Protein 2FMC (pdb70)

Radius of gyration: 13.11 Å; Cα contacts (8 Å, |Δi|>4): 142; chains: 1; bounding box: 34×27×28 Å

Solvent-accessible surface area: 5951 Å² total; per-residue (Å²): 111,65,90,2,18,90,115,62,38,83,124,77,120,47,55,25,0,7,16,80,67,145,107,42,98,90,60,106,130,61,196,117,96,176,120,105,112,73,196,69,43,46,45,48,5,71,57,7,94,107,61,45,134,29,72,23,50,36,21,2,0,79,19,125,47,95,150,136,56,76,116,68,65,60,2,62,23,69,66,50,66,137

InterPro domains:
  IPR001338 Class I Hydrophobin [SM00075] (35-106)
  IPR019778 Class I Hydrophobin, conserved site [PS00956] (77-88)
  IPR036686 Class II Hydrophobin superfamily [G3DSA:3.20.120.10] (26-108)

CATH classification: 3.20.120.10

Nearest PDB structures (foldseek):
  2fmc-assembly1_A  TM=7.263E-01  e=4.941E-12  Neurospora crassa
  2lfn-assembly1_A  TM=6.936E-01  e=8.396E-07  Neurospora crassa OR74A
  2k6a-assembly1_A  TM=6.711E-01  e=4.899E-06  Neurospora crassa
  2fmc-assembly1_A  TM=7.343E-01  e=2.644E-11  Neurospora crassa
  2lfn-assembly1_A  TM=7.186E-01  e=2.763E-06  Neurospora crassa OR74A

Organism: Neurospora crassa (strain ATCC 24698 / 74-OR23-1A / CBS 708.71 / DSM 1257 / FGSC 987) (NCBI:txid367110)

Foldseek 3Di:
DAQAAPPNDPDDPWFKWAAAPDPPPDDDDDDDPDDDPDDVQWGDTATRDHGDGHPHDIWTADDDFDPPADVGTTGGPDGIGD

Secondary structure (DSSP, 8-state):
-EE--TTSS-SSSPEEEEE--SS----S-SS--SS---SS--EE-EE--TT-EESSEEEEEE----TTTSSS-EE--SEEE-

Sequence (82 aa):
ATTIGPNTCSIDDYKPYCCQSMSGPAGSPGLLNLIPVDLSASLGCVVGVIGSQCGASVKCCKDDVTNTGNSFLIINAANCVAATTIGPNTCSIDDYKPYCCQSMSGPAGSPGLLNLIPVDLSASLGCVVGVIGSQCGASVKCCKDDVTNTGNSFLIINAANCVAATTIGPNTCSIDDYKPYCCQSMSGPAGSPGLLNLIPVDLSASLGCVVGVIGSQCGASVKCCKDDVTNTGNSFLIINAANCVAATTIGPNTCSIDDYKPYCCQSMSGPAGSPGLLNLIPVDLSASLGCVVGVIGSQCGASVKCCKDDVTNTGNSFLIINAANCVAATTIGPNTCSIDDYKPYCCQSMSGPAGSPGLLNLIPVDLSASLGCVVGVIGSQCGASVKCCKDDVTNTGNSFLIINAANCVAATTIGPNTCSIDDYKPYCCQSMSGPAGSPGLLNLIPVDLSASLGCVVGVIGSQCGASVKCCKDDVTNTGNSFLIINAANCVAATTIGPNTCSIDDYKPYCCQSMSGPAGSPGLLNLIPVDLSASLGCVVGVIGSQCGASVKCCKDDVTNTGNSFLIINAANCVAATTIGPNTCSIDDYKPYCCQSMSGPAGSPGLLNLIPVDLSASLGCVVGVIGSQCGASVKCCKDDVTNTGNSFLIINAANCVAATTIGPNTCSIDDYKPYCCQSMSGPAGSPGLLNLIPVDLSASLGCVVGVIGSQCGASVKCCKDDVTNTGNSFLIINAANCVAATTIGPNTCSIDDYKPYCCQSMSGPAGSPGLLNLIPVDLSASLGCVVGVIGSQCGASVKCCKDDVTNTGNSFLIINAANCVAATTIGPNTCSIDDYKPYCCQSMSGPAGSPGLLNLIPVDLSASLGCVVGVIGSQCGASVKCCKDDVTNTGNSFLIINAANCVAATTIGPNTCSIDDYKPYCCQSMSGPAGSPGLLNLIPVDLSASLGCVVGVIGSQCGASVKCCKDDVTNTGNSFLIINAANCVAATTIGPNTCSIDDYKPYCCQSMSGPAGSPGLLNLIPVDLSASLGCVVGVIGSQCGASVKCCKDDVTNTGNSFLIINAANCVAATTIGPNTCSIDDYKPYCCQSMSGPAGSPGLLNLIPVDLSASLGCVVGVIGSQCGASVKCCKDDVTNTGNSFLIINAANCVAATTIGPNTCSIDDYKPYCCQSMSGPAGSPGLLNLIPVDLSASLGCVVGVIGSQCGASVKCCKDDVTNTGNSFLIINAANCVAATTIGPNTCSIDDYKPYCCQSMSGPAGSPGLLNLIPVDLSASLGCVVGVIGSQCGASVKCCKDDVTNTGNSFLIINAANCVAATTIGPNTCSIDDYKPYCCQSMSGPAGSPGLLNLIPVDLSASLGCVVGVIGSQCGASVKCCKDDVTNTGNSFLIINAANCVAATTIGPNTCSIDDYKPYCCQSMSGPAGSPGLLNLIPVDLSASLGCVVGVIGSQCGASVKCCKDDVTNTGNSFLIINAANCVAATTIGPNTCSIDDYKPYCCQSMSGPAGSPGLLNLIPVDLSASLGCVVGVIGSQCGASVKCCKDDVTNTGNSFLIINAANCVAATTIGPNTCSIDDYKPYCCQSMSGPAGSPGLLNLIPVDLSASLGCVVGVIGSQCGASVKCCKDDVTNTGNSFLIINAANCVA

GO terms:
  GO:0005576 extracellular region (C, EXP)
  GO:0031160 spore wall (C, EXP)

Structure (mmCIF, N/CA/C/O backbone):
data_2FMC
#
_entry.id   2FMC
#
loop_
_atom_site.group_PDB
_atom_site.id
_atom_site.type_symbol
_atom_site.label_atom_id
_atom_site.label_alt_id
_atom_site.label_comp_id
_atom_site.label_asym_id
_atom_site.label_entity_id
_atom_site.label_seq_id
_atom_site.pdbx_PDB_ins_code
_atom_site.Cartn_x
_atom_site.Cartn_y
_atom_site.Cartn_z
_atom_site.occupancy
_atom_site.B_iso_or_equiv
_atom_site.auth_seq_id
_atom_site.auth_comp_id
_atom_site.auth_asym_id
_atom_site.auth_atom_id
_atom_site.pdbx_PDB_model_num
ATOM 1 N N . ALA A 1 1 ? -9.066 6.794 7.355 1.00 0.00 1 ALA A N 1
ATOM 2 C CA . ALA A 1 1 ? -7.978 5.919 6.874 1.00 0.00 1 ALA A CA 1
ATOM 3 C C . ALA A 1 1 ? -8.483 4.500 6.691 1.00 0.00 1 ALA A C 1
ATOM 4 O O . ALA A 1 1 ? -9.537 4.135 7.215 1.00 0.00 1 ALA A O 1
ATOM 13 N N . THR A 1 2 ? -7.731 3.693 5.958 1.00 0.00 2 THR A N 1
ATOM 14 C CA . THR A 1 2 ? -8.122 2.321 5.698 1.00 0.00 2 THR A CA 1
ATOM 15 C C . THR A 1 2 ? -7.811 1.432 6.898 1.00 0.00 2 THR A C 1
ATOM 16 O O . THR A 1 2 ? -6.662 1.040 7.123 1.00 0.00 2 THR A O 1
ATOM 27 N N . THR A 1 3 ? -8.845 1.142 7.678 1.00 0.00 3 THR A N 1
ATOM 28 C CA . THR A 1 3 ? -8.716 0.286 8.846 1.00 0.00 3 THR A CA 1
ATOM 29 C C . THR A 1 3 ? -8.738 -1.182 8.433 1.00 0.00 3 THR A C 1
ATOM 30 O O . THR A 1 3 ? -9.760 -1.692 7.969 1.00 0.00 3 THR A O 1
ATOM 41 N N . ILE A 1 4 ? -7.611 -1.855 8.597 1.00 0.00 4 ILE A N 1
ATOM 42 C CA . ILE A 1 4 ? -7.493 -3.243 8.183 1.00 0.00 4 ILE A CA 1
ATOM 43 C C . ILE A 1 4 ? -8.166 -4.165 9.192 1.00 0.00 4 ILE A C 1
ATOM 44 O O . ILE A 1 4 ? -7.815 -4.175 10.371 1.00 0.00 4 ILE A O 1
ATOM 60 N N . GLY A 1 5 ? -9.146 -4.923 8.723 1.00 0.00 5 GLY A N 1
ATOM 61 C CA . GLY A 1 5 ? -9.841 -5.858 9.582 1.00 0.00 5 GLY A CA 1
ATOM 62 C C . GLY A 1 5 ? -9.582 -7.292 9.177 1.00 0.00 5 GLY A C 1
ATOM 63 O O . GLY A 1 5 ? -9.053 -7.541 8.092 1.00 0.00 5 GLY A O 1
ATOM 67 N N . PRO A 1 6 ? -9.956 -8.260 10.027 1.00 0.00 6 PRO A N 1
ATOM 68 C CA . PRO A 1 6 ? -9.717 -9.686 9.768 1.00 0.00 6 PRO A CA 1
ATOM 69 C C . PRO A 1 6 ? -10.561 -10.219 8.617 1.00 0.00 6 PRO A C 1
ATOM 70 O O . PRO A 1 6 ? -10.284 -11.283 8.065 1.00 0.00 6 PRO A O 1
ATOM 81 N N . ASN A 1 7 ? -11.592 -9.469 8.260 1.00 0.00 7 ASN A N 1
ATOM 82 C CA . ASN A 1 7 ? -12.497 -9.861 7.188 1.00 0.00 7 ASN A CA 1
ATOM 83 C C . ASN A 1 7 ? -12.394 -8.884 6.028 1.00 0.00 7 ASN A C 1
ATOM 84 O O . ASN A 1 7 ? -13.403 -8.456 5.468 1.00 0.00 7 ASN A O 1
ATOM 95 N N . THR A 1 8 ? -11.168 -8.516 5.683 1.00 0.00 8 THR A N 1
ATOM 96 C CA . THR A 1 8 ? -10.920 -7.618 4.566 1.00 0.00 8 THR A CA 1
ATOM 97 C C . THR A 1 8 ? -11.274 -8.305 3.250 1.00 0.00 8 THR A C 1
ATOM 98 O O . THR A 1 8 ? -12.215 -7.911 2.558 1.00 0.00 8 THR A O 1
ATOM 109 N N . CYS A 1 9 ? -10.522 -9.347 2.932 1.00 0.00 9 CYS A N 1
ATOM 110 C CA . CYS A 1 9 ? -10.793 -10.174 1.768 1.00 0.00 9 CYS A CA 1
ATOM 111 C C . CYS A 1 9 ? -10.708 -11.642 2.172 1.00 0.00 9 CYS A C 1
ATOM 112 O O . CYS A 1 9 ? -9.781 -12.358 1.787 1.00 0.00 9 CYS A O 1
ATOM 119 N N . SER A 1 10 ? -11.688 -12.085 2.954 1.00 0.00 10 SER A N 1
ATOM 120 C CA . SER A 1 10 ? -11.660 -13.414 3.548 1.00 0.00 10 SER A CA 1
ATOM 121 C C . SER A 1 10 ? -12.082 -14.491 2.547 1.00 0.00 10 SER A C 1
ATOM 122 O O . SER A 1 10 ? -13.136 -15.113 2.689 1.00 0.00 10 SER A O 1
ATOM 130 N N . ILE A 1 11 ? -11.256 -14.694 1.531 1.00 0.00 11 ILE A N 1
ATOM 131 C CA . ILE A 1 11 ? -11.457 -15.780 0.585 1.00 0.00 11 ILE A CA 1
ATOM 132 C C . ILE A 1 11 ? -10.769 -17.029 1.116 1.00 0.00 11 ILE A C 1
ATOM 133 O O . ILE A 1 11 ? -11.377 -17.845 1.810 1.00 0.00 11 ILE A O 1
ATOM 149 N N . ASP A 1 12 ? -9.495 -17.164 0.797 1.00 0.00 12 ASP A N 1
ATOM 150 C CA . ASP A 1 12 ? -8.662 -18.201 1.385 1.00 0.00 12 ASP A CA 1
ATOM 151 C C . ASP A 1 12 ? -7.954 -17.618 2.604 1.00 0.00 12 ASP A C 1
ATOM 152 O O . ASP A 1 12 ? -8.322 -16.540 3.079 1.00 0.00 12 ASP A O 1
ATOM 161 N N . ASP A 1 13 ? -6.960 -18.319 3.120 1.00 0.00 13 ASP A N 1
ATOM 162 C CA . ASP A 1 13 ? -6.102 -17.766 4.158 1.00 0.00 13 ASP A CA 1
ATOM 163 C C . ASP A 1 13 ? -5.168 -16.738 3.525 1.00 0.00 13 ASP A C 1
ATOM 164 O O . ASP A 1 13 ? -3.995 -17.011 3.257 1.00 0.00 13 ASP A O 1
ATOM 173 N N . TYR A 1 14 ? -5.726 -15.573 3.245 1.00 0.00 14 TYR A N 1
ATOM 174 C CA . TYR A 1 14 ? -5.012 -14.513 2.563 1.00 0.00 14 TYR A CA 1
ATOM 175 C C . TYR A 1 14 ? -4.430 -13.530 3.563 1.00 0.00 14 TYR A C 1
ATOM 176 O O . TYR A 1 14 ? -5.089 -13.156 4.531 1.00 0.00 14 TYR A O 1
ATOM 194 N N . LYS A 1 15 ? -3.196 -13.120 3.327 1.00 0.00 15 LYS A N 1
ATOM 195 C CA . LYS A 1 15 ? -2.551 -12.141 4.183 1.00 0.00 15 LYS A CA 1
ATOM 196 C C . LYS A 1 15 ? -2.796 -10.740 3.640 1.00 0.00 15 LYS A C 1
ATOM 197 O O . LYS A 1 15 ? -2.450 -10.441 2.497 1.00 0.00 15 LYS A O 1
ATOM 216 N N . PRO A 1 16 ? -3.432 -9.879 4.436 1.00 0.00 16 PRO A N 1
ATOM 217 C CA . PRO A 1 16 ? -3.665 -8.489 4.066 1.00 0.00 16 PRO A CA 1
ATOM 218 C C . PRO A 1 16 ? -2.367 -7.694 4.034 1.00 0.00 16 PRO A C 1
ATOM 219 O O . PRO A 1 16 ? -1.477 -7.903 4.859 1.00 0.00 16 PRO A O 1
ATOM 230 N N . TYR A 1 17 ? -2.257 -6.804 3.069 1.00 0.00 17 TYR A N 1
ATOM 231 C CA . TYR A 1 17 ? -1.084 -5.958 2.928 1.00 0.00 17 TYR A CA 1
ATOM 232 C C . TYR A 1 17 ? -1.513 -4.537 2.599 1.00 0.00 17 TYR A C 1
ATOM 233 O O . TYR A 1 17 ? -2.380 -4.333 1.757 1.00 0.00 17 TYR A O 1
ATOM 251 N N . CYS A 1 18 ? -0.915 -3.564 3.255 1.00 0.00 18 CYS A N 1
ATOM 252 C CA . CYS A 1 18 ? -1.204 -2.175 2.936 1.00 0.00 18 CYS A CA 1
ATOM 253 C C . CYS A 1 18 ? 0.021 -1.508 2.325 1.00 0.00 18 CYS A C 1
ATOM 254 O O . CYS A 1 18 ? 1.108 -1.536 2.902 1.00 0.00 18 CYS A O 1
ATOM 261 N N . CYS A 1 19 ? -0.151 -0.942 1.138 1.00 0.00 19 CYS A N 1
ATOM 262 C CA . CYS A 1 19 ? 0.927 -0.231 0.474 1.00 0.00 19 CYS A CA 1
ATOM 263 C C . CYS A 1 19 ? 0.362 0.782 -0.514 1.00 0.00 19 CYS A C 1
ATOM 264 O O . CYS A 1 19 ? -0.805 0.698 -0.890 1.00 0.00 19 CYS A O 1
ATOM 271 N N . GLN A 1 20 ? 1.182 1.737 -0.925 1.00 0.00 20 GLN A N 1
ATOM 272 C CA . GLN A 1 20 ? 0.748 2.753 -1.873 1.00 0.00 20 GLN A CA 1
ATOM 273 C C . GLN A 1 20 ? 0.784 2.200 -3.294 1.00 0.00 20 GLN A C 1
ATOM 274 O O . GLN A 1 20 ? 1.854 2.000 -3.870 1.00 0.00 20 GLN A O 1
ATOM 288 N N . SER A 1 21 ? -0.394 1.952 -3.857 1.00 0.00 21 SER A N 1
ATOM 289 C CA . SER A 1 21 ? -0.493 1.325 -5.167 1.00 0.00 21 SER A CA 1
ATOM 290 C C . SER A 1 21 ? -0.761 2.351 -6.270 1.00 0.00 21 SER A C 1
ATOM 291 O O . SER A 1 21 ? -1.373 2.032 -7.287 1.00 0.00 21 SER A O 1
ATOM 299 N N . MET A 1 22 ? -0.318 3.585 -6.058 1.00 0.00 22 MET A N 1
ATOM 300 C CA . MET A 1 22 ? -0.404 4.607 -7.098 1.00 0.00 22 MET A CA 1
ATOM 301 C C . MET A 1 22 ? 0.857 4.571 -7.954 1.00 0.00 22 MET A C 1
ATOM 302 O O . MET A 1 22 ? 0.825 4.844 -9.152 1.00 0.00 22 MET A O 1
ATOM 316 N N . SER A 1 23 ? 1.964 4.234 -7.311 1.00 0.00 23 SER A N 1
ATOM 317 C CA . SER A 1 23 ? 3.234 4.022 -7.984 1.00 0.00 23 SER A CA 1
ATOM 318 C C . SER A 1 23 ? 4.145 3.201 -7.082 1.00 0.00 23 SER A C 1
ATOM 319 O O . SER A 1 23 ? 4.276 1.988 -7.243 1.00 0.00 23 SER A O 1
ATOM 327 N N . GLY A 1 24 ? 4.738 3.865 -6.111 1.00 0.00 24 GLY A N 1
ATOM 328 C CA . GLY A 1 24 ? 5.585 3.183 -5.155 1.00 0.00 24 GLY A CA 1
ATOM 329 C C . GLY A 1 24 ? 6.546 4.121 -4.456 1.00 0.00 24 GLY A C 1
ATOM 330 O O . GLY A 1 24 ? 7.210 4.934 -5.106 1.00 0.00 24 GLY A O 1
ATOM 334 N N . PRO A 1 25 ? 6.634 4.046 -3.122 1.00 0.00 25 PRO A N 1
ATOM 335 C CA . PRO A 1 25 ? 7.579 4.847 -2.348 1.00 0.00 25 PRO A CA 1
ATOM 336 C C . PRO A 1 25 ? 9.007 4.330 -2.502 1.00 0.00 25 PRO A C 1
ATOM 337 O O . PRO A 1 25 ? 9.444 3.447 -1.762 1.00 0.00 25 PRO A O 1
ATOM 348 N N . ALA A 1 26 ? 9.718 4.863 -3.486 1.00 0.00 26 ALA A N 1
ATOM 349 C CA . ALA A 1 26 ? 11.087 4.444 -3.756 1.00 0.00 26 ALA A CA 1
ATOM 350 C C . ALA A 1 26 ? 12.025 4.882 -2.637 1.00 0.00 26 ALA A C 1
ATOM 351 O O . ALA A 1 26 ? 12.630 4.052 -1.957 1.00 0.00 26 ALA A O 1
ATOM 358 N N . GLY A 1 27 ? 12.127 6.186 -2.443 1.00 0.00 27 GLY A N 1
ATOM 359 C CA . GLY A 1 27 ? 13.006 6.721 -1.425 1.00 0.00 27 GLY A CA 1
ATOM 360 C C . GLY A 1 27 ? 14.039 7.651 -2.020 1.00 0.00 27 GLY A C 1
ATOM 361 O O . GLY A 1 27 ? 13.744 8.390 -2.959 1.00 0.00 27 GLY A O 1
ATOM 365 N N . SER A 1 28 ? 15.245 7.623 -1.475 1.00 0.00 28 SER A N 1
ATOM 366 C CA . SER A 1 28 ? 16.335 8.438 -1.992 1.00 0.00 28 SER A CA 1
ATOM 367 C C . SER A 1 28 ? 16.876 7.845 -3.296 1.00 0.00 28 SER A C 1
ATOM 368 O O . SER A 1 28 ? 17.406 6.730 -3.305 1.00 0.00 28 SER A O 1
ATOM 376 N N . PRO A 1 29 ? 16.751 8.589 -4.408 1.00 0.00 29 PRO A N 1
ATOM 377 C CA . PRO A 1 29 ? 17.178 8.130 -5.738 1.00 0.00 29 PRO A CA 1
ATOM 378 C C . PRO A 1 29 ? 18.645 7.707 -5.773 1.00 0.00 29 PRO A C 1
ATOM 379 O O . PRO A 1 29 ? 19.513 8.378 -5.212 1.00 0.00 29 PRO A O 1
ATOM 390 N N . GLY A 1 30 ? 18.908 6.585 -6.426 1.00 0.00 30 GLY A N 1
ATOM 391 C CA . GLY A 1 30 ? 20.258 6.075 -6.529 1.00 0.00 30 GLY A CA 1
ATOM 392 C C . GLY A 1 30 ? 20.401 5.106 -7.681 1.00 0.00 30 GLY A C 1
ATOM 393 O O . GLY A 1 30 ? 19.839 5.330 -8.754 1.00 0.00 30 GLY A O 1
ATOM 397 N N . LEU A 1 31 ? 21.124 4.020 -7.462 1.00 0.00 31 LEU A N 1
ATOM 398 C CA . LEU A 1 31 ? 21.333 3.018 -8.502 1.00 0.00 31 LEU A CA 1
ATOM 399 C C . LEU A 1 31 ? 20.192 2.003 -8.510 1.00 0.00 31 LEU A C 1
ATOM 400 O O . LEU A 1 31 ? 20.376 0.837 -8.150 1.00 0.00 31 LEU A O 1
ATOM 416 N N . LEU A 1 32 ? 19.015 2.454 -8.916 1.00 0.00 32 LEU A N 1
ATOM 417 C CA . LEU A 1 32 ? 17.839 1.595 -8.961 1.00 0.00 32 LEU A CA 1
ATOM 418 C C . LEU A 1 32 ? 17.467 1.274 -10.404 1.00 0.00 32 LEU A C 1
ATOM 419 O O . LEU A 1 32 ? 17.773 2.041 -11.316 1.00 0.00 32 LEU A O 1
ATOM 435 N N . ASN A 1 33 ? 16.819 0.136 -10.603 1.00 0.00 33 ASN A N 1
ATOM 436 C CA . ASN A 1 33 ? 16.355 -0.251 -11.927 1.00 0.00 33 ASN A CA 1
ATOM 437 C C . ASN A 1 33 ? 15.024 0.425 -12.225 1.00 0.00 33 ASN A C 1
ATOM 438 O O . ASN A 1 33 ? 14.183 0.571 -11.339 1.00 0.00 33 ASN A O 1
ATOM 449 N N . LEU A 1 34 ? 14.845 0.841 -13.472 1.00 0.00 34 LEU A N 1
ATOM 450 C CA . LEU A 1 34 ? 13.620 1.504 -13.894 1.00 0.00 34 LEU A CA 1
ATOM 451 C C . LEU A 1 34 ? 12.487 0.495 -14.030 1.00 0.00 34 LEU A C 1
ATOM 452 O O . LEU A 1 34 ? 11.307 0.859 -14.049 1.00 0.00 34 LEU A O 1
ATOM 468 N N . ILE A 1 35 ? 12.858 -0.774 -14.124 1.00 0.00 35 ILE A N 1
ATOM 469 C CA . ILE A 1 35 ? 11.896 -1.859 -14.220 1.00 0.00 35 ILE A CA 1
ATOM 470 C C . ILE A 1 35 ? 11.983 -2.732 -12.970 1.00 0.00 35 ILE A C 1
ATOM 471 O O . ILE A 1 35 ? 13.080 -3.083 -12.537 1.00 0.00 35 ILE A O 1
ATOM 487 N N . PRO A 1 36 ? 10.838 -3.059 -12.352 1.00 0.00 36 PRO A N 1
ATOM 488 C CA . PRO A 1 36 ? 10.798 -3.947 -11.182 1.00 0.00 36 PRO A CA 1
ATOM 489 C C . PRO A 1 36 ? 11.411 -5.313 -11.486 1.00 0.00 36 PRO A C 1
ATOM 490 O O . PRO A 1 36 ? 10.989 -6.000 -12.420 1.00 0.00 36 PRO A O 1
ATOM 501 N N . VAL A 1 37 ? 12.400 -5.702 -10.695 1.00 0.00 37 VAL A N 1
ATOM 502 C CA . VAL A 1 37 ? 13.112 -6.948 -10.929 1.00 0.00 37 VAL A CA 1
ATOM 503 C C . VAL A 1 37 ? 12.723 -8.012 -9.910 1.00 0.00 37 VAL A C 1
ATOM 504 O O . VAL A 1 37 ? 12.958 -7.859 -8.708 1.00 0.00 37 VAL A O 1
ATOM 517 N N . ASP A 1 38 ? 12.108 -9.073 -10.405 1.00 0.00 38 ASP A N 1
ATOM 518 C CA . ASP A 1 38 ? 11.765 -10.234 -9.600 1.00 0.00 38 ASP A CA 1
ATOM 519 C C . ASP A 1 38 ? 11.517 -11.413 -10.529 1.00 0.00 38 ASP A C 1
ATOM 520 O O . ASP A 1 38 ? 11.370 -11.223 -11.737 1.00 0.00 38 ASP A O 1
ATOM 529 N N . LEU A 1 39 ? 11.457 -12.620 -9.984 1.00 0.00 39 LEU A N 1
ATOM 530 C CA . LEU A 1 39 ? 11.144 -13.794 -10.786 1.00 0.00 39 LEU A CA 1
ATOM 531 C C . LEU A 1 39 ? 9.647 -13.844 -11.040 1.00 0.00 39 LEU A C 1
ATOM 532 O O . LEU A 1 39 ? 9.174 -14.519 -11.956 1.00 0.00 39 LEU A O 1
ATOM 548 N N . SER A 1 40 ? 8.913 -13.109 -10.219 1.00 0.00 40 SER A N 1
ATOM 549 C CA . SER A 1 40 ? 7.476 -12.994 -10.354 1.00 0.00 40 SER A CA 1
ATOM 550 C C . SER A 1 40 ? 7.072 -11.526 -10.487 1.00 0.00 40 SER A C 1
ATOM 551 O O . SER A 1 40 ? 6.859 -11.030 -11.596 1.00 0.00 40 SER A O 1
ATOM 559 N N . ALA A 1 41 ? 7.006 -10.829 -9.358 1.00 0.00 41 ALA A N 1
ATOM 560 C CA . ALA A 1 41 ? 6.618 -9.426 -9.331 1.00 0.00 41 ALA A CA 1
ATOM 561 C C . ALA A 1 41 ? 7.028 -8.800 -8.006 1.00 0.00 41 ALA A C 1
ATOM 562 O O . ALA A 1 41 ? 6.793 -9.372 -6.944 1.00 0.00 41 ALA A O 1
ATOM 569 N N . SER A 1 42 ? 7.646 -7.633 -8.071 1.00 0.00 42 SER A N 1
ATOM 570 C CA . SER A 1 42 ? 8.130 -6.956 -6.878 1.00 0.00 42 SER A CA 1
ATOM 571 C C . SER A 1 42 ? 7.001 -6.232 -6.148 1.00 0.00 42 SER A C 1
ATOM 572 O O . SER A 1 42 ? 6.558 -5.161 -6.576 1.00 0.00 42 SER A O 1
ATOM 580 N N . LEU A 1 43 ? 6.534 -6.816 -5.055 1.00 0.00 43 LEU A N 1
ATOM 581 C CA . LEU A 1 43 ? 5.512 -6.184 -4.235 1.00 0.00 43 LEU A CA 1
ATOM 582 C C . LEU A 1 43 ? 6.088 -5.807 -2.877 1.00 0.00 43 LEU A C 1
ATOM 583 O O . LEU A 1 43 ? 6.547 -6.667 -2.123 1.00 0.00 43 LEU A O 1
ATOM 599 N N . GLY A 1 44 ? 6.063 -4.517 -2.577 1.00 0.00 44 GLY A N 1
ATOM 600 C CA . GLY A 1 44 ? 6.642 -4.032 -1.343 1.00 0.00 44 GLY A CA 1
ATOM 601 C C . GLY A 1 44 ? 5.595 -3.510 -0.387 1.00 0.00 44 GLY A C 1
ATOM 602 O O . GLY A 1 44 ? 5.280 -2.319 -0.390 1.00 0.00 44 GLY A O 1
ATOM 606 N N . CYS A 1 45 ? 5.046 -4.401 0.423 1.00 0.00 45 CYS A N 1
ATOM 607 C CA . CYS A 1 45 ? 4.016 -4.031 1.378 1.00 0.00 45 CYS A CA 1
ATOM 608 C C . CYS A 1 45 ? 4.258 -4.712 2.715 1.00 0.00 45 CYS A C 1
ATOM 609 O O . CYS A 1 45 ? 5.122 -5.578 2.834 1.00 0.00 45 CYS A O 1
ATOM 616 N N . VAL A 1 46 ? 3.492 -4.318 3.719 1.00 0.00 46 VAL A N 1
ATOM 617 C CA . VAL A 1 46 ? 3.577 -4.932 5.033 1.00 0.00 46 VAL A CA 1
ATOM 618 C C . VAL A 1 46 ? 2.241 -5.552 5.402 1.00 0.00 46 VAL A C 1
ATOM 619 O O . VAL A 1 46 ? 1.198 -5.124 4.898 1.00 0.00 46 VAL A O 1
ATOM 632 N N . VAL A 1 47 ? 2.272 -6.564 6.261 1.00 0.00 47 VAL A N 1
ATOM 633 C CA . VAL A 1 47 ? 1.059 -7.264 6.656 1.00 0.00 47 VAL A CA 1
ATOM 634 C C . VAL A 1 47 ? 0.119 -6.336 7.410 1.00 0.00 47 VAL A C 1
ATOM 635 O O . VAL A 1 47 ? 0.535 -5.590 8.301 1.00 0.00 47 VAL A O 1
ATOM 648 N N . GLY A 1 48 ? -1.142 -6.387 7.036 1.00 0.00 48 GLY A N 1
ATOM 649 C CA . GLY A 1 48 ? -2.136 -5.547 7.648 1.00 0.00 48 GLY A CA 1
ATOM 650 C C . GLY A 1 48 ? -2.603 -6.096 8.976 1.00 0.00 48 GLY A C 1
ATOM 651 O O . GLY A 1 48 ? -3.343 -7.079 9.026 1.00 0.00 48 GLY A O 1
ATOM 655 N N . VAL A 1 49 ? -2.153 -5.473 10.055 1.00 0.00 49 VAL A N 1
ATOM 656 C CA . VAL A 1 49 ? -2.576 -5.855 11.393 1.00 0.00 49 VAL A CA 1
ATOM 657 C C . VAL A 1 49 ? -4.045 -5.510 11.588 1.00 0.00 49 VAL A C 1
ATOM 658 O O . VAL A 1 49 ? -4.464 -4.390 11.293 1.00 0.00 49 VAL A O 1
ATOM 671 N N . ILE A 1 50 ? -4.824 -6.463 12.080 1.00 0.00 50 ILE A N 1
ATOM 672 C CA . ILE A 1 50 ? -6.248 -6.244 12.259 1.00 0.00 50 ILE A CA 1
ATOM 673 C C . ILE A 1 50 ? -6.496 -5.222 13.368 1.00 0.00 50 ILE A C 1
ATOM 674 O O . ILE A 1 50 ? -5.984 -5.346 14.484 1.00 0.00 50 ILE A O 1
ATOM 690 N N . GLY A 1 51 ? -7.242 -4.181 13.031 1.00 0.00 51 GLY A N 1
ATOM 691 C CA . GLY A 1 51 ? -7.499 -3.109 13.970 1.00 0.00 51 GLY A CA 1
ATOM 692 C C . GLY A 1 51 ? -6.547 -1.946 13.764 1.00 0.00 51 GLY A C 1
ATOM 693 O O . GLY A 1 51 ? -6.742 -0.867 14.321 1.00 0.00 51 GLY A O 1
ATOM 697 N N . SER A 1 52 ? -5.518 -2.164 12.955 1.00 0.00 52 SER A N 1
ATOM 698 C CA . SER A 1 52 ? -4.547 -1.122 12.660 1.00 0.00 52 SER A CA 1
ATOM 699 C C . SER A 1 52 ? -5.001 -0.291 11.466 1.00 0.00 52 SER A C 1
ATOM 700 O O . SER A 1 52 ? -5.774 -0.760 10.625 1.00 0.00 52 SER A O 1
ATOM 708 N N . GLN A 1 53 ? -4.525 0.942 11.396 1.00 0.00 53 GLN A N 1
ATOM 709 C CA . GLN A 1 53 ? -4.893 1.837 10.313 1.00 0.00 53 GLN A CA 1
ATOM 710 C C . GLN A 1 53 ? -3.720 2.044 9.366 1.00 0.00 53 GLN A C 1
ATOM 711 O O . GLN A 1 53 ? -2.650 2.492 9.776 1.00 0.00 53 GLN A O 1
ATOM 725 N N . CYS A 1 54 ? -3.921 1.709 8.104 1.00 0.00 54 CYS A N 1
ATOM 726 C CA . CYS A 1 54 ? -2.898 1.917 7.094 1.00 0.00 54 CYS A CA 1
ATOM 727 C C . CYS A 1 54 ? -3.377 2.952 6.087 1.00 0.00 54 CYS A C 1
ATOM 728 O O . CYS A 1 54 ? -4.377 2.739 5.401 1.00 0.00 54 CYS A O 1
ATOM 735 N N . GLY A 1 55 ? -2.678 4.081 6.017 1.00 0.00 55 GLY A N 1
ATOM 736 C CA . GLY A 1 55 ? -3.038 5.131 5.077 1.00 0.00 55 GLY A CA 1
ATOM 737 C C . GLY A 1 55 ? -2.586 4.815 3.665 1.00 0.00 55 GLY A C 1
ATOM 738 O O . GLY A 1 55 ? -1.858 5.592 3.045 1.00 0.00 55 GLY A O 1
ATOM 742 N N . ALA A 1 56 ? -3.020 3.669 3.164 1.00 0.00 56 ALA A N 1
ATOM 743 C CA . ALA A 1 56 ? -2.638 3.202 1.844 1.00 0.00 56 ALA A CA 1
ATOM 744 C C . ALA A 1 56 ? -3.638 2.163 1.353 1.00 0.00 56 ALA A C 1
ATOM 745 O O . ALA A 1 56 ? -4.604 1.845 2.054 1.00 0.00 56 ALA A O 1
ATOM 752 N N . SER A 1 57 ? -3.405 1.630 0.163 1.00 0.00 57 SER A N 1
ATOM 753 C CA . SER A 1 57 ? -4.299 0.647 -0.420 1.00 0.00 57 SER A CA 1
ATOM 754 C C . SER A 1 57 ? -4.041 -0.732 0.177 1.00 0.00 57 SER A C 1
ATOM 755 O O . SER A 1 57 ? -2.902 -1.202 0.217 1.00 0.00 57 SER A O 1
ATOM 763 N N . VAL A 1 58 ? -5.100 -1.370 0.653 1.00 0.00 58 VAL A N 1
ATOM 764 C CA . VAL A 1 58 ? -4.976 -2.690 1.254 1.00 0.00 58 VAL A CA 1
ATOM 765 C C . VAL A 1 58 ? -5.355 -3.777 0.256 1.00 0.00 58 VAL A C 1
ATOM 766 O O . VAL A 1 58 ? -6.425 -3.734 -0.345 1.00 0.00 58 VAL A O 1
ATOM 779 N N . LYS A 1 59 ? -4.465 -4.734 0.088 1.00 0.00 59 LYS A N 1
ATOM 780 C CA . LYS A 1 59 ? -4.693 -5.860 -0.800 1.00 0.00 59 LYS A CA 1
ATOM 781 C C . LYS A 1 59 ? -4.519 -7.162 -0.035 1.00 0.00 59 LYS A C 1
ATOM 782 O O . LYS A 1 59 ? -4.051 -7.158 1.101 1.00 0.00 59 LYS A O 1
ATOM 801 N N . CYS A 1 60 ? -4.896 -8.266 -0.648 1.00 0.00 60 CYS A N 1
ATOM 802 C CA . CYS A 1 60 ? -4.744 -9.566 -0.016 1.00 0.00 60 CYS A CA 1
ATOM 803 C C . CYS A 1 60 ? -3.813 -10.437 -0.844 1.00 0.00 60 CYS A C 1
ATOM 804 O O . CYS A 1 60 ? -4.034 -10.634 -2.037 1.00 0.00 60 CYS A O 1
ATOM 811 N N . CYS A 1 61 ? -2.765 -10.941 -0.217 1.00 0.00 61 CYS A N 1
ATOM 812 C CA . CYS A 1 61 ? -1.777 -11.729 -0.932 1.00 0.00 61 CYS A CA 1
ATOM 813 C C . CYS A 1 61 ? -1.500 -13.051 -0.229 1.00 0.00 61 CYS A C 1
ATOM 814 O O . CYS A 1 61 ? -1.362 -13.111 0.993 1.00 0.00 61 CYS A O 1
ATOM 821 N N . LYS A 1 62 ? -1.450 -14.108 -1.020 1.00 0.00 62 LYS A N 1
ATOM 822 C CA . LYS A 1 62 ? -1.091 -15.428 -0.539 1.00 0.00 62 LYS A CA 1
ATOM 823 C C . LYS A 1 62 ? 0.243 -15.831 -1.143 1.00 0.00 62 LYS A C 1
ATOM 824 O O . LYS A 1 62 ? 0.379 -15.938 -2.366 1.00 0.00 62 LYS A O 1
ATOM 843 N N . ASP A 1 63 ? 1.221 -16.031 -0.278 1.00 0.00 63 ASP A N 1
ATOM 844 C CA . ASP A 1 63 ? 2.579 -16.347 -0.695 1.00 0.00 63 ASP A CA 1
ATOM 845 C C . ASP A 1 63 ? 3.414 -16.697 0.526 1.00 0.00 63 ASP A C 1
ATOM 846 O O . ASP A 1 63 ? 3.017 -16.413 1.656 1.00 0.00 63 ASP A O 1
ATOM 855 N N . ASP A 1 64 ? 4.554 -17.318 0.303 1.00 0.00 64 ASP A N 1
ATOM 856 C CA . ASP A 1 64 ? 5.420 -17.728 1.393 1.00 0.00 64 ASP A CA 1
ATOM 857 C C . ASP A 1 64 ? 6.678 -16.874 1.424 1.00 0.00 64 ASP A C 1
ATOM 858 O O . ASP A 1 64 ? 7.516 -16.943 0.527 1.00 0.00 64 ASP A O 1
ATOM 867 N N . VAL A 1 65 ? 6.790 -16.056 2.458 1.00 0.00 65 VAL A N 1
ATOM 868 C CA . VAL A 1 65 ? 7.927 -15.159 2.607 1.00 0.00 65 VAL A CA 1
ATOM 869 C C . VAL A 1 65 ? 8.967 -15.763 3.532 1.00 0.00 65 VAL A C 1
ATOM 870 O O . VAL A 1 65 ? 8.629 -16.486 4.472 1.00 0.00 65 VAL A O 1
ATOM 883 N N . THR A 1 66 ? 10.226 -15.474 3.265 1.00 0.00 66 THR A N 1
ATOM 884 C CA . THR A 1 66 ? 11.291 -15.861 4.166 1.00 0.00 66 THR A CA 1
ATOM 885 C C . THR A 1 66 ? 11.602 -14.728 5.140 1.00 0.00 66 THR A C 1
ATOM 886 O O . THR A 1 66 ? 11.659 -13.559 4.753 1.00 0.00 66 THR A O 1
ATOM 897 N N . ASN A 1 67 ? 11.816 -15.080 6.397 1.00 0.00 67 ASN A N 1
ATOM 898 C CA . ASN A 1 67 ? 11.988 -14.091 7.456 1.00 0.00 67 ASN A CA 1
ATOM 899 C C . ASN A 1 67 ? 13.389 -13.510 7.422 1.00 0.00 67 ASN A C 1
ATOM 900 O O . ASN A 1 67 ? 13.611 -12.352 7.773 1.00 0.00 67 ASN A O 1
ATOM 911 N N . THR A 1 68 ? 14.324 -14.320 6.973 1.00 0.00 68 THR A N 1
ATOM 912 C CA . THR A 1 68 ? 15.710 -13.899 6.845 1.00 0.00 68 THR A CA 1
ATOM 913 C C . THR A 1 68 ? 15.964 -13.263 5.481 1.00 0.00 68 THR A C 1
ATOM 914 O O . THR A 1 68 ? 17.090 -12.897 5.151 1.00 0.00 68 THR A O 1
ATOM 925 N N . GLY A 1 69 ? 14.900 -13.132 4.701 1.00 0.00 69 GLY A N 1
ATOM 926 C CA . GLY A 1 69 ? 15.012 -12.607 3.354 1.00 0.00 69 GLY A CA 1
ATOM 927 C C . GLY A 1 69 ? 15.295 -11.118 3.318 1.00 0.00 69 GLY A C 1
ATOM 928 O O . GLY A 1 69 ? 16.424 -10.698 3.065 1.00 0.00 69 GLY A O 1
ATOM 932 N N . ASN A 1 70 ? 14.274 -10.315 3.577 1.00 0.00 70 ASN A N 1
ATOM 933 C CA . ASN A 1 70 ? 14.409 -8.865 3.523 1.00 0.00 70 ASN A CA 1
ATOM 934 C C . AS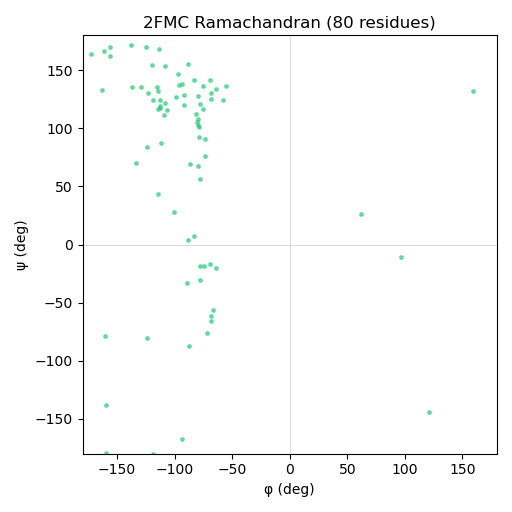N A 1 70 ? 14.108 -8.257 4.889 1.00 0.00 70 ASN A C 1
ATOM 935 O O . ASN A 1 70 ? 13.788 -8.976 5.834 1.00 0.00 70 ASN A O 1
ATOM 946 N N . SER A 1 71 ? 14.193 -6.936 4.986 1.00 0.00 71 SER A N 1
ATOM 947 C CA . SER A 1 71 ? 13.932 -6.232 6.238 1.00 0.00 71 SER A CA 1
ATOM 948 C C . SER A 1 71 ? 12.432 -6.014 6.434 1.00 0.00 71 SER A C 1
ATOM 949 O O . SER A 1 71 ? 12.001 -5.302 7.341 1.00 0.00 71 SER A O 1
ATOM 957 N N . PHE A 1 72 ? 11.654 -6.615 5.549 1.00 0.00 72 PHE A N 1
ATOM 958 C CA . PHE A 1 72 ? 10.204 -6.580 5.621 1.00 0.00 72 PHE A CA 1
ATOM 959 C C . PHE A 1 72 ? 9.651 -7.781 4.868 1.00 0.00 72 PHE A C 1
ATOM 960 O O . PHE A 1 72 ? 10.402 -8.481 4.182 1.00 0.00 72 PHE A O 1
ATOM 977 N N . LEU A 1 73 ? 8.360 -8.028 5.000 1.00 0.00 73 LEU A N 1
ATOM 978 C CA . LEU A 1 73 ? 7.745 -9.142 4.303 1.00 0.00 73 LEU A CA 1
ATOM 979 C C . LEU A 1 73 ? 7.490 -8.773 2.851 1.00 0.00 73 LEU A C 1
ATOM 980 O O . LEU A 1 73 ? 6.454 -8.199 2.518 1.00 0.00 73 LEU A O 1
ATOM 996 N N . ILE A 1 74 ? 8.445 -9.097 1.996 1.00 0.00 74 ILE A N 1
ATOM 997 C CA . ILE A 1 74 ? 8.292 -8.866 0.573 1.00 0.00 74 ILE A CA 1
ATOM 998 C C . ILE A 1 74 ? 7.354 -9.916 -0.009 1.00 0.00 74 ILE A C 1
ATOM 999 O O . ILE A 1 74 ? 7.446 -11.098 0.322 1.00 0.00 74 ILE A O 1
ATOM 1015 N N . ILE A 1 75 ? 6.442 -9.486 -0.860 1.00 0.00 75 ILE A N 1
ATOM 1016 C CA . ILE A 1 75 ? 5.435 -10.386 -1.383 1.00 0.00 75 ILE A CA 1
ATOM 1017 C C . ILE A 1 75 ? 5.895 -11.007 -2.687 1.00 0.00 75 ILE A C 1
ATOM 1018 O O . ILE A 1 75 ? 6.322 -10.308 -3.605 1.00 0.00 75 ILE A O 1
ATOM 1034 N N . ASN A 1 76 ? 5.808 -12.331 -2.745 1.00 0.00 76 ASN A N 1
ATOM 1035 C CA . ASN A 1 76 ? 6.149 -13.084 -3.945 1.00 0.00 76 ASN A CA 1
ATOM 1036 C C . ASN A 1 76 ? 5.200 -12.732 -5.083 1.00 0.00 76 ASN A C 1
ATOM 1037 O O . ASN A 1 76 ? 5.506 -12.968 -6.250 1.00 0.00 76 ASN A O 1
ATOM 1048 N N . ALA A 1 77 ? 4.036 -12.190 -4.712 1.00 0.00 77 ALA A N 1
ATOM 1049 C CA . ALA A 1 77 ? 2.996 -11.813 -5.666 1.00 0.00 77 ALA A CA 1
ATOM 1050 C C . ALA A 1 77 ? 2.493 -13.026 -6.435 1.00 0.00 77 ALA A C 1
ATOM 1051 O O . ALA A 1 77 ? 2.008 -12.912 -7.560 1.00 0.00 77 ALA A O 1
ATOM 1058 N N . ALA A 1 78 ? 2.615 -14.194 -5.817 1.00 0.00 78 ALA A N 1
ATOM 1059 C CA . ALA A 1 78 ? 2.141 -15.426 -6.419 1.00 0.00 78 ALA A CA 1
ATOM 1060 C C . ALA A 1 78 ? 0.623 -15.410 -6.532 1.00 0.00 78 ALA A C 1
ATOM 1061 O O . ALA A 1 78 ? 0.068 -15.549 -7.618 1.00 0.00 78 ALA A O 1
ATOM 1068 N N . ASN A 1 79 ? -0.039 -15.223 -5.400 1.00 0.00 79 ASN A N 1
ATOM 1069 C CA . ASN A 1 79 ? -1.495 -15.155 -5.372 1.00 0.00 79 ASN A CA 1
ATOM 1070 C C . ASN A 1 79 ? -1.941 -13.851 -4.726 1.00 0.00 79 ASN A C 1
ATOM 1071 O O . ASN A 1 79 ? -2.211 -13.806 -3.531 1.00 0.00 79 ASN A O 1
ATOM 1082 N N . CYS A 1 80 ? -1.999 -12.787 -5.501 1.00 0.00 80 CYS A N 1
ATOM 1083 C CA . CYS A 1 80 ? -2.387 -11.494 -4.962 1.00 0.00 80 CYS A CA 1
ATOM 1084 C C . CYS A 1 80 ? -3.696 -11.016 -5.579 1.00 0.00 80 CYS A C 1
ATOM 1085 O O . CYS A 1 80 ? -3.909 -11.138 -6.785 1.00 0.00 80 CYS A O 1
ATOM 1092 N N . VAL A 1 81 ? -4.582 -10.503 -4.740 1.00 0.00 81 VAL A N 1
ATOM 1093 C CA . VAL A 1 81 ? -5.833 -9.925 -5.200 1.00 0.00 81 VAL A CA 1
ATOM 1094 C C . VAL A 1 81 ? -5.946 -8.486 -4.717 1.00 0.00 81 VAL A C 1
ATOM 1095 O O . VAL A 1 81 ? -5.735 -8.202 -3.537 1.00 0.00 81 VAL A O 1
ATOM 1108 N N . ALA A 1 82 ? -6.268 -7.588 -5.633 1.00 0.00 82 ALA A N 1
ATOM 1109 C CA . ALA A 1 82 ? -6.380 -6.179 -5.309 1.00 0.00 82 ALA A CA 1
ATOM 1110 C C . ALA A 1 82 ? -7.691 -5.620 -5.836 1.00 0.00 82 ALA A C 1
ATOM 1111 O O . ALA A 1 82 ? -8.506 -5.152 -5.016 1.00 0.00 82 ALA A O 1
ATOM 1119 N N . ALA A 1 1 ? -9.379 7.004 5.527 1.00 0.00 1 ALA A N 2
ATOM 1120 C CA . ALA A 1 1 ? -8.324 6.025 5.868 1.00 0.00 1 ALA A CA 2
ATOM 1121 C C . ALA A 1 1 ? -8.805 4.609 5.583 1.00 0.00 1 ALA A C 2
ATOM 1122 O O . ALA A 1 1 ? -10.008 4.343 5.577 1.00 0.00 1 ALA A O 2
ATOM 1131 N N . THR A 1 2 ? -7.870 3.711 5.330 1.00 0.00 2 THR A N 2
ATOM 1132 C CA . THR A 1 2 ? -8.202 2.327 5.050 1.00 0.00 2 THR A CA 2
ATOM 1133 C C . THR A 1 2 ? -7.839 1.433 6.234 1.00 0.00 2 THR A C 2
ATOM 1134 O O . THR A 1 2 ? -6.669 1.132 6.460 1.00 0.00 2 THR A O 2
ATOM 1145 N N . THR A 1 3 ? -8.842 1.028 7.002 1.00 0.00 3 THR A N 2
ATOM 1146 C CA . THR A 1 3 ? -8.616 0.161 8.147 1.00 0.00 3 THR A CA 2
ATOM 1147 C C . THR A 1 3 ? -8.443 -1.286 7.704 1.00 0.00 3 THR A C 2
ATOM 1148 O O . THR A 1 3 ? -9.169 -1.767 6.833 1.00 0.00 3 THR A O 2
ATOM 1159 N N . ILE A 1 4 ? -7.477 -1.970 8.296 1.00 0.00 4 ILE A N 2
ATOM 1160 C CA . ILE A 1 4 ? -7.253 -3.376 8.006 1.00 0.00 4 ILE A CA 2
ATOM 1161 C C . ILE A 1 4 ? -7.658 -4.219 9.207 1.00 0.00 4 ILE A C 2
ATOM 1162 O O . ILE A 1 4 ? -7.371 -3.859 10.348 1.00 0.00 4 ILE A O 2
ATOM 1178 N N . GLY A 1 5 ? -8.340 -5.323 8.955 1.00 0.00 5 GLY A N 2
ATOM 1179 C CA . GLY A 1 5 ? -8.790 -6.172 10.033 1.00 0.00 5 GLY A CA 2
ATOM 1180 C C . GLY A 1 5 ? -8.915 -7.616 9.607 1.00 0.00 5 GLY A C 2
ATOM 1181 O O . GLY A 1 5 ? -8.469 -7.988 8.523 1.00 0.00 5 GLY A O 2
ATOM 1185 N N . PRO A 1 6 ? -9.518 -8.462 10.446 1.00 0.00 6 PRO A N 2
ATOM 1186 C CA . PRO A 1 6 ? -9.688 -9.879 10.140 1.00 0.00 6 PRO A CA 2
ATOM 1187 C C . PRO A 1 6 ? -10.822 -10.135 9.146 1.00 0.00 6 PRO A C 2
ATOM 1188 O O . PRO A 1 6 ? -10.894 -11.196 8.529 1.00 0.00 6 PRO A O 2
ATOM 1199 N N . ASN A 1 7 ? -11.693 -9.149 8.975 1.00 0.00 7 ASN A N 2
ATOM 1200 C CA . ASN A 1 7 ? -12.866 -9.316 8.125 1.00 0.00 7 ASN A CA 2
ATOM 1201 C C . ASN A 1 7 ? -12.684 -8.622 6.780 1.00 0.00 7 ASN A C 2
ATOM 1202 O O . ASN A 1 7 ? -13.646 -8.432 6.032 1.00 0.00 7 ASN A O 2
ATOM 1213 N N . THR A 1 8 ? -11.451 -8.238 6.478 1.00 0.00 8 THR A N 2
ATOM 1214 C CA . THR A 1 8 ? -11.137 -7.620 5.197 1.00 0.00 8 THR A CA 2
ATOM 1215 C C . THR A 1 8 ? -11.106 -8.661 4.077 1.00 0.00 8 THR A C 2
ATOM 1216 O O . THR A 1 8 ? -11.412 -8.358 2.922 1.00 0.00 8 THR A O 2
ATOM 1227 N N . CYS A 1 9 ? -10.749 -9.890 4.431 1.00 0.00 9 CYS A N 2
ATOM 1228 C CA . CYS A 1 9 ? -10.652 -10.970 3.456 1.00 0.00 9 CYS A CA 2
ATOM 1229 C C . CYS A 1 9 ? -11.048 -12.307 4.080 1.00 0.00 9 CYS A C 2
ATOM 1230 O O . CYS A 1 9 ? -10.206 -13.028 4.615 1.00 0.00 9 CYS A O 2
ATOM 1237 N N . SER A 1 10 ? -12.331 -12.639 4.004 1.00 0.00 10 SER A N 2
ATOM 1238 C CA . SER A 1 10 ? -12.833 -13.902 4.535 1.00 0.00 10 SER A CA 2
ATOM 1239 C C . SER A 1 10 ? -12.818 -14.993 3.463 1.00 0.00 10 SER A C 2
ATOM 1240 O O . SER A 1 10 ? -13.618 -15.931 3.498 1.00 0.00 10 SER A O 2
ATOM 1248 N N . ILE A 1 11 ? -11.902 -14.865 2.512 1.00 0.00 11 ILE A N 2
ATOM 1249 C CA . ILE A 1 11 ? -11.784 -15.832 1.428 1.00 0.00 11 ILE A CA 2
ATOM 1250 C C . ILE A 1 11 ? -10.938 -17.027 1.867 1.00 0.00 11 ILE A C 2
ATOM 1251 O O . ILE A 1 11 ? -11.364 -17.826 2.702 1.00 0.00 11 ILE A O 2
ATOM 1267 N N . ASP A 1 12 ? -9.743 -17.142 1.312 1.00 0.00 12 ASP A N 2
ATOM 1268 C CA . ASP A 1 12 ? -8.825 -18.209 1.690 1.00 0.00 12 ASP A CA 2
ATOM 1269 C C . ASP A 1 12 ? -7.901 -17.717 2.795 1.00 0.00 12 ASP A C 2
ATOM 1270 O O . ASP A 1 12 ? -8.174 -16.691 3.421 1.00 0.00 12 ASP A O 2
ATOM 1279 N N . ASP A 1 13 ? -6.814 -18.438 3.028 1.00 0.00 13 ASP A N 2
ATOM 1280 C CA . ASP A 1 13 ? -5.794 -17.997 3.973 1.00 0.00 13 ASP A CA 2
ATOM 1281 C C . ASP A 1 13 ? -4.984 -16.865 3.355 1.00 0.00 13 ASP A C 2
ATOM 1282 O O . ASP A 1 13 ? -3.800 -17.011 3.048 1.00 0.00 13 ASP A O 2
ATOM 1291 N N . TYR A 1 14 ? -5.648 -15.742 3.151 1.00 0.00 14 TYR A N 2
ATOM 1292 C CA . TYR A 1 14 ? -5.047 -14.599 2.498 1.00 0.00 14 TYR A CA 2
ATOM 1293 C C . TYR A 1 14 ? -4.471 -13.646 3.525 1.00 0.00 14 TYR A C 2
ATOM 1294 O O . TYR A 1 14 ? -5.153 -13.249 4.468 1.00 0.00 14 TYR A O 2
ATOM 1312 N N . LYS A 1 15 ? -3.215 -13.289 3.343 1.00 0.00 15 LYS A N 2
ATOM 1313 C CA . LYS A 1 15 ? -2.579 -12.318 4.208 1.00 0.00 15 LYS A CA 2
ATOM 1314 C C . LYS A 1 15 ? -2.830 -10.918 3.670 1.00 0.00 15 LYS A C 2
ATOM 1315 O O . LYS A 1 15 ? -2.474 -10.614 2.533 1.00 0.00 15 LYS A O 2
ATOM 1334 N N . PRO A 1 16 ? -3.485 -10.065 4.464 1.00 0.00 16 PRO A N 2
ATOM 1335 C CA . PRO A 1 16 ? -3.720 -8.668 4.109 1.00 0.00 16 PRO A CA 2
ATOM 1336 C C . PRO A 1 16 ? -2.432 -7.865 4.194 1.00 0.00 16 PRO A C 2
ATOM 1337 O O . PRO A 1 16 ? -1.585 -8.120 5.052 1.00 0.00 16 PRO A O 2
ATOM 1348 N N . TYR A 1 17 ? -2.277 -6.910 3.298 1.00 0.00 17 TYR A N 2
ATOM 1349 C CA . TYR A 1 17 ? -1.065 -6.117 3.237 1.00 0.00 17 TYR A CA 2
ATOM 1350 C C . TYR A 1 17 ? -1.387 -4.644 3.060 1.00 0.00 17 TYR A C 2
ATOM 1351 O O . TYR A 1 17 ? -2.340 -4.285 2.368 1.00 0.00 17 TYR A O 2
ATOM 1369 N N . CYS A 1 18 ? -0.591 -3.799 3.690 1.00 0.00 18 CYS A N 2
ATOM 1370 C CA . CYS A 1 18 ? -0.654 -2.372 3.441 1.00 0.00 18 CYS A CA 2
ATOM 1371 C C . CYS A 1 18 ? 0.430 -2.012 2.442 1.00 0.00 18 CYS A C 2
ATOM 1372 O O . CYS A 1 18 ? 1.620 -2.127 2.740 1.00 0.00 18 CYS A O 2
ATOM 1379 N N . CYS A 1 19 ? 0.021 -1.600 1.253 1.00 0.00 19 CYS A N 2
ATOM 1380 C CA . CYS A 1 19 ? 0.963 -1.356 0.174 1.00 0.00 19 CYS A CA 2
ATOM 1381 C C . CYS A 1 19 ? 0.925 0.094 -0.285 1.00 0.00 19 CYS A C 2
ATOM 1382 O O . CYS A 1 19 ? -0.145 0.647 -0.554 1.00 0.00 19 CYS A O 2
ATOM 1389 N N . GLN A 1 20 ? 2.096 0.705 -0.375 1.00 0.00 20 GLN A N 2
ATOM 1390 C CA . GLN A 1 20 ? 2.212 2.075 -0.849 1.00 0.00 20 GLN A CA 2
ATOM 1391 C C . GLN A 1 20 ? 2.361 2.095 -2.366 1.00 0.00 20 GLN A C 2
ATOM 1392 O O . GLN A 1 20 ? 3.425 1.780 -2.896 1.00 0.00 20 GLN A O 2
ATOM 1406 N N . SER A 1 21 ? 1.302 2.476 -3.057 1.00 0.00 21 SER A N 2
ATOM 1407 C CA . SER A 1 21 ? 1.318 2.508 -4.510 1.00 0.00 21 SER A CA 2
ATOM 1408 C C . SER A 1 21 ? 1.492 3.936 -5.015 1.00 0.00 21 SER A C 2
ATOM 1409 O O . SER A 1 21 ? 0.905 4.872 -4.468 1.00 0.00 21 SER A O 2
ATOM 1417 N N . MET A 1 22 ? 2.319 4.104 -6.040 1.00 0.00 22 MET A N 2
ATOM 1418 C CA . MET A 1 22 ? 2.519 5.410 -6.651 1.00 0.00 22 MET A CA 2
ATOM 1419 C C . MET A 1 22 ? 1.493 5.629 -7.758 1.00 0.00 22 MET A C 2
ATOM 1420 O O . MET A 1 22 ? 0.406 6.146 -7.509 1.00 0.00 22 MET A O 2
ATOM 1434 N N . SER A 1 23 ? 1.832 5.220 -8.973 1.00 0.00 23 SER A N 2
ATOM 1435 C CA . SER A 1 23 ? 0.910 5.336 -10.095 1.00 0.00 23 SER A CA 2
ATOM 1436 C C . SER A 1 23 ? 0.657 3.975 -10.722 1.00 0.00 23 SER A C 2
ATOM 1437 O O . SER A 1 23 ? -0.480 3.605 -11.022 1.00 0.00 23 SER A O 2
ATOM 1445 N N . GLY A 1 24 ? 1.729 3.233 -10.891 1.00 0.00 24 GLY A N 2
ATOM 1446 C CA . GLY A 1 24 ? 1.656 1.930 -11.516 1.00 0.00 24 GLY A CA 2
ATOM 1447 C C . GLY A 1 24 ? 2.794 1.718 -12.492 1.00 0.00 24 GLY A C 2
ATOM 1448 O O . GLY A 1 24 ? 3.765 2.482 -12.482 1.00 0.00 24 GLY A O 2
ATOM 1452 N N . PRO A 1 25 ? 2.714 0.686 -13.344 1.00 0.00 25 PRO A N 2
ATOM 1453 C CA . PRO A 1 25 ? 3.740 0.408 -14.350 1.00 0.00 25 PRO A CA 2
ATOM 1454 C C . PRO A 1 25 ? 3.777 1.471 -15.444 1.00 0.00 25 PRO A C 2
ATOM 1455 O O . PRO A 1 25 ? 2.735 1.915 -15.932 1.00 0.00 25 PRO A O 2
ATOM 1466 N N . ALA A 1 26 ? 4.983 1.866 -15.833 1.00 0.00 26 ALA A N 2
ATOM 1467 C CA . ALA A 1 26 ? 5.162 2.878 -16.864 1.00 0.00 26 ALA A CA 2
ATOM 1468 C C . ALA A 1 26 ? 5.071 2.253 -18.252 1.00 0.00 26 ALA A C 2
ATOM 1469 O O . ALA A 1 26 ? 5.276 1.045 -18.409 1.00 0.00 26 ALA A O 2
ATOM 1476 N N . GLY A 1 27 ? 4.774 3.068 -19.252 1.00 0.00 27 GLY A N 2
ATOM 1477 C CA . GLY A 1 27 ? 4.591 2.549 -20.593 1.00 0.00 27 GLY A CA 2
ATOM 1478 C C . GLY A 1 27 ? 5.790 2.787 -21.485 1.00 0.00 27 GLY A C 2
ATOM 1479 O O . GLY A 1 27 ? 6.413 1.838 -21.962 1.00 0.00 27 GLY A O 2
ATOM 1483 N N . SER A 1 28 ? 6.120 4.052 -21.700 1.00 0.00 28 SER A N 2
ATOM 1484 C CA . SER A 1 28 ? 7.184 4.426 -22.618 1.00 0.00 28 SER A CA 2
ATOM 1485 C C . SER A 1 28 ? 8.559 4.052 -22.064 1.00 0.00 28 SER A C 2
ATOM 1486 O O . SER A 1 28 ? 8.937 4.480 -20.970 1.00 0.00 28 SER A O 2
ATOM 1494 N N . PRO A 1 29 ? 9.317 3.235 -22.813 1.00 0.00 29 PRO A N 2
ATOM 1495 C CA . PRO A 1 29 ? 10.666 2.828 -22.432 1.00 0.00 29 PRO A CA 2
ATOM 1496 C C . PRO A 1 29 ? 11.670 3.963 -22.608 1.00 0.00 29 PRO A C 2
ATOM 1497 O O . PRO A 1 29 ? 12.141 4.227 -23.717 1.00 0.00 29 PRO A O 2
ATOM 1508 N N . GLY A 1 30 ? 11.987 4.636 -21.514 1.00 0.00 30 GLY A N 2
ATOM 1509 C CA . GLY A 1 30 ? 12.918 5.742 -21.567 1.00 0.00 30 GLY A CA 2
ATOM 1510 C C . GLY A 1 30 ? 14.358 5.280 -21.614 1.00 0.00 30 GLY A C 2
ATOM 1511 O O . GLY A 1 30 ? 14.690 4.208 -21.110 1.00 0.00 30 GLY A O 2
ATOM 1515 N N . LEU A 1 31 ? 15.215 6.088 -22.221 1.00 0.00 31 LEU A N 2
ATOM 1516 C CA . LEU A 1 31 ? 16.640 5.775 -22.311 1.00 0.00 31 LEU A CA 2
ATOM 1517 C C . LEU A 1 31 ? 17.414 6.472 -21.195 1.00 0.00 31 LEU A C 2
ATOM 1518 O O . LEU A 1 31 ? 18.631 6.632 -21.271 1.00 0.00 31 LEU A O 2
ATOM 1534 N N . LEU A 1 32 ? 16.692 6.878 -20.163 1.00 0.00 32 LEU A N 2
ATOM 1535 C CA . LEU A 1 32 ? 17.283 7.598 -19.041 1.00 0.00 32 LEU A CA 2
ATOM 1536 C C . LEU A 1 32 ? 16.547 7.259 -17.749 1.00 0.00 32 LEU A C 2
ATOM 1537 O O . LEU A 1 32 ? 17.147 7.193 -16.675 1.00 0.00 32 LEU A O 2
ATOM 1553 N N . ASN A 1 33 ? 15.240 7.059 -17.857 1.00 0.00 33 ASN A N 2
ATOM 1554 C CA . ASN A 1 33 ? 14.433 6.616 -16.730 1.00 0.00 33 ASN A CA 2
ATOM 1555 C C . ASN A 1 33 ? 14.182 5.117 -16.846 1.00 0.00 33 ASN A C 2
ATOM 1556 O O . ASN A 1 33 ? 13.749 4.637 -17.895 1.00 0.00 33 ASN A O 2
ATOM 1567 N N . LEU A 1 34 ? 14.489 4.386 -15.786 1.00 0.00 34 LEU A N 2
ATOM 1568 C CA . LEU A 1 34 ? 14.369 2.935 -15.793 1.00 0.00 34 LEU A CA 2
ATOM 1569 C C . LEU A 1 34 ? 12.908 2.503 -15.858 1.00 0.00 34 LEU A C 2
ATOM 1570 O O . LEU A 1 34 ? 12.064 2.993 -15.104 1.00 0.00 34 LEU A O 2
ATOM 1586 N N . ILE A 1 35 ? 12.620 1.579 -16.760 1.00 0.00 35 ILE A N 2
ATOM 1587 C CA . ILE A 1 35 ? 11.279 1.041 -16.911 1.00 0.00 35 ILE A CA 2
ATOM 1588 C C . ILE A 1 35 ? 11.226 -0.373 -16.353 1.00 0.00 35 ILE A C 2
ATOM 1589 O O . ILE A 1 35 ? 12.009 -1.235 -16.755 1.00 0.00 35 ILE A O 2
ATOM 1605 N N . PRO A 1 36 ? 10.328 -0.622 -15.395 1.00 0.00 36 PRO A N 2
ATOM 1606 C CA . PRO A 1 36 ? 10.189 -1.936 -14.774 1.00 0.00 36 PRO A CA 2
ATOM 1607 C C . PRO A 1 36 ? 9.659 -2.975 -15.754 1.00 0.00 36 PRO A C 2
ATOM 1608 O O . PRO A 1 36 ? 8.595 -2.790 -16.355 1.00 0.00 36 PRO A O 2
ATOM 1619 N N . VAL A 1 37 ? 10.401 -4.060 -15.914 1.00 0.00 37 VAL A N 2
ATOM 1620 C CA . VAL A 1 37 ? 9.971 -5.166 -16.763 1.00 0.00 37 VAL A CA 2
ATOM 1621 C C . VAL A 1 37 ? 9.073 -6.115 -15.974 1.00 0.00 37 VAL A C 2
ATOM 1622 O O . VAL A 1 37 ? 9.318 -7.319 -15.898 1.00 0.00 37 VAL A O 2
ATOM 1635 N N . ASP A 1 38 ? 8.031 -5.553 -15.376 1.00 0.00 38 ASP A N 2
ATOM 1636 C CA . ASP A 1 38 ? 7.111 -6.309 -14.539 1.00 0.00 38 ASP A CA 2
ATOM 1637 C C . ASP A 1 38 ? 5.795 -5.548 -14.406 1.00 0.00 38 ASP A C 2
ATOM 1638 O O . ASP A 1 38 ? 5.744 -4.344 -14.664 1.00 0.00 38 ASP A O 2
ATOM 1647 N N . LEU A 1 39 ? 4.732 -6.255 -14.039 1.00 0.00 39 LEU A N 2
ATOM 1648 C CA . LEU A 1 39 ? 3.425 -5.640 -13.861 1.00 0.00 39 LEU A CA 2
ATOM 1649 C C . LEU A 1 39 ? 2.682 -6.263 -12.684 1.00 0.00 39 LEU A C 2
ATOM 1650 O O . LEU A 1 39 ? 1.571 -5.845 -12.356 1.00 0.00 39 LEU A O 2
ATOM 1666 N N . SER A 1 40 ? 3.288 -7.258 -12.039 1.00 0.00 40 SER A N 2
ATOM 1667 C CA . SER A 1 40 ? 2.580 -8.003 -11.005 1.00 0.00 40 SER A CA 2
ATOM 1668 C C . SER A 1 40 ? 3.463 -8.342 -9.803 1.00 0.00 40 SER A C 2
ATOM 1669 O O . SER A 1 40 ? 2.983 -8.343 -8.670 1.00 0.00 40 SER A O 2
ATOM 1677 N N . ALA A 1 41 ? 4.743 -8.612 -10.041 1.00 0.00 41 ALA A N 2
ATOM 1678 C CA . ALA A 1 41 ? 5.628 -9.118 -8.989 1.00 0.00 41 ALA A CA 2
ATOM 1679 C C . ALA A 1 41 ? 6.110 -8.005 -8.060 1.00 0.00 41 ALA A C 2
ATOM 1680 O O . ALA A 1 41 ? 6.807 -8.260 -7.075 1.00 0.00 41 ALA A O 2
ATOM 1687 N N . SER A 1 42 ? 5.744 -6.778 -8.378 1.00 0.00 42 SER A N 2
ATOM 1688 C CA . SER A 1 42 ? 6.130 -5.633 -7.577 1.00 0.00 42 SER A CA 2
ATOM 1689 C C . SER A 1 42 ? 5.233 -5.503 -6.348 1.00 0.00 42 SER A C 2
ATOM 1690 O O . SER A 1 42 ? 4.175 -4.868 -6.401 1.00 0.00 42 SER A O 2
ATOM 1698 N N . LEU A 1 43 ? 5.655 -6.104 -5.243 1.00 0.00 43 LEU A N 2
ATOM 1699 C CA . LEU A 1 43 ? 4.901 -6.022 -4.002 1.00 0.00 43 LEU A CA 2
ATOM 1700 C C . LEU A 1 43 ? 5.837 -5.872 -2.805 1.00 0.00 43 LEU A C 2
ATOM 1701 O O . LEU A 1 43 ? 6.483 -6.833 -2.378 1.00 0.00 43 LEU A O 2
ATOM 1717 N N . GLY A 1 44 ? 5.910 -4.661 -2.277 1.00 0.00 44 GLY A N 2
ATOM 1718 C CA . GLY A 1 44 ? 6.687 -4.406 -1.084 1.00 0.00 44 GLY A CA 2
ATOM 1719 C C . GLY A 1 44 ? 5.821 -3.839 0.015 1.00 0.00 44 GLY A C 2
ATOM 1720 O O . GLY A 1 44 ? 5.670 -2.623 0.132 1.00 0.00 44 GLY A O 2
ATOM 1724 N N . CYS A 1 45 ? 5.250 -4.716 0.823 1.00 0.00 45 CYS A N 2
ATOM 1725 C CA . CYS A 1 45 ? 4.252 -4.305 1.794 1.00 0.00 45 CYS A CA 2
ATOM 1726 C C . CYS A 1 45 ? 4.518 -4.900 3.166 1.00 0.00 45 CYS A C 2
ATOM 1727 O O . CYS A 1 45 ? 5.418 -5.717 3.344 1.00 0.00 45 CYS A O 2
ATOM 1734 N N . VAL A 1 46 ? 3.708 -4.494 4.127 1.00 0.00 46 VAL A N 2
ATOM 1735 C CA . VAL A 1 46 ? 3.743 -5.069 5.458 1.00 0.00 46 VAL A CA 2
ATOM 1736 C C . VAL A 1 46 ? 2.390 -5.694 5.754 1.00 0.00 46 VAL A C 2
ATOM 1737 O O . VAL A 1 46 ? 1.389 -5.314 5.142 1.00 0.00 46 VAL A O 2
ATOM 1750 N N . VAL A 1 47 ? 2.358 -6.653 6.671 1.00 0.00 47 VAL A N 2
ATOM 1751 C CA . VAL A 1 47 ? 1.116 -7.342 7.002 1.00 0.00 47 VAL A CA 2
ATOM 1752 C C . VAL A 1 47 ? 0.098 -6.363 7.562 1.00 0.00 47 VAL A C 2
ATOM 1753 O O . VAL A 1 47 ? 0.443 -5.457 8.324 1.00 0.00 47 VAL A O 2
ATOM 1766 N N . GLY A 1 48 ? -1.145 -6.537 7.151 1.00 0.00 48 GLY A N 2
ATOM 1767 C CA . GLY A 1 48 ? -2.205 -5.665 7.592 1.00 0.00 48 GLY A CA 2
ATOM 1768 C C . GLY A 1 48 ? -2.390 -5.705 9.089 1.00 0.00 48 GLY A C 2
ATOM 1769 O O . GLY A 1 48 ? -2.733 -6.749 9.648 1.00 0.00 48 GLY A O 2
ATOM 1773 N N . VAL A 1 49 ? -2.134 -4.577 9.735 1.00 0.00 49 VAL A N 2
ATOM 1774 C CA . VAL A 1 49 ? -2.318 -4.450 11.173 1.00 0.00 49 VAL A CA 2
ATOM 1775 C C . VAL A 1 49 ? -3.788 -4.625 11.529 1.00 0.00 49 VAL A C 2
ATOM 1776 O O . VAL A 1 49 ? -4.567 -3.678 11.461 1.00 0.00 49 VAL A O 2
ATOM 1789 N N . ILE A 1 50 ? -4.149 -5.848 11.897 1.00 0.00 50 ILE A N 2
ATOM 1790 C CA . ILE A 1 50 ? -5.535 -6.201 12.169 1.00 0.00 50 ILE A CA 2
ATOM 1791 C C . ILE A 1 50 ? -6.109 -5.369 13.310 1.00 0.00 50 ILE A C 2
ATOM 1792 O O . ILE A 1 50 ? -5.802 -5.597 14.481 1.00 0.00 50 ILE A O 2
ATOM 1808 N N . GLY A 1 51 ? -6.929 -4.393 12.950 1.00 0.00 51 GLY A N 2
ATOM 1809 C CA . GLY A 1 51 ? -7.558 -3.534 13.932 1.00 0.00 51 GLY A CA 2
ATOM 1810 C C . GLY A 1 51 ? -7.084 -2.101 13.825 1.00 0.00 51 GLY A C 2
ATOM 1811 O O . GLY A 1 51 ? -7.635 -1.207 14.466 1.00 0.00 51 GLY A O 2
ATOM 1815 N N . SER A 1 52 ? -6.064 -1.880 13.011 1.00 0.00 52 SER A N 2
ATOM 1816 C CA . SER A 1 52 ? -5.506 -0.552 12.832 1.00 0.00 52 SER A CA 2
ATOM 1817 C C . SER A 1 52 ? -5.786 -0.040 11.424 1.00 0.00 52 SER A C 2
ATOM 1818 O O . SER A 1 52 ? -6.052 -0.822 10.507 1.00 0.00 52 SER A O 2
ATOM 1826 N N . GLN A 1 53 ? -5.733 1.271 11.257 1.00 0.00 53 GLN A N 2
ATOM 1827 C CA . GLN A 1 53 ? -5.977 1.873 9.959 1.00 0.00 53 GLN A CA 2
ATOM 1828 C C . GLN A 1 53 ? -4.665 2.194 9.266 1.00 0.00 53 GLN A C 2
ATOM 1829 O O . GLN A 1 53 ? -3.644 2.431 9.911 1.00 0.00 53 GLN A O 2
ATOM 1843 N N . CYS A 1 54 ? -4.708 2.213 7.950 1.00 0.00 54 CYS A N 2
ATOM 1844 C CA . CYS A 1 54 ? -3.528 2.453 7.143 1.00 0.00 54 CYS A CA 2
ATOM 1845 C C . CYS A 1 54 ? -3.787 3.585 6.160 1.00 0.00 54 CYS A C 2
ATOM 1846 O O . CYS A 1 54 ? -4.934 3.845 5.788 1.00 0.00 54 CYS A O 2
ATOM 1853 N N . GLY A 1 55 ? -2.727 4.263 5.754 1.00 0.00 55 GLY A N 2
ATOM 1854 C CA . GLY A 1 55 ? -2.860 5.338 4.795 1.00 0.00 55 GLY A CA 2
ATOM 1855 C C . GLY A 1 55 ? -2.346 4.936 3.430 1.00 0.00 55 GLY A C 2
ATOM 1856 O O . GLY A 1 55 ? -1.569 5.664 2.809 1.00 0.00 55 GLY A O 2
ATOM 1860 N N . ALA A 1 56 ? -2.769 3.767 2.973 1.00 0.00 56 ALA A N 2
ATOM 1861 C CA . ALA A 1 56 ? -2.331 3.236 1.695 1.00 0.00 56 ALA A CA 2
ATOM 1862 C C . ALA A 1 56 ? -3.323 2.201 1.188 1.00 0.00 56 ALA A C 2
ATOM 1863 O O . ALA A 1 56 ? -4.396 2.023 1.771 1.00 0.00 56 ALA A O 2
ATOM 1870 N N . SER A 1 57 ? -2.963 1.517 0.117 1.00 0.00 57 SER A N 2
ATOM 1871 C CA . SER A 1 57 ? -3.828 0.514 -0.482 1.00 0.00 57 SER A CA 2
ATOM 1872 C C . SER A 1 57 ? -3.759 -0.796 0.298 1.00 0.00 57 SER A C 2
ATOM 1873 O O . SER A 1 57 ? -2.678 -1.233 0.699 1.00 0.00 57 SER A O 2
ATOM 1881 N N . VAL A 1 58 ? -4.912 -1.414 0.512 1.00 0.00 58 VAL A N 2
ATOM 1882 C CA . VAL A 1 58 ? -4.976 -2.675 1.238 1.00 0.00 58 VAL A CA 2
ATOM 1883 C C . VAL A 1 58 ? -5.238 -3.831 0.280 1.00 0.00 58 VAL A C 2
ATOM 1884 O O . VAL A 1 58 ? -6.237 -3.844 -0.439 1.00 0.00 58 VAL A O 2
ATOM 1897 N N . LYS A 1 59 ? -4.330 -4.792 0.272 1.00 0.00 59 LYS A N 2
ATOM 1898 C CA . LYS A 1 59 ? -4.434 -5.941 -0.613 1.00 0.00 59 LYS A CA 2
ATOM 1899 C C . LYS A 1 59 ? -4.427 -7.234 0.184 1.00 0.00 59 LYS A C 2
ATOM 1900 O O . LYS A 1 59 ? -4.164 -7.233 1.384 1.00 0.00 59 LYS A O 2
ATOM 1919 N N . CYS A 1 60 ? -4.721 -8.329 -0.491 1.00 0.00 60 CYS A N 2
ATOM 1920 C CA . CYS A 1 60 ? -4.689 -9.647 0.125 1.00 0.00 60 CYS A CA 2
ATOM 1921 C C . CYS A 1 60 ? -3.866 -10.585 -0.744 1.00 0.00 60 CYS A C 2
ATOM 1922 O O . CYS A 1 60 ? -4.149 -10.743 -1.930 1.00 0.00 60 CYS A O 2
ATOM 1929 N N . CYS A 1 61 ? -2.837 -11.189 -0.172 1.00 0.00 61 CYS A N 2
ATOM 1930 C CA . CYS A 1 61 ? -1.940 -12.020 -0.953 1.00 0.00 61 CYS A CA 2
ATOM 1931 C C . CYS A 1 61 ? -1.653 -13.352 -0.276 1.00 0.00 61 CYS A C 2
ATOM 1932 O O . CYS A 1 61 ? -1.450 -13.426 0.937 1.00 0.00 61 CYS A O 2
ATOM 1939 N N . LYS A 1 62 ? -1.673 -14.402 -1.079 1.00 0.00 62 LYS A N 2
ATOM 1940 C CA . LYS A 1 62 ? -1.212 -15.710 -0.661 1.00 0.00 62 LYS A CA 2
ATOM 1941 C C . LYS A 1 62 ? 0.136 -15.961 -1.311 1.00 0.00 62 LYS A C 2
ATOM 1942 O O . LYS A 1 62 ? 0.239 -16.065 -2.540 1.00 0.00 62 LYS A O 2
ATOM 1961 N N . ASP A 1 63 ? 1.170 -16.023 -0.491 1.00 0.00 63 ASP A N 2
ATOM 1962 C CA . ASP A 1 63 ? 2.534 -16.090 -0.989 1.00 0.00 63 ASP A CA 2
ATOM 1963 C C . ASP A 1 63 ? 3.498 -16.510 0.116 1.00 0.00 63 ASP A C 2
ATOM 1964 O O . ASP A 1 63 ? 3.169 -16.450 1.299 1.00 0.00 63 ASP A O 2
ATOM 1973 N N . ASP A 1 64 ? 4.686 -16.928 -0.280 1.00 0.00 64 ASP A N 2
ATOM 1974 C CA . ASP A 1 64 ? 5.697 -17.379 0.666 1.00 0.00 64 ASP A CA 2
ATOM 1975 C C . ASP A 1 64 ? 6.726 -16.282 0.930 1.00 0.00 64 ASP A C 2
ATOM 1976 O O . ASP A 1 64 ? 7.706 -16.142 0.195 1.00 0.00 64 ASP A O 2
ATOM 1985 N N . VAL A 1 65 ? 6.488 -15.496 1.975 1.00 0.00 65 VAL A N 2
ATOM 1986 C CA . VAL A 1 65 ? 7.408 -14.433 2.359 1.00 0.00 65 VAL A CA 2
ATOM 1987 C C . VAL A 1 65 ? 8.506 -14.982 3.257 1.00 0.00 65 VAL A C 2
ATOM 1988 O O . VAL A 1 65 ? 8.232 -15.717 4.210 1.00 0.00 65 VAL A O 2
ATOM 2001 N N . THR A 1 66 ? 9.738 -14.629 2.949 1.00 0.00 66 THR A N 2
ATOM 2002 C CA . THR A 1 66 ? 10.875 -15.052 3.741 1.00 0.00 66 THR A CA 2
ATOM 2003 C C . THR A 1 66 ? 11.343 -13.929 4.668 1.00 0.00 66 THR A C 2
ATOM 2004 O O . THR A 1 66 ? 11.294 -12.751 4.303 1.00 0.00 66 THR A O 2
ATOM 2015 N N . ASN A 1 67 ? 11.774 -14.290 5.870 1.00 0.00 67 ASN A N 2
ATOM 2016 C CA . ASN A 1 67 ? 12.301 -13.313 6.818 1.00 0.00 67 ASN A CA 2
ATOM 2017 C C . ASN A 1 67 ? 13.823 -13.389 6.856 1.00 0.00 67 ASN A C 2
ATOM 2018 O O . ASN A 1 67 ? 14.478 -12.697 7.634 1.00 0.00 67 ASN A O 2
ATOM 2029 N N . THR A 1 68 ? 14.376 -14.208 5.975 1.00 0.00 68 THR A N 2
ATOM 2030 C CA . THR A 1 68 ? 15.812 -14.403 5.903 1.00 0.00 68 THR A CA 2
ATOM 2031 C C . THR A 1 68 ? 16.479 -13.237 5.176 1.00 0.00 68 THR A C 2
ATOM 2032 O O . THR A 1 68 ? 16.439 -13.152 3.946 1.00 0.00 68 THR A O 2
ATOM 2043 N N . GLY A 1 69 ? 17.078 -12.336 5.944 1.00 0.00 69 GLY A N 2
ATOM 2044 C CA . GLY A 1 69 ? 17.682 -11.148 5.370 1.00 0.00 69 GLY A CA 2
ATOM 2045 C C . GLY A 1 69 ? 16.632 -10.200 4.826 1.00 0.00 69 GLY A C 2
ATOM 2046 O O . GLY A 1 69 ? 16.824 -9.569 3.786 1.00 0.00 69 GLY A O 2
ATOM 2050 N N . ASN A 1 70 ? 15.514 -10.115 5.533 1.00 0.00 70 ASN A N 2
ATOM 2051 C CA . ASN A 1 70 ? 14.390 -9.300 5.103 1.00 0.00 70 ASN A CA 2
ATOM 2052 C C . ASN A 1 70 ? 13.863 -8.462 6.257 1.00 0.00 70 ASN A C 2
ATOM 2053 O O . ASN A 1 70 ? 13.444 -9.001 7.282 1.00 0.00 70 ASN A O 2
ATOM 2064 N N . SER A 1 71 ? 13.889 -7.146 6.093 1.00 0.00 71 SER A N 2
ATOM 2065 C CA . SER A 1 71 ? 13.404 -6.238 7.123 1.00 0.00 71 SER A CA 2
ATOM 2066 C C . SER A 1 71 ? 11.884 -6.299 7.223 1.00 0.00 71 SER A C 2
ATOM 2067 O O . SER A 1 71 ? 11.314 -6.220 8.313 1.00 0.00 71 SER A O 2
ATOM 2075 N N . PHE A 1 72 ? 11.233 -6.453 6.080 1.00 0.00 72 PHE A N 2
ATOM 2076 C CA . PHE A 1 72 ? 9.784 -6.524 6.033 1.00 0.00 72 PHE A CA 2
ATOM 2077 C C . PHE A 1 72 ? 9.343 -7.640 5.090 1.00 0.00 72 PHE A C 2
ATOM 2078 O O . PHE A 1 72 ? 10.160 -8.463 4.669 1.00 0.00 72 PHE A O 2
ATOM 2095 N N . LEU A 1 73 ? 8.061 -7.671 4.760 1.00 0.00 73 LEU A N 2
ATOM 2096 C CA . LEU A 1 73 ? 7.508 -8.767 3.980 1.00 0.00 73 LEU A CA 2
ATOM 2097 C C . LEU A 1 73 ? 7.565 -8.490 2.483 1.00 0.00 73 LEU A C 2
ATOM 2098 O O . LEU A 1 73 ? 6.694 -7.822 1.926 1.00 0.00 73 LEU A O 2
ATOM 2114 N N . ILE A 1 74 ? 8.607 -8.995 1.840 1.00 0.00 74 ILE A N 2
ATOM 2115 C CA . ILE A 1 74 ? 8.672 -8.991 0.387 1.00 0.00 74 ILE A CA 2
ATOM 2116 C C . ILE A 1 74 ? 7.735 -10.062 -0.152 1.00 0.00 74 ILE A C 2
ATOM 2117 O O . ILE A 1 74 ? 7.911 -11.245 0.139 1.00 0.00 74 ILE A O 2
ATOM 2133 N N . ILE A 1 75 ? 6.743 -9.643 -0.919 1.00 0.00 75 ILE A N 2
ATOM 2134 C CA . ILE A 1 75 ? 5.711 -10.551 -1.387 1.00 0.00 75 ILE A CA 2
ATOM 2135 C C . ILE A 1 75 ? 6.069 -11.115 -2.753 1.00 0.00 75 ILE A C 2
ATOM 2136 O O . ILE A 1 75 ? 6.458 -10.378 -3.659 1.00 0.00 75 ILE A O 2
ATOM 2152 N N . ASN A 1 76 ? 5.943 -12.430 -2.886 1.00 0.00 76 ASN A N 2
ATOM 2153 C CA . ASN A 1 76 ? 6.234 -13.115 -4.142 1.00 0.00 76 ASN A CA 2
ATOM 2154 C C . ASN A 1 76 ? 5.191 -12.765 -5.195 1.00 0.00 76 ASN A C 2
ATOM 2155 O O . ASN A 1 76 ? 5.388 -13.012 -6.386 1.00 0.00 76 ASN A O 2
ATOM 2166 N N . ALA A 1 77 ? 4.075 -12.199 -4.730 1.00 0.00 77 ALA A N 2
ATOM 2167 C CA . ALA A 1 77 ? 3.000 -11.719 -5.598 1.00 0.00 77 ALA A CA 2
ATOM 2168 C C . ALA A 1 77 ? 2.382 -12.848 -6.415 1.00 0.00 77 ALA A C 2
ATOM 2169 O O . ALA A 1 77 ? 1.813 -12.615 -7.480 1.00 0.00 77 ALA A O 2
ATOM 2176 N N . ALA A 1 78 ? 2.487 -14.064 -5.900 1.00 0.00 78 ALA A N 2
ATOM 2177 C CA . ALA A 1 78 ? 1.954 -15.229 -6.583 1.00 0.00 78 ALA A CA 2
ATOM 2178 C C . ALA A 1 78 ? 0.433 -15.173 -6.653 1.00 0.00 78 ALA A C 2
ATOM 2179 O O . ALA A 1 78 ? -0.150 -15.231 -7.736 1.00 0.00 78 ALA A O 2
ATOM 2186 N N . ASN A 1 79 ? -0.203 -15.055 -5.495 1.00 0.00 79 ASN A N 2
ATOM 2187 C CA . ASN A 1 79 ? -1.657 -15.005 -5.425 1.00 0.00 79 ASN A CA 2
ATOM 2188 C C . ASN A 1 79 ? -2.106 -13.709 -4.772 1.00 0.00 79 ASN A C 2
ATOM 2189 O O . ASN A 1 79 ? -2.382 -13.672 -3.575 1.00 0.00 79 ASN A O 2
ATOM 2200 N N . CYS A 1 80 ? -2.172 -12.646 -5.552 1.00 0.00 80 CYS A N 2
ATOM 2201 C CA . CYS A 1 80 ? -2.515 -11.344 -5.009 1.00 0.00 80 CYS A CA 2
ATOM 2202 C C . CYS A 1 80 ? -3.835 -10.848 -5.573 1.00 0.00 80 CYS A C 2
ATOM 2203 O O . CYS A 1 80 ? -4.059 -10.874 -6.781 1.00 0.00 80 CYS A O 2
ATOM 2210 N N . VAL A 1 81 ? -4.714 -10.419 -4.682 1.00 0.00 81 VAL A N 2
ATOM 2211 C CA . VAL A 1 81 ? -5.966 -9.796 -5.074 1.00 0.00 81 VAL A CA 2
ATOM 2212 C C . VAL A 1 81 ? -5.958 -8.345 -4.627 1.00 0.00 81 VAL A C 2
ATOM 2213 O O . VAL A 1 81 ? -5.191 -7.981 -3.727 1.00 0.00 81 VAL A O 2
ATOM 2226 N N . ALA A 1 82 ? -6.805 -7.529 -5.250 1.00 0.00 82 ALA A N 2
ATOM 2227 C CA . ALA A 1 82 ? -6.849 -6.094 -4.989 1.00 0.00 82 ALA A CA 2
ATOM 2228 C C . ALA A 1 82 ? -5.558 -5.440 -5.459 1.00 0.00 82 ALA A C 2
ATOM 2229 O O . ALA A 1 82 ? -4.960 -4.653 -4.696 1.00 0.00 82 ALA A O 2
ATOM 2237 N N . ALA A 1 1 ? -9.879 7.080 6.537 1.00 0.00 1 ALA A N 3
ATOM 2238 C CA . ALA A 1 1 ? -8.756 6.116 6.546 1.00 0.00 1 ALA A CA 3
ATOM 2239 C C . ALA A 1 1 ? -9.285 4.689 6.482 1.00 0.00 1 ALA A C 3
ATOM 2240 O O . ALA A 1 1 ? -10.446 4.433 6.801 1.00 0.00 1 ALA A O 3
ATOM 2249 N N . THR A 1 2 ? -8.432 3.764 6.069 1.00 0.00 2 THR A N 3
ATOM 2250 C CA . THR A 1 2 ? -8.803 2.364 5.993 1.00 0.00 2 THR A CA 3
ATOM 2251 C C . THR A 1 2 ? -8.228 1.594 7.176 1.00 0.00 2 THR A C 3
ATOM 2252 O O . THR A 1 2 ? -7.052 1.238 7.186 1.00 0.00 2 THR A O 3
ATOM 2263 N N . THR A 1 3 ? -9.055 1.355 8.180 1.00 0.00 3 THR A N 3
ATOM 2264 C CA . THR A 1 3 ? -8.634 0.575 9.333 1.00 0.00 3 THR A CA 3
ATOM 2265 C C . THR A 1 3 ? -8.720 -0.913 9.015 1.00 0.00 3 THR A C 3
ATOM 2266 O O . THR A 1 3 ? -9.808 -1.449 8.794 1.00 0.00 3 THR A O 3
ATOM 2277 N N . ILE A 1 4 ? -7.570 -1.568 8.973 1.00 0.00 4 ILE A N 3
ATOM 2278 C CA . ILE A 1 4 ? -7.508 -2.977 8.620 1.00 0.00 4 ILE A CA 3
ATOM 2279 C C . ILE A 1 4 ? -8.076 -3.837 9.744 1.00 0.00 4 ILE A C 3
ATOM 2280 O O . ILE A 1 4 ? -7.739 -3.649 10.914 1.00 0.00 4 ILE A O 3
ATOM 2296 N N . GLY A 1 5 ? -8.965 -4.753 9.389 1.00 0.00 5 GLY A N 3
ATOM 2297 C CA . GLY A 1 5 ? -9.585 -5.614 10.372 1.00 0.00 5 GLY A CA 3
ATOM 2298 C C . GLY A 1 5 ? -10.060 -6.915 9.760 1.00 0.00 5 GLY A C 3
ATOM 2299 O O . GLY A 1 5 ? -9.663 -7.249 8.641 1.00 0.00 5 GLY A O 3
ATOM 2303 N N . PRO A 1 6 ? -10.924 -7.669 10.464 1.00 0.00 6 PRO A N 3
ATOM 2304 C CA . PRO A 1 6 ? -11.448 -8.949 9.970 1.00 0.00 6 PRO A CA 3
ATOM 2305 C C . PRO A 1 6 ? -12.276 -8.774 8.700 1.00 0.00 6 PRO A C 3
ATOM 2306 O O . PRO A 1 6 ? -12.400 -9.694 7.895 1.00 0.00 6 PRO A O 3
ATOM 2317 N N . ASN A 1 7 ? -12.833 -7.586 8.524 1.00 0.00 7 ASN A N 3
ATOM 2318 C CA . ASN A 1 7 ? -13.611 -7.274 7.336 1.00 0.00 7 ASN A CA 3
ATOM 2319 C C . ASN A 1 7 ? -12.703 -6.702 6.256 1.00 0.00 7 ASN A C 3
ATOM 2320 O O . ASN A 1 7 ? -12.660 -5.490 6.039 1.00 0.00 7 ASN A O 3
ATOM 2331 N N . THR A 1 8 ? -11.959 -7.577 5.604 1.00 0.00 8 THR A N 3
ATOM 2332 C CA . THR A 1 8 ? -11.039 -7.171 4.558 1.00 0.00 8 THR A CA 3
ATOM 2333 C C . THR A 1 8 ? -11.328 -7.935 3.271 1.00 0.00 8 THR A C 3
ATOM 2334 O O . THR A 1 8 ? -12.272 -7.617 2.545 1.00 0.00 8 THR A O 3
ATOM 2345 N N . CYS A 1 9 ? -10.530 -8.956 3.001 1.00 0.00 9 CYS A N 3
ATOM 2346 C CA . CYS A 1 9 ? -10.723 -9.789 1.830 1.00 0.00 9 CYS A CA 3
ATOM 2347 C C . CYS A 1 9 ? -11.227 -11.166 2.249 1.00 0.00 9 CYS A C 3
ATOM 2348 O O . CYS A 1 9 ? -10.435 -12.065 2.537 1.00 0.00 9 CYS A O 3
ATOM 2355 N N . SER A 1 10 ? -12.545 -11.324 2.283 1.00 0.00 10 SER A N 3
ATOM 2356 C CA . SER A 1 10 ? -13.164 -12.565 2.726 1.00 0.00 10 SER A CA 3
ATOM 2357 C C . SER A 1 10 ? -13.122 -13.626 1.628 1.00 0.00 10 SER A C 3
ATOM 2358 O O . SER A 1 10 ? -14.148 -14.016 1.068 1.00 0.00 10 SER A O 3
ATOM 2366 N N . ILE A 1 11 ? -11.917 -14.076 1.317 1.00 0.00 11 ILE A N 3
ATOM 2367 C CA . ILE A 1 11 ? -11.710 -15.113 0.318 1.00 0.00 11 ILE A CA 3
ATOM 2368 C C . ILE A 1 11 ? -11.043 -16.323 0.966 1.00 0.00 11 ILE A C 3
ATOM 2369 O O . ILE A 1 11 ? -11.418 -16.732 2.065 1.00 0.00 11 ILE A O 3
ATOM 2385 N N . ASP A 1 12 ? -10.046 -16.881 0.297 1.00 0.00 12 ASP A N 3
ATOM 2386 C CA . ASP A 1 12 ? -9.268 -17.982 0.855 1.00 0.00 12 ASP A CA 3
ATOM 2387 C C . ASP A 1 12 ? -8.229 -17.439 1.838 1.00 0.00 12 ASP A C 3
ATOM 2388 O O . ASP A 1 12 ? -8.318 -16.284 2.263 1.00 0.00 12 ASP A O 3
ATOM 2397 N N . ASP A 1 13 ? -7.252 -18.265 2.202 1.00 0.00 13 ASP A N 3
ATOM 2398 C CA . ASP A 1 13 ? -6.154 -17.816 3.049 1.00 0.00 13 ASP A CA 3
ATOM 2399 C C . ASP A 1 13 ? -5.353 -16.753 2.318 1.00 0.00 13 ASP A C 3
ATOM 2400 O O . ASP A 1 13 ? -4.642 -17.048 1.356 1.00 0.00 13 ASP A O 3
ATOM 2409 N N . TYR A 1 14 ? -5.505 -15.520 2.753 1.00 0.00 14 TYR A N 3
ATOM 2410 C CA . TYR A 1 14 ? -4.815 -14.408 2.138 1.00 0.00 14 TYR A CA 3
ATOM 2411 C C . TYR A 1 14 ? -4.265 -13.489 3.211 1.00 0.00 14 TYR A C 3
ATOM 2412 O O . TYR A 1 14 ? -4.856 -13.348 4.282 1.00 0.00 14 TYR A O 3
ATOM 2430 N N . LYS A 1 15 ? -3.120 -12.898 2.938 1.00 0.00 15 LYS A N 3
ATOM 2431 C CA . LYS A 1 15 ? -2.502 -11.984 3.875 1.00 0.00 15 LYS A CA 3
ATOM 2432 C C . LYS A 1 15 ? -2.740 -10.550 3.429 1.00 0.00 15 LYS A C 3
ATOM 2433 O O . LYS A 1 15 ? -2.441 -10.191 2.290 1.00 0.00 15 LYS A O 3
ATOM 2452 N N . PRO A 1 16 ? -3.314 -9.726 4.310 1.00 0.00 16 PRO A N 3
ATOM 2453 C CA . PRO A 1 16 ? -3.610 -8.329 4.013 1.00 0.00 16 PRO A CA 3
ATOM 2454 C C . PRO A 1 16 ? -2.357 -7.462 4.041 1.00 0.00 16 PRO A C 3
ATOM 2455 O O . PRO A 1 16 ? -1.664 -7.378 5.058 1.00 0.00 16 PRO A O 3
ATOM 2466 N N . TYR A 1 17 ? -2.058 -6.831 2.919 1.00 0.00 17 TYR A N 3
ATOM 2467 C CA . TYR A 1 17 ? -0.899 -5.964 2.819 1.00 0.00 17 TYR A CA 3
ATOM 2468 C C . TYR A 1 17 ? -1.332 -4.542 2.506 1.00 0.00 17 TYR A C 3
ATOM 2469 O O . TYR A 1 17 ? -2.149 -4.314 1.613 1.00 0.00 17 TYR A O 3
ATOM 2487 N N . CYS A 1 18 ? -0.799 -3.584 3.250 1.00 0.00 18 CYS A N 3
ATOM 2488 C CA . CYS A 1 18 ? -1.184 -2.193 3.073 1.00 0.00 18 CYS A CA 3
ATOM 2489 C C . CYS A 1 18 ? -0.069 -1.400 2.404 1.00 0.00 18 CYS A C 3
ATOM 2490 O O . CYS A 1 18 ? 1.004 -1.208 2.980 1.00 0.00 18 CYS A O 3
ATOM 2497 N N . CYS A 1 19 ? -0.329 -0.943 1.188 1.00 0.00 19 CYS A N 3
ATOM 2498 C CA . CYS A 1 19 ? 0.620 -0.129 0.447 1.00 0.00 19 CYS A CA 3
ATOM 2499 C C . CYS A 1 19 ? -0.137 0.844 -0.437 1.00 0.00 19 CYS A C 3
ATOM 2500 O O . CYS A 1 19 ? -1.250 0.556 -0.869 1.00 0.00 19 CYS A O 3
ATOM 2507 N N . GLN A 1 20 ? 0.455 1.990 -0.712 1.00 0.00 20 GLN A N 3
ATOM 2508 C CA . GLN A 1 20 ? -0.187 2.973 -1.568 1.00 0.00 20 GLN A CA 3
ATOM 2509 C C . GLN A 1 20 ? 0.002 2.584 -3.023 1.00 0.00 20 GLN A C 3
ATOM 2510 O O . GLN A 1 20 ? 1.087 2.713 -3.592 1.00 0.00 20 GLN A O 3
ATOM 2524 N N . SER A 1 21 ? -1.065 2.084 -3.605 1.00 0.00 21 SER A N 3
ATOM 2525 C CA . SER A 1 21 ? -1.059 1.642 -4.990 1.00 0.00 21 SER A CA 3
ATOM 2526 C C . SER A 1 21 ? -2.163 2.334 -5.783 1.00 0.00 21 SER A C 3
ATOM 2527 O O . SER A 1 21 ? -2.137 2.369 -7.012 1.00 0.00 21 SER A O 3
ATOM 2535 N N . MET A 1 22 ? -3.132 2.887 -5.070 1.00 0.00 22 MET A N 3
ATOM 2536 C CA . MET A 1 22 ? -4.224 3.604 -5.703 1.00 0.00 22 MET A CA 3
ATOM 2537 C C . MET A 1 22 ? -3.851 5.058 -5.918 1.00 0.00 22 MET A C 3
ATOM 2538 O O . MET A 1 22 ? -4.325 5.952 -5.214 1.00 0.00 22 MET A O 3
ATOM 2552 N N . SER A 1 23 ? -3.004 5.280 -6.896 1.00 0.00 23 SER A N 3
ATOM 2553 C CA . SER A 1 23 ? -2.550 6.618 -7.261 1.00 0.00 23 SER A CA 3
ATOM 2554 C C . SER A 1 23 ? -3.591 7.333 -8.125 1.00 0.00 23 SER A C 3
ATOM 2555 O O . SER A 1 23 ? -3.263 8.179 -8.961 1.00 0.00 23 SER A O 3
ATOM 2563 N N . GLY A 1 24 ? -4.850 6.994 -7.900 1.00 0.00 24 GLY A N 3
ATOM 2564 C CA . GLY A 1 24 ? -5.927 7.547 -8.683 1.00 0.00 24 GLY A CA 3
ATOM 2565 C C . GLY A 1 24 ? -7.018 6.531 -8.917 1.00 0.00 24 GLY A C 3
ATOM 2566 O O . GLY A 1 24 ? -6.913 5.702 -9.823 1.00 0.00 24 GLY A O 3
ATOM 2570 N N . PRO A 1 25 ? -8.078 6.553 -8.095 1.00 0.00 25 PRO A N 3
ATOM 2571 C CA . PRO A 1 25 ? -9.199 5.624 -8.228 1.00 0.00 25 PRO A CA 3
ATOM 2572 C C . PRO A 1 25 ? -9.917 5.796 -9.563 1.00 0.00 25 PRO A C 3
ATOM 2573 O O . PRO A 1 25 ? -10.382 6.891 -9.891 1.00 0.00 25 PRO A O 3
ATOM 2584 N N . ALA A 1 26 ? -9.977 4.710 -10.329 1.00 0.00 26 ALA A N 3
ATOM 2585 C CA . ALA A 1 26 ? -10.631 4.700 -11.635 1.00 0.00 26 ALA A CA 3
ATOM 2586 C C . ALA A 1 26 ? -9.921 5.629 -12.622 1.00 0.00 26 ALA A C 3
ATOM 2587 O O . ALA A 1 26 ? -10.563 6.341 -13.397 1.00 0.00 26 ALA A O 3
ATOM 2594 N N . GLY A 1 27 ? -8.594 5.619 -12.581 1.00 0.00 27 GLY A N 3
ATOM 2595 C CA . GLY A 1 27 ? -7.817 6.393 -13.531 1.00 0.00 27 GLY A CA 3
ATOM 2596 C C . GLY A 1 27 ? -8.048 5.927 -14.953 1.00 0.00 27 GLY A C 3
ATOM 2597 O O . GLY A 1 27 ? -7.870 4.750 -15.263 1.00 0.00 27 GLY A O 3
ATOM 2601 N N . SER A 1 28 ? -8.468 6.841 -15.812 1.00 0.00 28 SER A N 3
ATOM 2602 C CA . SER A 1 28 ? -8.805 6.499 -17.184 1.00 0.00 28 SER A CA 3
ATOM 2603 C C . SER A 1 28 ? -7.780 7.066 -18.164 1.00 0.00 28 SER A C 3
ATOM 2604 O O . SER A 1 28 ? -7.185 8.118 -17.913 1.00 0.00 28 SER A O 3
ATOM 2612 N N . PRO A 1 29 ? -7.551 6.363 -19.287 1.00 0.00 29 PRO A N 3
ATOM 2613 C CA . PRO A 1 29 ? -6.637 6.814 -20.339 1.00 0.00 29 PRO A CA 3
ATOM 2614 C C . PRO A 1 29 ? -7.116 8.104 -21.001 1.00 0.00 29 PRO A C 3
ATOM 2615 O O . PRO A 1 29 ? -8.309 8.279 -21.268 1.00 0.00 29 PRO A O 3
ATOM 2626 N N . GLY A 1 30 ? -6.180 9.001 -21.259 1.00 0.00 30 GLY A N 3
ATOM 2627 C CA . GLY A 1 30 ? -6.498 10.272 -21.873 1.00 0.00 30 GLY A CA 3
ATOM 2628 C C . GLY A 1 30 ? -5.246 11.077 -22.107 1.00 0.00 30 GLY A C 3
ATOM 2629 O O . GLY A 1 30 ? -4.842 11.301 -23.248 1.00 0.00 30 GLY A O 3
ATOM 2633 N N . LEU A 1 31 ? -4.620 11.499 -21.020 1.00 0.00 31 LEU A N 3
ATOM 2634 C CA . LEU A 1 31 ? -3.302 12.106 -21.089 1.00 0.00 31 LEU A CA 3
ATOM 2635 C C . LEU A 1 31 ? -2.270 10.994 -21.101 1.00 0.00 31 LEU A C 3
ATOM 2636 O O . LEU A 1 31 ? -1.258 11.058 -21.801 1.00 0.00 31 LEU A O 3
ATOM 2652 N N . LEU A 1 32 ? -2.553 9.963 -20.322 1.00 0.00 32 LEU A N 3
ATOM 2653 C CA . LEU A 1 32 ? -1.760 8.753 -20.333 1.00 0.00 32 LEU A CA 3
ATOM 2654 C C . LEU A 1 32 ? -2.363 7.772 -21.326 1.00 0.00 32 LEU A C 3
ATOM 2655 O O . LEU A 1 32 ? -3.456 7.252 -21.103 1.00 0.00 32 LEU A O 3
ATOM 2671 N N . ASN A 1 33 ? -1.669 7.545 -22.432 1.00 0.00 33 ASN A N 3
ATOM 2672 C CA . ASN A 1 33 ? -2.134 6.600 -23.443 1.00 0.00 33 ASN A CA 3
ATOM 2673 C C . ASN A 1 33 ? -1.416 5.266 -23.276 1.00 0.00 33 ASN A C 3
ATOM 2674 O O . ASN A 1 33 ? -1.347 4.449 -24.194 1.00 0.00 33 ASN A O 3
ATOM 2685 N N . LEU A 1 34 ? -0.886 5.062 -22.085 1.00 0.00 34 LEU A N 3
ATOM 2686 C CA . LEU A 1 34 ? -0.215 3.825 -21.740 1.00 0.00 34 LEU A CA 3
ATOM 2687 C C . LEU A 1 34 ? -0.715 3.341 -20.391 1.00 0.00 34 LEU A C 3
ATOM 2688 O O . LEU A 1 34 ? -1.138 4.144 -19.559 1.00 0.00 34 LEU A O 3
ATOM 2704 N N . ILE A 1 35 ? -0.671 2.038 -20.172 1.00 0.00 35 ILE A N 3
ATOM 2705 C CA . ILE A 1 35 ? -1.106 1.470 -18.910 1.00 0.00 35 ILE A CA 3
ATOM 2706 C C . ILE A 1 35 ? 0.101 1.218 -18.023 1.00 0.00 35 ILE A C 3
ATOM 2707 O O . ILE A 1 35 ? 0.959 0.402 -18.355 1.00 0.00 35 ILE A O 3
ATOM 2723 N N . PRO A 1 36 ? 0.209 1.943 -16.905 1.00 0.00 36 PRO A N 3
ATOM 2724 C CA . PRO A 1 36 ? 1.348 1.806 -15.998 1.00 0.00 36 PRO A CA 3
ATOM 2725 C C . PRO A 1 36 ? 1.330 0.472 -15.255 1.00 0.00 36 PRO A C 3
ATOM 2726 O O . PRO A 1 36 ? 0.364 0.144 -14.560 1.00 0.00 36 PRO A O 3
ATOM 2737 N N . VAL A 1 37 ? 2.399 -0.297 -15.423 1.00 0.00 37 VAL A N 3
ATOM 2738 C CA . VAL A 1 37 ? 2.571 -1.558 -14.714 1.00 0.00 37 VAL A CA 3
ATOM 2739 C C . VAL A 1 37 ? 4.046 -1.930 -14.647 1.00 0.00 37 VAL A C 3
ATOM 2740 O O . VAL A 1 37 ? 4.737 -1.940 -15.668 1.00 0.00 37 VAL A O 3
ATOM 2753 N N . ASP A 1 38 ? 4.532 -2.208 -13.449 1.00 0.00 38 ASP A N 3
ATOM 2754 C CA . ASP A 1 38 ? 5.889 -2.704 -13.285 1.00 0.00 38 ASP A CA 3
ATOM 2755 C C . ASP A 1 38 ? 5.882 -4.224 -13.290 1.00 0.00 38 ASP A C 3
ATOM 2756 O O . ASP A 1 38 ? 5.273 -4.861 -12.430 1.00 0.00 38 ASP A O 3
ATOM 2765 N N . LEU A 1 39 ? 6.554 -4.796 -14.272 1.00 0.00 39 LEU A N 3
ATOM 2766 C CA . LEU A 1 39 ? 6.613 -6.241 -14.418 1.00 0.00 39 LEU A CA 3
ATOM 2767 C C . LEU A 1 39 ? 7.990 -6.752 -14.013 1.00 0.00 39 LEU A C 3
ATOM 2768 O O . LEU A 1 39 ? 8.327 -7.915 -14.231 1.00 0.00 39 LEU A O 3
ATOM 2784 N N . SER A 1 40 ? 8.778 -5.869 -13.421 1.00 0.00 40 SER A N 3
ATOM 2785 C CA . SER A 1 40 ? 10.135 -6.206 -13.019 1.00 0.00 40 SER A CA 3
ATOM 2786 C C . SER A 1 40 ? 10.261 -6.252 -11.500 1.00 0.00 40 SER A C 3
ATOM 2787 O O . SER A 1 40 ? 11.338 -6.511 -10.965 1.00 0.00 40 SER A O 3
ATOM 2795 N N . ALA A 1 41 ? 9.156 -6.017 -10.805 1.00 0.00 41 ALA A N 3
ATOM 2796 C CA . ALA A 1 41 ? 9.178 -5.952 -9.354 1.00 0.00 41 ALA A CA 3
ATOM 2797 C C . ALA A 1 41 ? 8.123 -6.856 -8.740 1.00 0.00 41 ALA A C 3
ATOM 2798 O O . ALA A 1 41 ? 7.053 -7.057 -9.316 1.00 0.00 41 ALA A O 3
ATOM 2805 N N . SER A 1 42 ? 8.434 -7.403 -7.575 1.00 0.00 42 SER A N 3
ATOM 2806 C CA . SER A 1 42 ? 7.475 -8.176 -6.810 1.00 0.00 42 SER A CA 3
ATOM 2807 C C . SER A 1 42 ? 6.751 -7.263 -5.820 1.00 0.00 42 SER A C 3
ATOM 2808 O O . SER A 1 42 ? 6.770 -6.038 -5.967 1.00 0.00 42 SER A O 3
ATOM 2816 N N . LEU A 1 43 ? 6.122 -7.846 -4.814 1.00 0.00 43 LEU A N 3
ATOM 2817 C CA . LEU A 1 43 ? 5.329 -7.070 -3.878 1.00 0.00 43 LEU A CA 3
ATOM 2818 C C . LEU A 1 43 ? 6.142 -6.694 -2.647 1.00 0.00 43 LEU A C 3
ATOM 2819 O O . LEU A 1 43 ? 6.468 -7.543 -1.817 1.00 0.00 43 LEU A O 3
ATOM 2835 N N . GLY A 1 44 ? 6.480 -5.421 -2.547 1.00 0.00 44 GLY A N 3
ATOM 2836 C CA . GLY A 1 44 ? 7.165 -4.921 -1.376 1.00 0.00 44 GLY A CA 3
ATOM 2837 C C . GLY A 1 44 ? 6.192 -4.308 -0.391 1.00 0.00 44 GLY A C 3
ATOM 2838 O O . GLY A 1 44 ? 6.071 -3.086 -0.303 1.00 0.00 44 GLY A O 3
ATOM 2842 N N . CYS A 1 45 ? 5.491 -5.156 0.344 1.00 0.00 45 CYS A N 3
ATOM 2843 C CA . CYS A 1 45 ? 4.437 -4.699 1.237 1.00 0.00 45 CYS A CA 3
ATOM 2844 C C . CYS A 1 45 ? 4.621 -5.263 2.635 1.00 0.00 45 CYS A C 3
ATOM 2845 O O . CYS A 1 45 ? 5.349 -6.232 2.831 1.00 0.00 45 CYS A O 3
ATOM 2852 N N . VAL A 1 46 ? 3.947 -4.662 3.602 1.00 0.00 46 VAL A N 3
ATOM 2853 C CA . VAL A 1 46 ? 4.015 -5.129 4.972 1.00 0.00 46 VAL A CA 3
ATOM 2854 C C . VAL A 1 46 ? 2.633 -5.565 5.444 1.00 0.00 46 VAL A C 3
ATOM 2855 O O . VAL A 1 46 ? 1.612 -5.114 4.911 1.00 0.00 46 VAL A O 3
ATOM 2868 N N . VAL A 1 47 ? 2.612 -6.454 6.426 1.00 0.00 47 VAL A N 3
ATOM 2869 C CA . VAL A 1 47 ? 1.370 -7.044 6.906 1.00 0.00 47 VAL A CA 3
ATOM 2870 C C . VAL A 1 47 ? 0.511 -6.019 7.627 1.00 0.00 47 VAL A C 3
ATOM 2871 O O . VAL A 1 47 ? 0.979 -5.320 8.527 1.00 0.00 47 VAL A O 3
ATOM 2884 N N . GLY A 1 48 ? -0.741 -5.925 7.217 1.00 0.00 48 GLY A N 3
ATOM 2885 C CA . GLY A 1 48 ? -1.667 -5.025 7.859 1.00 0.00 48 GLY A CA 3
ATOM 2886 C C . GLY A 1 48 ? -2.319 -5.667 9.064 1.00 0.00 48 GLY A C 3
ATOM 2887 O O . GLY A 1 48 ? -3.215 -6.495 8.921 1.00 0.00 48 GLY A O 3
ATOM 2891 N N . VAL A 1 49 ? -1.857 -5.295 10.249 1.00 0.00 49 VAL A N 3
ATOM 2892 C CA . VAL A 1 49 ? -2.370 -5.870 11.483 1.00 0.00 49 VAL A CA 3
ATOM 2893 C C . VAL A 1 49 ? -3.782 -5.372 11.772 1.00 0.00 49 VAL A C 3
ATOM 2894 O O . VAL A 1 49 ? -4.096 -4.196 11.571 1.00 0.00 49 VAL A O 3
ATOM 2907 N N . ILE A 1 50 ? -4.629 -6.280 12.233 1.00 0.00 50 ILE A N 3
ATOM 2908 C CA . ILE A 1 50 ? -6.018 -5.960 12.518 1.00 0.00 50 ILE A CA 3
ATOM 2909 C C . ILE A 1 50 ? -6.124 -5.013 13.708 1.00 0.00 50 ILE A C 3
ATOM 2910 O O . ILE A 1 50 ? -5.630 -5.304 14.799 1.00 0.00 50 ILE A O 3
ATOM 2926 N N . GLY A 1 51 ? -6.750 -3.868 13.479 1.00 0.00 51 GLY A N 3
ATOM 2927 C CA . GLY A 1 51 ? -6.941 -2.899 14.535 1.00 0.00 51 GLY A CA 3
ATOM 2928 C C . GLY A 1 51 ? -6.183 -1.614 14.276 1.00 0.00 51 GLY A C 3
ATOM 2929 O O . GLY A 1 51 ? -6.402 -0.610 14.952 1.00 0.00 51 GLY A O 3
ATOM 2933 N N . SER A 1 52 ? -5.284 -1.646 13.307 1.00 0.00 52 SER A N 3
ATOM 2934 C CA . SER A 1 52 ? -4.495 -0.476 12.971 1.00 0.00 52 SER A CA 3
ATOM 2935 C C . SER A 1 52 ? -5.038 0.199 11.715 1.00 0.00 52 SER A C 3
ATOM 2936 O O . SER A 1 52 ? -5.479 -0.469 10.776 1.00 0.00 52 SER A O 3
ATOM 2944 N N . GLN A 1 53 ? -5.023 1.524 11.713 1.00 0.00 53 GLN A N 3
ATOM 2945 C CA . GLN A 1 53 ? -5.535 2.288 10.588 1.00 0.00 53 GLN A CA 3
ATOM 2946 C C . GLN A 1 53 ? -4.454 2.471 9.534 1.00 0.00 53 GLN A C 3
ATOM 2947 O O . GLN A 1 53 ? -3.273 2.605 9.854 1.00 0.00 53 GLN A O 3
ATOM 2961 N N . CYS A 1 54 ? -4.865 2.463 8.283 1.00 0.00 54 CYS A N 3
ATOM 2962 C CA . CYS A 1 54 ? -3.957 2.678 7.172 1.00 0.00 54 CYS A CA 3
ATOM 2963 C C . CYS A 1 54 ? -4.506 3.769 6.261 1.00 0.00 54 CYS A C 3
ATOM 2964 O O . CYS A 1 54 ? -5.719 3.879 6.081 1.00 0.00 54 CYS A O 3
ATOM 2971 N N . GLY A 1 55 ? -3.625 4.583 5.705 1.00 0.00 55 GLY A N 3
ATOM 2972 C CA . GLY A 1 55 ? -4.057 5.627 4.797 1.00 0.00 55 GLY A CA 3
ATOM 2973 C C . GLY A 1 55 ? -3.754 5.277 3.355 1.00 0.00 55 GLY A C 3
ATOM 2974 O O . GLY A 1 55 ? -3.728 6.145 2.482 1.00 0.00 55 GLY A O 3
ATOM 2978 N N . ALA A 1 56 ? -3.524 3.998 3.107 1.00 0.00 56 ALA A N 3
ATOM 2979 C CA . ALA A 1 56 ? -3.159 3.526 1.784 1.00 0.00 56 ALA A CA 3
ATOM 2980 C C . ALA A 1 56 ? -4.119 2.440 1.309 1.00 0.00 56 ALA A C 3
ATOM 2981 O O . ALA A 1 56 ? -5.165 2.210 1.922 1.00 0.00 56 ALA A O 3
ATOM 2988 N N . SER A 1 57 ? -3.754 1.775 0.222 1.00 0.00 57 SER A N 3
ATOM 2989 C CA . SER A 1 57 ? -4.571 0.718 -0.345 1.00 0.00 57 SER A CA 3
ATOM 2990 C C . SER A 1 57 ? -4.249 -0.616 0.323 1.00 0.00 57 SER A C 3
ATOM 2991 O O . SER A 1 57 ? -3.114 -0.857 0.738 1.00 0.00 57 SER A O 3
ATOM 2999 N N . VAL A 1 58 ? -5.245 -1.481 0.441 1.00 0.00 58 VAL A N 3
ATOM 3000 C CA . VAL A 1 58 ? -5.050 -2.776 1.072 1.00 0.00 58 VAL A CA 3
ATOM 3001 C C . VAL A 1 58 ? -5.419 -3.889 0.103 1.00 0.00 58 VAL A C 3
ATOM 3002 O O . VAL A 1 58 ? -6.537 -3.930 -0.409 1.00 0.00 58 VAL A O 3
ATOM 3015 N N . LYS A 1 59 ? -4.473 -4.772 -0.160 1.00 0.00 59 LYS A N 3
ATOM 3016 C CA . LYS A 1 59 ? -4.710 -5.902 -1.041 1.00 0.00 59 LYS A CA 3
ATOM 3017 C C . LYS A 1 59 ? -4.283 -7.191 -0.352 1.00 0.00 59 LYS A C 3
ATOM 3018 O O . LYS A 1 59 ? -3.459 -7.169 0.564 1.00 0.00 59 LYS A O 3
ATOM 3037 N N . CYS A 1 60 ? -4.847 -8.305 -0.782 1.00 0.00 60 CYS A N 3
ATOM 3038 C CA . CYS A 1 60 ? -4.566 -9.586 -0.159 1.00 0.00 60 CYS A CA 3
ATOM 3039 C C . CYS A 1 60 ? -3.665 -10.431 -1.051 1.00 0.00 60 CYS A C 3
ATOM 3040 O O . CYS A 1 60 ? -3.933 -10.598 -2.243 1.00 0.00 60 CYS A O 3
ATOM 3047 N N . CYS A 1 61 ? -2.591 -10.955 -0.478 1.00 0.00 61 CYS A N 3
ATOM 3048 C CA . CYS A 1 61 ? -1.650 -11.769 -1.231 1.00 0.00 61 CYS A CA 3
ATOM 3049 C C . CYS A 1 61 ? -1.405 -13.106 -0.536 1.00 0.00 61 CYS A C 3
ATOM 3050 O O . CYS A 1 61 ? -1.337 -13.183 0.691 1.00 0.00 61 CYS A O 3
ATOM 3057 N N . LYS A 1 62 ? -1.302 -14.156 -1.336 1.00 0.00 62 LYS A N 3
ATOM 3058 C CA . LYS A 1 62 ? -1.028 -15.493 -0.843 1.00 0.00 62 LYS A CA 3
ATOM 3059 C C . LYS A 1 62 ? 0.224 -16.040 -1.513 1.00 0.00 62 LYS A C 3
ATOM 3060 O O . LYS A 1 62 ? 0.332 -16.033 -2.743 1.00 0.00 62 LYS A O 3
ATOM 3079 N N . ASP A 1 63 ? 1.159 -16.500 -0.695 1.00 0.00 63 ASP A N 3
ATOM 3080 C CA . ASP A 1 63 ? 2.447 -17.006 -1.168 1.00 0.00 63 ASP A CA 3
ATOM 3081 C C . ASP A 1 63 ? 3.329 -17.348 0.022 1.00 0.00 63 ASP A C 3
ATOM 3082 O O . ASP A 1 63 ? 3.003 -17.002 1.161 1.00 0.00 63 ASP A O 3
ATOM 3091 N N . ASP A 1 64 ? 4.438 -18.024 -0.236 1.00 0.00 64 ASP A N 3
ATOM 3092 C CA . ASP A 1 64 ? 5.398 -18.312 0.813 1.00 0.00 64 ASP A CA 3
ATOM 3093 C C . ASP A 1 64 ? 6.443 -17.216 0.862 1.00 0.00 64 ASP A C 3
ATOM 3094 O O . ASP A 1 64 ? 7.367 -17.188 0.049 1.00 0.00 64 ASP A O 3
ATOM 3103 N N . VAL A 1 65 ? 6.280 -16.298 1.793 1.00 0.00 65 VAL A N 3
ATOM 3104 C CA . VAL A 1 65 ? 7.243 -15.231 1.963 1.00 0.00 65 VAL A CA 3
ATOM 3105 C C . VAL A 1 65 ? 8.408 -15.711 2.793 1.00 0.00 65 VAL A C 3
ATOM 3106 O O . VAL A 1 65 ? 8.247 -16.100 3.951 1.00 0.00 65 VAL A O 3
ATOM 3119 N N . THR A 1 66 ? 9.572 -15.685 2.204 1.00 0.00 66 THR A N 3
ATOM 3120 C CA . THR A 1 66 ? 10.778 -16.025 2.912 1.00 0.00 66 THR A CA 3
ATOM 3121 C C . THR A 1 66 ? 11.650 -14.789 3.043 1.00 0.00 66 THR A C 3
ATOM 3122 O O . THR A 1 66 ? 11.961 -14.128 2.052 1.00 0.00 66 THR A O 3
ATOM 3133 N N . ASN A 1 67 ? 12.031 -14.478 4.269 1.00 0.00 67 ASN A N 3
ATOM 3134 C CA . ASN A 1 67 ? 12.695 -13.221 4.564 1.00 0.00 67 ASN A CA 3
ATOM 3135 C C . ASN A 1 67 ? 14.159 -13.266 4.151 1.00 0.00 67 ASN A C 3
ATOM 3136 O O . ASN A 1 67 ? 14.985 -13.919 4.790 1.00 0.00 67 ASN A O 3
ATOM 3147 N N . THR A 1 68 ? 14.466 -12.564 3.071 1.00 0.00 68 THR A N 3
ATOM 3148 C CA . THR A 1 68 ? 15.800 -12.560 2.496 1.00 0.00 68 THR A CA 3
ATOM 3149 C C . THR A 1 68 ? 16.687 -11.493 3.140 1.00 0.00 68 THR A C 3
ATOM 3150 O O . THR A 1 68 ? 17.191 -10.597 2.459 1.00 0.00 68 THR A O 3
ATOM 3161 N N . GLY A 1 69 ? 16.872 -11.597 4.454 1.00 0.00 69 GLY A N 3
ATOM 3162 C CA . GLY A 1 69 ? 17.684 -10.629 5.169 1.00 0.00 69 GLY A CA 3
ATOM 3163 C C . GLY A 1 69 ? 17.089 -9.240 5.113 1.00 0.00 69 GLY A C 3
ATOM 3164 O O . GLY A 1 69 ? 17.760 -8.281 4.738 1.00 0.00 69 GLY A O 3
ATOM 3168 N N . ASN A 1 70 ? 15.827 -9.127 5.484 1.00 0.00 70 ASN A N 3
ATOM 3169 C CA . ASN A 1 70 ? 15.116 -7.864 5.380 1.00 0.00 70 ASN A CA 3
ATOM 3170 C C . ASN A 1 70 ? 14.280 -7.611 6.624 1.00 0.00 70 ASN A C 3
ATOM 3171 O O . ASN A 1 70 ? 13.931 -8.543 7.351 1.00 0.00 70 ASN A O 3
ATOM 3182 N N . SER A 1 71 ? 13.970 -6.348 6.866 1.00 0.00 71 SER A N 3
ATOM 3183 C CA . SER A 1 71 ? 13.163 -5.964 8.012 1.00 0.00 71 SER A CA 3
ATOM 3184 C C . SER A 1 71 ? 11.710 -6.401 7.826 1.00 0.00 71 SER A C 3
ATOM 3185 O O . SER A 1 71 ? 11.067 -6.870 8.765 1.00 0.00 71 SER A O 3
ATOM 3193 N N . PHE A 1 72 ? 11.208 -6.263 6.605 1.00 0.00 72 PHE A N 3
ATOM 3194 C CA . PHE A 1 72 ? 9.828 -6.616 6.303 1.00 0.00 72 PHE A CA 3
ATOM 3195 C C . PHE A 1 72 ? 9.767 -7.840 5.396 1.00 0.00 72 PHE A C 3
ATOM 3196 O O . PHE A 1 72 ? 10.798 -8.347 4.949 1.00 0.00 72 PHE A O 3
ATOM 3213 N N . LEU A 1 73 ? 8.560 -8.312 5.130 1.00 0.00 73 LEU A N 3
ATOM 3214 C CA . LEU A 1 73 ? 8.361 -9.517 4.336 1.00 0.00 73 LEU A CA 3
ATOM 3215 C C . LEU A 1 73 ? 8.155 -9.180 2.860 1.00 0.00 73 LEU A C 3
ATOM 3216 O O . LEU A 1 73 ? 7.225 -8.461 2.505 1.00 0.00 73 LEU A O 3
ATOM 3232 N N . ILE A 1 74 ? 9.023 -9.706 2.006 1.00 0.00 74 ILE A N 3
ATOM 3233 C CA . ILE A 1 74 ? 8.903 -9.491 0.572 1.00 0.00 74 ILE A CA 3
ATOM 3234 C C . ILE A 1 74 ? 7.996 -10.556 -0.054 1.00 0.00 74 ILE A C 3
ATOM 3235 O O . ILE A 1 74 ? 8.229 -11.757 0.090 1.00 0.00 74 ILE A O 3
ATOM 3251 N N . ILE A 1 75 ? 6.957 -10.105 -0.736 1.00 0.00 75 ILE A N 3
ATOM 3252 C CA . ILE A 1 75 ? 5.952 -10.999 -1.292 1.00 0.00 75 ILE A CA 3
ATOM 3253 C C . ILE A 1 75 ? 6.281 -11.351 -2.737 1.00 0.00 75 ILE A C 3
ATOM 3254 O O . ILE A 1 75 ? 6.634 -10.480 -3.536 1.00 0.00 75 ILE A O 3
ATOM 3270 N N . ASN A 1 76 ? 6.150 -12.632 -3.070 1.00 0.00 76 ASN A N 3
ATOM 3271 C CA . ASN A 1 76 ? 6.448 -13.116 -4.414 1.00 0.00 76 ASN A CA 3
ATOM 3272 C C . ASN A 1 76 ? 5.416 -12.608 -5.410 1.00 0.00 76 ASN A C 3
ATOM 3273 O O . ASN A 1 76 ? 5.652 -12.613 -6.617 1.00 0.00 76 ASN A O 3
ATOM 3284 N N . ALA A 1 77 ? 4.268 -12.177 -4.883 1.00 0.00 77 ALA A N 3
ATOM 3285 C CA . ALA A 1 77 ? 3.153 -11.702 -5.698 1.00 0.00 77 ALA A CA 3
ATOM 3286 C C . ALA A 1 77 ? 2.613 -12.827 -6.571 1.00 0.00 77 ALA A C 3
ATOM 3287 O O . ALA A 1 77 ? 2.129 -12.597 -7.680 1.00 0.00 77 ALA A O 3
ATOM 3294 N N . ALA A 1 78 ? 2.705 -14.050 -6.059 1.00 0.00 78 ALA A N 3
ATOM 3295 C CA . ALA A 1 78 ? 2.239 -15.222 -6.783 1.00 0.00 78 ALA A CA 3
ATOM 3296 C C . ALA A 1 78 ? 0.719 -15.227 -6.888 1.00 0.00 78 ALA A C 3
ATOM 3297 O O . ALA A 1 78 ? 0.162 -15.279 -7.984 1.00 0.00 78 ALA A O 3
ATOM 3304 N N . ASN A 1 79 ? 0.054 -15.172 -5.743 1.00 0.00 79 ASN A N 3
ATOM 3305 C CA . ASN A 1 79 ? -1.402 -15.139 -5.700 1.00 0.00 79 ASN A CA 3
ATOM 3306 C C . ASN A 1 79 ? -1.871 -13.864 -5.017 1.00 0.00 79 ASN A C 3
ATOM 3307 O O . ASN A 1 79 ? -2.113 -13.850 -3.816 1.00 0.00 79 ASN A O 3
ATOM 3318 N N . CYS A 1 80 ? -1.986 -12.792 -5.775 1.00 0.00 80 CYS A N 3
ATOM 3319 C CA . CYS A 1 80 ? -2.403 -11.515 -5.217 1.00 0.00 80 CYS A CA 3
ATOM 3320 C C . CYS A 1 80 ? -3.729 -11.080 -5.820 1.00 0.00 80 CYS A C 3
ATOM 3321 O O . CYS A 1 80 ? -3.922 -11.149 -7.034 1.00 0.00 80 CYS A O 3
ATOM 3328 N N . VAL A 1 81 ? -4.645 -10.638 -4.975 1.00 0.00 81 VAL A N 3
ATOM 3329 C CA . VAL A 1 81 ? -5.962 -10.236 -5.436 1.00 0.00 81 VAL A CA 3
ATOM 3330 C C . VAL A 1 81 ? -6.367 -8.895 -4.841 1.00 0.00 81 VAL A C 3
ATOM 3331 O O . VAL A 1 81 ? -6.079 -8.593 -3.679 1.00 0.00 81 VAL A O 3
ATOM 3344 N N . ALA A 1 82 ? -7.019 -8.099 -5.668 1.00 0.00 82 ALA A N 3
ATOM 3345 C CA . ALA A 1 82 ? -7.530 -6.800 -5.276 1.00 0.00 82 ALA A CA 3
ATOM 3346 C C . ALA A 1 82 ? -8.623 -6.381 -6.242 1.00 0.00 82 ALA A C 3
ATOM 3347 O O . ALA A 1 82 ? -8.368 -6.421 -7.465 1.00 0.00 82 ALA A O 3
ATOM 3355 N N . ALA A 1 1 ? -9.270 7.103 6.412 1.00 0.00 1 ALA A N 4
ATOM 3356 C CA . ALA A 1 1 ? -8.372 5.942 6.594 1.00 0.00 1 ALA A CA 4
ATOM 3357 C C . ALA A 1 1 ? -9.120 4.652 6.306 1.00 0.00 1 ALA A C 4
ATOM 3358 O O . ALA A 1 1 ? -10.335 4.576 6.492 1.00 0.00 1 ALA A O 4
ATOM 3367 N N . THR A 1 2 ? -8.397 3.647 5.842 1.00 0.00 2 THR A N 4
ATOM 3368 C CA . THR A 1 2 ? -8.972 2.342 5.581 1.00 0.00 2 THR A CA 4
ATOM 3369 C C . THR A 1 2 ? -8.835 1.461 6.814 1.00 0.00 2 THR A C 4
ATOM 3370 O O . THR A 1 2 ? -7.822 1.523 7.512 1.00 0.00 2 THR A O 4
ATOM 3381 N N . THR A 1 3 ? -9.848 0.664 7.095 1.00 0.00 3 THR A N 4
ATOM 3382 C CA . THR A 1 3 ? -9.809 -0.210 8.253 1.00 0.00 3 THR A CA 4
ATOM 3383 C C . THR A 1 3 ? -9.471 -1.637 7.842 1.00 0.00 3 THR A C 4
ATOM 3384 O O . THR A 1 3 ? -10.168 -2.245 7.028 1.00 0.00 3 THR A O 4
ATOM 3395 N N . ILE A 1 4 ? -8.387 -2.161 8.390 1.00 0.00 4 ILE A N 4
ATOM 3396 C CA . ILE A 1 4 ? -7.969 -3.518 8.094 1.00 0.00 4 ILE A CA 4
ATOM 3397 C C . ILE A 1 4 ? -8.706 -4.503 8.993 1.00 0.00 4 ILE A C 4
ATOM 3398 O O . ILE A 1 4 ? -8.680 -4.378 10.218 1.00 0.00 4 ILE A O 4
ATOM 3414 N N . GLY A 1 5 ? -9.374 -5.471 8.387 1.00 0.00 5 GLY A N 4
ATOM 3415 C CA . GLY A 1 5 ? -10.103 -6.453 9.156 1.00 0.00 5 GLY A CA 4
ATOM 3416 C C . GLY A 1 5 ? -9.521 -7.840 8.998 1.00 0.00 5 GLY A C 4
ATOM 3417 O O . GLY A 1 5 ? -8.679 -8.060 8.128 1.00 0.00 5 GLY A O 4
ATOM 3421 N N . PRO A 1 6 ? -9.945 -8.801 9.832 1.00 0.00 6 PRO A N 4
ATOM 3422 C CA . PRO A 1 6 ? -9.480 -10.188 9.745 1.00 0.00 6 PRO A CA 4
ATOM 3423 C C . PRO A 1 6 ? -9.915 -10.846 8.440 1.00 0.00 6 PRO A C 4
ATOM 3424 O O . PRO A 1 6 ? -9.275 -11.777 7.952 1.00 0.00 6 PRO A O 4
ATOM 3435 N N . ASN A 1 7 ? -11.008 -10.342 7.874 1.00 0.00 7 ASN A N 4
ATOM 3436 C CA . ASN A 1 7 ? -11.567 -10.898 6.650 1.00 0.00 7 ASN A CA 4
ATOM 3437 C C . ASN A 1 7 ? -12.016 -9.790 5.708 1.00 0.00 7 ASN A C 4
ATOM 3438 O O . ASN A 1 7 ? -13.173 -9.748 5.293 1.00 0.00 7 ASN A O 4
ATOM 3449 N N . THR A 1 8 ? -11.105 -8.885 5.387 1.00 0.00 8 THR A N 4
ATOM 3450 C CA . THR A 1 8 ? -11.388 -7.844 4.413 1.00 0.00 8 THR A CA 4
ATOM 3451 C C . THR A 1 8 ? -11.559 -8.450 3.022 1.00 0.00 8 THR A C 4
ATOM 3452 O O . THR A 1 8 ? -12.490 -8.114 2.287 1.00 0.00 8 THR A O 4
ATOM 3463 N N . CYS A 1 9 ? -10.654 -9.358 2.676 1.00 0.00 9 CYS A N 4
ATOM 3464 C CA . CYS A 1 9 ? -10.702 -10.060 1.400 1.00 0.00 9 CYS A CA 4
ATOM 3465 C C . CYS A 1 9 ? -9.963 -11.387 1.525 1.00 0.00 9 CYS A C 4
ATOM 3466 O O . CYS A 1 9 ? -9.428 -11.918 0.549 1.00 0.00 9 CYS A O 4
ATOM 3473 N N . SER A 1 10 ? -9.937 -11.912 2.741 1.00 0.00 10 SER A N 4
ATOM 3474 C CA . SER A 1 10 ? -9.180 -13.112 3.049 1.00 0.00 10 SER A CA 4
ATOM 3475 C C . SER A 1 10 ? -9.957 -14.374 2.683 1.00 0.00 10 SER A C 4
ATOM 3476 O O . SER A 1 10 ? -10.617 -14.980 3.527 1.00 0.00 10 SER A O 4
ATOM 3484 N N . ILE A 1 11 ? -9.892 -14.755 1.412 1.00 0.00 11 ILE A N 4
ATOM 3485 C CA . ILE A 1 11 ? -10.478 -16.011 0.960 1.00 0.00 11 ILE A CA 4
ATOM 3486 C C . ILE A 1 11 ? -9.654 -17.176 1.491 1.00 0.00 11 ILE A C 4
ATOM 3487 O O . ILE A 1 11 ? -10.167 -18.077 2.155 1.00 0.00 11 ILE A O 4
ATOM 3503 N N . ASP A 1 12 ? -8.363 -17.135 1.191 1.00 0.00 12 ASP A N 4
ATOM 3504 C CA . ASP A 1 12 ? -7.405 -18.079 1.748 1.00 0.00 12 ASP A CA 4
ATOM 3505 C C . ASP A 1 12 ? -6.836 -17.500 3.034 1.00 0.00 12 ASP A C 4
ATOM 3506 O O . ASP A 1 12 ? -7.504 -16.721 3.715 1.00 0.00 12 ASP A O 4
ATOM 3515 N N . ASP A 1 13 ? -5.599 -17.842 3.357 1.00 0.00 13 ASP A N 4
ATOM 3516 C CA . ASP A 1 13 ? -4.913 -17.207 4.477 1.00 0.00 13 ASP A CA 4
ATOM 3517 C C . ASP A 1 13 ? -4.324 -15.879 4.017 1.00 0.00 13 ASP A C 4
ATOM 3518 O O . ASP A 1 13 ? -3.128 -15.600 4.168 1.00 0.00 13 ASP A O 4
ATOM 3527 N N . TYR A 1 14 ? -5.203 -15.052 3.473 1.00 0.00 14 TYR A N 4
ATOM 3528 C CA . TYR A 1 14 ? -4.820 -13.800 2.857 1.00 0.00 14 TYR A CA 4
ATOM 3529 C C . TYR A 1 14 ? -4.565 -12.738 3.900 1.00 0.00 14 TYR A C 4
ATOM 3530 O O . TYR A 1 14 ? -5.491 -12.235 4.540 1.00 0.00 14 TYR A O 4
ATOM 3548 N N . LYS A 1 15 ? -3.303 -12.409 4.073 1.00 0.00 15 LYS A N 4
ATOM 3549 C CA . LYS A 1 15 ? -2.912 -11.355 4.975 1.00 0.00 15 LYS A CA 4
ATOM 3550 C C . LYS A 1 15 ? -3.041 -10.025 4.259 1.00 0.00 15 LYS A C 4
ATOM 3551 O O . LYS A 1 15 ? -2.673 -9.911 3.086 1.00 0.00 15 LYS A O 4
ATOM 3570 N N . PRO A 1 16 ? -3.609 -9.019 4.925 1.00 0.00 16 PRO A N 4
ATOM 3571 C CA . PRO A 1 16 ? -3.723 -7.679 4.368 1.00 0.00 16 PRO A CA 4
ATOM 3572 C C . PRO A 1 16 ? -2.365 -6.997 4.279 1.00 0.00 16 PRO A C 4
ATOM 3573 O O . PRO A 1 16 ? -1.573 -7.056 5.212 1.00 0.00 16 PRO A O 4
ATOM 3584 N N . TYR A 1 17 ? -2.090 -6.385 3.147 1.00 0.00 17 TYR A N 4
ATOM 3585 C CA . TYR A 1 17 ? -0.859 -5.637 2.959 1.00 0.00 17 TYR A CA 4
ATOM 3586 C C . TYR A 1 17 ? -1.183 -4.165 2.774 1.00 0.00 17 TYR A C 4
ATOM 3587 O O . TYR A 1 17 ? -2.190 -3.826 2.147 1.00 0.00 17 TYR A O 4
ATOM 3605 N N . CYS A 1 18 ? -0.346 -3.300 3.320 1.00 0.00 18 CYS A N 4
ATOM 3606 C CA . CYS A 1 18 ? -0.573 -1.865 3.223 1.00 0.00 18 CYS A CA 4
ATOM 3607 C C . CYS A 1 18 ? 0.582 -1.188 2.495 1.00 0.00 18 CYS A C 4
ATOM 3608 O O . CYS A 1 18 ? 1.707 -1.136 3.000 1.00 0.00 18 CYS A O 4
ATOM 3615 N N . CYS A 1 19 ? 0.294 -0.673 1.308 1.00 0.00 19 CYS A N 4
ATOM 3616 C CA . CYS A 1 19 ? 1.283 0.027 0.501 1.00 0.00 19 CYS A CA 4
ATOM 3617 C C . CYS A 1 19 ? 0.577 1.039 -0.394 1.00 0.00 19 CYS A C 4
ATOM 3618 O O . CYS A 1 19 ? -0.548 0.802 -0.826 1.00 0.00 19 CYS A O 4
ATOM 3625 N N . GLN A 1 20 ? 1.225 2.162 -0.665 1.00 0.00 20 GLN A N 4
ATOM 3626 C CA . GLN A 1 20 ? 0.631 3.186 -1.513 1.00 0.00 20 GLN A CA 4
ATOM 3627 C C . GLN A 1 20 ? 1.068 2.987 -2.957 1.00 0.00 20 GLN A C 4
ATOM 3628 O O . GLN A 1 20 ? 2.244 2.741 -3.232 1.00 0.00 20 GLN A O 4
ATOM 3642 N N . SER A 1 21 ? 0.125 3.105 -3.876 1.00 0.00 21 SER A N 4
ATOM 3643 C CA . SER A 1 21 ? 0.396 2.865 -5.283 1.00 0.00 21 SER A CA 4
ATOM 3644 C C . SER A 1 21 ? 0.839 4.148 -5.982 1.00 0.00 21 SER A C 4
ATOM 3645 O O . SER A 1 21 ? 0.310 4.523 -7.031 1.00 0.00 21 SER A O 4
ATOM 3653 N N . MET A 1 22 ? 1.822 4.812 -5.391 1.00 0.00 22 MET A N 4
ATOM 3654 C CA . MET A 1 22 ? 2.359 6.048 -5.934 1.00 0.00 22 MET A CA 4
ATOM 3655 C C . MET A 1 22 ? 3.809 6.204 -5.508 1.00 0.00 22 MET A C 4
ATOM 3656 O O . MET A 1 22 ? 4.104 6.298 -4.315 1.00 0.00 22 MET A O 4
ATOM 3670 N N . SER A 1 23 ? 4.705 6.211 -6.481 1.00 0.00 23 SER A N 4
ATOM 3671 C CA . SER A 1 23 ? 6.133 6.284 -6.202 1.00 0.00 23 SER A CA 4
ATOM 3672 C C . SER A 1 23 ? 6.645 7.722 -6.235 1.00 0.00 23 SER A C 4
ATOM 3673 O O . SER A 1 23 ? 7.733 8.013 -5.737 1.00 0.00 23 SER A O 4
ATOM 3681 N N . GLY A 1 24 ? 5.856 8.621 -6.804 1.00 0.00 24 GLY A N 4
ATOM 3682 C CA . GLY A 1 24 ? 6.279 10.006 -6.906 1.00 0.00 24 GLY A CA 4
ATOM 3683 C C . GLY A 1 24 ? 5.235 10.895 -7.545 1.00 0.00 24 GLY A C 4
ATOM 3684 O O . GLY A 1 24 ? 4.909 10.725 -8.721 1.00 0.00 24 GLY A O 4
ATOM 3688 N N . PRO A 1 25 ? 4.684 11.856 -6.787 1.00 0.00 25 PRO A N 4
ATOM 3689 C CA . PRO A 1 25 ? 3.679 12.787 -7.292 1.00 0.00 25 PRO A CA 4
ATOM 3690 C C . PRO A 1 25 ? 4.302 14.000 -7.987 1.00 0.00 25 PRO A C 4
ATOM 3691 O O . PRO A 1 25 ? 5.500 14.020 -8.275 1.00 0.00 25 PRO A O 4
ATOM 3702 N N . ALA A 1 26 ? 3.481 15.014 -8.246 1.00 0.00 26 ALA A N 4
ATOM 3703 C CA . ALA A 1 26 ? 3.948 16.225 -8.911 1.00 0.00 26 ALA A CA 4
ATOM 3704 C C . ALA A 1 26 ? 4.650 17.157 -7.930 1.00 0.00 26 ALA A C 4
ATOM 3705 O O . ALA A 1 26 ? 4.036 17.663 -6.986 1.00 0.00 26 ALA A O 4
ATOM 3712 N N . GLY A 1 27 ? 5.940 17.365 -8.145 1.00 0.00 27 GLY A N 4
ATOM 3713 C CA . GLY A 1 27 ? 6.702 18.254 -7.294 1.00 0.00 27 GLY A CA 4
ATOM 3714 C C . GLY A 1 27 ? 6.703 19.679 -7.808 1.00 0.00 27 GLY A C 4
ATOM 3715 O O . GLY A 1 27 ? 5.779 20.447 -7.532 1.00 0.00 27 GLY A O 4
ATOM 3719 N N . SER A 1 28 ? 7.733 20.034 -8.561 1.00 0.00 28 SER A N 4
ATOM 3720 C CA . SER A 1 28 ? 7.863 21.382 -9.086 1.00 0.00 28 SER A CA 4
ATOM 3721 C C . SER A 1 28 ? 7.711 21.403 -10.607 1.00 0.00 28 SER A C 4
ATOM 3722 O O . SER A 1 28 ? 8.551 20.861 -11.333 1.00 0.00 28 SER A O 4
ATOM 3730 N N . PRO A 1 29 ? 6.626 22.013 -11.106 1.00 0.00 29 PRO A N 4
ATOM 3731 C CA . PRO A 1 29 ? 6.420 22.204 -12.541 1.00 0.00 29 PRO A CA 4
ATOM 3732 C C . PRO A 1 29 ? 7.518 23.074 -13.143 1.00 0.00 29 PRO A C 4
ATOM 3733 O O . PRO A 1 29 ? 7.658 24.250 -12.798 1.00 0.00 29 PRO A O 4
ATOM 3744 N N . GLY A 1 30 ? 8.293 22.493 -14.038 1.00 0.00 30 GLY A N 4
ATOM 3745 C CA . GLY A 1 30 ? 9.439 23.175 -14.590 1.00 0.00 30 GLY A CA 4
ATOM 3746 C C . GLY A 1 30 ? 10.644 22.266 -14.630 1.00 0.00 30 GLY A C 4
ATOM 3747 O O . GLY A 1 30 ? 11.533 22.427 -15.467 1.00 0.00 30 GLY A O 4
ATOM 3751 N N . LEU A 1 31 ? 10.670 21.304 -13.720 1.00 0.00 31 LEU A N 4
ATOM 3752 C CA . LEU A 1 31 ? 11.741 20.322 -13.679 1.00 0.00 31 LEU A CA 4
ATOM 3753 C C . LEU A 1 31 ? 11.239 18.972 -14.190 1.00 0.00 31 LEU A C 4
ATOM 3754 O O . LEU A 1 31 ? 10.508 18.915 -15.182 1.00 0.00 31 LEU A O 4
ATOM 3770 N N . LEU A 1 32 ? 11.618 17.890 -13.519 1.00 0.00 32 LEU A N 4
ATOM 3771 C CA . LEU A 1 32 ? 11.209 16.557 -13.939 1.00 0.00 32 LEU A CA 4
ATOM 3772 C C . LEU A 1 32 ? 11.427 15.549 -12.817 1.00 0.00 32 LEU A C 4
ATOM 3773 O O . LEU A 1 32 ? 12.323 15.714 -11.988 1.00 0.00 32 LEU A O 4
ATOM 3789 N N . ASN A 1 33 ? 10.594 14.518 -12.787 1.00 0.00 33 ASN A N 4
ATOM 3790 C CA . ASN A 1 33 ? 10.763 13.431 -11.834 1.00 0.00 33 ASN A CA 4
ATOM 3791 C C . ASN A 1 33 ? 11.706 12.383 -12.412 1.00 0.00 33 ASN A C 4
ATOM 3792 O O . ASN A 1 33 ? 11.318 11.590 -13.273 1.00 0.00 33 ASN A O 4
ATOM 3803 N N . LEU A 1 34 ? 12.955 12.413 -11.963 1.00 0.00 34 LEU A N 4
ATOM 3804 C CA . LEU A 1 34 ? 13.954 11.461 -12.422 1.00 0.00 34 LEU A CA 4
ATOM 3805 C C . LEU A 1 34 ? 13.713 10.098 -11.788 1.00 0.00 34 LEU A C 4
ATOM 3806 O O . LEU A 1 34 ? 13.632 9.980 -10.565 1.00 0.00 34 LEU A O 4
ATOM 3822 N N . ILE A 1 35 ? 13.603 9.078 -12.620 1.00 0.00 35 ILE A N 4
ATOM 3823 C CA . ILE A 1 35 ? 13.311 7.735 -12.147 1.00 0.00 35 ILE A CA 4
ATOM 3824 C C . ILE A 1 35 ? 14.140 6.715 -12.905 1.00 0.00 35 ILE A C 4
ATOM 3825 O O . ILE A 1 35 ? 14.208 6.758 -14.136 1.00 0.00 35 ILE A O 4
ATOM 3841 N N . PRO A 1 36 ? 14.805 5.805 -12.184 1.00 0.00 36 PRO A N 4
ATOM 3842 C CA . PRO A 1 36 ? 15.559 4.712 -12.796 1.00 0.00 36 PRO A CA 4
ATOM 3843 C C . PRO A 1 36 ? 14.633 3.775 -13.564 1.00 0.00 36 PRO A C 4
ATOM 3844 O O . PRO A 1 36 ? 13.593 3.358 -13.045 1.00 0.00 36 PRO A O 4
ATOM 3855 N N . VAL A 1 37 ? 15.006 3.451 -14.795 1.00 0.00 37 VAL A N 4
ATOM 3856 C CA . VAL A 1 37 ? 14.179 2.605 -15.647 1.00 0.00 37 VAL A CA 4
ATOM 3857 C C . VAL A 1 37 ? 14.315 1.133 -15.255 1.00 0.00 37 VAL A C 4
ATOM 3858 O O . VAL A 1 37 ? 14.811 0.309 -16.024 1.00 0.00 37 VAL A O 4
ATOM 3871 N N . ASP A 1 38 ? 13.880 0.819 -14.044 1.00 0.00 38 ASP A N 4
ATOM 3872 C CA . ASP A 1 38 ? 13.868 -0.554 -13.564 1.00 0.00 38 ASP A CA 4
ATOM 3873 C C . ASP A 1 38 ? 12.506 -1.173 -13.831 1.00 0.00 38 ASP A C 4
ATOM 3874 O O . ASP A 1 38 ? 11.501 -0.769 -13.245 1.00 0.00 38 ASP A O 4
ATOM 3883 N N . LEU A 1 39 ? 12.479 -2.144 -14.726 1.00 0.00 39 LEU A N 4
ATOM 3884 C CA . LEU A 1 39 ? 11.228 -2.736 -15.172 1.00 0.00 39 LEU A CA 4
ATOM 3885 C C . LEU A 1 39 ? 10.793 -3.870 -14.249 1.00 0.00 39 LEU A C 4
ATOM 3886 O O . LEU A 1 39 ? 11.628 -4.529 -13.626 1.00 0.00 39 LEU A O 4
ATOM 3902 N N . SER A 1 40 ? 9.478 -4.079 -14.169 1.00 0.00 40 SER A N 4
ATOM 3903 C CA . SER A 1 40 ? 8.899 -5.163 -13.375 1.00 0.00 40 SER A CA 4
ATOM 3904 C C . SER A 1 40 ? 9.247 -5.010 -11.892 1.00 0.00 40 SER A C 4
ATOM 3905 O O . SER A 1 40 ? 9.753 -5.938 -11.257 1.00 0.00 40 SER A O 4
ATOM 3913 N N . ALA A 1 41 ? 8.973 -3.829 -11.349 1.00 0.00 41 ALA A N 4
ATOM 3914 C CA . ALA A 1 41 ? 9.211 -3.566 -9.940 1.00 0.00 41 ALA A CA 4
ATOM 3915 C C . ALA A 1 41 ? 8.066 -4.121 -9.101 1.00 0.00 41 ALA A C 4
ATOM 3916 O O . ALA A 1 41 ? 7.022 -3.482 -8.950 1.00 0.00 41 ALA A O 4
ATOM 3923 N N . SER A 1 42 ? 8.263 -5.320 -8.575 1.00 0.00 42 SER A N 4
ATOM 3924 C CA . SER A 1 42 ? 7.250 -5.977 -7.767 1.00 0.00 42 SER A CA 4
ATOM 3925 C C . SER A 1 42 ? 7.240 -5.416 -6.349 1.00 0.00 42 SER A C 4
ATOM 3926 O O . SER A 1 42 ? 8.146 -4.675 -5.952 1.00 0.00 42 SER A O 4
ATOM 3934 N N . LEU A 1 43 ? 6.215 -5.768 -5.591 1.00 0.00 43 LEU A N 4
ATOM 3935 C CA . LEU A 1 43 ? 6.073 -5.283 -4.229 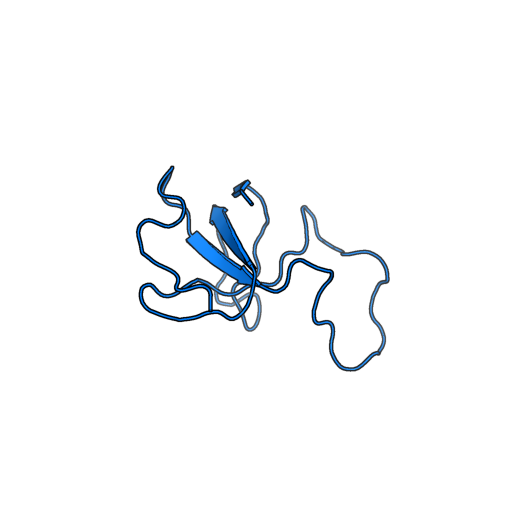1.00 0.00 43 LEU A CA 4
ATOM 3936 C C . LEU A 1 43 ? 6.402 -6.381 -3.234 1.00 0.00 43 LEU A C 4
ATOM 3937 O O . LEU A 1 43 ? 6.107 -7.549 -3.472 1.00 0.00 43 LEU A O 4
ATOM 3953 N N . GLY A 1 44 ? 7.044 -6.003 -2.143 1.00 0.00 44 GLY A N 4
ATOM 3954 C CA . GLY A 1 44 ? 7.209 -6.907 -1.029 1.00 0.00 44 GLY A CA 4
ATOM 3955 C C . GLY A 1 44 ? 6.217 -6.566 0.054 1.00 0.00 44 GLY A C 4
ATOM 3956 O O . GLY A 1 44 ? 5.448 -7.416 0.503 1.00 0.00 44 GLY A O 4
ATOM 3960 N N . CYS A 1 45 ? 6.233 -5.296 0.448 1.00 0.00 45 CYS A N 4
ATOM 3961 C CA . CYS A 1 45 ? 5.248 -4.741 1.367 1.00 0.00 45 CYS A CA 4
ATOM 3962 C C . CYS A 1 45 ? 5.339 -5.362 2.758 1.00 0.00 45 CYS A C 4
ATOM 3963 O O . CYS A 1 45 ? 6.220 -6.174 3.042 1.00 0.00 45 CYS A O 4
ATOM 3970 N N . VAL A 1 46 ? 4.430 -4.954 3.632 1.00 0.00 46 VAL A N 4
ATOM 3971 C CA . VAL A 1 46 ? 4.362 -5.497 4.977 1.00 0.00 46 VAL A CA 4
ATOM 3972 C C . VAL A 1 46 ? 2.924 -5.849 5.316 1.00 0.00 46 VAL A C 4
ATOM 3973 O O . VAL A 1 46 ? 1.991 -5.273 4.752 1.00 0.00 46 VAL A O 4
ATOM 3986 N N . VAL A 1 47 ? 2.750 -6.795 6.223 1.00 0.00 47 VAL A N 4
ATOM 3987 C CA . VAL A 1 47 ? 1.422 -7.224 6.626 1.00 0.00 47 VAL A CA 4
ATOM 3988 C C . VAL A 1 47 ? 0.775 -6.178 7.529 1.00 0.00 47 VAL A C 4
ATOM 3989 O O . VAL A 1 47 ? 1.394 -5.681 8.471 1.00 0.00 47 VAL A O 4
ATOM 4002 N N . GLY A 1 48 ? -0.464 -5.841 7.217 1.00 0.00 48 GLY A N 4
ATOM 4003 C CA . GLY A 1 48 ? -1.186 -4.848 7.970 1.00 0.00 48 GLY A CA 4
ATOM 4004 C C . GLY A 1 48 ? -1.822 -5.426 9.215 1.00 0.00 48 GLY A C 4
ATOM 4005 O O . GLY A 1 48 ? -2.419 -6.505 9.172 1.00 0.00 48 GLY A O 4
ATOM 4009 N N . VAL A 1 49 ? -1.678 -4.721 10.325 1.00 0.00 49 VAL A N 4
ATOM 4010 C CA . VAL A 1 49 ? -2.243 -5.163 11.592 1.00 0.00 49 VAL A CA 4
ATOM 4011 C C . VAL A 1 49 ? -3.769 -5.080 11.564 1.00 0.00 49 VAL A C 4
ATOM 4012 O O . VAL A 1 49 ? -4.346 -4.053 11.188 1.00 0.00 49 VAL A O 4
ATOM 4025 N N . ILE A 1 50 ? -4.413 -6.174 11.948 1.00 0.00 50 ILE A N 4
ATOM 4026 C CA . ILE A 1 50 ? -5.863 -6.270 11.914 1.00 0.00 50 ILE A CA 4
ATOM 4027 C C . ILE A 1 50 ? -6.497 -5.399 12.998 1.00 0.00 50 ILE A C 4
ATOM 4028 O O . ILE A 1 50 ? -6.036 -5.368 14.141 1.00 0.00 50 ILE A O 4
ATOM 4044 N N . GLY A 1 51 ? -7.545 -4.677 12.618 1.00 0.00 51 GLY A N 4
ATOM 4045 C CA . GLY A 1 51 ? -8.258 -3.835 13.554 1.00 0.00 51 GLY A CA 4
ATOM 4046 C C . GLY A 1 51 ? -7.715 -2.427 13.594 1.00 0.00 51 GLY A C 4
ATOM 4047 O O . GLY A 1 51 ? -8.232 -1.577 14.316 1.00 0.00 51 GLY A O 4
ATOM 4051 N N . SER A 1 52 ? -6.681 -2.173 12.812 1.00 0.00 52 SER A N 4
ATOM 4052 C CA . SER A 1 52 ? -6.030 -0.877 12.817 1.00 0.00 52 SER A CA 4
ATOM 4053 C C . SER A 1 52 ? -6.328 -0.096 11.540 1.00 0.00 52 SER A C 4
ATOM 4054 O O . SER A 1 52 ? -6.899 -0.633 10.583 1.00 0.00 52 SER A O 4
ATOM 4062 N N . GLN A 1 53 ? -5.935 1.172 11.540 1.00 0.00 53 GLN A N 4
ATOM 4063 C CA . GLN A 1 53 ? -6.194 2.062 10.418 1.00 0.00 53 GLN A CA 4
ATOM 4064 C C . GLN A 1 53 ? -4.991 2.131 9.487 1.00 0.00 53 GLN A C 4
ATOM 4065 O O . GLN A 1 53 ? -3.841 2.059 9.926 1.00 0.00 53 GLN A O 4
ATOM 4079 N N . CYS A 1 54 ? -5.265 2.277 8.205 1.00 0.00 54 CYS A N 4
ATOM 4080 C CA . CYS A 1 54 ? -4.221 2.418 7.205 1.00 0.00 54 CYS A CA 4
ATOM 4081 C C . CYS A 1 54 ? -4.527 3.594 6.291 1.00 0.00 54 CYS A C 4
ATOM 4082 O O . CYS A 1 54 ? -5.685 3.979 6.132 1.00 0.00 54 CYS A O 4
ATOM 4089 N N . GLY A 1 55 ? -3.490 4.171 5.711 1.00 0.00 55 GLY A N 4
ATOM 4090 C CA . GLY A 1 55 ? -3.673 5.280 4.797 1.00 0.00 55 GLY A CA 4
ATOM 4091 C C . GLY A 1 55 ? -3.061 4.995 3.445 1.00 0.00 55 GLY A C 4
ATOM 4092 O O . GLY A 1 55 ? -2.320 5.815 2.901 1.00 0.00 55 GLY A O 4
ATOM 4096 N N . ALA A 1 56 ? -3.363 3.821 2.908 1.00 0.00 56 ALA A N 4
ATOM 4097 C CA . ALA A 1 56 ? -2.804 3.387 1.638 1.00 0.00 56 ALA A CA 4
ATOM 4098 C C . ALA A 1 56 ? -3.690 2.323 0.998 1.00 0.00 56 ALA A C 4
ATOM 4099 O O . ALA A 1 56 ? -4.792 2.057 1.477 1.00 0.00 56 ALA A O 4
ATOM 4106 N N . SER A 1 57 ? -3.206 1.717 -0.077 1.00 0.00 57 SER A N 4
ATOM 4107 C CA . SER A 1 57 ? -3.947 0.677 -0.766 1.00 0.00 57 SER A CA 4
ATOM 4108 C C . SER A 1 57 ? -3.812 -0.649 -0.030 1.00 0.00 57 SER A C 4
ATOM 4109 O O . SER A 1 57 ? -2.701 -1.094 0.272 1.00 0.00 57 SER A O 4
ATOM 4117 N N . VAL A 1 58 ? -4.942 -1.274 0.262 1.00 0.00 58 VAL A N 4
ATOM 4118 C CA . VAL A 1 58 ? -4.948 -2.534 0.987 1.00 0.00 58 VAL A CA 4
ATOM 4119 C C . VAL A 1 58 ? -5.075 -3.706 0.030 1.00 0.00 58 VAL A C 4
ATOM 4120 O O . VAL A 1 58 ? -5.926 -3.707 -0.861 1.00 0.00 58 VAL A O 4
ATOM 4133 N N . LYS A 1 59 ? -4.206 -4.686 0.203 1.00 0.00 59 LYS A N 4
ATOM 4134 C CA . LYS A 1 59 ? -4.233 -5.887 -0.616 1.00 0.00 59 LYS A CA 4
ATOM 4135 C C . LYS A 1 59 ? -4.384 -7.120 0.262 1.00 0.00 59 LYS A C 4
ATOM 4136 O O . LYS A 1 59 ? -3.989 -7.105 1.422 1.00 0.00 59 LYS A O 4
ATOM 4155 N N . CYS A 1 60 ? -4.964 -8.175 -0.280 1.00 0.00 60 CYS A N 4
ATOM 4156 C CA . CYS A 1 60 ? -5.071 -9.434 0.442 1.00 0.00 60 CYS A CA 4
ATOM 4157 C C . CYS A 1 60 ? -4.234 -10.497 -0.255 1.00 0.00 60 CYS A C 4
ATOM 4158 O O . CYS A 1 60 ? -4.587 -10.966 -1.339 1.00 0.00 60 CYS A O 4
ATOM 4165 N N . CYS A 1 61 ? -3.115 -10.870 0.355 1.00 0.00 61 CYS A N 4
ATOM 4166 C CA . CYS A 1 61 ? -2.148 -11.713 -0.326 1.00 0.00 61 CYS A CA 4
ATOM 4167 C C . CYS A 1 61 ? -1.755 -12.946 0.473 1.00 0.00 61 CYS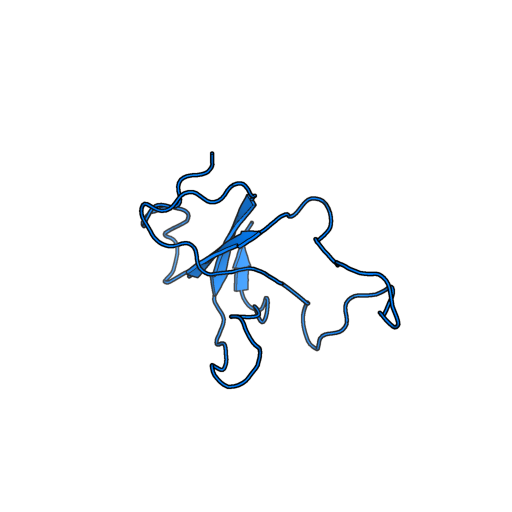 A C 4
ATOM 4168 O O . CYS A 1 61 ? -1.870 -12.993 1.698 1.00 0.00 61 CYS A O 4
ATOM 4175 N N . LYS A 1 62 ? -1.302 -13.940 -0.274 1.00 0.00 62 LYS A N 4
ATOM 4176 C CA . LYS A 1 62 ? -0.650 -15.121 0.252 1.00 0.00 62 LYS A CA 4
ATOM 4177 C C . LYS A 1 62 ? 0.408 -15.539 -0.766 1.00 0.00 62 LYS A C 4
ATOM 4178 O O . LYS A 1 62 ? 0.268 -15.251 -1.962 1.00 0.00 62 LYS A O 4
ATOM 4197 N N . ASP A 1 63 ? 1.479 -16.162 -0.313 1.00 0.00 63 ASP A N 4
ATOM 4198 C CA . ASP A 1 63 ? 2.531 -16.585 -1.224 1.00 0.00 63 ASP A CA 4
ATOM 4199 C C . ASP A 1 63 ? 3.366 -17.694 -0.618 1.00 0.00 63 ASP A C 4
ATOM 4200 O O . ASP A 1 63 ? 2.987 -18.302 0.384 1.00 0.00 63 ASP A O 4
ATOM 4209 N N . ASP A 1 64 ? 4.513 -17.940 -1.228 1.00 0.00 64 ASP A N 4
ATOM 4210 C CA . ASP A 1 64 ? 5.445 -18.952 -0.759 1.00 0.00 64 ASP A CA 4
ATOM 4211 C C . ASP A 1 64 ? 6.407 -18.349 0.260 1.00 0.00 64 ASP A C 4
ATOM 4212 O O . ASP A 1 64 ? 7.338 -19.007 0.724 1.00 0.00 64 ASP A O 4
ATOM 4221 N N . VAL A 1 65 ? 6.172 -17.087 0.595 1.00 0.00 65 VAL A N 4
ATOM 4222 C CA . VAL A 1 65 ? 6.978 -16.392 1.585 1.00 0.00 65 VAL A CA 4
ATOM 4223 C C . VAL A 1 65 ? 6.597 -16.834 2.989 1.00 0.00 65 VAL A C 4
ATOM 4224 O O . VAL A 1 65 ? 5.533 -16.475 3.500 1.00 0.00 65 VAL A O 4
ATOM 4237 N N . THR A 1 66 ? 7.456 -17.631 3.591 1.00 0.00 66 THR A N 4
ATOM 4238 C CA . THR A 1 66 ? 7.260 -18.073 4.957 1.00 0.00 66 THR A CA 4
ATOM 4239 C C . THR A 1 66 ? 8.133 -17.259 5.906 1.00 0.00 66 THR A C 4
ATOM 4240 O O . THR A 1 66 ? 8.020 -16.033 5.973 1.00 0.00 66 THR A O 4
ATOM 4251 N N . ASN A 1 67 ? 9.006 -17.934 6.629 1.00 0.00 67 ASN A N 4
ATOM 4252 C CA . ASN A 1 67 ? 9.923 -17.257 7.528 1.00 0.00 67 ASN A CA 4
ATOM 4253 C C . ASN A 1 67 ? 11.286 -17.112 6.871 1.00 0.00 67 ASN A C 4
ATOM 4254 O O . ASN A 1 67 ? 12.195 -17.912 7.102 1.00 0.00 67 ASN A O 4
ATOM 4265 N N . THR A 1 68 ? 11.406 -16.102 6.032 1.00 0.00 68 THR A N 4
ATOM 4266 C CA . THR A 1 68 ? 12.640 -15.832 5.322 1.00 0.00 68 THR A CA 4
ATOM 4267 C C . THR A 1 68 ? 13.577 -14.969 6.165 1.00 0.00 68 THR A C 4
ATOM 4268 O O . THR A 1 68 ? 13.126 -14.180 7.001 1.00 0.00 68 THR A O 4
ATOM 4279 N N . GLY A 1 69 ? 14.880 -15.128 5.949 1.00 0.00 69 GLY A N 4
ATOM 4280 C CA . GLY A 1 69 ? 15.858 -14.325 6.654 1.00 0.00 69 GLY A CA 4
ATOM 4281 C C . GLY A 1 69 ? 16.087 -12.997 5.969 1.00 0.00 69 GLY A C 4
ATOM 4282 O O . GLY A 1 69 ? 17.143 -12.759 5.380 1.00 0.00 69 GLY A O 4
ATOM 4286 N N . ASN A 1 70 ? 15.084 -12.140 6.031 1.00 0.00 70 ASN A N 4
ATOM 4287 C CA . ASN A 1 70 ? 15.144 -10.835 5.397 1.00 0.00 70 ASN A CA 4
ATOM 4288 C C . ASN A 1 70 ? 14.552 -9.785 6.327 1.00 0.00 70 ASN A C 4
ATOM 4289 O O . ASN A 1 70 ? 13.883 -10.126 7.304 1.00 0.00 70 ASN A O 4
ATOM 4300 N N . SER A 1 71 ? 14.798 -8.517 6.024 1.00 0.00 71 SER A N 4
ATOM 4301 C CA . SER A 1 71 ? 14.295 -7.418 6.834 1.00 0.00 71 SER A CA 4
ATOM 4302 C C . SER A 1 71 ? 12.769 -7.378 6.823 1.00 0.00 71 SER A C 4
ATOM 4303 O O . SER A 1 71 ? 12.143 -6.959 7.796 1.00 0.00 71 SER A O 4
ATOM 4311 N N . PHE A 1 72 ? 12.180 -7.818 5.718 1.00 0.00 72 PHE A N 4
ATOM 4312 C CA . PHE A 1 72 ? 10.733 -7.871 5.590 1.00 0.00 72 PHE A CA 4
ATOM 4313 C C . PHE A 1 72 ? 10.330 -9.074 4.741 1.00 0.00 72 PHE A C 4
ATOM 4314 O O . PHE A 1 72 ? 11.169 -9.904 4.394 1.00 0.00 72 PHE A O 4
ATOM 4331 N N . LEU A 1 73 ? 9.049 -9.172 4.418 1.00 0.00 73 LEU A N 4
ATOM 4332 C CA . LEU A 1 73 ? 8.543 -10.297 3.647 1.00 0.00 73 LEU A CA 4
ATOM 4333 C C . LEU A 1 73 ? 8.323 -9.902 2.192 1.00 0.00 73 LEU A C 4
ATOM 4334 O O . LEU A 1 73 ? 7.328 -9.266 1.858 1.00 0.00 73 LEU A O 4
ATOM 4350 N N . ILE A 1 74 ? 9.263 -10.264 1.331 1.00 0.00 74 ILE A N 4
ATOM 4351 C CA . ILE A 1 74 ? 9.131 -9.983 -0.090 1.00 0.00 74 ILE A CA 4
ATOM 4352 C C . ILE A 1 74 ? 8.237 -11.028 -0.744 1.00 0.00 74 ILE A C 4
ATOM 4353 O O . ILE A 1 74 ? 8.580 -12.209 -0.782 1.00 0.00 74 ILE A O 4
ATOM 4369 N N . ILE A 1 75 ? 7.096 -10.588 -1.254 1.00 0.00 75 ILE A N 4
ATOM 4370 C CA . ILE A 1 75 ? 6.125 -11.493 -1.848 1.00 0.00 75 ILE A CA 4
ATOM 4371 C C . ILE A 1 75 ? 6.347 -11.630 -3.345 1.00 0.00 75 ILE A C 4
ATOM 4372 O O . ILE A 1 75 ? 6.911 -10.743 -3.991 1.00 0.00 75 ILE A O 4
ATOM 4388 N N . ASN A 1 76 ? 5.911 -12.756 -3.884 1.00 0.00 76 ASN A N 4
ATOM 4389 C CA . ASN A 1 76 ? 5.993 -13.009 -5.313 1.00 0.00 76 ASN A CA 4
ATOM 4390 C C . ASN A 1 76 ? 4.834 -12.315 -6.011 1.00 0.00 76 ASN A C 4
ATOM 4391 O O . ASN A 1 76 ? 4.828 -12.162 -7.232 1.00 0.00 76 ASN A O 4
ATOM 4402 N N . ALA A 1 77 ? 3.850 -11.913 -5.202 1.00 0.00 77 ALA A N 4
ATOM 4403 C CA . ALA A 1 77 ? 2.651 -11.238 -5.677 1.00 0.00 77 ALA A CA 4
ATOM 4404 C C . ALA A 1 77 ? 1.812 -12.187 -6.515 1.00 0.00 77 ALA A C 4
ATOM 4405 O O . ALA A 1 77 ? 1.163 -11.784 -7.479 1.00 0.00 77 ALA A O 4
ATOM 4412 N N . ALA A 1 78 ? 1.827 -13.458 -6.134 1.00 0.00 78 ALA A N 4
ATOM 4413 C CA . ALA A 1 78 ? 1.083 -14.469 -6.857 1.00 0.00 78 ALA A CA 4
ATOM 4414 C C . ALA A 1 78 ? -0.335 -14.587 -6.323 1.00 0.00 78 ALA A C 4
ATOM 4415 O O . ALA A 1 78 ? -1.297 -14.296 -7.034 1.00 0.00 78 ALA A O 4
ATOM 4422 N N . ASN A 1 79 ? -0.476 -14.975 -5.056 1.00 0.00 79 ASN A N 4
ATOM 4423 C CA . ASN A 1 79 ? -1.794 -15.190 -4.482 1.00 0.00 79 ASN A CA 4
ATOM 4424 C C . ASN A 1 79 ? -2.256 -13.941 -3.747 1.00 0.00 79 ASN A C 4
ATOM 4425 O O . ASN A 1 79 ? -2.653 -13.998 -2.591 1.00 0.00 79 ASN A O 4
ATOM 4436 N N . CYS A 1 80 ? -2.185 -12.806 -4.414 1.00 0.00 80 CYS A N 4
ATOM 4437 C CA . CYS A 1 80 ? -2.642 -11.563 -3.823 1.00 0.00 80 CYS A CA 4
ATOM 4438 C C . CYS A 1 80 ? -3.692 -10.918 -4.714 1.00 0.00 80 CYS A C 4
ATOM 4439 O O . CYS A 1 80 ? -3.484 -10.763 -5.918 1.00 0.00 80 CYS A O 4
ATOM 4446 N N . VAL A 1 81 ? -4.811 -10.545 -4.120 1.00 0.00 81 VAL A N 4
ATOM 4447 C CA . VAL A 1 81 ? -5.913 -9.955 -4.865 1.00 0.00 81 VAL A CA 4
ATOM 4448 C C . VAL A 1 81 ? -6.379 -8.668 -4.205 1.00 0.00 81 VAL A C 4
ATOM 4449 O O . VAL A 1 81 ? -6.704 -8.659 -3.015 1.00 0.00 81 VAL A O 4
ATOM 4462 N N . ALA A 1 82 ? -6.366 -7.589 -4.987 1.00 0.00 82 ALA A N 4
ATOM 4463 C CA . ALA A 1 82 ? -6.860 -6.281 -4.564 1.00 0.00 82 ALA A CA 4
ATOM 4464 C C . ALA A 1 82 ? -6.506 -5.245 -5.618 1.00 0.00 82 ALA A C 4
ATOM 4465 O O . ALA A 1 82 ? -5.628 -5.539 -6.457 1.00 0.00 82 ALA A O 4
ATOM 4473 N N . ALA A 1 1 ? -10.283 6.669 6.693 1.00 0.00 1 ALA A N 5
ATOM 4474 C CA . ALA A 1 1 ? -9.153 5.877 6.164 1.00 0.00 1 ALA A CA 5
ATOM 4475 C C . ALA A 1 1 ? -9.462 4.388 6.234 1.00 0.00 1 ALA A C 5
ATOM 4476 O O . ALA A 1 1 ? -10.345 3.966 6.982 1.00 0.00 1 ALA A O 5
ATOM 4485 N N . THR A 1 2 ? -8.719 3.594 5.475 1.00 0.00 2 THR A N 5
ATOM 4486 C CA . THR A 1 2 ? -8.951 2.162 5.413 1.00 0.00 2 THR A CA 5
ATOM 4487 C C . THR A 1 2 ? -8.361 1.453 6.628 1.00 0.00 2 THR A C 5
ATOM 4488 O O . THR A 1 2 ? -7.148 1.274 6.736 1.00 0.00 2 THR A O 5
ATOM 4499 N N . THR A 1 3 ? -9.232 1.080 7.552 1.00 0.00 3 THR A N 5
ATOM 4500 C CA . THR A 1 3 ? -8.826 0.351 8.739 1.00 0.00 3 THR A CA 5
ATOM 4501 C C . THR A 1 3 ? -8.919 -1.152 8.498 1.00 0.00 3 THR A C 5
ATOM 4502 O O . THR A 1 3 ? -9.896 -1.631 7.921 1.00 0.00 3 THR A O 5
ATOM 4513 N N . ILE A 1 4 ? -7.902 -1.886 8.921 1.00 0.00 4 ILE A N 5
ATOM 4514 C CA . ILE A 1 4 ? -7.883 -3.329 8.731 1.00 0.00 4 ILE A CA 5
ATOM 4515 C C . ILE A 1 4 ? -8.654 -4.029 9.846 1.00 0.00 4 ILE A C 5
ATOM 4516 O O . ILE A 1 4 ? -8.378 -3.818 11.031 1.00 0.00 4 ILE A O 5
ATOM 4532 N N . GLY A 1 5 ? -9.628 -4.840 9.462 1.00 0.00 5 GLY A N 5
ATOM 4533 C CA . GLY A 1 5 ? -10.404 -5.591 10.426 1.00 0.00 5 GLY A CA 5
ATOM 4534 C C . GLY A 1 5 ? -10.113 -7.078 10.349 1.00 0.00 5 GLY A C 5
ATOM 4535 O O . GLY A 1 5 ? -9.168 -7.485 9.674 1.00 0.00 5 GLY A O 5
ATOM 4539 N N . PRO A 1 6 ? -10.926 -7.918 11.014 1.00 0.00 6 PRO A N 5
ATOM 4540 C CA . PRO A 1 6 ? -10.720 -9.375 11.037 1.00 0.00 6 PRO A CA 5
ATOM 4541 C C . PRO A 1 6 ? -11.081 -10.036 9.708 1.00 0.00 6 PRO A C 5
ATOM 4542 O O . PRO A 1 6 ? -10.958 -11.252 9.549 1.00 0.00 6 PRO A O 5
ATOM 4553 N N . ASN A 1 7 ? -11.530 -9.225 8.763 1.00 0.00 7 ASN A N 5
ATOM 4554 C CA . ASN A 1 7 ? -11.908 -9.704 7.444 1.00 0.00 7 ASN A CA 5
ATOM 4555 C C . ASN A 1 7 ? -11.512 -8.685 6.390 1.00 0.00 7 ASN A C 5
ATOM 4556 O O . ASN A 1 7 ? -11.422 -7.491 6.672 1.00 0.00 7 ASN A O 5
ATOM 4567 N N . THR A 1 8 ? -11.251 -9.171 5.189 1.00 0.00 8 THR A N 5
ATOM 4568 C CA . THR A 1 8 ? -10.907 -8.315 4.063 1.00 0.00 8 THR A CA 5
ATOM 4569 C C . THR A 1 8 ? -11.205 -9.043 2.760 1.00 0.00 8 THR A C 5
ATOM 4570 O O . THR A 1 8 ? -12.146 -8.705 2.043 1.00 0.00 8 THR A O 5
ATOM 4581 N N . CYS A 1 9 ? -10.396 -10.053 2.477 1.00 0.00 9 CYS A N 5
ATOM 4582 C CA . CYS A 1 9 ? -10.568 -10.901 1.305 1.00 0.00 9 CYS A CA 5
ATOM 4583 C C . CYS A 1 9 ? -9.832 -12.218 1.528 1.00 0.00 9 CYS A C 5
ATOM 4584 O O . CYS A 1 9 ? -9.157 -12.735 0.636 1.00 0.00 9 CYS A O 5
ATOM 4591 N N . SER A 1 10 ? -9.966 -12.755 2.733 1.00 0.00 10 SER A N 5
ATOM 4592 C CA . SER A 1 10 ? -9.219 -13.933 3.137 1.00 0.00 10 SER A CA 5
ATOM 4593 C C . SER A 1 10 ? -9.845 -15.217 2.593 1.00 0.00 10 SER A C 5
ATOM 4594 O O . SER A 1 10 ? -10.507 -15.963 3.320 1.00 0.00 10 SER A O 5
ATOM 4602 N N . ILE A 1 11 ? -9.633 -15.457 1.304 1.00 0.00 11 ILE A N 5
ATOM 4603 C CA . ILE A 1 11 ? -10.074 -16.695 0.673 1.00 0.00 11 ILE A CA 5
ATOM 4604 C C . ILE A 1 11 ? -9.081 -17.817 0.970 1.00 0.00 11 ILE A C 5
ATOM 4605 O O . ILE A 1 11 ? -9.181 -18.476 2.004 1.00 0.00 11 ILE A O 5
ATOM 4621 N N . ASP A 1 12 ? -8.110 -18.016 0.080 1.00 0.00 12 ASP A N 5
ATOM 4622 C CA . ASP A 1 12 ? -7.095 -19.048 0.276 1.00 0.00 12 ASP A CA 5
ATOM 4623 C C . ASP A 1 12 ? -5.873 -18.485 0.998 1.00 0.00 12 ASP A C 5
ATOM 4624 O O . ASP A 1 12 ? -4.926 -18.016 0.358 1.00 0.00 12 ASP A O 5
ATOM 4633 N N . ASP A 1 13 ? -5.918 -18.535 2.331 1.00 0.00 13 ASP A N 5
ATOM 4634 C CA . ASP A 1 13 ? -4.834 -18.037 3.192 1.00 0.00 13 ASP A CA 5
ATOM 4635 C C . ASP A 1 13 ? -4.422 -16.617 2.806 1.00 0.00 13 ASP A C 5
ATOM 4636 O O . ASP A 1 13 ? -3.245 -16.261 2.831 1.00 0.00 13 ASP A O 5
ATOM 4645 N N . TYR A 1 14 ? -5.407 -15.810 2.455 1.00 0.00 14 TYR A N 5
ATOM 4646 C CA . TYR A 1 14 ? -5.149 -14.454 2.004 1.00 0.00 14 TYR A CA 5
ATOM 4647 C C . TYR A 1 14 ? -5.110 -13.494 3.176 1.00 0.00 14 TYR A C 5
ATOM 4648 O O . TYR A 1 14 ? -6.124 -13.248 3.828 1.00 0.00 14 TYR A O 5
ATOM 4666 N N . LYS A 1 15 ? -3.932 -12.964 3.436 1.00 0.00 15 LYS A N 5
ATOM 4667 C CA . LYS A 1 15 ? -3.733 -12.060 4.552 1.00 0.00 15 LYS A CA 5
ATOM 4668 C C . LYS A 1 15 ? -3.817 -10.616 4.081 1.00 0.00 15 LYS A C 5
ATOM 4669 O O . LYS A 1 15 ? -3.441 -10.308 2.948 1.00 0.00 15 LYS A O 5
ATOM 4688 N N . PRO A 1 16 ? -4.335 -9.723 4.931 1.00 0.00 16 PRO A N 5
ATOM 4689 C CA . PRO A 1 16 ? -4.372 -8.291 4.642 1.00 0.00 16 PRO A CA 5
ATOM 4690 C C . PRO A 1 16 ? -2.968 -7.696 4.588 1.00 0.00 16 PRO A C 5
ATOM 4691 O O . PRO A 1 16 ? -2.206 -7.766 5.554 1.00 0.00 16 PRO A O 5
ATOM 4702 N N . TYR A 1 17 ? -2.626 -7.130 3.448 1.00 0.00 17 TYR A N 5
ATOM 4703 C CA . TYR A 1 17 ? -1.312 -6.556 3.238 1.00 0.00 17 TYR A CA 5
ATOM 4704 C C . TYR A 1 17 ? -1.425 -5.051 3.065 1.00 0.00 17 TYR A C 5
ATOM 4705 O O . TYR A 1 17 ? -2.251 -4.567 2.289 1.00 0.00 17 TYR A O 5
ATOM 4723 N N . CYS A 1 18 ? -0.607 -4.320 3.794 1.00 0.00 18 CYS A N 5
ATOM 4724 C CA . CYS A 1 18 ? -0.593 -2.872 3.710 1.00 0.00 18 CYS A CA 5
ATOM 4725 C C . CYS A 1 18 ? 0.618 -2.423 2.909 1.00 0.00 18 CYS A C 5
ATOM 4726 O O . CYS A 1 18 ? 1.760 -2.718 3.280 1.00 0.00 18 CYS A O 5
ATOM 4733 N N . CYS A 1 19 ? 0.371 -1.753 1.793 1.00 0.00 19 CYS A N 5
ATOM 4734 C CA . CYS A 1 19 ? 1.451 -1.245 0.963 1.00 0.00 19 CYS A CA 5
ATOM 4735 C C . CYS A 1 19 ? 1.075 0.092 0.340 1.00 0.00 19 CYS A C 5
ATOM 4736 O O . CYS A 1 19 ? -0.070 0.546 0.451 1.00 0.00 19 CYS A O 5
ATOM 4743 N N . GLN A 1 20 ? 2.048 0.708 -0.319 1.00 0.00 20 GLN A N 5
ATOM 4744 C CA . GLN A 1 20 ? 1.840 1.972 -1.004 1.00 0.00 20 GLN A CA 5
ATOM 4745 C C . GLN A 1 20 ? 1.172 1.742 -2.356 1.00 0.00 20 GLN A C 5
ATOM 4746 O O . GLN A 1 20 ? 1.234 0.642 -2.912 1.00 0.00 20 GLN A O 5
ATOM 4760 N N . SER A 1 21 ? 0.539 2.780 -2.884 1.00 0.00 21 SER A N 5
ATOM 4761 C CA . SER A 1 21 ? -0.239 2.653 -4.106 1.00 0.00 21 SER A CA 5
ATOM 4762 C C . SER A 1 21 ? 0.289 3.552 -5.217 1.00 0.00 21 SER A C 5
ATOM 4763 O O . SER A 1 21 ? 0.061 4.763 -5.214 1.00 0.00 21 SER A O 5
ATOM 4771 N N . MET A 1 22 ? 0.990 2.957 -6.169 1.00 0.00 22 MET A N 5
ATOM 4772 C CA . MET A 1 22 ? 1.431 3.680 -7.349 1.00 0.00 22 MET A CA 5
ATOM 4773 C C . MET A 1 22 ? 0.284 3.785 -8.347 1.00 0.00 22 MET A C 5
ATOM 4774 O O . MET A 1 22 ? -0.118 2.795 -8.962 1.00 0.00 22 MET A O 5
ATOM 4788 N N . SER A 1 23 ? -0.244 4.983 -8.498 1.00 0.00 23 SER A N 5
ATOM 4789 C CA . SER A 1 23 ? -1.403 5.199 -9.349 1.00 0.00 23 SER A CA 5
ATOM 4790 C C . SER A 1 23 ? -1.020 5.953 -10.618 1.00 0.00 23 SER A C 5
ATOM 4791 O O . SER A 1 23 ? -0.355 6.991 -10.561 1.00 0.00 23 SER A O 5
ATOM 4799 N N . GLY A 1 24 ? -1.437 5.421 -11.756 1.00 0.00 24 GLY A N 5
ATOM 4800 C CA . GLY A 1 24 ? -1.139 6.046 -13.026 1.00 0.00 24 GLY A CA 5
ATOM 4801 C C . GLY A 1 24 ? -2.309 6.862 -13.536 1.00 0.00 24 GLY A C 5
ATOM 4802 O O . GLY A 1 24 ? -3.454 6.588 -13.171 1.00 0.00 24 GLY A O 5
ATOM 4806 N N . PRO A 1 25 ? -2.049 7.880 -14.368 1.00 0.00 25 PRO A N 5
ATOM 4807 C CA . PRO A 1 25 ? -3.093 8.745 -14.922 1.00 0.00 25 PRO A CA 5
ATOM 4808 C C . PRO A 1 25 ? -4.103 7.965 -15.755 1.00 0.00 25 PRO A C 5
ATOM 4809 O O . PRO A 1 25 ? -3.745 7.308 -16.736 1.00 0.00 25 PRO A O 5
ATOM 4820 N N . ALA A 1 26 ? -5.359 8.022 -15.344 1.00 0.00 26 ALA A N 5
ATOM 4821 C CA . ALA A 1 26 ? -6.425 7.357 -16.072 1.00 0.00 26 ALA A CA 5
ATOM 4822 C C . ALA A 1 26 ? -7.059 8.316 -17.071 1.00 0.00 26 ALA A C 5
ATOM 4823 O O . ALA A 1 26 ? -6.697 9.495 -17.126 1.00 0.00 26 ALA A O 5
ATOM 4830 N N . GLY A 1 27 ? -8.006 7.820 -17.850 1.00 0.00 27 GLY A N 5
ATOM 4831 C CA . GLY A 1 27 ? -8.651 8.647 -18.849 1.00 0.00 27 GLY A CA 5
ATOM 4832 C C . GLY A 1 27 ? -7.865 8.670 -20.142 1.00 0.00 27 GLY A C 5
ATOM 4833 O O . GLY A 1 27 ? -7.989 7.760 -20.965 1.00 0.00 27 GLY A O 5
ATOM 4837 N N . SER A 1 28 ? -7.046 9.693 -20.319 1.00 0.00 28 SER A N 5
ATOM 4838 C CA . SER A 1 28 ? -6.213 9.806 -21.506 1.00 0.00 28 SER A CA 5
ATOM 4839 C C . SER A 1 28 ? -4.747 9.966 -21.114 1.00 0.00 28 SER A C 5
ATOM 4840 O O . SER A 1 28 ? -4.243 11.084 -20.998 1.00 0.00 28 SER A O 5
ATOM 4848 N N . PRO A 1 29 ? -4.046 8.844 -20.894 1.00 0.00 29 PRO A N 5
ATOM 4849 C CA . PRO A 1 29 ? -2.628 8.845 -20.532 1.00 0.00 29 PRO A CA 5
ATOM 4850 C C . PRO A 1 29 ? -1.730 9.147 -21.733 1.00 0.00 29 PRO A C 5
ATOM 4851 O O . PRO A 1 29 ? -0.855 8.355 -22.082 1.00 0.00 29 PRO A O 5
ATOM 4862 N N . GLY A 1 30 ? -1.953 10.300 -22.355 1.00 0.00 30 GLY A N 5
ATOM 4863 C CA . GLY A 1 30 ? -1.193 10.678 -23.530 1.00 0.00 30 GLY A CA 5
ATOM 4864 C C . GLY A 1 30 ? 0.206 11.142 -23.186 1.00 0.00 30 GLY A C 5
ATOM 4865 O O . GLY A 1 30 ? 1.111 11.093 -24.022 1.00 0.00 30 GLY A O 5
ATOM 4869 N N . LEU A 1 31 ? 0.381 11.605 -21.957 1.00 0.00 31 LEU A N 5
ATOM 4870 C CA . LEU A 1 31 ? 1.690 12.026 -21.486 1.00 0.00 31 LEU A CA 5
ATOM 4871 C C . LEU A 1 31 ? 2.409 10.847 -20.849 1.00 0.00 31 LEU A C 5
ATOM 4872 O O . LEU A 1 31 ? 3.533 10.515 -21.222 1.00 0.00 31 LEU A O 5
ATOM 4888 N N . LEU A 1 32 ? 1.742 10.213 -19.897 1.00 0.00 32 LEU A N 5
ATOM 4889 C CA . LEU A 1 32 ? 2.292 9.057 -19.209 1.00 0.00 32 LEU A CA 5
ATOM 4890 C C . LEU A 1 32 ? 1.178 8.107 -18.794 1.00 0.00 32 LEU A C 5
ATOM 4891 O O . LEU A 1 32 ? 0.139 8.533 -18.293 1.00 0.00 32 LEU A O 5
ATOM 4907 N N . ASN A 1 33 ? 1.392 6.822 -19.024 1.00 0.00 33 ASN A N 5
ATOM 4908 C CA . ASN A 1 33 ? 0.410 5.806 -18.670 1.00 0.00 33 ASN A CA 5
ATOM 4909 C C . ASN A 1 33 ? 0.739 5.219 -17.307 1.00 0.00 33 ASN A C 5
ATOM 4910 O O . ASN A 1 33 ? -0.151 4.795 -16.567 1.00 0.00 33 ASN A O 5
ATOM 4921 N N . LEU A 1 34 ? 2.031 5.226 -16.989 1.00 0.00 34 LEU A N 5
ATOM 4922 C CA . LEU A 1 34 ? 2.545 4.691 -15.738 1.00 0.00 34 LEU A CA 5
ATOM 4923 C C . LEU A 1 34 ? 2.290 3.193 -15.641 1.00 0.00 34 LEU A C 5
ATOM 4924 O O . LEU A 1 34 ? 1.508 2.725 -14.811 1.00 0.00 34 LEU A O 5
ATOM 4940 N N . ILE A 1 35 ? 2.948 2.447 -16.510 1.00 0.00 35 ILE A N 5
ATOM 4941 C CA . ILE A 1 35 ? 2.924 0.998 -16.443 1.00 0.00 35 ILE A CA 5
ATOM 4942 C C . ILE A 1 35 ? 4.077 0.539 -15.568 1.00 0.00 35 ILE A C 5
ATOM 4943 O O . ILE A 1 35 ? 5.183 1.070 -15.681 1.00 0.00 35 ILE A O 5
ATOM 4959 N N . PRO A 1 36 ? 3.837 -0.422 -14.662 1.00 0.00 36 PRO A N 5
ATOM 4960 C CA . PRO A 1 36 ? 4.869 -0.890 -13.733 1.00 0.00 36 PRO A CA 5
ATOM 4961 C C . PRO A 1 36 ? 6.120 -1.373 -14.465 1.00 0.00 36 PRO A C 5
ATOM 4962 O O . PRO A 1 36 ? 6.063 -2.282 -15.296 1.00 0.00 36 PRO A O 5
ATOM 4973 N N . VAL A 1 37 ? 7.247 -0.760 -14.141 1.00 0.00 37 VAL A N 5
ATOM 4974 C CA . VAL A 1 37 ? 8.517 -1.101 -14.763 1.00 0.00 37 VAL A CA 5
ATOM 4975 C C . VAL A 1 37 ? 9.282 -2.089 -13.895 1.00 0.00 37 VAL A C 5
ATOM 4976 O O . VAL A 1 37 ? 10.066 -1.696 -13.031 1.00 0.00 37 VAL A O 5
ATOM 4989 N N . ASP A 1 38 ? 9.032 -3.367 -14.113 1.00 0.00 38 ASP A N 5
ATOM 4990 C CA . ASP A 1 38 ? 9.674 -4.415 -13.336 1.00 0.00 38 ASP A CA 5
ATOM 4991 C C . ASP A 1 38 ? 9.962 -5.619 -14.217 1.00 0.00 38 ASP A C 5
ATOM 4992 O O . ASP A 1 38 ? 9.490 -5.694 -15.354 1.00 0.00 38 ASP A O 5
ATOM 5001 N N . LEU A 1 39 ? 10.727 -6.560 -13.692 1.00 0.00 39 LEU A N 5
ATOM 5002 C CA . LEU A 1 39 ? 11.055 -7.768 -14.424 1.00 0.00 39 LEU A CA 5
ATOM 5003 C C . LEU A 1 39 ? 10.087 -8.886 -14.064 1.00 0.00 39 LEU A C 5
ATOM 5004 O O . LEU A 1 39 ? 9.930 -9.849 -14.811 1.00 0.00 39 LEU A O 5
ATOM 5020 N N . SER A 1 40 ? 9.445 -8.759 -12.911 1.00 0.00 40 SER A N 5
ATOM 5021 C CA . SER A 1 40 ? 8.482 -9.747 -12.464 1.00 0.00 40 SER A CA 5
ATOM 5022 C C . SER A 1 40 ? 7.336 -9.092 -11.688 1.00 0.00 40 SER A C 5
ATOM 5023 O O . SER A 1 40 ? 6.208 -9.039 -12.181 1.00 0.00 40 SER A O 5
ATOM 5031 N N . ALA A 1 41 ? 7.622 -8.569 -10.498 1.00 0.00 41 ALA A N 5
ATOM 5032 C CA . ALA A 1 41 ? 6.581 -7.992 -9.653 1.00 0.00 41 ALA A CA 5
ATOM 5033 C C . ALA A 1 41 ? 7.161 -7.114 -8.549 1.00 0.00 41 ALA A C 5
ATOM 5034 O O . ALA A 1 41 ? 7.751 -7.611 -7.585 1.00 0.00 41 ALA A O 5
ATOM 5041 N N . SER A 1 42 ? 6.982 -5.808 -8.692 1.00 0.00 42 SER A N 5
ATOM 5042 C CA . SER A 1 42 ? 7.394 -4.862 -7.665 1.00 0.00 42 SER A CA 5
ATOM 5043 C C . SER A 1 42 ? 6.332 -4.766 -6.577 1.00 0.00 42 SER A C 5
ATOM 5044 O O . SER A 1 42 ? 5.399 -3.965 -6.678 1.00 0.00 42 SER A O 5
ATOM 5052 N N . LEU A 1 43 ? 6.470 -5.575 -5.541 1.00 0.00 43 LEU A N 5
ATOM 5053 C CA . LEU A 1 43 ? 5.519 -5.559 -4.447 1.00 0.00 43 LEU A CA 5
ATOM 5054 C C . LEU A 1 43 ? 6.231 -5.674 -3.108 1.00 0.00 43 LEU A C 5
ATOM 5055 O O . LEU A 1 43 ? 6.697 -6.748 -2.727 1.00 0.00 43 LEU A O 5
ATOM 5071 N N . GLY A 1 44 ? 6.316 -4.557 -2.406 1.00 0.00 44 GLY A N 5
ATOM 5072 C CA . GLY A 1 44 ? 6.895 -4.547 -1.081 1.00 0.00 44 GLY A CA 5
ATOM 5073 C C . GLY A 1 44 ? 5.830 -4.337 -0.030 1.00 0.00 44 GLY A C 5
ATOM 5074 O O . GLY A 1 44 ? 5.691 -3.246 0.522 1.00 0.00 44 GLY A O 5
ATOM 5078 N N . CYS A 1 45 ? 5.064 -5.379 0.227 1.00 0.00 45 CYS A N 5
ATOM 5079 C CA . CYS A 1 45 ? 3.946 -5.295 1.149 1.00 0.00 45 CYS A CA 5
ATOM 5080 C C . CYS A 1 45 ? 4.281 -5.951 2.477 1.00 0.00 45 CYS A C 5
ATOM 5081 O O . CYS A 1 45 ? 5.160 -6.809 2.558 1.00 0.00 45 CYS A O 5
ATOM 5088 N N . VAL A 1 46 ? 3.576 -5.540 3.518 1.00 0.00 46 VAL A N 5
ATOM 5089 C CA . VAL A 1 46 ? 3.716 -6.152 4.825 1.00 0.00 46 VAL A CA 5
ATOM 5090 C C . VAL A 1 46 ? 2.336 -6.462 5.394 1.00 0.00 46 VAL A C 5
ATOM 5091 O O . VAL A 1 46 ? 1.337 -5.900 4.941 1.00 0.00 46 VAL A O 5
ATOM 5104 N N . VAL A 1 47 ? 2.280 -7.365 6.360 1.00 0.00 47 VAL A N 5
ATOM 5105 C CA . VAL A 1 47 ? 1.012 -7.770 6.951 1.00 0.00 47 VAL A CA 5
ATOM 5106 C C . VAL A 1 47 ? 0.402 -6.630 7.757 1.00 0.00 47 VAL A C 5
ATOM 5107 O O . VAL A 1 47 ? 1.012 -6.127 8.704 1.00 0.00 47 VAL A O 5
ATOM 5120 N N . GLY A 1 48 ? -0.794 -6.220 7.362 1.00 0.00 48 GLY A N 5
ATOM 5121 C CA . GLY A 1 48 ? -1.501 -5.182 8.077 1.00 0.00 48 GLY A CA 5
ATOM 5122 C C . GLY A 1 48 ? -2.368 -5.770 9.165 1.00 0.00 48 GLY A C 5
ATOM 5123 O O . GLY A 1 48 ? -3.343 -6.465 8.881 1.00 0.00 48 GLY A O 5
ATOM 5127 N N . VAL A 1 49 ? -2.007 -5.509 10.411 1.00 0.00 49 VAL A N 5
ATOM 5128 C CA . VAL A 1 49 ? -2.703 -6.109 11.536 1.00 0.00 49 VAL A CA 5
ATOM 5129 C C . VAL A 1 49 ? -4.032 -5.407 11.814 1.00 0.00 49 VAL A C 5
ATOM 5130 O O . VAL A 1 49 ? -4.205 -4.220 11.519 1.00 0.00 49 VAL A O 5
ATOM 5143 N N . ILE A 1 50 ? -4.965 -6.169 12.359 1.00 0.00 50 ILE A N 5
ATOM 5144 C CA . ILE A 1 50 ? -6.280 -5.664 12.718 1.00 0.00 50 ILE A CA 5
ATOM 5145 C C . ILE A 1 50 ? -6.166 -4.517 13.714 1.00 0.00 50 ILE A C 5
ATOM 5146 O O . ILE A 1 50 ? -5.550 -4.656 14.771 1.00 0.00 50 ILE A O 5
ATOM 5162 N N . GLY A 1 51 ? -6.745 -3.382 13.363 1.00 0.00 51 GLY A N 5
ATOM 5163 C CA . GLY A 1 51 ? -6.703 -2.232 14.234 1.00 0.00 51 GLY A CA 5
ATOM 5164 C C . GLY A 1 51 ? -5.917 -1.088 13.633 1.00 0.00 51 GLY A C 5
ATOM 5165 O O . GLY A 1 51 ? -6.129 0.070 13.988 1.00 0.00 51 GLY A O 5
ATOM 5169 N N . SER A 1 52 ? -5.014 -1.410 12.717 1.00 0.00 52 SER A N 5
ATOM 5170 C CA . SER A 1 52 ? -4.205 -0.393 12.065 1.00 0.00 52 SER A CA 5
ATOM 5171 C C . SER A 1 52 ? -4.963 0.238 10.902 1.00 0.00 52 SER A C 5
ATOM 5172 O O . SER A 1 52 ? -5.804 -0.410 10.267 1.00 0.00 52 SER A O 5
ATOM 5180 N N . GLN A 1 53 ? -4.672 1.502 10.634 1.00 0.00 53 GLN A N 5
ATOM 5181 C CA . GLN A 1 53 ? -5.320 2.233 9.558 1.00 0.00 53 GLN A CA 5
ATOM 5182 C C . GLN A 1 53 ? -4.304 2.583 8.483 1.00 0.00 53 GLN A C 5
ATOM 5183 O O . GLN A 1 53 ? -3.322 3.276 8.749 1.00 0.00 53 GLN A O 5
ATOM 5197 N N . CYS A 1 54 ? -4.537 2.109 7.278 1.00 0.00 54 CYS A N 5
ATOM 5198 C CA . CYS A 1 54 ? -3.619 2.350 6.179 1.00 0.00 54 CYS A CA 5
ATOM 5199 C C . CYS A 1 54 ? -4.238 3.303 5.165 1.00 0.00 54 CYS A C 5
ATOM 5200 O O . CYS A 1 54 ? -5.194 2.948 4.476 1.00 0.00 54 CYS A O 5
ATOM 5207 N N . GLY A 1 55 ? -3.699 4.514 5.084 1.00 0.00 55 GLY A N 5
ATOM 5208 C CA . GLY A 1 55 ? -4.173 5.481 4.112 1.00 0.00 55 GLY A CA 5
ATOM 5209 C C . GLY A 1 55 ? -3.526 5.282 2.756 1.00 0.00 55 GLY A C 5
ATOM 5210 O O . GLY A 1 55 ? -2.967 6.216 2.181 1.00 0.00 55 GLY A O 5
ATOM 5214 N N . ALA A 1 56 ? -3.600 4.059 2.254 1.00 0.00 56 ALA A N 5
ATOM 5215 C CA . ALA A 1 56 ? -2.994 3.707 0.980 1.00 0.00 56 ALA A CA 5
ATOM 5216 C C . ALA A 1 56 ? -3.803 2.604 0.303 1.00 0.00 56 ALA A C 5
ATOM 5217 O O . ALA A 1 56 ? -4.953 2.825 -0.081 1.00 0.00 56 ALA A O 5
ATOM 5224 N N . SER A 1 57 ? -3.219 1.420 0.172 1.00 0.00 57 SER A N 5
ATOM 5225 C CA . SER A 1 57 ? -3.923 0.300 -0.429 1.00 0.00 57 SER A CA 5
ATOM 5226 C C . SER A 1 57 ? -3.804 -0.949 0.432 1.00 0.00 57 SER A C 5
ATOM 5227 O O . SER A 1 57 ? -2.702 -1.430 0.705 1.00 0.00 57 SER A O 5
ATOM 5235 N N . VAL A 1 58 ? -4.948 -1.451 0.875 1.00 0.00 58 VAL A N 5
ATOM 5236 C CA . VAL A 1 58 ? -4.995 -2.702 1.609 1.00 0.00 58 VAL A CA 5
ATOM 5237 C C . VAL A 1 58 ? -5.492 -3.808 0.691 1.00 0.00 58 VAL A C 5
ATOM 5238 O O . VAL A 1 58 ? -6.630 -3.775 0.220 1.00 0.00 58 VAL A O 5
ATOM 5251 N N . LYS A 1 59 ? -4.628 -4.767 0.421 1.00 0.00 59 LYS A N 5
ATOM 5252 C CA . LYS A 1 59 ? -4.957 -5.866 -0.472 1.00 0.00 59 LYS A CA 5
ATOM 5253 C C . LYS A 1 59 ? -4.734 -7.190 0.238 1.00 0.00 59 LYS A C 5
ATOM 5254 O O . LYS A 1 59 ? -4.169 -7.222 1.323 1.00 0.00 59 LYS A O 5
ATOM 5273 N N . CYS A 1 60 ? -5.178 -8.273 -0.364 1.00 0.00 60 CYS A N 5
ATOM 5274 C CA . CYS A 1 60 ? -4.972 -9.586 0.218 1.00 0.00 60 CYS A CA 5
ATOM 5275 C C . CYS A 1 60 ? -3.976 -10.363 -0.621 1.00 0.00 60 CYS A C 5
ATOM 5276 O O . CYS A 1 60 ? -4.182 -10.568 -1.816 1.00 0.00 60 CYS A O 5
ATOM 5283 N N . CYS A 1 61 ? -2.886 -10.768 -0.004 1.00 0.00 61 CYS A N 5
ATOM 5284 C CA . CYS A 1 61 ? -1.845 -11.473 -0.720 1.00 0.00 61 CYS A CA 5
ATOM 5285 C C . CYS A 1 61 ? -1.469 -12.755 0.000 1.00 0.00 61 CYS A C 5
ATOM 5286 O O . CYS A 1 61 ? -1.548 -12.843 1.228 1.00 0.00 61 CYS A O 5
ATOM 5293 N N . LYS A 1 62 ? -1.095 -13.750 -0.781 1.00 0.00 62 LYS A N 5
ATOM 5294 C CA . LYS A 1 62 ? -0.611 -15.003 -0.263 1.00 0.00 62 LYS A CA 5
ATOM 5295 C C . LYS A 1 62 ? 0.642 -15.417 -1.017 1.00 0.00 62 LYS A C 5
ATOM 5296 O O . LYS A 1 62 ? 0.689 -15.384 -2.254 1.00 0.00 62 LYS A O 5
ATOM 5315 N N . ASP A 1 63 ? 1.652 -15.772 -0.257 1.00 0.00 63 ASP A N 5
ATOM 5316 C CA . ASP A 1 63 ? 2.915 -16.257 -0.788 1.00 0.00 63 ASP A CA 5
ATOM 5317 C C . ASP A 1 63 ? 3.708 -16.874 0.347 1.00 0.00 63 ASP A C 5
ATOM 5318 O O . ASP A 1 63 ? 3.253 -16.866 1.491 1.00 0.00 63 ASP A O 5
ATOM 5327 N N . ASP A 1 64 ? 4.879 -17.406 0.052 1.00 0.00 64 ASP A N 5
ATOM 5328 C CA . ASP A 1 64 ? 5.677 -18.050 1.081 1.00 0.00 64 ASP A CA 5
ATOM 5329 C C . ASP A 1 64 ? 7.003 -17.338 1.272 1.00 0.00 64 ASP A C 5
ATOM 5330 O O . ASP A 1 64 ? 7.927 -17.491 0.475 1.00 0.00 64 ASP A O 5
ATOM 5339 N N . VAL A 1 65 ? 7.085 -16.544 2.327 1.00 0.00 65 VAL A N 5
ATOM 5340 C CA . VAL A 1 65 ? 8.315 -15.846 2.664 1.00 0.00 65 VAL A CA 5
ATOM 5341 C C . VAL A 1 65 ? 8.904 -16.429 3.936 1.00 0.00 65 VAL A C 5
ATOM 5342 O O . VAL A 1 65 ? 8.176 -16.983 4.762 1.00 0.00 65 VAL A O 5
ATOM 5355 N N . THR A 1 66 ? 10.206 -16.307 4.095 1.00 0.00 66 THR A N 5
ATOM 5356 C CA . THR A 1 66 ? 10.874 -16.821 5.274 1.00 0.00 66 THR A CA 5
ATOM 5357 C C . THR A 1 66 ? 11.338 -15.688 6.179 1.00 0.00 66 THR A C 5
ATOM 5358 O O . THR A 1 66 ? 12.121 -14.829 5.771 1.00 0.00 66 THR A O 5
ATOM 5369 N N . ASN A 1 67 ? 10.844 -15.685 7.405 1.00 0.00 67 ASN A N 5
ATOM 5370 C CA . ASN A 1 67 ? 11.253 -14.688 8.385 1.00 0.00 67 ASN A CA 5
ATOM 5371 C C . ASN A 1 67 ? 12.415 -15.220 9.211 1.00 0.00 67 ASN A C 5
ATOM 5372 O O . ASN A 1 67 ? 12.358 -15.275 10.441 1.00 0.00 67 ASN A O 5
ATOM 5383 N N . THR A 1 68 ? 13.468 -15.615 8.514 1.00 0.00 68 THR A N 5
ATOM 5384 C CA . THR A 1 68 ? 14.655 -16.177 9.136 1.00 0.00 68 THR A CA 5
ATOM 5385 C C . THR A 1 68 ? 15.539 -15.078 9.710 1.00 0.00 68 THR A C 5
ATOM 5386 O O . THR A 1 68 ? 16.352 -15.306 10.604 1.00 0.00 68 THR A O 5
ATOM 5397 N N . GLY A 1 69 ? 15.354 -13.883 9.183 1.00 0.00 69 GLY A N 5
ATOM 5398 C CA . GLY A 1 69 ? 16.128 -12.737 9.611 1.00 0.00 69 GLY A CA 5
ATOM 5399 C C . GLY A 1 69 ? 15.934 -11.571 8.670 1.00 0.00 69 GLY A C 5
ATOM 5400 O O . GLY A 1 69 ? 16.897 -11.002 8.162 1.00 0.00 69 GLY A O 5
ATOM 5404 N N . ASN A 1 70 ? 14.677 -11.226 8.439 1.00 0.00 70 ASN A N 5
ATOM 5405 C CA . ASN A 1 70 ? 14.329 -10.199 7.469 1.00 0.00 70 ASN A CA 5
ATOM 5406 C C . ASN A 1 70 ? 13.684 -9.008 8.157 1.00 0.00 70 ASN A C 5
ATOM 5407 O O . ASN A 1 70 ? 13.262 -9.103 9.312 1.00 0.00 70 ASN A O 5
ATOM 5418 N N . SER A 1 71 ? 13.610 -7.893 7.448 1.00 0.00 71 SER A N 5
ATOM 5419 C CA . SER A 1 71 ? 12.964 -6.699 7.963 1.00 0.00 71 SER A CA 5
ATOM 5420 C C . SER A 1 71 ? 11.467 -6.747 7.663 1.00 0.00 71 SER A C 5
ATOM 5421 O O . SER A 1 71 ? 10.636 -6.426 8.514 1.00 0.00 71 SER A O 5
ATOM 5429 N N . PHE A 1 72 ? 11.136 -7.166 6.447 1.00 0.00 72 PHE A N 5
ATOM 5430 C CA . PHE A 1 72 ? 9.751 -7.310 6.033 1.00 0.00 72 PHE A CA 5
ATOM 5431 C C . PHE A 1 72 ? 9.615 -8.501 5.088 1.00 0.00 72 PHE A C 5
ATOM 5432 O O . PHE A 1 72 ? 10.612 -9.012 4.576 1.00 0.00 72 PHE A O 5
ATOM 5449 N N . LEU A 1 73 ? 8.389 -8.939 4.865 1.00 0.00 73 LEU A N 5
ATOM 5450 C CA . LEU A 1 73 ? 8.141 -10.091 4.013 1.00 0.00 73 LEU A CA 5
ATOM 5451 C C . LEU A 1 73 ? 8.018 -9.673 2.553 1.00 0.00 73 LEU A C 5
ATOM 5452 O O . LEU A 1 73 ? 6.942 -9.294 2.094 1.00 0.00 73 LEU A O 5
ATOM 5468 N N . ILE A 1 74 ? 9.131 -9.729 1.833 1.00 0.00 74 ILE A N 5
ATOM 5469 C CA . ILE A 1 74 ? 9.126 -9.448 0.408 1.00 0.00 74 ILE A CA 5
ATOM 5470 C C . ILE A 1 74 ? 8.409 -10.572 -0.339 1.00 0.00 74 ILE A C 5
ATOM 5471 O O . ILE A 1 74 ? 8.880 -11.710 -0.391 1.00 0.00 74 ILE A O 5
ATOM 5487 N N . ILE A 1 75 ? 7.256 -10.250 -0.894 1.00 0.00 75 ILE A N 5
ATOM 5488 C CA . ILE A 1 75 ? 6.415 -11.246 -1.531 1.00 0.00 75 ILE A CA 5
ATOM 5489 C C . ILE A 1 75 ? 6.702 -11.341 -3.019 1.00 0.00 75 ILE A C 5
ATOM 5490 O O . ILE A 1 75 ? 7.144 -10.376 -3.644 1.00 0.00 75 ILE A O 5
ATOM 5506 N N . ASN A 1 76 ? 6.439 -12.514 -3.575 1.00 0.00 76 ASN A N 5
ATOM 5507 C CA . ASN A 1 76 ? 6.621 -12.756 -5.001 1.00 0.00 76 ASN A CA 5
ATOM 5508 C C . ASN A 1 76 ? 5.423 -12.213 -5.772 1.00 0.00 76 ASN A C 5
ATOM 5509 O O . ASN A 1 76 ? 5.445 -12.113 -7.000 1.00 0.00 76 ASN A O 5
ATOM 5520 N N . ALA A 1 77 ? 4.384 -11.858 -5.016 1.00 0.00 77 ALA A N 5
ATOM 5521 C CA . ALA A 1 77 ? 3.144 -11.324 -5.565 1.00 0.00 77 ALA A CA 5
ATOM 5522 C C . ALA A 1 77 ? 2.456 -12.363 -6.435 1.00 0.00 77 ALA A C 5
ATOM 5523 O O . ALA A 1 77 ? 1.801 -12.033 -7.429 1.00 0.00 77 ALA A O 5
ATOM 5530 N N . ALA A 1 78 ? 2.611 -13.626 -6.055 1.00 0.00 78 ALA A N 5
ATOM 5531 C CA . ALA A 1 78 ? 2.011 -14.724 -6.789 1.00 0.00 78 ALA A CA 5
ATOM 5532 C C . ALA A 1 78 ? 0.502 -14.713 -6.613 1.00 0.00 78 ALA A C 5
ATOM 5533 O O . ALA A 1 78 ? -0.246 -14.602 -7.586 1.00 0.00 78 ALA A O 5
ATOM 5540 N N . ASN A 1 79 ? 0.056 -14.804 -5.371 1.00 0.00 79 ASN A N 5
ATOM 5541 C CA . ASN A 1 79 ? -1.368 -14.817 -5.083 1.00 0.00 79 ASN A CA 5
ATOM 5542 C C . ASN A 1 79 ? -1.792 -13.493 -4.467 1.00 0.00 79 ASN A C 5
ATOM 5543 O O . ASN A 1 79 ? -1.847 -13.361 -3.253 1.00 0.00 79 ASN A O 5
ATOM 5554 N N . CYS A 1 80 ? -2.077 -12.505 -5.295 1.00 0.00 80 CYS A N 5
ATOM 5555 C CA . CYS A 1 80 ? -2.496 -11.210 -4.783 1.00 0.00 80 CYS A CA 5
ATOM 5556 C C . CYS A 1 80 ? -3.842 -10.806 -5.368 1.00 0.00 80 CYS A C 5
ATOM 5557 O O . CYS A 1 80 ? -4.041 -10.840 -6.585 1.00 0.00 80 CYS A O 5
ATOM 5564 N N . VAL A 1 81 ? -4.764 -10.422 -4.496 1.00 0.00 81 VAL A N 5
ATOM 5565 C CA . VAL A 1 81 ? -6.092 -10.006 -4.918 1.00 0.00 81 VAL A CA 5
ATOM 5566 C C . VAL A 1 81 ? -6.493 -8.699 -4.250 1.00 0.00 81 VAL A C 5
ATOM 5567 O O . VAL A 1 81 ? -6.516 -8.589 -3.020 1.00 0.00 81 VAL A O 5
ATOM 5580 N N . ALA A 1 82 ? -6.781 -7.706 -5.070 1.00 0.00 82 ALA A N 5
ATOM 5581 C CA . ALA A 1 82 ? -7.252 -6.421 -4.587 1.00 0.00 82 ALA A CA 5
ATOM 5582 C C . ALA A 1 82 ? -8.645 -6.146 -5.134 1.00 0.00 82 ALA A C 5
ATOM 5583 O O . ALA A 1 82 ? -9.624 -6.283 -4.375 1.00 0.00 82 ALA A O 5
ATOM 5591 N N . ALA A 1 1 ? -11.175 6.413 6.124 1.00 0.00 1 ALA A N 6
ATOM 5592 C CA . ALA A 1 1 ? -9.915 5.779 6.561 1.00 0.00 1 ALA A CA 6
ATOM 5593 C C . ALA A 1 1 ? -9.979 4.276 6.330 1.00 0.00 1 ALA A C 6
ATOM 5594 O O . ALA A 1 1 ? -10.926 3.619 6.765 1.00 0.00 1 ALA A O 6
ATOM 5603 N N . THR A 1 2 ? -8.980 3.739 5.647 1.00 0.00 2 THR A N 6
ATOM 5604 C CA . THR A 1 2 ? -8.943 2.323 5.334 1.00 0.00 2 THR A CA 6
ATOM 5605 C C . THR A 1 2 ? -8.471 1.520 6.541 1.00 0.00 2 THR A C 6
ATOM 5606 O O . THR A 1 2 ? -7.308 1.592 6.935 1.00 0.00 2 THR A O 6
ATOM 5617 N N . THR A 1 3 ? -9.385 0.781 7.147 1.00 0.00 3 THR A N 6
ATOM 5618 C CA . THR A 1 3 ? -9.060 -0.020 8.313 1.00 0.00 3 THR A CA 6
ATOM 5619 C C . THR A 1 3 ? -8.860 -1.475 7.922 1.00 0.00 3 THR A C 6
ATOM 5620 O O . THR A 1 3 ? -9.643 -2.030 7.152 1.00 0.00 3 THR A O 6
ATOM 5631 N N . ILE A 1 4 ? -7.804 -2.079 8.441 1.00 0.00 4 ILE A N 6
ATOM 5632 C CA . ILE A 1 4 ? -7.541 -3.483 8.195 1.00 0.00 4 ILE A CA 6
ATOM 5633 C C . ILE A 1 4 ? -8.042 -4.307 9.373 1.00 0.00 4 ILE A C 6
ATOM 5634 O O . ILE A 1 4 ? -7.416 -4.334 10.428 1.00 0.00 4 ILE A O 6
ATOM 5650 N N . GLY A 1 5 ? -9.193 -4.935 9.198 1.00 0.00 5 GLY A N 6
ATOM 5651 C CA . GLY A 1 5 ? -9.747 -5.774 10.241 1.00 0.00 5 GLY A CA 6
ATOM 5652 C C . GLY A 1 5 ? -9.794 -7.228 9.831 1.00 0.00 5 GLY A C 6
ATOM 5653 O O . GLY A 1 5 ? -9.197 -7.608 8.821 1.00 0.00 5 GLY A O 6
ATOM 5657 N N . PRO A 1 6 ? -10.507 -8.074 10.595 1.00 0.00 6 PRO A N 6
ATOM 5658 C CA . PRO A 1 6 ? -10.639 -9.503 10.287 1.00 0.00 6 PRO A CA 6
ATOM 5659 C C . PRO A 1 6 ? -11.390 -9.737 8.979 1.00 0.00 6 PRO A C 6
ATOM 5660 O O . PRO A 1 6 ? -11.183 -10.744 8.300 1.00 0.00 6 PRO A O 6
ATOM 5671 N N . ASN A 1 7 ? -12.254 -8.794 8.630 1.00 0.00 7 ASN A N 6
ATOM 5672 C CA . ASN A 1 7 ? -13.053 -8.899 7.421 1.00 0.00 7 ASN A CA 6
ATOM 5673 C C . ASN A 1 7 ? -12.564 -7.901 6.384 1.00 0.00 7 ASN A C 6
ATOM 5674 O O . ASN A 1 7 ? -13.330 -7.077 5.880 1.00 0.00 7 ASN A O 6
ATOM 5685 N N . THR A 1 8 ? -11.277 -7.975 6.083 1.00 0.00 8 THR A N 6
ATOM 5686 C CA . THR A 1 8 ? -10.662 -7.080 5.118 1.00 0.00 8 THR A CA 6
ATOM 5687 C C . THR A 1 8 ? -11.081 -7.433 3.695 1.00 0.00 8 THR A C 6
ATOM 5688 O O . THR A 1 8 ? -11.891 -6.736 3.084 1.00 0.00 8 THR A O 6
ATOM 5699 N N . CYS A 1 9 ? -10.527 -8.518 3.176 1.00 0.00 9 CYS A N 6
ATOM 5700 C CA . CYS A 1 9 ? -10.853 -8.970 1.834 1.00 0.00 9 CYS A CA 6
ATOM 5701 C C . CYS A 1 9 ? -11.775 -10.179 1.904 1.00 0.00 9 CYS A C 6
ATOM 5702 O O . CYS A 1 9 ? -11.469 -11.167 2.576 1.00 0.00 9 CYS A O 6
ATOM 5709 N N . SER A 1 10 ? -12.906 -10.091 1.217 1.00 0.00 10 SER A N 6
ATOM 5710 C CA . SER A 1 10 ? -13.904 -11.147 1.232 1.00 0.00 10 SER A CA 6
ATOM 5711 C C . SER A 1 10 ? -13.514 -12.294 0.297 1.00 0.00 10 SER A C 6
ATOM 5712 O O . SER A 1 10 ? -14.121 -12.495 -0.757 1.00 0.00 10 SER A O 6
ATOM 5720 N N . ILE A 1 11 ? -12.488 -13.033 0.695 1.00 0.00 11 ILE A N 6
ATOM 5721 C CA . ILE A 1 11 ? -12.003 -14.175 -0.068 1.00 0.00 11 ILE A CA 6
ATOM 5722 C C . ILE A 1 11 ? -11.482 -15.248 0.882 1.00 0.00 11 ILE A C 6
ATOM 5723 O O . ILE A 1 11 ? -11.823 -15.247 2.065 1.00 0.00 11 ILE A O 6
ATOM 5739 N N . ASP A 1 12 ? -10.671 -16.163 0.363 1.00 0.00 12 ASP A N 6
ATOM 5740 C CA . ASP A 1 12 ? -10.042 -17.192 1.188 1.00 0.00 12 ASP A CA 6
ATOM 5741 C C . ASP A 1 12 ? -9.027 -16.557 2.137 1.00 0.00 12 ASP A C 6
ATOM 5742 O O . ASP A 1 12 ? -8.827 -15.339 2.117 1.00 0.00 12 ASP A O 6
ATOM 5751 N N . ASP A 1 13 ? -8.394 -17.376 2.962 1.00 0.00 13 ASP A N 6
ATOM 5752 C CA . ASP A 1 13 ? -7.391 -16.893 3.904 1.00 0.00 13 ASP A CA 6
ATOM 5753 C C . ASP A 1 13 ? -6.195 -16.311 3.161 1.00 0.00 13 ASP A C 6
ATOM 5754 O O . ASP A 1 13 ? -5.323 -17.042 2.683 1.00 0.00 13 ASP A O 6
ATOM 5763 N N . TYR A 1 14 ? -6.179 -14.993 3.055 1.00 0.00 14 TYR A N 6
ATOM 5764 C CA . TYR A 1 14 ? -5.118 -14.283 2.363 1.00 0.00 14 TYR A CA 6
ATOM 5765 C C . TYR A 1 14 ? -4.347 -13.417 3.346 1.00 0.00 14 TYR A C 6
ATOM 5766 O O . TYR A 1 14 ? -4.865 -13.068 4.406 1.00 0.00 14 TYR A O 6
ATOM 5784 N N . LYS A 1 15 ? -3.111 -13.081 3.006 1.00 0.00 15 LYS A N 6
ATOM 5785 C CA . LYS A 1 15 ? -2.310 -12.209 3.850 1.00 0.00 15 LYS A CA 6
ATOM 5786 C C . LYS A 1 15 ? -2.515 -10.756 3.434 1.00 0.00 15 LYS A C 6
ATOM 5787 O O . LYS A 1 15 ? -2.226 -10.383 2.296 1.00 0.00 15 LYS A O 6
ATOM 5806 N N . PRO A 1 16 ? -3.053 -9.932 4.344 1.00 0.00 16 PRO A N 6
ATOM 5807 C CA . PRO A 1 16 ? -3.306 -8.516 4.092 1.00 0.00 16 PRO A CA 6
ATOM 5808 C C . PRO A 1 16 ? -2.039 -7.684 4.224 1.00 0.00 16 PRO A C 6
ATOM 5809 O O . PRO A 1 16 ? -1.299 -7.811 5.202 1.00 0.00 16 PRO A O 6
ATOM 5820 N N . TYR A 1 17 ? -1.794 -6.843 3.239 1.00 0.00 17 TYR A N 6
ATOM 5821 C CA . TYR A 1 17 ? -0.602 -6.018 3.219 1.00 0.00 17 TYR A CA 6
ATOM 5822 C C . TYR A 1 17 ? -0.959 -4.551 3.054 1.00 0.00 17 TYR A C 6
ATOM 5823 O O . TYR A 1 17 ? -1.888 -4.209 2.320 1.00 0.00 17 TYR A O 6
ATOM 5841 N N . CYS A 1 18 ? -0.228 -3.693 3.751 1.00 0.00 18 CYS A N 6
ATOM 5842 C CA . CYS A 1 18 ? -0.374 -2.255 3.586 1.00 0.00 18 CYS A CA 6
ATOM 5843 C C . CYS A 1 18 ? 0.669 -1.753 2.599 1.00 0.00 18 CYS A C 6
ATOM 5844 O O . CYS A 1 18 ? 1.868 -1.805 2.875 1.00 0.00 18 CYS A O 6
ATOM 5851 N N . CYS A 1 19 ? 0.220 -1.301 1.439 1.00 0.00 19 CYS A N 6
ATOM 5852 C CA . CYS A 1 19 ? 1.129 -0.750 0.451 1.00 0.00 19 CYS A CA 6
ATOM 5853 C C . CYS A 1 19 ? 0.609 0.579 -0.075 1.00 0.00 19 CYS A C 6
ATOM 5854 O O . CYS A 1 19 ? -0.597 0.750 -0.267 1.00 0.00 19 CYS A O 6
ATOM 5861 N N . GLN A 1 20 ? 1.511 1.523 -0.298 1.00 0.00 20 GLN A N 6
ATOM 5862 C CA . GLN A 1 20 ? 1.129 2.821 -0.828 1.00 0.00 20 GLN A CA 6
ATOM 5863 C C . GLN A 1 20 ? 1.192 2.803 -2.347 1.00 0.00 20 GLN A C 6
ATOM 5864 O O . GLN A 1 20 ? 2.274 2.816 -2.934 1.00 0.00 20 GLN A O 6
ATOM 5878 N N . SER A 1 21 ? 0.033 2.760 -2.977 1.00 0.00 21 SER A N 6
ATOM 5879 C CA . SER A 1 21 ? -0.046 2.755 -4.427 1.00 0.00 21 SER A CA 6
ATOM 5880 C C . SER A 1 21 ? 0.009 4.177 -4.971 1.00 0.00 21 SER A C 6
ATOM 5881 O O . SER A 1 21 ? -0.576 5.096 -4.393 1.00 0.00 21 SER A O 6
ATOM 5889 N N . MET A 1 22 ? 0.730 4.360 -6.069 1.00 0.00 22 MET A N 6
ATOM 5890 C CA . MET A 1 22 ? 0.848 5.668 -6.694 1.00 0.00 22 MET A CA 6
ATOM 5891 C C . MET A 1 22 ? -0.369 5.946 -7.561 1.00 0.00 22 MET A C 6
ATOM 5892 O O . MET A 1 22 ? -0.594 5.284 -8.578 1.00 0.00 22 MET A O 6
ATOM 5906 N N . SER A 1 23 ? -1.149 6.923 -7.144 1.00 0.00 23 SER A N 6
ATOM 5907 C CA . SER A 1 23 ? -2.405 7.248 -7.806 1.00 0.00 23 SER A CA 6
ATOM 5908 C C . SER A 1 23 ? -2.195 8.212 -8.973 1.00 0.00 23 SER A C 6
ATOM 5909 O O . SER A 1 23 ? -2.888 9.223 -9.093 1.00 0.00 23 SER A O 6
ATOM 5917 N N . GLY A 1 24 ? -1.242 7.892 -9.836 1.00 0.00 24 GLY A N 6
ATOM 5918 C CA . GLY A 1 24 ? -1.000 8.712 -11.003 1.00 0.00 24 GLY A CA 6
ATOM 5919 C C . GLY A 1 24 ? -1.874 8.293 -12.168 1.00 0.00 24 GLY A C 6
ATOM 5920 O O . GLY A 1 24 ? -2.636 7.330 -12.048 1.00 0.00 24 GLY A O 6
ATOM 5924 N N . PRO A 1 25 ? -1.794 8.997 -13.308 1.00 0.00 25 PRO A N 6
ATOM 5925 C CA . PRO A 1 25 ? -2.573 8.659 -14.504 1.00 0.00 25 PRO A CA 6
ATOM 5926 C C . PRO A 1 25 ? -2.293 7.238 -14.981 1.00 0.00 25 PRO A C 6
ATOM 5927 O O . PRO A 1 25 ? -1.149 6.887 -15.287 1.00 0.00 25 PRO A O 6
ATOM 5938 N N . ALA A 1 26 ? -3.337 6.419 -15.016 1.00 0.00 26 ALA A N 6
ATOM 5939 C CA . ALA A 1 26 ? -3.219 5.038 -15.459 1.00 0.00 26 ALA A CA 6
ATOM 5940 C C . ALA A 1 26 ? -2.927 4.966 -16.955 1.00 0.00 26 ALA A C 6
ATOM 5941 O O . ALA A 1 26 ? -3.838 4.860 -17.779 1.00 0.00 26 ALA A O 6
ATOM 5948 N N . GLY A 1 27 ? -1.653 5.050 -17.295 1.00 0.00 27 GLY A N 6
ATOM 5949 C CA . GLY A 1 27 ? -1.241 4.938 -18.675 1.00 0.00 27 GLY A CA 6
ATOM 5950 C C . GLY A 1 27 ? -0.537 3.626 -18.939 1.00 0.00 27 GLY A C 6
ATOM 5951 O O . GLY A 1 27 ? -0.269 2.862 -18.012 1.00 0.00 27 GLY A O 6
ATOM 5955 N N . SER A 1 28 ? -0.241 3.356 -20.196 1.00 0.00 28 SER A N 6
ATOM 5956 C CA . SER A 1 28 ? 0.435 2.125 -20.564 1.00 0.00 28 SER A CA 6
ATOM 5957 C C . SER A 1 28 ? 1.912 2.400 -20.833 1.00 0.00 28 SER A C 6
ATOM 5958 O O . SER A 1 28 ? 2.245 3.254 -21.654 1.00 0.00 28 SE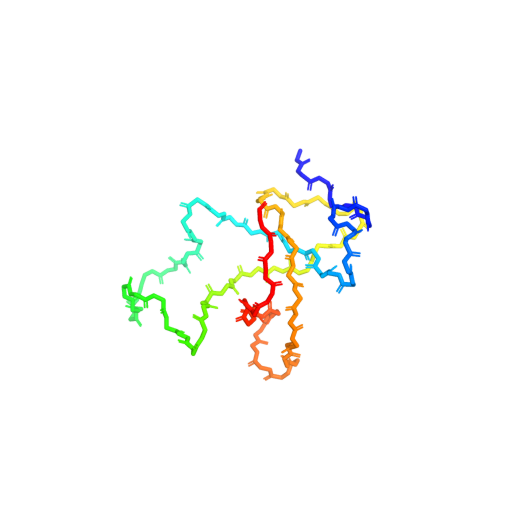R A O 6
ATOM 5966 N N . PRO A 1 29 ? 2.811 1.705 -20.113 1.00 0.00 29 PRO A N 6
ATOM 5967 C CA . PRO A 1 29 ? 4.259 1.874 -20.274 1.00 0.00 29 PRO A CA 6
ATOM 5968 C C . PRO A 1 29 ? 4.709 1.670 -21.718 1.00 0.00 29 PRO A C 6
ATOM 5969 O O . PRO A 1 29 ? 4.564 0.582 -22.279 1.00 0.00 29 PRO A O 6
ATOM 5980 N N . GLY A 1 30 ? 5.230 2.728 -22.321 1.00 0.00 30 GLY A N 6
ATOM 5981 C CA . GLY A 1 30 ? 5.681 2.652 -23.694 1.00 0.00 30 GLY A CA 6
ATOM 5982 C C . GLY A 1 30 ? 6.246 3.970 -24.174 1.00 0.00 30 GLY A C 6
ATOM 5983 O O . GLY A 1 30 ? 5.835 5.036 -23.711 1.00 0.00 30 GLY A O 6
ATOM 5987 N N . LEU A 1 31 ? 7.186 3.895 -25.101 1.00 0.00 31 LEU A N 6
ATOM 5988 C CA . LEU A 1 31 ? 7.844 5.079 -25.638 1.00 0.00 31 LEU A CA 6
ATOM 5989 C C . LEU A 1 31 ? 8.012 4.932 -27.148 1.00 0.00 31 LEU A C 6
ATOM 5990 O O . LEU A 1 31 ? 7.028 4.758 -27.870 1.00 0.00 31 LEU A O 6
ATOM 6006 N N . LEU A 1 32 ? 9.252 4.993 -27.625 1.00 0.00 32 LEU A N 6
ATOM 6007 C CA . LEU A 1 32 ? 9.542 4.768 -29.032 1.00 0.00 32 LEU A CA 6
ATOM 6008 C C . LEU A 1 32 ? 9.725 3.272 -29.269 1.00 0.00 32 LEU A C 6
ATOM 6009 O O . LEU A 1 32 ? 9.714 2.786 -30.403 1.00 0.00 32 LEU A O 6
ATOM 6025 N N . ASN A 1 33 ? 9.894 2.554 -28.174 1.00 0.00 33 ASN A N 6
ATOM 6026 C CA . ASN A 1 33 ? 9.987 1.107 -28.195 1.00 0.00 33 ASN A CA 6
ATOM 6027 C C . ASN A 1 33 ? 9.377 0.554 -26.919 1.00 0.00 33 ASN A C 6
ATOM 6028 O O . ASN A 1 33 ? 9.269 1.275 -25.923 1.00 0.00 33 ASN A O 6
ATOM 6039 N N . LEU A 1 34 ? 8.965 -0.703 -26.947 1.00 0.00 34 LEU A N 6
ATOM 6040 C CA . LEU A 1 34 ? 8.302 -1.306 -25.800 1.00 0.00 34 LEU A CA 6
ATOM 6041 C C . LEU A 1 34 ? 9.279 -1.549 -24.655 1.00 0.00 34 LEU A C 6
ATOM 6042 O O . LEU A 1 34 ? 10.057 -2.503 -24.675 1.00 0.00 34 LEU A O 6
ATOM 6058 N N . ILE A 1 35 ? 9.237 -0.671 -23.664 1.00 0.00 35 ILE A N 6
ATOM 6059 C CA . ILE A 1 35 ? 10.016 -0.845 -22.449 1.00 0.00 35 ILE A CA 6
ATOM 6060 C C . ILE A 1 35 ? 9.078 -1.164 -21.290 1.00 0.00 35 ILE A C 6
ATOM 6061 O O . ILE A 1 35 ? 8.445 -0.270 -20.726 1.00 0.00 35 ILE A O 6
ATOM 6077 N N . PRO A 1 36 ? 8.957 -2.452 -20.940 1.00 0.00 36 PRO A N 6
ATOM 6078 C CA . PRO A 1 36 ? 8.006 -2.912 -19.925 1.00 0.00 36 PRO A CA 6
ATOM 6079 C C . PRO A 1 36 ? 8.342 -2.417 -18.521 1.00 0.00 36 PRO A C 6
ATOM 6080 O O . PRO A 1 36 ? 9.449 -2.617 -18.020 1.00 0.00 36 PRO A O 6
ATOM 6091 N N . VAL A 1 37 ? 7.380 -1.755 -17.898 1.00 0.00 37 VAL A N 6
ATOM 6092 C CA . VAL A 1 37 ? 7.525 -1.286 -16.530 1.00 0.00 37 VAL A CA 6
ATOM 6093 C C . VAL A 1 37 ? 6.448 -1.926 -15.662 1.00 0.00 37 VAL A C 6
ATOM 6094 O O . VAL A 1 37 ? 5.256 -1.770 -15.933 1.00 0.00 37 VAL A O 6
ATOM 6107 N N . ASP A 1 38 ? 6.860 -2.659 -14.643 1.00 0.00 38 ASP A N 6
ATOM 6108 C CA . ASP A 1 38 ? 5.912 -3.381 -13.801 1.00 0.00 38 ASP A CA 6
ATOM 6109 C C . ASP A 1 38 ? 5.699 -2.671 -12.473 1.00 0.00 38 ASP A C 6
ATOM 6110 O O . ASP A 1 38 ? 6.617 -2.068 -11.912 1.00 0.00 38 ASP A O 6
ATOM 6119 N N . LEU A 1 39 ? 4.471 -2.744 -11.998 1.00 0.00 39 LEU A N 6
ATOM 6120 C CA . LEU A 1 39 ? 4.094 -2.223 -10.697 1.00 0.00 39 LEU A CA 6
ATOM 6121 C C . LEU A 1 39 ? 3.042 -3.149 -10.093 1.00 0.00 39 LEU A C 6
ATOM 6122 O O . LEU A 1 39 ? 2.635 -3.003 -8.941 1.00 0.00 39 LEU A O 6
ATOM 6138 N N . SER A 1 40 ? 2.646 -4.135 -10.885 1.00 0.00 40 SER A N 6
ATOM 6139 C CA . SER A 1 40 ? 1.551 -5.021 -10.533 1.00 0.00 40 SER A CA 6
ATOM 6140 C C . SER A 1 40 ? 2.066 -6.317 -9.920 1.00 0.00 40 SER A C 6
ATOM 6141 O O . SER A 1 40 ? 1.434 -6.889 -9.037 1.00 0.00 40 SER A O 6
ATOM 6149 N N . ALA A 1 41 ? 3.211 -6.783 -10.401 1.00 0.00 41 ALA A N 6
ATOM 6150 C CA . ALA A 1 41 ? 3.810 -8.005 -9.878 1.00 0.00 41 ALA A CA 6
ATOM 6151 C C . ALA A 1 41 ? 4.911 -7.681 -8.878 1.00 0.00 41 ALA A C 6
ATOM 6152 O O . ALA A 1 41 ? 5.382 -8.552 -8.146 1.00 0.00 41 ALA A O 6
ATOM 6159 N N . SER A 1 42 ? 5.320 -6.425 -8.856 1.00 0.00 42 SER A N 6
ATOM 6160 C CA . SER A 1 42 ? 6.340 -5.962 -7.932 1.00 0.00 42 SER A CA 6
ATOM 6161 C C . SER A 1 42 ? 5.733 -5.715 -6.556 1.00 0.00 42 SER A C 6
ATOM 6162 O O . SER A 1 42 ? 5.226 -4.626 -6.275 1.00 0.00 42 SER A O 6
ATOM 6170 N N . LEU A 1 43 ? 5.775 -6.723 -5.702 1.00 0.00 43 LEU A N 6
ATOM 6171 C CA . LEU A 1 43 ? 5.157 -6.623 -4.393 1.00 0.00 43 LEU A CA 6
ATOM 6172 C C . LEU A 1 43 ? 6.208 -6.561 -3.292 1.00 0.00 43 LEU A C 6
ATOM 6173 O O . LEU A 1 43 ? 7.190 -7.303 -3.299 1.00 0.00 43 LEU A O 6
ATOM 6189 N N . GLY A 1 44 ? 5.992 -5.656 -2.354 1.00 0.00 44 GLY A N 6
ATOM 6190 C CA . GLY A 1 44 ? 6.898 -5.485 -1.241 1.00 0.00 44 GLY A CA 6
ATOM 6191 C C . GLY A 1 44 ? 6.246 -4.657 -0.163 1.00 0.00 44 GLY A C 6
ATOM 6192 O O . GLY A 1 44 ? 6.304 -3.430 -0.193 1.00 0.00 44 GLY A O 6
ATOM 6196 N N . CYS A 1 45 ? 5.619 -5.325 0.788 1.00 0.00 45 CYS A N 6
ATOM 6197 C CA . CYS A 1 45 ? 4.770 -4.644 1.747 1.00 0.00 45 CYS A CA 6
ATOM 6198 C C . CYS A 1 45 ? 4.945 -5.202 3.149 1.00 0.00 45 CYS A C 6
ATOM 6199 O O . CYS A 1 45 ? 5.754 -6.097 3.381 1.00 0.00 45 CYS A O 6
ATOM 6206 N N . VAL A 1 46 ? 4.175 -4.662 4.080 1.00 0.00 46 VAL A N 6
ATOM 6207 C CA . VAL A 1 46 ? 4.158 -5.159 5.444 1.00 0.00 46 VAL A CA 6
ATOM 6208 C C . VAL A 1 46 ? 2.759 -5.640 5.793 1.00 0.00 46 VAL A C 6
ATOM 6209 O O . VAL A 1 46 ? 1.776 -5.170 5.215 1.00 0.00 46 VAL A O 6
ATOM 6222 N N . VAL A 1 47 ? 2.675 -6.581 6.722 1.00 0.00 47 VAL A N 6
ATOM 6223 C CA . VAL A 1 47 ? 1.399 -7.175 7.104 1.00 0.00 47 VAL A CA 6
ATOM 6224 C C . VAL A 1 47 ? 0.466 -6.128 7.693 1.00 0.00 47 VAL A C 6
ATOM 6225 O O . VAL A 1 47 ? 0.886 -5.272 8.475 1.00 0.00 47 VAL A O 6
ATOM 6238 N N . GLY A 1 48 ? -0.794 -6.193 7.298 1.00 0.00 48 GLY A N 6
ATOM 6239 C CA . GLY A 1 48 ? -1.778 -5.271 7.808 1.00 0.00 48 GLY A CA 6
ATOM 6240 C C . GLY A 1 48 ? -2.080 -5.516 9.268 1.00 0.00 48 GLY A C 6
ATOM 6241 O O . GLY A 1 48 ? -2.339 -6.649 9.677 1.00 0.00 48 GLY A O 6
ATOM 6245 N N . VAL A 1 49 ? -2.027 -4.458 10.056 1.00 0.00 49 VAL A N 6
ATOM 6246 C CA . VAL A 1 49 ? -2.319 -4.555 11.476 1.00 0.00 49 VAL A CA 6
ATOM 6247 C C . VAL A 1 49 ? -3.819 -4.653 11.693 1.00 0.00 49 VAL A C 6
ATOM 6248 O O . VAL A 1 49 ? -4.542 -3.666 11.557 1.00 0.00 49 VAL A O 6
ATOM 6261 N N . ILE A 1 50 ? -4.277 -5.854 12.016 1.00 0.00 50 ILE A N 6
ATOM 6262 C CA . ILE A 1 50 ? -5.696 -6.110 12.201 1.00 0.00 50 ILE A CA 6
ATOM 6263 C C . ILE A 1 50 ? -6.235 -5.327 13.392 1.00 0.00 50 ILE A C 6
ATOM 6264 O O . ILE A 1 50 ? -5.926 -5.629 14.546 1.00 0.00 50 ILE A O 6
ATOM 6280 N N . GLY A 1 51 ? -7.023 -4.306 13.091 1.00 0.00 51 GLY A N 6
ATOM 6281 C CA . GLY A 1 51 ? -7.569 -3.448 14.116 1.00 0.00 51 GLY A CA 6
ATOM 6282 C C . GLY A 1 51 ? -7.044 -2.034 13.996 1.00 0.00 51 GLY A C 6
ATOM 6283 O O . GLY A 1 51 ? -7.518 -1.122 14.674 1.00 0.00 51 GLY A O 6
ATOM 6287 N N . SER A 1 52 ? -6.062 -1.846 13.122 1.00 0.00 52 SER A N 6
ATOM 6288 C CA . SER A 1 52 ? -5.466 -0.539 12.912 1.00 0.00 52 SER A CA 6
ATOM 6289 C C . SER A 1 52 ? -5.821 0.013 11.534 1.00 0.00 52 SER A C 6
ATOM 6290 O O . SER A 1 52 ? -6.232 -0.730 10.637 1.00 0.00 52 SER A O 6
ATOM 6298 N N . GLN A 1 53 ? -5.678 1.321 11.374 1.00 0.00 53 GLN A N 6
ATOM 6299 C CA . GLN A 1 53 ? -5.966 1.973 10.110 1.00 0.00 53 GLN A CA 6
ATOM 6300 C C . GLN A 1 53 ? -4.700 2.093 9.266 1.00 0.00 53 GLN A C 6
ATOM 6301 O O . GLN A 1 53 ? -3.589 2.132 9.797 1.00 0.00 53 GLN A O 6
ATOM 6315 N N . CYS A 1 54 ? -4.871 2.140 7.955 1.00 0.00 54 CYS A N 6
ATOM 6316 C CA . CYS A 1 54 ? -3.755 2.275 7.036 1.00 0.00 54 CYS A CA 6
ATOM 6317 C C . CYS A 1 54 ? -4.096 3.278 5.941 1.00 0.00 54 CYS A C 6
ATOM 6318 O O . CYS A 1 54 ? -5.023 3.058 5.159 1.00 0.00 54 CYS A O 6
ATOM 6325 N N . GLY A 1 55 ? -3.353 4.379 5.891 1.00 0.00 55 GLY A N 6
ATOM 6326 C CA . GLY A 1 55 ? -3.574 5.379 4.861 1.00 0.00 55 GLY A CA 6
ATOM 6327 C C . GLY A 1 55 ? -2.952 4.971 3.544 1.00 0.00 55 GLY A C 6
ATOM 6328 O O . GLY A 1 55 ? -2.083 5.663 3.008 1.00 0.00 55 GLY A O 6
ATOM 6332 N N . ALA A 1 56 ? -3.402 3.842 3.023 1.00 0.00 56 ALA A N 6
ATOM 6333 C CA . ALA A 1 56 ? -2.833 3.261 1.821 1.00 0.00 56 ALA A CA 6
ATOM 6334 C C . ALA A 1 56 ? -3.833 2.317 1.166 1.00 0.00 56 ALA A C 6
ATOM 6335 O O . ALA A 1 56 ? -5.044 2.487 1.310 1.00 0.00 56 ALA A O 6
ATOM 6342 N N . SER A 1 57 ? -3.329 1.326 0.451 1.00 0.00 57 SER A N 6
ATOM 6343 C CA . SER A 1 57 ? -4.180 0.337 -0.184 1.00 0.00 57 SER A CA 6
ATOM 6344 C C . SER A 1 57 ? -3.941 -1.036 0.433 1.00 0.00 57 SER A C 6
ATOM 6345 O O . SER A 1 57 ? -2.797 -1.427 0.682 1.00 0.00 57 SER A O 6
ATOM 6353 N N . VAL A 1 58 ? -5.022 -1.756 0.690 1.00 0.00 58 VAL A N 6
ATOM 6354 C CA . VAL A 1 58 ? -4.940 -3.072 1.296 1.00 0.00 58 VAL A CA 6
ATOM 6355 C C . VAL A 1 58 ? -4.917 -4.149 0.224 1.00 0.00 58 VAL A C 6
ATOM 6356 O O . VAL A 1 58 ? -5.866 -4.290 -0.551 1.00 0.00 58 VAL A O 6
ATOM 6369 N N . LYS A 1 59 ? -3.829 -4.896 0.171 1.00 0.00 59 LYS A N 6
ATOM 6370 C CA . LYS A 1 59 ? -3.707 -5.988 -0.777 1.00 0.00 59 LYS A CA 6
ATOM 6371 C C . LYS A 1 59 ? -3.751 -7.318 -0.048 1.00 0.00 59 LYS A C 6
ATOM 6372 O O . LYS A 1 59 ? -3.176 -7.458 1.029 1.00 0.00 59 LYS A O 6
ATOM 6391 N N . CYS A 1 60 ? -4.450 -8.283 -0.618 1.00 0.00 60 CYS A N 6
ATOM 6392 C CA . CYS A 1 60 ? -4.539 -9.600 -0.022 1.00 0.00 60 CYS A CA 6
ATOM 6393 C C . CYS A 1 60 ? -3.805 -10.603 -0.896 1.00 0.00 60 CYS A C 6
ATOM 6394 O O . CYS A 1 60 ? -4.323 -11.052 -1.919 1.00 0.00 60 CYS A O 6
ATOM 6401 N N . CYS A 1 61 ? -2.596 -10.951 -0.495 1.00 0.00 61 CYS A N 6
ATOM 6402 C CA . CYS A 1 61 ? -1.756 -11.806 -1.311 1.00 0.00 61 CYS A CA 6
ATOM 6403 C C . CYS A 1 61 ? -1.380 -13.077 -0.567 1.00 0.00 61 CYS A C 6
ATOM 6404 O O . CYS A 1 61 ? -1.041 -13.050 0.616 1.00 0.00 61 CYS A O 6
ATOM 6411 N N . LYS A 1 62 ? -1.478 -14.193 -1.262 1.00 0.00 62 LYS A N 6
ATOM 6412 C CA . LYS A 1 62 ? -1.069 -15.470 -0.728 1.00 0.00 62 LYS A CA 6
ATOM 6413 C C . LYS A 1 62 ? 0.360 -15.772 -1.146 1.00 0.00 62 LYS A C 6
ATOM 6414 O O . LYS A 1 62 ? 0.641 -16.082 -2.318 1.00 0.00 62 LYS A O 6
ATOM 6433 N N . ASP A 1 63 ? 1.237 -15.597 -0.182 1.00 0.00 63 ASP A N 6
ATOM 6434 C CA . ASP A 1 63 ? 2.640 -15.974 -0.270 1.00 0.00 63 ASP A CA 6
ATOM 6435 C C . ASP A 1 63 ? 3.161 -16.065 1.150 1.00 0.00 63 ASP A C 6
ATOM 6436 O O . ASP A 1 63 ? 2.985 -15.126 1.933 1.00 0.00 63 ASP A O 6
ATOM 6445 N N . ASP A 1 64 ? 3.768 -17.185 1.502 1.00 0.00 64 ASP A N 6
ATOM 6446 C CA . ASP A 1 64 ? 4.102 -17.444 2.896 1.00 0.00 64 ASP A CA 6
ATOM 6447 C C . ASP A 1 64 ? 5.364 -16.714 3.333 1.00 0.00 64 ASP A C 6
ATOM 6448 O O . ASP A 1 64 ? 6.391 -17.331 3.621 1.00 0.00 64 ASP A O 6
ATOM 6457 N N . VAL A 1 65 ? 5.287 -15.395 3.370 1.00 0.00 65 VAL A N 6
ATOM 6458 C CA . VAL A 1 65 ? 6.339 -14.599 3.970 1.00 0.00 65 VAL A CA 6
ATOM 6459 C C . VAL A 1 65 ? 6.192 -14.633 5.480 1.00 0.00 65 VAL A C 6
ATOM 6460 O O . VAL A 1 65 ? 5.332 -13.959 6.047 1.00 0.00 65 VAL A O 6
ATOM 6473 N N . THR A 1 66 ? 6.997 -15.455 6.116 1.00 0.00 66 THR A N 6
ATOM 6474 C CA . THR A 1 66 ? 6.973 -15.582 7.553 1.00 0.00 66 THR A CA 6
ATOM 6475 C C . THR A 1 66 ? 8.369 -15.412 8.122 1.00 0.00 66 THR A C 6
ATOM 6476 O O . THR A 1 66 ? 8.563 -14.886 9.217 1.00 0.00 66 THR A O 6
ATOM 6487 N N . ASN A 1 67 ? 9.332 -15.848 7.351 1.00 0.00 67 ASN A N 6
ATOM 6488 C CA . ASN A 1 67 ? 10.733 -15.680 7.693 1.00 0.00 67 ASN A CA 6
ATOM 6489 C C . ASN A 1 67 ? 11.279 -14.441 6.998 1.00 0.00 67 ASN A C 6
ATOM 6490 O O . ASN A 1 67 ? 11.178 -14.311 5.776 1.00 0.00 67 ASN A O 6
ATOM 6501 N N . THR A 1 68 ? 11.848 -13.540 7.774 1.00 0.00 68 THR A N 6
ATOM 6502 C CA . THR A 1 68 ? 12.338 -12.280 7.250 1.00 0.00 68 THR A CA 6
ATOM 6503 C C . THR A 1 68 ? 13.688 -12.450 6.564 1.00 0.00 68 THR A C 6
ATOM 6504 O O . THR A 1 68 ? 14.724 -12.560 7.222 1.00 0.00 68 THR A O 6
ATOM 6515 N N . GLY A 1 69 ? 13.664 -12.483 5.236 1.00 0.00 69 GLY A N 6
ATOM 6516 C CA . GLY A 1 69 ? 14.890 -12.566 4.472 1.00 0.00 69 GLY A CA 6
ATOM 6517 C C . GLY A 1 69 ? 15.597 -11.232 4.431 1.00 0.00 69 GLY A C 6
ATOM 6518 O O . GLY A 1 69 ? 16.828 -11.165 4.394 1.00 0.00 69 GLY A O 6
ATOM 6522 N N . ASN A 1 70 ? 14.807 -10.173 4.432 1.00 0.00 70 ASN A N 6
ATOM 6523 C CA . ASN A 1 70 ? 15.321 -8.816 4.504 1.00 0.00 70 ASN A CA 6
ATOM 6524 C C . ASN A 1 70 ? 14.680 -8.099 5.688 1.00 0.00 70 ASN A C 6
ATOM 6525 O O . ASN A 1 70 ? 14.141 -8.745 6.585 1.00 0.00 70 ASN A O 6
ATOM 6536 N N . SER A 1 71 ? 14.724 -6.777 5.684 1.00 0.00 71 SER A N 6
ATOM 6537 C CA . SER A 1 71 ? 14.232 -5.991 6.809 1.00 0.00 71 SER A CA 6
ATOM 6538 C C . SER A 1 71 ? 12.702 -5.882 6.834 1.00 0.00 71 SER A C 6
ATOM 6539 O O . SER A 1 71 ? 12.148 -5.160 7.665 1.00 0.00 71 SER A O 6
ATOM 6547 N N . PHE A 1 72 ? 12.014 -6.592 5.943 1.00 0.00 72 PHE A N 6
ATOM 6548 C CA . PHE A 1 72 ? 10.556 -6.546 5.907 1.00 0.00 72 PHE A CA 6
ATOM 6549 C C . PHE A 1 72 ? 9.983 -7.799 5.236 1.00 0.00 72 PHE A C 6
ATOM 6550 O O . PHE A 1 72 ? 10.646 -8.833 5.177 1.00 0.00 72 PHE A O 6
ATOM 6567 N N . LEU A 1 73 ? 8.750 -7.715 4.749 1.00 0.00 73 LEU A N 6
ATOM 6568 C CA . LEU A 1 73 ? 8.089 -8.859 4.136 1.00 0.00 73 LEU A CA 6
ATOM 6569 C C . LEU A 1 73 ? 8.068 -8.733 2.617 1.00 0.00 73 LEU A C 6
ATOM 6570 O O . LEU A 1 73 ? 7.234 -8.025 2.051 1.00 0.00 73 LEU A O 6
ATOM 6586 N N . ILE A 1 74 ? 8.994 -9.411 1.960 1.00 0.00 74 ILE A N 6
ATOM 6587 C CA . ILE A 1 74 ? 9.022 -9.433 0.504 1.00 0.00 74 ILE A CA 6
ATOM 6588 C C . ILE A 1 74 ? 8.021 -10.465 -0.021 1.00 0.00 74 ILE A C 6
ATOM 6589 O O . ILE A 1 74 ? 8.147 -11.661 0.243 1.00 0.00 74 ILE A O 6
ATOM 6605 N N . ILE A 1 75 ? 7.018 -9.990 -0.746 1.00 0.00 75 ILE A N 6
ATOM 6606 C CA . ILE A 1 75 ? 5.945 -10.851 -1.228 1.00 0.00 75 ILE A CA 6
ATOM 6607 C C . ILE A 1 75 ? 6.138 -11.202 -2.690 1.00 0.00 75 ILE A C 6
ATOM 6608 O O . ILE A 1 75 ? 6.502 -10.354 -3.504 1.00 0.00 75 ILE A O 6
ATOM 6624 N N . ASN A 1 76 ? 5.908 -12.459 -3.009 1.00 0.00 76 ASN A N 6
ATOM 6625 C CA . ASN A 1 76 ? 5.879 -12.907 -4.387 1.00 0.00 76 ASN A CA 6
ATOM 6626 C C . ASN A 1 76 ? 4.562 -12.484 -5.025 1.00 0.00 76 ASN A C 6
ATOM 6627 O O . ASN A 1 76 ? 3.565 -12.297 -4.323 1.00 0.00 76 ASN A O 6
ATOM 6638 N N . ALA A 1 77 ? 4.557 -12.333 -6.341 1.00 0.00 77 ALA A N 6
ATOM 6639 C CA . ALA A 1 77 ? 3.340 -11.980 -7.055 1.00 0.00 77 ALA A CA 6
ATOM 6640 C C . ALA A 1 77 ? 2.296 -13.069 -6.853 1.00 0.00 77 ALA A C 6
ATOM 6641 O O . ALA A 1 77 ? 1.120 -12.773 -6.627 1.00 0.00 77 ALA A O 6
ATOM 6648 N N . ALA A 1 78 ? 2.773 -14.316 -6.949 1.00 0.00 78 ALA A N 6
ATOM 6649 C CA . ALA A 1 78 ? 2.020 -15.532 -6.625 1.00 0.00 78 ALA A CA 6
ATOM 6650 C C . ALA A 1 78 ? 0.502 -15.351 -6.650 1.00 0.00 78 ALA A C 6
ATOM 6651 O O . ALA A 1 78 ? -0.109 -15.311 -7.721 1.00 0.00 78 ALA A O 6
ATOM 6658 N N . ASN A 1 79 ? -0.100 -15.234 -5.469 1.00 0.00 79 ASN A N 6
ATOM 6659 C CA . ASN A 1 79 ? -1.553 -15.193 -5.366 1.00 0.00 79 ASN A CA 6
ATOM 6660 C C . ASN A 1 79 ? -2.045 -13.912 -4.708 1.00 0.00 79 ASN A C 6
ATOM 6661 O O . ASN A 1 79 ? -2.550 -13.950 -3.598 1.00 0.00 79 ASN A O 6
ATOM 6672 N N . CYS A 1 80 ? -1.946 -12.784 -5.377 1.00 0.00 80 CYS A N 6
ATOM 6673 C CA . CYS A 1 80 ? -2.377 -11.540 -4.760 1.00 0.00 80 CYS A CA 6
ATOM 6674 C C . CYS A 1 80 ? -3.582 -10.954 -5.485 1.00 0.00 80 CYS A C 6
ATOM 6675 O O . CYS A 1 80 ? -3.590 -10.833 -6.712 1.00 0.00 80 CYS A O 6
ATOM 6682 N N . VAL A 1 81 ? -4.605 -10.614 -4.707 1.00 0.00 81 VAL A N 6
ATOM 6683 C CA . VAL A 1 81 ? -5.825 -10.014 -5.232 1.00 0.00 81 VAL A CA 6
ATOM 6684 C C . VAL A 1 81 ? -6.300 -8.902 -4.311 1.00 0.00 81 VAL A C 6
ATOM 6685 O O . VAL A 1 81 ? -6.303 -9.062 -3.086 1.00 0.00 81 VAL A O 6
ATOM 6698 N N . ALA A 1 82 ? -6.692 -7.782 -4.907 1.00 0.00 82 ALA A N 6
ATOM 6699 C CA . ALA A 1 82 ? -7.192 -6.626 -4.173 1.00 0.00 82 ALA A CA 6
ATOM 6700 C C . ALA A 1 82 ? -7.487 -5.498 -5.148 1.00 0.00 82 ALA A C 6
ATOM 6701 O O . ALA A 1 82 ? -7.264 -4.320 -4.794 1.00 0.00 82 ALA A O 6
ATOM 6709 N N . ALA A 1 1 ? -9.282 6.456 7.485 1.00 0.00 1 ALA A N 7
ATOM 6710 C CA . ALA A 1 1 ? -8.642 5.609 6.452 1.00 0.00 1 ALA A CA 7
ATOM 6711 C C . ALA A 1 1 ? -9.300 4.236 6.422 1.00 0.00 1 ALA A C 7
ATOM 6712 O O . ALA A 1 1 ? -10.334 4.027 7.057 1.00 0.00 1 ALA A O 7
ATOM 6721 N N . THR A 1 2 ? -8.712 3.302 5.687 1.00 0.00 2 THR A N 7
ATOM 6722 C CA . THR A 1 2 ? -9.243 1.951 5.609 1.00 0.00 2 THR A CA 7
ATOM 6723 C C . THR A 1 2 ? -8.733 1.108 6.773 1.00 0.00 2 THR A C 7
ATOM 6724 O O . THR A 1 2 ? -7.544 0.809 6.858 1.00 0.00 2 THR A O 7
ATOM 6735 N N . THR A 1 3 ? -9.630 0.730 7.671 1.00 0.00 3 THR A N 7
ATOM 6736 C CA . THR A 1 3 ? -9.251 -0.037 8.846 1.00 0.00 3 THR A CA 7
ATOM 6737 C C . THR A 1 3 ? -9.042 -1.505 8.498 1.00 0.00 3 THR A C 7
ATOM 6738 O O . THR A 1 3 ? -9.925 -2.154 7.933 1.00 0.00 3 THR A O 7
ATOM 6749 N N . ILE A 1 4 ? -7.868 -2.019 8.821 1.00 0.00 4 ILE A N 7
ATOM 6750 C CA . ILE A 1 4 ? -7.540 -3.404 8.535 1.00 0.00 4 ILE A CA 7
ATOM 6751 C C . ILE A 1 4 ? -7.974 -4.298 9.688 1.00 0.00 4 ILE A C 7
ATOM 6752 O O . ILE A 1 4 ? -7.257 -4.451 10.672 1.00 0.00 4 ILE A O 7
ATOM 6768 N N . GLY A 1 5 ? -9.169 -4.853 9.576 1.00 0.00 5 GLY A N 7
ATOM 6769 C CA . GLY A 1 5 ? -9.647 -5.787 10.570 1.00 0.00 5 GLY A CA 7
ATOM 6770 C C . GLY A 1 5 ? -9.436 -7.221 10.127 1.00 0.00 5 GLY A C 7
ATOM 6771 O O . GLY A 1 5 ? -8.995 -7.456 9.003 1.00 0.00 5 GLY A O 7
ATOM 6775 N N . PRO A 1 6 ? -9.747 -8.205 10.983 1.00 0.00 6 PRO A N 7
ATOM 6776 C CA . PRO A 1 6 ? -9.589 -9.625 10.644 1.00 0.00 6 PRO A CA 7
ATOM 6777 C C . PRO A 1 6 ? -10.601 -10.078 9.596 1.00 0.00 6 PRO A C 7
ATOM 6778 O O . PRO A 1 6 ? -10.468 -11.141 8.993 1.00 0.00 6 PRO A O 7
ATOM 6789 N N . ASN A 1 7 ? -11.606 -9.245 9.381 1.00 0.00 7 ASN A N 7
ATOM 6790 C CA . ASN A 1 7 ? -12.663 -9.527 8.420 1.00 0.00 7 ASN A CA 7
ATOM 6791 C C . ASN A 1 7 ? -12.431 -8.750 7.128 1.00 0.00 7 ASN A C 7
ATOM 6792 O O . ASN A 1 7 ? -13.362 -8.195 6.538 1.00 0.00 7 ASN A O 7
ATOM 6803 N N . THR A 1 8 ? -11.181 -8.704 6.695 1.00 0.00 8 THR A N 7
ATOM 6804 C CA . THR A 1 8 ? -10.820 -7.993 5.483 1.00 0.00 8 THR A CA 7
ATOM 6805 C C . THR A 1 8 ? -10.915 -8.910 4.271 1.00 0.00 8 THR A C 7
ATOM 6806 O O . THR A 1 8 ? -11.594 -8.606 3.291 1.00 0.00 8 THR A O 7
ATOM 6817 N N . CYS A 1 9 ? -10.231 -10.039 4.359 1.00 0.00 9 CYS A N 7
ATOM 6818 C CA . CYS A 1 9 ? -10.165 -10.979 3.254 1.00 0.00 9 CYS A CA 7
ATOM 6819 C C . CYS A 1 9 ? -10.274 -12.410 3.765 1.00 0.00 9 CYS A C 7
ATOM 6820 O O . CYS A 1 9 ? -9.331 -13.198 3.656 1.00 0.00 9 CYS A O 7
ATOM 6827 N N . SER A 1 10 ? -11.425 -12.740 4.332 1.00 0.00 10 SER A N 7
ATOM 6828 C CA . SER A 1 10 ? -11.679 -14.076 4.842 1.00 0.00 10 SER A CA 7
ATOM 6829 C C . SER A 1 10 ? -12.049 -15.027 3.703 1.00 0.00 10 SER A C 7
ATOM 6830 O O . SER A 1 10 ? -13.181 -15.517 3.619 1.00 0.00 10 SER A O 7
ATOM 6838 N N . ILE A 1 11 ? -11.090 -15.258 2.818 1.00 0.00 11 ILE A N 7
ATOM 6839 C CA . ILE A 1 11 ? -11.275 -16.168 1.697 1.00 0.00 11 ILE A CA 7
ATOM 6840 C C . ILE A 1 11 ? -10.368 -17.388 1.857 1.00 0.00 11 ILE A C 7
ATOM 6841 O O . ILE A 1 11 ? -10.286 -17.964 2.943 1.00 0.00 11 ILE A O 7
ATOM 6857 N N . ASP A 1 12 ? -9.671 -17.760 0.791 1.00 0.00 12 ASP A N 7
ATOM 6858 C CA . ASP A 1 12 ? -8.802 -18.937 0.807 1.00 0.00 12 ASP A CA 7
ATOM 6859 C C . ASP A 1 12 ? -7.475 -18.633 1.496 1.00 0.00 12 ASP A C 7
ATOM 6860 O O . ASP A 1 12 ? -6.428 -18.620 0.850 1.00 0.00 12 ASP A O 7
ATOM 6869 N N . ASP A 1 13 ? -7.546 -18.381 2.805 1.00 0.00 13 ASP A N 7
ATOM 6870 C CA . ASP A 1 13 ? -6.366 -18.105 3.636 1.00 0.00 13 ASP A CA 7
ATOM 6871 C C . ASP A 1 13 ? -5.438 -17.088 2.974 1.00 0.00 13 ASP A C 7
ATOM 6872 O O . ASP A 1 13 ? -4.432 -17.445 2.366 1.00 0.00 13 ASP A O 7
ATOM 6881 N N . TYR A 1 14 ? -5.781 -15.821 3.091 1.00 0.00 14 TYR A N 7
ATOM 6882 C CA . TYR A 1 14 ? -5.007 -14.774 2.448 1.00 0.00 14 TYR A CA 7
ATOM 6883 C C . TYR A 1 14 ? -4.272 -13.933 3.477 1.00 0.00 14 TYR A C 7
ATOM 6884 O O . TYR A 1 14 ? -4.646 -13.902 4.650 1.00 0.00 14 TYR A O 7
ATOM 6902 N N . LYS A 1 15 ? -3.215 -13.268 3.036 1.00 0.00 15 LYS A N 7
ATOM 6903 C CA . LYS A 1 15 ? -2.475 -12.363 3.895 1.00 0.00 15 LYS A CA 7
ATOM 6904 C C . LYS A 1 15 ? -2.776 -10.922 3.507 1.00 0.00 15 LYS A C 7
ATOM 6905 O O . LYS A 1 15 ? -2.625 -10.538 2.346 1.00 0.00 15 LYS A O 7
ATOM 6924 N N . PRO A 1 16 ? -3.232 -10.114 4.467 1.00 0.00 16 PRO A N 7
ATOM 6925 C CA . PRO A 1 16 ? -3.543 -8.710 4.244 1.00 0.00 16 PRO A CA 7
ATOM 6926 C C . PRO A 1 16 ? -2.284 -7.854 4.265 1.00 0.00 16 PRO A C 7
ATOM 6927 O O . PRO A 1 16 ? -1.481 -7.943 5.194 1.00 0.00 16 PRO A O 7
ATOM 6938 N N . TYR A 1 17 ? -2.104 -7.042 3.240 1.00 0.00 17 TYR A N 7
ATOM 6939 C CA . TYR A 1 17 ? -0.936 -6.184 3.146 1.00 0.00 17 TYR A CA 7
ATOM 6940 C C . TYR A 1 17 ? -1.348 -4.730 2.995 1.00 0.00 17 TYR A C 7
ATOM 6941 O O . TYR A 1 17 ? -2.213 -4.402 2.183 1.00 0.00 17 TYR A O 7
ATOM 6959 N N . CYS A 1 18 ? -0.732 -3.866 3.776 1.00 0.00 18 CYS A N 7
ATOM 6960 C CA . CYS A 1 18 ? -0.965 -2.438 3.661 1.00 0.00 18 CYS A CA 7
ATOM 6961 C C . CYS A 1 18 ? 0.210 -1.799 2.947 1.00 0.00 18 CYS A C 7
ATOM 6962 O O . CYS A 1 18 ? 1.332 -1.791 3.465 1.00 0.00 18 CYS A O 7
ATOM 6969 N N . CYS A 1 19 ? -0.025 -1.290 1.753 1.00 0.00 19 CYS A N 7
ATOM 6970 C CA . CYS A 1 19 ? 1.041 -0.696 0.980 1.00 0.00 19 CYS A CA 7
ATOM 6971 C C . CYS A 1 19 ? 0.637 0.654 0.419 1.00 0.00 19 CYS A C 7
ATOM 6972 O O . CYS A 1 19 ? -0.393 0.789 -0.243 1.00 0.00 19 CYS A O 7
ATOM 6979 N N . GLN A 1 20 ? 1.448 1.659 0.689 1.00 0.00 20 GLN A N 7
ATOM 6980 C CA . GLN A 1 20 ? 1.218 2.981 0.138 1.00 0.00 20 GLN A CA 7
ATOM 6981 C C . GLN A 1 20 ? 1.728 3.027 -1.294 1.00 0.00 20 GLN A C 7
ATOM 6982 O O . GLN A 1 20 ? 2.845 2.591 -1.578 1.00 0.00 20 GLN A O 7
ATOM 6996 N N . SER A 1 21 ? 0.889 3.500 -2.203 1.00 0.00 21 SER A N 7
ATOM 6997 C CA . SER A 1 21 ? 1.245 3.558 -3.614 1.00 0.00 21 SER A CA 7
ATOM 6998 C C . SER A 1 21 ? 0.604 4.764 -4.296 1.00 0.00 21 SER A C 7
ATOM 6999 O O . SER A 1 21 ? -0.616 4.820 -4.460 1.00 0.00 21 SER A O 7
ATOM 7007 N N . MET A 1 22 ? 1.425 5.729 -4.677 1.00 0.00 22 MET A N 7
ATOM 7008 C CA . MET A 1 22 ? 0.943 6.891 -5.412 1.00 0.00 22 MET A CA 7
ATOM 7009 C C . MET A 1 22 ? 1.146 6.683 -6.904 1.00 0.00 22 MET A C 7
ATOM 7010 O O . MET A 1 22 ? 2.262 6.779 -7.412 1.00 0.00 22 MET A O 7
ATOM 7024 N N . SER A 1 23 ? 0.061 6.385 -7.596 1.00 0.00 23 SER A N 7
ATOM 7025 C CA . SER A 1 23 ? 0.105 6.114 -9.027 1.00 0.00 23 SER A CA 7
ATOM 7026 C C . SER A 1 23 ? 0.166 7.409 -9.833 1.00 0.00 23 SER A C 7
ATOM 7027 O O . SER A 1 23 ? 0.449 7.395 -11.034 1.00 0.00 23 SER A O 7
ATOM 7035 N N . GLY A 1 24 ? -0.091 8.521 -9.163 1.00 0.00 24 GLY A N 7
ATOM 7036 C CA . GLY A 1 24 ? -0.048 9.815 -9.808 1.00 0.00 24 GLY A CA 7
ATOM 7037 C C . GLY A 1 24 ? -0.186 10.945 -8.810 1.00 0.00 24 GLY A C 7
ATOM 7038 O O . GLY A 1 24 ? -0.800 10.764 -7.758 1.00 0.00 24 GLY A O 7
ATOM 7042 N N . PRO A 1 25 ? 0.378 12.125 -9.108 1.00 0.00 25 PRO A N 7
ATOM 7043 C CA . PRO A 1 25 ? 0.318 13.284 -8.212 1.00 0.00 25 PRO A CA 7
ATOM 7044 C C . PRO A 1 25 ? -0.997 14.052 -8.331 1.00 0.00 25 PRO A C 7
ATOM 7045 O O . PRO A 1 25 ? -1.081 15.225 -7.960 1.00 0.00 25 PRO A O 7
ATOM 7056 N N . ALA A 1 26 ? -2.015 13.384 -8.853 1.00 0.00 26 ALA A N 7
ATOM 7057 C CA . ALA A 1 26 ? -3.321 13.991 -9.031 1.00 0.00 26 ALA A CA 7
ATOM 7058 C C . ALA A 1 26 ? -4.413 12.939 -8.912 1.00 0.00 26 ALA A C 7
ATOM 7059 O O . ALA A 1 26 ? -5.223 12.972 -7.985 1.00 0.00 26 ALA A O 7
ATOM 7066 N N . GLY A 1 27 ? -4.423 12.001 -9.851 1.00 0.00 27 GLY A N 7
ATOM 7067 C CA . GLY A 1 27 ? -5.396 10.932 -9.818 1.00 0.00 27 GLY A CA 7
ATOM 7068 C C . GLY A 1 27 ? -5.955 10.641 -11.193 1.00 0.00 27 GLY A C 7
ATOM 7069 O O . GLY A 1 27 ? -5.681 11.373 -12.145 1.00 0.00 27 GLY A O 7
ATOM 7073 N N . SER A 1 28 ? -6.728 9.574 -11.303 1.00 0.00 28 SER A N 7
ATOM 7074 C CA . SER A 1 28 ? -7.338 9.199 -12.570 1.00 0.00 28 SER A CA 7
ATOM 7075 C C . SER A 1 28 ? -8.772 8.715 -12.350 1.00 0.00 28 SER A C 7
ATOM 7076 O O . SER A 1 28 ? -9.003 7.756 -11.612 1.00 0.00 28 SER A O 7
ATOM 7084 N N . PRO A 1 29 ? -9.754 9.387 -12.973 1.00 0.00 29 PRO A N 7
ATOM 7085 C CA . PRO A 1 29 ? -11.167 9.015 -12.860 1.00 0.00 29 PRO A CA 7
ATOM 7086 C C . PRO A 1 29 ? -11.492 7.748 -13.643 1.00 0.00 29 PRO A C 7
ATOM 7087 O O . PRO A 1 29 ? -10.678 7.271 -14.441 1.00 0.00 29 PRO A O 7
ATOM 7098 N N . GLY A 1 30 ? -12.685 7.211 -13.420 1.00 0.00 30 GLY A N 7
ATOM 7099 C CA . GLY A 1 30 ? -13.100 6.007 -14.107 1.00 0.00 30 GLY A CA 7
ATOM 7100 C C . GLY A 1 30 ? -13.569 6.282 -15.523 1.00 0.00 30 GLY A C 7
ATOM 7101 O O . GLY A 1 30 ? -14.768 6.277 -15.799 1.00 0.00 30 GLY A O 7
ATOM 7105 N N . LEU A 1 31 ? -12.622 6.545 -16.411 1.00 0.00 31 LEU A N 7
ATOM 7106 C CA . LEU A 1 31 ? -12.932 6.782 -17.814 1.00 0.00 31 LEU A CA 7
ATOM 7107 C C . LEU A 1 31 ? -12.811 5.481 -18.596 1.00 0.00 31 LEU A C 7
ATOM 7108 O O . LEU A 1 31 ? -13.685 5.132 -19.389 1.00 0.00 31 LEU A O 7
ATOM 7124 N N . LEU A 1 32 ? -11.728 4.766 -18.352 1.00 0.00 32 LEU A N 7
ATOM 7125 C CA . LEU A 1 32 ? -11.493 3.482 -18.985 1.00 0.00 32 LEU A CA 7
ATOM 7126 C C . LEU A 1 32 ? -11.008 2.491 -17.943 1.00 0.00 32 LEU A C 7
ATOM 7127 O O . LEU A 1 32 ? -10.135 2.811 -17.134 1.00 0.00 32 LEU A O 7
ATOM 7143 N N . ASN A 1 33 ? -11.569 1.297 -17.956 1.00 0.00 33 ASN A N 7
ATOM 7144 C CA . ASN A 1 33 ? -11.205 0.289 -16.972 1.00 0.00 33 ASN A CA 7
ATOM 7145 C C . ASN A 1 33 ? -9.888 -0.376 -17.345 1.00 0.00 33 ASN A C 7
ATOM 7146 O O . ASN A 1 33 ? -9.628 -0.677 -18.512 1.00 0.00 33 ASN A O 7
ATOM 7157 N N . LEU A 1 34 ? -9.050 -0.567 -16.341 1.00 0.00 34 LEU A N 7
ATOM 7158 C CA . LEU A 1 34 ? -7.750 -1.184 -16.522 1.00 0.00 34 LEU A CA 7
ATOM 7159 C C . LEU A 1 34 ? -7.421 -2.036 -15.304 1.00 0.00 34 LEU A C 7
ATOM 7160 O O . LEU A 1 34 ? -7.648 -1.615 -14.166 1.00 0.00 34 LEU A O 7
ATOM 7176 N N . ILE A 1 35 ? -6.895 -3.224 -15.539 1.00 0.00 35 ILE A N 7
ATOM 7177 C CA . ILE A 1 35 ? -6.577 -4.145 -14.461 1.00 0.00 35 ILE A CA 7
ATOM 7178 C C . ILE A 1 35 ? -5.092 -4.080 -14.147 1.00 0.00 35 ILE A C 7
ATOM 7179 O O . ILE A 1 35 ? -4.262 -4.413 -14.994 1.00 0.00 35 ILE A O 7
ATOM 7195 N N . PRO A 1 36 ? -4.733 -3.637 -12.936 1.00 0.00 36 PRO A N 7
ATOM 7196 C CA . PRO A 1 36 ? -3.333 -3.515 -12.541 1.00 0.00 36 PRO A CA 7
ATOM 7197 C C . PRO A 1 36 ? -2.671 -4.881 -12.418 1.00 0.00 36 PRO A C 7
ATOM 7198 O O . PRO A 1 36 ? -3.116 -5.734 -11.646 1.00 0.00 36 PRO A O 7
ATOM 7209 N N . VAL A 1 37 ? -1.611 -5.079 -13.178 1.00 0.00 37 VAL A N 7
ATOM 7210 C CA . VAL A 1 37 ? -0.867 -6.322 -13.129 1.00 0.00 37 VAL A CA 7
ATOM 7211 C C . VAL A 1 37 ? 0.595 -6.042 -12.831 1.00 0.00 37 VAL A C 7
ATOM 7212 O O . VAL A 1 37 ? 1.172 -5.095 -13.358 1.00 0.00 37 VAL A O 7
ATOM 7225 N N . ASP A 1 38 ? 1.179 -6.854 -11.971 1.00 0.00 38 ASP A N 7
ATOM 7226 C CA . ASP A 1 38 ? 2.586 -6.711 -11.638 1.00 0.00 38 ASP A CA 7
ATOM 7227 C C . ASP A 1 38 ? 3.321 -8.008 -11.913 1.00 0.00 38 ASP A C 7
ATOM 7228 O O . ASP A 1 38 ? 3.603 -8.785 -11.000 1.00 0.00 38 ASP A O 7
ATOM 7237 N N . LEU A 1 39 ? 3.624 -8.243 -13.181 1.00 0.00 39 LEU A N 7
ATOM 7238 C CA . LEU A 1 39 ? 4.349 -9.441 -13.582 1.00 0.00 39 LEU A CA 7
ATOM 7239 C C . LEU A 1 39 ? 5.837 -9.256 -13.325 1.00 0.00 39 LEU A C 7
ATOM 7240 O O . LEU A 1 39 ? 6.648 -10.140 -13.601 1.00 0.00 39 LEU A O 7
ATOM 7256 N N . SER A 1 40 ? 6.181 -8.090 -12.800 1.00 0.00 40 SER A N 7
ATOM 7257 C CA . SER A 1 40 ? 7.545 -7.781 -12.423 1.00 0.00 40 SER A CA 7
ATOM 7258 C C . SER A 1 40 ? 7.810 -8.233 -10.989 1.00 0.00 40 SER A C 7
ATOM 7259 O O . SER A 1 40 ? 8.945 -8.189 -10.517 1.00 0.00 40 SER A O 7
ATOM 7267 N N . ALA A 1 41 ? 6.743 -8.666 -10.310 1.00 0.00 41 ALA A N 7
ATOM 7268 C CA . ALA A 1 41 ? 6.823 -9.141 -8.930 1.00 0.00 41 ALA A CA 7
ATOM 7269 C C . ALA A 1 41 ? 7.368 -8.054 -8.005 1.00 0.00 41 ALA A C 7
ATOM 7270 O O . ALA A 1 41 ? 8.238 -8.304 -7.165 1.00 0.00 41 ALA A O 7
ATOM 7277 N N . SER A 1 42 ? 6.856 -6.844 -8.161 1.00 0.00 42 SER A N 7
ATOM 7278 C CA . SER A 1 42 ? 7.287 -5.732 -7.334 1.00 0.00 42 SER A CA 7
ATOM 7279 C C . SER A 1 42 ? 6.276 -5.463 -6.227 1.00 0.00 42 SER A C 7
ATOM 7280 O O . SER A 1 42 ? 5.326 -4.697 -6.409 1.00 0.00 42 SER A O 7
ATOM 7288 N N . LEU A 1 43 ? 6.487 -6.097 -5.083 1.00 0.00 43 LEU A N 7
ATOM 7289 C CA . LEU A 1 43 ? 5.630 -5.900 -3.926 1.00 0.00 43 LEU A CA 7
ATOM 7290 C C . LEU A 1 43 ? 6.443 -5.996 -2.646 1.00 0.00 43 LEU A C 7
ATOM 7291 O O . LEU A 1 43 ? 6.801 -7.087 -2.205 1.00 0.00 43 LEU A O 7
ATOM 7307 N N . GLY A 1 44 ? 6.737 -4.856 -2.058 1.00 0.00 44 GLY A N 7
ATOM 7308 C CA . GLY A 1 44 ? 7.428 -4.831 -0.790 1.00 0.00 44 GLY A CA 7
ATOM 7309 C C . GLY A 1 44 ? 6.577 -4.183 0.276 1.00 0.00 44 GLY A C 7
ATOM 7310 O O . GLY A 1 44 ? 6.575 -2.959 0.423 1.00 0.00 44 GLY A O 7
ATOM 7314 N N . CYS A 1 45 ? 5.849 -4.996 1.018 1.00 0.00 45 CYS A N 7
ATOM 7315 C CA . CYS A 1 45 ? 4.882 -4.479 1.968 1.00 0.00 45 CYS A CA 7
ATOM 7316 C C . CYS A 1 45 ? 5.040 -5.137 3.330 1.00 0.00 45 CYS A C 7
ATOM 7317 O O . CYS A 1 45 ? 5.948 -5.935 3.551 1.00 0.00 45 CYS A O 7
ATOM 7324 N N . VAL A 1 46 ? 4.148 -4.788 4.243 1.00 0.00 46 VAL A N 7
ATOM 7325 C CA . VAL A 1 46 ? 4.115 -5.396 5.560 1.00 0.00 46 VAL A CA 7
ATOM 7326 C C . VAL A 1 46 ? 2.714 -5.911 5.840 1.00 0.00 46 VAL A C 7
ATOM 7327 O O . VAL A 1 46 ? 1.751 -5.472 5.197 1.00 0.00 46 VAL A O 7
ATOM 7340 N N . VAL A 1 47 ? 2.596 -6.833 6.785 1.00 0.00 47 VAL A N 7
ATOM 7341 C CA . VAL A 1 47 ? 1.308 -7.423 7.113 1.00 0.00 47 VAL A CA 7
ATOM 7342 C C . VAL A 1 47 ? 0.387 -6.370 7.717 1.00 0.00 47 VAL A C 7
ATOM 7343 O O . VAL A 1 47 ? 0.802 -5.589 8.577 1.00 0.00 47 VAL A O 7
ATOM 7356 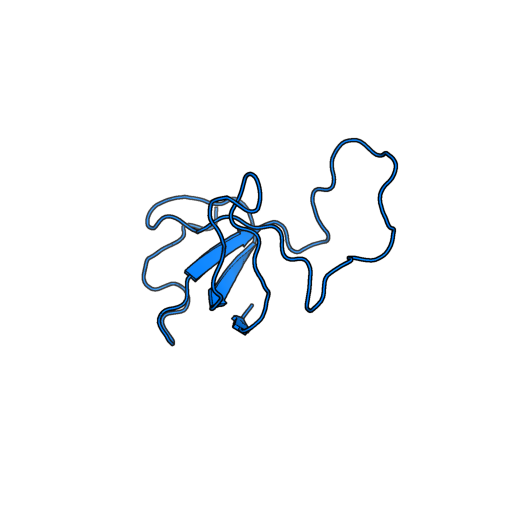N N . GLY A 1 48 ? -0.847 -6.337 7.240 1.00 0.00 48 GLY A N 7
ATOM 7357 C CA . GLY A 1 48 ? -1.817 -5.393 7.750 1.00 0.00 48 GLY A CA 7
ATOM 7358 C C . GLY A 1 48 ? -2.140 -5.648 9.209 1.00 0.00 48 GLY A C 7
ATOM 7359 O O . GLY A 1 48 ? -2.844 -6.603 9.533 1.00 0.00 48 GLY A O 7
ATOM 7363 N N . VAL A 1 49 ? -1.604 -4.807 10.083 1.00 0.00 49 VAL A N 7
ATOM 7364 C CA . VAL A 1 49 ? -1.833 -4.934 11.517 1.00 0.00 49 VAL A CA 7
ATOM 7365 C C . VAL A 1 49 ? -3.307 -4.756 11.846 1.00 0.00 49 VAL A C 7
ATOM 7366 O O . VAL A 1 49 ? -3.854 -3.656 11.726 1.00 0.00 49 VAL A O 7
ATOM 7379 N N . ILE A 1 50 ? -3.941 -5.846 12.252 1.00 0.00 50 ILE A N 7
ATOM 7380 C CA . ILE A 1 50 ? -5.368 -5.845 12.539 1.00 0.00 50 ILE A CA 7
ATOM 7381 C C . ILE A 1 50 ? -5.714 -4.840 13.632 1.00 0.00 50 ILE A C 7
ATOM 7382 O O . ILE A 1 50 ? -5.209 -4.919 14.754 1.00 0.00 50 ILE A O 7
ATOM 7398 N N . GLY A 1 51 ? -6.564 -3.886 13.288 1.00 0.00 51 GLY A N 7
ATOM 7399 C CA . GLY A 1 51 ? -6.945 -2.851 14.221 1.00 0.00 51 GLY A CA 7
ATOM 7400 C C . GLY A 1 51 ? -6.476 -1.489 13.762 1.00 0.00 51 GLY A C 7
ATOM 7401 O O . GLY A 1 51 ? -7.085 -0.468 14.087 1.00 0.00 51 GLY A O 7
ATOM 7405 N N . SER A 1 52 ? -5.404 -1.480 12.982 1.00 0.00 52 SER A N 7
ATOM 7406 C CA . SER A 1 52 ? -4.839 -0.242 12.476 1.00 0.00 52 SER A CA 7
ATOM 7407 C C . SER A 1 52 ? -5.391 0.069 11.088 1.00 0.00 52 SER A C 7
ATOM 7408 O O . SER A 1 52 ? -5.981 -0.795 10.436 1.00 0.00 52 SER A O 7
ATOM 7416 N N . GLN A 1 53 ? -5.213 1.303 10.647 1.00 0.00 53 GLN A N 7
ATOM 7417 C CA . GLN A 1 53 ? -5.749 1.738 9.369 1.00 0.00 53 GLN A CA 7
ATOM 7418 C C . GLN A 1 53 ? -4.653 1.879 8.316 1.00 0.00 53 GLN A C 7
ATOM 7419 O O . GLN A 1 53 ? -3.502 2.180 8.631 1.00 0.00 53 GLN A O 7
ATOM 7433 N N . CYS A 1 54 ? -5.025 1.645 7.066 1.00 0.00 54 CYS A N 7
ATOM 7434 C CA . CYS A 1 54 ? -4.128 1.834 5.941 1.00 0.00 54 CYS A CA 7
ATOM 7435 C C . CYS A 1 54 ? -4.569 3.054 5.146 1.00 0.00 54 CYS A C 7
ATOM 7436 O O . CYS A 1 54 ? -5.762 3.229 4.877 1.00 0.00 54 CYS A O 7
ATOM 7443 N N . GLY A 1 55 ? -3.615 3.896 4.778 1.00 0.00 55 GLY A N 7
ATOM 7444 C CA . GLY A 1 55 ? -3.949 5.144 4.128 1.00 0.00 55 GLY A CA 7
ATOM 7445 C C . GLY A 1 55 ? -4.042 5.023 2.621 1.00 0.00 55 GLY A C 7
ATOM 7446 O O . GLY A 1 55 ? -4.649 5.872 1.965 1.00 0.00 55 GLY A O 7
ATOM 7450 N N . ALA A 1 56 ? -3.445 3.978 2.065 1.00 0.00 56 ALA A N 7
ATOM 7451 C CA . ALA A 1 56 ? -3.424 3.809 0.621 1.00 0.00 56 ALA A CA 7
ATOM 7452 C C . ALA A 1 56 ? -3.981 2.451 0.197 1.00 0.00 56 ALA A C 7
ATOM 7453 O O . ALA A 1 56 ? -5.112 2.100 0.540 1.00 0.00 56 ALA A O 7
ATOM 7460 N N . SER A 1 57 ? -3.184 1.690 -0.542 1.00 0.00 57 SER A N 7
ATOM 7461 C CA . SER A 1 57 ? -3.650 0.455 -1.150 1.00 0.00 57 SER A CA 7
ATOM 7462 C C . SER A 1 57 ? -3.443 -0.754 -0.238 1.00 0.00 57 SER A C 7
ATOM 7463 O O . SER A 1 57 ? -2.356 -1.334 -0.181 1.00 0.00 57 SER A O 7
ATOM 7471 N N . VAL A 1 58 ? -4.492 -1.122 0.478 1.00 0.00 58 VAL A N 7
ATOM 7472 C CA . VAL A 1 58 ? -4.490 -2.352 1.248 1.00 0.00 58 VAL A CA 7
ATOM 7473 C C . VAL A 1 58 ? -5.091 -3.472 0.395 1.00 0.00 58 VAL A C 7
ATOM 7474 O O . VAL A 1 58 ? -6.192 -3.336 -0.140 1.00 0.00 58 VAL A O 7
ATOM 7487 N N . LYS A 1 59 ? -4.355 -4.562 0.244 1.00 0.00 59 LYS A N 7
ATOM 7488 C CA . LYS A 1 59 ? -4.794 -5.655 -0.612 1.00 0.00 59 LYS A CA 7
ATOM 7489 C C . LYS A 1 59 ? -4.435 -6.999 0.007 1.00 0.00 59 LYS A C 7
ATOM 7490 O O . LYS A 1 59 ? -3.703 -7.061 0.996 1.00 0.00 59 LYS A O 7
ATOM 7509 N N . CYS A 1 60 ? -4.954 -8.066 -0.578 1.00 0.00 60 CYS A N 7
ATOM 7510 C CA . CYS A 1 60 ? -4.756 -9.404 -0.047 1.00 0.00 60 CYS A CA 7
ATOM 7511 C C . CYS A 1 60 ? -3.885 -10.225 -0.985 1.00 0.00 60 CYS A C 7
ATOM 7512 O O . CYS A 1 60 ? -4.196 -10.371 -2.169 1.00 0.00 60 CYS A O 7
ATOM 7519 N N . CYS A 1 61 ? -2.793 -10.756 -0.463 1.00 0.00 61 CYS A N 7
ATOM 7520 C CA . CYS A 1 61 ? -1.899 -11.579 -1.256 1.00 0.00 61 CYS A CA 7
ATOM 7521 C C . CYS A 1 61 ? -1.513 -12.839 -0.489 1.00 0.00 61 CYS A C 7
ATOM 7522 O O . CYS A 1 61 ? -1.178 -12.782 0.692 1.00 0.00 61 CYS A O 7
ATOM 7529 N N . LYS A 1 62 ? -1.603 -13.974 -1.157 1.00 0.00 62 LYS A N 7
ATOM 7530 C CA . LYS A 1 62 ? -1.180 -15.233 -0.584 1.00 0.00 62 LYS A CA 7
ATOM 7531 C C . LYS A 1 62 ? 0.149 -15.646 -1.188 1.00 0.00 62 LYS A C 7
ATOM 7532 O O . LYS A 1 62 ? 0.279 -15.786 -2.410 1.00 0.00 62 LYS A O 7
ATOM 7551 N N . ASP A 1 63 ? 1.125 -15.821 -0.324 1.00 0.00 63 ASP A N 7
ATOM 7552 C CA . ASP A 1 63 ? 2.476 -16.171 -0.732 1.00 0.00 63 ASP A CA 7
ATOM 7553 C C . ASP A 1 63 ? 3.267 -16.662 0.473 1.00 0.00 63 ASP A C 7
ATOM 7554 O O . ASP A 1 63 ? 2.841 -16.480 1.614 1.00 0.00 63 ASP A O 7
ATOM 7563 N N . ASP A 1 64 ? 4.401 -17.289 0.221 1.00 0.00 64 ASP A N 7
ATOM 7564 C CA . ASP A 1 64 ? 5.248 -17.783 1.297 1.00 0.00 64 ASP A CA 7
ATOM 7565 C C . ASP A 1 64 ? 6.579 -17.051 1.313 1.00 0.00 64 ASP A C 7
ATOM 7566 O O . ASP A 1 64 ? 7.453 -17.306 0.482 1.00 0.00 64 ASP A O 7
ATOM 7575 N N . VAL A 1 65 ? 6.720 -16.117 2.238 1.00 0.00 65 VAL A N 7
ATOM 7576 C CA . VAL A 1 65 ? 7.984 -15.433 2.440 1.00 0.00 65 VAL A CA 7
ATOM 7577 C C . VAL A 1 65 ? 8.771 -16.161 3.507 1.00 0.00 65 VAL A C 7
ATOM 7578 O O . VAL A 1 65 ? 8.186 -16.727 4.429 1.00 0.00 65 VAL A O 7
ATOM 7591 N N . THR A 1 66 ? 10.081 -16.141 3.399 1.00 0.00 66 THR A N 7
ATOM 7592 C CA . THR A 1 66 ? 10.914 -16.836 4.355 1.00 0.00 66 THR A CA 7
ATOM 7593 C C . THR A 1 66 ? 11.040 -16.033 5.643 1.00 0.00 66 THR A C 7
ATOM 7594 O O . THR A 1 66 ? 11.348 -14.840 5.622 1.00 0.00 66 THR A O 7
ATOM 7605 N N . ASN A 1 67 ? 10.781 -16.694 6.765 1.00 0.00 67 ASN A N 7
ATOM 7606 C CA . ASN A 1 67 ? 10.833 -16.043 8.070 1.00 0.00 67 ASN A CA 7
ATOM 7607 C C . ASN A 1 67 ? 12.272 -15.899 8.539 1.00 0.00 67 ASN A C 7
ATOM 7608 O O . ASN A 1 67 ? 12.555 -15.248 9.546 1.00 0.00 67 ASN A O 7
ATOM 7619 N N . THR A 1 68 ? 13.171 -16.534 7.809 1.00 0.00 68 THR A N 7
ATOM 7620 C CA . THR A 1 68 ? 14.593 -16.408 8.053 1.00 0.00 68 THR A CA 7
ATOM 7621 C C . THR A 1 68 ? 15.300 -16.045 6.753 1.00 0.00 68 THR A C 7
ATOM 7622 O O . THR A 1 68 ? 15.254 -16.800 5.780 1.00 0.00 68 THR A O 7
ATOM 7633 N N . GLY A 1 69 ? 15.932 -14.884 6.736 1.00 0.00 69 GLY A N 7
ATOM 7634 C CA . GLY A 1 69 ? 16.592 -14.408 5.540 1.00 0.00 69 GLY A CA 7
ATOM 7635 C C . GLY A 1 69 ? 16.378 -12.923 5.333 1.00 0.00 69 GLY A C 7
ATOM 7636 O O . GLY A 1 69 ? 17.332 -12.169 5.142 1.00 0.00 69 GLY A O 7
ATOM 7640 N N . ASN A 1 70 ? 15.125 -12.502 5.398 1.00 0.00 70 ASN A N 7
ATOM 7641 C CA . ASN A 1 70 ? 14.771 -11.099 5.216 1.00 0.00 70 ASN A CA 7
ATOM 7642 C C . ASN A 1 70 ? 14.012 -10.593 6.437 1.00 0.00 70 ASN A C 7
ATOM 7643 O O . ASN A 1 70 ? 13.321 -11.359 7.107 1.00 0.00 70 ASN A O 7
ATOM 7654 N N . SER A 1 71 ? 14.151 -9.306 6.727 1.00 0.00 71 SER A N 7
ATOM 7655 C CA . SER A 1 71 ? 13.503 -8.703 7.883 1.00 0.00 71 SER A CA 7
ATOM 7656 C C . SER A 1 71 ? 12.049 -8.365 7.579 1.00 0.00 71 SER A C 7
ATOM 7657 O O . SER A 1 71 ? 11.154 -8.664 8.369 1.00 0.00 71 SER A O 7
ATOM 7665 N N . PHE A 1 72 ? 11.811 -7.752 6.427 1.00 0.00 72 PHE A N 7
ATOM 7666 C CA . PHE A 1 72 ? 10.459 -7.399 6.026 1.00 0.00 72 PHE A CA 7
ATOM 7667 C C . PHE A 1 72 ? 9.997 -8.315 4.896 1.00 0.00 72 PHE A C 7
ATOM 7668 O O . PHE A 1 72 ? 10.821 -8.897 4.186 1.00 0.00 72 PHE A O 7
ATOM 7685 N N . LEU A 1 73 ? 8.689 -8.446 4.732 1.00 0.00 73 LEU A N 7
ATOM 7686 C CA . LEU A 1 73 ? 8.128 -9.446 3.830 1.00 0.00 73 LEU A CA 7
ATOM 7687 C C . LEU A 1 73 ? 7.893 -8.904 2.426 1.00 0.00 73 LEU A C 7
ATOM 7688 O O . LEU A 1 73 ? 6.879 -8.259 2.154 1.00 0.00 73 LEU A O 7
ATOM 7704 N N . ILE A 1 74 ? 8.841 -9.161 1.540 1.00 0.00 74 ILE A N 7
ATOM 7705 C CA . ILE A 1 74 ? 8.623 -8.955 0.120 1.00 0.00 74 ILE A CA 7
ATOM 7706 C C . ILE A 1 74 ? 7.625 -9.998 -0.372 1.00 0.00 74 ILE A C 7
ATOM 7707 O O . ILE A 1 74 ? 7.763 -11.185 -0.068 1.00 0.00 74 ILE A O 7
ATOM 7723 N N . ILE A 1 75 ? 6.640 -9.571 -1.135 1.00 0.00 75 ILE A N 7
ATOM 7724 C CA . ILE A 1 75 ? 5.569 -10.462 -1.540 1.00 0.00 75 ILE A CA 7
ATOM 7725 C C . ILE A 1 75 ? 5.905 -11.122 -2.864 1.00 0.00 75 ILE A C 7
ATOM 7726 O O . ILE A 1 75 ? 6.280 -10.453 -3.825 1.00 0.00 75 ILE A O 7
ATOM 7742 N N . ASN A 1 76 ? 5.770 -12.442 -2.889 1.00 0.00 76 ASN A N 7
ATOM 7743 C CA . ASN A 1 76 ? 6.090 -13.241 -4.069 1.00 0.00 76 ASN A CA 7
ATOM 7744 C C . ASN A 1 76 ? 5.144 -12.921 -5.222 1.00 0.00 76 ASN A C 7
ATOM 7745 O O . ASN A 1 76 ? 5.417 -13.267 -6.371 1.00 0.00 76 ASN A O 7
ATOM 7756 N N . ALA A 1 77 ? 4.030 -12.266 -4.892 1.00 0.00 77 ALA A N 7
ATOM 7757 C CA . ALA A 1 77 ? 3.026 -11.862 -5.876 1.00 0.00 77 ALA A CA 7
ATOM 7758 C C . ALA A 1 77 ? 2.491 -13.063 -6.648 1.00 0.00 77 ALA A C 7
ATOM 7759 O O . ALA A 1 77 ? 2.207 -12.976 -7.844 1.00 0.00 77 ALA A O 7
ATOM 7766 N N . ALA A 1 78 ? 2.361 -14.188 -5.957 1.00 0.00 78 ALA A N 7
ATOM 7767 C CA . ALA A 1 78 ? 1.829 -15.396 -6.570 1.00 0.00 78 ALA A CA 7
ATOM 7768 C C . ALA A 1 78 ? 0.311 -15.332 -6.639 1.00 0.00 78 ALA A C 7
ATOM 7769 O O . ALA A 1 78 ? -0.280 -15.435 -7.714 1.00 0.00 78 ALA A O 7
ATOM 7776 N N . ASN A 1 79 ? -0.315 -15.157 -5.487 1.00 0.00 79 ASN A N 7
ATOM 7777 C CA . ASN A 1 79 ? -1.763 -15.021 -5.415 1.00 0.00 79 ASN A CA 7
ATOM 7778 C C . ASN A 1 79 ? -2.119 -13.652 -4.864 1.00 0.00 79 ASN A C 7
ATOM 7779 O O . ASN A 1 79 ? -2.098 -13.449 -3.661 1.00 0.00 79 ASN A O 7
ATOM 7790 N N . CYS A 1 80 ? -2.432 -12.710 -5.728 1.00 0.00 80 CYS A N 7
ATOM 7791 C CA . CYS A 1 80 ? -2.765 -11.371 -5.268 1.00 0.00 80 CYS A CA 7
ATOM 7792 C C . CYS A 1 80 ? -4.136 -10.948 -5.774 1.00 0.00 80 CYS A C 7
ATOM 7793 O O . CYS A 1 80 ? -4.435 -11.079 -6.959 1.00 0.00 80 CYS A O 7
ATOM 7800 N N . VAL A 1 81 ? -4.968 -10.454 -4.864 1.00 0.00 81 VAL A N 7
ATOM 7801 C CA . VAL A 1 81 ? -6.307 -9.989 -5.208 1.00 0.00 81 VAL A CA 7
ATOM 7802 C C . VAL A 1 81 ? -6.543 -8.590 -4.641 1.00 0.00 81 VAL A C 7
ATOM 7803 O O . VAL A 1 81 ? -5.935 -8.205 -3.637 1.00 0.00 81 VAL A O 7
ATOM 7816 N N . ALA A 1 82 ? -7.416 -7.834 -5.290 1.00 0.00 82 ALA A N 7
ATOM 7817 C CA . ALA A 1 82 ? -7.724 -6.479 -4.858 1.00 0.00 82 ALA A CA 7
ATOM 7818 C C . ALA A 1 82 ? -9.168 -6.129 -5.184 1.00 0.00 82 ALA A C 7
ATOM 7819 O O . ALA A 1 82 ? -9.688 -6.643 -6.195 1.00 0.00 82 ALA A O 7
ATOM 7827 N N . ALA A 1 1 ? -9.674 6.889 7.306 1.00 0.00 1 ALA A N 8
ATOM 7828 C CA . ALA A 1 1 ? -8.629 6.006 6.740 1.00 0.00 1 ALA A CA 8
ATOM 7829 C C . ALA A 1 1 ? -9.206 4.630 6.431 1.00 0.00 1 ALA A C 8
ATOM 7830 O O . ALA A 1 1 ? -10.421 4.434 6.476 1.00 0.00 1 ALA A O 8
ATOM 7839 N N . THR A 1 2 ? -8.342 3.682 6.112 1.00 0.00 2 THR A N 8
ATOM 7840 C CA . THR A 1 2 ? -8.767 2.316 5.879 1.00 0.00 2 THR A CA 8
ATOM 7841 C C . THR A 1 2 ? -8.428 1.445 7.083 1.00 0.00 2 THR A C 8
ATOM 7842 O O . THR A 1 2 ? -7.278 1.052 7.275 1.00 0.00 2 THR A O 8
ATOM 7853 N N . THR A 1 3 ? -9.426 1.168 7.904 1.00 0.00 3 THR A N 8
ATOM 7854 C CA . THR A 1 3 ? -9.226 0.376 9.103 1.00 0.00 3 THR A CA 8
ATOM 7855 C C . THR A 1 3 ? -9.167 -1.108 8.771 1.00 0.00 3 THR A C 8
ATOM 7856 O O . THR A 1 3 ? -10.074 -1.654 8.132 1.00 0.00 3 THR A O 8
ATOM 7867 N N . ILE A 1 4 ? -8.090 -1.755 9.189 1.00 0.00 4 ILE A N 8
ATOM 7868 C CA . ILE A 1 4 ? -7.921 -3.179 8.955 1.00 0.00 4 ILE A CA 8
ATOM 7869 C C . ILE A 1 4 ? -8.597 -3.978 10.064 1.00 0.00 4 ILE A C 8
ATOM 7870 O O . ILE A 1 4 ? -7.975 -4.319 11.069 1.00 0.00 4 ILE A O 8
ATOM 7886 N N . GLY A 1 5 ? -9.887 -4.232 9.886 1.00 0.00 5 GLY A N 8
ATOM 7887 C CA . GLY A 1 5 ? -10.628 -5.035 10.837 1.00 0.00 5 GLY A CA 8
ATOM 7888 C C . GLY A 1 5 ? -10.247 -6.500 10.753 1.00 0.00 5 GLY A C 8
ATOM 7889 O O . GLY A 1 5 ? -9.568 -6.903 9.809 1.00 0.00 5 GLY A O 8
ATOM 7893 N N . PRO A 1 6 ? -10.689 -7.327 11.711 1.00 0.00 6 PRO A N 8
ATOM 7894 C CA . PRO A 1 6 ? -10.293 -8.740 11.782 1.00 0.00 6 PRO A CA 8
ATOM 7895 C C . PRO A 1 6 ? -10.724 -9.544 10.557 1.00 0.00 6 PRO A C 8
ATOM 7896 O O . PRO A 1 6 ? -9.956 -10.348 10.031 1.00 0.00 6 PRO A O 8
ATOM 7907 N N . ASN A 1 7 ? -11.947 -9.319 10.094 1.00 0.00 7 ASN A N 8
ATOM 7908 C CA . ASN A 1 7 ? -12.493 -10.107 8.996 1.00 0.00 7 ASN A CA 8
ATOM 7909 C C . ASN A 1 7 ? -12.509 -9.324 7.691 1.00 0.00 7 ASN A C 8
ATOM 7910 O O . ASN A 1 7 ? -13.393 -9.517 6.856 1.00 0.00 7 ASN A O 8
ATOM 7921 N N . THR A 1 8 ? -11.522 -8.453 7.511 1.00 0.00 8 THR A N 8
ATOM 7922 C CA . THR A 1 8 ? -11.403 -7.674 6.285 1.00 0.00 8 THR A CA 8
ATOM 7923 C C . THR A 1 8 ? -11.150 -8.595 5.098 1.00 0.00 8 THR A C 8
ATOM 7924 O O . THR A 1 8 ? -11.927 -8.641 4.144 1.00 0.00 8 THR A O 8
ATOM 7935 N N . CYS A 1 9 ? -10.058 -9.339 5.179 1.00 0.00 9 CYS A N 8
ATOM 7936 C CA . CYS A 1 9 ? -9.702 -10.287 4.141 1.00 0.00 9 CYS A CA 8
ATOM 7937 C C . CYS A 1 9 ? -10.421 -11.613 4.372 1.00 0.00 9 CYS A C 8
ATOM 7938 O O . CYS A 1 9 ? -9.812 -12.609 4.757 1.00 0.00 9 CYS A O 8
ATOM 7945 N N . SER A 1 10 ? -11.728 -11.611 4.142 1.00 0.00 10 SER A N 8
ATOM 7946 C CA . SER A 1 10 ? -12.533 -12.814 4.284 1.00 0.00 10 SER A CA 8
ATOM 7947 C C . SER A 1 10 ? -12.443 -13.670 3.020 1.00 0.00 10 SER A C 8
ATOM 7948 O O . SER A 1 10 ? -13.164 -14.654 2.861 1.00 0.00 10 SER A O 8
ATOM 7956 N N . ILE A 1 11 ? -11.536 -13.278 2.129 1.00 0.00 11 ILE A N 8
ATOM 7957 C CA . ILE A 1 11 ? -11.297 -13.992 0.883 1.00 0.00 11 ILE A CA 8
ATOM 7958 C C . ILE A 1 11 ? -10.736 -15.385 1.167 1.00 0.00 11 ILE A C 8
ATOM 7959 O O . ILE A 1 11 ? -10.259 -15.639 2.274 1.00 0.00 11 ILE A O 8
ATOM 7975 N N . ASP A 1 12 ? -10.828 -16.260 0.157 1.00 0.00 12 ASP A N 8
ATOM 7976 C CA . ASP A 1 12 ? -10.368 -17.662 0.202 1.00 0.00 12 ASP A CA 8
ATOM 7977 C C . ASP A 1 12 ? -9.371 -17.948 1.323 1.00 0.00 12 ASP A C 8
ATOM 7978 O O . ASP A 1 12 ? -9.753 -18.399 2.403 1.00 0.00 12 ASP A O 8
ATOM 7987 N N . ASP A 1 13 ? -8.101 -17.689 1.057 1.00 0.00 13 ASP A N 8
ATOM 7988 C CA . ASP A 1 13 ? -7.048 -17.873 2.047 1.00 0.00 13 ASP A CA 8
ATOM 7989 C C . ASP A 1 13 ? -5.938 -16.868 1.790 1.00 0.00 13 ASP A C 8
ATOM 7990 O O . ASP A 1 13 ? -4.977 -17.153 1.073 1.00 0.00 13 ASP A O 8
ATOM 7999 N N . TYR A 1 14 ? -6.089 -15.681 2.355 1.00 0.00 14 TYR A N 8
ATOM 8000 C CA . TYR A 1 14 ? -5.180 -14.584 2.069 1.00 0.00 14 TYR A CA 8
ATOM 8001 C C . TYR A 1 14 ? -4.886 -13.780 3.324 1.00 0.00 14 TYR A C 8
ATOM 8002 O O . TYR A 1 14 ? -5.567 -13.922 4.342 1.00 0.00 14 TYR A O 8
ATOM 8020 N N . LYS A 1 15 ? -3.866 -12.944 3.248 1.00 0.00 15 LYS A N 8
ATOM 8021 C CA . LYS A 1 15 ? -3.530 -12.044 4.339 1.00 0.00 15 LYS A CA 8
ATOM 8022 C C . LYS A 1 15 ? -3.676 -10.605 3.873 1.00 0.00 15 LYS A C 8
ATOM 8023 O O . LYS A 1 15 ? -3.359 -10.292 2.723 1.00 0.00 15 LYS A O 8
ATOM 8042 N N . PRO A 1 16 ? -4.165 -9.714 4.744 1.00 0.00 16 PRO A N 8
ATOM 8043 C CA . PRO A 1 16 ? -4.292 -8.294 4.428 1.00 0.00 16 PRO A CA 8
ATOM 8044 C C . PRO A 1 16 ? -2.930 -7.617 4.370 1.00 0.00 16 PRO A C 8
ATOM 8045 O O . PRO A 1 16 ? -2.150 -7.697 5.314 1.00 0.00 16 PRO A O 8
ATOM 8056 N N . TYR A 1 17 ? -2.642 -6.973 3.255 1.00 0.00 17 TYR A N 8
ATOM 8057 C CA . TYR A 1 17 ? -1.366 -6.313 3.062 1.00 0.00 17 TYR A CA 8
ATOM 8058 C C . TYR A 1 17 ? -1.568 -4.839 2.778 1.00 0.00 17 TYR A C 8
ATOM 8059 O O . TYR A 1 17 ? -2.372 -4.465 1.923 1.00 0.00 17 TYR A O 8
ATOM 8077 N N . CYS A 1 18 ? -0.839 -4.003 3.489 1.00 0.00 18 CYS A N 8
ATOM 8078 C CA . CYS A 1 18 ? -0.866 -2.579 3.225 1.00 0.00 18 CYS A CA 8
ATOM 8079 C C . CYS A 1 18 ? 0.270 -2.224 2.277 1.00 0.00 18 CYS A C 8
ATOM 8080 O O . CYS A 1 18 ? 1.445 -2.351 2.626 1.00 0.00 18 CYS A O 8
ATOM 8087 N N . CYS A 1 19 ? -0.084 -1.817 1.070 1.00 0.00 19 CYS A N 8
ATOM 8088 C CA . CYS A 1 19 ? 0.898 -1.456 0.063 1.00 0.00 19 CYS A CA 8
ATOM 8089 C C . CYS A 1 19 ? 0.460 -0.192 -0.658 1.00 0.00 19 CYS A C 8
ATOM 8090 O O . CYS A 1 19 ? -0.700 0.209 -0.567 1.00 0.00 19 CYS A O 8
ATOM 8097 N N . GLN A 1 20 ? 1.379 0.443 -1.361 1.00 0.00 20 GLN A N 8
ATOM 8098 C CA . GLN A 1 20 ? 1.044 1.623 -2.131 1.00 0.00 20 GLN A CA 8
ATOM 8099 C C . GLN A 1 20 ? 0.881 1.265 -3.603 1.00 0.00 20 GLN A C 8
ATOM 8100 O O . GLN A 1 20 ? 1.860 1.009 -4.305 1.00 0.00 20 GLN A O 8
ATOM 8114 N N . SER A 1 21 ? -0.360 1.232 -4.064 1.00 0.00 21 SER A N 8
ATOM 8115 C CA . SER A 1 21 ? -0.637 0.993 -5.470 1.00 0.00 21 SER A CA 8
ATOM 8116 C C . SER A 1 21 ? -0.514 2.302 -6.243 1.00 0.00 21 SER A C 8
ATOM 8117 O O . SER A 1 21 ? -1.446 3.107 -6.284 1.00 0.00 21 SER A O 8
ATOM 8125 N N . MET A 1 22 ? 0.651 2.519 -6.832 1.00 0.00 22 MET A N 8
ATOM 8126 C CA . MET A 1 22 ? 0.936 3.764 -7.525 1.00 0.00 22 MET A CA 8
ATOM 8127 C C . MET A 1 22 ? 0.998 3.547 -9.030 1.00 0.00 22 MET A C 8
ATOM 8128 O O . MET A 1 22 ? 1.616 2.592 -9.508 1.00 0.00 22 MET A O 8
ATOM 8142 N N . SER A 1 23 ? 0.349 4.429 -9.767 1.00 0.00 23 SER A N 8
ATOM 8143 C CA . SER A 1 23 ? 0.352 4.374 -11.216 1.00 0.00 23 SER A CA 8
ATOM 8144 C C . SER A 1 23 ? 1.597 5.054 -11.775 1.00 0.00 23 SER A C 8
ATOM 8145 O O . SER A 1 23 ? 1.656 6.281 -11.888 1.00 0.00 23 SER A O 8
ATOM 8153 N N . GLY A 1 24 ? 2.600 4.251 -12.096 1.00 0.00 24 GLY A N 8
ATOM 8154 C CA . GLY A 1 24 ? 3.827 4.782 -12.650 1.00 0.00 24 GLY A CA 8
ATOM 8155 C C . GLY A 1 24 ? 3.807 4.791 -14.167 1.00 0.00 24 GLY A C 8
ATOM 8156 O O . GLY A 1 24 ? 3.693 3.734 -14.790 1.00 0.00 24 GLY A O 8
ATOM 8160 N N . PRO A 1 25 ? 3.882 5.980 -14.786 1.00 0.00 25 PRO A N 8
ATOM 8161 C CA . PRO A 1 25 ? 3.930 6.124 -16.237 1.00 0.00 25 PRO A CA 8
ATOM 8162 C C . PRO A 1 25 ? 5.337 5.890 -16.787 1.00 0.00 25 PRO A C 8
ATOM 8163 O O . PRO A 1 25 ? 6.330 6.290 -16.174 1.00 0.00 25 PRO A O 8
ATOM 8174 N N . ALA A 1 26 ? 5.416 5.254 -17.947 1.00 0.00 26 ALA A N 8
ATOM 8175 C CA . ALA A 1 26 ? 6.696 4.941 -18.569 1.00 0.00 26 ALA A CA 8
ATOM 8176 C C . ALA A 1 26 ? 6.923 5.824 -19.790 1.00 0.00 26 ALA A C 8
ATOM 8177 O O . ALA A 1 26 ? 7.252 5.344 -20.880 1.00 0.00 26 ALA A O 8
ATOM 8184 N N . GLY A 1 27 ? 6.745 7.123 -19.599 1.00 0.00 27 GLY A N 8
ATOM 8185 C CA . GLY A 1 27 ? 6.887 8.064 -20.688 1.00 0.00 27 GLY A CA 8
ATOM 8186 C C . GLY A 1 27 ? 8.335 8.391 -20.982 1.00 0.00 27 GLY A C 8
ATOM 8187 O O . GLY A 1 27 ? 9.160 8.480 -20.071 1.00 0.00 27 GLY A O 8
ATOM 8191 N N . SER A 1 28 ? 8.650 8.548 -22.258 1.00 0.00 28 SER A N 8
ATOM 8192 C CA . SER A 1 28 ? 9.986 8.927 -22.685 1.00 0.00 28 SER A CA 8
ATOM 8193 C C . SER A 1 28 ? 9.906 9.834 -23.908 1.00 0.00 28 SER A C 8
ATOM 8194 O O . SER A 1 28 ? 9.358 9.444 -24.942 1.00 0.00 28 SER A O 8
ATOM 8202 N N . PRO A 1 29 ? 10.416 11.069 -23.791 1.00 0.00 29 PRO A N 8
ATOM 8203 C CA . PRO A 1 29 ? 10.448 12.020 -24.904 1.00 0.00 29 PRO A CA 8
ATOM 8204 C C . PRO A 1 29 ? 11.350 11.534 -26.031 1.00 0.00 29 PRO A C 8
ATOM 8205 O O . PRO A 1 29 ? 12.564 11.410 -25.858 1.00 0.00 29 PRO A O 8
ATOM 8216 N N . GLY A 1 30 ? 10.749 11.253 -27.177 1.00 0.00 30 GLY A N 8
ATOM 8217 C CA . GLY A 1 30 ? 11.498 10.751 -28.311 1.00 0.00 30 GLY A CA 8
ATOM 8218 C C . GLY A 1 30 ? 11.094 9.339 -28.674 1.00 0.00 30 GLY A C 8
ATOM 8219 O O . GLY A 1 30 ? 9.917 8.979 -28.576 1.00 0.00 30 GLY A O 8
ATOM 8223 N N . LEU A 1 31 ? 12.064 8.534 -29.083 1.00 0.00 31 LEU A N 8
ATOM 8224 C CA . LEU A 1 31 ? 11.800 7.153 -29.457 1.00 0.00 31 LEU A CA 8
ATOM 8225 C C . LEU A 1 31 ? 11.582 6.290 -28.219 1.00 0.00 31 LEU A C 8
ATOM 8226 O O . LEU A 1 31 ? 12.407 6.280 -27.302 1.00 0.00 31 LEU A O 8
ATOM 8242 N N . LEU A 1 32 ? 10.469 5.577 -28.192 1.00 0.00 32 LEU A N 8
ATOM 8243 C CA . LEU A 1 32 ? 10.167 4.674 -27.096 1.00 0.00 32 LEU A CA 8
ATOM 8244 C C . LEU A 1 32 ? 10.339 3.231 -27.552 1.00 0.00 32 LEU A C 8
ATOM 8245 O O . LEU A 1 32 ? 9.394 2.598 -28.028 1.00 0.00 32 LEU A O 8
ATOM 8261 N N . ASN A 1 33 ? 11.553 2.721 -27.419 1.00 0.00 33 ASN A N 8
ATOM 8262 C CA . ASN A 1 33 ? 11.861 1.364 -27.847 1.00 0.00 33 ASN A CA 8
ATOM 8263 C C . ASN A 1 33 ? 11.392 0.360 -26.807 1.00 0.00 33 ASN A C 8
ATOM 8264 O O . ASN A 1 33 ? 11.623 0.538 -25.611 1.00 0.00 33 ASN A O 8
ATOM 8275 N N . LEU A 1 34 ? 10.728 -0.689 -27.263 1.00 0.00 34 LEU A N 8
ATOM 8276 C CA . LEU A 1 34 ? 10.224 -1.711 -26.365 1.00 0.00 34 LEU A CA 8
ATOM 8277 C C . LEU A 1 34 ? 11.309 -2.741 -26.079 1.00 0.00 34 LEU A C 8
ATOM 8278 O O . LEU A 1 34 ? 11.395 -3.776 -26.740 1.00 0.00 34 LEU A O 8
ATOM 8294 N N . ILE A 1 35 ? 12.148 -2.438 -25.102 1.00 0.00 35 ILE A N 8
ATOM 8295 C CA . ILE A 1 35 ? 13.201 -3.348 -24.692 1.00 0.00 35 ILE A CA 8
ATOM 8296 C C . ILE A 1 35 ? 12.674 -4.265 -23.600 1.00 0.00 35 ILE A C 8
ATOM 8297 O O . ILE A 1 35 ? 11.882 -3.834 -22.763 1.00 0.00 35 ILE A O 8
ATOM 8313 N N . PRO A 1 36 ? 13.086 -5.540 -23.605 1.00 0.00 36 PRO A N 8
ATOM 8314 C CA . PRO A 1 36 ? 12.611 -6.523 -22.631 1.00 0.00 36 PRO A CA 8
ATOM 8315 C C . PRO A 1 36 ? 12.799 -6.055 -21.192 1.00 0.00 36 PRO A C 8
ATOM 8316 O O . PRO A 1 36 ? 13.909 -5.737 -20.758 1.00 0.00 36 PRO A O 8
ATOM 8327 N N . VAL A 1 37 ? 11.695 -6.012 -20.467 1.00 0.00 37 VAL A N 8
ATOM 8328 C CA . VAL A 1 37 ? 11.698 -5.635 -19.066 1.00 0.00 37 VAL A CA 8
ATOM 8329 C C . VAL A 1 37 ? 10.525 -6.310 -18.357 1.00 0.00 37 VAL A C 8
ATOM 8330 O O . VAL A 1 37 ? 9.562 -6.732 -19.004 1.00 0.00 37 VAL A O 8
ATOM 8343 N N . ASP A 1 38 ? 10.616 -6.445 -17.043 1.00 0.00 38 ASP A N 8
ATOM 8344 C CA . ASP A 1 38 ? 9.542 -7.054 -16.268 1.00 0.00 38 ASP A CA 8
ATOM 8345 C C . ASP A 1 38 ? 9.070 -6.113 -15.172 1.00 0.00 38 ASP A C 8
ATOM 8346 O O . ASP A 1 38 ? 9.878 -5.557 -14.425 1.00 0.00 38 ASP A O 8
ATOM 8355 N N . LEU A 1 39 ? 7.765 -5.929 -15.096 1.00 0.00 39 LEU A N 8
ATOM 8356 C CA . LEU A 1 39 ? 7.162 -5.126 -14.044 1.00 0.00 39 LEU A CA 8
ATOM 8357 C C . LEU A 1 39 ? 6.140 -5.962 -13.289 1.00 0.00 39 LEU A C 8
ATOM 8358 O O . LEU A 1 39 ? 5.190 -5.441 -12.705 1.00 0.00 39 LEU A O 8
ATOM 8374 N N . SER A 1 40 ? 6.347 -7.270 -13.313 1.00 0.00 40 SER A N 8
ATOM 8375 C CA . SER A 1 40 ? 5.470 -8.202 -12.629 1.00 0.00 40 SER A CA 8
ATOM 8376 C C . SER A 1 40 ? 6.091 -8.628 -11.303 1.00 0.00 40 SER A C 8
ATOM 8377 O O . SER A 1 40 ? 5.407 -8.729 -10.286 1.00 0.00 40 SER A O 8
ATOM 8385 N N . ALA A 1 41 ? 7.396 -8.867 -11.321 1.00 0.00 41 ALA A N 8
ATOM 8386 C CA . ALA A 1 41 ? 8.123 -9.215 -10.112 1.00 0.00 41 ALA A CA 8
ATOM 8387 C C . ALA A 1 41 ? 8.496 -7.953 -9.345 1.00 0.00 41 ALA A C 8
ATOM 8388 O O . ALA A 1 41 ? 9.646 -7.509 -9.370 1.00 0.00 41 ALA A O 8
ATOM 8395 N N . SER A 1 42 ? 7.503 -7.356 -8.704 1.00 0.00 42 SER A N 8
ATOM 8396 C CA . SER A 1 42 ? 7.705 -6.145 -7.918 1.00 0.00 42 SER A CA 8
ATOM 8397 C C . SER A 1 42 ? 6.598 -5.976 -6.884 1.00 0.00 42 SER A C 8
ATOM 8398 O O . SER A 1 42 ? 5.526 -5.459 -7.200 1.00 0.00 42 SER A O 8
ATOM 8406 N N . LEU A 1 43 ? 6.861 -6.408 -5.659 1.00 0.00 43 LEU A N 8
ATOM 8407 C CA . LEU A 1 43 ? 5.908 -6.249 -4.569 1.00 0.00 43 LEU A CA 8
ATOM 8408 C C . LEU A 1 43 ? 6.616 -6.342 -3.226 1.00 0.00 43 LEU A C 8
ATOM 8409 O O . LEU A 1 43 ? 7.041 -7.418 -2.804 1.00 0.00 43 LEU A O 8
ATOM 8425 N N . GLY A 1 44 ? 6.753 -5.207 -2.568 1.00 0.00 44 GLY A N 8
ATOM 8426 C CA . GLY A 1 44 ? 7.350 -5.180 -1.253 1.00 0.00 44 GLY A CA 8
ATOM 8427 C C . GLY A 1 44 ? 6.426 -4.540 -0.244 1.00 0.00 44 GLY A C 8
ATOM 8428 O O . GLY A 1 44 ? 6.502 -3.334 0.000 1.00 0.00 44 GLY A O 8
ATOM 8432 N N . CYS A 1 45 ? 5.553 -5.344 0.341 1.00 0.00 45 CYS A N 8
ATOM 8433 C CA . CYS A 1 45 ? 4.556 -4.842 1.273 1.00 0.00 45 CYS A CA 8
ATOM 8434 C C . CYS A 1 45 ? 4.582 -5.632 2.570 1.00 0.00 45 CYS A C 8
ATOM 8435 O O . CYS A 1 45 ? 5.209 -6.683 2.654 1.00 0.00 45 CYS A O 8
ATOM 8442 N N . VAL A 1 46 ? 3.886 -5.120 3.574 1.00 0.00 46 VAL A N 8
ATOM 8443 C CA . VAL A 1 46 ? 3.818 -5.777 4.866 1.00 0.00 46 VAL A CA 8
ATOM 8444 C C . VAL A 1 46 ? 2.381 -6.132 5.210 1.00 0.00 46 VAL A C 8
ATOM 8445 O O . VAL A 1 46 ? 1.443 -5.551 4.656 1.00 0.00 46 VAL A O 8
ATOM 8458 N N . VAL A 1 47 ? 2.216 -7.094 6.108 1.00 0.00 47 VAL A N 8
ATOM 8459 C CA . VAL A 1 47 ? 0.898 -7.486 6.584 1.00 0.00 47 VAL A CA 8
ATOM 8460 C C . VAL A 1 47 ? 0.260 -6.346 7.364 1.00 0.00 47 VAL A C 8
ATOM 8461 O O . VAL A 1 47 ? 0.941 -5.622 8.090 1.00 0.00 47 VAL A O 8
ATOM 8474 N N . GLY A 1 48 ? -1.042 -6.183 7.195 1.00 0.00 48 GLY A N 8
ATOM 8475 C CA . GLY A 1 48 ? -1.754 -5.119 7.860 1.00 0.00 48 GLY A CA 8
ATOM 8476 C C . GLY A 1 48 ? -1.996 -5.414 9.321 1.00 0.00 48 GLY A C 8
ATOM 8477 O O . GLY A 1 48 ? -2.175 -6.572 9.709 1.00 0.00 48 GLY A O 8
ATOM 8481 N N . VAL A 1 49 ? -1.996 -4.371 10.135 1.00 0.00 49 VAL A N 8
ATOM 8482 C CA . VAL A 1 49 ? -2.212 -4.519 11.565 1.00 0.00 49 VAL A CA 8
ATOM 8483 C C . VAL A 1 49 ? -3.702 -4.519 11.884 1.00 0.00 49 VAL A C 8
ATOM 8484 O O . VAL A 1 49 ? -4.413 -3.554 11.593 1.00 0.00 49 VAL A O 8
ATOM 8497 N N . ILE A 1 50 ? -4.166 -5.600 12.488 1.00 0.00 50 ILE A N 8
ATOM 8498 C CA . ILE A 1 50 ? -5.575 -5.760 12.797 1.00 0.00 50 ILE A CA 8
ATOM 8499 C C . ILE A 1 50 ? -6.005 -4.773 13.878 1.00 0.00 50 ILE A C 8
ATOM 8500 O O . ILE A 1 50 ? -5.430 -4.732 14.967 1.00 0.00 50 ILE A O 8
ATOM 8516 N N . GLY A 1 51 ? -7.006 -3.965 13.556 1.00 0.00 51 GLY A N 8
ATOM 8517 C CA . GLY A 1 51 ? -7.501 -2.978 14.491 1.00 0.00 51 GLY A CA 8
ATOM 8518 C C . GLY A 1 51 ? -6.807 -1.643 14.329 1.00 0.00 51 GLY A C 8
ATOM 8519 O O . GLY A 1 51 ? -7.066 -0.703 15.084 1.00 0.00 51 GLY A O 8
ATOM 8523 N N . SER A 1 52 ? -5.927 -1.552 13.343 1.00 0.00 52 SER A N 8
ATOM 8524 C CA . SER A 1 52 ? -5.202 -0.319 13.085 1.00 0.00 52 SER A CA 8
ATOM 8525 C C . SER A 1 52 ? -5.705 0.351 11.809 1.00 0.00 52 SER A C 8
ATOM 8526 O O . SER A 1 52 ? -6.347 -0.284 10.968 1.00 0.00 52 SER A O 8
ATOM 8534 N N . GLN A 1 53 ? -5.427 1.639 11.683 1.00 0.00 53 GLN A N 8
ATOM 8535 C CA . GLN A 1 53 ? -5.838 2.401 10.517 1.00 0.00 53 GLN A CA 8
ATOM 8536 C C . GLN A 1 53 ? -4.699 2.498 9.511 1.00 0.00 53 GLN A C 8
ATOM 8537 O O . GLN A 1 53 ? -3.581 2.888 9.853 1.00 0.00 53 GLN A O 8
ATOM 8551 N N . CYS A 1 54 ? -4.987 2.137 8.273 1.00 0.00 54 CYS A N 8
ATOM 8552 C CA . CYS A 1 54 ? -4.004 2.192 7.205 1.00 0.00 54 CYS A CA 8
ATOM 8553 C C . CYS A 1 54 ? -4.333 3.327 6.241 1.00 0.00 54 CYS A C 8
ATOM 8554 O O . CYS A 1 54 ? -5.500 3.555 5.913 1.00 0.00 54 CYS A O 8
ATOM 8561 N N . GLY A 1 55 ? -3.308 4.050 5.812 1.00 0.00 55 GLY A N 8
ATOM 8562 C CA . GLY A 1 55 ? -3.498 5.106 4.835 1.00 0.00 55 GLY A CA 8
ATOM 8563 C C . GLY A 1 55 ? -3.096 4.668 3.441 1.00 0.00 55 GLY A C 8
ATOM 8564 O O . GLY A 1 55 ? -2.961 5.488 2.534 1.00 0.00 55 GLY A O 8
ATOM 8568 N N . ALA A 1 56 ? -2.901 3.368 3.272 1.00 0.00 56 ALA A N 8
ATOM 8569 C CA . ALA A 1 56 ? -2.504 2.817 1.988 1.00 0.00 56 ALA A CA 8
ATOM 8570 C C . ALA A 1 56 ? -3.585 1.892 1.442 1.00 0.00 56 ALA A C 8
ATOM 8571 O O . ALA A 1 56 ? -4.602 1.655 2.097 1.00 0.00 56 ALA A O 8
ATOM 8578 N N . SER A 1 57 ? -3.358 1.369 0.245 1.00 0.00 57 SER A N 8
ATOM 8579 C CA . SER A 1 57 ? -4.309 0.479 -0.393 1.00 0.00 57 SER A CA 8
ATOM 8580 C C . SER A 1 57 ? -4.167 -0.935 0.166 1.00 0.00 57 SER A C 8
ATOM 8581 O O . SER A 1 57 ? -3.113 -1.566 0.032 1.00 0.00 57 SER A O 8
ATOM 8589 N N . VAL A 1 58 ? -5.222 -1.421 0.808 1.00 0.00 58 VAL A N 8
ATOM 8590 C CA . VAL A 1 58 ? -5.204 -2.742 1.420 1.00 0.00 58 VAL A CA 8
ATOM 8591 C C . VAL A 1 58 ? -5.565 -3.822 0.411 1.00 0.00 58 VAL A C 8
ATOM 8592 O O . VAL A 1 58 ? -6.696 -3.890 -0.078 1.00 0.00 58 VAL A O 8
ATOM 8605 N N . LYS A 1 59 ? -4.591 -4.657 0.102 1.00 0.00 59 LYS A N 8
ATOM 8606 C CA . LYS A 1 59 ? -4.782 -5.775 -0.806 1.00 0.00 59 LYS A CA 8
ATOM 8607 C C . LYS A 1 59 ? -4.591 -7.075 -0.044 1.00 0.00 59 LYS A C 8
ATOM 8608 O O . LYS A 1 59 ? -4.179 -7.060 1.112 1.00 0.00 59 LYS A O 8
ATOM 8627 N N . CYS A 1 60 ? -4.897 -8.191 -0.672 1.00 0.00 60 CYS A N 8
ATOM 8628 C CA . CYS A 1 60 ? -4.761 -9.475 -0.009 1.00 0.00 60 CYS A CA 8
ATOM 8629 C C . CYS A 1 60 ? -3.741 -10.330 -0.739 1.00 0.00 60 CYS A C 8
ATOM 8630 O O . CYS A 1 60 ? -3.904 -10.637 -1.920 1.00 0.00 60 CYS A O 8
ATOM 8637 N N . CYS A 1 61 ? -2.687 -10.704 -0.040 1.00 0.00 61 CYS A N 8
ATOM 8638 C CA . CYS A 1 61 ? -1.609 -11.445 -0.657 1.00 0.00 61 CYS A CA 8
ATOM 8639 C C . CYS A 1 61 ? -1.288 -12.711 0.122 1.00 0.00 61 CYS A C 8
ATOM 8640 O O . CYS A 1 61 ? -1.422 -12.765 1.345 1.00 0.00 61 CYS A O 8
ATOM 8647 N N . LYS A 1 62 ? -0.903 -13.731 -0.618 1.00 0.00 62 LYS A N 8
ATOM 8648 C CA . LYS A 1 62 ? -0.416 -14.972 -0.065 1.00 0.00 62 LYS A CA 8
ATOM 8649 C C . LYS A 1 62 ? 0.784 -15.412 -0.884 1.00 0.00 62 LYS A C 8
ATOM 8650 O O . LYS A 1 62 ? 0.753 -15.384 -2.119 1.00 0.00 62 LYS A O 8
ATOM 8669 N N . ASP A 1 63 ? 1.841 -15.799 -0.210 1.00 0.00 63 ASP A N 8
ATOM 8670 C CA . ASP A 1 63 ? 3.097 -16.070 -0.882 1.00 0.00 63 ASP A CA 8
ATOM 8671 C C . ASP A 1 63 ? 4.003 -16.926 -0.016 1.00 0.00 63 ASP A C 8
ATOM 8672 O O . ASP A 1 63 ? 3.606 -17.375 1.060 1.00 0.00 63 ASP A O 8
ATOM 8681 N N . ASP A 1 64 ? 5.220 -17.133 -0.489 1.00 0.00 64 ASP A N 8
ATOM 8682 C CA . ASP A 1 64 ? 6.208 -17.910 0.240 1.00 0.00 64 ASP A CA 8
ATOM 8683 C C . ASP A 1 64 ? 6.827 -17.049 1.332 1.00 0.00 64 ASP A C 8
ATOM 8684 O O . ASP A 1 64 ? 6.515 -17.223 2.509 1.00 0.00 64 ASP A O 8
ATOM 8693 N N . VAL A 1 65 ? 7.667 -16.103 0.908 1.00 0.00 65 VAL A N 8
ATOM 8694 C CA . VAL A 1 65 ? 8.311 -15.132 1.799 1.00 0.00 65 VAL A CA 8
ATOM 8695 C C . VAL A 1 65 ? 8.933 -15.779 3.030 1.00 0.00 65 VAL A C 8
ATOM 8696 O O . VAL A 1 65 ? 8.277 -15.977 4.054 1.00 0.00 65 VAL A O 8
ATOM 8709 N N . THR A 1 66 ? 10.201 -16.078 2.932 1.00 0.00 66 THR A N 8
ATOM 8710 C CA . THR A 1 66 ? 10.933 -16.602 4.062 1.00 0.00 66 THR A CA 8
ATOM 8711 C C . THR A 1 66 ? 11.414 -15.443 4.937 1.00 0.00 66 THR A C 8
ATOM 8712 O O . THR A 1 66 ? 11.832 -14.396 4.436 1.00 0.00 66 THR A O 8
ATOM 8723 N N . ASN A 1 67 ? 11.321 -15.622 6.241 1.00 0.00 67 ASN A N 8
ATOM 8724 C CA . ASN A 1 67 ? 11.673 -14.566 7.182 1.00 0.00 67 ASN A CA 8
ATOM 8725 C C . ASN A 1 67 ? 12.802 -15.024 8.091 1.00 0.00 67 ASN A C 8
ATOM 8726 O O . ASN A 1 67 ? 12.656 -15.078 9.316 1.00 0.00 67 ASN A O 8
ATOM 8737 N N . THR A 1 68 ? 13.928 -15.358 7.484 1.00 0.00 68 THR A N 8
ATOM 8738 C CA . THR A 1 68 ? 15.078 -15.844 8.221 1.00 0.00 68 THR A CA 8
ATOM 8739 C C . THR A 1 68 ? 15.859 -14.703 8.856 1.00 0.00 68 THR A C 8
ATOM 8740 O O . THR A 1 68 ? 16.287 -14.793 10.006 1.00 0.00 68 THR A O 8
ATOM 8751 N N . GLY A 1 69 ? 16.028 -13.633 8.106 1.00 0.00 69 GLY A N 8
ATOM 8752 C CA . GLY A 1 69 ? 16.756 -12.486 8.610 1.00 0.00 69 GLY A CA 8
ATOM 8753 C C . GLY A 1 69 ? 16.602 -11.263 7.731 1.00 0.00 69 GLY A C 8
ATOM 8754 O O . GLY A 1 69 ? 17.591 -10.708 7.248 1.00 0.00 69 GLY A O 8
ATOM 8758 N N . ASN A 1 70 ? 15.363 -10.841 7.516 1.00 0.00 70 ASN A N 8
ATOM 8759 C CA . ASN A 1 70 ? 15.089 -9.652 6.728 1.00 0.00 70 ASN A CA 8
ATOM 8760 C C . ASN A 1 70 ? 14.171 -8.715 7.496 1.00 0.00 70 ASN A C 8
ATOM 8761 O O . ASN A 1 70 ? 13.234 -9.165 8.156 1.00 0.00 70 ASN A O 8
ATOM 8772 N N . SER A 1 71 ? 14.443 -7.417 7.411 1.00 0.00 71 SER A N 8
ATOM 8773 C CA . SER A 1 71 ? 13.709 -6.414 8.178 1.00 0.00 71 SER A CA 8
ATOM 8774 C C . SER A 1 71 ? 12.216 -6.426 7.842 1.00 0.00 71 SER A C 8
ATOM 8775 O O . SER A 1 71 ? 11.369 -6.342 8.733 1.00 0.00 71 SER A O 8
ATOM 8783 N N . PHE A 1 72 ? 11.899 -6.539 6.560 1.00 0.00 72 PHE A N 8
ATOM 8784 C CA . PHE A 1 72 ? 10.513 -6.598 6.126 1.00 0.00 72 PHE A CA 8
ATOM 8785 C C . PHE A 1 72 ? 10.337 -7.679 5.062 1.00 0.00 72 PHE A C 8
ATOM 8786 O O . PHE A 1 72 ? 11.315 -8.137 4.466 1.00 0.00 72 PHE A O 8
ATOM 8803 N N . LEU A 1 73 ? 9.097 -8.090 4.839 1.00 0.00 73 LEU A N 8
ATOM 8804 C CA . LEU A 1 73 ? 8.803 -9.224 3.972 1.00 0.00 73 LEU A CA 8
ATOM 8805 C C . LEU A 1 73 ? 8.578 -8.790 2.527 1.00 0.00 73 LEU A C 8
ATOM 8806 O O . LEU A 1 73 ? 7.812 -7.870 2.256 1.00 0.00 73 LEU A O 8
ATOM 8822 N N . ILE A 1 74 ? 9.252 -9.460 1.603 1.00 0.00 74 ILE A N 8
ATOM 8823 C CA . ILE A 1 74 ? 9.072 -9.196 0.184 1.00 0.00 74 ILE A CA 8
ATOM 8824 C C . ILE A 1 74 ? 8.196 -10.279 -0.436 1.00 0.00 74 ILE A C 8
ATOM 8825 O O . ILE A 1 74 ? 8.456 -11.471 -0.265 1.00 0.00 74 ILE A O 8
ATOM 8841 N N . ILE A 1 75 ? 7.162 -9.864 -1.150 1.00 0.00 75 ILE A N 8
ATOM 8842 C CA . ILE A 1 75 ? 6.230 -10.799 -1.755 1.00 0.00 75 ILE A CA 8
ATOM 8843 C C . ILE A 1 75 ? 6.588 -11.033 -3.218 1.00 0.00 75 ILE A C 8
ATOM 8844 O O . ILE A 1 75 ? 7.143 -10.156 -3.880 1.00 0.00 75 ILE A O 8
ATOM 8860 N N . ASN A 1 76 ? 6.277 -12.218 -3.715 1.00 0.00 76 ASN A N 8
ATOM 8861 C CA . ASN A 1 76 ? 6.579 -12.574 -5.093 1.00 0.00 76 ASN A CA 8
ATOM 8862 C C . ASN A 1 76 ? 5.359 -12.331 -5.966 1.00 0.00 76 ASN A C 8
ATOM 8863 O O . ASN A 1 76 ? 5.400 -12.534 -7.181 1.00 0.00 76 ASN A O 8
ATOM 8874 N N . ALA A 1 77 ? 4.270 -11.907 -5.319 1.00 0.00 77 ALA A N 8
ATOM 8875 C CA . ALA A 1 77 ? 3.000 -11.644 -5.988 1.00 0.00 77 ALA A CA 8
ATOM 8876 C C . ALA A 1 77 ? 2.467 -12.915 -6.644 1.00 0.00 77 ALA A C 8
ATOM 8877 O O . ALA A 1 77 ? 1.790 -12.863 -7.674 1.00 0.00 77 ALA A O 8
ATOM 8884 N N . ALA A 1 78 ? 2.780 -14.056 -6.035 1.00 0.00 78 ALA A N 8
ATOM 8885 C CA . ALA A 1 78 ? 2.341 -15.345 -6.554 1.00 0.00 78 ALA A CA 8
ATOM 8886 C C . ALA A 1 78 ? 0.835 -15.494 -6.408 1.00 0.00 78 ALA A C 8
ATOM 8887 O O . ALA A 1 78 ? 0.145 -15.904 -7.341 1.00 0.00 78 ALA A O 8
ATOM 8894 N N . ASN A 1 79 ? 0.332 -15.167 -5.226 1.00 0.00 79 ASN A N 8
ATOM 8895 C CA . ASN A 1 79 ? -1.097 -15.180 -4.974 1.00 0.00 79 ASN A CA 8
ATOM 8896 C C . ASN A 1 79 ? -1.510 -13.835 -4.397 1.00 0.00 79 ASN A C 8
ATOM 8897 O O . ASN A 1 79 ? -1.346 -13.593 -3.208 1.00 0.00 79 ASN A O 8
ATOM 8908 N N . CYS A 1 80 ? -2.020 -12.948 -5.226 1.00 0.00 80 CYS A N 8
ATOM 8909 C CA . CYS A 1 80 ? -2.398 -11.627 -4.748 1.00 0.00 80 CYS A CA 8
ATOM 8910 C C . CYS A 1 80 ? -3.685 -11.144 -5.397 1.00 0.00 80 CYS A C 8
ATOM 8911 O O . CYS A 1 80 ? -3.920 -11.358 -6.590 1.00 0.00 80 CYS A O 8
ATOM 8918 N N . VAL A 1 81 ? -4.534 -10.522 -4.594 1.00 0.00 81 VAL A N 8
ATOM 8919 C CA . VAL A 1 81 ? -5.761 -9.923 -5.087 1.00 0.00 81 VAL A CA 8
ATOM 8920 C C . VAL A 1 81 ? -5.680 -8.410 -4.978 1.00 0.00 81 VAL A C 8
ATOM 8921 O O . VAL A 1 81 ? -5.366 -7.880 -3.906 1.00 0.00 81 VAL A O 8
ATOM 8934 N N . ALA A 1 82 ? -5.956 -7.740 -6.090 1.00 0.00 82 ALA A N 8
ATOM 8935 C CA . ALA A 1 82 ? -5.923 -6.277 -6.178 1.00 0.00 82 ALA A CA 8
ATOM 8936 C C . ALA A 1 82 ? -4.498 -5.744 -6.044 1.00 0.00 82 ALA A C 8
ATOM 8937 O O . ALA A 1 82 ? -4.329 -4.522 -5.836 1.00 0.00 82 ALA A O 8
ATOM 8945 N N . ALA A 1 1 ? -8.147 7.528 8.313 1.00 0.00 1 ALA A N 9
ATOM 8946 C CA . ALA A 1 1 ? -7.489 6.579 7.383 1.00 0.00 1 ALA A CA 9
ATOM 8947 C C . ALA A 1 1 ? -8.292 5.287 7.296 1.00 0.00 1 ALA A C 9
ATOM 8948 O O . ALA A 1 1 ? -9.281 5.115 8.011 1.00 0.00 1 ALA A O 9
ATOM 8957 N N . THR A 1 2 ? -7.871 4.384 6.421 1.00 0.00 2 THR A N 9
ATOM 8958 C CA . THR A 1 2 ? -8.545 3.110 6.255 1.00 0.00 2 THR A CA 9
ATOM 8959 C C . THR A 1 2 ? -8.063 2.102 7.294 1.00 0.00 2 THR A C 9
ATOM 8960 O O . THR A 1 2 ? -6.910 1.669 7.270 1.00 0.00 2 THR A O 9
ATOM 8971 N N . THR A 1 3 ? -8.941 1.751 8.216 1.00 0.00 3 THR A N 9
ATOM 8972 C CA . THR A 1 3 ? -8.618 0.770 9.232 1.00 0.00 3 THR A CA 9
ATOM 8973 C C . THR A 1 3 ? -8.741 -0.642 8.671 1.00 0.00 3 THR A C 9
ATOM 8974 O O . THR A 1 3 ? -9.731 -0.980 8.012 1.00 0.00 3 THR A O 9
ATOM 8985 N N . ILE A 1 4 ? -7.724 -1.453 8.910 1.00 0.00 4 ILE A N 9
ATOM 8986 C CA . ILE A 1 4 ? -7.739 -2.835 8.478 1.00 0.00 4 ILE A CA 9
ATOM 8987 C C . ILE A 1 4 ? -8.494 -3.680 9.493 1.00 0.00 4 ILE A C 9
ATOM 8988 O O . ILE A 1 4 ? -7.988 -3.969 10.580 1.00 0.00 4 ILE A O 9
ATOM 9004 N N . GLY A 1 5 ? -9.717 -4.038 9.144 1.00 0.00 5 GLY A N 9
ATOM 9005 C CA . GLY A 1 5 ? -10.531 -4.835 10.028 1.00 0.00 5 GLY A CA 9
ATOM 9006 C C . GLY A 1 5 ? -10.581 -6.281 9.595 1.00 0.00 5 GLY A C 9
ATOM 9007 O O . GLY A 1 5 ? -9.885 -6.675 8.657 1.00 0.00 5 GLY A O 9
ATOM 9011 N N . PRO A 1 6 ? -11.411 -7.101 10.255 1.00 0.00 6 PRO A N 9
ATOM 9012 C CA . PRO A 1 6 ? -11.532 -8.526 9.940 1.00 0.00 6 PRO A CA 9
ATOM 9013 C C . PRO A 1 6 ? -12.292 -8.761 8.640 1.00 0.00 6 PRO A C 9
ATOM 9014 O O . PRO A 1 6 ? -12.271 -9.853 8.077 1.00 0.00 6 PRO A O 9
ATOM 9025 N N . ASN A 1 7 ? -12.950 -7.717 8.160 1.00 0.00 7 ASN A N 9
ATOM 9026 C CA . ASN A 1 7 ? -13.728 -7.798 6.933 1.00 0.00 7 ASN A CA 9
ATOM 9027 C C . ASN A 1 7 ? -12.859 -7.446 5.734 1.00 0.00 7 ASN A C 9
ATOM 9028 O O . ASN A 1 7 ? -13.262 -6.680 4.860 1.00 0.00 7 ASN A O 9
ATOM 9039 N N . THR A 1 8 ? -11.660 -8.006 5.706 1.00 0.00 8 THR A N 9
ATOM 9040 C CA . THR A 1 8 ? -10.713 -7.723 4.644 1.00 0.00 8 THR A CA 9
ATOM 9041 C C . THR A 1 8 ? -10.965 -8.615 3.432 1.00 0.00 8 THR A C 9
ATOM 9042 O O . THR A 1 8 ? -11.284 -8.125 2.348 1.00 0.00 8 THR A O 9
ATOM 9053 N N . CYS A 1 9 ? -10.835 -9.921 3.618 1.00 0.00 9 CYS A N 9
ATOM 9054 C CA . CYS A 1 9 ? -11.070 -10.870 2.541 1.00 0.00 9 CYS A CA 9
ATOM 9055 C C . CYS A 1 9 ? -11.324 -12.264 3.099 1.00 0.00 9 CYS A C 9
ATOM 9056 O O . CYS A 1 9 ? -11.065 -12.527 4.274 1.00 0.00 9 CYS A O 9
ATOM 9063 N N . SER A 1 10 ? -11.860 -13.139 2.262 1.00 0.00 10 SER A N 9
ATOM 9064 C CA . SER A 1 10 ? -12.070 -14.530 2.639 1.00 0.00 10 SER A CA 9
ATOM 9065 C C . SER A 1 10 ? -11.306 -15.458 1.690 1.00 0.00 10 SER A C 9
ATOM 9066 O O . SER A 1 10 ? -10.078 -15.424 1.658 1.00 0.00 10 SER A O 9
ATOM 9074 N N . ILE A 1 11 ? -12.034 -16.247 0.892 1.00 0.00 11 ILE A N 9
ATOM 9075 C CA . ILE A 1 11 ? -11.436 -17.213 -0.036 1.00 0.00 11 ILE A CA 9
ATOM 9076 C C . ILE A 1 11 ? -10.454 -18.146 0.679 1.00 0.00 11 ILE A C 9
ATOM 9077 O O . ILE A 1 11 ? -10.849 -18.981 1.495 1.00 0.00 11 ILE A O 9
ATOM 9093 N N . ASP A 1 12 ? -9.179 -17.978 0.373 1.00 0.00 12 ASP A N 9
ATOM 9094 C CA . ASP A 1 12 ? -8.118 -18.802 0.935 1.00 0.00 12 ASP A CA 9
ATOM 9095 C C . ASP A 1 12 ? -7.497 -18.061 2.123 1.00 0.00 12 ASP A C 9
ATOM 9096 O O . ASP A 1 12 ? -7.924 -16.951 2.439 1.00 0.00 12 ASP A O 9
ATOM 9105 N N . ASP A 1 13 ? -6.536 -18.674 2.806 1.00 0.00 13 ASP A N 9
ATOM 9106 C CA . ASP A 1 13 ? -5.823 -18.010 3.895 1.00 0.00 13 ASP A CA 9
ATOM 9107 C C . ASP A 1 13 ? -4.972 -16.865 3.336 1.00 0.00 13 ASP A C 9
ATOM 9108 O O . ASP A 1 13 ? -3.753 -16.984 3.163 1.00 0.00 13 ASP A O 9
ATOM 9117 N N . TYR A 1 14 ? -5.642 -15.770 3.026 1.00 0.00 14 TYR A N 9
ATOM 9118 C CA . TYR A 1 14 ? -5.001 -14.596 2.476 1.00 0.00 14 TYR A CA 9
ATOM 9119 C C . TYR A 1 14 ? -4.729 -13.595 3.580 1.00 0.00 14 TYR A C 9
ATOM 9120 O O . TYR A 1 14 ? -5.546 -13.420 4.485 1.00 0.00 14 TYR A O 9
ATOM 9138 N N . LYS A 1 15 ? -3.583 -12.945 3.512 1.00 0.00 15 LYS A N 9
ATOM 9139 C CA . LYS A 1 15 ? -3.228 -11.940 4.497 1.00 0.00 15 LYS A CA 9
ATOM 9140 C C . LYS A 1 15 ? -3.372 -10.557 3.885 1.00 0.00 15 LYS A C 9
ATOM 9141 O O . LYS A 1 15 ? -2.974 -10.336 2.743 1.00 0.00 15 LYS A O 9
ATOM 9160 N N . PRO A 1 16 ? -3.980 -9.620 4.616 1.00 0.00 16 PRO A N 9
ATOM 9161 C CA . PRO A 1 16 ? -4.110 -8.242 4.159 1.00 0.00 16 PRO A CA 9
ATOM 9162 C C . PRO A 1 16 ? -2.765 -7.532 4.168 1.00 0.00 16 PRO A C 9
ATOM 9163 O O . PRO A 1 16 ? -2.012 -7.625 5.133 1.00 0.00 16 PRO A O 9
ATOM 9174 N N . TYR A 1 17 ? -2.451 -6.855 3.083 1.00 0.00 17 TYR A N 9
ATOM 9175 C CA . TYR A 1 17 ? -1.194 -6.141 2.969 1.00 0.00 17 TYR A CA 9
ATOM 9176 C C . TYR A 1 17 ? -1.451 -4.657 2.770 1.00 0.00 17 TYR A C 9
ATOM 9177 O O . TYR A 1 17 ? -2.251 -4.267 1.916 1.00 0.00 17 TYR A O 9
ATOM 9195 N N . CYS A 1 18 ? -0.778 -3.835 3.554 1.00 0.00 18 CYS A N 9
ATOM 9196 C CA . CYS A 1 18 ? -0.872 -2.398 3.391 1.00 0.00 18 CYS A CA 9
ATOM 9197 C C . CYS A 1 18 ? 0.221 -1.935 2.437 1.00 0.00 18 CYS A C 9
ATOM 9198 O O . CYS A 1 18 ? 1.410 -2.033 2.746 1.00 0.00 18 CYS A O 9
ATOM 9205 N N . CYS A 1 19 ? -0.190 -1.460 1.267 1.00 0.00 19 CYS A N 9
ATOM 9206 C CA . CYS A 1 19 ? 0.747 -1.085 0.218 1.00 0.00 19 CYS A CA 9
ATOM 9207 C C . CYS A 1 19 ? 0.109 -0.083 -0.730 1.00 0.00 19 CYS A C 9
ATOM 9208 O O . CYS A 1 19 ? -1.114 -0.004 -0.822 1.00 0.00 19 CYS A O 9
ATOM 9215 N N . GLN A 1 20 ? 0.932 0.676 -1.438 1.00 0.00 20 GLN A N 9
ATOM 9216 C CA . GLN A 1 20 ? 0.425 1.634 -2.407 1.00 0.00 20 GLN A CA 9
ATOM 9217 C C . GLN A 1 20 ? 0.068 0.936 -3.711 1.00 0.00 20 GLN A C 9
ATOM 9218 O O . GLN A 1 20 ? 0.937 0.441 -4.430 1.00 0.00 20 GLN A O 9
ATOM 9232 N N . SER A 1 21 ? -1.216 0.880 -4.002 1.00 0.00 21 SER A N 9
ATOM 9233 C CA . SER A 1 21 ? -1.687 0.291 -5.239 1.00 0.00 21 SER A CA 9
ATOM 9234 C C . SER A 1 21 ? -2.411 1.338 -6.075 1.00 0.00 21 SER A C 9
ATOM 9235 O O . SER A 1 21 ? -3.274 2.057 -5.575 1.00 0.00 21 SER A O 9
ATOM 9243 N N . MET A 1 22 ? -2.040 1.433 -7.340 1.00 0.00 22 MET A N 9
ATOM 9244 C CA . MET A 1 22 ? -2.625 2.421 -8.229 1.00 0.00 22 MET A CA 9
ATOM 9245 C C . MET A 1 22 ? -3.838 1.838 -8.939 1.00 0.00 22 MET A C 9
ATOM 9246 O O . MET A 1 22 ? -4.234 0.703 -8.676 1.00 0.00 22 MET A O 9
ATOM 9260 N N . SER A 1 23 ? -4.418 2.613 -9.838 1.00 0.00 23 SER A N 9
ATOM 9261 C CA . SER A 1 23 ? -5.599 2.181 -10.565 1.00 0.00 23 SER A CA 9
ATOM 9262 C C . SER A 1 23 ? -5.200 1.437 -11.841 1.00 0.00 23 SER A C 9
ATOM 9263 O O . SER A 1 23 ? -4.021 1.142 -12.056 1.00 0.00 23 SER A O 9
ATOM 9271 N N . GLY A 1 24 ? -6.181 1.116 -12.669 1.00 0.00 24 GLY A N 9
ATOM 9272 C CA . GLY A 1 24 ? -5.914 0.438 -13.920 1.00 0.00 24 GLY A CA 9
ATOM 9273 C C . GLY A 1 24 ? -7.151 -0.250 -14.451 1.00 0.00 24 GLY A C 9
ATOM 9274 O O . GLY A 1 24 ? -7.630 -1.210 -13.843 1.00 0.00 24 GLY A O 9
ATOM 9278 N N . PRO A 1 25 ? -7.696 0.230 -15.583 1.00 0.00 25 PRO A N 9
ATOM 9279 C CA . PRO A 1 25 ? -8.917 -0.323 -16.183 1.00 0.00 25 PRO A CA 9
ATOM 9280 C C . PRO A 1 25 ? -8.841 -1.833 -16.405 1.00 0.00 25 PRO A C 9
ATOM 9281 O O . PRO A 1 25 ? -7.996 -2.323 -17.154 1.00 0.00 25 PRO A O 9
ATOM 9292 N N . ALA A 1 26 ? -9.733 -2.560 -15.748 1.00 0.00 26 ALA A N 9
ATOM 9293 C CA . ALA A 1 26 ? -9.781 -4.008 -15.870 1.00 0.00 26 ALA A CA 9
ATOM 9294 C C . ALA A 1 26 ? -10.552 -4.416 -17.117 1.00 0.00 26 ALA A C 9
ATOM 9295 O O . ALA A 1 26 ? -10.491 -5.566 -17.550 1.00 0.00 26 ALA A O 9
ATOM 9302 N N . GLY A 1 27 ? -11.274 -3.461 -17.694 1.00 0.00 27 GLY A N 9
ATOM 9303 C CA . GLY A 1 27 ? -12.018 -3.717 -18.912 1.00 0.00 27 GLY A CA 9
ATOM 9304 C C . GLY A 1 27 ? -11.128 -3.769 -20.140 1.00 0.00 27 GLY A C 9
ATOM 9305 O O . GLY A 1 27 ? -11.317 -3.011 -21.089 1.00 0.00 27 GLY A O 9
ATOM 9309 N N . SER A 1 28 ? -10.150 -4.661 -20.113 1.00 0.00 28 SER A N 9
ATOM 9310 C CA . SER A 1 28 ? -9.251 -4.856 -21.239 1.00 0.00 28 SER A CA 9
ATOM 9311 C C . SER A 1 28 ? -9.301 -6.312 -21.692 1.00 0.00 28 SER A C 9
ATOM 9312 O O . SER A 1 28 ? -8.941 -7.218 -20.937 1.00 0.00 28 SER A O 9
ATOM 9320 N N . PRO A 1 29 ? -9.766 -6.552 -22.926 1.00 0.00 29 PRO A N 9
ATOM 9321 C CA . PRO A 1 29 ? -9.933 -7.898 -23.471 1.00 0.00 29 PRO A CA 9
ATOM 9322 C C . PRO A 1 29 ? -8.603 -8.532 -23.867 1.00 0.00 29 PRO A C 9
ATOM 9323 O O . PRO A 1 29 ? -8.248 -8.575 -25.047 1.00 0.00 29 PRO A O 9
ATOM 9334 N N . GLY A 1 30 ? -7.873 -9.018 -22.878 1.00 0.00 30 GLY A N 9
ATOM 9335 C CA . GLY A 1 30 ? -6.602 -9.658 -23.135 1.00 0.00 30 GLY A CA 9
ATOM 9336 C C . GLY A 1 30 ? -5.441 -8.697 -23.009 1.00 0.00 30 GLY A C 9
ATOM 9337 O O . GLY A 1 30 ? -5.317 -7.754 -23.794 1.00 0.00 30 GLY A O 9
ATOM 9341 N N . LEU A 1 31 ? -4.597 -8.925 -22.015 1.00 0.00 31 LEU A N 9
ATOM 9342 C CA . LEU A 1 31 ? -3.403 -8.114 -21.823 1.00 0.00 31 LEU A CA 9
ATOM 9343 C C . LEU A 1 31 ? -2.260 -8.670 -22.667 1.00 0.00 31 LEU A C 9
ATOM 9344 O O . LEU A 1 31 ? -1.329 -9.290 -22.151 1.00 0.00 31 LEU A O 9
ATOM 9360 N N . LEU A 1 32 ? -2.347 -8.443 -23.971 1.00 0.00 32 LEU A N 9
ATOM 9361 C CA . LEU A 1 32 ? -1.405 -9.021 -24.919 1.00 0.00 32 LEU A CA 9
ATOM 9362 C C . LEU A 1 32 ? -0.080 -8.272 -24.916 1.00 0.00 32 LEU A C 9
ATOM 9363 O O . LEU A 1 32 ? 0.105 -7.300 -25.653 1.00 0.00 32 LEU A O 9
ATOM 9379 N N . ASN A 1 33 ? 0.842 -8.730 -24.087 1.00 0.00 33 ASN A N 9
ATOM 9380 C CA . ASN A 1 33 ? 2.169 -8.142 -24.028 1.00 0.00 33 ASN A CA 9
ATOM 9381 C C . ASN A 1 33 ? 3.123 -8.897 -24.945 1.00 0.00 33 ASN A C 9
ATOM 9382 O O . ASN A 1 33 ? 3.030 -10.118 -25.076 1.00 0.00 33 ASN A O 9
ATOM 9393 N N . LEU A 1 34 ? 4.026 -8.168 -25.584 1.00 0.00 34 LEU A N 9
ATOM 9394 C CA . LEU A 1 34 ? 4.997 -8.772 -26.488 1.00 0.00 34 LEU A CA 9
ATOM 9395 C C . LEU A 1 34 ? 6.141 -9.405 -25.702 1.00 0.00 34 LEU A C 9
ATOM 9396 O O . LEU A 1 34 ? 6.191 -10.620 -25.527 1.00 0.00 34 LEU A O 9
ATOM 9412 N N . ILE A 1 35 ? 7.048 -8.571 -25.216 1.00 0.00 35 ILE A N 9
ATOM 9413 C CA . ILE A 1 35 ? 8.197 -9.048 -24.462 1.00 0.00 35 ILE A CA 9
ATOM 9414 C C . ILE A 1 35 ? 8.181 -8.447 -23.066 1.00 0.00 35 ILE A C 9
ATOM 9415 O O . ILE A 1 35 ? 8.327 -7.234 -22.908 1.00 0.00 35 ILE A O 9
ATOM 9431 N N . PRO A 1 36 ? 7.967 -9.273 -22.038 1.00 0.00 36 PRO A N 9
ATOM 9432 C CA . PRO A 1 36 ? 7.980 -8.808 -20.659 1.00 0.00 36 PRO A CA 9
ATOM 9433 C C . PRO A 1 36 ? 9.400 -8.634 -20.130 1.00 0.00 36 PRO A C 9
ATOM 9434 O O . PRO A 1 36 ? 10.197 -9.573 -20.127 1.00 0.00 36 PRO A O 9
ATOM 9445 N N . VAL A 1 37 ? 9.707 -7.427 -19.680 1.00 0.00 37 VAL A N 9
ATOM 9446 C CA . VAL A 1 37 ? 11.006 -7.142 -19.084 1.00 0.00 37 VAL A CA 9
ATOM 9447 C C . VAL A 1 37 ? 10.824 -6.666 -17.651 1.00 0.00 37 VAL A C 9
ATOM 9448 O O . VAL A 1 37 ? 11.775 -6.237 -16.993 1.00 0.00 37 VAL A O 9
ATOM 9461 N N . ASP A 1 38 ? 9.589 -6.748 -17.176 1.00 0.00 38 ASP A N 9
ATOM 9462 C CA . ASP A 1 38 ? 9.259 -6.323 -15.825 1.00 0.00 38 ASP A CA 9
ATOM 9463 C C . ASP A 1 38 ? 9.554 -7.434 -14.832 1.00 0.00 38 ASP A C 9
ATOM 9464 O O . ASP A 1 38 ? 8.902 -8.480 -14.834 1.00 0.00 38 ASP A O 9
ATOM 9473 N N . LEU A 1 39 ? 10.548 -7.207 -14.000 1.00 0.00 39 LEU A N 9
ATOM 9474 C CA . LEU A 1 39 ? 10.900 -8.151 -12.957 1.00 0.00 39 LEU A CA 9
ATOM 9475 C C . LEU A 1 39 ? 11.212 -7.402 -11.672 1.00 0.00 39 LEU A C 9
ATOM 9476 O O . LEU A 1 39 ? 11.809 -7.953 -10.747 1.00 0.00 39 LEU A O 9
ATOM 9492 N N . SER A 1 40 ? 10.801 -6.142 -11.618 1.00 0.00 40 SER A N 9
ATOM 9493 C CA . SER A 1 40 ? 11.118 -5.296 -10.478 1.00 0.00 40 SER A CA 9
ATOM 9494 C C . SER A 1 40 ? 9.889 -4.556 -9.947 1.00 0.00 40 SER A C 9
ATOM 9495 O O . SER A 1 40 ? 9.978 -3.841 -8.950 1.00 0.00 40 SER A O 9
ATOM 9503 N N . ALA A 1 41 ? 8.739 -4.733 -10.593 1.00 0.00 41 ALA A N 9
ATOM 9504 C CA . ALA A 1 41 ? 7.519 -4.068 -10.145 1.00 0.00 41 ALA A CA 9
ATOM 9505 C C . ALA A 1 41 ? 6.828 -4.867 -9.043 1.00 0.00 41 ALA A C 9
ATOM 9506 O O . ALA A 1 41 ? 5.648 -4.660 -8.756 1.00 0.00 41 ALA A O 9
ATOM 9513 N N . SER A 1 42 ? 7.569 -5.771 -8.421 1.00 0.00 42 SER A N 9
ATOM 9514 C CA . SER A 1 42 ? 7.044 -6.562 -7.324 1.00 0.00 42 SER A CA 9
ATOM 9515 C C . SER A 1 42 ? 7.044 -5.743 -6.037 1.00 0.00 42 SER A C 9
ATOM 9516 O O . SER A 1 42 ? 7.706 -4.707 -5.951 1.00 0.00 42 SER A O 9
ATOM 9524 N N . LEU A 1 43 ? 6.306 -6.203 -5.041 1.00 0.00 43 LEU A N 9
ATOM 9525 C CA . LEU A 1 43 ? 6.150 -5.454 -3.803 1.00 0.00 43 LEU A CA 9
ATOM 9526 C C . LEU A 1 43 ? 6.605 -6.282 -2.611 1.00 0.00 43 LEU A C 9
ATOM 9527 O O . LEU A 1 43 ? 6.994 -7.438 -2.759 1.00 0.00 43 LEU A O 9
ATOM 9543 N N . GLY A 1 44 ? 6.566 -5.679 -1.439 1.00 0.00 44 GLY A N 9
ATOM 9544 C CA . GLY A 1 44 ? 6.874 -6.396 -0.223 1.00 0.00 44 GLY A CA 9
ATOM 9545 C C . GLY A 1 44 ? 5.773 -6.217 0.792 1.00 0.00 44 GLY A C 9
ATOM 9546 O O . GLY A 1 44 ? 5.137 -7.187 1.208 1.00 0.00 44 GLY A O 9
ATOM 9550 N N . CYS A 1 45 ? 5.545 -4.959 1.162 1.00 0.00 45 CYS A N 9
ATOM 9551 C CA . CYS A 1 45 ? 4.435 -4.574 2.025 1.00 0.00 45 CYS A CA 9
ATOM 9552 C C . CYS A 1 45 ? 4.532 -5.189 3.420 1.00 0.00 45 CYS A C 9
ATOM 9553 O O . CYS A 1 45 ? 5.473 -5.917 3.744 1.00 0.00 45 CYS A O 9
ATOM 9560 N N . VAL A 1 46 ? 3.553 -4.872 4.252 1.00 0.00 46 VAL A N 9
ATOM 9561 C CA . VAL A 1 46 ? 3.473 -5.433 5.587 1.00 0.00 46 VAL A CA 9
ATOM 9562 C C . VAL A 1 46 ? 2.101 -6.048 5.808 1.00 0.00 46 VAL A C 9
ATOM 9563 O O . VAL A 1 46 ? 1.104 -5.562 5.268 1.00 0.00 46 VAL A O 9
ATOM 9576 N N . VAL A 1 47 ? 2.054 -7.119 6.589 1.00 0.00 47 VAL A N 9
ATOM 9577 C CA . VAL A 1 47 ? 0.794 -7.760 6.922 1.00 0.00 47 VAL A CA 9
ATOM 9578 C C . VAL A 1 47 ? -0.025 -6.851 7.830 1.00 0.00 47 VAL A C 9
ATOM 9579 O O . VAL A 1 47 ? 0.432 -6.441 8.900 1.00 0.00 47 VAL A O 9
ATOM 9592 N N . GLY A 1 48 ? -1.220 -6.523 7.377 1.00 0.00 48 GLY A N 9
ATOM 9593 C CA . GLY A 1 48 ? -2.085 -5.637 8.115 1.00 0.00 48 GLY A CA 9
ATOM 9594 C C . GLY A 1 48 ? -2.738 -6.325 9.291 1.00 0.00 48 GLY A C 9
ATOM 9595 O O . GLY A 1 48 ? -3.713 -7.061 9.129 1.00 0.00 48 GLY A O 9
ATOM 9599 N N . VAL A 1 49 ? -2.186 -6.103 10.472 1.00 0.00 49 VAL A N 9
ATOM 9600 C CA . VAL A 1 49 ? -2.772 -6.615 11.696 1.00 0.00 49 VAL A CA 9
ATOM 9601 C C . VAL A 1 49 ? -4.128 -5.951 11.928 1.00 0.00 49 VAL A C 9
ATOM 9602 O O . VAL A 1 49 ? -4.230 -4.720 11.901 1.00 0.00 49 VAL A O 9
ATOM 9615 N N . ILE A 1 50 ? -5.162 -6.769 12.110 1.00 0.00 50 ILE A N 9
ATOM 9616 C CA . ILE A 1 50 ? -6.510 -6.267 12.356 1.00 0.00 50 ILE A CA 9
ATOM 9617 C C . ILE A 1 50 ? -6.507 -5.243 13.485 1.00 0.00 50 ILE A C 9
ATOM 9618 O O . ILE A 1 50 ? -6.145 -5.551 14.626 1.00 0.00 50 ILE A O 9
ATOM 9634 N N . GLY A 1 51 ? -6.895 -4.022 13.152 1.00 0.00 51 GLY A N 9
ATOM 9635 C CA . GLY A 1 51 ? -6.890 -2.953 14.124 1.00 0.00 51 GLY A CA 9
ATOM 9636 C C . GLY A 1 51 ? -5.945 -1.838 13.737 1.00 0.00 51 GLY A C 9
ATOM 9637 O O . GLY A 1 51 ? -6.028 -0.731 14.268 1.00 0.00 51 GLY A O 9
ATOM 9641 N N . SER A 1 52 ? -5.036 -2.136 12.818 1.00 0.00 52 SER A N 9
ATOM 9642 C CA . SER A 1 52 ? -4.093 -1.141 12.329 1.00 0.00 52 SER A CA 9
ATOM 9643 C C . SER A 1 52 ? -4.680 -0.405 11.130 1.00 0.00 52 SER A C 9
ATOM 9644 O O . SER A 1 52 ? -5.634 -0.877 10.513 1.00 0.00 52 SER A O 9
ATOM 9652 N N . GLN A 1 53 ? -4.109 0.741 10.797 1.00 0.00 53 GLN A N 9
ATOM 9653 C CA . GLN A 1 53 ? -4.617 1.551 9.697 1.00 0.00 53 GLN A CA 9
ATOM 9654 C C . GLN A 1 53 ? -3.648 1.551 8.523 1.00 0.00 53 GLN A C 9
ATOM 9655 O O . GLN A 1 53 ? -2.454 1.298 8.686 1.00 0.00 53 GLN A O 9
ATOM 9669 N N . CYS A 1 54 ? -4.180 1.822 7.345 1.00 0.00 54 CYS A N 9
ATOM 9670 C CA . CYS A 1 54 ? -3.382 1.976 6.143 1.00 0.00 54 CYS A CA 9
ATOM 9671 C C . CYS A 1 54 ? -3.823 3.240 5.420 1.00 0.00 54 CYS A C 9
ATOM 9672 O O . CYS A 1 54 ? -5.018 3.526 5.346 1.00 0.00 54 CYS A O 9
ATOM 9679 N N . GLY A 1 55 ? -2.865 4.006 4.920 1.00 0.00 55 GLY A N 9
ATOM 9680 C CA . GLY A 1 55 ? -3.194 5.243 4.238 1.00 0.00 55 GLY A CA 9
ATOM 9681 C C . GLY A 1 55 ? -3.118 5.097 2.734 1.00 0.00 55 GLY A C 9
ATOM 9682 O O . GLY A 1 55 ? -3.451 6.022 1.992 1.00 0.00 55 GLY A O 9
ATOM 9686 N N . ALA A 1 56 ? -2.664 3.937 2.286 1.00 0.00 56 ALA A N 9
ATOM 9687 C CA . ALA A 1 56 ? -2.554 3.654 0.867 1.00 0.00 56 ALA A CA 9
ATOM 9688 C C . ALA A 1 56 ? -3.698 2.751 0.411 1.00 0.00 56 ALA A C 9
ATOM 9689 O O . ALA A 1 56 ? -4.835 3.201 0.288 1.00 0.00 56 ALA A O 9
ATOM 9696 N N . SER A 1 57 ? -3.399 1.482 0.164 1.00 0.00 57 SER A N 9
ATOM 9697 C CA . SER A 1 57 ? -4.411 0.531 -0.267 1.00 0.00 57 SER A CA 9
ATOM 9698 C C . SER A 1 57 ? -4.279 -0.778 0.502 1.00 0.00 57 SER A C 9
ATOM 9699 O O . SER A 1 57 ? -3.170 -1.182 0.869 1.00 0.00 57 SER A O 9
ATOM 9707 N N . VAL A 1 58 ? -5.405 -1.431 0.744 1.00 0.00 58 VAL A N 9
ATOM 9708 C CA . VAL A 1 58 ? -5.413 -2.700 1.452 1.00 0.00 58 VAL A CA 9
ATOM 9709 C C . VAL A 1 58 ? -5.813 -3.825 0.507 1.00 0.00 58 VAL A C 9
ATOM 9710 O O . VAL A 1 58 ? -6.980 -3.959 0.139 1.00 0.00 58 VAL A O 9
ATOM 9723 N N . LYS A 1 59 ? -4.836 -4.628 0.124 1.00 0.00 59 LYS A N 9
ATOM 9724 C CA . LYS A 1 59 ? -5.065 -5.754 -0.771 1.00 0.00 59 LYS A CA 9
ATOM 9725 C C . LYS A 1 59 ? -4.659 -7.040 -0.074 1.00 0.00 59 LYS A C 9
ATOM 9726 O O . LYS A 1 59 ? -3.857 -7.009 0.854 1.00 0.00 59 LYS A O 9
ATOM 9745 N N . CYS A 1 60 ? -5.192 -8.167 -0.510 1.00 0.00 60 CYS A N 9
ATOM 9746 C CA . CYS A 1 60 ? -4.891 -9.424 0.147 1.00 0.00 60 CYS A CA 9
ATOM 9747 C C . CYS A 1 60 ? -3.908 -10.224 -0.685 1.00 0.00 60 CYS A C 9
ATOM 9748 O O . CYS A 1 60 ? -4.172 -10.552 -1.842 1.00 0.00 60 CYS A O 9
ATOM 9755 N N . CYS A 1 61 ? -2.764 -10.517 -0.100 1.00 0.00 61 CYS A N 9
ATOM 9756 C CA . CYS A 1 61 ? -1.711 -11.201 -0.817 1.00 0.00 61 CYS A CA 9
ATOM 9757 C C . CYS A 1 61 ? -1.293 -12.464 -0.088 1.00 0.00 61 CYS A C 9
ATOM 9758 O O . CYS A 1 61 ? -1.431 -12.576 1.131 1.00 0.00 61 CYS A O 9
ATOM 9765 N N . LYS A 1 62 ? -0.819 -13.421 -0.855 1.00 0.00 62 LYS A N 9
ATOM 9766 C CA . LYS A 1 62 ? -0.267 -14.644 -0.327 1.00 0.00 62 LYS A CA 9
ATOM 9767 C C . LYS A 1 62 ? 0.985 -14.998 -1.103 1.00 0.00 62 LYS A C 9
ATOM 9768 O O . LYS A 1 62 ? 1.024 -14.898 -2.336 1.00 0.00 62 LYS A O 9
ATOM 9787 N N . ASP A 1 63 ? 2.007 -15.378 -0.376 1.00 0.00 63 ASP A N 9
ATOM 9788 C CA . ASP A 1 63 ? 3.274 -15.756 -0.969 1.00 0.00 63 ASP A CA 9
ATOM 9789 C C . ASP A 1 63 ? 4.007 -16.724 -0.059 1.00 0.00 63 ASP A C 9
ATOM 9790 O O . ASP A 1 63 ? 3.444 -17.200 0.929 1.00 0.00 63 ASP A O 9
ATOM 9799 N N . ASP A 1 64 ? 5.259 -17.005 -0.381 1.00 0.00 64 ASP A N 9
ATOM 9800 C CA . ASP A 1 64 ? 6.062 -17.914 0.423 1.00 0.00 64 ASP A CA 9
ATOM 9801 C C . ASP A 1 64 ? 7.094 -17.137 1.223 1.00 0.00 64 ASP A C 9
ATOM 9802 O O . ASP A 1 64 ? 8.235 -17.574 1.390 1.00 0.00 64 ASP A O 9
ATOM 9811 N N . VAL A 1 65 ? 6.691 -15.980 1.714 1.00 0.00 65 VAL A N 9
ATOM 9812 C CA . VAL A 1 65 ? 7.584 -15.142 2.488 1.00 0.00 65 VAL A CA 9
ATOM 9813 C C . VAL A 1 65 ? 7.270 -15.242 3.971 1.00 0.00 65 VAL A C 9
ATOM 9814 O O . VAL A 1 65 ? 6.119 -15.128 4.392 1.00 0.00 65 VAL A O 9
ATOM 9827 N N . THR A 1 66 ? 8.298 -15.496 4.747 1.00 0.00 66 THR A N 9
ATOM 9828 C CA . THR A 1 66 ? 8.182 -15.524 6.185 1.00 0.00 66 THR A CA 9
ATOM 9829 C C . THR A 1 66 ? 9.261 -14.636 6.793 1.00 0.00 66 THR A C 9
ATOM 9830 O O . THR A 1 66 ? 9.995 -13.959 6.067 1.00 0.00 66 THR A O 9
ATOM 9841 N N . ASN A 1 67 ? 9.372 -14.644 8.106 1.00 0.00 67 ASN A N 9
ATOM 9842 C CA . ASN A 1 67 ? 10.308 -13.769 8.777 1.00 0.00 67 ASN A CA 9
ATOM 9843 C C . ASN A 1 67 ? 11.367 -14.553 9.536 1.00 0.00 67 ASN A C 9
ATOM 9844 O O . ASN A 1 67 ? 11.060 -15.488 10.278 1.00 0.00 67 ASN A O 9
ATOM 9855 N N . THR A 1 68 ? 12.613 -14.177 9.315 1.00 0.00 68 THR A N 9
ATOM 9856 C CA . THR A 1 68 ? 13.731 -14.691 10.087 1.00 0.00 68 THR A CA 9
ATOM 9857 C C . THR A 1 68 ? 14.319 -13.556 10.933 1.00 0.00 68 THR A C 9
ATOM 9858 O O . THR A 1 68 ? 15.178 -13.764 11.791 1.00 0.00 68 THR A O 9
ATOM 9869 N N . GLY A 1 69 ? 13.806 -12.355 10.704 1.00 0.00 69 GLY A N 9
ATOM 9870 C CA . GLY A 1 69 ? 14.351 -11.171 11.337 1.00 0.00 69 GLY A CA 9
ATOM 9871 C C . GLY A 1 69 ? 14.694 -10.114 10.311 1.00 0.00 69 GLY A C 9
ATOM 9872 O O . GLY A 1 69 ? 15.755 -9.489 10.374 1.00 0.00 69 GLY A O 9
ATOM 9876 N N . ASN A 1 70 ? 13.792 -9.917 9.360 1.00 0.00 70 ASN A N 9
ATOM 9877 C CA . ASN A 1 70 ? 14.033 -9.011 8.245 1.00 0.00 70 ASN A CA 9
ATOM 9878 C C . ASN A 1 70 ? 13.410 -7.649 8.509 1.00 0.00 70 ASN A C 9
ATOM 9879 O O . ASN A 1 70 ? 12.656 -7.477 9.467 1.00 0.00 70 ASN A O 9
ATOM 9890 N N . SER A 1 71 ? 13.728 -6.684 7.657 1.00 0.00 71 SER A N 9
ATOM 9891 C CA . SER A 1 71 ? 13.160 -5.352 7.761 1.00 0.00 71 SER A CA 9
ATOM 9892 C C . SER A 1 71 ? 11.647 -5.400 7.556 1.00 0.00 71 SER A C 9
ATOM 9893 O O . SER A 1 71 ? 10.891 -4.702 8.234 1.00 0.00 71 SER A O 9
ATOM 9901 N N . PHE A 1 72 ? 11.223 -6.238 6.612 1.00 0.00 72 PHE A N 9
ATOM 9902 C CA . PHE A 1 72 ? 9.810 -6.443 6.323 1.00 0.00 72 PHE A CA 9
ATOM 9903 C C . PHE A 1 72 ? 9.650 -7.629 5.369 1.00 0.00 72 PHE A C 9
ATOM 9904 O O . PHE A 1 72 ? 10.633 -8.305 5.053 1.00 0.00 72 PHE A O 9
ATOM 9921 N N . LEU A 1 73 ? 8.430 -7.876 4.911 1.00 0.00 73 LEU A N 9
ATOM 9922 C CA . LEU A 1 73 ? 8.153 -9.017 4.046 1.00 0.00 73 LEU A CA 9
ATOM 9923 C C . LEU A 1 73 ? 8.414 -8.669 2.585 1.00 0.00 73 LEU A C 9
ATOM 9924 O O . LEU A 1 73 ? 8.382 -7.505 2.201 1.00 0.00 73 LEU A O 9
ATOM 9940 N N . ILE A 1 74 ? 8.690 -9.686 1.779 1.00 0.00 74 ILE A N 9
ATOM 9941 C CA . ILE A 1 74 ? 8.888 -9.502 0.345 1.00 0.00 74 ILE A CA 9
ATOM 9942 C C . ILE A 1 74 ? 8.086 -10.542 -0.429 1.00 0.00 74 ILE A C 9
ATOM 9943 O O . ILE A 1 74 ? 8.356 -11.741 -0.341 1.00 0.00 74 ILE A O 9
ATOM 9959 N N . ILE A 1 75 ? 7.096 -10.081 -1.181 1.00 0.00 75 ILE A N 9
ATOM 9960 C CA . ILE A 1 75 ? 6.211 -10.979 -1.911 1.00 0.00 75 ILE A CA 9
ATOM 9961 C C . ILE A 1 75 ? 6.531 -10.977 -3.400 1.00 0.00 75 ILE A C 9
ATOM 9962 O O . ILE A 1 75 ? 7.054 -10.004 -3.940 1.00 0.00 75 ILE A O 9
ATOM 9978 N N . ASN A 1 76 ? 6.218 -12.081 -4.055 1.00 0.00 76 ASN A N 9
ATOM 9979 C CA . ASN A 1 76 ? 6.420 -12.208 -5.489 1.00 0.00 76 ASN A CA 9
ATOM 9980 C C . ASN A 1 76 ? 5.138 -11.849 -6.214 1.00 0.00 76 ASN A C 9
ATOM 9981 O O . ASN A 1 76 ? 5.090 -11.825 -7.443 1.00 0.00 76 ASN A O 9
ATOM 9992 N N . ALA A 1 77 ? 4.101 -11.584 -5.422 1.00 0.00 77 ALA A N 9
ATOM 9993 C CA . ALA A 1 77 ? 2.767 -11.302 -5.934 1.00 0.00 77 ALA A CA 9
ATOM 9994 C C . ALA A 1 77 ? 2.223 -12.523 -6.662 1.00 0.00 77 ALA A C 9
ATOM 9995 O O . ALA A 1 77 ? 1.446 -12.405 -7.609 1.00 0.00 77 ALA A O 9
ATOM 10002 N N . ALA A 1 78 ? 2.640 -13.704 -6.205 1.00 0.00 78 ALA A N 9
ATOM 10003 C CA . ALA A 1 78 ? 2.217 -14.956 -6.815 1.00 0.00 78 ALA A CA 9
ATOM 10004 C C . ALA A 1 78 ? 0.732 -15.198 -6.577 1.00 0.00 78 ALA A C 9
ATOM 10005 O O . ALA A 1 78 ? 0.024 -15.703 -7.451 1.00 0.00 78 ALA A O 9
ATOM 10012 N N . ASN A 1 79 ? 0.269 -14.845 -5.385 1.00 0.00 79 ASN A N 9
ATOM 10013 C CA . ASN A 1 79 ? -1.142 -14.962 -5.049 1.00 0.00 79 ASN A CA 9
ATOM 10014 C C . ASN A 1 79 ? -1.652 -13.645 -4.479 1.00 0.00 79 ASN A C 9
ATOM 10015 O O . ASN A 1 79 ? -1.746 -13.488 -3.272 1.00 0.00 79 ASN A O 9
ATOM 10026 N N . CYS A 1 80 ? -1.962 -12.688 -5.332 1.00 0.00 80 CYS A N 9
ATOM 10027 C CA . CYS A 1 80 ? -2.498 -11.419 -4.854 1.00 0.00 80 CYS A CA 9
ATOM 10028 C C . CYS A 1 80 ? -3.878 -11.169 -5.442 1.00 0.00 80 CYS A C 9
ATOM 10029 O O . CYS A 1 80 ? -4.079 -11.291 -6.654 1.00 0.00 80 CYS A O 9
ATOM 10036 N N . VAL A 1 81 ? -4.831 -10.824 -4.584 1.00 0.00 81 VAL A N 9
ATOM 10037 C CA . VAL A 1 81 ? -6.198 -10.595 -5.022 1.00 0.00 81 VAL A CA 9
ATOM 10038 C C . VAL A 1 81 ? -6.695 -9.224 -4.579 1.00 0.00 81 VAL A C 9
ATOM 10039 O O . VAL A 1 81 ? -6.296 -8.710 -3.526 1.00 0.00 81 VAL A O 9
ATOM 10052 N N . ALA A 1 82 ? -7.563 -8.644 -5.392 1.00 0.00 82 ALA A N 9
ATOM 10053 C CA . ALA A 1 82 ? -8.152 -7.347 -5.107 1.00 0.00 82 ALA A CA 9
ATOM 10054 C C . ALA A 1 82 ? -9.536 -7.281 -5.727 1.00 0.00 82 ALA A C 9
ATOM 10055 O O . ALA A 1 82 ? -9.785 -8.048 -6.686 1.00 0.00 82 ALA A O 9
ATOM 10063 N N . ALA A 1 1 ? -10.364 5.966 6.897 1.00 0.00 1 ALA A N 10
ATOM 10064 C CA . ALA A 1 1 ? -9.208 5.185 6.398 1.00 0.00 1 ALA A CA 10
ATOM 10065 C C . ALA A 1 1 ? -9.549 3.699 6.353 1.00 0.00 1 ALA A C 10
ATOM 10066 O O . ALA A 1 1 ? -10.604 3.282 6.833 1.00 0.00 1 ALA A O 10
ATOM 10075 N N . THR A 1 2 ? -8.661 2.901 5.783 1.00 0.00 2 THR A N 10
ATOM 10076 C CA . THR A 1 2 ? -8.869 1.471 5.718 1.00 0.00 2 THR A CA 10
ATOM 10077 C C . THR A 1 2 ? -8.380 0.808 6.997 1.00 0.00 2 THR A C 10
ATOM 10078 O O . THR A 1 2 ? -7.180 0.597 7.181 1.00 0.00 2 THR A O 10
ATOM 10089 N N . THR A 1 3 ? -9.310 0.503 7.887 1.00 0.00 3 THR A N 10
ATOM 10090 C CA . THR A 1 3 ? -8.974 -0.173 9.127 1.00 0.00 3 THR A CA 10
ATOM 10091 C C . THR A 1 3 ? -8.998 -1.684 8.934 1.00 0.00 3 THR A C 10
ATOM 10092 O O . THR A 1 3 ? -10.060 -2.282 8.745 1.00 0.00 3 THR A O 10
ATOM 10103 N N . ILE A 1 4 ? -7.820 -2.291 8.970 1.00 0.00 4 ILE A N 10
ATOM 10104 C CA . ILE A 1 4 ? -7.687 -3.723 8.749 1.00 0.00 4 ILE A CA 10
ATOM 10105 C C . ILE A 1 4 ? -8.258 -4.504 9.924 1.00 0.00 4 ILE A C 10
ATOM 10106 O O . ILE A 1 4 ? -7.860 -4.305 11.066 1.00 0.00 4 ILE A O 10
ATOM 10122 N N . GLY A 1 5 ? -9.219 -5.362 9.640 1.00 0.00 5 GLY A N 10
ATOM 10123 C CA . GLY A 1 5 ? -9.800 -6.198 10.666 1.00 0.00 5 GLY A CA 10
ATOM 10124 C C . GLY A 1 5 ? -10.267 -7.530 10.109 1.00 0.00 5 GLY A C 10
ATOM 10125 O O . GLY A 1 5 ? -9.858 -7.923 9.017 1.00 0.00 5 GLY A O 10
ATOM 10129 N N . PRO A 1 6 ? -11.148 -8.234 10.833 1.00 0.00 6 PRO A N 10
ATOM 10130 C CA . PRO A 1 6 ? -11.640 -9.561 10.432 1.00 0.00 6 PRO A CA 10
ATOM 10131 C C . PRO A 1 6 ? -12.492 -9.526 9.161 1.00 0.00 6 PRO A C 10
ATOM 10132 O O . PRO A 1 6 ? -12.633 -10.529 8.462 1.00 0.00 6 PRO A O 10
ATOM 10143 N N . ASN A 1 7 ? -13.047 -8.361 8.861 1.00 0.00 7 ASN A N 10
ATOM 10144 C CA . ASN A 1 7 ? -13.926 -8.206 7.710 1.00 0.00 7 ASN A CA 10
ATOM 10145 C C . ASN A 1 7 ? -13.199 -7.541 6.548 1.00 0.00 7 ASN A C 10
ATOM 10146 O O . ASN A 1 7 ? -13.803 -7.223 5.526 1.00 0.00 7 ASN A O 10
ATOM 10157 N N . THR A 1 8 ? -11.904 -7.328 6.708 1.00 0.00 8 THR A N 10
ATOM 10158 C CA . THR A 1 8 ? -11.111 -6.699 5.664 1.00 0.00 8 THR A CA 10
ATOM 10159 C C . THR A 1 8 ? -10.484 -7.742 4.744 1.00 0.00 8 THR A C 10
ATOM 10160 O O . THR A 1 8 ? -10.565 -7.634 3.522 1.00 0.00 8 THR A O 10
ATOM 10171 N N . CYS A 1 9 ? -9.873 -8.757 5.333 1.00 0.00 9 CYS A N 10
ATOM 10172 C CA . CYS A 1 9 ? -9.194 -9.779 4.555 1.00 0.00 9 CYS A CA 10
ATOM 10173 C C . CYS A 1 9 ? -9.524 -11.167 5.078 1.00 0.00 9 CYS A C 10
ATOM 10174 O O . CYS A 1 9 ? -8.827 -11.701 5.940 1.00 0.00 9 CYS A O 10
ATOM 10181 N N . SER A 1 10 ? -10.607 -11.732 4.578 1.00 0.00 10 SER A N 10
ATOM 10182 C CA . SER A 1 10 ? -10.976 -13.092 4.916 1.00 0.00 10 SER A CA 10
ATOM 10183 C C . SER A 1 10 ? -10.737 -14.011 3.717 1.00 0.00 10 SER A C 10
ATOM 10184 O O . SER A 1 10 ? -9.641 -14.554 3.556 1.00 0.00 10 SER A O 10
ATOM 10192 N N . ILE A 1 11 ? -11.759 -14.147 2.866 1.00 0.00 11 ILE A N 10
ATOM 10193 C CA . ILE A 1 11 ? -11.690 -14.982 1.668 1.00 0.00 11 ILE A CA 10
ATOM 10194 C C . ILE A 1 11 ? -11.272 -16.405 2.027 1.00 0.00 11 ILE A C 10
ATOM 10195 O O . ILE A 1 11 ? -12.079 -17.193 2.520 1.00 0.00 11 ILE A O 10
ATOM 10211 N N . ASP A 1 12 ? -10.016 -16.731 1.769 1.00 0.00 12 ASP A N 10
ATOM 10212 C CA . ASP A 1 12 ? -9.461 -18.015 2.163 1.00 0.00 12 ASP A CA 10
ATOM 10213 C C . ASP A 1 12 ? -8.636 -17.836 3.432 1.00 0.00 12 ASP A C 10
ATOM 10214 O O . ASP A 1 12 ? -9.177 -17.530 4.495 1.00 0.00 12 ASP A O 10
ATOM 10223 N N . ASP A 1 13 ? -7.335 -18.032 3.322 1.00 0.00 13 ASP A N 10
ATOM 10224 C CA . ASP A 1 13 ? -6.418 -17.640 4.378 1.00 0.00 13 ASP A CA 10
ATOM 10225 C C . ASP A 1 13 ? -5.422 -16.652 3.804 1.00 0.00 13 ASP A C 10
ATOM 10226 O O . ASP A 1 13 ? -4.237 -16.939 3.663 1.00 0.00 13 ASP A O 10
ATOM 10235 N N . TYR A 1 14 ? -5.926 -15.495 3.436 1.00 0.00 14 TYR A N 10
ATOM 10236 C CA . TYR A 1 14 ? -5.118 -14.495 2.775 1.00 0.00 14 TYR A CA 10
ATOM 10237 C C . TYR A 1 14 ? -4.472 -13.568 3.785 1.00 0.00 14 TYR A C 10
ATOM 10238 O O . TYR A 1 14 ? -4.994 -13.370 4.883 1.00 0.00 14 TYR A O 10
ATOM 10256 N N . LYS A 1 15 ? -3.325 -13.025 3.416 1.00 0.00 15 LYS A N 10
ATOM 10257 C CA . LYS A 1 15 ? -2.634 -12.077 4.264 1.00 0.00 15 LYS A CA 10
ATOM 10258 C C . LYS A 1 15 ? -2.871 -10.674 3.741 1.00 0.00 15 LYS A C 10
ATOM 10259 O O . LYS A 1 15 ? -2.669 -10.413 2.552 1.00 0.00 15 LYS A O 10
ATOM 10278 N N . PRO A 1 16 ? -3.329 -9.764 4.605 1.00 0.00 16 PRO A N 10
ATOM 10279 C CA . PRO A 1 16 ? -3.545 -8.374 4.236 1.00 0.00 16 PRO A CA 10
ATOM 10280 C C . PRO A 1 16 ? -2.224 -7.645 4.073 1.00 0.00 16 PRO A C 10
ATOM 10281 O O . PRO A 1 16 ? -1.315 -7.816 4.879 1.00 0.00 16 PRO A O 10
ATOM 10292 N N . TYR A 1 17 ? -2.111 -6.855 3.026 1.00 0.00 17 TYR A N 10
ATOM 10293 C CA . TYR A 1 17 ? -0.906 -6.081 2.790 1.00 0.00 17 TYR A CA 10
ATOM 10294 C C . TYR A 1 17 ? -1.257 -4.627 2.536 1.00 0.00 17 TYR A C 10
ATOM 10295 O O . TYR A 1 17 ? -2.131 -4.320 1.722 1.00 0.00 17 TYR A O 10
ATOM 10313 N N . CYS A 1 18 ? -0.582 -3.737 3.237 1.00 0.00 18 CYS A N 10
ATOM 10314 C CA . CYS A 1 18 ? -0.801 -2.318 3.054 1.00 0.00 18 CYS A CA 10
ATOM 10315 C C . CYS A 1 18 ? 0.280 -1.741 2.160 1.00 0.00 18 CYS A C 10
ATOM 10316 O O . CYS A 1 18 ? 1.452 -1.691 2.533 1.00 0.00 18 CYS A O 10
ATOM 10323 N N . CYS A 1 19 ? -0.116 -1.319 0.978 1.00 0.00 19 CYS A N 10
ATOM 10324 C CA . CYS A 1 19 ? 0.815 -0.722 0.047 1.00 0.00 19 CYS A CA 10
ATOM 10325 C C . CYS A 1 19 ? 0.448 0.734 -0.185 1.00 0.00 19 CYS A C 10
ATOM 10326 O O . CYS A 1 19 ? -0.622 1.041 -0.715 1.00 0.00 19 CYS A O 10
ATOM 10333 N N . GLN A 1 20 ? 1.332 1.632 0.215 1.00 0.00 20 GLN A N 10
ATOM 10334 C CA . GLN A 1 20 ? 1.059 3.054 0.100 1.00 0.00 20 GLN A CA 10
ATOM 10335 C C . GLN A 1 20 ? 1.321 3.533 -1.316 1.00 0.00 20 GLN A C 10
ATOM 10336 O O . GLN A 1 20 ? 2.439 3.456 -1.826 1.00 0.00 20 GLN A O 10
ATOM 10350 N N . SER A 1 21 ? 0.270 4.002 -1.956 1.00 0.00 21 SER A N 10
ATOM 10351 C CA . SER A 1 21 ? 0.356 4.495 -3.315 1.00 0.00 21 SER A CA 10
ATOM 10352 C C . SER A 1 21 ? -0.159 5.928 -3.378 1.00 0.00 21 SER A C 10
ATOM 10353 O O . SER A 1 21 ? -1.096 6.291 -2.664 1.00 0.00 21 SER A O 10
ATOM 10361 N N . MET A 1 22 ? 0.472 6.738 -4.210 1.00 0.00 22 MET A N 10
ATOM 10362 C CA . MET A 1 22 ? 0.096 8.136 -4.348 1.00 0.00 22 MET A CA 10
ATOM 10363 C C . MET A 1 22 ? -0.692 8.343 -5.629 1.00 0.00 22 MET A C 10
ATOM 10364 O O . MET A 1 22 ? -0.136 8.692 -6.668 1.00 0.00 22 MET A O 10
ATOM 10378 N N . SER A 1 23 ? -1.985 8.105 -5.547 1.00 0.00 23 SER A N 10
ATOM 10379 C CA . SER A 1 23 ? -2.868 8.239 -6.693 1.00 0.00 23 SER A CA 10
ATOM 10380 C C . SER A 1 23 ? -3.217 9.705 -6.941 1.00 0.00 23 SER A C 10
ATOM 10381 O O . SER A 1 23 ? -3.747 10.388 -6.060 1.00 0.00 23 SER A O 10
ATOM 10389 N N . GLY A 1 24 ? -2.907 10.177 -8.140 1.00 0.00 24 GLY A N 10
ATOM 10390 C CA . GLY A 1 24 ? -3.153 11.560 -8.482 1.00 0.00 24 GLY A CA 10
ATOM 10391 C C . GLY A 1 24 ? -4.573 11.794 -8.956 1.00 0.00 24 GLY A C 10
ATOM 10392 O O . GLY A 1 24 ? -5.253 10.851 -9.370 1.00 0.00 24 GLY A O 10
ATOM 10396 N N . PRO A 1 25 ? -5.045 13.048 -8.911 1.00 0.00 25 PRO A N 10
ATOM 10397 C CA . PRO A 1 25 ? -6.410 13.404 -9.318 1.00 0.00 25 PRO A CA 10
ATOM 10398 C C . PRO A 1 25 ? -6.611 13.333 -10.826 1.00 0.00 25 PRO A C 10
ATOM 10399 O O . PRO A 1 25 ? -7.736 13.239 -11.313 1.00 0.00 25 PRO A O 10
ATOM 10410 N N . ALA A 1 26 ? -5.508 13.379 -11.550 1.00 0.00 26 ALA A N 10
ATOM 10411 C CA . ALA A 1 26 ? -5.529 13.334 -13.004 1.00 0.00 26 ALA A CA 10
ATOM 10412 C C . ALA A 1 26 ? -4.211 12.789 -13.533 1.00 0.00 26 ALA A C 10
ATOM 10413 O O . ALA A 1 26 ? -3.166 13.427 -13.394 1.00 0.00 26 ALA A O 10
ATOM 10420 N N . GLY A 1 27 ? -4.265 11.603 -14.115 1.00 0.00 27 GLY A N 10
ATOM 10421 C CA . GLY A 1 27 ? -3.075 11.000 -14.681 1.00 0.00 27 GLY A CA 10
ATOM 10422 C C . GLY A 1 27 ? -2.685 11.639 -15.994 1.00 0.00 27 GLY A C 10
ATOM 10423 O O . GLY A 1 27 ? -3.164 11.235 -17.055 1.00 0.00 27 GLY A O 10
ATOM 10427 N N . SER A 1 28 ? -1.834 12.650 -15.917 1.00 0.00 28 SER A N 10
ATOM 10428 C CA . SER A 1 28 ? -1.362 13.368 -17.091 1.00 0.00 28 SER A CA 10
ATOM 10429 C C . SER A 1 28 ? -0.762 12.416 -18.127 1.00 0.00 28 SER A C 10
ATOM 10430 O O . SER A 1 28 ? 0.055 11.551 -17.792 1.00 0.00 28 SER A O 10
ATOM 10438 N N . PRO A 1 29 ? -1.172 12.562 -19.397 1.00 0.00 29 PRO A N 10
ATOM 10439 C CA . PRO A 1 29 ? -0.698 11.722 -20.503 1.00 0.00 29 PRO A CA 10
ATOM 10440 C C . PRO A 1 29 ? 0.742 12.044 -20.908 1.00 0.00 29 PRO A C 10
ATOM 10441 O O . PRO A 1 29 ? 1.015 12.436 -22.044 1.00 0.00 29 PRO A O 10
ATOM 10452 N N . GLY A 1 30 ? 1.651 11.892 -19.964 1.00 0.00 30 GLY A N 10
ATOM 10453 C CA . GLY A 1 30 ? 3.054 12.087 -20.240 1.00 0.00 30 GLY A CA 10
ATOM 10454 C C . GLY A 1 30 ? 3.769 10.765 -20.383 1.00 0.00 30 GLY A C 10
ATOM 10455 O O . GLY A 1 30 ? 4.356 10.267 -19.421 1.00 0.00 30 GLY A O 10
ATOM 10459 N N . LEU A 1 31 ? 3.686 10.187 -21.576 1.00 0.00 31 LEU A N 10
ATOM 10460 C CA . LEU A 1 31 ? 4.294 8.891 -21.856 1.00 0.00 31 LEU A CA 10
ATOM 10461 C C . LEU A 1 31 ? 5.781 8.902 -21.530 1.00 0.00 31 LEU A C 10
ATOM 10462 O O . LEU A 1 31 ? 6.539 9.713 -22.063 1.00 0.00 31 LEU A O 10
ATOM 10478 N N . LEU A 1 32 ? 6.181 8.017 -20.635 1.00 0.00 32 LEU A N 10
ATOM 10479 C CA . LEU A 1 32 ? 7.573 7.907 -20.235 1.00 0.00 32 LEU A CA 10
ATOM 10480 C C . LEU A 1 32 ? 8.341 7.074 -21.249 1.00 0.00 32 LEU A C 10
ATOM 10481 O O . LEU A 1 32 ? 7.811 6.110 -21.798 1.00 0.00 32 LEU A O 10
ATOM 10497 N N . ASN A 1 33 ? 9.583 7.452 -21.500 1.00 0.00 33 ASN A N 10
ATOM 10498 C CA . ASN A 1 33 ? 10.425 6.736 -22.449 1.00 0.00 33 ASN A CA 10
ATOM 10499 C C . ASN A 1 33 ? 11.373 5.804 -21.707 1.00 0.00 33 ASN A C 10
ATOM 10500 O O . ASN A 1 33 ? 12.490 5.539 -22.155 1.00 0.00 33 ASN A O 10
ATOM 10511 N N . LEU A 1 34 ? 10.916 5.308 -20.568 1.00 0.00 34 LEU A N 10
ATOM 10512 C CA . LEU A 1 34 ? 11.726 4.437 -19.735 1.00 0.00 34 LEU A CA 10
ATOM 10513 C C . LEU A 1 34 ? 11.130 3.039 -19.694 1.00 0.00 34 LEU A C 10
ATOM 10514 O O . LEU A 1 34 ? 9.911 2.870 -19.643 1.00 0.00 34 LEU A O 10
ATOM 10530 N N . ILE A 1 35 ? 12.000 2.047 -19.708 1.00 0.00 35 ILE A N 10
ATOM 10531 C CA . ILE A 1 35 ? 11.580 0.657 -19.681 1.00 0.00 35 ILE A CA 10
ATOM 10532 C C . ILE A 1 35 ? 12.097 -0.021 -18.419 1.00 0.00 35 ILE A C 10
ATOM 10533 O O . ILE A 1 35 ? 13.198 0.284 -17.956 1.00 0.00 35 ILE A O 10
ATOM 10549 N N . PRO A 1 36 ? 11.304 -0.930 -17.832 1.00 0.00 36 PRO A N 10
ATOM 10550 C CA . PRO A 1 36 ? 11.698 -1.660 -16.626 1.00 0.00 36 PRO A CA 10
ATOM 10551 C C . PRO A 1 36 ? 12.835 -2.640 -16.898 1.00 0.00 36 PRO A C 10
ATOM 10552 O O . PRO A 1 36 ? 12.724 -3.511 -17.758 1.00 0.00 36 PRO A O 10
ATOM 10563 N N . VAL A 1 37 ? 13.928 -2.489 -16.162 1.00 0.00 37 VAL A N 10
ATOM 10564 C CA . VAL A 1 37 ? 15.080 -3.367 -16.326 1.00 0.00 37 VAL A CA 10
ATOM 10565 C C . VAL A 1 37 ? 15.271 -4.239 -15.091 1.00 0.00 37 VAL A C 10
ATOM 10566 O O . VAL A 1 37 ? 16.165 -5.084 -15.044 1.00 0.00 37 VAL A O 10
ATOM 10579 N N . ASP A 1 38 ? 14.417 -4.039 -14.096 1.00 0.00 38 ASP A N 10
ATOM 10580 C CA . ASP A 1 38 ? 14.504 -4.789 -12.850 1.00 0.00 38 ASP A CA 10
ATOM 10581 C C . ASP A 1 38 ? 13.903 -6.173 -13.025 1.00 0.00 38 ASP A C 10
ATOM 10582 O O . ASP A 1 38 ? 12.694 -6.319 -13.208 1.00 0.00 38 ASP A O 10
ATOM 10591 N N . LEU A 1 39 ? 14.748 -7.187 -12.980 1.00 0.00 39 LEU A N 10
ATOM 10592 C CA . LEU A 1 39 ? 14.302 -8.559 -13.157 1.00 0.00 39 LEU A CA 10
ATOM 10593 C C . LEU A 1 39 ? 13.893 -9.170 -11.824 1.00 0.00 39 LEU A C 10
ATOM 10594 O O . LEU A 1 39 ? 13.414 -10.301 -11.766 1.00 0.00 39 LEU A O 10
ATOM 10610 N N . SER A 1 40 ? 14.080 -8.412 -10.756 1.00 0.00 40 SER A N 10
ATOM 10611 C CA . SER A 1 40 ? 13.698 -8.849 -9.428 1.00 0.00 40 SER A CA 10
ATOM 10612 C C . SER A 1 40 ? 12.657 -7.891 -8.856 1.00 0.00 40 SER A C 10
ATOM 10613 O O . SER A 1 40 ? 12.654 -7.581 -7.661 1.00 0.00 40 SER A O 10
ATOM 10621 N N . ALA A 1 41 ? 11.772 -7.426 -9.731 1.00 0.00 41 ALA A N 10
ATOM 10622 C CA . ALA A 1 41 ? 10.748 -6.460 -9.360 1.00 0.00 41 ALA A CA 10
ATOM 10623 C C . ALA A 1 41 ? 9.583 -7.136 -8.645 1.00 0.00 41 ALA A C 10
ATOM 10624 O O . ALA A 1 41 ? 8.546 -7.421 -9.250 1.00 0.00 41 ALA A O 10
ATOM 10631 N N . SER A 1 42 ? 9.770 -7.410 -7.365 1.00 0.00 42 SER A N 10
ATOM 10632 C CA . SER A 1 42 ? 8.713 -7.964 -6.537 1.00 0.00 42 SER A CA 10
ATOM 10633 C C . SER A 1 42 ? 7.948 -6.842 -5.844 1.00 0.00 42 SER A C 10
ATOM 10634 O O . SER A 1 42 ? 8.025 -5.683 -6.256 1.00 0.00 42 SER A O 10
ATOM 10642 N N . LEU A 1 43 ? 7.213 -7.183 -4.792 1.00 0.00 43 LEU A N 10
ATOM 10643 C CA . LEU A 1 43 ? 6.441 -6.196 -4.059 1.00 0.00 43 LEU A CA 10
ATOM 10644 C C . LEU A 1 43 ? 7.049 -5.932 -2.685 1.00 0.00 43 LEU A C 10
ATOM 10645 O O . LEU A 1 43 ? 6.910 -6.743 -1.765 1.00 0.00 43 LEU A O 10
ATOM 10661 N N . GLY A 1 44 ? 7.726 -4.801 -2.554 1.00 0.00 44 GLY A N 10
ATOM 10662 C CA . GLY A 1 44 ? 8.246 -4.394 -1.267 1.00 0.00 44 GLY A CA 10
ATOM 10663 C C . GLY A 1 44 ? 7.171 -3.759 -0.417 1.00 0.00 44 GLY A C 10
ATOM 10664 O O . GLY A 1 44 ? 7.049 -2.533 -0.369 1.00 0.00 44 GLY A O 10
ATOM 10668 N N . CYS A 1 45 ? 6.378 -4.594 0.233 1.00 0.00 45 CYS A N 10
ATOM 10669 C CA . CYS A 1 45 ? 5.268 -4.125 1.044 1.00 0.00 45 CYS A CA 10
ATOM 10670 C C . CYS A 1 45 ? 5.237 -4.855 2.378 1.00 0.00 45 CYS A C 10
ATOM 10671 O O . CYS A 1 45 ? 5.947 -5.839 2.567 1.00 0.00 45 CYS A O 10
ATOM 10678 N N . VAL A 1 46 ? 4.428 -4.362 3.307 1.00 0.00 46 VAL A N 10
ATOM 10679 C CA . VAL A 1 46 ? 4.355 -4.948 4.637 1.00 0.00 46 VAL A CA 10
ATOM 10680 C C . VAL A 1 46 ? 2.950 -5.444 4.932 1.00 0.00 46 VAL A C 10
ATOM 10681 O O . VAL A 1 46 ? 1.975 -4.987 4.328 1.00 0.00 46 VAL A O 10
ATOM 10694 N N . VAL A 1 47 ? 2.855 -6.382 5.863 1.00 0.00 47 VAL A N 10
ATOM 10695 C CA . VAL A 1 47 ? 1.574 -6.976 6.220 1.00 0.00 47 VAL A CA 10
ATOM 10696 C C . VAL A 1 47 ? 0.700 -5.982 6.970 1.00 0.00 47 VAL A C 10
ATOM 10697 O O . VAL A 1 47 ? 1.192 -5.172 7.760 1.00 0.00 47 VAL A O 10
ATOM 10710 N N . GLY A 1 48 ? -0.593 -6.046 6.706 1.00 0.00 48 GLY A N 10
ATOM 10711 C CA . GLY A 1 48 ? -1.536 -5.170 7.359 1.00 0.00 48 GLY A CA 10
ATOM 10712 C C . GLY A 1 48 ? -1.978 -5.715 8.698 1.00 0.00 48 GLY A C 10
ATOM 10713 O O . GLY A 1 48 ? -2.725 -6.693 8.765 1.00 0.00 48 GLY A O 10
ATOM 10717 N N . VAL A 1 49 ? -1.493 -5.102 9.763 1.00 0.00 49 VAL A N 10
ATOM 10718 C CA . VAL A 1 49 ? -1.839 -5.520 11.113 1.00 0.00 49 VAL A CA 10
ATOM 10719 C C . VAL A 1 49 ? -3.285 -5.154 11.438 1.00 0.00 49 VAL A C 10
ATOM 10720 O O . VAL A 1 49 ? -3.729 -4.037 11.164 1.00 0.00 49 VAL A O 10
ATOM 10733 N N . ILE A 1 50 ? -4.017 -6.101 12.013 1.00 0.00 50 ILE A N 10
ATOM 10734 C CA . ILE A 1 50 ? -5.423 -5.886 12.323 1.00 0.00 50 ILE A CA 10
ATOM 10735 C C . ILE A 1 50 ? -5.581 -4.908 13.480 1.00 0.00 50 ILE A C 10
ATOM 10736 O O . ILE A 1 50 ? -4.803 -4.918 14.436 1.00 0.00 50 ILE A O 10
ATOM 10752 N N . GLY A 1 51 ? -6.575 -4.046 13.371 1.00 0.00 51 GLY A N 10
ATOM 10753 C CA . GLY A 1 51 ? -6.794 -3.035 14.379 1.00 0.00 51 GLY A CA 10
ATOM 10754 C C . GLY A 1 51 ? -6.093 -1.743 14.032 1.00 0.00 51 GLY A C 10
ATOM 10755 O O . GLY A 1 51 ? -6.365 -0.697 14.621 1.00 0.00 51 GLY A O 10
ATOM 10759 N N . SER A 1 52 ? -5.189 -1.816 13.068 1.00 0.00 52 SER A N 10
ATOM 10760 C CA . SER A 1 52 ? -4.465 -0.650 12.606 1.00 0.00 52 SER A CA 10
ATOM 10761 C C . SER A 1 52 ? -5.119 -0.095 11.344 1.00 0.00 52 SER A C 10
ATOM 10762 O O . SER A 1 52 ? -5.843 -0.807 10.645 1.00 0.00 52 SER A O 10
ATOM 10770 N N . GLN A 1 53 ? -4.877 1.175 11.058 1.00 0.00 53 GLN A N 10
ATOM 10771 C CA . GLN A 1 53 ? -5.520 1.832 9.930 1.00 0.00 53 GLN A CA 10
ATOM 10772 C C . GLN A 1 53 ? -4.500 2.260 8.881 1.00 0.00 53 GLN A C 10
ATOM 10773 O O . GLN A 1 53 ? -3.424 2.768 9.207 1.00 0.00 53 GLN A O 10
ATOM 10787 N N . CYS A 1 54 ? -4.841 2.045 7.625 1.00 0.00 54 CYS A N 10
ATOM 10788 C CA . CYS A 1 54 ? -3.992 2.448 6.520 1.00 0.00 54 CYS A CA 10
ATOM 10789 C C . CYS A 1 54 ? -4.683 3.522 5.691 1.00 0.00 54 CYS A C 10
ATOM 10790 O O . CYS A 1 54 ? -5.913 3.586 5.644 1.00 0.00 54 CYS A O 10
ATOM 10797 N N . GLY A 1 55 ? -3.893 4.368 5.050 1.00 0.00 55 GLY A N 10
ATOM 10798 C CA . GLY A 1 55 ? -4.440 5.401 4.198 1.00 0.00 55 GLY A CA 10
ATOM 10799 C C . GLY A 1 55 ? -3.953 5.254 2.775 1.00 0.00 55 GLY A C 10
ATOM 10800 O O . GLY A 1 55 ? -3.472 6.213 2.167 1.00 0.00 55 GLY A O 10
ATOM 10804 N N . ALA A 1 56 ? -4.064 4.045 2.245 1.00 0.00 56 ALA A N 10
ATOM 10805 C CA . ALA A 1 56 ? -3.565 3.749 0.914 1.00 0.00 56 ALA A CA 10
ATOM 10806 C C . ALA A 1 56 ? -4.341 2.597 0.289 1.00 0.00 56 ALA A C 10
ATOM 10807 O O . ALA A 1 56 ? -5.569 2.556 0.363 1.00 0.00 56 ALA A O 10
ATOM 10814 N N . SER A 1 57 ? -3.629 1.664 -0.328 1.00 0.00 57 SER A N 10
ATOM 10815 C CA . SER A 1 57 ? -4.259 0.505 -0.938 1.00 0.00 57 SER A CA 10
ATOM 10816 C C . SER A 1 57 ? -3.990 -0.752 -0.117 1.00 0.00 57 SER A C 10
ATOM 10817 O O . SER A 1 57 ? -2.838 -1.116 0.131 1.00 0.00 57 SER A O 10
ATOM 10825 N N . VAL A 1 58 ? -5.058 -1.404 0.312 1.00 0.00 58 VAL A N 10
ATOM 10826 C CA . VAL A 1 58 ? -4.944 -2.637 1.067 1.00 0.00 58 VAL A CA 10
ATOM 10827 C C . VAL A 1 58 ? -5.387 -3.809 0.207 1.00 0.00 58 VAL A C 10
ATOM 10828 O O . VAL A 1 58 ? -6.530 -3.863 -0.246 1.00 0.00 58 VAL A O 10
ATOM 10841 N N . LYS A 1 59 ? -4.473 -4.728 -0.031 1.00 0.00 59 LYS A N 10
ATOM 10842 C CA . LYS A 1 59 ? -4.763 -5.890 -0.851 1.00 0.00 59 LYS A CA 10
ATOM 10843 C C . LYS A 1 59 ? -4.481 -7.163 -0.076 1.00 0.00 59 LYS A C 10
ATOM 10844 O O . LYS A 1 59 ? -3.805 -7.136 0.952 1.00 0.00 59 LYS A O 10
ATOM 10863 N N . CYS A 1 60 ? -5.004 -8.270 -0.563 1.00 0.00 60 CYS A N 10
ATOM 10864 C CA . CYS A 1 60 ? -4.777 -9.557 0.068 1.00 0.00 60 CYS A CA 10
ATOM 10865 C C . CYS A 1 60 ? -3.910 -10.423 -0.827 1.00 0.00 60 CYS A C 10
ATOM 10866 O O . CYS A 1 60 ? -4.247 -10.660 -1.988 1.00 0.00 60 CYS A O 10
ATOM 10873 N N . CYS A 1 61 ? -2.793 -10.886 -0.299 1.00 0.00 61 CYS A N 10
ATOM 10874 C CA . CYS A 1 61 ? -1.871 -11.684 -1.088 1.00 0.00 61 CYS A CA 10
ATOM 10875 C C . CYS A 1 61 ? -1.425 -12.926 -0.325 1.00 0.00 61 CYS A C 10
ATOM 10876 O O . CYS A 1 61 ? -1.355 -12.926 0.905 1.00 0.00 61 CYS A O 10
ATOM 10883 N N . LYS A 1 62 ? -1.169 -13.992 -1.067 1.00 0.00 62 LYS A N 10
ATOM 10884 C CA . LYS A 1 62 ? -0.637 -15.218 -0.507 1.00 0.00 62 LYS A CA 10
ATOM 10885 C C . LYS A 1 62 ? 0.561 -15.675 -1.321 1.00 0.00 62 LYS A C 10
ATOM 10886 O O . LYS A 1 62 ? 0.575 -15.558 -2.552 1.00 0.00 62 LYS A O 10
ATOM 10905 N N . ASP A 1 63 ? 1.564 -16.169 -0.611 1.00 0.00 63 ASP A N 10
ATOM 10906 C CA . ASP A 1 63 ? 2.816 -16.633 -1.199 1.00 0.00 63 ASP A CA 10
ATOM 10907 C C . ASP A 1 63 ? 3.742 -17.092 -0.085 1.00 0.00 63 ASP A C 10
ATOM 10908 O O . ASP A 1 63 ? 3.353 -17.084 1.087 1.00 0.00 63 ASP A O 10
ATOM 10917 N N . ASP A 1 64 ? 4.952 -17.496 -0.439 1.00 0.00 64 ASP A N 10
ATOM 10918 C CA . ASP A 1 64 ? 5.923 -17.934 0.553 1.00 0.00 64 ASP A CA 10
ATOM 10919 C C . ASP A 1 64 ? 6.832 -16.784 0.969 1.00 0.00 64 ASP A C 10
ATOM 10920 O O . ASP A 1 64 ? 7.589 -16.242 0.158 1.00 0.00 64 ASP A O 10
ATOM 10929 N N . VAL A 1 65 ? 6.746 -16.415 2.235 1.00 0.00 65 VAL A N 10
ATOM 10930 C CA . VAL A 1 65 ? 7.654 -15.440 2.812 1.00 0.00 65 VAL A CA 10
ATOM 10931 C C . VAL A 1 65 ? 8.336 -16.036 4.027 1.00 0.00 65 VAL A C 10
ATOM 10932 O O . VAL A 1 65 ? 7.797 -16.021 5.134 1.00 0.00 65 VAL A O 10
ATOM 10945 N N . THR A 1 66 ? 9.505 -16.584 3.808 1.00 0.00 66 THR A N 10
ATOM 10946 C CA . THR A 1 66 ? 10.278 -17.173 4.882 1.00 0.00 66 THR A CA 10
ATOM 10947 C C . THR A 1 66 ? 11.318 -16.180 5.386 1.00 0.00 66 THR A C 10
ATOM 10948 O O . THR A 1 66 ? 11.915 -15.443 4.598 1.00 0.00 66 THR A O 10
ATOM 10959 N N . ASN A 1 67 ? 11.526 -16.158 6.695 1.00 0.00 67 ASN A N 10
ATOM 10960 C CA . ASN A 1 67 ? 12.449 -15.209 7.308 1.00 0.00 67 ASN A CA 10
ATOM 10961 C C . ASN A 1 67 ? 13.889 -15.666 7.124 1.00 0.00 67 ASN A C 10
ATOM 10962 O O . ASN A 1 67 ? 14.437 -16.412 7.939 1.00 0.00 67 ASN A O 10
ATOM 10973 N N . THR A 1 68 ? 14.476 -15.231 6.029 1.00 0.00 68 THR A N 10
ATOM 10974 C CA . THR A 1 68 ? 15.866 -15.521 5.725 1.00 0.00 68 THR A CA 10
ATOM 10975 C C . THR A 1 68 ? 16.487 -14.361 4.955 1.00 0.00 68 THR A C 10
ATOM 10976 O O . THR A 1 68 ? 16.678 -14.429 3.738 1.00 0.00 68 THR A O 10
ATOM 10987 N N . GLY A 1 69 ? 16.772 -13.289 5.675 1.00 0.00 69 GLY A N 10
ATOM 10988 C CA . GLY A 1 69 ? 17.296 -12.088 5.063 1.00 0.00 69 GLY A CA 10
ATOM 10989 C C . GLY A 1 69 ? 16.355 -10.921 5.254 1.00 0.00 69 GLY A C 10
ATOM 10990 O O . GLY A 1 69 ? 16.602 -10.036 6.076 1.00 0.00 69 GLY A O 10
ATOM 10994 N N . ASN A 1 70 ? 15.263 -10.928 4.505 1.00 0.00 70 ASN A N 10
ATOM 10995 C CA . ASN A 1 70 ? 14.235 -9.910 4.651 1.00 0.00 70 ASN A CA 10
ATOM 10996 C C . ASN A 1 70 ? 13.359 -10.243 5.851 1.00 0.00 70 ASN A C 10
ATOM 10997 O O . ASN A 1 70 ? 12.726 -11.296 5.892 1.00 0.00 70 ASN A O 10
ATOM 11008 N N . SER A 1 71 ? 13.338 -9.350 6.829 1.00 0.00 71 SER A N 10
ATOM 11009 C CA . SER A 1 71 ? 12.548 -9.561 8.033 1.00 0.00 71 SER A CA 10
ATOM 11010 C C . SER A 1 71 ? 11.163 -8.933 7.886 1.00 0.00 71 SER A C 10
ATOM 11011 O O . SER A 1 71 ? 10.321 -9.039 8.776 1.00 0.00 71 SER A O 10
ATOM 11019 N N . PHE A 1 72 ? 10.946 -8.263 6.764 1.00 0.00 72 PHE A N 10
ATOM 11020 C CA . PHE A 1 72 ? 9.620 -7.776 6.412 1.00 0.00 72 PHE A CA 10
ATOM 11021 C C . PHE A 1 72 ? 8.992 -8.747 5.425 1.00 0.00 72 PHE A C 10
ATOM 11022 O O . PHE A 1 72 ? 9.703 -9.385 4.642 1.00 0.00 72 PHE A O 10
ATOM 11039 N N . LEU A 1 73 ? 7.677 -8.886 5.464 1.00 0.00 73 LEU A N 10
ATOM 11040 C CA . LEU A 1 73 ? 7.014 -9.845 4.600 1.00 0.00 73 LEU A CA 10
ATOM 11041 C C . LEU A 1 73 ? 6.923 -9.313 3.177 1.00 0.00 73 LEU A C 10
ATOM 11042 O O . LEU A 1 73 ? 5.960 -8.644 2.809 1.00 0.00 73 LEU A O 10
ATOM 11058 N N . ILE A 1 74 ? 7.932 -9.643 2.379 1.00 0.00 74 ILE A N 10
ATOM 11059 C CA . ILE A 1 74 ? 7.975 -9.251 0.982 1.00 0.00 74 ILE A CA 10
ATOM 11060 C C . ILE A 1 74 ? 7.037 -10.134 0.172 1.00 0.00 74 ILE A C 10
ATOM 11061 O O . ILE A 1 74 ? 7.028 -11.358 0.325 1.00 0.00 74 ILE A O 10
ATOM 11077 N N . ILE A 1 75 ? 6.237 -9.515 -0.675 1.00 0.00 75 ILE A N 10
ATOM 11078 C CA . ILE A 1 75 ? 5.245 -10.246 -1.436 1.00 0.00 75 ILE A CA 10
ATOM 11079 C C . ILE A 1 75 ? 5.783 -10.634 -2.806 1.00 0.00 75 ILE A C 10
ATOM 11080 O O . ILE A 1 75 ? 6.456 -9.845 -3.477 1.00 0.00 75 ILE A O 10
ATOM 11096 N N . ASN A 1 76 ? 5.482 -11.858 -3.212 1.00 0.00 76 ASN A N 10
ATOM 11097 C CA . ASN A 1 76 ? 5.864 -12.354 -4.528 1.00 0.00 76 ASN A CA 10
ATOM 11098 C C . ASN A 1 76 ? 4.812 -11.932 -5.538 1.00 0.00 76 ASN A C 10
ATOM 11099 O O . ASN A 1 76 ? 5.055 -11.924 -6.746 1.00 0.00 76 ASN A O 10
ATOM 11110 N N . ALA A 1 77 ? 3.640 -11.581 -5.006 1.00 0.00 77 ALA A N 10
ATOM 11111 C CA . ALA A 1 77 ? 2.494 -11.156 -5.805 1.00 0.00 77 ALA A CA 10
ATOM 11112 C C . ALA A 1 77 ? 1.972 -12.309 -6.651 1.00 0.00 77 ALA A C 10
ATOM 11113 O O . ALA A 1 77 ? 1.328 -12.103 -7.678 1.00 0.00 77 ALA A O 10
ATOM 11120 N N . ALA A 1 78 ? 2.247 -13.524 -6.196 1.00 0.00 78 ALA A N 10
ATOM 11121 C CA . ALA A 1 78 ? 1.798 -14.720 -6.889 1.00 0.00 78 ALA A CA 10
ATOM 11122 C C . ALA A 1 78 ? 0.285 -14.851 -6.791 1.00 0.00 78 ALA A C 10
ATOM 11123 O O . ALA A 1 78 ? -0.408 -14.952 -7.802 1.00 0.00 78 ALA A O 10
ATOM 11130 N N . ASN A 1 79 ? -0.222 -14.843 -5.569 1.00 0.00 79 ASN A N 10
ATOM 11131 C CA . ASN A 1 79 ? -1.657 -14.911 -5.339 1.00 0.00 79 ASN A CA 10
ATOM 11132 C C . ASN A 1 79 ? -2.135 -13.618 -4.705 1.00 0.00 79 ASN A C 10
ATOM 11133 O O . ASN A 1 79 ? -2.131 -13.485 -3.485 1.00 0.00 79 ASN A O 10
ATOM 11144 N N . CYS A 1 80 ? -2.527 -12.659 -5.519 1.00 0.00 80 CYS A N 10
ATOM 11145 C CA . CYS A 1 80 ? -3.001 -11.388 -4.999 1.00 0.00 80 CYS A CA 10
ATOM 11146 C C . CYS A 1 80 ? -4.415 -11.104 -5.483 1.00 0.00 80 CYS A C 10
ATOM 11147 O O . CYS A 1 80 ? -4.698 -11.180 -6.679 1.00 0.00 80 CYS A O 10
ATOM 11154 N N . VAL A 1 81 ? -5.296 -10.767 -4.552 1.00 0.00 81 VAL A N 10
ATOM 11155 C CA . VAL A 1 81 ? -6.671 -10.443 -4.884 1.00 0.00 81 VAL A CA 10
ATOM 11156 C C . VAL A 1 81 ? -7.003 -9.027 -4.441 1.00 0.00 81 VAL A C 10
ATOM 11157 O O . VAL A 1 81 ? -6.708 -8.634 -3.306 1.00 0.00 81 VAL A O 10
ATOM 11170 N N . ALA A 1 82 ? -7.594 -8.269 -5.349 1.00 0.00 82 ALA A N 10
ATOM 11171 C CA . ALA A 1 82 ? -7.983 -6.892 -5.093 1.00 0.00 82 ALA A CA 10
ATOM 11172 C C . ALA A 1 82 ? -8.841 -6.393 -6.244 1.00 0.00 82 ALA A C 10
ATOM 11173 O O . ALA A 1 82 ? -8.273 -6.046 -7.298 1.00 0.00 82 ALA A O 10
ATOM 11181 N N . ALA A 1 1 ? -8.197 7.361 7.974 1.00 0.00 1 ALA A N 11
ATOM 11182 C CA . ALA A 1 1 ? -7.620 6.298 7.124 1.00 0.00 1 ALA A CA 11
ATOM 11183 C C . ALA A 1 1 ? -8.386 5.001 7.308 1.00 0.00 1 ALA A C 11
ATOM 11184 O O . ALA A 1 1 ? -9.209 4.884 8.214 1.00 0.00 1 ALA A O 11
ATOM 11193 N N . THR A 1 2 ? -8.118 4.029 6.453 1.00 0.00 2 THR A N 11
ATOM 11194 C CA . THR A 1 2 ? -8.776 2.742 6.557 1.00 0.00 2 THR A CA 11
ATOM 11195 C C . THR A 1 2 ? -8.125 1.881 7.635 1.00 0.00 2 THR A C 11
ATOM 11196 O O . THR A 1 2 ? -6.999 1.411 7.473 1.00 0.00 2 THR A O 11
ATOM 11207 N N . THR A 1 3 ? -8.828 1.693 8.740 1.00 0.00 3 THR A N 11
ATOM 11208 C CA . THR A 1 3 ? -8.353 0.811 9.790 1.00 0.00 3 THR A CA 11
ATOM 11209 C C . THR A 1 3 ? -8.639 -0.636 9.415 1.00 0.00 3 THR A C 11
ATOM 11210 O O . THR A 1 3 ? -9.793 -1.018 9.218 1.00 0.00 3 THR A O 11
ATOM 11221 N N . ILE A 1 4 ? -7.581 -1.421 9.298 1.00 0.00 4 ILE A N 11
ATOM 11222 C CA . ILE A 1 4 ? -7.694 -2.810 8.881 1.00 0.00 4 ILE A CA 11
ATOM 11223 C C . ILE A 1 4 ? -8.382 -3.647 9.957 1.00 0.00 4 ILE A C 11
ATOM 11224 O O . ILE A 1 4 ? -7.899 -3.739 11.089 1.00 0.00 4 ILE A O 11
ATOM 11240 N N . GLY A 1 5 ? -9.518 -4.232 9.592 1.00 0.00 5 GLY A N 11
ATOM 11241 C CA . GLY A 1 5 ? -10.265 -5.062 10.516 1.00 0.00 5 GLY A CA 11
ATOM 11242 C C . GLY A 1 5 ? -10.013 -6.539 10.288 1.00 0.00 5 GLY A C 11
ATOM 11243 O O . GLY A 1 5 ? -9.247 -6.902 9.399 1.00 0.00 5 GLY A O 11
ATOM 11247 N N . PRO A 1 6 ? -10.662 -7.415 11.072 1.00 0.00 6 PRO A N 11
ATOM 11248 C CA . PRO A 1 6 ? -10.458 -8.871 10.990 1.00 0.00 6 PRO A CA 11
ATOM 11249 C C . PRO A 1 6 ? -11.012 -9.477 9.703 1.00 0.00 6 PRO A C 11
ATOM 11250 O O . PRO A 1 6 ? -10.404 -10.370 9.115 1.00 0.00 6 PRO A O 11
ATOM 11261 N N . ASN A 1 7 ? -12.165 -8.983 9.270 1.00 0.00 7 ASN A N 11
ATOM 11262 C CA . ASN A 1 7 ? -12.815 -9.493 8.068 1.00 0.00 7 ASN A CA 11
ATOM 11263 C C . ASN A 1 7 ? -12.406 -8.662 6.857 1.00 0.00 7 ASN A C 11
ATOM 11264 O O . ASN A 1 7 ? -13.248 -8.134 6.129 1.00 0.00 7 ASN A O 11
ATOM 11275 N N . THR A 1 8 ? -11.100 -8.548 6.655 1.00 0.00 8 THR A N 11
ATOM 11276 C CA . THR A 1 8 ? -10.549 -7.733 5.584 1.00 0.00 8 THR A CA 11
ATOM 11277 C C . THR A 1 8 ? -10.719 -8.406 4.226 1.00 0.00 8 THR A C 11
ATOM 11278 O O . THR A 1 8 ? -11.295 -7.830 3.303 1.00 0.00 8 THR A O 11
ATOM 11289 N N . CYS A 1 9 ? -10.225 -9.627 4.115 1.00 0.00 9 CYS A N 11
ATOM 11290 C CA . CYS A 1 9 ? -10.273 -10.354 2.860 1.00 0.00 9 CYS A CA 11
ATOM 11291 C C . CYS A 1 9 ? -11.622 -11.034 2.670 1.00 0.00 9 CYS A C 11
ATOM 11292 O O . CYS A 1 9 ? -12.080 -11.794 3.526 1.00 0.00 9 CYS A O 11
ATOM 11299 N N . SER A 1 10 ? -12.272 -10.724 1.557 1.00 0.00 10 SER A N 11
ATOM 11300 C CA . SER A 1 10 ? -13.493 -11.404 1.165 1.00 0.00 10 SER A CA 11
ATOM 11301 C C . SER A 1 10 ? -13.143 -12.743 0.531 1.00 0.00 10 SER A C 11
ATOM 11302 O O . SER A 1 10 ? -13.954 -13.665 0.484 1.00 0.00 10 SER A O 11
ATOM 11310 N N . ILE A 1 11 ? -11.917 -12.819 0.035 1.00 0.00 11 ILE A N 11
ATOM 11311 C CA . ILE A 1 11 ? -11.378 -14.048 -0.516 1.00 0.00 11 ILE A CA 11
ATOM 11312 C C . ILE A 1 11 ? -10.871 -14.938 0.611 1.00 0.00 11 ILE A C 11
ATOM 11313 O O . ILE A 1 11 ? -10.202 -14.464 1.532 1.00 0.00 11 ILE A O 11
ATOM 11329 N N . ASP A 1 12 ? -11.204 -16.216 0.546 1.00 0.00 12 ASP A N 11
ATOM 11330 C CA . ASP A 1 12 ? -10.833 -17.155 1.601 1.00 0.00 12 ASP A CA 11
ATOM 11331 C C . ASP A 1 12 ? -9.401 -17.646 1.424 1.00 0.00 12 ASP A C 11
ATOM 11332 O O . ASP A 1 12 ? -8.959 -17.891 0.301 1.00 0.00 12 ASP A O 11
ATOM 11341 N N . ASP A 1 13 ? -8.697 -17.779 2.548 1.00 0.00 13 ASP A N 11
ATOM 11342 C CA . ASP A 1 13 ? -7.318 -18.276 2.576 1.00 0.00 13 ASP A CA 11
ATOM 11343 C C . ASP A 1 13 ? -6.355 -17.265 1.962 1.00 0.00 13 ASP A C 11
ATOM 11344 O O . ASP A 1 13 ? -5.528 -17.604 1.114 1.00 0.00 13 ASP A O 11
ATOM 11353 N N . TYR A 1 14 ? -6.468 -16.016 2.391 1.00 0.00 14 TYR A N 11
ATOM 11354 C CA . TYR A 1 14 ? -5.584 -14.967 1.911 1.00 0.00 14 TYR A CA 11
ATOM 11355 C C . TYR A 1 14 ? -5.095 -14.100 3.061 1.00 0.00 14 TYR A C 11
ATOM 11356 O O . TYR A 1 14 ? -5.774 -13.959 4.077 1.00 0.00 14 TYR A O 11
ATOM 11374 N N . LYS A 1 15 ? -3.902 -13.540 2.903 1.00 0.00 15 LYS A N 11
ATOM 11375 C CA . LYS A 1 15 ? -3.323 -12.664 3.913 1.00 0.00 15 LYS A CA 11
ATOM 11376 C C . LYS A 1 15 ? -3.537 -11.209 3.527 1.00 0.00 15 LYS A C 11
ATOM 11377 O O . LYS A 1 15 ? -3.341 -10.835 2.368 1.00 0.00 15 LYS A O 11
ATOM 11396 N N . PRO A 1 16 ? -3.949 -10.371 4.487 1.00 0.00 16 PRO A N 11
ATOM 11397 C CA . PRO A 1 16 ? -4.160 -8.948 4.255 1.00 0.00 16 PRO A CA 11
ATOM 11398 C C . PRO A 1 16 ? -2.840 -8.186 4.217 1.00 0.00 16 PRO A C 11
ATOM 11399 O O . PRO A 1 16 ? -1.924 -8.469 4.996 1.00 0.00 16 PRO A O 11
ATOM 11410 N N . TYR A 1 17 ? -2.742 -7.234 3.309 1.00 0.00 17 TYR A N 11
ATOM 11411 C CA . TYR A 1 17 ? -1.533 -6.448 3.153 1.00 0.00 17 TYR A CA 11
ATOM 11412 C C . TYR A 1 17 ? -1.861 -4.974 2.976 1.00 0.00 17 TYR A C 11
ATOM 11413 O O . TYR A 1 17 ? -2.821 -4.615 2.291 1.00 0.00 17 TYR A O 11
ATOM 11431 N N . CYS A 1 18 ? -1.063 -4.128 3.600 1.00 0.00 18 CYS A N 11
ATOM 11432 C CA . CYS A 1 18 ? -1.190 -2.693 3.435 1.00 0.00 18 CYS A CA 11
ATOM 11433 C C . CYS A 1 18 ? -0.022 -2.187 2.598 1.00 0.00 18 CYS A C 11
ATOM 11434 O O . CYS A 1 18 ? 1.137 -2.281 3.012 1.00 0.00 18 CYS A O 11
ATOM 11441 N N . CYS A 1 19 ? -0.323 -1.696 1.409 1.00 0.00 19 CYS A N 11
ATOM 11442 C CA . CYS A 1 19 ? 0.705 -1.227 0.499 1.00 0.00 19 CYS A CA 11
ATOM 11443 C C . CYS A 1 19 ? 0.627 0.282 0.329 1.00 0.00 19 CYS A C 11
ATOM 11444 O O . CYS A 1 19 ? -0.455 0.837 0.116 1.00 0.00 19 CYS A O 11
ATOM 11451 N N . GLN A 1 20 ? 1.773 0.938 0.429 1.00 0.00 20 GLN A N 11
ATOM 11452 C CA . GLN A 1 20 ? 1.853 2.380 0.257 1.00 0.00 20 GLN A CA 11
ATOM 11453 C C . GLN A 1 20 ? 1.875 2.727 -1.225 1.00 0.00 20 GLN A C 11
ATOM 11454 O O . GLN A 1 20 ? 2.742 2.264 -1.964 1.00 0.00 20 GLN A O 11
ATOM 11468 N N . SER A 1 21 ? 0.908 3.521 -1.659 1.00 0.00 21 SER A N 11
ATOM 11469 C CA . SER A 1 21 ? 0.855 3.968 -3.041 1.00 0.00 21 SER A CA 11
ATOM 11470 C C . SER A 1 21 ? 1.909 5.045 -3.284 1.00 0.00 21 SER A C 11
ATOM 11471 O O . SER A 1 21 ? 1.621 6.239 -3.217 1.00 0.00 21 SER A O 11
ATOM 11479 N N . MET A 1 22 ? 3.134 4.612 -3.554 1.00 0.00 22 MET A N 11
ATOM 11480 C CA . MET A 1 22 ? 4.253 5.528 -3.710 1.00 0.00 22 MET A CA 11
ATOM 11481 C C . MET A 1 22 ? 4.245 6.172 -5.089 1.00 0.00 22 MET A C 11
ATOM 11482 O O . MET A 1 22 ? 3.760 5.589 -6.062 1.00 0.00 22 MET A O 11
ATOM 11496 N N . SER A 1 23 ? 4.778 7.379 -5.162 1.00 0.00 23 SER A N 11
ATOM 11497 C CA . SER A 1 23 ? 4.827 8.128 -6.408 1.00 0.00 23 SER A CA 11
ATOM 11498 C C . SER A 1 23 ? 6.082 7.771 -7.200 1.00 0.00 23 SER A C 11
ATOM 11499 O O . SER A 1 23 ? 6.991 8.590 -7.351 1.00 0.00 23 SER A O 11
ATOM 11507 N N . GLY A 1 24 ? 6.130 6.545 -7.692 1.00 0.00 24 GLY A N 11
ATOM 11508 C CA . GLY A 1 24 ? 7.281 6.100 -8.446 1.00 0.00 24 GLY A CA 11
ATOM 11509 C C . GLY A 1 24 ? 6.902 5.586 -9.816 1.00 0.00 24 GLY A C 11
ATOM 11510 O O . GLY A 1 24 ? 5.840 5.930 -10.340 1.00 0.00 24 GLY A O 11
ATOM 11514 N N . PRO A 1 25 ? 7.760 4.760 -10.428 1.00 0.00 25 PRO A N 11
ATOM 11515 C CA . PRO A 1 25 ? 7.505 4.177 -11.745 1.00 0.00 25 PRO A CA 11
ATOM 11516 C C . PRO A 1 25 ? 6.354 3.182 -11.712 1.00 0.00 25 PRO A C 11
ATOM 11517 O O . PRO A 1 25 ? 6.449 2.126 -11.082 1.00 0.00 25 PRO A O 11
ATOM 11528 N N . ALA A 1 26 ? 5.266 3.531 -12.382 1.00 0.00 26 ALA A N 11
ATOM 11529 C CA . ALA A 1 26 ? 4.095 2.672 -12.434 1.00 0.00 26 ALA A CA 11
ATOM 11530 C C . ALA A 1 26 ? 4.155 1.755 -13.647 1.00 0.00 26 ALA A C 11
ATOM 11531 O O . ALA A 1 26 ? 3.547 0.683 -13.663 1.00 0.00 26 ALA A O 11
ATOM 11538 N N . GLY A 1 27 ? 4.896 2.179 -14.656 1.00 0.00 27 GLY A N 11
ATOM 11539 C CA . GLY A 1 27 ? 5.010 1.398 -15.868 1.00 0.00 27 GLY A CA 11
ATOM 11540 C C . GLY A 1 27 ? 4.398 2.105 -17.058 1.00 0.00 27 GLY A C 11
ATOM 11541 O O . GLY A 1 27 ? 3.207 2.426 -17.053 1.00 0.00 27 GLY A O 11
ATOM 11545 N N . SER A 1 28 ? 5.209 2.375 -18.069 1.00 0.00 28 SER A N 11
ATOM 11546 C CA . SER A 1 28 ? 4.726 3.023 -19.278 1.00 0.00 28 SER A CA 11
ATOM 11547 C C . SER A 1 28 ? 4.909 2.112 -20.492 1.00 0.00 28 SER A C 11
ATOM 11548 O O . SER A 1 28 ? 5.953 2.138 -21.147 1.00 0.00 28 SER A O 11
ATOM 11556 N N . PRO A 1 29 ? 3.903 1.279 -20.797 1.00 0.00 29 PRO A N 11
ATOM 11557 C CA . PRO A 1 29 ? 3.932 0.417 -21.978 1.00 0.00 29 PRO A CA 11
ATOM 11558 C C . PRO A 1 29 ? 3.782 1.223 -23.267 1.00 0.00 29 PRO A C 11
ATOM 11559 O O . PRO A 1 29 ? 3.018 2.189 -23.321 1.00 0.00 29 PRO A O 11
ATOM 11570 N N . GLY A 1 30 ? 4.508 0.821 -24.295 1.00 0.00 30 GLY A N 11
ATOM 11571 C CA . GLY A 1 30 ? 4.495 1.544 -25.548 1.00 0.00 30 GLY A CA 11
ATOM 11572 C C . GLY A 1 30 ? 5.826 1.442 -26.258 1.00 0.00 30 GLY A C 11
ATOM 11573 O O . GLY A 1 30 ? 6.705 0.701 -25.823 1.00 0.00 30 GLY A O 11
ATOM 11577 N N . LEU A 1 31 ? 5.976 2.184 -27.346 1.00 0.00 31 LEU A N 11
ATOM 11578 C CA . LEU A 1 31 ? 7.210 2.168 -28.118 1.00 0.00 31 LEU A CA 11
ATOM 11579 C C . LEU A 1 31 ? 8.057 3.395 -27.815 1.00 0.00 31 LEU A C 11
ATOM 11580 O O . LEU A 1 31 ? 7.766 4.497 -28.284 1.00 0.00 31 LEU A O 11
ATOM 11596 N N . LEU A 1 32 ? 9.097 3.198 -27.021 1.00 0.00 32 LEU A N 11
ATOM 11597 C CA . LEU A 1 32 ? 10.022 4.263 -26.673 1.00 0.00 32 LEU A CA 11
ATOM 11598 C C . LEU A 1 32 ? 11.436 3.700 -26.599 1.00 0.00 32 LEU A C 11
ATOM 11599 O O . LEU A 1 32 ? 11.730 2.663 -27.195 1.00 0.00 32 LEU A O 11
ATOM 11615 N N . ASN A 1 33 ? 12.307 4.387 -25.878 1.00 0.00 33 ASN A N 11
ATOM 11616 C CA . ASN A 1 33 ? 13.643 3.877 -25.609 1.00 0.00 33 ASN A CA 11
ATOM 11617 C C . ASN A 1 33 ? 13.718 3.432 -24.159 1.00 0.00 33 ASN A C 11
ATOM 11618 O O . ASN A 1 33 ? 13.889 4.252 -23.258 1.00 0.00 33 ASN A O 11
ATOM 11629 N N . LEU A 1 34 ? 13.557 2.140 -23.935 1.00 0.00 34 LEU A N 11
ATOM 11630 C CA . LEU A 1 34 ? 13.497 1.609 -22.584 1.00 0.00 34 LEU A CA 11
ATOM 11631 C C . LEU A 1 34 ? 14.465 0.444 -22.407 1.00 0.00 34 LEU A C 11
ATOM 11632 O O . LEU A 1 34 ? 14.310 -0.611 -23.025 1.00 0.00 34 LEU A O 11
ATOM 11648 N N . ILE A 1 35 ? 15.467 0.652 -21.571 1.00 0.00 35 ILE A N 11
ATOM 11649 C CA . ILE A 1 35 ? 16.434 -0.387 -21.257 1.00 0.00 35 ILE A CA 11
ATOM 11650 C C . ILE A 1 35 ? 16.212 -0.891 -19.837 1.00 0.00 35 ILE A C 11
ATOM 11651 O O . ILE A 1 35 ? 15.773 -0.134 -18.968 1.00 0.00 35 ILE A O 11
ATOM 11667 N N . PRO A 1 36 ? 16.485 -2.179 -19.586 1.00 0.00 36 PRO A N 11
ATOM 11668 C CA . PRO A 1 36 ? 16.307 -2.778 -18.261 1.00 0.00 36 PRO A CA 11
ATOM 11669 C C . PRO A 1 36 ? 17.200 -2.128 -17.209 1.00 0.00 36 PRO A C 11
ATOM 11670 O O . PRO A 1 36 ? 18.421 -2.067 -17.363 1.00 0.00 36 PRO A O 11
ATOM 11681 N N . VAL A 1 37 ? 16.582 -1.642 -16.140 1.00 0.00 37 VAL A N 11
ATOM 11682 C CA . VAL A 1 37 ? 17.319 -1.029 -15.041 1.00 0.00 37 VAL A CA 11
ATOM 11683 C C . VAL A 1 37 ? 16.975 -1.725 -13.728 1.00 0.00 37 VAL A C 11
ATOM 11684 O O . VAL A 1 37 ? 17.854 -2.051 -12.925 1.00 0.00 37 VAL A O 11
ATOM 11697 N N . ASP A 1 38 ? 15.692 -1.966 -13.529 1.00 0.00 38 ASP A N 11
ATOM 11698 C CA . ASP A 1 38 ? 15.207 -2.709 -12.374 1.00 0.00 38 ASP A CA 11
ATOM 11699 C C . ASP A 1 38 ? 14.255 -3.795 -12.849 1.00 0.00 38 ASP A C 11
ATOM 11700 O O . ASP A 1 38 ? 13.302 -3.514 -13.573 1.00 0.00 38 ASP A O 11
ATOM 11709 N N . LEU A 1 39 ? 14.527 -5.031 -12.470 1.00 0.00 39 LEU A N 11
ATOM 11710 C CA . LEU A 1 39 ? 13.765 -6.162 -12.976 1.00 0.00 39 LEU A CA 11
ATOM 11711 C C . LEU A 1 39 ? 13.014 -6.871 -11.862 1.00 0.00 39 LEU A C 11
ATOM 11712 O O . LEU A 1 39 ? 13.331 -6.697 -10.680 1.00 0.00 39 LEU A O 11
ATOM 11728 N N . SER A 1 40 ? 12.019 -7.664 -12.252 1.00 0.00 40 SER A N 11
ATOM 11729 C CA . SER A 1 40 ? 11.240 -8.473 -11.319 1.00 0.00 40 SER A CA 11
ATOM 11730 C C . SER A 1 40 ? 10.556 -7.604 -10.261 1.00 0.00 40 SER A C 11
ATOM 11731 O O . SER A 1 40 ? 10.734 -7.808 -9.057 1.00 0.00 40 SER A O 11
ATOM 11739 N N . ALA A 1 41 ? 9.771 -6.638 -10.720 1.00 0.00 41 ALA A N 11
ATOM 11740 C CA . ALA A 1 41 ? 9.046 -5.753 -9.823 1.00 0.00 41 ALA A CA 11
ATOM 11741 C C . ALA A 1 41 ? 7.906 -6.509 -9.153 1.00 0.00 41 ALA A C 11
ATOM 11742 O O . ALA A 1 41 ? 6.901 -6.834 -9.787 1.00 0.00 41 ALA A O 11
ATOM 11749 N N . SER A 1 42 ? 8.078 -6.802 -7.875 1.00 0.00 42 SER A N 11
ATOM 11750 C CA . SER A 1 42 ? 7.108 -7.587 -7.136 1.00 0.00 42 SER A CA 11
ATOM 11751 C C . SER A 1 42 ? 6.378 -6.727 -6.104 1.00 0.00 42 SER A C 11
ATOM 11752 O O . SER A 1 42 ? 6.508 -5.502 -6.100 1.00 0.00 42 SER A O 11
ATOM 11760 N N . LEU A 1 43 ? 5.614 -7.374 -5.231 1.00 0.00 43 LEU A N 11
ATOM 11761 C CA . LEU A 1 43 ? 4.829 -6.663 -4.235 1.00 0.00 43 LEU A CA 11
ATOM 11762 C C . LEU A 1 43 ? 5.677 -6.339 -3.013 1.00 0.00 43 LEU A C 11
ATOM 11763 O O . LEU A 1 43 ? 6.413 -7.189 -2.509 1.00 0.00 43 LEU A O 11
ATOM 11779 N N . GLY A 1 44 ? 5.573 -5.106 -2.546 1.00 0.00 44 GLY A N 11
ATOM 11780 C CA . GLY A 1 44 ? 6.296 -4.691 -1.362 1.00 0.00 44 GLY A CA 11
ATOM 11781 C C . GLY A 1 44 ? 5.380 -4.026 -0.358 1.00 0.00 44 GLY A C 11
ATOM 11782 O O . GLY A 1 44 ? 5.167 -2.814 -0.409 1.00 0.00 44 GLY A O 11
ATOM 11786 N N . CYS A 1 45 ? 4.827 -4.822 0.546 1.00 0.00 45 CYS A N 11
ATOM 11787 C CA . CYS A 1 45 ? 3.877 -4.326 1.529 1.00 0.00 45 CYS A CA 11
ATOM 11788 C C . CYS A 1 45 ? 4.143 -4.938 2.895 1.00 0.00 45 CYS A C 11
ATOM 11789 O O . CYS A 1 45 ? 5.049 -5.754 3.055 1.00 0.00 45 CYS A O 11
ATOM 11796 N N . VAL A 1 46 ? 3.343 -4.547 3.873 1.00 0.00 46 VAL A N 11
ATOM 11797 C CA . VAL A 1 46 ? 3.421 -5.121 5.204 1.00 0.00 46 VAL A CA 11
ATOM 11798 C C . VAL A 1 46 ? 2.097 -5.784 5.547 1.00 0.00 46 VAL A C 11
ATOM 11799 O O . VAL A 1 46 ? 1.055 -5.402 5.004 1.00 0.00 46 VAL A O 11
ATOM 11812 N N . VAL A 1 47 ? 2.138 -6.775 6.430 1.00 0.00 47 VAL A N 11
ATOM 11813 C CA . VAL A 1 47 ? 0.942 -7.520 6.794 1.00 0.00 47 VAL A CA 11
ATOM 11814 C C . VAL A 1 47 ? -0.090 -6.600 7.429 1.00 0.00 47 VAL A C 11
ATOM 11815 O O . VAL A 1 47 ? 0.211 -5.856 8.365 1.00 0.00 47 VAL A O 11
ATOM 11828 N N . GLY A 1 48 ? -1.302 -6.645 6.900 1.00 0.00 48 GLY A N 11
ATOM 11829 C CA . GLY A 1 48 ? -2.370 -5.830 7.422 1.00 0.00 48 GLY A CA 11
ATOM 11830 C C . GLY A 1 48 ? -2.985 -6.438 8.658 1.00 0.00 48 GLY A C 11
ATOM 11831 O O . GLY A 1 48 ? -4.061 -7.028 8.597 1.00 0.00 48 GLY A O 11
ATOM 11835 N N . VAL A 1 49 ? -2.287 -6.314 9.777 1.00 0.00 49 VAL A N 11
ATOM 11836 C CA . VAL A 1 49 ? -2.789 -6.818 11.042 1.00 0.00 49 VAL A CA 11
ATOM 11837 C C . VAL A 1 49 ? -3.944 -5.953 11.532 1.00 0.00 49 VAL A C 11
ATOM 11838 O O . VAL A 1 49 ? -3.972 -4.740 11.292 1.00 0.00 49 VAL A O 11
ATOM 11851 N N . ILE A 1 50 ? -4.896 -6.584 12.204 1.00 0.00 50 ILE A N 11
ATOM 11852 C CA . ILE A 1 50 ? -6.077 -5.892 12.698 1.00 0.00 50 ILE A CA 11
ATOM 11853 C C . ILE A 1 50 ? -5.688 -4.811 13.696 1.00 0.00 50 ILE A C 11
ATOM 11854 O O . ILE A 1 50 ? -5.007 -5.088 14.688 1.00 0.00 50 ILE A O 11
ATOM 11870 N N . GLY A 1 51 ? -6.107 -3.586 13.421 1.00 0.00 51 GLY A N 11
ATOM 11871 C CA . GLY A 1 51 ? -5.798 -2.481 14.304 1.00 0.00 51 GLY A CA 11
ATOM 11872 C C . GLY A 1 51 ? -4.901 -1.451 13.651 1.00 0.00 51 GLY A C 11
ATOM 11873 O O . GLY A 1 51 ? -4.716 -0.358 14.182 1.00 0.00 51 GLY A O 11
ATOM 11877 N N . SER A 1 52 ? -4.341 -1.795 12.500 1.00 0.00 52 SER A N 11
ATOM 11878 C CA . SER A 1 52 ? -3.463 -0.881 11.781 1.00 0.00 52 SER A CA 11
ATOM 11879 C C . SER A 1 52 ? -4.263 -0.006 10.822 1.00 0.00 52 SER A C 11
ATOM 11880 O O . SER A 1 52 ? -5.171 -0.482 10.140 1.00 0.00 52 SER A O 11
ATOM 11888 N N . GLN A 1 53 ? -3.929 1.273 10.778 1.00 0.00 53 GLN A N 11
ATOM 11889 C CA . GLN A 1 53 ? -4.595 2.204 9.890 1.00 0.00 53 GLN A CA 11
ATOM 11890 C C . GLN A 1 53 ? -3.791 2.386 8.611 1.00 0.00 53 GLN A C 11
ATOM 11891 O O . GLN A 1 53 ? -2.677 2.906 8.630 1.00 0.00 53 GLN A O 11
ATOM 11905 N N . CYS A 1 54 ? -4.371 1.970 7.502 1.00 0.00 54 CYS A N 11
ATOM 11906 C CA . CYS A 1 54 ? -3.704 2.039 6.216 1.00 0.00 54 CYS A CA 11
ATOM 11907 C C . CYS A 1 54 ? -4.322 3.144 5.371 1.00 0.00 54 CYS A C 11
ATOM 11908 O O . CYS A 1 54 ? -5.455 3.023 4.901 1.00 0.00 54 CYS A O 11
ATOM 11915 N N . GLY A 1 55 ? -3.583 4.232 5.197 1.00 0.00 55 GLY A N 11
ATOM 11916 C CA . GLY A 1 55 ? -4.071 5.347 4.409 1.00 0.00 55 GLY A CA 11
ATOM 11917 C C . GLY A 1 55 ? -3.618 5.263 2.968 1.00 0.00 55 GLY A C 11
ATOM 11918 O O . GLY A 1 55 ? -3.329 6.280 2.339 1.00 0.00 55 GLY A O 11
ATOM 11922 N N . ALA A 1 56 ? -3.554 4.046 2.450 1.00 0.00 56 ALA A N 11
ATOM 11923 C CA . ALA A 1 56 ? -3.096 3.817 1.092 1.00 0.00 56 ALA A CA 11
ATOM 11924 C C . ALA A 1 56 ? -3.936 2.741 0.410 1.00 0.00 56 ALA A C 11
ATOM 11925 O O . ALA A 1 56 ? -5.109 2.961 0.120 1.00 0.00 56 ALA A O 11
ATOM 11932 N N . SER A 1 57 ? -3.347 1.575 0.161 1.00 0.00 57 SER A N 11
ATOM 11933 C CA . SER A 1 57 ? -4.060 0.493 -0.507 1.00 0.00 57 SER A CA 11
ATOM 11934 C C . SER A 1 57 ? -4.008 -0.797 0.305 1.00 0.00 57 SER A C 11
ATOM 11935 O O . SER A 1 57 ? -2.931 -1.265 0.674 1.00 0.00 57 SER A O 11
ATOM 11943 N N . VAL A 1 58 ? -5.174 -1.366 0.584 1.00 0.00 58 VAL A N 11
ATOM 11944 C CA . VAL A 1 58 ? -5.251 -2.648 1.268 1.00 0.00 58 VAL A CA 11
ATOM 11945 C C . VAL A 1 58 ? -5.679 -3.738 0.289 1.00 0.00 58 VAL A C 11
ATOM 11946 O O . VAL A 1 58 ? -6.684 -3.600 -0.404 1.00 0.00 58 VAL A O 11
ATOM 11959 N N . LYS A 1 59 ? -4.904 -4.809 0.234 1.00 0.00 59 LYS A N 11
ATOM 11960 C CA . LYS A 1 59 ? -5.183 -5.915 -0.671 1.00 0.00 59 LYS A CA 11
ATOM 11961 C C . LYS A 1 59 ? -4.773 -7.235 -0.034 1.00 0.00 59 LYS A C 11
ATOM 11962 O O . LYS A 1 59 ? -4.129 -7.245 1.011 1.00 0.00 59 LYS A O 11
ATOM 11981 N N . CYS A 1 60 ? -5.147 -8.343 -0.655 1.00 0.00 60 CYS A N 11
ATOM 11982 C CA . CYS A 1 60 ? -4.852 -9.655 -0.100 1.00 0.00 60 CYS A CA 11
ATOM 11983 C C . CYS A 1 60 ? -3.919 -10.429 -1.020 1.00 0.00 60 CYS A C 11
ATOM 11984 O O . CYS A 1 60 ? -4.088 -10.422 -2.241 1.00 0.00 60 CYS A O 11
ATOM 11991 N N . CYS A 1 61 ? -2.931 -11.088 -0.438 1.00 0.00 61 CYS A N 11
ATOM 11992 C CA . CYS A 1 61 ? -1.978 -11.861 -1.215 1.00 0.00 61 CYS A CA 11
ATOM 11993 C C . CYS A 1 61 ? -1.602 -13.152 -0.495 1.00 0.00 61 CYS A C 11
ATOM 11994 O O . CYS A 1 61 ? -1.649 -13.237 0.734 1.00 0.00 61 CYS A O 11
ATOM 12001 N N . LYS A 1 62 ? -1.258 -14.159 -1.279 1.00 0.00 62 LYS A N 11
ATOM 12002 C CA . LYS A 1 62 ? -0.782 -15.422 -0.761 1.00 0.00 62 LYS A CA 11
ATOM 12003 C C . LYS A 1 62 ? 0.652 -15.632 -1.206 1.00 0.00 62 LYS A C 11
ATOM 12004 O O . LYS A 1 62 ? 0.948 -15.691 -2.412 1.00 0.00 62 LYS A O 11
ATOM 12023 N N . ASP A 1 63 ? 1.529 -15.727 -0.224 1.00 0.00 63 ASP A N 11
ATOM 12024 C CA . ASP A 1 63 ? 2.959 -15.796 -0.455 1.00 0.00 63 ASP A CA 11
ATOM 12025 C C . ASP A 1 63 ? 3.658 -16.322 0.787 1.00 0.00 63 ASP A C 11
ATOM 12026 O O . ASP A 1 63 ? 3.056 -16.391 1.862 1.00 0.00 63 ASP A O 11
ATOM 12035 N N . ASP A 1 64 ? 4.920 -16.694 0.649 1.00 0.00 64 ASP A N 11
ATOM 12036 C CA . ASP A 1 64 ? 5.692 -17.172 1.784 1.00 0.00 64 ASP A CA 11
ATOM 12037 C C . ASP A 1 64 ? 6.686 -16.118 2.239 1.00 0.00 64 ASP A C 11
ATOM 12038 O O . ASP A 1 64 ? 7.896 -16.274 2.072 1.00 0.00 64 ASP A O 11
ATOM 12047 N N . VAL A 1 65 ? 6.169 -15.046 2.817 1.00 0.00 65 VAL A N 11
ATOM 12048 C CA . VAL A 1 65 ? 6.996 -13.953 3.306 1.00 0.00 65 VAL A CA 11
ATOM 12049 C C . VAL A 1 65 ? 7.672 -14.324 4.628 1.00 0.00 65 VAL A C 11
ATOM 12050 O O . VAL A 1 65 ? 8.402 -13.526 5.224 1.00 0.00 65 VAL A O 11
ATOM 12063 N N . THR A 1 66 ? 7.429 -15.546 5.073 1.00 0.00 66 THR A N 11
ATOM 12064 C CA . THR A 1 66 ? 8.000 -16.041 6.311 1.00 0.00 66 THR A CA 11
ATOM 12065 C C . THR A 1 66 ? 9.442 -16.481 6.124 1.00 0.00 66 THR A C 11
ATOM 12066 O O . THR A 1 66 ? 9.757 -17.671 6.146 1.00 0.00 66 THR A O 11
ATOM 12077 N N . ASN A 1 67 ? 10.303 -15.506 5.930 1.00 0.00 67 ASN A N 11
ATOM 12078 C CA . ASN A 1 67 ? 11.724 -15.750 5.744 1.00 0.00 67 ASN A CA 11
ATOM 12079 C C . ASN A 1 67 ? 12.513 -14.472 5.997 1.00 0.00 67 ASN A C 11
ATOM 12080 O O . ASN A 1 67 ? 11.959 -13.477 6.468 1.00 0.00 67 ASN A O 11
ATOM 12091 N N . THR A 1 68 ? 13.800 -14.507 5.690 1.00 0.00 68 THR A N 11
ATOM 12092 C CA . THR A 1 68 ? 14.665 -13.359 5.881 1.00 0.00 68 THR A CA 11
ATOM 12093 C C . THR A 1 68 ? 14.488 -12.346 4.751 1.00 0.00 68 THR A C 11
ATOM 12094 O O . THR A 1 68 ? 14.893 -12.591 3.614 1.00 0.00 68 THR A O 11
ATOM 12105 N N . GLY A 1 69 ? 13.860 -11.226 5.070 1.00 0.00 69 GLY A N 11
ATOM 12106 C CA . GLY A 1 69 ? 13.645 -10.181 4.094 1.00 0.00 69 GLY A CA 11
ATOM 12107 C C . GLY A 1 69 ? 14.403 -8.921 4.446 1.00 0.00 69 GLY A C 11
ATOM 12108 O O . GLY A 1 69 ? 14.653 -8.646 5.623 1.00 0.00 69 GLY A O 11
ATOM 12112 N N . ASN A 1 70 ? 14.777 -8.158 3.434 1.00 0.00 70 ASN A N 11
ATOM 12113 C CA . ASN A 1 70 ? 15.540 -6.936 3.645 1.00 0.00 70 ASN A CA 11
ATOM 12114 C C . ASN A 1 70 ? 14.634 -5.791 4.075 1.00 0.00 70 ASN A C 11
ATOM 12115 O O . ASN A 1 70 ? 13.714 -5.415 3.345 1.00 0.00 70 ASN A O 11
ATOM 12126 N N . SER A 1 71 ? 14.901 -5.266 5.271 1.00 0.00 71 SER A N 11
ATOM 12127 C CA . SER A 1 71 ? 14.169 -4.128 5.842 1.00 0.00 71 SER A CA 11
ATOM 12128 C C . SER A 1 71 ? 12.750 -4.515 6.264 1.00 0.00 71 SER A C 11
ATOM 12129 O O . SER A 1 71 ? 12.388 -4.393 7.437 1.00 0.00 71 SER A O 11
ATOM 12137 N N . PHE A 1 72 ? 11.956 -4.987 5.320 1.00 0.00 72 PHE A N 11
ATOM 12138 C CA . PHE A 1 72 ? 10.568 -5.318 5.586 1.00 0.00 72 PHE A CA 11
ATOM 12139 C C . PHE A 1 72 ? 10.178 -6.611 4.871 1.00 0.00 72 PHE A C 11
ATOM 12140 O O . PHE A 1 72 ? 11.043 -7.378 4.445 1.00 0.00 72 PHE A O 11
ATOM 12157 N N . LEU A 1 73 ? 8.880 -6.844 4.739 1.00 0.00 73 LEU A N 11
ATOM 12158 C CA . LEU A 1 73 ? 8.374 -8.069 4.144 1.00 0.00 73 LEU A CA 11
ATOM 12159 C C . LEU A 1 73 ? 8.372 -7.995 2.622 1.00 0.00 73 LEU A C 11
ATOM 12160 O O . LEU A 1 73 ? 7.577 -7.274 2.022 1.00 0.00 73 LEU A O 11
ATOM 12176 N N . ILE A 1 74 ? 9.276 -8.735 2.004 1.00 0.00 74 ILE A N 11
ATOM 12177 C CA . ILE A 1 74 ? 9.294 -8.860 0.556 1.00 0.00 74 ILE A CA 11
ATOM 12178 C C . ILE A 1 74 ? 8.329 -9.959 0.132 1.00 0.00 74 ILE A C 11
ATOM 12179 O O . ILE A 1 74 ? 8.531 -11.130 0.463 1.00 0.00 74 ILE A O 11
ATOM 12195 N N . ILE A 1 75 ? 7.300 -9.586 -0.614 1.00 0.00 75 ILE A N 11
ATOM 12196 C CA . ILE A 1 75 ? 6.205 -10.499 -0.914 1.00 0.00 75 ILE A CA 11
ATOM 12197 C C . ILE A 1 75 ? 6.446 -11.252 -2.212 1.00 0.00 75 ILE A C 11
ATOM 12198 O O . ILE A 1 75 ? 6.786 -10.660 -3.240 1.00 0.00 75 ILE A O 11
ATOM 12214 N N . ASN A 1 76 ? 6.281 -12.562 -2.152 1.00 0.00 76 ASN A N 11
ATOM 12215 C CA . ASN A 1 76 ? 6.332 -13.394 -3.342 1.00 0.00 76 ASN A CA 11
ATOM 12216 C C . ASN A 1 76 ? 5.072 -13.155 -4.160 1.00 0.00 76 ASN A C 11
ATOM 12217 O O . ASN A 1 76 ? 3.985 -13.592 -3.783 1.00 0.00 76 ASN A O 11
ATOM 12228 N N . ALA A 1 77 ? 5.217 -12.453 -5.274 1.00 0.00 77 ALA A N 11
ATOM 12229 C CA . ALA A 1 77 ? 4.069 -12.026 -6.064 1.00 0.00 77 ALA A CA 11
ATOM 12230 C C . ALA A 1 77 ? 3.497 -13.172 -6.891 1.00 0.00 77 ALA A C 11
ATOM 12231 O O . ALA A 1 77 ? 3.397 -13.085 -8.113 1.00 0.00 77 ALA A O 11
ATOM 12238 N N . ALA A 1 78 ? 3.129 -14.248 -6.215 1.00 0.00 78 ALA A N 11
ATOM 12239 C CA . ALA A 1 78 ? 2.509 -15.385 -6.869 1.00 0.00 78 ALA A CA 11
ATOM 12240 C C . ALA A 1 78 ? 0.998 -15.237 -6.851 1.00 0.00 78 ALA A C 11
ATOM 12241 O O . ALA A 1 78 ? 0.359 -15.159 -7.902 1.00 0.00 78 ALA A O 11
ATOM 12248 N N . ASN A 1 79 ? 0.429 -15.175 -5.655 1.00 0.00 79 ASN A N 11
ATOM 12249 C CA . ASN A 1 79 ? -1.011 -15.034 -5.510 1.00 0.00 79 ASN A CA 11
ATOM 12250 C C . ASN A 1 79 ? -1.344 -13.667 -4.949 1.00 0.00 79 ASN A C 11
ATOM 12251 O O . ASN A 1 79 ? -1.158 -13.420 -3.765 1.00 0.00 79 ASN A O 11
ATOM 12262 N N . CYS A 1 80 ? -1.814 -12.770 -5.792 1.00 0.00 80 CYS A N 11
ATOM 12263 C CA . CYS A 1 80 ? -2.184 -11.440 -5.330 1.00 0.00 80 CYS A CA 11
ATOM 12264 C C . CYS A 1 80 ? -3.513 -11.002 -5.933 1.00 0.00 80 CYS A C 11
ATOM 12265 O O . CYS A 1 80 ? -3.746 -11.154 -7.132 1.00 0.00 80 CYS A O 11
ATOM 12272 N N . VAL A 1 81 ? -4.397 -10.490 -5.081 1.00 0.00 81 VAL A N 11
ATOM 12273 C CA . VAL A 1 81 ? -5.696 -9.997 -5.516 1.00 0.00 81 VAL A CA 11
ATOM 12274 C C . VAL A 1 81 ? -5.991 -8.644 -4.874 1.00 0.00 81 VAL A C 11
ATOM 12275 O O . VAL A 1 81 ? -5.396 -8.290 -3.850 1.00 0.00 81 VAL A O 11
ATOM 12288 N N . ALA A 1 82 ? -6.902 -7.895 -5.482 1.00 0.00 82 ALA A N 11
ATOM 12289 C CA . ALA A 1 82 ? -7.293 -6.579 -4.990 1.00 0.00 82 ALA A CA 11
ATOM 12290 C C . ALA A 1 82 ? -8.539 -6.108 -5.722 1.00 0.00 82 ALA A C 11
ATOM 12291 O O . ALA A 1 82 ? -9.544 -5.787 -5.061 1.00 0.00 82 ALA A O 11
ATOM 12299 N N . ALA A 1 1 ? -8.641 7.060 5.617 1.00 0.00 1 ALA A N 12
ATOM 12300 C CA . ALA A 1 1 ? -7.768 5.865 5.653 1.00 0.00 1 ALA A CA 12
ATOM 12301 C C . ALA A 1 1 ? -8.606 4.599 5.741 1.00 0.00 1 ALA A C 12
ATOM 12302 O O . ALA A 1 1 ? -9.771 4.644 6.132 1.00 0.00 1 ALA A O 12
ATOM 12311 N N . THR A 1 2 ? -8.021 3.473 5.368 1.00 0.00 2 THR A N 12
ATOM 12312 C CA . THR A 1 2 ? -8.718 2.203 5.431 1.00 0.00 2 THR A CA 12
ATOM 12313 C C . THR A 1 2 ? -8.309 1.425 6.679 1.00 0.00 2 THR A C 12
ATOM 12314 O O . THR A 1 2 ? -7.141 1.068 6.841 1.00 0.00 2 THR A O 12
ATOM 12325 N N . THR A 1 3 ? -9.261 1.198 7.570 1.00 0.00 3 THR A N 12
ATOM 12326 C CA . THR A 1 3 ? -9.015 0.405 8.766 1.00 0.00 3 THR A CA 12
ATOM 12327 C C . THR A 1 3 ? -9.065 -1.080 8.427 1.00 0.00 3 THR A C 12
ATOM 12328 O O . THR A 1 3 ? -10.079 -1.582 7.938 1.00 0.00 3 THR A O 12
ATOM 12339 N N . ILE A 1 4 ? -7.969 -1.778 8.687 1.00 0.00 4 ILE A N 12
ATOM 12340 C CA . ILE A 1 4 ? -7.831 -3.167 8.277 1.00 0.00 4 ILE A CA 12
ATOM 12341 C C . ILE A 1 4 ? -8.547 -4.108 9.239 1.00 0.00 4 ILE A C 12
ATOM 12342 O O . ILE A 1 4 ? -8.324 -4.068 10.452 1.00 0.00 4 ILE A O 12
ATOM 12358 N N . GLY A 1 5 ? -9.421 -4.941 8.684 1.00 0.00 5 GLY A N 12
ATOM 12359 C CA . GLY A 1 5 ? -10.131 -5.927 9.474 1.00 0.00 5 GLY A CA 12
ATOM 12360 C C . GLY A 1 5 ? -9.627 -7.333 9.203 1.00 0.00 5 GLY A C 12
ATOM 12361 O O . GLY A 1 5 ? -8.875 -7.540 8.249 1.00 0.00 5 GLY A O 12
ATOM 12365 N N . PRO A 1 6 ? -10.045 -8.322 10.015 1.00 0.00 6 PRO A N 12
ATOM 12366 C CA . PRO A 1 6 ? -9.566 -9.713 9.910 1.00 0.00 6 PRO A CA 12
ATOM 12367 C C . PRO A 1 6 ? -9.908 -10.345 8.566 1.00 0.00 6 PRO A C 12
ATOM 12368 O O . PRO A 1 6 ? -9.105 -11.071 7.980 1.00 0.00 6 PRO A O 12
ATOM 12379 N N . ASN A 1 7 ? -11.107 -10.066 8.088 1.00 0.00 7 ASN A N 12
ATOM 12380 C CA . ASN A 1 7 ? -11.554 -10.567 6.801 1.00 0.00 7 ASN A CA 12
ATOM 12381 C C . ASN A 1 7 ? -11.864 -9.399 5.883 1.00 0.00 7 ASN A C 12
ATOM 12382 O O . ASN A 1 7 ? -13.017 -9.148 5.532 1.00 0.00 7 ASN A O 12
ATOM 12393 N N . THR A 1 8 ? -10.816 -8.675 5.519 1.00 0.00 8 THR A N 12
ATOM 12394 C CA . THR A 1 8 ? -10.940 -7.503 4.668 1.00 0.00 8 THR A CA 12
ATOM 12395 C C . THR A 1 8 ? -11.499 -7.874 3.299 1.00 0.00 8 THR A C 12
ATOM 12396 O O . THR A 1 8 ? -12.390 -7.207 2.772 1.00 0.00 8 THR A O 12
ATOM 12407 N N . CYS A 1 9 ? -10.968 -8.943 2.737 1.00 0.00 9 CYS A N 12
ATOM 12408 C CA . CYS A 1 9 ? -11.420 -9.430 1.449 1.00 0.00 9 CYS A CA 12
ATOM 12409 C C . CYS A 1 9 ? -11.959 -10.849 1.594 1.00 0.00 9 CYS A C 12
ATOM 12410 O O . CYS A 1 9 ? -11.322 -11.700 2.220 1.00 0.00 9 CYS A O 12
ATOM 12417 N N . SER A 1 10 ? -13.133 -11.097 1.034 1.00 0.00 10 SER A N 12
ATOM 12418 C CA . SER A 1 10 ? -13.784 -12.394 1.146 1.00 0.00 10 SER A CA 12
ATOM 12419 C C . SER A 1 10 ? -13.192 -13.403 0.161 1.00 0.00 10 SER A C 12
ATOM 12420 O O . SER A 1 10 ? -13.825 -13.776 -0.830 1.00 0.00 10 SER A O 12
ATOM 12428 N N . ILE A 1 11 ? -11.969 -13.836 0.434 1.00 0.00 11 ILE A N 12
ATOM 12429 C CA . ILE A 1 11 ? -11.300 -14.826 -0.396 1.00 0.00 11 ILE A CA 12
ATOM 12430 C C . ILE A 1 11 ? -10.785 -15.964 0.473 1.00 0.00 11 ILE A C 12
ATOM 12431 O O . ILE A 1 11 ? -11.080 -16.015 1.670 1.00 0.00 11 ILE A O 12
ATOM 12447 N N . ASP A 1 12 ? -10.014 -16.864 -0.120 1.00 0.00 12 ASP A N 12
ATOM 12448 C CA . ASP A 1 12 ? -9.516 -18.033 0.596 1.00 0.00 12 ASP A CA 12
ATOM 12449 C C . ASP A 1 12 ? -8.298 -17.679 1.452 1.00 0.00 12 ASP A C 12
ATOM 12450 O O . ASP A 1 12 ? -8.301 -16.661 2.144 1.00 0.00 12 ASP A O 12
ATOM 12459 N N . ASP A 1 13 ? -7.267 -18.516 1.419 1.00 0.00 13 ASP A N 12
ATOM 12460 C CA . ASP A 1 13 ? -6.075 -18.291 2.233 1.00 0.00 13 ASP A CA 12
ATOM 12461 C C . ASP A 1 13 ? -5.329 -17.055 1.758 1.00 0.00 13 ASP A C 12
ATOM 12462 O O . ASP A 1 13 ? -4.614 -17.097 0.760 1.00 0.00 13 ASP A O 12
ATOM 12471 N N . TYR A 1 14 ? -5.512 -15.953 2.471 1.00 0.00 14 TYR A N 12
ATOM 12472 C CA . TYR A 1 14 ? -4.884 -14.698 2.104 1.00 0.00 14 TYR A CA 12
ATOM 12473 C C . TYR A 1 14 ? -4.539 -13.892 3.343 1.00 0.00 14 TYR A C 12
ATOM 12474 O O . TYR A 1 14 ? -5.202 -14.004 4.378 1.00 0.00 14 TYR A O 12
ATOM 12492 N N . LYS A 1 15 ? -3.492 -13.090 3.236 1.00 0.00 15 LYS A N 12
ATOM 12493 C CA . LYS A 1 15 ? -3.085 -12.221 4.324 1.00 0.00 15 LYS A CA 12
ATOM 12494 C C . LYS A 1 15 ? -3.219 -10.763 3.901 1.00 0.00 15 LYS A C 12
ATOM 12495 O O . LYS A 1 15 ? -2.847 -10.403 2.782 1.00 0.00 15 LYS A O 12
ATOM 12514 N N . PRO A 1 16 ? -3.777 -9.917 4.777 1.00 0.00 16 PRO A N 12
ATOM 12515 C CA . PRO A 1 16 ? -3.921 -8.487 4.511 1.00 0.00 16 PRO A CA 12
ATOM 12516 C C . PRO A 1 16 ? -2.584 -7.760 4.605 1.00 0.00 16 PRO A C 12
ATOM 12517 O O . PRO A 1 16 ? -1.847 -7.905 5.584 1.00 0.00 16 PRO A O 12
ATOM 12528 N N . TYR A 1 17 ? -2.271 -6.995 3.578 1.00 0.00 17 TYR A N 12
ATOM 12529 C CA . TYR A 1 17 ? -1.021 -6.262 3.521 1.00 0.00 17 TYR A CA 12
ATOM 12530 C C . TYR A 1 17 ? -1.279 -4.778 3.324 1.00 0.00 17 TYR A C 12
ATOM 12531 O O . TYR A 1 17 ? -2.241 -4.393 2.665 1.00 0.00 17 TYR A O 12
ATOM 12549 N N . CYS A 1 18 ? -0.425 -3.953 3.903 1.00 0.00 18 CYS A N 12
ATOM 12550 C CA . CYS A 1 18 ? -0.505 -2.522 3.691 1.00 0.00 18 CYS A CA 12
ATOM 12551 C C . CYS A 1 18 ? 0.471 -2.119 2.597 1.00 0.00 18 CYS A C 12
ATOM 12552 O O . CYS A 1 18 ? 1.687 -2.225 2.768 1.00 0.00 18 CYS A O 12
ATOM 12559 N N . CYS A 1 19 ? -0.064 -1.681 1.467 1.00 0.00 19 CYS A N 12
ATOM 12560 C CA . CYS A 1 19 ? 0.764 -1.245 0.354 1.00 0.00 19 CYS A CA 12
ATOM 12561 C C . CYS A 1 19 ? 0.389 0.173 -0.049 1.00 0.00 19 CYS A C 12
ATOM 12562 O O . CYS A 1 19 ? -0.753 0.588 0.130 1.00 0.00 19 CYS A O 12
ATOM 12569 N N . GLN A 1 20 ? 1.347 0.914 -0.591 1.00 0.00 20 GLN A N 12
ATOM 12570 C CA . GLN A 1 20 ? 1.119 2.307 -0.954 1.00 0.00 20 GLN A CA 12
ATOM 12571 C C . GLN A 1 20 ? 0.405 2.405 -2.299 1.00 0.00 20 GLN A C 12
ATOM 12572 O O . GLN A 1 20 ? 0.682 1.633 -3.220 1.00 0.00 20 GLN A O 12
ATOM 12586 N N . SER A 1 21 ? -0.513 3.355 -2.403 1.00 0.00 21 SER A N 12
ATOM 12587 C CA . SER A 1 21 ? -1.296 3.535 -3.615 1.00 0.00 21 SER A CA 12
ATOM 12588 C C . SER A 1 21 ? -0.744 4.676 -4.463 1.00 0.00 21 SER A C 12
ATOM 12589 O O . SER A 1 21 ? -0.118 5.601 -3.945 1.00 0.00 21 SER A O 12
ATOM 12597 N N . MET A 1 22 ? -0.992 4.613 -5.760 1.00 0.00 22 MET A N 12
ATOM 12598 C CA . MET A 1 22 ? -0.570 5.663 -6.676 1.00 0.00 22 MET A CA 12
ATOM 12599 C C . MET A 1 22 ? -1.778 6.471 -7.123 1.00 0.00 22 MET A C 12
ATOM 12600 O O . MET A 1 22 ? -1.967 6.746 -8.309 1.00 0.00 22 MET A O 12
ATOM 12614 N N . SER A 1 23 ? -2.590 6.839 -6.154 1.00 0.00 23 SER A N 12
ATOM 12615 C CA . SER A 1 23 ? -3.838 7.541 -6.401 1.00 0.00 23 SER A CA 12
ATOM 12616 C C . SER A 1 23 ? -3.598 9.030 -6.644 1.00 0.00 23 SER A C 12
ATOM 12617 O O . SER A 1 23 ? -3.881 9.867 -5.787 1.00 0.00 23 SER A O 12
ATOM 12625 N N . GLY A 1 24 ? -3.060 9.348 -7.811 1.00 0.00 24 GLY A N 12
ATOM 12626 C CA . GLY A 1 24 ? -2.861 10.733 -8.181 1.00 0.00 24 GLY A CA 12
ATOM 12627 C C . GLY A 1 24 ? -4.057 11.297 -8.919 1.00 0.00 24 GLY A C 12
ATOM 12628 O O . GLY A 1 24 ? -5.161 11.338 -8.372 1.00 0.00 24 GLY A O 12
ATOM 12632 N N . PRO A 1 25 ? -3.874 11.723 -10.178 1.00 0.00 25 PRO A N 12
ATOM 12633 C CA . PRO A 1 25 ? -4.951 12.280 -11.001 1.00 0.00 25 PRO A CA 12
ATOM 12634 C C . PRO A 1 25 ? -5.911 11.200 -11.500 1.00 0.00 25 PRO A C 12
ATOM 12635 O O . PRO A 1 25 ? -5.782 10.710 -12.624 1.00 0.00 25 PRO A O 12
ATOM 12646 N N . ALA A 1 26 ? -6.864 10.827 -10.657 1.00 0.00 26 ALA A N 12
ATOM 12647 C CA . ALA A 1 26 ? -7.835 9.803 -11.009 1.00 0.00 26 ALA A CA 12
ATOM 12648 C C . ALA A 1 26 ? -8.864 10.340 -11.995 1.00 0.00 26 ALA A C 12
ATOM 12649 O O . ALA A 1 26 ? -9.183 11.530 -11.986 1.00 0.00 26 ALA A O 12
ATOM 12656 N N . GLY A 1 27 ? -9.377 9.457 -12.841 1.00 0.00 27 GLY A N 12
ATOM 12657 C CA . GLY A 1 27 ? -10.363 9.857 -13.824 1.00 0.00 27 GLY A CA 12
ATOM 12658 C C . GLY A 1 27 ? -9.721 10.296 -15.122 1.00 0.00 27 GLY A C 12
ATOM 12659 O O . GLY A 1 27 ? -10.338 11.000 -15.924 1.00 0.00 27 GLY A O 12
ATOM 12663 N N . SER A 1 28 ? -8.481 9.876 -15.325 1.00 0.00 28 SER A N 12
ATOM 12664 C CA . SER A 1 28 ? -7.731 10.230 -16.519 1.00 0.00 28 SER A CA 12
ATOM 12665 C C . SER A 1 28 ? -8.216 9.421 -17.723 1.00 0.00 28 SER A C 12
ATOM 12666 O O . SER A 1 28 ? -8.055 8.202 -17.771 1.00 0.00 28 SER A O 12
ATOM 12674 N N . PRO A 1 29 ? -8.817 10.096 -18.716 1.00 0.00 29 PRO A N 12
ATOM 12675 C CA . PRO A 1 29 ? -9.388 9.437 -19.891 1.00 0.00 29 PRO A CA 12
ATOM 12676 C C . PRO A 1 29 ? -8.355 9.157 -20.978 1.00 0.00 29 PRO A C 12
ATOM 12677 O O . PRO A 1 29 ? -8.699 8.759 -22.090 1.00 0.00 29 PRO A O 12
ATOM 12688 N N . GLY A 1 30 ? -7.093 9.365 -20.648 1.00 0.00 30 GLY A N 12
ATOM 12689 C CA . GLY A 1 30 ? -6.034 9.140 -21.609 1.00 0.00 30 GLY A CA 12
ATOM 12690 C C . GLY A 1 30 ? -5.118 8.012 -21.192 1.00 0.00 30 GLY A C 12
ATOM 12691 O O . GLY A 1 30 ? -3.904 8.189 -21.097 1.00 0.00 30 GLY A O 12
ATOM 12695 N N . LEU A 1 31 ? -5.700 6.851 -20.938 1.00 0.00 31 LEU A N 12
ATOM 12696 C CA . LEU A 1 31 ? -4.934 5.687 -20.521 1.00 0.00 31 LEU A CA 12
ATOM 12697 C C . LEU A 1 31 ? -4.701 4.760 -21.702 1.00 0.00 31 LEU A C 12
ATOM 12698 O O . LEU A 1 31 ? -3.593 4.256 -21.905 1.00 0.00 31 LEU A O 12
ATOM 12714 N N . LEU A 1 32 ? -5.760 4.553 -22.484 1.00 0.00 32 LEU A N 12
ATOM 12715 C CA . LEU A 1 32 ? -5.735 3.635 -23.618 1.00 0.00 32 LEU A CA 12
ATOM 12716 C C . LEU A 1 32 ? -5.384 2.226 -23.148 1.00 0.00 32 LEU A C 12
ATOM 12717 O O . LEU A 1 32 ? -5.526 1.906 -21.964 1.00 0.00 32 LEU A O 12
ATOM 12733 N N . ASN A 1 33 ? -4.961 1.383 -24.071 1.00 0.00 33 ASN A N 12
ATOM 12734 C CA . ASN A 1 33 ? -4.496 0.045 -23.735 1.00 0.00 33 ASN A CA 12
ATOM 12735 C C . ASN A 1 33 ? -3.627 -0.497 -24.857 1.00 0.00 33 ASN A C 12
ATOM 12736 O O . ASN A 1 33 ? -3.962 -1.498 -25.496 1.00 0.00 33 ASN A O 12
ATOM 12747 N N . LEU A 1 34 ? -2.515 0.184 -25.104 1.00 0.00 34 LEU A N 12
ATOM 12748 C CA . LEU A 1 34 ? -1.580 -0.231 -26.136 1.00 0.00 34 LEU A CA 12
ATOM 12749 C C . LEU A 1 34 ? -0.838 -1.486 -25.694 1.00 0.00 34 LEU A C 12
ATOM 12750 O O . LEU A 1 34 ? -0.921 -2.535 -26.333 1.00 0.00 34 LEU A O 12
ATOM 12766 N N . ILE A 1 35 ? -0.115 -1.366 -24.594 1.00 0.00 35 ILE A N 12
ATOM 12767 C CA . ILE A 1 35 ? 0.583 -2.494 -23.998 1.00 0.00 35 ILE A CA 12
ATOM 12768 C C . ILE A 1 35 ? 0.195 -2.598 -22.529 1.00 0.00 35 ILE A C 12
ATOM 12769 O O . ILE A 1 35 ? 0.293 -1.616 -21.794 1.00 0.00 35 ILE A O 12
ATOM 12785 N N . PRO A 1 36 ? -0.282 -3.772 -22.090 1.00 0.00 36 PRO A N 12
ATOM 12786 C CA . PRO A 1 36 ? -0.690 -3.984 -20.699 1.00 0.00 36 PRO A CA 12
ATOM 12787 C C . PRO A 1 36 ? 0.447 -3.718 -19.716 1.00 0.00 36 PRO A C 12
ATOM 12788 O O . PRO A 1 36 ? 1.526 -4.306 -19.816 1.00 0.00 36 PRO A O 12
ATOM 12799 N N . VAL A 1 37 ? 0.202 -2.821 -18.771 1.00 0.00 37 VAL A N 12
ATOM 12800 C CA . VAL A 1 37 ? 1.189 -2.498 -17.753 1.00 0.00 37 VAL A CA 12
ATOM 12801 C C . VAL A 1 37 ? 0.749 -3.061 -16.410 1.00 0.00 37 VAL A C 12
ATOM 12802 O O . VAL A 1 37 ? -0.088 -2.475 -15.719 1.00 0.00 37 VAL A O 12
ATOM 12815 N N . ASP A 1 38 ? 1.306 -4.207 -16.052 1.00 0.00 38 ASP A N 12
ATOM 12816 C CA . ASP A 1 38 ? 0.938 -4.884 -14.817 1.00 0.00 38 ASP A CA 12
ATOM 12817 C C . ASP A 1 38 ? 1.992 -4.665 -13.742 1.00 0.00 38 ASP A C 12
ATOM 12818 O O . ASP A 1 38 ? 3.189 -4.620 -14.034 1.00 0.00 38 ASP A O 12
ATOM 12827 N N . LEU A 1 39 ? 1.540 -4.516 -12.507 1.00 0.00 39 LEU A N 12
ATOM 12828 C CA . LEU A 1 39 ? 2.432 -4.385 -11.365 1.00 0.00 39 LEU A CA 12
ATOM 12829 C C . LEU A 1 39 ? 1.899 -5.217 -10.205 1.00 0.00 39 LEU A C 12
ATOM 12830 O O . LEU A 1 39 ? 2.022 -4.842 -9.039 1.00 0.00 39 LEU A O 12
ATOM 12846 N N . SER A 1 40 ? 1.295 -6.350 -10.539 1.00 0.00 40 SER A N 12
ATOM 12847 C CA . SER A 1 40 ? 0.627 -7.177 -9.544 1.00 0.00 40 SER A CA 12
ATOM 12848 C C . SER A 1 40 ? 1.470 -8.392 -9.166 1.00 0.00 40 SER A C 12
ATOM 12849 O O . SER A 1 40 ? 1.152 -9.096 -8.211 1.00 0.00 40 SER A O 12
ATOM 12857 N N . ALA A 1 41 ? 2.548 -8.622 -9.905 1.00 0.00 41 ALA A N 12
ATOM 12858 C CA . ALA A 1 41 ? 3.411 -9.772 -9.656 1.00 0.00 41 ALA A CA 12
ATOM 12859 C C . ALA A 1 41 ? 4.634 -9.367 -8.842 1.00 0.00 41 ALA A C 12
ATOM 12860 O O . ALA A 1 41 ? 5.590 -10.131 -8.701 1.00 0.00 41 ALA A O 12
ATOM 12867 N N . SER A 1 42 ? 4.595 -8.153 -8.319 1.00 0.00 42 SER A N 12
ATOM 12868 C CA . SER A 1 42 ? 5.673 -7.626 -7.496 1.00 0.00 42 SER A CA 12
ATOM 12869 C C . SER A 1 42 ? 5.100 -6.792 -6.360 1.00 0.00 42 SER A C 12
ATOM 12870 O O . SER A 1 42 ? 4.599 -5.690 -6.586 1.00 0.00 42 SER A O 12
ATOM 12878 N N . LEU A 1 43 ? 5.154 -7.317 -5.146 1.00 0.00 43 LEU A N 12
ATOM 12879 C CA . LEU A 1 43 ? 4.597 -6.611 -4.006 1.00 0.00 43 LEU A CA 12
ATOM 12880 C C . LEU A 1 43 ? 5.609 -6.511 -2.877 1.00 0.00 43 LEU A C 12
ATOM 12881 O O . LEU A 1 43 ? 6.161 -7.511 -2.420 1.00 0.00 43 LEU A O 12
ATOM 12897 N N . GLY A 1 44 ? 5.864 -5.289 -2.450 1.00 0.00 44 GLY A N 12
ATOM 12898 C CA . GLY A 1 44 ? 6.727 -5.062 -1.317 1.00 0.00 44 GLY A CA 12
ATOM 12899 C C . GLY A 1 44 ? 5.962 -4.403 -0.194 1.00 0.00 44 GLY A C 12
ATOM 12900 O O . GLY A 1 44 ? 5.980 -3.181 -0.054 1.00 0.00 44 GLY A O 12
ATOM 12904 N N . CYS A 1 45 ? 5.276 -5.210 0.600 1.00 0.00 45 CYS A N 12
ATOM 12905 C CA . CYS A 1 45 ? 4.379 -4.688 1.617 1.00 0.00 45 CYS A CA 12
ATOM 12906 C C . CYS A 1 45 ? 4.675 -5.272 2.985 1.00 0.00 45 CYS A C 12
ATOM 12907 O O . CYS A 1 45 ? 5.498 -6.174 3.129 1.00 0.00 45 CYS A O 12
ATOM 12914 N N . VAL A 1 46 ? 3.995 -4.739 3.984 1.00 0.00 46 VAL A N 12
ATOM 12915 C CA . VAL A 1 46 ? 4.107 -5.232 5.342 1.00 0.00 46 VAL A CA 12
ATOM 12916 C C . VAL A 1 46 ? 2.752 -5.727 5.819 1.00 0.00 46 VAL A C 12
ATOM 12917 O O . VAL A 1 46 ? 1.716 -5.340 5.269 1.00 0.00 46 VAL A O 12
ATOM 12930 N N . VAL A 1 47 ? 2.763 -6.580 6.830 1.00 0.00 47 VAL A N 12
ATOM 12931 C CA . VAL A 1 47 ? 1.541 -7.202 7.319 1.00 0.00 47 VAL A CA 12
ATOM 12932 C C . VAL A 1 47 ? 0.586 -6.158 7.891 1.00 0.00 47 VAL A C 12
ATOM 12933 O O . VAL A 1 47 ? 0.977 -5.330 8.713 1.00 0.00 47 VAL A O 12
ATOM 12946 N N . GLY A 1 48 ? -0.657 -6.198 7.437 1.00 0.00 48 GLY A N 12
ATOM 12947 C CA . GLY A 1 48 ? -1.652 -5.271 7.922 1.00 0.00 48 GLY A CA 12
ATOM 12948 C C . GLY A 1 48 ? -2.099 -5.601 9.327 1.00 0.00 48 GLY A C 12
ATOM 12949 O O . GLY A 1 48 ? -2.384 -6.761 9.645 1.00 0.00 48 GLY A O 12
ATOM 12953 N N . VAL A 1 49 ? -2.145 -4.588 10.172 1.00 0.00 49 VAL A N 12
ATOM 12954 C CA . VAL A 1 49 ? -2.552 -4.770 11.552 1.00 0.00 49 VAL A CA 12
ATOM 12955 C C . VAL A 1 49 ? -4.061 -4.643 11.684 1.00 0.00 49 VAL A C 12
ATOM 12956 O O . VAL A 1 49 ? -4.630 -3.578 11.439 1.00 0.00 49 VAL A O 12
ATOM 12969 N N . ILE A 1 50 ? -4.706 -5.742 12.048 1.00 0.00 50 ILE A N 12
ATOM 12970 C CA . ILE A 1 50 ? -6.145 -5.749 12.248 1.00 0.00 50 ILE A CA 12
ATOM 12971 C C . ILE A 1 50 ? -6.518 -4.842 13.414 1.00 0.00 50 ILE A C 12
ATOM 12972 O O . ILE A 1 50 ? -6.092 -5.064 14.549 1.00 0.00 50 ILE A O 12
ATOM 12988 N N . GLY A 1 51 ? -7.297 -3.813 13.122 1.00 0.00 51 GLY A N 12
ATOM 12989 C CA . GLY A 1 51 ? -7.668 -2.849 14.135 1.00 0.00 51 GLY A CA 12
ATOM 12990 C C . GLY A 1 51 ? -6.973 -1.521 13.926 1.00 0.00 51 GLY A C 12
ATOM 12991 O O . GLY A 1 51 ? -7.357 -0.507 14.512 1.00 0.00 51 GLY A O 12
ATOM 12995 N N . SER A 1 52 ? -5.945 -1.531 13.089 1.00 0.00 52 SER A N 12
ATOM 12996 C CA . SER A 1 52 ? -5.214 -0.322 12.765 1.00 0.00 52 SER A CA 12
ATOM 12997 C C . SER A 1 52 ? -5.625 0.187 11.387 1.00 0.00 52 SER A C 12
ATOM 12998 O O . SER A 1 52 ? -6.236 -0.544 10.599 1.00 0.00 52 SER A O 12
ATOM 13006 N N . GLN A 1 53 ? -5.288 1.433 11.093 1.00 0.00 53 GLN A N 12
ATOM 13007 C CA . GLN A 1 53 ? -5.685 2.047 9.838 1.00 0.00 53 GLN A CA 12
ATOM 13008 C C . GLN A 1 53 ? -4.486 2.222 8.921 1.00 0.00 53 GLN A C 12
ATOM 13009 O O . GLN A 1 53 ? -3.357 2.402 9.378 1.00 0.00 53 GLN A O 12
ATOM 13023 N N . CYS A 1 54 ? -4.733 2.152 7.626 1.00 0.00 54 CYS A N 12
ATOM 13024 C CA . CYS A 1 54 ? -3.694 2.368 6.637 1.00 0.00 54 CYS A CA 12
ATOM 13025 C C . CYS A 1 54 ? -4.076 3.509 5.705 1.00 0.00 54 CYS A C 12
ATOM 13026 O O . CYS A 1 54 ? -5.118 3.461 5.046 1.00 0.00 54 CYS A O 12
ATOM 13033 N N . GLY A 1 55 ? -3.243 4.541 5.667 1.00 0.00 55 GLY A N 12
ATOM 13034 C CA . GLY A 1 55 ? -3.444 5.637 4.732 1.00 0.00 55 GLY A CA 12
ATOM 13035 C C . GLY A 1 55 ? -2.931 5.289 3.347 1.00 0.00 55 GLY A C 12
ATOM 13036 O O . GLY A 1 55 ? -2.206 6.067 2.724 1.00 0.00 55 GLY A O 12
ATOM 13040 N N . ALA A 1 56 ? -3.317 4.114 2.875 1.00 0.00 56 ALA A N 12
ATOM 13041 C CA . ALA A 1 56 ? -2.848 3.593 1.605 1.00 0.00 56 ALA A CA 12
ATOM 13042 C C . ALA A 1 56 ? -3.826 2.543 1.082 1.00 0.00 56 ALA A C 12
ATOM 13043 O O . ALA A 1 56 ? -5.036 2.762 1.100 1.00 0.00 56 ALA A O 12
ATOM 13050 N N . SER A 1 57 ? -3.317 1.411 0.621 1.00 0.00 57 SER A N 12
ATOM 13051 C CA . SER A 1 57 ? -4.176 0.339 0.145 1.00 0.00 57 SER A CA 12
ATOM 13052 C C . SER A 1 57 ? -4.068 -0.884 1.042 1.00 0.00 57 SER A C 12
ATOM 13053 O O . SER A 1 57 ? -3.001 -1.182 1.581 1.00 0.00 57 SER A O 12
ATOM 13061 N N . VAL A 1 58 ? -5.181 -1.581 1.202 1.00 0.00 58 VAL A N 12
ATOM 13062 C CA . VAL A 1 58 ? -5.188 -2.854 1.894 1.00 0.00 58 VAL A CA 12
ATOM 13063 C C . VAL A 1 58 ? -5.268 -3.969 0.868 1.00 0.00 58 VAL A C 12
ATOM 13064 O O . VAL A 1 58 ? -6.292 -4.149 0.207 1.00 0.00 58 VAL A O 12
ATOM 13077 N N . LYS A 1 59 ? -4.179 -4.696 0.717 1.00 0.00 59 LYS A N 12
ATOM 13078 C CA . LYS A 1 59 ? -4.082 -5.713 -0.308 1.00 0.00 59 LYS A CA 12
ATOM 13079 C C . LYS A 1 59 ? -4.209 -7.107 0.289 1.00 0.00 59 LYS A C 12
ATOM 13080 O O . LYS A 1 59 ? -3.946 -7.313 1.472 1.00 0.00 59 LYS A O 12
ATOM 13099 N N . CYS A 1 60 ? -4.614 -8.056 -0.538 1.00 0.00 60 CYS A N 12
ATOM 13100 C CA . CYS A 1 60 ? -4.706 -9.444 -0.126 1.00 0.00 60 CYS A CA 12
ATOM 13101 C C . CYS A 1 60 ? -3.726 -10.270 -0.940 1.00 0.00 60 CYS A C 12
ATOM 13102 O O . CYS A 1 60 ? -3.946 -10.525 -2.125 1.00 0.00 60 CYS A O 12
ATOM 13109 N N . CYS A 1 61 ? -2.632 -10.665 -0.315 1.00 0.00 61 CYS A N 12
ATOM 13110 C CA . CYS A 1 61 ? -1.592 -11.386 -1.017 1.00 0.00 61 CYS A CA 12
ATOM 13111 C C . CYS A 1 61 ? -1.293 -12.710 -0.336 1.00 0.00 61 CYS A C 12
ATOM 13112 O O . CYS A 1 61 ? -1.256 -12.802 0.893 1.00 0.00 61 CYS A O 12
ATOM 13119 N N . LYS A 1 62 ? -1.122 -13.737 -1.148 1.00 0.00 62 LYS A N 12
ATOM 13120 C CA . LYS A 1 62 ? -0.736 -15.046 -0.674 1.00 0.00 62 LYS A CA 12
ATOM 13121 C C . LYS A 1 62 ? 0.593 -15.443 -1.296 1.00 0.00 62 LYS A C 12
ATOM 13122 O O . LYS A 1 62 ? 0.749 -15.444 -2.525 1.00 0.00 62 LYS A O 12
ATOM 13141 N N . ASP A 1 63 ? 1.539 -15.744 -0.430 1.00 0.00 63 ASP A N 12
ATOM 13142 C CA . ASP A 1 63 ? 2.868 -16.191 -0.825 1.00 0.00 63 ASP A CA 12
ATOM 13143 C C . ASP A 1 63 ? 3.681 -16.477 0.429 1.00 0.00 63 ASP A C 12
ATOM 13144 O O . ASP A 1 63 ? 3.379 -15.938 1.496 1.00 0.00 63 ASP A O 12
ATOM 13153 N N . ASP A 1 64 ? 4.686 -17.326 0.316 1.00 0.00 64 ASP A N 12
ATOM 13154 C CA . ASP A 1 64 ? 5.552 -17.608 1.446 1.00 0.00 64 ASP A CA 12
ATOM 13155 C C . ASP A 1 64 ? 6.586 -16.500 1.586 1.00 0.00 64 ASP A C 12
ATOM 13156 O O . ASP A 1 64 ? 7.623 -16.511 0.917 1.00 0.00 64 ASP A O 12
ATOM 13165 N N . VAL A 1 65 ? 6.263 -15.524 2.433 1.00 0.00 65 VAL A N 12
ATOM 13166 C CA . VAL A 1 65 ? 7.109 -14.352 2.642 1.00 0.00 65 VAL A CA 12
ATOM 13167 C C . VAL A 1 65 ? 8.541 -14.750 2.965 1.00 0.00 65 VAL A C 12
ATOM 13168 O O . VAL A 1 65 ? 8.791 -15.537 3.879 1.00 0.00 65 VAL A O 12
ATOM 13181 N N . THR A 1 66 ? 9.471 -14.206 2.205 1.00 0.00 66 THR A N 12
ATOM 13182 C CA . THR A 1 66 ? 10.868 -14.535 2.377 1.00 0.00 66 THR A CA 12
ATOM 13183 C C . THR A 1 66 ? 11.633 -13.368 3.001 1.00 0.00 66 THR A C 12
ATOM 13184 O O . THR A 1 66 ? 11.416 -12.208 2.645 1.00 0.00 66 THR A O 12
ATOM 13195 N N . ASN A 1 67 ? 12.506 -13.683 3.947 1.00 0.00 67 ASN A N 12
ATOM 13196 C CA . ASN A 1 67 ? 13.317 -12.671 4.609 1.00 0.00 67 ASN A CA 12
ATOM 13197 C C . ASN A 1 67 ? 14.650 -12.517 3.892 1.00 0.00 67 ASN A C 12
ATOM 13198 O O . ASN A 1 67 ? 15.264 -11.448 3.897 1.00 0.00 67 ASN A O 12
ATOM 13209 N N . THR A 1 68 ? 15.069 -13.586 3.250 1.00 0.00 68 THR A N 12
ATOM 13210 C CA . THR A 1 68 ? 16.331 -13.612 2.540 1.00 0.00 68 THR A CA 12
ATOM 13211 C C . THR A 1 68 ? 16.201 -12.924 1.185 1.00 0.00 68 THR A C 12
ATOM 13212 O O . THR A 1 68 ? 15.912 -13.569 0.173 1.00 0.00 68 THR A O 12
ATOM 13223 N N . GLY A 1 69 ? 16.382 -11.610 1.178 1.00 0.00 69 GLY A N 12
ATOM 13224 C CA . GLY A 1 69 ? 16.312 -10.860 -0.060 1.00 0.00 69 GLY A CA 12
ATOM 13225 C C . GLY A 1 69 ? 16.194 -9.371 0.172 1.00 0.00 69 GLY A C 12
ATOM 13226 O O . GLY A 1 69 ? 16.887 -8.581 -0.467 1.00 0.00 69 GLY A O 12
ATOM 13230 N N . ASN A 1 70 ? 15.325 -8.982 1.092 1.00 0.00 70 ASN A N 12
ATOM 13231 C CA . ASN A 1 70 ? 15.113 -7.572 1.386 1.00 0.00 70 ASN A CA 12
ATOM 13232 C C . ASN A 1 70 ? 15.076 -7.333 2.889 1.00 0.00 70 ASN A C 12
ATOM 13233 O O . ASN A 1 70 ? 15.022 -8.281 3.675 1.00 0.00 70 ASN A O 12
ATOM 13244 N N . SER A 1 71 ? 15.104 -6.066 3.280 1.00 0.00 71 SER A N 12
ATOM 13245 C CA . SER A 1 71 ? 15.119 -5.687 4.686 1.00 0.00 71 SER A CA 12
ATOM 13246 C C . SER A 1 71 ? 13.779 -5.981 5.357 1.00 0.00 71 SER A C 12
ATOM 13247 O O . SER A 1 71 ? 13.691 -6.062 6.585 1.00 0.00 71 SER A O 12
ATOM 13255 N N . PHE A 1 72 ? 12.742 -6.134 4.551 1.00 0.00 72 PHE A N 12
ATOM 13256 C CA . PHE A 1 72 ? 11.419 -6.467 5.052 1.00 0.00 72 PHE A CA 12
ATOM 13257 C C . PHE A 1 72 ? 10.913 -7.732 4.373 1.00 0.00 72 PHE A C 12
ATOM 13258 O O . PHE A 1 72 ? 11.512 -8.205 3.404 1.00 0.00 72 PHE A O 12
ATOM 13275 N N . LEU A 1 73 ? 9.823 -8.277 4.890 1.00 0.00 73 LEU A N 12
ATOM 13276 C CA . LEU A 1 73 ? 9.219 -9.474 4.323 1.00 0.00 73 LEU A CA 12
ATOM 13277 C C . LEU A 1 73 ? 8.678 -9.190 2.923 1.00 0.00 73 LEU A C 12
ATOM 13278 O O . LEU A 1 73 ? 7.649 -8.535 2.765 1.00 0.00 73 LEU A O 12
ATOM 13294 N N . ILE A 1 74 ? 9.380 -9.677 1.914 1.00 0.00 74 ILE A N 12
ATOM 13295 C CA . ILE A 1 74 ? 8.974 -9.460 0.538 1.00 0.00 74 ILE A CA 12
ATOM 13296 C C . ILE A 1 74 ? 7.981 -10.534 0.097 1.00 0.00 74 ILE A C 12
ATOM 13297 O O . ILE A 1 74 ? 8.107 -11.706 0.465 1.00 0.00 74 ILE A O 12
ATOM 13313 N N . ILE A 1 75 ? 6.983 -10.117 -0.663 1.00 0.00 75 ILE A N 12
ATOM 13314 C CA . ILE A 1 75 ? 5.983 -11.032 -1.187 1.00 0.00 75 ILE A CA 12
ATOM 13315 C C . ILE A 1 75 ? 6.207 -11.223 -2.678 1.00 0.00 75 ILE A C 12
ATOM 13316 O O . ILE A 1 75 ? 6.360 -10.251 -3.418 1.00 0.00 75 ILE A O 12
ATOM 13332 N N . ASN A 1 76 ? 6.240 -12.470 -3.116 1.00 0.00 76 ASN A N 12
ATOM 13333 C CA . ASN A 1 76 ? 6.441 -12.779 -4.527 1.00 0.00 76 ASN A CA 12
ATOM 13334 C C . ASN A 1 76 ? 5.202 -12.420 -5.327 1.00 0.00 76 ASN A C 12
ATOM 13335 O O . ASN A 1 76 ? 5.235 -12.388 -6.557 1.00 0.00 76 ASN A O 12
ATOM 13346 N N . ALA A 1 77 ? 4.108 -12.170 -4.604 1.00 0.00 77 ALA A N 12
ATOM 13347 C CA . ALA A 1 77 ? 2.847 -11.732 -5.196 1.00 0.00 77 ALA A CA 12
ATOM 13348 C C . ALA A 1 77 ? 2.314 -12.748 -6.200 1.00 0.00 77 ALA A C 12
ATOM 13349 O O . ALA A 1 77 ? 1.610 -12.392 -7.141 1.00 0.00 77 ALA A O 12
ATOM 13356 N N . ALA A 1 78 ? 2.647 -14.015 -5.981 1.00 0.00 78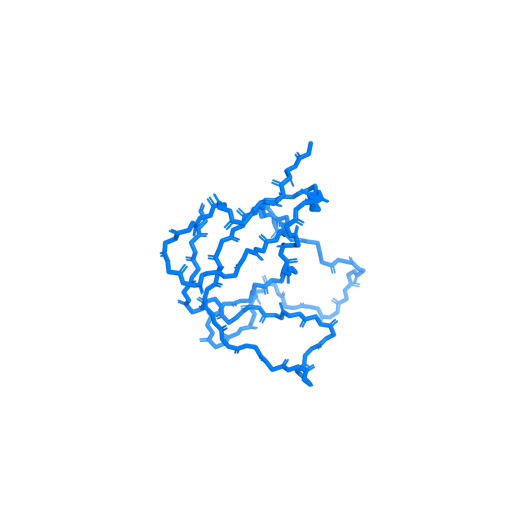 ALA A N 12
ATOM 13357 C CA . ALA A 1 78 ? 2.175 -15.088 -6.846 1.00 0.00 78 ALA A CA 12
ATOM 13358 C C . ALA A 1 78 ? 0.655 -15.173 -6.805 1.00 0.00 78 ALA A C 12
ATOM 13359 O O . ALA A 1 78 ? 0.004 -15.453 -7.814 1.00 0.00 78 ALA A O 12
ATOM 13366 N N . ASN A 1 79 ? 0.099 -14.932 -5.624 1.00 0.00 79 ASN A N 12
ATOM 13367 C CA . ASN A 1 79 ? -1.343 -14.896 -5.442 1.00 0.00 79 ASN A CA 12
ATOM 13368 C C . ASN A 1 79 ? -1.736 -13.555 -4.844 1.00 0.00 79 ASN A C 12
ATOM 13369 O O . ASN A 1 79 ? -1.876 -13.431 -3.635 1.00 0.00 79 ASN A O 12
ATOM 13380 N N . CYS A 1 80 ? -1.886 -12.539 -5.671 1.00 0.00 80 CYS A N 12
ATOM 13381 C CA . CYS A 1 80 ? -2.192 -11.213 -5.161 1.00 0.00 80 CYS A CA 12
ATOM 13382 C C . CYS A 1 80 ? -3.438 -10.636 -5.816 1.00 0.00 80 CYS A C 12
ATOM 13383 O O . CYS A 1 80 ? -3.583 -10.667 -7.039 1.00 0.00 80 CYS A O 12
ATOM 13390 N N . VAL A 1 81 ? -4.339 -10.125 -4.987 1.00 0.00 81 VAL A N 12
ATOM 13391 C CA . VAL A 1 81 ? -5.563 -9.496 -5.467 1.00 0.00 81 VAL A CA 12
ATOM 13392 C C . VAL A 1 81 ? -5.830 -8.202 -4.710 1.00 0.00 81 VAL A C 12
ATOM 13393 O O . VAL A 1 81 ? -5.467 -8.070 -3.538 1.00 0.00 81 VAL A O 12
ATOM 13406 N N . ALA A 1 82 ? -6.446 -7.249 -5.395 1.00 0.00 82 ALA A N 12
ATOM 13407 C CA . ALA A 1 82 ? -6.813 -5.975 -4.797 1.00 0.00 82 ALA A CA 12
ATOM 13408 C C . ALA A 1 82 ? -7.871 -5.291 -5.652 1.00 0.00 82 ALA A C 12
ATOM 13409 O O . ALA A 1 82 ? -7.612 -4.185 -6.171 1.00 0.00 82 ALA A O 12
ATOM 13417 N N . ALA A 1 1 ? -11.953 5.798 7.443 1.00 0.00 1 ALA A N 13
ATOM 13418 C CA . ALA A 1 1 ? -11.108 5.079 6.465 1.00 0.00 1 ALA A CA 13
ATOM 13419 C C . ALA A 1 1 ? -11.318 3.576 6.583 1.00 0.00 1 ALA A C 13
ATOM 13420 O O . ALA A 1 1 ? -12.135 3.116 7.384 1.00 0.00 1 ALA A O 13
ATOM 13429 N N . THR A 1 2 ? -10.586 2.816 5.784 1.00 0.00 2 THR A N 13
ATOM 13430 C CA . THR A 1 2 ? -10.682 1.370 5.802 1.00 0.00 2 THR A CA 13
ATOM 13431 C C . THR A 1 2 ? -9.859 0.790 6.948 1.00 0.00 2 THR A C 13
ATOM 13432 O O . THR A 1 2 ? -8.734 1.223 7.195 1.00 0.00 2 THR A O 13
ATOM 13443 N N . THR A 1 3 ? -10.424 -0.179 7.647 1.00 0.00 3 THR A N 13
ATOM 13444 C CA . THR A 1 3 ? -9.758 -0.788 8.786 1.00 0.00 3 THR A CA 13
ATOM 13445 C C . THR A 1 3 ? -9.168 -2.141 8.408 1.00 0.00 3 THR A C 13
ATOM 13446 O O . THR A 1 3 ? -9.804 -2.928 7.705 1.00 0.00 3 THR A O 13
ATOM 13457 N N . ILE A 1 4 ? -7.948 -2.401 8.860 1.00 0.00 4 ILE A N 13
ATOM 13458 C CA . ILE A 1 4 ? -7.286 -3.663 8.568 1.00 0.00 4 ILE A CA 13
ATOM 13459 C C . ILE A 1 4 ? -7.742 -4.749 9.535 1.00 0.00 4 ILE A C 13
ATOM 13460 O O . ILE A 1 4 ? -7.645 -4.594 10.755 1.00 0.00 4 ILE A O 13
ATOM 13476 N N . GLY A 1 5 ? -8.251 -5.835 8.978 1.00 0.00 5 GLY A N 13
ATOM 13477 C CA . GLY A 1 5 ? -8.681 -6.959 9.778 1.00 0.00 5 GLY A CA 13
ATOM 13478 C C . GLY A 1 5 ? -8.456 -8.265 9.053 1.00 0.00 5 GLY A C 13
ATOM 13479 O O . GLY A 1 5 ? -7.946 -8.258 7.932 1.00 0.00 5 GLY A O 13
ATOM 13483 N N . PRO A 1 6 ? -8.827 -9.402 9.661 1.00 0.00 6 PRO A N 13
ATOM 13484 C CA . PRO A 1 6 ? -8.653 -10.726 9.047 1.00 0.00 6 PRO A CA 13
ATOM 13485 C C . PRO A 1 6 ? -9.422 -10.856 7.736 1.00 0.00 6 PRO A C 13
ATOM 13486 O O . PRO A 1 6 ? -9.010 -11.576 6.824 1.00 0.00 6 PRO A O 13
ATOM 13497 N N . ASN A 1 7 ? -10.537 -10.142 7.652 1.00 0.00 7 ASN A N 13
ATOM 13498 C CA . ASN A 1 7 ? -11.370 -10.151 6.459 1.00 0.00 7 ASN A CA 13
ATOM 13499 C C . ASN A 1 7 ? -11.354 -8.770 5.817 1.00 0.00 7 ASN A C 13
ATOM 13500 O O . ASN A 1 7 ? -12.384 -8.099 5.731 1.00 0.00 7 ASN A O 13
ATOM 13511 N N . THR A 1 8 ? -10.175 -8.342 5.390 1.00 0.00 8 THR A N 13
ATOM 13512 C CA . THR A 1 8 ? -10.007 -7.032 4.783 1.00 0.00 8 THR A CA 13
ATOM 13513 C C . THR A 1 8 ? -10.615 -6.993 3.385 1.00 0.00 8 THR A C 13
ATOM 13514 O O . THR A 1 8 ? -11.594 -6.287 3.136 1.00 0.00 8 THR A O 13
ATOM 13525 N N . CYS A 1 9 ? -10.027 -7.761 2.482 1.00 0.00 9 CYS A N 13
ATOM 13526 C CA . CYS A 1 9 ? -10.507 -7.845 1.115 1.00 0.00 9 CYS A CA 13
ATOM 13527 C C . CYS A 1 9 ? -11.428 -9.053 0.960 1.00 0.00 9 CYS A C 13
ATOM 13528 O O . CYS A 1 9 ? -11.366 -9.994 1.754 1.00 0.00 9 CYS A O 13
ATOM 13535 N N . SER A 1 10 ? -12.290 -9.023 -0.046 1.00 0.00 10 SER A N 13
ATOM 13536 C CA . SER A 1 10 ? -13.267 -10.085 -0.241 1.00 0.00 10 SER A CA 13
ATOM 13537 C C . SER A 1 10 ? -12.656 -11.272 -0.982 1.00 0.00 10 SER A C 13
ATOM 13538 O O . SER A 1 10 ? -12.746 -11.374 -2.206 1.00 0.00 10 SER A O 13
ATOM 13546 N N . ILE A 1 11 ? -12.023 -12.154 -0.219 1.00 0.00 11 ILE A N 13
ATOM 13547 C CA . ILE A 1 11 ? -11.386 -13.345 -0.766 1.00 0.00 11 ILE A CA 13
ATOM 13548 C C . ILE A 1 11 ? -11.538 -14.517 0.199 1.00 0.00 11 ILE A C 13
ATOM 13549 O O . ILE A 1 11 ? -12.267 -14.423 1.186 1.00 0.00 11 ILE A O 13
ATOM 13565 N N . ASP A 1 12 ? -10.844 -15.613 -0.090 1.00 0.00 12 ASP A N 13
ATOM 13566 C CA . ASP A 1 12 ? -10.867 -16.806 0.760 1.00 0.00 12 ASP A CA 13
ATOM 13567 C C . ASP A 1 12 ? -10.207 -16.522 2.109 1.00 0.00 12 ASP A C 13
ATOM 13568 O O . ASP A 1 12 ? -10.876 -16.203 3.092 1.00 0.00 12 ASP A O 13
ATOM 13577 N N . ASP A 1 13 ? -8.893 -16.649 2.140 1.00 0.00 13 ASP A N 13
ATOM 13578 C CA . ASP A 1 13 ? -8.099 -16.324 3.314 1.00 0.00 13 ASP A CA 13
ATOM 13579 C C . ASP A 1 13 ? -6.729 -15.871 2.841 1.00 0.00 13 ASP A C 13
ATOM 13580 O O . ASP A 1 13 ? -5.949 -16.661 2.307 1.00 0.00 13 ASP A O 13
ATOM 13589 N N . TYR A 1 14 ? -6.461 -14.587 2.979 1.00 0.00 14 TYR A N 13
ATOM 13590 C CA . TYR A 1 14 ? -5.259 -14.002 2.413 1.00 0.00 14 TYR A CA 13
ATOM 13591 C C . TYR A 1 14 ? -4.561 -13.132 3.441 1.00 0.00 14 TYR A C 13
ATOM 13592 O O . TYR A 1 14 ? -5.187 -12.651 4.383 1.00 0.00 14 TYR A O 13
ATOM 13610 N N . LYS A 1 15 ? -3.262 -12.933 3.261 1.00 0.00 15 LYS A N 13
ATOM 13611 C CA . LYS A 1 15 ? -2.491 -12.101 4.168 1.00 0.00 15 LYS A CA 13
ATOM 13612 C C . LYS A 1 15 ? -2.716 -10.636 3.830 1.00 0.00 15 LYS A C 13
ATOM 13613 O O . LYS A 1 15 ? -2.545 -10.223 2.681 1.00 0.00 15 LYS A O 13
ATOM 13632 N N . PRO A 1 16 ? -3.132 -9.839 4.820 1.00 0.00 16 PRO A N 13
ATOM 13633 C CA . PRO A 1 16 ? -3.390 -8.419 4.633 1.00 0.00 16 PRO A CA 13
ATOM 13634 C C . PRO A 1 16 ? -2.101 -7.613 4.568 1.00 0.00 16 PRO A C 13
ATOM 13635 O O . PRO A 1 16 ? -1.257 -7.698 5.461 1.00 0.00 16 PRO A O 13
ATOM 13646 N N . TYR A 1 17 ? -1.948 -6.851 3.503 1.00 0.00 17 TYR A N 13
ATOM 13647 C CA . TYR A 1 17 ? -0.792 -5.986 3.331 1.00 0.00 17 TYR A CA 13
ATOM 13648 C C . TYR A 1 17 ? -1.258 -4.552 3.131 1.00 0.00 17 TYR A C 13
ATOM 13649 O O . TYR A 1 17 ? -2.341 -4.317 2.601 1.00 0.00 17 TYR A O 13
ATOM 13667 N N . CYS A 1 18 ? -0.461 -3.596 3.567 1.00 0.00 18 CYS A N 13
ATOM 13668 C CA . CYS A 1 18 ? -0.795 -2.193 3.375 1.00 0.00 18 CYS A CA 13
ATOM 13669 C C . CYS A 1 18 ? 0.460 -1.379 3.118 1.00 0.00 18 CYS A C 13
ATOM 13670 O O . CYS A 1 18 ? 1.339 -1.286 3.976 1.00 0.00 18 CYS A O 13
ATOM 13677 N N . CYS A 1 19 ? 0.545 -0.805 1.930 1.00 0.00 19 CYS A N 13
ATOM 13678 C CA . CYS A 1 19 ? 1.698 -0.007 1.552 1.00 0.00 19 CYS A CA 13
ATOM 13679 C C . CYS A 1 19 ? 1.274 1.141 0.644 1.00 0.00 19 CYS A C 13
ATOM 13680 O O . CYS A 1 19 ? 0.107 1.233 0.256 1.00 0.00 19 CYS A O 13
ATOM 13687 N N . GLN A 1 20 ? 2.213 2.009 0.304 1.00 0.00 20 GLN A N 13
ATOM 13688 C CA . GLN A 1 20 ? 1.932 3.139 -0.566 1.00 0.00 20 GLN A CA 13
ATOM 13689 C C . GLN A 1 20 ? 2.378 2.833 -1.988 1.00 0.00 20 GLN A C 13
ATOM 13690 O O . GLN A 1 20 ? 3.449 2.262 -2.202 1.00 0.00 20 GLN A O 13
ATOM 13704 N N . SER A 1 21 ? 1.559 3.200 -2.959 1.00 0.00 21 SER A N 13
ATOM 13705 C CA . SER A 1 21 ? 1.900 2.990 -4.353 1.00 0.00 21 SER A CA 13
ATOM 13706 C C . SER A 1 21 ? 2.666 4.195 -4.888 1.00 0.00 21 SER A C 13
ATOM 13707 O O . SER A 1 21 ? 2.134 5.303 -4.958 1.00 0.00 21 SER A O 13
ATOM 13715 N N . MET A 1 22 ? 3.916 3.969 -5.266 1.00 0.00 22 MET A N 13
ATOM 13716 C CA . MET A 1 22 ? 4.788 5.047 -5.705 1.00 0.00 22 MET A CA 13
ATOM 13717 C C . MET A 1 22 ? 4.460 5.446 -7.133 1.00 0.00 22 MET A C 13
ATOM 13718 O O . MET A 1 22 ? 4.765 4.721 -8.082 1.00 0.00 22 MET A O 13
ATOM 13732 N N . SER A 1 23 ? 3.821 6.594 -7.278 1.00 0.00 23 SER A N 13
ATOM 13733 C CA . SER A 1 23 ? 3.447 7.100 -8.586 1.00 0.00 23 SER A CA 13
ATOM 13734 C C . SER A 1 23 ? 4.527 8.036 -9.117 1.00 0.00 23 SER A C 13
ATOM 13735 O O . SER A 1 23 ? 5.147 8.774 -8.352 1.00 0.00 23 SER A O 13
ATOM 13743 N N . GLY A 1 24 ? 4.762 7.990 -10.420 1.00 0.00 24 GLY A N 13
ATOM 13744 C CA . GLY A 1 24 ? 5.790 8.815 -11.013 1.00 0.00 24 GLY A CA 13
ATOM 13745 C C . GLY A 1 24 ? 6.013 8.497 -12.476 1.00 0.00 24 GLY A C 13
ATOM 13746 O O . GLY A 1 24 ? 5.052 8.403 -13.246 1.00 0.00 24 GLY A O 13
ATOM 13750 N N . PRO A 1 25 ? 7.278 8.323 -12.893 1.00 0.00 25 PRO A N 13
ATOM 13751 C CA . PRO A 1 25 ? 7.631 8.036 -14.286 1.00 0.00 25 PRO A CA 13
ATOM 13752 C C . PRO A 1 25 ? 7.320 6.592 -14.677 1.00 0.00 25 PRO A C 13
ATOM 13753 O O . PRO A 1 25 ? 8.225 5.779 -14.870 1.00 0.00 25 PRO A O 13
ATOM 13764 N N . ALA A 1 26 ? 6.036 6.278 -14.775 1.00 0.00 26 ALA A N 13
ATOM 13765 C CA . ALA A 1 26 ? 5.598 4.948 -15.180 1.00 0.00 26 ALA A CA 13
ATOM 13766 C C . ALA A 1 26 ? 5.583 4.826 -16.699 1.00 0.00 26 ALA A C 13
ATOM 13767 O O . ALA A 1 26 ? 6.111 3.867 -17.260 1.00 0.00 26 ALA A O 13
ATOM 13774 N N . GLY A 1 27 ? 4.982 5.806 -17.361 1.00 0.00 27 GLY A N 13
ATOM 13775 C CA . GLY A 1 27 ? 4.917 5.791 -18.806 1.00 0.00 27 GLY A CA 13
ATOM 13776 C C . GLY A 1 27 ? 4.208 7.008 -19.355 1.00 0.00 27 GLY A C 13
ATOM 13777 O O . GLY A 1 27 ? 3.574 7.752 -18.605 1.00 0.00 27 GLY A O 13
ATOM 13781 N N . SER A 1 28 ? 4.311 7.209 -20.659 1.00 0.00 28 SER A N 13
ATOM 13782 C CA . SER A 1 28 ? 3.691 8.349 -21.312 1.00 0.00 28 SER A CA 13
ATOM 13783 C C . SER A 1 28 ? 2.662 7.885 -22.340 1.00 0.00 28 SER A C 13
ATOM 13784 O O . SER A 1 28 ? 2.934 6.978 -23.131 1.00 0.00 28 SER A O 13
ATOM 13792 N N . PRO A 1 29 ? 1.468 8.500 -22.337 1.00 0.00 29 PRO A N 13
ATOM 13793 C CA . PRO A 1 29 ? 0.392 8.170 -23.279 1.00 0.00 29 PRO A CA 13
ATOM 13794 C C . PRO A 1 29 ? 0.798 8.434 -24.725 1.00 0.00 29 PRO A C 13
ATOM 13795 O O . PRO A 1 29 ? 0.921 9.584 -25.148 1.00 0.00 29 PRO A O 13
ATOM 13806 N N . GLY A 1 30 ? 1.026 7.362 -25.472 1.00 0.00 30 GLY A N 13
ATOM 13807 C CA . GLY A 1 30 ? 1.406 7.495 -26.862 1.00 0.00 30 GLY A CA 13
ATOM 13808 C C . GLY A 1 30 ? 0.210 7.461 -27.790 1.00 0.00 30 GLY A C 13
ATOM 13809 O O . GLY A 1 30 ? -0.841 8.021 -27.480 1.00 0.00 30 GLY A O 13
ATOM 13813 N N . LEU A 1 31 ? 0.361 6.795 -28.926 1.00 0.00 31 LEU A N 13
ATOM 13814 C CA . LEU A 1 31 ? -0.723 6.697 -29.896 1.00 0.00 31 LEU A CA 13
ATOM 13815 C C . LEU A 1 31 ? -1.574 5.463 -29.627 1.00 0.00 31 LEU A C 13
ATOM 13816 O O . LEU A 1 31 ? -2.518 5.172 -30.359 1.00 0.00 31 LEU A O 13
ATOM 13832 N N . LEU A 1 32 ? -1.235 4.749 -28.564 1.00 0.00 32 LEU A N 13
ATOM 13833 C CA . LEU A 1 32 ? -1.964 3.553 -28.176 1.00 0.00 32 LEU A CA 13
ATOM 13834 C C . LEU A 1 32 ? -1.937 3.401 -26.660 1.00 0.00 32 LEU A C 13
ATOM 13835 O O . LEU A 1 32 ? -1.263 4.167 -25.968 1.00 0.00 32 LEU A O 13
ATOM 13851 N N . ASN A 1 33 ? -2.664 2.417 -26.152 1.00 0.00 33 ASN A N 13
ATOM 13852 C CA . ASN A 1 33 ? -2.747 2.189 -24.715 1.00 0.00 33 ASN A CA 13
ATOM 13853 C C . ASN A 1 33 ? -1.517 1.445 -24.209 1.00 0.00 33 ASN A C 13
ATOM 13854 O O . ASN A 1 33 ? -0.964 0.593 -24.902 1.00 0.00 33 ASN A O 13
ATOM 13865 N N . LEU A 1 34 ? -1.085 1.789 -23.004 1.00 0.00 34 LEU A N 13
ATOM 13866 C CA . LEU A 1 34 ? 0.059 1.131 -22.388 1.00 0.00 34 LEU A CA 13
ATOM 13867 C C . LEU A 1 34 ? -0.320 -0.268 -21.923 1.00 0.00 34 LEU A C 13
ATOM 13868 O O . LEU A 1 34 ? -1.367 -0.464 -21.302 1.00 0.00 34 LEU A O 13
ATOM 13884 N N . ILE A 1 35 ? 0.529 -1.236 -22.228 1.00 0.00 35 ILE A N 13
ATOM 13885 C CA . ILE A 1 35 ? 0.277 -2.617 -21.852 1.00 0.00 35 ILE A CA 13
ATOM 13886 C C . ILE A 1 35 ? 1.373 -3.124 -20.929 1.00 0.00 35 ILE A C 13
ATOM 13887 O O . ILE A 1 35 ? 2.500 -3.358 -21.360 1.00 0.00 35 ILE A O 13
ATOM 13903 N N . PRO A 1 36 ? 1.060 -3.277 -19.637 1.00 0.00 36 PRO A N 13
ATOM 13904 C CA . PRO A 1 36 ? 2.022 -3.753 -18.648 1.00 0.00 36 PRO A CA 13
ATOM 13905 C C . PRO A 1 36 ? 2.342 -5.231 -18.832 1.00 0.00 36 PRO A C 13
ATOM 13906 O O . PRO A 1 36 ? 1.443 -6.075 -18.840 1.00 0.00 36 PRO A O 13
ATOM 13917 N N . VAL A 1 37 ? 3.620 -5.540 -18.985 1.00 0.00 37 VAL A N 13
ATOM 13918 C CA . VAL A 1 37 ? 4.051 -6.926 -19.108 1.00 0.00 37 VAL A CA 13
ATOM 13919 C C . VAL A 1 37 ? 4.100 -7.580 -17.736 1.00 0.00 37 VAL A C 13
ATOM 13920 O O . VAL A 1 37 ? 3.931 -8.795 -17.603 1.00 0.00 37 VAL A O 13
ATOM 13933 N N . ASP A 1 38 ? 4.332 -6.758 -16.725 1.00 0.00 38 ASP A N 13
ATOM 13934 C CA . ASP A 1 38 ? 4.255 -7.197 -15.339 1.00 0.00 38 ASP A CA 13
ATOM 13935 C C . ASP A 1 38 ? 3.086 -6.502 -14.661 1.00 0.00 38 ASP A C 13
ATOM 13936 O O . ASP A 1 38 ? 3.120 -5.295 -14.421 1.00 0.00 38 ASP A O 13
ATOM 13945 N N . LEU A 1 39 ? 2.038 -7.258 -14.393 1.00 0.00 39 LEU A N 13
ATOM 13946 C CA . LEU A 1 39 ? 0.844 -6.703 -13.780 1.00 0.00 39 LEU A CA 13
ATOM 13947 C C . LEU A 1 39 ? 1.019 -6.566 -12.274 1.00 0.00 39 LEU A C 13
ATOM 13948 O O . LEU A 1 39 ? 0.740 -5.512 -11.702 1.00 0.00 39 LEU A O 13
ATOM 13964 N N . SER A 1 40 ? 1.479 -7.640 -11.639 1.00 0.00 40 SER A N 13
ATOM 13965 C CA . SER A 1 40 ? 1.666 -7.667 -10.194 1.00 0.00 40 SER A CA 13
ATOM 13966 C C . SER A 1 40 ? 2.514 -8.866 -9.783 1.00 0.00 40 SER A C 13
ATOM 13967 O O . SER A 1 40 ? 2.093 -9.685 -8.965 1.00 0.00 40 SER A O 13
ATOM 13975 N N . ALA A 1 41 ? 3.702 -8.983 -10.363 1.00 0.00 41 ALA A N 13
ATOM 13976 C CA . ALA A 1 41 ? 4.627 -10.044 -9.987 1.00 0.00 41 ALA A CA 13
ATOM 13977 C C . ALA A 1 41 ? 5.697 -9.507 -9.041 1.00 0.00 41 ALA A C 13
ATOM 13978 O O . ALA A 1 41 ? 6.530 -10.255 -8.528 1.00 0.00 41 ALA A O 13
ATOM 13985 N N . SER A 1 42 ? 5.674 -8.199 -8.828 1.00 0.00 42 SER A N 13
ATOM 13986 C CA . SER A 1 42 ? 6.583 -7.552 -7.893 1.00 0.00 42 SER A CA 13
ATOM 13987 C C . SER A 1 42 ? 5.804 -6.967 -6.724 1.00 0.00 42 SER A C 13
ATOM 13988 O O . SER A 1 42 ? 5.074 -5.990 -6.887 1.00 0.00 42 SER A O 13
ATOM 13996 N N . LEU A 1 43 ? 5.946 -7.566 -5.550 1.00 0.00 43 LEU A N 13
ATOM 13997 C CA . LEU A 1 43 ? 5.219 -7.103 -4.379 1.00 0.00 43 LEU A CA 13
ATOM 13998 C C . LEU A 1 43 ? 6.110 -7.109 -3.144 1.00 0.00 43 LEU A C 13
ATOM 13999 O O . LEU A 1 43 ? 6.496 -8.162 -2.649 1.00 0.00 43 LEU A O 13
ATOM 14015 N N . GLY A 1 44 ? 6.446 -5.928 -2.664 1.00 0.00 44 GLY A N 13
ATOM 14016 C CA . GLY A 1 44 ? 7.164 -5.809 -1.412 1.00 0.00 44 GLY A CA 13
ATOM 14017 C C . GLY A 1 44 ? 6.376 -4.984 -0.421 1.00 0.00 44 GLY A C 13
ATOM 14018 O O . GLY A 1 44 ? 6.178 -3.787 -0.623 1.00 0.00 44 GLY A O 13
ATOM 14022 N N . CYS A 1 45 ? 5.915 -5.621 0.643 1.00 0.00 45 CYS A N 13
ATOM 14023 C CA . CYS A 1 45 ? 5.047 -4.961 1.602 1.00 0.00 45 CYS A CA 13
ATOM 14024 C C . CYS A 1 45 ? 5.174 -5.613 2.971 1.00 0.00 45 CYS A C 13
ATOM 14025 O O . CYS A 1 45 ? 5.916 -6.576 3.136 1.00 0.00 45 CYS A O 13
ATOM 14032 N N . VAL A 1 46 ? 4.456 -5.079 3.945 1.00 0.00 46 VAL A N 13
ATOM 14033 C CA . VAL A 1 46 ? 4.455 -5.636 5.287 1.00 0.00 46 VAL A CA 13
ATOM 14034 C C . VAL A 1 46 ? 3.036 -6.008 5.691 1.00 0.00 46 VAL A C 13
ATOM 14035 O O . VAL A 1 46 ? 2.069 -5.497 5.118 1.00 0.00 46 VAL A O 13
ATOM 14048 N N . VAL A 1 47 ? 2.920 -6.902 6.663 1.00 0.00 47 VAL A N 13
ATOM 14049 C CA . VAL A 1 47 ? 1.621 -7.337 7.153 1.00 0.00 47 VAL A CA 13
ATOM 14050 C C . VAL A 1 47 ? 0.866 -6.164 7.763 1.00 0.00 47 VAL A C 13
ATOM 14051 O O . VAL A 1 47 ? 1.380 -5.478 8.646 1.00 0.00 47 VAL A O 13
ATOM 14064 N N . GLY A 1 48 ? -0.341 -5.935 7.268 1.00 0.00 48 GLY A N 13
ATOM 14065 C CA . GLY A 1 48 ? -1.152 -4.839 7.750 1.00 0.00 48 GLY A CA 13
ATOM 14066 C C . GLY A 1 48 ? -1.518 -5.000 9.207 1.00 0.00 48 GLY A C 13
ATOM 14067 O O . GLY A 1 48 ? -1.895 -6.088 9.642 1.00 0.00 48 GLY A O 13
ATOM 14071 N N . VAL A 1 49 ? -1.401 -3.916 9.958 1.00 0.00 49 VAL A N 13
ATOM 14072 C CA . VAL A 1 49 ? -1.693 -3.934 11.382 1.00 0.00 49 VAL A CA 13
ATOM 14073 C C . VAL A 1 49 ? -3.184 -4.137 11.629 1.00 0.00 49 VAL A C 13
ATOM 14074 O O . VAL A 1 49 ? -3.975 -3.193 11.549 1.00 0.00 49 VAL A O 13
ATOM 14087 N N . ILE A 1 50 ? -3.560 -5.377 11.910 1.00 0.00 50 ILE A N 13
ATOM 14088 C CA . ILE A 1 50 ? -4.942 -5.708 12.216 1.00 0.00 50 ILE A CA 13
ATOM 14089 C C . ILE A 1 50 ? -5.410 -4.947 13.450 1.00 0.00 50 ILE A C 13
ATOM 14090 O O . ILE A 1 50 ? -4.829 -5.067 14.529 1.00 0.00 50 ILE A O 13
ATOM 14106 N N . GLY A 1 51 ? -6.443 -4.141 13.276 1.00 0.00 51 GLY A N 13
ATOM 14107 C CA . GLY A 1 51 ? -6.941 -3.324 14.364 1.00 0.00 51 GLY A CA 13
ATOM 14108 C C . GLY A 1 51 ? -6.709 -1.848 14.116 1.00 0.00 51 GLY A C 13
ATOM 14109 O O . GLY A 1 51 ? -7.186 -1.001 14.870 1.00 0.00 51 GLY A O 13
ATOM 14113 N N . SER A 1 52 ? -5.965 -1.534 13.068 1.00 0.00 52 SER A N 13
ATOM 14114 C CA . SER A 1 52 ? -5.693 -0.147 12.721 1.00 0.00 52 SER A CA 13
ATOM 14115 C C . SER A 1 52 ? -6.279 0.196 11.355 1.00 0.00 52 SER A C 13
ATOM 14116 O O . SER A 1 52 ? -6.474 -0.683 10.513 1.00 0.00 52 SER A O 13
ATOM 14124 N N . GLN A 1 53 ? -6.575 1.472 11.151 1.00 0.00 53 GLN A N 13
ATOM 14125 C CA . GLN A 1 53 ? -7.089 1.942 9.873 1.00 0.00 53 GLN A CA 13
ATOM 14126 C C . GLN A 1 53 ? -5.942 2.218 8.912 1.00 0.00 53 GLN A C 13
ATOM 14127 O O . GLN A 1 53 ? -4.836 2.558 9.331 1.00 0.00 53 GLN A O 13
ATOM 14141 N N . CYS A 1 54 ? -6.213 2.074 7.627 1.00 0.00 54 CYS A N 13
ATOM 14142 C CA . CYS A 1 54 ? -5.197 2.247 6.604 1.00 0.00 54 CYS A CA 13
ATOM 14143 C C . CYS A 1 54 ? -5.732 3.059 5.432 1.00 0.00 54 CYS A C 13
ATOM 14144 O O . CYS A 1 54 ? -6.542 2.573 4.642 1.00 0.00 54 CYS A O 13
ATOM 14151 N N . GLY A 1 55 ? -5.290 4.304 5.332 1.00 0.00 55 GLY A N 13
ATOM 14152 C CA . GLY A 1 55 ? -5.636 5.122 4.189 1.00 0.00 55 GLY A CA 13
ATOM 14153 C C . GLY A 1 55 ? -4.599 4.995 3.091 1.00 0.00 55 GLY A C 13
ATOM 14154 O O . GLY A 1 55 ? -3.979 5.983 2.698 1.00 0.00 55 GLY A O 13
ATOM 14158 N N . ALA A 1 56 ? -4.400 3.771 2.614 1.00 0.00 56 ALA A N 13
ATOM 14159 C CA . ALA A 1 56 ? -3.395 3.489 1.599 1.00 0.00 56 ALA A CA 13
ATOM 14160 C C . ALA A 1 56 ? -3.831 2.313 0.734 1.00 0.00 56 ALA A C 13
ATOM 14161 O O . ALA A 1 56 ? -4.990 1.898 0.783 1.00 0.00 56 ALA A O 13
ATOM 14168 N N . SER A 1 57 ? -2.905 1.773 -0.045 1.00 0.00 57 SER A N 13
ATOM 14169 C CA . SER A 1 57 ? -3.202 0.653 -0.922 1.00 0.00 57 SER A CA 13
ATOM 14170 C C . SER A 1 57 ? -3.178 -0.660 -0.144 1.00 0.00 57 SER A C 13
ATOM 14171 O O . SER A 1 57 ? -2.116 -1.251 0.069 1.00 0.00 57 SER A O 13
ATOM 14179 N N . VAL A 1 58 ? -4.350 -1.099 0.290 1.00 0.00 58 VAL A N 13
ATOM 14180 C CA . VAL A 1 58 ? -4.484 -2.361 1.000 1.00 0.00 58 VAL A CA 13
ATOM 14181 C C . VAL A 1 58 ? -4.483 -3.522 0.013 1.00 0.00 58 VAL A C 13
ATOM 14182 O O . VAL A 1 58 ? -5.137 -3.461 -1.031 1.00 0.00 58 VAL A O 13
ATOM 14195 N N . LYS A 1 59 ? -3.741 -4.567 0.334 1.00 0.00 59 LYS A N 13
ATOM 14196 C CA . LYS A 1 59 ? -3.654 -5.735 -0.523 1.00 0.00 59 LYS A CA 13
ATOM 14197 C C . LYS A 1 59 ? -3.921 -6.998 0.272 1.00 0.00 59 LYS A C 13
ATOM 14198 O O . LYS A 1 59 ? -3.731 -7.033 1.487 1.00 0.00 59 LYS A O 13
ATOM 14217 N N . CYS A 1 60 ? -4.367 -8.020 -0.422 1.00 0.00 60 CYS A N 13
ATOM 14218 C CA . CYS A 1 60 ? -4.541 -9.334 0.162 1.00 0.00 60 CYS A CA 13
ATOM 14219 C C . CYS A 1 60 ? -3.833 -10.354 -0.710 1.00 0.00 60 CYS A C 13
ATOM 14220 O O . CYS A 1 60 ? -4.273 -10.639 -1.822 1.00 0.00 60 CYS A O 13
ATOM 14227 N N . CYS A 1 61 ? -2.726 -10.886 -0.226 1.00 0.00 61 CYS A N 13
ATOM 14228 C CA . CYS A 1 61 ? -1.916 -11.777 -1.041 1.00 0.00 61 CYS A CA 13
ATOM 14229 C C . CYS A 1 61 ? -1.701 -13.126 -0.371 1.00 0.00 61 CYS A C 13
ATOM 14230 O O . CYS A 1 61 ? -1.563 -13.221 0.850 1.00 0.00 61 CYS A O 13
ATOM 14237 N N . LYS A 1 62 ? -1.718 -14.167 -1.186 1.00 0.00 62 LYS A N 13
ATOM 14238 C CA . LYS A 1 62 ? -1.377 -15.503 -0.748 1.00 0.00 62 LYS A CA 13
ATOM 14239 C C . LYS A 1 62 ? -0.039 -15.878 -1.349 1.00 0.00 62 LYS A C 13
ATOM 14240 O O . LYS A 1 62 ? 0.132 -15.900 -2.577 1.00 0.00 62 LYS A O 13
ATOM 14259 N N . ASP A 1 63 ? 0.901 -16.158 -0.475 1.00 0.00 63 ASP A N 13
ATOM 14260 C CA . ASP A 1 63 ? 2.275 -16.395 -0.866 1.00 0.00 63 ASP A CA 13
ATOM 14261 C C . ASP A 1 63 ? 2.894 -17.463 0.018 1.00 0.00 63 ASP A C 13
ATOM 14262 O O . ASP A 1 63 ? 2.199 -18.120 0.798 1.00 0.00 63 ASP A O 13
ATOM 14271 N N . ASP A 1 64 ? 4.198 -17.625 -0.115 1.00 0.00 64 ASP A N 13
ATOM 14272 C CA . ASP A 1 64 ? 4.961 -18.508 0.749 1.00 0.00 64 ASP A CA 13
ATOM 14273 C C . ASP A 1 64 ? 6.307 -17.868 1.067 1.00 0.00 64 ASP A C 13
ATOM 14274 O O . ASP A 1 64 ? 7.363 -18.483 0.902 1.00 0.00 64 ASP A O 13
ATOM 14283 N N . VAL A 1 65 ? 6.266 -16.609 1.497 1.00 0.00 65 VAL A N 13
ATOM 14284 C CA . VAL A 1 65 ? 7.484 -15.892 1.857 1.00 0.00 65 VAL A CA 13
ATOM 14285 C C . VAL A 1 65 ? 8.174 -16.587 3.015 1.00 0.00 65 VAL A C 13
ATOM 14286 O O . VAL A 1 65 ? 7.568 -16.822 4.061 1.00 0.00 65 VAL A O 13
ATOM 14299 N N . THR A 1 66 ? 9.431 -16.928 2.818 1.00 0.00 66 THR A N 13
ATOM 14300 C CA . THR A 1 66 ? 10.209 -17.589 3.844 1.00 0.00 66 THR A CA 13
ATOM 14301 C C . THR A 1 66 ? 11.377 -16.712 4.270 1.00 0.00 66 THR A C 13
ATOM 14302 O O . THR A 1 66 ? 12.231 -16.356 3.454 1.00 0.00 66 THR A O 13
ATOM 14313 N N . ASN A 1 67 ? 11.405 -16.352 5.541 1.00 0.00 67 ASN A N 13
ATOM 14314 C CA . ASN A 1 67 ? 12.403 -15.422 6.036 1.00 0.00 67 ASN A CA 13
ATOM 14315 C C . ASN A 1 67 ? 13.738 -16.104 6.284 1.00 0.00 67 ASN A C 13
ATOM 14316 O O . ASN A 1 67 ? 13.941 -16.760 7.309 1.00 0.00 67 ASN A O 13
ATOM 14327 N N . THR A 1 68 ? 14.642 -15.936 5.339 1.00 0.00 68 THR A N 13
ATOM 14328 C CA . THR A 1 68 ? 16.004 -16.414 5.479 1.00 0.00 68 THR A CA 13
ATOM 14329 C C . THR A 1 68 ? 16.807 -15.444 6.346 1.00 0.00 68 THR A C 13
ATOM 14330 O O . THR A 1 68 ? 17.832 -15.791 6.932 1.00 0.00 68 THR A O 13
ATOM 14341 N N . GLY A 1 69 ? 16.300 -14.227 6.446 1.00 0.00 69 GLY A N 13
ATOM 14342 C CA . GLY A 1 69 ? 16.980 -13.190 7.190 1.00 0.00 69 GLY A CA 13
ATOM 14343 C C . GLY A 1 69 ? 16.820 -11.844 6.530 1.00 0.00 69 GLY A C 13
ATOM 14344 O O . GLY A 1 69 ? 17.799 -11.152 6.251 1.00 0.00 69 GLY A O 13
ATOM 14348 N N . ASN A 1 70 ? 15.580 -11.473 6.269 1.00 0.00 70 ASN A N 13
ATOM 14349 C CA . ASN A 1 70 ? 15.289 -10.230 5.580 1.00 0.00 70 ASN A CA 13
ATOM 14350 C C . ASN A 1 70 ? 14.617 -9.251 6.526 1.00 0.00 70 ASN A C 13
ATOM 14351 O O . ASN A 1 70 ? 13.773 -9.640 7.338 1.00 0.00 70 ASN A O 13
ATOM 14362 N N . SER A 1 71 ? 15.002 -7.987 6.428 1.00 0.00 71 SER A N 13
ATOM 14363 C CA . SER A 1 71 ? 14.437 -6.944 7.271 1.00 0.00 71 SER A CA 13
ATOM 14364 C C . SER A 1 71 ? 12.938 -6.812 7.022 1.00 0.00 71 SER A C 13
ATOM 14365 O O . SER A 1 71 ? 12.137 -6.853 7.953 1.00 0.00 71 SER A O 13
ATOM 14373 N N . PHE A 1 72 ? 12.567 -6.680 5.759 1.00 0.00 72 PHE A N 13
ATOM 14374 C CA . PHE A 1 72 ? 11.165 -6.618 5.386 1.00 0.00 72 PHE A CA 13
ATOM 14375 C C . PHE A 1 72 ? 10.822 -7.810 4.499 1.00 0.00 72 PHE A C 13
ATOM 14376 O O . PHE A 1 72 ? 11.671 -8.299 3.751 1.00 0.00 72 PHE A O 13
ATOM 14393 N N . LEU A 1 73 ? 9.591 -8.282 4.597 1.00 0.00 73 LEU A N 13
ATOM 14394 C CA . LEU A 1 73 ? 9.178 -9.478 3.879 1.00 0.00 73 LEU A CA 13
ATOM 14395 C C . LEU A 1 73 ? 8.809 -9.162 2.432 1.00 0.00 73 LEU A C 13
ATOM 14396 O O . LEU A 1 73 ? 7.709 -8.690 2.146 1.00 0.00 73 LEU A O 13
ATOM 14412 N N . ILE A 1 74 ? 9.739 -9.403 1.522 1.00 0.00 74 ILE A N 13
ATOM 14413 C CA . ILE A 1 74 ? 9.446 -9.304 0.106 1.00 0.00 74 ILE A CA 13
ATOM 14414 C C . ILE A 1 74 ? 8.511 -10.434 -0.293 1.00 0.00 74 ILE A C 13
ATOM 14415 O O . ILE A 1 74 ? 8.800 -11.603 -0.047 1.00 0.00 74 ILE A O 13
ATOM 14431 N N . ILE A 1 75 ? 7.399 -10.084 -0.910 1.00 0.00 75 ILE A N 13
ATOM 14432 C CA . ILE A 1 75 ? 6.377 -11.055 -1.245 1.00 0.00 75 ILE A CA 13
ATOM 14433 C C . ILE A 1 75 ? 6.601 -11.591 -2.648 1.00 0.00 75 ILE A C 13
ATOM 14434 O O . ILE A 1 75 ? 7.074 -10.880 -3.535 1.00 0.00 75 ILE A O 13
ATOM 14450 N N . ASN A 1 76 ? 6.268 -12.855 -2.838 1.00 0.00 76 ASN A N 13
ATOM 14451 C CA . ASN A 1 76 ? 6.374 -13.490 -4.144 1.00 0.00 76 ASN A CA 13
ATOM 14452 C C . ASN A 1 76 ? 5.224 -13.047 -5.042 1.00 0.00 76 ASN A C 13
ATOM 14453 O O . ASN A 1 76 ? 5.140 -13.448 -6.203 1.00 0.00 76 ASN A O 13
ATOM 14464 N N . ALA A 1 77 ? 4.360 -12.200 -4.484 1.00 0.00 77 ALA A N 13
ATOM 14465 C CA . ALA A 1 77 ? 3.149 -11.741 -5.150 1.00 0.00 77 ALA A CA 13
ATOM 14466 C C . ALA A 1 77 ? 2.208 -12.911 -5.382 1.00 0.00 77 ALA A C 13
ATOM 14467 O O . ALA A 1 77 ? 1.395 -13.230 -4.519 1.00 0.00 77 ALA A O 13
ATOM 14474 N N . ALA A 1 78 ? 2.361 -13.561 -6.533 1.00 0.00 78 ALA A N 13
ATOM 14475 C CA . ALA A 1 78 ? 1.553 -14.717 -6.903 1.00 0.00 78 ALA A CA 13
ATOM 14476 C C . ALA A 1 78 ? 0.061 -14.422 -6.771 1.00 0.00 78 ALA A C 13
ATOM 14477 O O . ALA A 1 78 ? -0.550 -13.836 -7.668 1.00 0.00 78 ALA A O 13
ATOM 14484 N N . ASN A 1 79 ? -0.513 -14.797 -5.637 1.00 0.00 79 ASN A N 13
ATOM 14485 C CA . ASN A 1 79 ? -1.937 -14.647 -5.416 1.00 0.00 79 ASN A CA 13
ATOM 14486 C C . ASN A 1 79 ? -2.229 -13.309 -4.755 1.00 0.00 79 ASN A C 13
ATOM 14487 O O . ASN A 1 79 ? -2.461 -13.248 -3.554 1.00 0.00 79 ASN A O 13
ATOM 14498 N N . CYS A 1 80 ? -2.229 -12.241 -5.528 1.00 0.00 80 CYS A N 13
ATOM 14499 C CA . CYS A 1 80 ? -2.448 -10.918 -4.963 1.00 0.00 80 CYS A CA 13
ATOM 14500 C C . CYS A 1 80 ? -3.753 -10.322 -5.473 1.00 0.00 80 CYS A C 13
ATOM 14501 O O . CYS A 1 80 ? -4.025 -10.325 -6.675 1.00 0.00 80 CYS A O 13
ATOM 14508 N N . VAL A 1 81 ? -4.564 -9.836 -4.546 1.00 0.00 81 VAL A N 13
ATOM 14509 C CA . VAL A 1 81 ? -5.832 -9.205 -4.873 1.00 0.00 81 VAL A CA 13
ATOM 14510 C C . VAL A 1 81 ? -6.027 -7.966 -4.014 1.00 0.00 81 VAL A C 13
ATOM 14511 O O . VAL A 1 81 ? -5.387 -7.825 -2.969 1.00 0.00 81 VAL A O 13
ATOM 14524 N N . ALA A 1 82 ? -6.892 -7.069 -4.463 1.00 0.00 82 ALA A N 13
ATOM 14525 C CA . ALA A 1 82 ? -7.197 -5.859 -3.719 1.00 0.00 82 ALA A CA 13
ATOM 14526 C C . ALA A 1 82 ? -8.699 -5.610 -3.711 1.00 0.00 82 ALA A C 13
ATOM 14527 O O . ALA A 1 82 ? -9.356 -5.939 -2.703 1.00 0.00 82 ALA A O 13
ATOM 14535 N N . ALA A 1 1 ? -9.579 6.679 7.380 1.00 0.00 1 ALA A N 14
ATOM 14536 C CA . ALA A 1 1 ? -8.594 5.878 6.623 1.00 0.00 1 ALA A CA 14
ATOM 14537 C C . ALA A 1 1 ? -9.160 4.499 6.316 1.00 0.00 1 ALA A C 14
ATOM 14538 O O . ALA A 1 1 ? -10.362 4.276 6.445 1.00 0.00 1 ALA A O 14
ATOM 14547 N N . THR A 1 2 ? -8.297 3.579 5.912 1.00 0.00 2 THR A N 14
ATOM 14548 C CA . THR A 1 2 ? -8.716 2.218 5.632 1.00 0.00 2 THR A CA 14
ATOM 14549 C C . THR A 1 2 ? -8.383 1.309 6.808 1.00 0.00 2 THR A C 14
ATOM 14550 O O . THR A 1 2 ? -7.217 0.999 7.049 1.00 0.00 2 THR A O 14
ATOM 14561 N N . THR A 1 3 ? -9.401 0.901 7.548 1.00 0.00 3 THR A N 14
ATOM 14562 C CA . THR A 1 3 ? -9.208 0.048 8.708 1.00 0.00 3 THR A CA 14
ATOM 14563 C C . THR A 1 3 ? -9.004 -1.403 8.286 1.00 0.00 3 THR A C 14
ATOM 14564 O O . THR A 1 3 ? -9.814 -1.970 7.549 1.00 0.00 3 THR A O 14
ATOM 14575 N N . ILE A 1 4 ? -7.906 -1.987 8.740 1.00 0.00 4 ILE A N 14
ATOM 14576 C CA . ILE A 1 4 ? -7.587 -3.368 8.433 1.00 0.00 4 ILE A CA 14
ATOM 14577 C C . ILE A 1 4 ? -8.365 -4.307 9.345 1.00 0.00 4 ILE A C 14
ATOM 14578 O O . ILE A 1 4 ? -7.951 -4.576 10.471 1.00 0.00 4 ILE A O 14
ATOM 14594 N N . GLY A 1 5 ? -9.502 -4.779 8.864 1.00 0.00 5 GLY A N 14
ATOM 14595 C CA . GLY A 1 5 ? -10.291 -5.717 9.627 1.00 0.00 5 GLY A CA 14
ATOM 14596 C C . GLY A 1 5 ? -10.200 -7.119 9.061 1.00 0.00 5 GLY A C 14
ATOM 14597 O O . GLY A 1 5 ? -9.654 -7.310 7.972 1.00 0.00 5 GLY A O 14
ATOM 14601 N N . PRO A 1 6 ? -10.732 -8.123 9.770 1.00 0.00 6 PRO A N 14
ATOM 14602 C CA . PRO A 1 6 ? -10.705 -9.516 9.314 1.00 0.00 6 PRO A CA 14
ATOM 14603 C C . PRO A 1 6 ? -11.639 -9.740 8.130 1.00 0.00 6 PRO A C 14
ATOM 14604 O O . PRO A 1 6 ? -11.548 -10.744 7.422 1.00 0.00 6 PRO A O 14
ATOM 14615 N N . ASN A 1 7 ? -12.530 -8.788 7.914 1.00 0.00 7 ASN A N 14
ATOM 14616 C CA . ASN A 1 7 ? -13.484 -8.869 6.825 1.00 0.00 7 ASN A CA 14
ATOM 14617 C C . ASN A 1 7 ? -13.109 -7.881 5.734 1.00 0.00 7 ASN A C 14
ATOM 14618 O O . ASN A 1 7 ? -13.943 -7.121 5.246 1.00 0.00 7 ASN A O 14
ATOM 14629 N N . THR A 1 8 ? -11.834 -7.878 5.381 1.00 0.00 8 THR A N 14
ATOM 14630 C CA . THR A 1 8 ? -11.330 -7.007 4.335 1.00 0.00 8 THR A CA 14
ATOM 14631 C C . THR A 1 8 ? -11.794 -7.492 2.965 1.00 0.00 8 THR A C 14
ATOM 14632 O O . THR A 1 8 ? -12.569 -6.818 2.282 1.00 0.00 8 THR A O 14
ATOM 14643 N N . CYS A 1 9 ? -11.334 -8.670 2.581 1.00 0.00 9 CYS A N 14
ATOM 14644 C CA . CYS A 1 9 ? -11.726 -9.270 1.318 1.00 0.00 9 CYS A CA 14
ATOM 14645 C C . CYS A 1 9 ? -12.374 -10.629 1.569 1.00 0.00 9 CYS A C 14
ATOM 14646 O O . CYS A 1 9 ? -11.826 -11.466 2.288 1.00 0.00 9 CYS A O 14
ATOM 14653 N N . SER A 1 10 ? -13.552 -10.835 0.996 1.00 0.00 10 SER A N 14
ATOM 14654 C CA . SER A 1 10 ? -14.281 -12.084 1.168 1.00 0.00 10 SER A CA 14
ATOM 14655 C C . SER A 1 10 ? -13.801 -13.136 0.169 1.00 0.00 10 SER A C 14
ATOM 14656 O O . SER A 1 10 ? -14.440 -13.372 -0.858 1.00 0.00 10 SER A O 14
ATOM 14664 N N . ILE A 1 11 ? -12.667 -13.757 0.472 1.00 0.00 11 ILE A N 14
ATOM 14665 C CA . ILE A 1 11 ? -12.084 -14.771 -0.397 1.00 0.00 11 ILE A CA 14
ATOM 14666 C C . ILE A 1 11 ? -11.407 -15.850 0.434 1.00 0.00 11 ILE A C 14
ATOM 14667 O O . ILE A 1 11 ? -11.668 -15.977 1.633 1.00 0.00 11 ILE A O 14
ATOM 14683 N N . ASP A 1 12 ? -10.543 -16.618 -0.214 1.00 0.00 12 ASP A N 14
ATOM 14684 C CA . ASP A 1 12 ? -9.750 -17.643 0.456 1.00 0.00 12 ASP A CA 14
ATOM 14685 C C . ASP A 1 12 ? -8.860 -17.001 1.524 1.00 0.00 12 ASP A C 14
ATOM 14686 O O . ASP A 1 12 ? -8.669 -15.784 1.524 1.00 0.00 12 ASP A O 14
ATOM 14695 N N . ASP A 1 13 ? -8.335 -17.817 2.435 1.00 0.00 13 ASP A N 14
ATOM 14696 C CA . ASP A 1 13 ? -7.511 -17.327 3.539 1.00 0.00 13 ASP A CA 14
ATOM 14697 C C . ASP A 1 13 ? -6.336 -16.503 3.025 1.00 0.00 13 ASP A C 14
ATOM 14698 O O . ASP A 1 13 ? -5.349 -17.042 2.522 1.00 0.00 13 ASP A O 14
ATOM 14707 N N . TYR A 1 14 ? -6.462 -15.193 3.150 1.00 0.00 14 TYR A N 14
ATOM 14708 C CA . TYR A 1 14 ? -5.453 -14.270 2.664 1.00 0.00 14 TYR A CA 14
ATOM 14709 C C . TYR A 1 14 ? -4.942 -13.407 3.806 1.00 0.00 14 TYR A C 14
ATOM 14710 O O . TYR A 1 14 ? -5.545 -13.368 4.880 1.00 0.00 14 TYR A O 14
ATOM 14728 N N . LYS A 1 15 ? -3.832 -12.727 3.580 1.00 0.00 15 LYS A N 14
ATOM 14729 C CA . LYS A 1 15 ? -3.302 -11.801 4.564 1.00 0.00 15 LYS A CA 14
ATOM 14730 C C . LYS A 1 15 ? -3.401 -10.381 4.030 1.00 0.00 15 LYS A C 14
ATOM 14731 O O . LYS A 1 15 ? -3.136 -10.136 2.852 1.00 0.00 15 LYS A O 14
ATOM 14750 N N . PRO A 1 16 ? -3.809 -9.435 4.880 1.00 0.00 16 PRO A N 14
ATOM 14751 C CA . PRO A 1 16 ? -3.932 -8.032 4.501 1.00 0.00 16 PRO A CA 14
ATOM 14752 C C . PRO A 1 16 ? -2.569 -7.365 4.401 1.00 0.00 16 PRO A C 14
ATOM 14753 O O . PRO A 1 16 ? -1.739 -7.478 5.306 1.00 0.00 16 PRO A O 14
ATOM 14764 N N . TYR A 1 17 ? -2.334 -6.682 3.297 1.00 0.00 17 TYR A N 14
ATOM 14765 C CA . TYR A 1 17 ? -1.056 -6.040 3.062 1.00 0.00 17 TYR A CA 14
ATOM 14766 C C . TYR A 1 17 ? -1.240 -4.558 2.791 1.00 0.00 17 TYR A C 14
ATOM 14767 O O . TYR A 1 17 ? -2.126 -4.168 2.033 1.00 0.00 17 TYR A O 14
ATOM 14785 N N . CYS A 1 18 ? -0.401 -3.747 3.411 1.00 0.00 18 CYS A N 14
ATOM 14786 C CA . CYS A 1 18 ? -0.453 -2.305 3.226 1.00 0.00 18 CYS A CA 14
ATOM 14787 C C . CYS A 1 18 ? 0.694 -1.841 2.341 1.00 0.00 18 CYS A C 14
ATOM 14788 O O . CYS A 1 18 ? 1.866 -1.974 2.703 1.00 0.00 18 CYS A O 14
ATOM 14795 N N . CYS A 1 19 ? 0.352 -1.319 1.175 1.00 0.00 19 CYS A N 14
ATOM 14796 C CA . CYS A 1 19 ? 1.340 -0.800 0.242 1.00 0.00 19 CYS A CA 14
ATOM 14797 C C . CYS A 1 19 ? 0.694 0.233 -0.672 1.00 0.00 19 CYS A C 14
ATOM 14798 O O . CYS A 1 19 ? -0.505 0.182 -0.917 1.00 0.00 19 CYS A O 14
ATOM 14805 N N . GLN A 1 20 ? 1.480 1.176 -1.170 1.00 0.00 20 GLN A N 14
ATOM 14806 C CA . GLN A 1 20 ? 0.947 2.194 -2.060 1.00 0.00 20 GLN A CA 14
ATOM 14807 C C . GLN A 1 20 ? 0.821 1.642 -3.471 1.00 0.00 20 GLN A C 14
ATOM 14808 O O . GLN A 1 20 ? 1.819 1.470 -4.171 1.00 0.00 20 GLN A O 14
ATOM 14822 N N . SER A 1 21 ? -0.406 1.358 -3.873 1.00 0.00 21 SER A N 14
ATOM 14823 C CA . SER A 1 21 ? -0.673 0.831 -5.207 1.00 0.00 21 SER A CA 14
ATOM 14824 C C . SER A 1 21 ? -1.692 1.693 -5.940 1.00 0.00 21 SER A C 14
ATOM 14825 O O . SER A 1 21 ? -1.723 1.729 -7.173 1.00 0.00 21 SER A O 14
ATOM 14833 N N . MET A 1 22 ? -2.527 2.385 -5.181 1.00 0.00 22 MET A N 14
ATOM 14834 C CA . MET A 1 22 ? -3.558 3.224 -5.766 1.00 0.00 22 MET A CA 14
ATOM 14835 C C . MET A 1 22 ? -3.094 4.677 -5.845 1.00 0.00 22 MET A C 14
ATOM 14836 O O . MET A 1 22 ? -2.332 5.042 -6.736 1.00 0.00 22 MET A O 14
ATOM 14850 N N . SER A 1 23 ? -3.538 5.499 -4.905 1.00 0.00 23 SER A N 14
ATOM 14851 C CA . SER A 1 23 ? -3.208 6.915 -4.914 1.00 0.00 23 SER A CA 14
ATOM 14852 C C . SER A 1 23 ? -2.524 7.328 -3.615 1.00 0.00 23 SER A C 14
ATOM 14853 O O . SER A 1 23 ? -2.651 6.657 -2.590 1.00 0.00 23 SER A O 14
ATOM 14861 N N . GLY A 1 24 ? -1.786 8.424 -3.667 1.00 0.00 24 GLY A N 14
ATOM 14862 C CA . GLY A 1 24 ? -1.113 8.920 -2.488 1.00 0.00 24 GLY A CA 14
ATOM 14863 C C . GLY A 1 24 ? 0.059 9.810 -2.837 1.00 0.00 24 GLY A C 14
ATOM 14864 O O . GLY A 1 24 ? 0.057 10.452 -3.889 1.00 0.00 24 GLY A O 14
ATOM 14868 N N . PRO A 1 25 ? 1.079 9.865 -1.973 1.00 0.00 25 PRO A N 14
ATOM 14869 C CA . PRO A 1 25 ? 2.268 10.689 -2.202 1.00 0.00 25 PRO A CA 14
ATOM 14870 C C . PRO A 1 25 ? 3.072 10.225 -3.414 1.00 0.00 25 PRO A C 14
ATOM 14871 O O . PRO A 1 25 ? 3.637 9.129 -3.417 1.00 0.00 25 PRO A O 14
ATOM 14882 N N . ALA A 1 26 ? 3.097 11.047 -4.454 1.00 0.00 26 ALA A N 14
ATOM 14883 C CA . ALA A 1 26 ? 3.911 10.763 -5.629 1.00 0.00 26 ALA A CA 14
ATOM 14884 C C . ALA A 1 26 ? 5.362 11.142 -5.358 1.00 0.00 26 ALA A C 14
ATOM 14885 O O . ALA A 1 26 ? 5.632 12.162 -4.719 1.00 0.00 26 ALA A O 14
ATOM 14892 N N . GLY A 1 27 ? 6.289 10.320 -5.830 1.00 0.00 27 GLY A N 14
ATOM 14893 C CA . GLY A 1 27 ? 7.693 10.545 -5.550 1.00 0.00 27 GLY A CA 14
ATOM 14894 C C . GLY A 1 27 ? 8.383 11.351 -6.633 1.00 0.00 27 GLY A C 14
ATOM 14895 O O . GLY A 1 27 ? 8.957 12.410 -6.363 1.00 0.00 27 GLY A O 14
ATOM 14899 N N . SER A 1 28 ? 8.333 10.853 -7.858 1.00 0.00 28 SER A N 14
ATOM 14900 C CA . SER A 1 28 ? 8.993 11.502 -8.978 1.00 0.00 28 SER A CA 14
ATOM 14901 C C . SER A 1 28 ? 8.133 11.438 -10.238 1.00 0.00 28 SER A C 14
ATOM 14902 O O . SER A 1 28 ? 7.613 10.379 -10.588 1.00 0.00 28 SER A O 14
ATOM 14910 N N . PRO A 1 29 ? 7.948 12.583 -10.914 1.00 0.00 29 PRO A N 14
ATOM 14911 C CA . PRO A 1 29 ? 7.226 12.645 -12.184 1.00 0.00 29 PRO A CA 14
ATOM 14912 C C . PRO A 1 29 ? 8.120 12.273 -13.371 1.00 0.00 29 PRO A C 14
ATOM 14913 O O . PRO A 1 29 ? 9.300 12.633 -13.412 1.00 0.00 29 PRO A O 14
ATOM 14924 N N . GLY A 1 30 ? 7.556 11.562 -14.336 1.00 0.00 30 GLY A N 14
ATOM 14925 C CA . GLY A 1 30 ? 8.320 11.126 -15.491 1.00 0.00 30 GLY A CA 14
ATOM 14926 C C . GLY A 1 30 ? 8.290 12.140 -16.620 1.00 0.00 30 GLY A C 14
ATOM 14927 O O . GLY A 1 30 ? 7.785 11.855 -17.706 1.00 0.00 30 GLY A O 14
ATOM 14931 N N . LEU A 1 31 ? 8.831 13.324 -16.359 1.00 0.00 31 LEU A N 14
ATOM 14932 C CA . LEU A 1 31 ? 8.852 14.400 -17.349 1.00 0.00 31 LEU A CA 14
ATOM 14933 C C . LEU A 1 31 ? 10.011 14.224 -18.326 1.00 0.00 31 LEU A C 14
ATOM 14934 O O . LEU A 1 31 ? 9.999 14.769 -19.432 1.00 0.00 31 LEU A O 14
ATOM 14950 N N . LEU A 1 32 ? 11.011 13.459 -17.913 1.00 0.00 32 LEU A N 14
ATOM 14951 C CA . LEU A 1 32 ? 12.184 13.219 -18.742 1.00 0.00 32 LEU A CA 14
ATOM 14952 C C . LEU A 1 32 ? 11.981 11.970 -19.597 1.00 0.00 32 LEU A C 14
ATOM 14953 O O . LEU A 1 32 ? 10.857 11.490 -19.746 1.00 0.00 32 LEU A O 14
ATOM 14969 N N . ASN A 1 33 ? 13.065 11.446 -20.151 1.00 0.00 33 ASN A N 14
ATOM 14970 C CA . ASN A 1 33 ? 12.994 10.236 -20.960 1.00 0.00 33 ASN A CA 14
ATOM 14971 C C . ASN A 1 33 ? 12.915 9.008 -20.066 1.00 0.00 33 ASN A C 14
ATOM 14972 O O . ASN A 1 33 ? 13.754 8.813 -19.180 1.00 0.00 33 ASN A O 14
ATOM 14983 N N . LEU A 1 34 ? 11.893 8.202 -20.282 1.00 0.00 34 LEU A N 14
ATOM 14984 C CA . LEU A 1 34 ? 11.741 6.950 -19.568 1.00 0.00 34 LEU A CA 14
ATOM 14985 C C . LEU A 1 34 ? 11.433 5.838 -20.555 1.00 0.00 34 LEU A C 14
ATOM 14986 O O . LEU A 1 34 ? 10.578 5.985 -21.431 1.00 0.00 34 LEU A O 14
ATOM 15002 N N . ILE A 1 35 ? 12.142 4.736 -20.427 1.00 0.00 35 ILE A N 14
ATOM 15003 C CA . ILE A 1 35 ? 11.967 3.623 -21.333 1.00 0.00 35 ILE A CA 14
ATOM 15004 C C . ILE A 1 35 ? 10.958 2.646 -20.754 1.00 0.00 35 ILE A C 14
ATOM 15005 O O . ILE A 1 35 ? 10.952 2.404 -19.544 1.00 0.00 35 ILE A O 14
ATOM 15021 N N . PRO A 1 36 ? 10.069 2.096 -21.593 1.00 0.00 36 PRO A N 14
ATOM 15022 C CA . PRO A 1 36 ? 9.095 1.107 -21.144 1.00 0.00 36 PRO A CA 14
ATOM 15023 C C . PRO A 1 36 ? 9.792 -0.134 -20.606 1.00 0.00 36 PRO A C 14
ATOM 15024 O O . PRO A 1 36 ? 10.570 -0.780 -21.314 1.00 0.00 36 PRO A O 14
ATOM 15035 N N . VAL A 1 37 ? 9.506 -0.455 -19.358 1.00 0.00 37 VAL A N 14
ATOM 15036 C CA . VAL A 1 37 ? 10.129 -1.578 -18.682 1.00 0.00 37 VAL A CA 14
ATOM 15037 C C . VAL A 1 37 ? 9.577 -1.691 -17.268 1.00 0.00 37 VAL A C 14
ATOM 15038 O O . VAL A 1 37 ? 9.207 -0.687 -16.654 1.00 0.00 37 VAL A O 14
ATOM 15051 N N . ASP A 1 38 ? 9.492 -2.907 -16.766 1.00 0.00 38 ASP A N 14
ATOM 15052 C CA . ASP A 1 38 ? 9.068 -3.129 -15.400 1.00 0.00 38 ASP A CA 14
ATOM 15053 C C . ASP A 1 38 ? 10.175 -3.830 -14.629 1.00 0.00 38 ASP A C 14
ATOM 15054 O O . ASP A 1 38 ? 10.738 -4.818 -15.098 1.00 0.00 38 ASP A O 14
ATOM 15063 N N . LEU A 1 39 ? 10.495 -3.306 -13.460 1.00 0.00 39 LEU A N 14
ATOM 15064 C CA . LEU A 1 39 ? 11.572 -3.853 -12.654 1.00 0.00 39 LEU A CA 14
ATOM 15065 C C . LEU A 1 39 ? 11.061 -4.289 -11.287 1.00 0.00 39 LEU A C 14
ATOM 15066 O O . LEU A 1 39 ? 11.821 -4.802 -10.466 1.00 0.00 39 LEU A O 14
ATOM 15082 N N . SER A 1 40 ? 9.771 -4.089 -11.045 1.00 0.00 40 SER A N 14
ATOM 15083 C CA . SER A 1 40 ? 9.191 -4.411 -9.751 1.00 0.00 40 SER A CA 14
ATOM 15084 C C . SER A 1 40 ? 7.716 -4.784 -9.885 1.00 0.00 40 SER A C 14
ATOM 15085 O O . SER A 1 40 ? 6.830 -4.013 -9.504 1.00 0.00 40 SER A O 14
ATOM 15093 N N . ALA A 1 41 ? 7.456 -5.960 -10.441 1.00 0.00 41 ALA A N 14
ATOM 15094 C CA . ALA A 1 41 ? 6.094 -6.472 -10.543 1.00 0.00 41 ALA A CA 14
ATOM 15095 C C . ALA A 1 41 ? 5.692 -7.165 -9.249 1.00 0.00 41 ALA A C 14
ATOM 15096 O O . ALA A 1 41 ? 4.535 -7.539 -9.059 1.00 0.00 41 ALA A O 14
ATOM 15103 N N . SER A 1 42 ? 6.664 -7.341 -8.369 1.00 0.00 42 SER A N 14
ATOM 15104 C CA . SER A 1 42 ? 6.416 -7.927 -7.065 1.00 0.00 42 SER A CA 14
ATOM 15105 C C . SER A 1 42 ? 5.826 -6.881 -6.126 1.00 0.00 42 SER A C 14
ATOM 15106 O O . SER A 1 42 ? 5.697 -5.709 -6.488 1.00 0.00 42 SER A O 14
ATOM 15114 N N . LEU A 1 43 ? 5.482 -7.295 -4.920 1.00 0.00 43 LEU A N 14
ATOM 15115 C CA . LEU A 1 43 ? 4.815 -6.409 -3.990 1.00 0.00 43 LEU A CA 14
ATOM 15116 C C . LEU A 1 43 ? 5.689 -6.115 -2.783 1.00 0.00 43 LEU A C 14
ATOM 15117 O O . LEU A 1 43 ? 6.042 -7.009 -2.017 1.00 0.00 43 LEU A O 14
ATOM 15133 N N . GLY A 1 44 ? 6.039 -4.852 -2.626 1.00 0.00 44 GLY A N 14
ATOM 15134 C CA . GLY A 1 44 ? 6.769 -4.422 -1.453 1.00 0.00 44 GLY A CA 14
ATOM 15135 C C . GLY A 1 44 ? 5.825 -4.100 -0.316 1.00 0.00 44 GLY A C 14
ATOM 15136 O O . GLY A 1 44 ? 5.923 -3.047 0.311 1.00 0.00 44 GLY A O 14
ATOM 15140 N N . CYS A 1 45 ? 4.911 -5.017 -0.057 1.00 0.00 45 CYS A N 14
ATOM 15141 C CA . CYS A 1 45 ? 3.873 -4.808 0.930 1.00 0.00 45 CYS A CA 14
ATOM 15142 C C . CYS A 1 45 ? 4.275 -5.402 2.270 1.00 0.00 45 CYS A C 14
ATOM 15143 O O . CYS A 1 45 ? 5.062 -6.343 2.330 1.00 0.00 45 CYS A O 14
ATOM 15150 N N . VAL A 1 46 ? 3.718 -4.860 3.338 1.00 0.00 46 VAL A N 14
ATOM 15151 C CA . VAL A 1 46 ? 3.975 -5.383 4.665 1.00 0.00 46 VAL A CA 14
ATOM 15152 C C . VAL A 1 46 ? 2.676 -5.886 5.281 1.00 0.00 46 VAL A C 14
ATOM 15153 O O . VAL A 1 46 ? 1.588 -5.422 4.924 1.00 0.00 46 VAL A O 14
ATOM 15166 N N . VAL A 1 47 ? 2.796 -6.852 6.179 1.00 0.00 47 VAL A N 14
ATOM 15167 C CA . VAL A 1 47 ? 1.634 -7.504 6.768 1.00 0.00 47 VAL A CA 14
ATOM 15168 C C . VAL A 1 47 ? 0.885 -6.553 7.690 1.00 0.00 47 VAL A C 14
ATOM 15169 O O . VAL A 1 47 ? 1.427 -6.081 8.690 1.00 0.00 47 VAL A O 14
ATOM 15182 N N . GLY A 1 48 ? -0.356 -6.277 7.341 1.00 0.00 48 GLY A N 14
ATOM 15183 C CA . GLY A 1 48 ? -1.159 -5.374 8.128 1.00 0.00 48 GLY A CA 14
ATOM 15184 C C . GLY A 1 48 ? -1.789 -6.064 9.318 1.00 0.00 48 GLY A C 14
ATOM 15185 O O . GLY A 1 48 ? -2.457 -7.089 9.168 1.00 0.00 48 GLY A O 14
ATOM 15189 N N . VAL A 1 49 ? -1.555 -5.521 10.500 1.00 0.00 49 VAL A N 14
ATOM 15190 C CA . VAL A 1 49 ? -2.148 -6.060 11.710 1.00 0.00 49 VAL A CA 14
ATOM 15191 C C . VAL A 1 49 ? -3.612 -5.638 11.800 1.00 0.00 49 VAL A C 14
ATOM 15192 O O . VAL A 1 49 ? -3.934 -4.446 11.716 1.00 0.00 49 VAL A O 14
ATOM 15205 N N . ILE A 1 50 ? -4.489 -6.623 11.942 1.00 0.00 50 ILE A N 14
ATOM 15206 C CA . ILE A 1 50 ? -5.920 -6.375 12.015 1.00 0.00 50 ILE A CA 14
ATOM 15207 C C . ILE A 1 50 ? -6.254 -5.517 13.234 1.00 0.00 50 ILE A C 14
ATOM 15208 O O . ILE A 1 50 ? -5.862 -5.831 14.356 1.00 0.00 50 ILE A O 14
ATOM 15224 N N . GLY A 1 51 ? -6.969 -4.425 12.995 1.00 0.00 51 GLY A N 14
ATOM 15225 C CA . GLY A 1 51 ? -7.326 -3.517 14.062 1.00 0.00 51 GLY A CA 14
ATOM 15226 C C . GLY A 1 51 ? -6.742 -2.135 13.857 1.00 0.00 51 GLY A C 14
ATOM 15227 O O . GLY A 1 51 ? -7.185 -1.168 14.479 1.00 0.00 51 GLY A O 14
ATOM 15231 N N . SER A 1 52 ? -5.752 -2.039 12.981 1.00 0.00 52 SER A N 14
ATOM 15232 C CA . SER A 1 52 ? -5.100 -0.767 12.695 1.00 0.00 52 SER A CA 14
ATOM 15233 C C . SER A 1 52 ? -5.672 -0.126 11.435 1.00 0.00 52 SER A C 14
ATOM 15234 O O . SER A 1 52 ? -6.364 -0.781 10.652 1.00 0.00 52 SER A O 14
ATOM 15242 N N . GLN A 1 53 ? -5.385 1.154 11.244 1.00 0.00 53 GLN A N 14
ATOM 15243 C CA . GLN A 1 53 ? -5.839 1.871 10.063 1.00 0.00 53 GLN A CA 14
ATOM 15244 C C . GLN A 1 53 ? -4.660 2.204 9.155 1.00 0.00 53 GLN A C 14
ATOM 15245 O O . GLN A 1 53 ? -3.632 2.706 9.613 1.00 0.00 53 GLN A O 14
ATOM 15259 N N . CYS A 1 54 ? -4.815 1.919 7.872 1.00 0.00 54 CYS A N 14
ATOM 15260 C CA . CYS A 1 54 ? -3.775 2.188 6.892 1.00 0.00 54 CYS A CA 14
ATOM 15261 C C . CYS A 1 54 ? -4.205 3.310 5.952 1.00 0.00 54 CYS A C 14
ATOM 15262 O O . CYS A 1 54 ? -5.388 3.445 5.630 1.00 0.00 54 CYS A O 14
ATOM 15269 N N . GLY A 1 55 ? -3.244 4.117 5.523 1.00 0.00 55 GLY A N 14
ATOM 15270 C CA . GLY A 1 55 ? -3.534 5.191 4.593 1.00 0.00 55 GLY A CA 14
ATOM 15271 C C . GLY A 1 55 ? -3.180 4.806 3.174 1.00 0.00 55 GLY A C 14
ATOM 15272 O O . GLY A 1 55 ? -3.519 5.507 2.219 1.00 0.00 55 GLY A O 14
ATOM 15276 N N . ALA A 1 56 ? -2.475 3.694 3.048 1.00 0.00 56 ALA A N 14
ATOM 15277 C CA . ALA A 1 56 ? -2.119 3.153 1.746 1.00 0.00 56 ALA A CA 14
ATOM 15278 C C . ALA A 1 56 ? -3.146 2.115 1.311 1.00 0.00 56 ALA A C 14
ATOM 15279 O O . ALA A 1 56 ? -4.125 1.871 2.018 1.00 0.00 56 ALA A O 14
ATOM 15286 N N . SER A 1 57 ? -2.911 1.495 0.162 1.00 0.00 57 SER A N 14
ATOM 15287 C CA . SER A 1 57 ? -3.835 0.516 -0.376 1.00 0.00 57 SER A CA 14
ATOM 15288 C C . SER A 1 57 ? -3.660 -0.828 0.327 1.00 0.00 57 SER A C 14
ATOM 15289 O O . SER A 1 57 ? -2.552 -1.364 0.402 1.00 0.00 57 SER A O 14
ATOM 15297 N N . VAL A 1 58 ? -4.752 -1.349 0.869 1.00 0.00 58 VAL A N 14
ATOM 15298 C CA . VAL A 1 58 ? -4.725 -2.640 1.533 1.00 0.00 58 VAL A CA 14
ATOM 15299 C C . VAL A 1 58 ? -5.192 -3.736 0.586 1.00 0.00 58 VAL A C 14
ATOM 15300 O O . VAL A 1 58 ? -6.314 -3.692 0.077 1.00 0.00 58 VAL A O 14
ATOM 15313 N N . LYS A 1 59 ? -4.319 -4.700 0.343 1.00 0.00 59 LYS A N 14
ATOM 15314 C CA . LYS A 1 59 ? -4.626 -5.815 -0.539 1.00 0.00 59 LYS A CA 14
ATOM 15315 C C . LYS A 1 59 ? -4.704 -7.109 0.254 1.00 0.00 59 LYS A C 14
ATOM 15316 O O . LYS A 1 59 ? -4.337 -7.147 1.428 1.00 0.00 59 LYS A O 14
ATOM 15335 N N . CYS A 1 60 ? -5.181 -8.160 -0.392 1.00 0.00 60 CYS A N 14
ATOM 15336 C CA . CYS A 1 60 ? -5.253 -9.473 0.221 1.00 0.00 60 CYS A CA 14
ATOM 15337 C C . CYS A 1 60 ? -4.318 -10.411 -0.521 1.00 0.00 60 CYS A C 14
ATOM 15338 O O . CYS A 1 60 ? -4.623 -10.861 -1.629 1.00 0.00 60 CYS A O 14
ATOM 15345 N N . CYS A 1 61 ? -3.167 -10.688 0.066 1.00 0.00 61 CYS A N 14
ATOM 15346 C CA . CYS A 1 61 ? -2.141 -11.446 -0.629 1.00 0.00 61 CYS A CA 14
ATOM 15347 C C . CYS A 1 61 ? -1.579 -12.568 0.229 1.00 0.00 61 CYS A C 14
ATOM 15348 O O . CYS A 1 61 ? -1.740 -12.587 1.450 1.00 0.00 61 CYS A O 14
ATOM 15355 N N . LYS A 1 62 ? -0.952 -13.516 -0.443 1.00 0.00 62 LYS A N 14
ATOM 15356 C CA . LYS A 1 62 ? -0.211 -14.582 0.192 1.00 0.00 62 LYS A CA 14
ATOM 15357 C C . LYS A 1 62 ? 0.822 -15.110 -0.800 1.00 0.00 62 LYS A C 14
ATOM 15358 O O . LYS A 1 62 ? 0.679 -14.937 -2.019 1.00 0.00 62 LYS A O 14
ATOM 15377 N N . ASP A 1 63 ? 1.859 -15.738 -0.286 1.00 0.00 63 ASP A N 14
ATOM 15378 C CA . ASP A 1 63 ? 2.970 -16.182 -1.119 1.00 0.00 63 ASP A CA 14
ATOM 15379 C C . ASP A 1 63 ? 3.837 -17.163 -0.363 1.00 0.00 63 ASP A C 14
ATOM 15380 O O . ASP A 1 63 ? 3.501 -17.566 0.753 1.00 0.00 63 ASP A O 14
ATOM 15389 N N . ASP A 1 64 ? 4.958 -17.535 -0.960 1.00 0.00 64 ASP A N 14
ATOM 15390 C CA . ASP A 1 64 ? 5.912 -18.408 -0.295 1.00 0.00 64 ASP A CA 14
ATOM 15391 C C . ASP A 1 64 ? 6.830 -17.591 0.601 1.00 0.00 64 ASP A C 14
ATOM 15392 O O . ASP A 1 64 ? 8.013 -17.412 0.313 1.00 0.00 64 ASP A O 14
ATOM 15401 N N . VAL A 1 65 ? 6.263 -17.063 1.670 1.00 0.00 65 VAL A N 14
ATOM 15402 C CA . VAL A 1 65 ? 7.036 -16.339 2.662 1.00 0.00 65 VAL A CA 14
ATOM 15403 C C . VAL A 1 65 ? 6.845 -16.991 4.016 1.00 0.00 65 VAL A C 14
ATOM 15404 O O . VAL A 1 65 ? 5.773 -16.902 4.612 1.00 0.00 65 VAL A O 14
ATOM 15417 N N . THR A 1 66 ? 7.870 -17.668 4.481 1.00 0.00 66 THR A N 14
ATOM 15418 C CA . THR A 1 66 ? 7.793 -18.382 5.734 1.00 0.00 66 THR A CA 14
ATOM 15419 C C . THR A 1 66 ? 8.002 -17.443 6.907 1.00 0.00 66 THR A C 14
ATOM 15420 O O . THR A 1 66 ? 7.056 -17.057 7.598 1.00 0.00 66 THR A O 14
ATOM 15431 N N . ASN A 1 67 ? 9.239 -17.072 7.105 1.00 0.00 67 ASN A N 14
ATOM 15432 C CA . ASN A 1 67 ? 9.608 -16.145 8.165 1.00 0.00 67 ASN A CA 14
ATOM 15433 C C . ASN A 1 67 ? 10.821 -15.329 7.746 1.00 0.00 67 ASN A C 14
ATOM 15434 O O . ASN A 1 67 ? 11.669 -15.802 6.986 1.00 0.00 67 ASN A O 14
ATOM 15445 N N . THR A 1 68 ? 10.877 -14.094 8.209 1.00 0.00 68 THR A N 14
ATOM 15446 C CA . THR A 1 68 ? 12.003 -13.217 7.929 1.00 0.00 68 THR A CA 14
ATOM 15447 C C . THR A 1 68 ? 12.228 -12.257 9.093 1.00 0.00 68 THR A C 14
ATOM 15448 O O . THR A 1 68 ? 11.341 -11.481 9.449 1.00 0.00 68 THR A O 14
ATOM 15459 N N . GLY A 1 69 ? 13.414 -12.322 9.687 1.00 0.00 69 GLY A N 14
ATOM 15460 C CA . GLY A 1 69 ? 13.741 -11.448 10.797 1.00 0.00 69 GLY A CA 14
ATOM 15461 C C . GLY A 1 69 ? 14.139 -10.060 10.333 1.00 0.00 69 GLY A C 14
ATOM 15462 O O . GLY A 1 69 ? 15.135 -9.500 10.791 1.00 0.00 69 GLY A O 14
ATOM 15466 N N . ASN A 1 70 ? 13.349 -9.506 9.429 1.00 0.00 70 ASN A N 14
ATOM 15467 C CA . ASN A 1 70 ? 13.626 -8.202 8.850 1.00 0.00 70 ASN A CA 14
ATOM 15468 C C . ASN A 1 70 ? 12.455 -7.264 9.111 1.00 0.00 70 ASN A C 14
ATOM 15469 O O . ASN A 1 70 ? 11.429 -7.687 9.649 1.00 0.00 70 ASN A O 14
ATOM 15480 N N . SER A 1 71 ? 12.605 -6.003 8.727 1.00 0.00 71 SER A N 14
ATOM 15481 C CA . SER A 1 71 ? 11.556 -5.007 8.922 1.00 0.00 71 SER A CA 14
ATOM 15482 C C . SER A 1 71 ? 10.332 -5.304 8.055 1.00 0.00 71 SER A C 14
ATOM 15483 O O . SER A 1 71 ? 9.214 -4.902 8.379 1.00 0.00 71 SER A O 14
ATOM 15491 N N . PHE A 1 72 ? 10.554 -6.017 6.961 1.00 0.00 72 PHE A N 14
ATOM 15492 C CA . PHE A 1 72 ? 9.482 -6.362 6.043 1.00 0.00 72 PHE A CA 14
ATOM 15493 C C . PHE A 1 72 ? 9.897 -7.552 5.178 1.00 0.00 72 PHE A C 14
ATOM 15494 O O . PHE A 1 72 ? 11.088 -7.777 4.954 1.00 0.00 72 PHE A O 14
ATOM 15511 N N . LEU A 1 73 ? 8.917 -8.320 4.722 1.00 0.00 73 LEU A N 14
ATOM 15512 C CA . LEU A 1 73 ? 9.174 -9.473 3.869 1.00 0.00 73 LEU A CA 14
ATOM 15513 C C . LEU A 1 73 ? 8.630 -9.218 2.468 1.00 0.00 73 LEU A C 14
ATOM 15514 O O . LEU A 1 73 ? 7.454 -8.894 2.305 1.00 0.00 73 LEU A O 14
ATOM 1553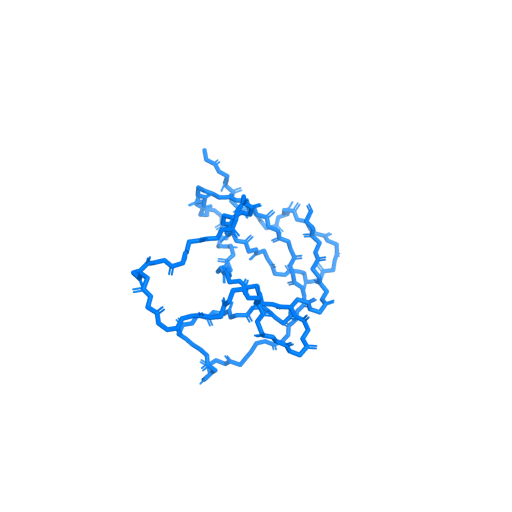0 N N . ILE A 1 74 ? 9.490 -9.353 1.466 1.00 0.00 74 ILE A N 14
ATOM 15531 C CA . ILE A 1 74 ? 9.113 -9.076 0.086 1.00 0.00 74 ILE A CA 14
ATOM 15532 C C . ILE A 1 74 ? 8.075 -10.076 -0.424 1.00 0.00 74 ILE A C 14
ATOM 15533 O O . ILE A 1 74 ? 8.171 -11.281 -0.181 1.00 0.00 74 ILE A O 14
ATOM 15549 N N . ILE A 1 75 ? 7.073 -9.560 -1.119 1.00 0.00 75 ILE A N 14
ATOM 15550 C CA . ILE A 1 75 ? 6.010 -10.383 -1.666 1.00 0.00 75 ILE A CA 14
ATOM 15551 C C . ILE A 1 75 ? 6.279 -10.683 -3.134 1.00 0.00 75 ILE A C 14
ATOM 15552 O O . ILE A 1 75 ? 6.365 -9.771 -3.958 1.00 0.00 75 ILE A O 14
ATOM 15568 N N . ASN A 1 76 ? 6.417 -11.966 -3.450 1.00 0.00 76 ASN A N 14
ATOM 15569 C CA . ASN A 1 76 ? 6.720 -12.415 -4.808 1.00 0.00 76 ASN A CA 14
ATOM 15570 C C . ASN A 1 76 ? 5.584 -12.056 -5.773 1.00 0.00 76 ASN A C 14
ATOM 15571 O O . ASN A 1 76 ? 5.809 -11.911 -6.978 1.00 0.00 76 ASN A O 14
ATOM 15582 N N . ALA A 1 77 ? 4.379 -11.909 -5.216 1.00 0.00 77 ALA A N 14
ATOM 15583 C CA . ALA A 1 77 ? 3.182 -11.507 -5.960 1.00 0.00 77 ALA A CA 14
ATOM 15584 C C . ALA A 1 77 ? 2.561 -12.694 -6.686 1.00 0.00 77 ALA A C 14
ATOM 15585 O O . ALA A 1 77 ? 1.950 -12.539 -7.747 1.00 0.00 77 ALA A O 14
ATOM 15592 N N . ALA A 1 78 ? 2.701 -13.875 -6.102 1.00 0.00 78 ALA A N 14
ATOM 15593 C CA . ALA A 1 78 ? 2.114 -15.080 -6.662 1.00 0.00 78 ALA A CA 14
ATOM 15594 C C . ALA A 1 78 ? 0.611 -15.100 -6.436 1.00 0.00 78 ALA A C 14
ATOM 15595 O O . ALA A 1 78 ? -0.170 -15.187 -7.380 1.00 0.00 78 ALA A O 14
ATOM 15602 N N . ASN A 1 79 ? 0.206 -15.005 -5.176 1.00 0.00 79 ASN A N 14
ATOM 15603 C CA . ASN A 1 79 ? -1.206 -15.034 -4.838 1.00 0.00 79 ASN A CA 14
ATOM 15604 C C . ASN A 1 79 ? -1.594 -13.757 -4.115 1.00 0.00 79 ASN A C 14
ATOM 15605 O O . ASN A 1 79 ? -1.769 -13.748 -2.905 1.00 0.00 79 ASN A O 14
ATOM 15616 N N . CYS A 1 80 ? -1.707 -12.671 -4.850 1.00 0.00 80 CYS A N 14
ATOM 15617 C CA . CYS A 1 80 ? -2.094 -11.403 -4.258 1.00 0.00 80 CYS A CA 14
ATOM 15618 C C . CYS A 1 80 ? -3.148 -10.729 -5.124 1.00 0.00 80 CYS A C 14
ATOM 15619 O O . CYS A 1 80 ? -2.988 -10.620 -6.340 1.00 0.00 80 CYS A O 14
ATOM 15626 N N . VAL A 1 81 ? -4.236 -10.294 -4.502 1.00 0.00 81 VAL A N 14
ATOM 15627 C CA . VAL A 1 81 ? -5.334 -9.695 -5.246 1.00 0.00 81 VAL A CA 14
ATOM 15628 C C . VAL A 1 81 ? -5.805 -8.400 -4.595 1.00 0.00 81 VAL A C 14
ATOM 15629 O O . VAL A 1 81 ? -5.660 -8.205 -3.386 1.00 0.00 81 VAL A O 14
ATOM 15642 N N . ALA A 1 82 ? -6.350 -7.520 -5.419 1.00 0.00 82 ALA A N 14
ATOM 15643 C CA . ALA A 1 82 ? -6.936 -6.273 -4.961 1.00 0.00 82 ALA A CA 14
ATOM 15644 C C . ALA A 1 82 ? -8.136 -5.933 -5.829 1.00 0.00 82 ALA A C 14
ATOM 15645 O O . ALA A 1 82 ? -8.145 -6.354 -7.008 1.00 0.00 82 ALA A O 14
ATOM 15653 N N . ALA A 1 1 ? -7.991 6.592 6.085 1.00 0.00 1 ALA A N 15
ATOM 15654 C CA . ALA A 1 1 ? -7.080 5.441 6.271 1.00 0.00 1 ALA A CA 15
ATOM 15655 C C . ALA A 1 1 ? -7.875 4.183 6.593 1.00 0.00 1 ALA A C 15
ATOM 15656 O O . ALA A 1 1 ? -8.842 4.229 7.353 1.00 0.00 1 ALA A O 15
ATOM 15665 N N . THR A 1 2 ? -7.465 3.059 6.019 1.00 0.00 2 THR A N 15
ATOM 15666 C CA . THR A 1 2 ? -8.174 1.808 6.216 1.00 0.00 2 THR A CA 15
ATOM 15667 C C . THR A 1 2 ? -7.733 1.117 7.501 1.00 0.00 2 THR A C 15
ATOM 15668 O O . THR A 1 2 ? -6.550 0.826 7.690 1.00 0.00 2 THR A O 15
ATOM 15679 N N . THR A 1 3 ? -8.688 0.878 8.385 1.00 0.00 3 THR A N 15
ATOM 15680 C CA . THR A 1 3 ? -8.444 0.101 9.587 1.00 0.00 3 THR A CA 15
ATOM 15681 C C . THR A 1 3 ? -8.688 -1.373 9.286 1.00 0.00 3 THR A C 15
ATOM 15682 O O . THR A 1 3 ? -9.830 -1.797 9.116 1.00 0.00 3 THR A O 15
ATOM 15693 N N . ILE A 1 4 ? -7.614 -2.140 9.199 1.00 0.00 4 ILE A N 15
ATOM 15694 C CA . ILE A 1 4 ? -7.708 -3.528 8.784 1.00 0.00 4 ILE A CA 15
ATOM 15695 C C . ILE A 1 4 ? -8.091 -4.432 9.950 1.00 0.00 4 ILE A C 15
ATOM 15696 O O . ILE A 1 4 ? -7.509 -4.360 11.035 1.00 0.00 4 ILE A O 15
ATOM 15712 N N . GLY A 1 5 ? -9.095 -5.262 9.713 1.00 0.00 5 GLY A N 15
ATOM 15713 C CA . GLY A 1 5 ? -9.525 -6.231 10.685 1.00 0.00 5 GLY A CA 15
ATOM 15714 C C . GLY A 1 5 ? -9.707 -7.594 10.045 1.00 0.00 5 GLY A C 15
ATOM 15715 O O . GLY A 1 5 ? -9.367 -7.773 8.874 1.00 0.00 5 GLY A O 15
ATOM 15719 N N . PRO A 1 6 ? -10.262 -8.569 10.774 1.00 0.00 6 PRO A N 15
ATOM 15720 C CA . PRO A 1 6 ? -10.439 -9.934 10.263 1.00 0.00 6 PRO A CA 15
ATOM 15721 C C . PRO A 1 6 ? -11.435 -10.006 9.110 1.00 0.00 6 PRO A C 15
ATOM 15722 O O . PRO A 1 6 ? -11.339 -10.877 8.250 1.00 0.00 6 PRO A O 15
ATOM 15733 N N . ASN A 1 7 ? -12.381 -9.076 9.086 1.00 0.00 7 ASN A N 15
ATOM 15734 C CA . ASN A 1 7 ? -13.429 -9.089 8.072 1.00 0.00 7 ASN A CA 15
ATOM 15735 C C . ASN A 1 7 ? -13.092 -8.164 6.910 1.00 0.00 7 ASN A C 15
ATOM 15736 O O . ASN A 1 7 ? -13.955 -7.831 6.100 1.00 0.00 7 ASN A O 15
ATOM 15747 N N . THR A 1 8 ? -11.838 -7.738 6.835 1.00 0.00 8 THR A N 15
ATOM 15748 C CA . THR A 1 8 ? -11.379 -6.935 5.711 1.00 0.00 8 THR A CA 15
ATOM 15749 C C . THR A 1 8 ? -10.925 -7.837 4.565 1.00 0.00 8 THR A C 15
ATOM 15750 O O . THR A 1 8 ? -10.899 -7.430 3.404 1.00 0.00 8 THR A O 15
ATOM 15761 N N . CYS A 1 9 ? -10.578 -9.069 4.904 1.00 0.00 9 CYS A N 15
ATOM 15762 C CA . CYS A 1 9 ? -10.200 -10.062 3.913 1.00 0.00 9 CYS A CA 15
ATOM 15763 C C . CYS A 1 9 ? -10.884 -11.384 4.228 1.00 0.00 9 CYS A C 15
ATOM 15764 O O . CYS A 1 9 ? -10.499 -12.092 5.160 1.00 0.00 9 CYS A O 15
ATOM 15771 N N . SER A 1 10 ? -11.904 -11.706 3.449 1.00 0.00 10 SER A N 15
ATOM 15772 C CA . SER A 1 10 ? -12.725 -12.880 3.707 1.00 0.00 10 SER A CA 15
ATOM 15773 C C . SER A 1 10 ? -12.447 -13.990 2.695 1.00 0.00 10 SER A C 15
ATOM 15774 O O . SER A 1 10 ? -13.341 -14.764 2.339 1.00 0.00 10 SER A O 15
ATOM 15782 N N . ILE A 1 11 ? -11.204 -14.076 2.246 1.00 0.00 11 ILE A N 15
ATOM 15783 C CA . ILE A 1 11 ? -10.821 -15.077 1.266 1.00 0.00 11 ILE A CA 15
ATOM 15784 C C . ILE A 1 11 ? -9.952 -16.148 1.916 1.00 0.00 11 ILE A C 15
ATOM 15785 O O . ILE A 1 11 ? -9.413 -15.943 3.006 1.00 0.00 11 ILE A O 15
ATOM 15801 N N . ASP A 1 12 ? -9.823 -17.281 1.243 1.00 0.00 12 ASP A N 15
ATOM 15802 C CA . ASP A 1 12 ? -9.135 -18.443 1.799 1.00 0.00 12 ASP A CA 15
ATOM 15803 C C . ASP A 1 12 ? -7.631 -18.220 1.925 1.00 0.00 12 ASP A C 15
ATOM 15804 O O . ASP A 1 12 ? -6.914 -18.160 0.921 1.00 0.00 12 ASP A O 15
ATOM 15813 N N . ASP A 1 13 ? -7.176 -18.096 3.172 1.00 0.00 13 ASP A N 15
ATOM 15814 C CA . ASP A 1 13 ? -5.748 -17.981 3.507 1.00 0.00 13 ASP A CA 15
ATOM 15815 C C . ASP A 1 13 ? -5.091 -16.781 2.836 1.00 0.00 13 ASP A C 15
ATOM 15816 O O . ASP A 1 13 ? -3.886 -16.775 2.582 1.00 0.00 13 ASP A O 15
ATOM 15825 N N . TYR A 1 14 ? -5.881 -15.758 2.560 1.00 0.00 14 TYR A N 15
ATOM 15826 C CA . TYR A 1 14 ? -5.362 -14.551 1.950 1.00 0.00 14 TYR A CA 15
ATOM 15827 C C . TYR A 1 14 ? -5.057 -13.517 3.020 1.00 0.00 14 TYR A C 15
ATOM 15828 O O . TYR A 1 14 ? -5.928 -13.155 3.811 1.00 0.00 14 TYR A O 15
ATOM 15846 N N . LYS A 1 15 ? -3.817 -13.059 3.056 1.00 0.00 15 LYS A N 15
ATOM 15847 C CA . LYS A 1 15 ? -3.398 -12.079 4.044 1.00 0.00 15 LYS A CA 15
ATOM 15848 C C . LYS A 1 15 ? -3.579 -10.671 3.493 1.00 0.00 15 LYS A C 15
ATOM 15849 O O . LYS A 1 15 ? -3.236 -10.404 2.342 1.00 0.00 15 LYS A O 15
ATOM 15868 N N . PRO A 1 16 ? -4.149 -9.762 4.291 1.00 0.00 16 PRO A N 15
ATOM 15869 C CA . PRO A 1 16 ? -4.316 -8.365 3.900 1.00 0.00 16 PRO A CA 15
ATOM 15870 C C . PRO A 1 16 ? -2.976 -7.641 3.859 1.00 0.00 16 PRO A C 15
ATOM 15871 O O . PRO A 1 16 ? -2.131 -7.838 4.729 1.00 0.00 16 PRO A O 15
ATOM 15882 N N . TYR A 1 17 ? -2.778 -6.827 2.838 1.00 0.00 17 TYR A N 15
ATOM 15883 C CA . TYR A 1 17 ? -1.546 -6.069 2.686 1.00 0.00 17 TYR A CA 15
ATOM 15884 C C . TYR A 1 17 ? -1.859 -4.614 2.388 1.00 0.00 17 TYR A C 15
ATOM 15885 O O . TYR A 1 17 ? -2.766 -4.314 1.610 1.00 0.00 17 TYR A O 15
ATOM 15903 N N . CYS A 1 18 ? -1.113 -3.718 3.005 1.00 0.00 18 CYS A N 15
ATOM 15904 C CA . CYS A 1 18 ? -1.229 -2.301 2.696 1.00 0.00 18 CYS A CA 15
ATOM 15905 C C . CYS A 1 18 ? -0.170 -1.925 1.673 1.00 0.00 18 CYS A C 15
ATOM 15906 O O . CYS A 1 18 ? 1.028 -1.950 1.966 1.00 0.00 18 CYS A O 15
ATOM 15913 N N . CYS A 1 19 ? -0.611 -1.577 0.477 1.00 0.00 19 CYS A N 15
ATOM 15914 C CA . CYS A 1 19 ? 0.302 -1.279 -0.613 1.00 0.00 19 CYS A CA 15
ATOM 15915 C C . CYS A 1 19 ? 0.223 0.187 -1.005 1.00 0.00 19 CYS A C 15
ATOM 15916 O O . CYS A 1 19 ? -0.836 0.681 -1.395 1.00 0.00 19 CYS A O 15
ATOM 15923 N N . GLN A 1 20 ? 1.343 0.883 -0.898 1.00 0.00 20 GLN A N 15
ATOM 15924 C CA . GLN A 1 20 ? 1.401 2.281 -1.280 1.00 0.00 20 GLN A CA 15
ATOM 15925 C C . GLN A 1 20 ? 1.956 2.409 -2.689 1.00 0.00 20 GLN A C 15
ATOM 15926 O O . GLN A 1 20 ? 3.152 2.231 -2.917 1.00 0.00 20 GLN A O 15
ATOM 15940 N N . SER A 1 21 ? 1.078 2.709 -3.628 1.00 0.00 21 SER A N 15
ATOM 15941 C CA . SER A 1 21 ? 1.464 2.836 -5.025 1.00 0.00 21 SER A CA 15
ATOM 15942 C C . SER A 1 21 ? 0.774 4.037 -5.661 1.00 0.00 21 SER A C 15
ATOM 15943 O O . SER A 1 21 ? -0.390 4.316 -5.369 1.00 0.00 21 SER A O 15
ATOM 15951 N N . MET A 1 22 ? 1.501 4.748 -6.508 1.00 0.00 22 MET A N 15
ATOM 15952 C CA . MET A 1 22 ? 0.967 5.926 -7.178 1.00 0.00 22 MET A CA 15
ATOM 15953 C C . MET A 1 22 ? 0.492 5.572 -8.586 1.00 0.00 22 MET A C 15
ATOM 15954 O O . MET A 1 22 ? 0.886 4.546 -9.146 1.00 0.00 22 MET A O 15
ATOM 15968 N N . SER A 1 23 ? -0.345 6.422 -9.152 1.00 0.00 23 SER A N 15
ATOM 15969 C CA . SER A 1 23 ? -0.897 6.191 -10.476 1.00 0.00 23 SER A CA 15
ATOM 15970 C C . SER A 1 23 ? -0.310 7.178 -11.482 1.00 0.00 23 SER A C 15
ATOM 15971 O O . SER A 1 23 ? -1.034 7.935 -12.129 1.00 0.00 23 SER A O 15
ATOM 15979 N N . GLY A 1 24 ? 1.010 7.176 -11.600 1.00 0.00 24 GLY A N 15
ATOM 15980 C CA . GLY A 1 24 ? 1.674 8.095 -12.503 1.00 0.00 24 GLY A CA 15
ATOM 15981 C C . GLY A 1 24 ? 1.995 7.461 -13.845 1.00 0.00 24 GLY A C 15
ATOM 15982 O O . GLY A 1 24 ? 1.437 6.418 -14.190 1.00 0.00 24 GLY A O 15
ATOM 15986 N N . PRO A 1 25 ? 2.890 8.076 -14.631 1.00 0.00 25 PRO A N 15
ATOM 15987 C CA . PRO A 1 25 ? 3.297 7.552 -15.934 1.00 0.00 25 PRO A CA 15
ATOM 15988 C C . PRO A 1 25 ? 4.277 6.388 -15.798 1.00 0.00 25 PRO A C 15
ATOM 15989 O O . PRO A 1 25 ? 5.360 6.535 -15.222 1.00 0.00 25 PRO A O 15
ATOM 16000 N N . ALA A 1 26 ? 3.889 5.232 -16.313 1.00 0.00 26 ALA A N 15
ATOM 16001 C CA . ALA A 1 26 ? 4.733 4.047 -16.253 1.00 0.00 26 ALA A CA 15
ATOM 16002 C C . ALA A 1 26 ? 4.979 3.479 -17.647 1.00 0.00 26 ALA A C 15
ATOM 16003 O O . ALA A 1 26 ? 5.862 2.646 -17.843 1.00 0.00 26 ALA A O 15
ATOM 16010 N N . GLY A 1 27 ? 4.192 3.933 -18.614 1.00 0.00 27 GLY A N 15
ATOM 16011 C CA . GLY A 1 27 ? 4.354 3.475 -19.978 1.00 0.00 27 GLY A CA 15
ATOM 16012 C C . GLY A 1 27 ? 4.928 4.557 -20.866 1.00 0.00 27 GLY A C 15
ATOM 16013 O O . GLY A 1 27 ? 4.728 4.548 -22.083 1.00 0.00 27 GLY A O 15
ATOM 16017 N N . SER A 1 28 ? 5.637 5.489 -20.248 1.00 0.00 28 SER A N 15
ATOM 16018 C CA . SER A 1 28 ? 6.216 6.626 -20.944 1.00 0.00 28 SER A CA 15
ATOM 16019 C C . SER A 1 28 ? 7.491 6.234 -21.690 1.00 0.00 28 SER A C 15
ATOM 16020 O O . SER A 1 28 ? 8.483 5.838 -21.074 1.00 0.00 28 SER A O 15
ATOM 16028 N N . PRO A 1 29 ? 7.472 6.316 -23.030 1.00 0.00 29 PRO A N 15
ATOM 16029 C CA . PRO A 1 29 ? 8.628 6.030 -23.864 1.00 0.00 29 PRO A CA 15
ATOM 16030 C C . PRO A 1 29 ? 9.439 7.289 -24.168 1.00 0.00 29 PRO A C 15
ATOM 16031 O O . PRO A 1 29 ? 9.136 8.025 -25.111 1.00 0.00 29 PRO A O 15
ATOM 16042 N N . GLY A 1 30 ? 10.462 7.538 -23.364 1.00 0.00 30 GLY A N 15
ATOM 16043 C CA . GLY A 1 30 ? 11.265 8.732 -23.546 1.00 0.00 30 GLY A CA 15
ATOM 16044 C C . GLY A 1 30 ? 12.745 8.437 -23.648 1.00 0.00 30 GLY A C 15
ATOM 16045 O O . GLY A 1 30 ? 13.467 9.100 -24.394 1.00 0.00 30 GLY A O 15
ATOM 16049 N N . LEU A 1 31 ? 13.208 7.440 -22.907 1.00 0.00 31 LEU A N 15
ATOM 16050 C CA . LEU A 1 31 ? 14.627 7.122 -22.868 1.00 0.00 31 LEU A CA 15
ATOM 16051 C C . LEU A 1 31 ? 14.955 5.945 -23.779 1.00 0.00 31 LEU A C 15
ATOM 16052 O O . LEU A 1 31 ? 14.707 4.791 -23.438 1.00 0.00 31 LEU A O 15
ATOM 16068 N N . LEU A 1 32 ? 15.543 6.248 -24.931 1.00 0.00 32 LEU A N 15
ATOM 16069 C CA . LEU A 1 32 ? 15.917 5.221 -25.898 1.00 0.00 32 LEU A CA 15
ATOM 16070 C C . LEU A 1 32 ? 17.266 4.616 -25.528 1.00 0.00 32 LEU A C 15
ATOM 16071 O O . LEU A 1 32 ? 17.757 3.697 -26.183 1.00 0.00 32 LEU A O 15
ATOM 16087 N N . ASN A 1 33 ? 17.867 5.155 -24.478 1.00 0.00 33 ASN A N 15
ATOM 16088 C CA . ASN A 1 33 ? 19.124 4.635 -23.965 1.00 0.00 33 ASN A CA 15
ATOM 16089 C C . ASN A 1 33 ? 18.863 3.731 -22.766 1.00 0.00 33 ASN A C 15
ATOM 16090 O O . ASN A 1 33 ? 19.785 3.203 -22.152 1.00 0.00 33 ASN A O 15
ATOM 16101 N N . LEU A 1 34 ? 17.592 3.548 -22.443 1.00 0.00 34 LEU A N 15
ATOM 16102 C CA . LEU A 1 34 ? 17.212 2.723 -21.311 1.00 0.00 34 LEU A CA 15
ATOM 16103 C C . LEU A 1 34 ? 16.773 1.345 -21.787 1.00 0.00 34 LEU A C 15
ATOM 16104 O O . LEU A 1 34 ? 16.455 1.158 -22.963 1.00 0.00 34 LEU A O 15
ATOM 16120 N N . ILE A 1 35 ? 16.760 0.388 -20.874 1.00 0.00 35 ILE A N 15
ATOM 16121 C CA . ILE A 1 35 ? 16.351 -0.972 -21.186 1.00 0.00 35 ILE A CA 15
ATOM 16122 C C . ILE A 1 35 ? 14.953 -1.234 -20.640 1.00 0.00 35 ILE A C 15
ATOM 16123 O O . ILE A 1 35 ? 14.486 -0.510 -19.755 1.00 0.00 35 ILE A O 15
ATOM 16139 N N . PRO A 1 36 ? 14.253 -2.245 -21.177 1.00 0.00 36 PRO A N 15
ATOM 16140 C CA . PRO A 1 36 ? 12.947 -2.654 -20.661 1.00 0.00 36 PRO A CA 15
ATOM 16141 C C . PRO A 1 36 ? 13.039 -3.113 -19.210 1.00 0.00 36 PRO A C 15
ATOM 16142 O O . PRO A 1 36 ? 13.831 -3.998 -18.875 1.00 0.00 36 PRO A O 15
ATOM 16153 N N . VAL A 1 37 ? 12.241 -2.496 -18.347 1.00 0.00 37 VAL A N 15
ATOM 16154 C CA . VAL A 1 37 ? 12.243 -2.830 -16.928 1.00 0.00 37 VAL A CA 15
ATOM 16155 C C . VAL A 1 37 ? 11.538 -4.163 -16.682 1.00 0.00 37 VAL A C 15
ATOM 16156 O O . VAL A 1 37 ? 11.152 -4.857 -17.626 1.00 0.00 37 VAL A O 15
ATOM 16169 N N . ASP A 1 38 ? 11.361 -4.506 -15.413 1.00 0.00 38 ASP A N 15
ATOM 16170 C CA . ASP A 1 38 ? 10.779 -5.781 -15.028 1.00 0.00 38 ASP A CA 15
ATOM 16171 C C . ASP A 1 38 ? 9.263 -5.734 -15.122 1.00 0.00 38 ASP A C 15
ATOM 16172 O O . ASP A 1 38 ? 8.670 -4.676 -15.343 1.00 0.00 38 ASP A O 15
ATOM 16181 N N . LEU A 1 39 ? 8.649 -6.885 -14.949 1.00 0.00 39 LEU A N 15
ATOM 16182 C CA . LEU A 1 39 ? 7.207 -6.995 -14.940 1.00 0.00 39 LEU A CA 15
ATOM 16183 C C . LEU A 1 39 ? 6.691 -6.802 -13.521 1.00 0.00 39 LEU A C 15
ATOM 16184 O O . LEU A 1 39 ? 5.734 -6.067 -13.290 1.00 0.00 39 LEU A O 15
ATOM 16200 N N . SER A 1 40 ? 7.353 -7.469 -12.579 1.00 0.00 40 SER A N 15
ATOM 16201 C CA . SER A 1 40 ? 7.015 -7.369 -11.165 1.00 0.00 40 SER A CA 15
ATOM 16202 C C . SER A 1 40 ? 8.066 -8.095 -10.326 1.00 0.00 40 SER A C 15
ATOM 16203 O O . SER A 1 40 ? 9.005 -7.471 -9.821 1.00 0.00 40 SER A O 15
ATOM 16211 N N . ALA A 1 41 ? 7.898 -9.417 -10.203 1.00 0.00 41 ALA A N 15
ATOM 16212 C CA . ALA A 1 41 ? 8.811 -10.295 -9.453 1.00 0.00 41 ALA A CA 15
ATOM 16213 C C . ALA A 1 41 ? 8.710 -10.082 -7.939 1.00 0.00 41 ALA A C 15
ATOM 16214 O O . ALA A 1 41 ? 8.578 -11.043 -7.181 1.00 0.00 41 ALA A O 15
ATOM 16221 N N . SER A 1 42 ? 8.784 -8.838 -7.498 1.00 0.00 42 SER A N 15
ATOM 16222 C CA . SER A 1 42 ? 8.674 -8.517 -6.083 1.00 0.00 42 SER A CA 15
ATOM 16223 C C . SER A 1 42 ? 7.603 -7.462 -5.856 1.00 0.00 42 SER A C 15
ATOM 16224 O O . SER A 1 42 ? 7.119 -6.848 -6.806 1.00 0.00 42 SER A O 15
ATOM 16232 N N . LEU A 1 43 ? 7.235 -7.268 -4.598 1.00 0.00 43 LEU A N 15
ATOM 16233 C CA . LEU A 1 43 ? 6.353 -6.182 -4.206 1.00 0.00 43 LEU A CA 15
ATOM 16234 C C . LEU A 1 43 ? 6.665 -5.749 -2.780 1.00 0.00 43 LEU A C 15
ATOM 16235 O O . LEU A 1 43 ? 6.972 -6.584 -1.923 1.00 0.00 43 LEU A O 15
ATOM 16251 N N . GLY A 1 44 ? 6.598 -4.451 -2.529 1.00 0.00 44 GLY A N 15
ATOM 16252 C CA . GLY A 1 44 ? 6.952 -3.929 -1.226 1.00 0.00 44 GLY A CA 15
ATOM 16253 C C . GLY A 1 44 ? 5.749 -3.459 -0.441 1.00 0.00 44 GLY A C 15
ATOM 16254 O O . GLY A 1 44 ? 5.367 -2.292 -0.518 1.00 0.00 44 GLY A O 15
ATOM 16258 N N . CYS A 1 45 ? 5.145 -4.369 0.308 1.00 0.00 45 CYS A N 15
ATOM 16259 C CA . CYS A 1 45 ? 4.009 -4.035 1.152 1.00 0.00 45 CYS A CA 15
ATOM 16260 C C . CYS A 1 45 ? 4.091 -4.790 2.468 1.00 0.00 45 CYS A C 15
ATOM 16261 O O . CYS A 1 45 ? 4.859 -5.736 2.592 1.00 0.00 45 CYS A O 15
ATOM 16268 N N . VAL A 1 46 ? 3.302 -4.385 3.449 1.00 0.00 46 VAL A N 15
ATOM 16269 C CA . VAL A 1 46 ? 3.301 -5.057 4.740 1.00 0.00 46 VAL A CA 15
ATOM 16270 C C . VAL A 1 46 ? 1.927 -5.628 5.036 1.00 0.00 46 VAL A C 15
ATOM 16271 O O . VAL A 1 46 ? 0.921 -5.126 4.532 1.00 0.00 46 VAL A O 15
ATOM 16284 N N . VAL A 1 47 ? 1.896 -6.689 5.830 1.00 0.00 47 VAL A N 15
ATOM 16285 C CA . VAL A 1 47 ? 0.644 -7.322 6.212 1.00 0.00 47 VAL A CA 15
ATOM 16286 C C . VAL A 1 47 ? -0.182 -6.381 7.081 1.00 0.00 47 VAL A C 15
ATOM 16287 O O . VAL A 1 47 ? 0.338 -5.752 8.007 1.00 0.00 47 VAL A O 15
ATOM 16300 N N . GLY A 1 48 ? -1.458 -6.279 6.754 1.00 0.00 48 GLY A N 15
ATOM 16301 C CA . GLY A 1 48 ? -2.359 -5.435 7.498 1.00 0.00 48 GLY A CA 15
ATOM 16302 C C . GLY A 1 48 ? -2.645 -5.991 8.876 1.00 0.00 48 GLY A C 15
ATOM 16303 O O . GLY A 1 48 ? -3.572 -6.782 9.056 1.00 0.00 48 GLY A O 15
ATOM 16307 N N . VAL A 1 49 ? -1.823 -5.601 9.838 1.00 0.00 49 VAL A N 15
ATOM 16308 C CA . VAL A 1 49 ? -1.998 -6.018 11.219 1.00 0.00 49 VAL A CA 15
ATOM 16309 C C . VAL A 1 49 ? -3.338 -5.530 11.758 1.00 0.00 49 VAL A C 15
ATOM 16310 O O . VAL A 1 49 ? -3.587 -4.324 11.819 1.00 0.00 49 VAL A O 15
ATOM 16323 N N . ILE A 1 50 ? -4.193 -6.472 12.130 1.00 0.00 50 ILE A N 15
ATOM 16324 C CA . ILE A 1 50 ? -5.524 -6.161 12.633 1.00 0.00 50 ILE A CA 15
ATOM 16325 C C . ILE A 1 50 ? -5.442 -5.236 13.842 1.00 0.00 50 ILE A C 15
ATOM 16326 O O . ILE A 1 50 ? -4.886 -5.598 14.881 1.00 0.00 50 ILE A O 15
ATOM 16342 N N . GLY A 1 51 ? -5.985 -4.038 13.686 1.00 0.00 51 GLY A N 15
ATOM 16343 C CA . GLY A 1 51 ? -5.928 -3.050 14.741 1.00 0.00 51 GLY A CA 15
ATOM 16344 C C . GLY A 1 51 ? -5.127 -1.831 14.329 1.00 0.00 51 GLY A C 15
ATOM 16345 O O . GLY A 1 51 ? -5.111 -0.817 15.029 1.00 0.00 51 GLY A O 15
ATOM 16349 N N . SER A 1 52 ? -4.458 -1.934 13.190 1.00 0.00 52 SER A N 15
ATOM 16350 C CA . SER A 1 52 ? -3.666 -0.835 12.666 1.00 0.00 52 SER A CA 15
ATOM 16351 C C . SER A 1 52 ? -4.384 -0.176 11.494 1.00 0.00 52 SER A C 15
ATOM 16352 O O . SER A 1 52 ? -5.347 -0.729 10.950 1.00 0.00 52 SER A O 15
ATOM 16360 N N . GLN A 1 53 ? -3.919 1.003 11.115 1.00 0.00 53 GLN A N 15
ATOM 16361 C CA . GLN A 1 53 ? -4.511 1.734 10.009 1.00 0.00 53 GLN A CA 15
ATOM 16362 C C . GLN A 1 53 ? -3.469 1.989 8.933 1.00 0.00 53 GLN A C 15
ATOM 16363 O O . GLN A 1 53 ? -2.402 2.539 9.205 1.00 0.00 53 GLN A O 15
ATOM 16377 N N . CYS A 1 54 ? -3.777 1.580 7.718 1.00 0.00 54 CYS A N 15
ATOM 16378 C CA . CYS A 1 54 ? -2.868 1.771 6.602 1.00 0.00 54 CYS A CA 15
ATOM 16379 C C . CYS A 1 54 ? -3.412 2.843 5.665 1.00 0.00 54 CYS A C 15
ATOM 16380 O O . CYS A 1 54 ? -4.535 2.734 5.167 1.00 0.00 54 CYS A O 15
ATOM 16387 N N . GLY A 1 55 ? -2.621 3.884 5.446 1.00 0.00 55 GLY A N 15
ATOM 16388 C CA . GLY A 1 55 ? -3.045 4.972 4.583 1.00 0.00 55 GLY A CA 15
ATOM 16389 C C . GLY A 1 55 ? -2.693 4.724 3.133 1.00 0.00 55 GLY A C 15
ATOM 16390 O O . GLY A 1 55 ? -2.010 5.531 2.504 1.00 0.00 55 GLY A O 15
ATOM 16394 N N . ALA A 1 56 ? -3.166 3.605 2.605 1.00 0.00 56 ALA A N 15
ATOM 16395 C CA . ALA A 1 56 ? -2.881 3.211 1.236 1.00 0.00 56 ALA A CA 15
ATOM 16396 C C . ALA A 1 56 ? -3.936 2.232 0.741 1.00 0.00 56 ALA A C 15
ATOM 16397 O O . ALA A 1 56 ? -4.990 2.086 1.363 1.00 0.00 56 ALA A O 15
ATOM 16404 N N . SER A 1 57 ? -3.660 1.566 -0.369 1.00 0.00 57 SER A N 15
ATOM 16405 C CA . SER A 1 57 ? -4.582 0.580 -0.910 1.00 0.00 57 SER A CA 15
ATOM 16406 C C . SER A 1 57 ? -4.417 -0.756 -0.184 1.00 0.00 57 SER A C 15
ATOM 16407 O O . SER A 1 57 ? -3.295 -1.203 0.067 1.00 0.00 57 SER A O 15
ATOM 16415 N N . VAL A 1 58 ? -5.532 -1.386 0.155 1.00 0.00 58 VAL A N 15
ATOM 16416 C CA . VAL A 1 58 ? -5.501 -2.649 0.872 1.00 0.00 58 VAL A CA 15
ATOM 16417 C C . VAL A 1 58 ? -5.917 -3.798 -0.038 1.00 0.00 58 VAL A C 15
ATOM 16418 O O . VAL A 1 58 ? -6.997 -3.783 -0.633 1.00 0.00 58 VAL A O 15
ATOM 16431 N N . LYS A 1 59 ? -5.047 -4.783 -0.144 1.00 0.00 59 LYS A N 15
ATOM 16432 C CA . LYS A 1 59 ? -5.286 -5.929 -1.002 1.00 0.00 59 LYS A CA 15
ATOM 16433 C C . LYS A 1 59 ? -5.047 -7.216 -0.233 1.00 0.00 59 LYS A C 15
ATOM 16434 O O . LYS A 1 59 ? -4.557 -7.189 0.892 1.00 0.00 59 LYS A O 15
ATOM 16453 N N . CYS A 1 60 ? -5.401 -8.334 -0.836 1.00 0.00 60 CYS A N 15
ATOM 16454 C CA . CYS A 1 60 ? -5.217 -9.631 -0.205 1.00 0.00 60 CYS A CA 15
ATOM 16455 C C . CYS A 1 60 ? -4.205 -10.451 -0.989 1.00 0.00 60 CYS A C 15
ATOM 16456 O O . CYS A 1 60 ? -4.393 -10.724 -2.173 1.00 0.00 60 CYS A O 15
ATOM 16463 N N . CYS A 1 61 ? -3.126 -10.837 -0.334 1.00 0.00 61 CYS A N 15
ATOM 16464 C CA . CYS A 1 61 ? -2.073 -11.574 -1.003 1.00 0.00 61 CYS A CA 15
ATOM 16465 C C . CYS A 1 61 ? -1.766 -12.884 -0.290 1.00 0.00 61 CYS A C 15
ATOM 16466 O O . CYS A 1 61 ? -1.462 -12.908 0.905 1.00 0.00 61 CYS A O 15
ATOM 16473 N N . LYS A 1 62 ? -1.875 -13.970 -1.031 1.00 0.00 62 LYS A N 15
ATOM 16474 C CA . LYS A 1 62 ? -1.395 -15.255 -0.583 1.00 0.00 62 LYS A CA 15
ATOM 16475 C C . LYS A 1 62 ? 0.063 -15.376 -0.992 1.00 0.00 62 LYS A C 15
ATOM 16476 O O . LYS A 1 62 ? 0.393 -15.765 -2.121 1.00 0.00 62 LYS A O 15
ATOM 16495 N N . ASP A 1 63 ? 0.923 -14.947 -0.096 1.00 0.00 63 ASP A N 15
ATOM 16496 C CA . ASP A 1 63 ? 2.353 -15.042 -0.290 1.00 0.00 63 ASP A CA 15
ATOM 16497 C C . ASP A 1 63 ? 2.966 -15.660 0.948 1.00 0.00 63 ASP A C 15
ATOM 16498 O O . ASP A 1 63 ? 2.668 -15.236 2.069 1.00 0.00 63 ASP A O 15
ATOM 16507 N N . ASP A 1 64 ? 3.795 -16.665 0.762 1.00 0.00 64 ASP A N 15
ATOM 16508 C CA . ASP A 1 64 ? 4.301 -17.430 1.885 1.00 0.00 64 ASP A CA 15
ATOM 16509 C C . ASP A 1 64 ? 5.807 -17.265 2.024 1.00 0.00 64 ASP A C 15
ATOM 16510 O O . ASP A 1 64 ? 6.552 -18.243 2.076 1.00 0.00 64 ASP A O 15
ATOM 16519 N N . VAL A 1 65 ? 6.241 -16.016 2.070 1.00 0.00 65 VAL A N 15
ATOM 16520 C CA . VAL A 1 65 ? 7.643 -15.704 2.291 1.00 0.00 65 VAL A CA 15
ATOM 16521 C C . VAL A 1 65 ? 8.031 -16.041 3.727 1.00 0.00 65 VAL A C 15
ATOM 16522 O O . VAL A 1 65 ? 7.358 -15.633 4.677 1.00 0.00 65 VAL A O 15
ATOM 16535 N N . THR A 1 66 ? 9.099 -16.804 3.875 1.00 0.00 66 THR A N 15
ATOM 16536 C CA . THR A 1 66 ? 9.531 -17.259 5.183 1.00 0.00 66 THR A CA 15
ATOM 16537 C C . THR A 1 66 ? 10.404 -16.212 5.860 1.00 0.00 66 THR A C 15
ATOM 16538 O O . THR A 1 66 ? 11.146 -15.484 5.196 1.00 0.00 66 THR A O 15
ATOM 16549 N N . ASN A 1 67 ? 10.311 -16.126 7.176 1.00 0.00 67 ASN A N 15
ATOM 16550 C CA . ASN A 1 67 ? 11.077 -15.136 7.913 1.00 0.00 67 ASN A CA 15
ATOM 16551 C C . ASN A 1 67 ? 12.416 -15.700 8.357 1.00 0.00 67 ASN A C 15
ATOM 16552 O O . ASN A 1 67 ? 12.515 -16.417 9.354 1.00 0.00 67 ASN A O 15
ATOM 16563 N N . THR A 1 68 ? 13.431 -15.394 7.579 1.00 0.00 68 THR A N 15
ATOM 16564 C CA . THR A 1 68 ? 14.805 -15.669 7.954 1.00 0.00 68 THR A CA 15
ATOM 16565 C C . THR A 1 68 ? 15.465 -14.363 8.361 1.00 0.00 68 THR A C 15
ATOM 16566 O O . THR A 1 68 ? 16.417 -14.326 9.137 1.00 0.00 68 THR A O 15
ATOM 16577 N N . GLY A 1 69 ? 14.906 -13.296 7.821 1.00 0.00 69 GLY A N 15
ATOM 16578 C CA . GLY A 1 69 ? 15.336 -11.951 8.125 1.00 0.00 69 GLY A CA 15
ATOM 16579 C C . GLY A 1 69 ? 14.344 -10.961 7.563 1.00 0.00 69 GLY A C 15
ATOM 16580 O O . GLY A 1 69 ? 14.687 -10.116 6.736 1.00 0.00 69 GLY A O 15
ATOM 16584 N N . ASN A 1 70 ? 13.099 -11.100 7.991 1.00 0.00 70 ASN A N 15
ATOM 16585 C CA . ASN A 1 70 ? 12.005 -10.316 7.441 1.00 0.00 70 ASN A CA 15
ATOM 16586 C C . ASN A 1 70 ? 11.521 -9.271 8.437 1.00 0.00 70 ASN A C 15
ATOM 16587 O O . ASN A 1 70 ? 10.732 -9.573 9.334 1.00 0.00 70 ASN A O 15
ATOM 16598 N N . SER A 1 71 ? 12.004 -8.048 8.286 1.00 0.00 71 SER A N 15
ATOM 16599 C CA . SER A 1 71 ? 11.512 -6.934 9.082 1.00 0.00 71 SER A CA 15
ATOM 16600 C C . SER A 1 71 ? 10.183 -6.459 8.514 1.00 0.00 71 SER A C 15
ATOM 16601 O O . SER A 1 71 ? 9.271 -6.064 9.244 1.00 0.00 71 SER A O 15
ATOM 16609 N N . PHE A 1 72 ? 10.085 -6.523 7.196 1.00 0.00 72 PHE A N 15
ATOM 16610 C CA . PHE A 1 72 ? 8.849 -6.250 6.495 1.00 0.00 72 PHE A CA 15
ATOM 16611 C C . PHE A 1 72 ? 8.568 -7.414 5.558 1.00 0.00 72 PHE A C 15
ATOM 16612 O O . PHE A 1 72 ? 9.498 -8.044 5.053 1.00 0.00 72 PHE A O 15
ATOM 16629 N N . LEU A 1 73 ? 7.300 -7.727 5.351 1.00 0.00 73 LEU A N 15
ATOM 16630 C CA . LEU A 1 73 ? 6.945 -8.892 4.556 1.00 0.00 73 LEU A CA 15
ATOM 16631 C C . LEU A 1 73 ? 7.030 -8.584 3.071 1.00 0.00 73 LEU A C 15
ATOM 16632 O O . LEU A 1 73 ? 6.067 -8.122 2.468 1.00 0.00 73 LEU A O 15
ATOM 16648 N N . ILE A 1 74 ? 8.183 -8.854 2.483 1.00 0.00 74 ILE A N 15
ATOM 16649 C CA . ILE A 1 74 ? 8.366 -8.659 1.058 1.00 0.00 74 ILE A CA 15
ATOM 16650 C C . ILE A 1 74 ? 7.557 -9.695 0.284 1.00 0.00 74 ILE A C 15
ATOM 16651 O O . ILE A 1 74 ? 7.669 -10.896 0.526 1.00 0.00 74 ILE A O 15
ATOM 16667 N N . ILE A 1 75 ? 6.735 -9.221 -0.637 1.00 0.00 75 ILE A N 15
ATOM 16668 C CA . ILE A 1 75 ? 5.824 -10.091 -1.356 1.00 0.00 75 ILE A CA 15
ATOM 16669 C C . ILE A 1 75 ? 6.450 -10.573 -2.654 1.00 0.00 75 ILE A C 15
ATOM 16670 O O . ILE A 1 75 ? 7.086 -9.801 -3.375 1.00 0.00 75 ILE A O 15
ATOM 16686 N N . ASN A 1 76 ? 6.283 -11.856 -2.933 1.00 0.00 76 ASN A N 15
ATOM 16687 C CA . ASN A 1 76 ? 6.732 -12.439 -4.187 1.00 0.00 76 ASN A CA 15
ATOM 16688 C C . ASN A 1 76 ? 5.730 -12.126 -5.288 1.00 0.00 76 ASN A C 15
ATOM 16689 O O . ASN A 1 76 ? 5.987 -12.367 -6.469 1.00 0.00 76 ASN A O 15
ATOM 16700 N N . ALA A 1 77 ? 4.583 -11.586 -4.872 1.00 0.00 77 ALA A N 15
ATOM 16701 C CA . ALA A 1 77 ? 3.485 -11.274 -5.774 1.00 0.00 77 ALA A CA 15
ATOM 16702 C C . ALA A 1 77 ? 2.975 -12.552 -6.413 1.00 0.00 77 ALA A C 15
ATOM 16703 O O . ALA A 1 77 ? 2.593 -12.575 -7.586 1.00 0.00 77 ALA A O 15
ATOM 16710 N N . ALA A 1 78 ? 2.977 -13.620 -5.628 1.00 0.00 78 ALA A N 15
ATOM 16711 C CA . ALA A 1 78 ? 2.558 -14.923 -6.106 1.00 0.00 78 ALA A CA 15
ATOM 16712 C C . ALA A 1 78 ? 1.055 -14.946 -6.325 1.00 0.00 78 ALA A C 15
ATOM 16713 O O . ALA A 1 78 ? 0.584 -15.052 -7.459 1.00 0.00 78 ALA A O 15
ATOM 16720 N N . ASN A 1 79 ? 0.300 -14.833 -5.243 1.00 0.00 79 ASN A N 15
ATOM 16721 C CA . ASN A 1 79 ? -1.151 -14.874 -5.324 1.00 0.00 79 ASN A CA 15
ATOM 16722 C C . ASN A 1 79 ? -1.763 -13.609 -4.739 1.00 0.00 79 ASN A C 15
ATOM 16723 O O . ASN A 1 79 ? -2.146 -13.586 -3.578 1.00 0.00 79 ASN A O 15
ATOM 16734 N N . CYS A 1 80 ? -1.872 -12.560 -5.532 1.00 0.00 80 CYS A N 15
ATOM 16735 C CA . CYS A 1 80 ? -2.407 -11.305 -5.030 1.00 0.00 80 CYS A CA 15
ATOM 16736 C C . CYS A 1 80 ? -3.723 -10.955 -5.712 1.00 0.00 80 CYS A C 15
ATOM 16737 O O . CYS A 1 80 ? -3.832 -10.990 -6.941 1.00 0.00 80 CYS A O 15
ATOM 16744 N N . VAL A 1 81 ? -4.720 -10.630 -4.899 1.00 0.00 81 VAL A N 15
ATOM 16745 C CA . VAL A 1 81 ? -6.039 -10.250 -5.388 1.00 0.00 81 VAL A CA 15
ATOM 16746 C C . VAL A 1 81 ? -6.547 -9.030 -4.625 1.00 0.00 81 VAL A C 15
ATOM 16747 O O . VAL A 1 81 ? -6.052 -8.714 -3.538 1.00 0.00 81 VAL A O 15
ATOM 16760 N N . ALA A 1 82 ? -7.515 -8.338 -5.197 1.00 0.00 82 ALA A N 15
ATOM 16761 C CA . ALA A 1 82 ? -8.076 -7.150 -4.574 1.00 0.00 82 ALA A CA 15
ATOM 16762 C C . ALA A 1 82 ? -9.446 -7.467 -3.991 1.00 0.00 82 ALA A C 15
ATOM 16763 O O . ALA A 1 82 ? -9.776 -6.933 -2.913 1.00 0.00 82 ALA A O 15
ATOM 16771 N N . ALA A 1 1 ? -10.111 6.717 8.244 1.00 0.00 1 ALA A N 16
ATOM 16772 C CA . ALA A 1 1 ? -9.451 5.896 7.206 1.00 0.00 1 ALA A CA 16
ATOM 16773 C C . ALA A 1 1 ? -9.883 4.441 7.329 1.00 0.00 1 ALA A C 16
ATOM 16774 O O . ALA A 1 1 ? -10.734 4.106 8.152 1.00 0.00 1 ALA A O 16
ATOM 16783 N N . THR A 1 2 ? -9.296 3.578 6.515 1.00 0.00 2 THR A N 16
ATOM 16784 C CA . THR A 1 2 ? -9.634 2.168 6.536 1.00 0.00 2 THR A CA 16
ATOM 16785 C C . THR A 1 2 ? -8.810 1.417 7.579 1.00 0.00 2 THR A C 16
ATOM 16786 O O . THR A 1 2 ? -7.582 1.511 7.600 1.00 0.00 2 THR A O 16
ATOM 16797 N N . THR A 1 3 ? -9.495 0.696 8.451 1.00 0.00 3 THR A N 16
ATOM 16798 C CA . THR A 1 3 ? -8.842 -0.138 9.445 1.00 0.00 3 THR A CA 16
ATOM 16799 C C . THR A 1 3 ? -8.624 -1.539 8.889 1.00 0.00 3 THR A C 16
ATOM 16800 O O . THR A 1 3 ? -9.517 -2.106 8.260 1.00 0.00 3 THR A O 16
ATOM 16811 N N . ILE A 1 4 ? -7.438 -2.088 9.111 1.00 0.00 4 ILE A N 16
ATOM 16812 C CA . ILE A 1 4 ? -7.091 -3.391 8.565 1.00 0.00 4 ILE A CA 16
ATOM 16813 C C . ILE A 1 4 ? -7.436 -4.518 9.531 1.00 0.00 4 ILE A C 16
ATOM 16814 O O . ILE A 1 4 ? -7.112 -4.462 10.719 1.00 0.00 4 ILE A O 16
ATOM 16830 N N . GLY A 1 5 ? -8.115 -5.521 9.002 1.00 0.00 5 GLY A N 16
ATOM 16831 C CA . GLY A 1 5 ? -8.432 -6.714 9.750 1.00 0.00 5 GLY A CA 16
ATOM 16832 C C . GLY A 1 5 ? -9.205 -7.688 8.889 1.00 0.00 5 GLY A C 16
ATOM 16833 O O . GLY A 1 5 ? -9.317 -7.480 7.680 1.00 0.00 5 GLY A O 16
ATOM 16837 N N . PRO A 1 6 ? -9.760 -8.764 9.471 1.00 0.00 6 PRO A N 16
ATOM 16838 C CA . PRO A 1 6 ? -10.586 -9.722 8.726 1.00 0.00 6 PRO A CA 16
ATOM 16839 C C . PRO A 1 6 ? -11.887 -9.087 8.239 1.00 0.00 6 PRO A C 16
ATOM 16840 O O . PRO A 1 6 ? -12.589 -9.641 7.392 1.00 0.00 6 PRO A O 16
ATOM 16851 N N . ASN A 1 7 ? -12.188 -7.915 8.777 1.00 0.00 7 ASN A N 16
ATOM 16852 C CA . ASN A 1 7 ? -13.376 -7.166 8.395 1.00 0.00 7 ASN A CA 16
ATOM 16853 C C . ASN A 1 7 ? -13.143 -6.444 7.076 1.00 0.00 7 ASN A C 16
ATOM 16854 O O . ASN A 1 7 ? -14.052 -6.322 6.255 1.00 0.00 7 ASN A O 16
ATOM 16865 N N . THR A 1 8 ? -11.924 -5.972 6.883 1.00 0.00 8 THR A N 16
ATOM 16866 C CA . THR A 1 8 ? -11.531 -5.324 5.646 1.00 0.00 8 THR A CA 16
ATOM 16867 C C . THR A 1 8 ? -11.504 -6.325 4.499 1.00 0.00 8 THR A C 16
ATOM 16868 O O . THR A 1 8 ? -12.145 -6.130 3.466 1.00 0.00 8 THR A O 16
ATOM 16879 N N . CYS A 1 9 ? -10.767 -7.405 4.707 1.00 0.00 9 CYS A N 16
ATOM 16880 C CA . CYS A 1 9 ? -10.591 -8.425 3.691 1.00 0.00 9 CYS A CA 16
ATOM 16881 C C . CYS A 1 9 ? -10.630 -9.806 4.333 1.00 0.00 9 CYS A C 16
ATOM 16882 O O . CYS A 1 9 ? -9.858 -10.091 5.253 1.00 0.00 9 CYS A O 16
ATOM 16889 N N . SER A 1 10 ? -11.536 -10.649 3.863 1.00 0.00 10 SER A N 16
ATOM 16890 C CA . SER A 1 10 ? -11.692 -11.988 4.413 1.00 0.00 10 SER A CA 16
ATOM 16891 C C . SER A 1 10 ? -11.657 -13.037 3.306 1.00 0.00 10 SER A C 16
ATOM 16892 O O . SER A 1 10 ? -12.679 -13.319 2.676 1.00 0.00 10 SER A O 16
ATOM 16900 N N . ILE A 1 11 ? -10.480 -13.588 3.055 1.00 0.00 11 ILE A N 16
ATOM 16901 C CA . ILE A 1 11 ? -10.322 -14.649 2.073 1.00 0.00 11 ILE A CA 16
ATOM 16902 C C . ILE A 1 11 ? -9.470 -15.769 2.657 1.00 0.00 11 ILE A C 16
ATOM 16903 O O . ILE A 1 11 ? -8.625 -15.509 3.514 1.00 0.00 11 ILE A O 16
ATOM 16919 N N . ASP A 1 12 ? -9.701 -16.993 2.155 1.00 0.00 12 ASP A N 16
ATOM 16920 C CA . ASP A 1 12 ? -9.084 -18.246 2.644 1.00 0.00 12 ASP A CA 16
ATOM 16921 C C . ASP A 1 12 ? -7.821 -18.035 3.480 1.00 0.00 12 ASP A C 16
ATOM 16922 O O . ASP A 1 12 ? -7.889 -17.926 4.702 1.00 0.00 12 ASP A O 16
ATOM 16931 N N . ASP A 1 13 ? -6.675 -17.996 2.824 1.00 0.00 13 ASP A N 16
ATOM 16932 C CA . ASP A 1 13 ? -5.417 -17.744 3.515 1.00 0.00 13 ASP A CA 16
ATOM 16933 C C . ASP A 1 13 ? -4.772 -16.489 2.959 1.00 0.00 13 ASP A C 16
ATOM 16934 O O . ASP A 1 13 ? -3.587 -16.466 2.628 1.00 0.00 13 ASP A O 16
ATOM 16943 N N . TYR A 1 14 ? -5.568 -15.444 2.845 1.00 0.00 14 TYR A N 16
ATOM 16944 C CA . TYR A 1 14 ? -5.111 -14.204 2.250 1.00 0.00 14 TYR A CA 16
ATOM 16945 C C . TYR A 1 14 ? -4.958 -13.125 3.303 1.00 0.00 14 TYR A C 16
ATOM 16946 O O . TYR A 1 14 ? -5.917 -12.758 3.978 1.00 0.00 14 TYR A O 16
ATOM 16964 N N . LYS A 1 15 ? -3.746 -12.628 3.444 1.00 0.00 15 LYS A N 16
ATOM 16965 C CA . LYS A 1 15 ? -3.464 -11.580 4.407 1.00 0.00 15 LYS A CA 16
ATOM 16966 C C . LYS A 1 15 ? -3.585 -10.222 3.735 1.00 0.00 15 LYS A C 16
ATOM 16967 O O . LYS A 1 15 ? -3.104 -10.037 2.616 1.00 0.00 15 LYS A O 16
ATOM 16986 N N . PRO A 1 16 ? -4.262 -9.269 4.384 1.00 0.00 16 PRO A N 16
ATOM 16987 C CA . PRO A 1 16 ? -4.349 -7.898 3.898 1.00 0.00 16 PRO A CA 16
ATOM 16988 C C . PRO A 1 16 ? -3.003 -7.191 3.988 1.00 0.00 16 PRO A C 16
ATOM 16989 O O . PRO A 1 16 ? -2.376 -7.154 5.047 1.00 0.00 16 PRO A O 16
ATOM 17000 N N . TYR A 1 17 ? -2.556 -6.652 2.872 1.00 0.00 17 TYR A N 16
ATOM 17001 C CA . TYR A 1 17 ? -1.285 -5.952 2.811 1.00 0.00 17 TYR A CA 16
ATOM 17002 C C . TYR A 1 17 ? -1.513 -4.484 2.516 1.00 0.00 17 TYR A C 16
ATOM 17003 O O . TYR A 1 17 ? -2.429 -4.127 1.776 1.00 0.00 17 TYR A O 16
ATOM 17021 N N . CYS A 1 18 ? -0.683 -3.637 3.094 1.00 0.00 18 CYS A N 16
ATOM 17022 C CA . CYS A 1 18 ? -0.749 -2.218 2.830 1.00 0.00 18 CYS A CA 16
ATOM 17023 C C . CYS A 1 18 ? 0.423 -1.813 1.957 1.00 0.00 18 CYS A C 16
ATOM 17024 O O . CYS A 1 18 ? 1.579 -1.919 2.369 1.00 0.00 18 CYS A O 16
ATOM 17031 N N . CYS A 1 19 ? 0.128 -1.400 0.737 1.00 0.00 19 CYS A N 16
ATOM 17032 C CA . CYS A 1 19 ? 1.157 -0.945 -0.178 1.00 0.00 19 CYS A CA 16
ATOM 17033 C C . CYS A 1 19 ? 0.929 0.514 -0.526 1.00 0.00 19 CYS A C 16
ATOM 17034 O O . CYS A 1 19 ? -0.128 0.880 -1.041 1.00 0.00 19 CYS A O 16
ATOM 17041 N N . GLN A 1 20 ? 1.903 1.354 -0.220 1.00 0.00 20 GLN A N 16
ATOM 17042 C CA . GLN A 1 20 ? 1.801 2.764 -0.549 1.00 0.00 20 GLN A CA 16
ATOM 17043 C C . GLN A 1 20 ? 2.196 2.975 -2.000 1.00 0.00 20 GLN A C 16
ATOM 17044 O O . GLN A 1 20 ? 3.381 2.968 -2.343 1.00 0.00 20 GLN A O 16
ATOM 17058 N N . SER A 1 21 ? 1.197 3.182 -2.841 1.00 0.00 21 SER A N 16
ATOM 17059 C CA . SER A 1 21 ? 1.412 3.285 -4.279 1.00 0.00 21 SER A CA 16
ATOM 17060 C C . SER A 1 21 ? 0.615 4.446 -4.867 1.00 0.00 21 SER A C 16
ATOM 17061 O O . SER A 1 21 ? 0.214 4.417 -6.028 1.00 0.00 21 SER A O 16
ATOM 17069 N N . MET A 1 22 ? 0.382 5.468 -4.054 1.00 0.00 22 MET A N 16
ATOM 17070 C CA . MET A 1 22 ? -0.378 6.628 -4.494 1.00 0.00 22 MET A CA 16
ATOM 17071 C C . MET A 1 22 ? 0.521 7.854 -4.553 1.00 0.00 22 MET A C 16
ATOM 17072 O O . MET A 1 22 ? 0.776 8.403 -5.625 1.00 0.00 22 MET A O 16
ATOM 17086 N N . SER A 1 23 ? 1.000 8.273 -3.392 1.00 0.00 23 SER A N 16
ATOM 17087 C CA . SER A 1 23 ? 1.902 9.407 -3.299 1.00 0.00 23 SER A CA 16
ATOM 17088 C C . SER A 1 23 ? 3.314 8.937 -2.958 1.00 0.00 23 SER A C 16
ATOM 17089 O O . SER A 1 23 ? 3.498 8.084 -2.086 1.00 0.00 23 SER A O 16
ATOM 17097 N N . GLY A 1 24 ? 4.301 9.485 -3.651 1.00 0.00 24 GLY A N 16
ATOM 17098 C CA . GLY A 1 24 ? 5.675 9.106 -3.412 1.00 0.00 24 GLY A CA 16
ATOM 17099 C C . GLY A 1 24 ? 6.601 9.601 -4.505 1.00 0.00 24 GLY A C 16
ATOM 17100 O O . GLY A 1 24 ? 6.451 10.728 -4.979 1.00 0.00 24 GLY A O 16
ATOM 17104 N N . PRO A 1 25 ? 7.563 8.772 -4.933 1.00 0.00 25 PRO A N 16
ATOM 17105 C CA . PRO A 1 25 ? 8.523 9.145 -5.974 1.00 0.00 25 PRO A CA 16
ATOM 17106 C C . PRO A 1 25 ? 7.937 9.064 -7.382 1.00 0.00 25 PRO A C 16
ATOM 17107 O O . PRO A 1 25 ? 8.598 9.419 -8.361 1.00 0.00 25 PRO A O 16
ATOM 17118 N N . ALA A 1 26 ? 6.705 8.597 -7.478 1.00 0.00 26 ALA A N 16
ATOM 17119 C CA . ALA A 1 26 ? 6.033 8.489 -8.761 1.00 0.00 26 ALA A CA 16
ATOM 17120 C C . ALA A 1 26 ? 4.844 9.437 -8.824 1.00 0.00 26 ALA A C 16
ATOM 17121 O O . ALA A 1 26 ? 4.257 9.782 -7.795 1.00 0.00 26 ALA A O 16
ATOM 17128 N N . GLY A 1 27 ? 4.497 9.856 -10.030 1.00 0.00 27 GLY A N 16
ATOM 17129 C CA . GLY A 1 27 ? 3.403 10.784 -10.209 1.00 0.00 27 GLY A CA 16
ATOM 17130 C C . GLY A 1 27 ? 3.484 11.489 -11.543 1.00 0.00 27 GLY A C 16
ATOM 17131 O O . GLY A 1 27 ? 3.524 10.841 -12.589 1.00 0.00 27 GLY A O 16
ATOM 17135 N N . SER A 1 28 ? 3.524 12.812 -11.512 1.00 0.00 28 SER A N 16
ATOM 17136 C CA . SER A 1 28 ? 3.632 13.603 -12.731 1.00 0.00 28 SER A CA 16
ATOM 17137 C C . SER A 1 28 ? 5.029 13.478 -13.369 1.00 0.00 28 SER A C 16
ATOM 17138 O O . SER A 1 28 ? 5.134 13.147 -14.551 1.00 0.00 28 SER A O 16
ATOM 17146 N N . PRO A 1 29 ? 6.124 13.734 -12.618 1.00 0.00 29 PRO A N 16
ATOM 17147 C CA . PRO A 1 29 ? 7.474 13.563 -13.144 1.00 0.00 29 PRO A CA 16
ATOM 17148 C C . PRO A 1 29 ? 7.983 12.132 -12.976 1.00 0.00 29 PRO A C 16
ATOM 17149 O O . PRO A 1 29 ? 7.524 11.396 -12.097 1.00 0.00 29 PRO A O 16
ATOM 17160 N N . GLY A 1 30 ? 8.914 11.732 -13.829 1.00 0.00 30 GLY A N 16
ATOM 17161 C CA . GLY A 1 30 ? 9.514 10.421 -13.706 1.00 0.00 30 GLY A CA 16
ATOM 17162 C C . GLY A 1 30 ? 10.862 10.497 -13.023 1.00 0.00 30 GLY A C 16
ATOM 17163 O O . GLY A 1 30 ? 11.828 10.990 -13.603 1.00 0.00 30 GLY A O 16
ATOM 17167 N N . LEU A 1 31 ? 10.935 10.017 -11.791 1.00 0.00 31 LEU A N 16
ATOM 17168 C CA . LEU A 1 31 ? 12.164 10.113 -11.015 1.00 0.00 31 LEU A CA 16
ATOM 17169 C C . LEU A 1 31 ? 12.403 8.841 -10.216 1.00 0.00 31 LEU A C 16
ATOM 17170 O O . LEU A 1 31 ? 11.671 7.861 -10.355 1.00 0.00 31 LEU A O 16
ATOM 17186 N N . LEU A 1 32 ? 13.434 8.861 -9.387 1.00 0.00 32 LEU A N 16
ATOM 17187 C CA . LEU A 1 32 ? 13.791 7.712 -8.574 1.00 0.00 32 LEU A CA 16
ATOM 17188 C C . LEU A 1 32 ? 14.051 8.153 -7.141 1.00 0.00 32 LEU A C 16
ATOM 17189 O O . LEU A 1 32 ? 14.029 9.346 -6.838 1.00 0.00 32 LEU A O 16
ATOM 17205 N N . ASN A 1 33 ? 14.299 7.191 -6.267 1.00 0.00 33 ASN A N 16
ATOM 17206 C CA . ASN A 1 33 ? 14.645 7.490 -4.888 1.00 0.00 33 ASN A CA 16
ATOM 17207 C C . ASN A 1 33 ? 16.137 7.772 -4.787 1.00 0.00 33 ASN A C 16
ATOM 17208 O O . ASN A 1 33 ? 16.865 7.629 -5.768 1.00 0.00 33 ASN A O 16
ATOM 17219 N N . LEU A 1 34 ? 16.590 8.159 -3.603 1.00 0.00 34 LEU A N 16
ATOM 17220 C CA . LEU A 1 34 ? 18.008 8.429 -3.383 1.00 0.00 34 LEU A CA 16
ATOM 17221 C C . LEU A 1 34 ? 18.809 7.132 -3.423 1.00 0.00 34 LEU A C 16
ATOM 17222 O O . LEU A 1 34 ? 20.035 7.137 -3.564 1.00 0.00 34 LEU A O 16
ATOM 17238 N N . ILE A 1 35 ? 18.099 6.026 -3.298 1.00 0.00 35 ILE A N 16
ATOM 17239 C CA . ILE A 1 35 ? 18.694 4.707 -3.342 1.00 0.00 35 ILE A CA 16
ATOM 17240 C C . ILE A 1 35 ? 17.911 3.842 -4.319 1.00 0.00 35 ILE A C 16
ATOM 17241 O O . ILE A 1 35 ? 16.679 3.827 -4.278 1.00 0.00 35 ILE A O 16
ATOM 17257 N N . PRO A 1 36 ? 18.603 3.139 -5.228 1.00 0.00 36 PRO A N 16
ATOM 17258 C CA . PRO A 1 36 ? 17.960 2.239 -6.195 1.00 0.00 36 PRO A CA 16
ATOM 17259 C C . PRO A 1 36 ? 17.114 1.170 -5.509 1.00 0.00 36 PRO A C 16
ATOM 17260 O O . PRO A 1 36 ? 17.605 0.423 -4.657 1.00 0.00 36 PRO A O 16
ATOM 17271 N N . VAL A 1 37 ? 15.844 1.099 -5.887 1.00 0.00 37 VAL A N 16
ATOM 17272 C CA . VAL A 1 37 ? 14.907 0.156 -5.293 1.00 0.00 37 VAL A CA 16
ATOM 17273 C C . VAL A 1 37 ? 14.032 -0.472 -6.370 1.00 0.00 37 VAL A C 16
ATOM 17274 O O . VAL A 1 37 ? 13.451 0.234 -7.198 1.00 0.00 37 VAL A O 16
ATOM 17287 N N . ASP A 1 38 ? 13.947 -1.795 -6.371 1.00 0.00 38 ASP A N 16
ATOM 17288 C CA . ASP A 1 38 ? 13.123 -2.499 -7.341 1.00 0.00 38 ASP A CA 16
ATOM 17289 C C . ASP A 1 38 ? 11.788 -2.894 -6.723 1.00 0.00 38 ASP A C 16
ATOM 17290 O O . ASP A 1 38 ? 11.737 -3.642 -5.745 1.00 0.00 38 ASP A O 16
ATOM 17299 N N . LEU A 1 39 ? 10.717 -2.365 -7.283 1.00 0.00 39 LEU A N 16
ATOM 17300 C CA . LEU A 1 39 ? 9.376 -2.736 -6.871 1.00 0.00 39 LEU A CA 16
ATOM 17301 C C . LEU A 1 39 ? 8.599 -3.223 -8.082 1.00 0.00 39 LEU A C 16
ATOM 17302 O O . LEU A 1 39 ? 7.370 -3.162 -8.124 1.00 0.00 39 LEU A O 16
ATOM 17318 N N . SER A 1 40 ? 9.335 -3.695 -9.074 1.00 0.00 40 SER A N 16
ATOM 17319 C CA . SER A 1 40 ? 8.740 -4.156 -10.311 1.00 0.00 40 SER A CA 16
ATOM 17320 C C . SER A 1 40 ? 8.634 -5.675 -10.331 1.00 0.00 40 SER A C 16
ATOM 17321 O O . SER A 1 40 ? 7.633 -6.228 -10.792 1.00 0.00 40 SER A O 16
ATOM 17329 N N . ALA A 1 41 ? 9.657 -6.348 -9.815 1.00 0.00 41 ALA A N 16
ATOM 17330 C CA . ALA A 1 41 ? 9.674 -7.805 -9.796 1.00 0.00 41 ALA A CA 16
ATOM 17331 C C . ALA A 1 41 ? 8.566 -8.354 -8.898 1.00 0.00 41 ALA A C 16
ATOM 17332 O O . ALA A 1 41 ? 7.703 -9.108 -9.354 1.00 0.00 41 ALA A O 16
ATOM 17339 N N . SER A 1 42 ? 8.584 -7.958 -7.634 1.00 0.00 42 SER A N 16
ATOM 17340 C CA . SER A 1 42 ? 7.580 -8.398 -6.681 1.00 0.00 42 SER A CA 16
ATOM 17341 C C . SER A 1 42 ? 6.875 -7.196 -6.052 1.00 0.00 42 SER A C 16
ATOM 17342 O O . SER A 1 42 ? 6.939 -6.085 -6.580 1.00 0.00 42 SER A O 16
ATOM 17350 N N . LEU A 1 43 ? 6.201 -7.416 -4.931 1.00 0.00 43 LEU A N 16
ATOM 17351 C CA . LEU A 1 43 ? 5.435 -6.359 -4.285 1.00 0.00 43 LEU A CA 16
ATOM 17352 C C . LEU A 1 43 ? 6.065 -5.965 -2.953 1.00 0.00 43 LEU A C 16
ATOM 17353 O O . LEU A 1 43 ? 6.091 -6.755 -2.005 1.00 0.00 43 LEU A O 16
ATOM 17369 N N . GLY A 1 44 ? 6.567 -4.741 -2.888 1.00 0.00 44 GLY A N 16
ATOM 17370 C CA . GLY A 1 44 ? 7.179 -4.251 -1.668 1.00 0.00 44 GLY A CA 16
ATOM 17371 C C . GLY A 1 44 ? 6.152 -3.706 -0.694 1.00 0.00 44 GLY A C 16
ATOM 17372 O O . GLY A 1 44 ? 6.117 -2.506 -0.421 1.00 0.00 44 GLY A O 16
ATOM 17376 N N . CYS A 1 45 ? 5.313 -4.589 -0.177 1.00 0.00 45 CYS A N 16
ATOM 17377 C CA . CYS A 1 45 ? 4.278 -4.199 0.764 1.00 0.00 45 CYS A CA 16
ATOM 17378 C C . CYS A 1 45 ? 4.448 -4.947 2.074 1.00 0.00 45 CYS A C 16
ATOM 17379 O O . CYS A 1 45 ? 5.130 -5.967 2.126 1.00 0.00 45 CYS A O 16
ATOM 17386 N N . VAL A 1 46 ? 3.826 -4.443 3.125 1.00 0.00 46 VAL A N 16
ATOM 17387 C CA . VAL A 1 46 ? 3.894 -5.084 4.425 1.00 0.00 46 VAL A CA 16
ATOM 17388 C C . VAL A 1 46 ? 2.497 -5.492 4.874 1.00 0.00 46 VAL A C 16
ATOM 17389 O O . VAL A 1 46 ? 1.499 -4.902 4.446 1.00 0.00 46 VAL A O 16
ATOM 17402 N N . VAL A 1 47 ? 2.428 -6.517 5.707 1.00 0.00 47 VAL A N 16
ATOM 17403 C CA . VAL A 1 47 ? 1.153 -7.032 6.187 1.00 0.00 47 VAL A CA 16
ATOM 17404 C C . VAL A 1 47 ? 0.444 -6.000 7.048 1.00 0.00 47 VAL A C 16
ATOM 17405 O O . VAL A 1 47 ? 1.068 -5.330 7.877 1.00 0.00 47 VAL A O 16
ATOM 17418 N N . GLY A 1 48 ? -0.855 -5.876 6.842 1.00 0.00 48 GLY A N 16
ATOM 17419 C CA . GLY A 1 48 ? -1.647 -4.960 7.617 1.00 0.00 48 GLY A CA 16
ATOM 17420 C C . GLY A 1 48 ? -1.913 -5.490 9.006 1.00 0.00 48 GLY A C 16
ATOM 17421 O O . GLY A 1 48 ? -2.498 -6.558 9.167 1.00 0.00 48 GLY A O 16
ATOM 17425 N N . VAL A 1 49 ? -1.464 -4.753 10.006 1.00 0.00 49 VAL A N 16
ATOM 17426 C CA . VAL A 1 49 ? -1.651 -5.152 11.391 1.00 0.00 49 VAL A CA 16
ATOM 17427 C C . VAL A 1 49 ? -3.121 -5.065 11.780 1.00 0.00 49 VAL A C 16
ATOM 17428 O O . VAL A 1 49 ? -3.680 -3.972 11.906 1.00 0.00 49 VAL A O 16
ATOM 17441 N N . ILE A 1 50 ? -3.734 -6.229 11.953 1.00 0.00 50 ILE A N 16
ATOM 17442 C CA . ILE A 1 50 ? -5.148 -6.325 12.288 1.00 0.00 50 ILE A CA 16
ATOM 17443 C C . ILE A 1 50 ? -5.476 -5.508 13.534 1.00 0.00 50 ILE A C 16
ATOM 17444 O O . ILE A 1 50 ? -4.944 -5.763 14.619 1.00 0.00 50 ILE A O 16
ATOM 17460 N N . GLY A 1 51 ? -6.341 -4.519 13.363 1.00 0.00 51 GLY A N 16
ATOM 17461 C CA . GLY A 1 51 ? -6.727 -3.673 14.469 1.00 0.00 51 GLY A CA 16
ATOM 17462 C C . GLY A 1 51 ? -6.183 -2.266 14.337 1.00 0.00 51 GLY A C 16
ATOM 17463 O O . GLY A 1 51 ? -6.435 -1.415 15.190 1.00 0.00 51 GLY A O 16
ATOM 17467 N N . SER A 1 52 ? -5.449 -2.012 13.263 1.00 0.00 52 SER A N 16
ATOM 17468 C CA . SER A 1 52 ? -4.848 -0.705 13.045 1.00 0.00 52 SER A CA 16
ATOM 17469 C C . SER A 1 52 ? -5.281 -0.123 11.700 1.00 0.00 52 SER A C 16
ATOM 17470 O O . SER A 1 52 ? -5.583 -0.861 10.761 1.00 0.00 52 SER A O 16
ATOM 17478 N N . GLN A 1 53 ? -5.317 1.204 11.619 1.00 0.00 53 GLN A N 16
ATOM 17479 C CA . GLN A 1 53 ? -5.725 1.901 10.404 1.00 0.00 53 GLN A CA 16
ATOM 17480 C C . GLN A 1 53 ? -4.583 1.952 9.398 1.00 0.00 53 GLN A C 16
ATOM 17481 O O . GLN A 1 53 ? -3.420 1.747 9.751 1.00 0.00 53 GLN A O 16
ATOM 17495 N N . CYS A 1 54 ? -4.917 2.223 8.144 1.00 0.00 54 CYS A N 16
ATOM 17496 C CA . CYS A 1 54 ? -3.916 2.351 7.098 1.00 0.00 54 CYS A CA 16
ATOM 17497 C C . CYS A 1 54 ? -4.320 3.444 6.118 1.00 0.00 54 CYS A C 16
ATOM 17498 O O . CYS A 1 54 ? -5.499 3.789 6.011 1.00 0.00 54 CYS A O 16
ATOM 17505 N N . GLY A 1 55 ? -3.337 3.987 5.410 1.00 0.00 55 GLY A N 16
ATOM 17506 C CA . GLY A 1 55 ? -3.599 5.034 4.446 1.00 0.00 55 GLY A CA 16
ATOM 17507 C C . GLY A 1 55 ? -2.935 4.743 3.118 1.00 0.00 55 GLY A C 16
ATOM 17508 O O . GLY A 1 55 ? -2.326 5.623 2.509 1.00 0.00 55 GLY A O 16
ATOM 17512 N N . ALA A 1 56 ? -3.045 3.500 2.678 1.00 0.00 56 ALA A N 16
ATOM 17513 C CA . ALA A 1 56 ? -2.426 3.069 1.436 1.00 0.00 56 ALA A CA 16
ATOM 17514 C C . ALA A 1 56 ? -3.332 2.088 0.698 1.00 0.00 56 ALA A C 16
ATOM 17515 O O . ALA A 1 56 ? -4.477 1.876 1.097 1.00 0.00 56 ALA A O 16
ATOM 17522 N N . SER A 1 57 ? -2.817 1.494 -0.367 1.00 0.00 57 SER A N 16
ATOM 17523 C CA . SER A 1 57 ? -3.583 0.549 -1.163 1.00 0.00 57 SER A CA 16
ATOM 17524 C C . SER A 1 57 ? -3.565 -0.831 -0.515 1.00 0.00 57 SER A C 16
ATOM 17525 O O . SER A 1 57 ? -2.551 -1.534 -0.550 1.00 0.00 57 SER A O 16
ATOM 17533 N N . VAL A 1 58 ? -4.682 -1.201 0.104 1.00 0.00 58 VAL A N 16
ATOM 17534 C CA . VAL A 1 58 ? -4.800 -2.490 0.759 1.00 0.00 58 VAL A CA 16
ATOM 17535 C C . VAL A 1 58 ? -5.302 -3.555 -0.209 1.00 0.00 58 VAL A C 16
ATOM 17536 O O . VAL A 1 58 ? -6.113 -3.276 -1.094 1.00 0.00 58 VAL A O 16
ATOM 17549 N N . LYS A 1 59 ? -4.794 -4.765 -0.049 1.00 0.00 59 LYS A N 16
ATOM 17550 C CA . LYS A 1 59 ? -5.195 -5.895 -0.874 1.00 0.00 59 LYS A CA 16
ATOM 17551 C C . LYS A 1 59 ? -4.902 -7.192 -0.135 1.00 0.00 59 LYS A C 16
ATOM 17552 O O . LYS A 1 59 ? -4.264 -7.174 0.910 1.00 0.00 59 LYS A O 16
ATOM 17571 N N . CYS A 1 60 ? -5.362 -8.302 -0.671 1.00 0.00 60 CYS A N 16
ATOM 17572 C CA . CYS A 1 60 ? -5.188 -9.583 -0.007 1.00 0.00 60 CYS A CA 16
ATOM 17573 C C . CYS A 1 60 ? -4.204 -10.447 -0.779 1.00 0.00 60 CYS A C 16
ATOM 17574 O O . CYS A 1 60 ? -4.404 -10.735 -1.960 1.00 0.00 60 CYS A O 16
ATOM 17581 N N . CYS A 1 61 ? -3.140 -10.856 -0.115 1.00 0.00 61 CYS A N 16
ATOM 17582 C CA . CYS A 1 61 ? -2.096 -11.609 -0.778 1.00 0.00 61 CYS A CA 16
ATOM 17583 C C . CYS A 1 61 ? -1.775 -12.898 -0.039 1.00 0.00 61 CYS A C 16
ATOM 17584 O O . CYS A 1 61 ? -1.695 -12.931 1.191 1.00 0.00 61 CYS A O 16
ATOM 17591 N N . LYS A 1 62 ? -1.623 -13.958 -0.810 1.00 0.00 62 LYS A N 16
ATOM 17592 C CA . LYS A 1 62 ? -1.101 -15.213 -0.319 1.00 0.00 62 LYS A CA 16
ATOM 17593 C C . LYS A 1 62 ? 0.215 -15.482 -1.019 1.00 0.00 62 LYS A C 16
ATOM 17594 O O . LYS A 1 62 ? 0.338 -15.287 -2.232 1.00 0.00 62 LYS A O 16
ATOM 17613 N N . ASP A 1 63 ? 1.196 -15.912 -0.264 1.00 0.00 63 ASP A N 16
ATOM 17614 C CA . ASP A 1 63 ? 2.515 -16.153 -0.816 1.00 0.00 63 ASP A CA 16
ATOM 17615 C C . ASP A 1 63 ? 3.281 -17.132 0.052 1.00 0.00 63 ASP A C 16
ATOM 17616 O O . ASP A 1 63 ? 2.794 -17.552 1.103 1.00 0.00 63 ASP A O 16
ATOM 17625 N N . ASP A 1 64 ? 4.479 -17.478 -0.381 1.00 0.00 64 ASP A N 16
ATOM 17626 C CA . ASP A 1 64 ? 5.297 -18.443 0.331 1.00 0.00 64 ASP A CA 16
ATOM 17627 C C . ASP A 1 64 ? 6.372 -17.724 1.127 1.00 0.00 64 ASP A C 16
ATOM 17628 O O . ASP A 1 64 ? 7.450 -18.262 1.383 1.00 0.00 64 ASP A O 16
ATOM 17637 N N . VAL A 1 65 ? 6.064 -16.495 1.509 1.00 0.00 65 VAL A N 16
ATOM 17638 C CA . VAL A 1 65 ? 6.993 -15.666 2.256 1.00 0.00 65 VAL A CA 16
ATOM 17639 C C . VAL A 1 65 ? 7.126 -16.157 3.692 1.00 0.00 65 VAL A C 16
ATOM 17640 O O . VAL A 1 65 ? 6.128 -16.368 4.389 1.00 0.00 65 VAL A O 16
ATOM 17653 N N . THR A 1 66 ? 8.361 -16.350 4.112 1.00 0.00 66 THR A N 16
ATOM 17654 C CA . THR A 1 66 ? 8.660 -16.724 5.477 1.00 0.00 66 THR A CA 16
ATOM 17655 C C . THR A 1 66 ? 9.512 -15.626 6.123 1.00 0.00 66 THR A C 16
ATOM 17656 O O . THR A 1 66 ? 9.757 -14.587 5.506 1.00 0.00 66 THR A O 16
ATOM 17667 N N . ASN A 1 67 ? 9.966 -15.846 7.350 1.00 0.00 67 ASN A N 16
ATOM 17668 C CA . ASN A 1 67 ? 10.713 -14.822 8.075 1.00 0.00 67 ASN A CA 16
ATOM 17669 C C . ASN A 1 67 ? 12.163 -14.764 7.609 1.00 0.00 67 ASN A C 16
ATOM 17670 O O . ASN A 1 67 ? 12.881 -13.804 7.890 1.00 0.00 67 ASN A O 16
ATOM 17681 N N . THR A 1 68 ? 12.584 -15.789 6.885 1.00 0.00 68 THR A N 16
ATOM 17682 C CA . THR A 1 68 ? 13.930 -15.836 6.336 1.00 0.00 68 THR A CA 16
ATOM 17683 C C . THR A 1 68 ? 14.023 -15.012 5.054 1.00 0.00 68 THR A C 16
ATOM 17684 O O . THR A 1 68 ? 14.151 -15.558 3.954 1.00 0.00 68 THR A O 16
ATOM 17695 N N . GLY A 1 69 ? 13.943 -13.699 5.204 1.00 0.00 69 GLY A N 16
ATOM 17696 C CA . GLY A 1 69 ? 14.027 -12.811 4.063 1.00 0.00 69 GLY A CA 16
ATOM 17697 C C . GLY A 1 69 ? 14.307 -11.384 4.478 1.00 0.00 69 GLY A C 16
ATOM 17698 O O . GLY A 1 69 ? 15.438 -10.908 4.378 1.00 0.00 69 GLY A O 16
ATOM 17702 N N . ASN A 1 70 ? 13.281 -10.701 4.955 1.00 0.00 70 ASN A N 16
ATOM 17703 C CA . ASN A 1 70 ? 13.427 -9.326 5.414 1.00 0.00 70 ASN A CA 16
ATOM 17704 C C . ASN A 1 70 ? 12.601 -9.102 6.673 1.00 0.00 70 ASN A C 16
ATOM 17705 O O . ASN A 1 70 ? 11.815 -9.966 7.066 1.00 0.00 70 ASN A O 16
ATOM 17716 N N . SER A 1 71 ? 12.791 -7.952 7.304 1.00 0.00 71 SER A N 16
ATOM 17717 C CA . SER A 1 71 ? 12.067 -7.606 8.515 1.00 0.00 71 SER A CA 16
ATOM 17718 C C . SER A 1 71 ? 10.608 -7.304 8.187 1.00 0.00 71 SER A C 16
ATOM 17719 O O . SER A 1 71 ? 9.726 -7.415 9.038 1.00 0.00 71 SER A O 16
ATOM 17727 N N . PHE A 1 72 ? 10.367 -6.907 6.946 1.00 0.00 72 PHE A N 16
ATOM 17728 C CA . PHE A 1 72 ? 9.013 -6.774 6.440 1.00 0.00 72 PHE A CA 16
ATOM 17729 C C . PHE A 1 72 ? 8.743 -7.915 5.467 1.00 0.00 72 PHE A C 16
ATOM 17730 O O . PHE A 1 72 ? 9.643 -8.340 4.735 1.00 0.00 72 PHE A O 16
ATOM 17747 N N . LEU A 1 73 ? 7.528 -8.433 5.478 1.00 0.00 73 LEU A N 16
ATOM 17748 C CA . LEU A 1 73 ? 7.194 -9.568 4.631 1.00 0.00 73 LEU A CA 16
ATOM 17749 C C . LEU A 1 73 ? 6.945 -9.113 3.201 1.00 0.00 73 LEU A C 16
ATOM 17750 O O . LEU A 1 73 ? 5.829 -8.739 2.839 1.00 0.00 73 LEU A O 16
ATOM 17766 N N . ILE A 1 74 ? 7.997 -9.153 2.397 1.00 0.00 74 ILE A N 16
ATOM 17767 C CA . ILE A 1 74 ? 7.907 -8.802 0.990 1.00 0.00 74 ILE A CA 16
ATOM 17768 C C . ILE A 1 74 ? 7.210 -9.917 0.221 1.00 0.00 74 ILE A C 16
ATOM 17769 O O . ILE A 1 74 ? 7.612 -11.077 0.289 1.00 0.00 74 ILE A O 16
ATOM 17785 N N . ILE A 1 75 ? 6.167 -9.560 -0.501 1.00 0.00 75 ILE A N 16
ATOM 17786 C CA . ILE A 1 75 ? 5.368 -10.540 -1.216 1.00 0.00 75 ILE A CA 16
ATOM 17787 C C . ILE A 1 75 ? 5.855 -10.700 -2.647 1.00 0.00 75 ILE A C 16
ATOM 17788 O O . ILE A 1 75 ? 6.157 -9.718 -3.325 1.00 0.00 75 ILE A O 16
ATOM 17804 N N . ASN A 1 76 ? 5.922 -11.943 -3.101 1.00 0.00 76 ASN A N 16
ATOM 17805 C CA . ASN A 1 76 ? 6.354 -12.245 -4.460 1.00 0.00 76 ASN A CA 16
ATOM 17806 C C . ASN A 1 76 ? 5.198 -12.036 -5.428 1.00 0.00 76 ASN A C 16
ATOM 17807 O O . ASN A 1 76 ? 5.354 -12.156 -6.645 1.00 0.00 76 ASN A O 16
ATOM 17818 N N . ALA A 1 77 ? 4.031 -11.733 -4.859 1.00 0.00 77 ALA A N 16
ATOM 17819 C CA . ALA A 1 77 ? 2.814 -11.484 -5.623 1.00 0.00 77 ALA A CA 16
ATOM 17820 C C . ALA A 1 77 ? 2.379 -12.740 -6.362 1.00 0.00 77 ALA A C 16
ATOM 17821 O O . ALA A 1 77 ? 1.711 -12.664 -7.396 1.00 0.00 77 ALA A O 16
ATOM 17828 N N . ALA A 1 78 ? 2.752 -13.894 -5.813 1.00 0.00 78 ALA A N 16
ATOM 17829 C CA . ALA A 1 78 ? 2.417 -15.170 -6.424 1.00 0.00 78 ALA A CA 16
ATOM 17830 C C . ALA A 1 78 ? 0.909 -15.371 -6.440 1.00 0.00 78 ALA A C 16
ATOM 17831 O O . ALA A 1 78 ? 0.330 -15.764 -7.454 1.00 0.00 78 ALA A O 16
ATOM 17838 N N . ASN A 1 79 ? 0.274 -15.086 -5.311 1.00 0.00 79 ASN A N 16
ATOM 17839 C CA . ASN A 1 79 ? -1.173 -15.182 -5.202 1.00 0.00 79 ASN A CA 16
ATOM 17840 C C . ASN A 1 79 ? -1.727 -13.901 -4.595 1.00 0.00 79 ASN A C 16
ATOM 17841 O O . ASN A 1 79 ? -2.105 -13.871 -3.429 1.00 0.00 79 ASN A O 16
ATOM 17852 N N . CYS A 1 80 ? -1.774 -12.840 -5.382 1.00 0.00 80 CYS A N 16
ATOM 17853 C CA . CYS A 1 80 ? -2.257 -11.558 -4.888 1.00 0.00 80 CYS A CA 16
ATOM 17854 C C . CYS A 1 80 ? -3.554 -11.177 -5.585 1.00 0.00 80 CYS A C 16
ATOM 17855 O O . CYS A 1 80 ? -3.645 -11.225 -6.815 1.00 0.00 80 CYS A O 16
ATOM 17862 N N . VAL A 1 81 ? -4.557 -10.808 -4.802 1.00 0.00 81 VAL A N 16
ATOM 17863 C CA . VAL A 1 81 ? -5.862 -10.461 -5.342 1.00 0.00 81 VAL A CA 16
ATOM 17864 C C . VAL A 1 81 ? -6.421 -9.221 -4.660 1.00 0.00 81 VAL A C 16
ATOM 17865 O O . VAL A 1 81 ? -5.995 -8.856 -3.561 1.00 0.00 81 VAL A O 16
ATOM 17878 N N . ALA A 1 82 ? -7.366 -8.578 -5.321 1.00 0.00 82 ALA A N 16
ATOM 17879 C CA . ALA A 1 82 ? -8.023 -7.401 -4.782 1.00 0.00 82 ALA A CA 16
ATOM 17880 C C . ALA A 1 82 ? -9.496 -7.434 -5.149 1.00 0.00 82 ALA A C 16
ATOM 17881 O O . ALA A 1 82 ? -9.840 -8.147 -6.116 1.00 0.00 82 ALA A O 16
ATOM 17889 N N . ALA A 1 1 ? -9.821 6.596 5.804 1.00 0.00 1 ALA A N 17
ATOM 17890 C CA . ALA A 1 1 ? -8.846 5.677 6.431 1.00 0.00 1 ALA A CA 17
ATOM 17891 C C . ALA A 1 1 ? -9.218 4.234 6.144 1.00 0.00 1 ALA A C 17
ATOM 17892 O O . ALA A 1 1 ? -10.393 3.865 6.200 1.00 0.00 1 ALA A O 17
ATOM 17901 N N . THR A 1 2 ? -8.228 3.421 5.825 1.00 0.00 2 THR A N 17
ATOM 17902 C CA . THR A 1 2 ? -8.456 2.006 5.616 1.00 0.00 2 THR A CA 17
ATOM 17903 C C . THR A 1 2 ? -8.065 1.221 6.861 1.00 0.00 2 THR A C 17
ATOM 17904 O O . THR A 1 2 ? -6.884 0.977 7.101 1.00 0.00 2 THR A O 17
ATOM 17915 N N . THR A 1 3 ? -9.054 0.859 7.663 1.00 0.00 3 THR A N 17
ATOM 17916 C CA . THR A 1 3 ? -8.814 0.049 8.845 1.00 0.00 3 THR A CA 17
ATOM 17917 C C . THR A 1 3 ? -8.687 -1.415 8.455 1.00 0.00 3 THR A C 17
ATOM 17918 O O . THR A 1 3 ? -9.553 -1.960 7.771 1.00 0.00 3 THR A O 17
ATOM 17929 N N . ILE A 1 4 ? -7.600 -2.039 8.875 1.00 0.00 4 ILE A N 17
ATOM 17930 C CA . ILE A 1 4 ? -7.302 -3.400 8.475 1.00 0.00 4 ILE A CA 17
ATOM 17931 C C . ILE A 1 4 ? -7.764 -4.408 9.522 1.00 0.00 4 ILE A C 17
ATOM 17932 O O . ILE A 1 4 ? -7.283 -4.411 10.659 1.00 0.00 4 ILE A O 17
ATOM 17948 N N . GLY A 1 5 ? -8.716 -5.240 9.130 1.00 0.00 5 GLY A N 17
ATOM 17949 C CA . GLY A 1 5 ? -9.168 -6.327 9.969 1.00 0.00 5 GLY A CA 17
ATOM 17950 C C . GLY A 1 5 ? -9.636 -7.504 9.137 1.00 0.00 5 GLY A C 17
ATOM 17951 O O . GLY A 1 5 ? -9.461 -7.507 7.915 1.00 0.00 5 GLY A O 17
ATOM 17955 N N . PRO A 1 6 ? -10.256 -8.516 9.762 1.00 0.00 6 PRO A N 17
ATOM 17956 C CA . PRO A 1 6 ? -10.751 -9.702 9.053 1.00 0.00 6 PRO A CA 17
ATOM 17957 C C . PRO A 1 6 ? -11.927 -9.376 8.137 1.00 0.00 6 PRO A C 17
ATOM 17958 O O . PRO A 1 6 ? -12.196 -10.086 7.169 1.00 0.00 6 PRO A O 17
ATOM 17969 N N . ASN A 1 7 ? -12.621 -8.286 8.443 1.00 0.00 7 ASN A N 17
ATOM 17970 C CA . ASN A 1 7 ? -13.762 -7.860 7.646 1.00 0.00 7 ASN A CA 17
ATOM 17971 C C . ASN A 1 7 ? -13.298 -7.040 6.452 1.00 0.00 7 ASN A C 17
ATOM 17972 O O . ASN A 1 7 ? -14.062 -6.784 5.524 1.00 0.00 7 ASN A O 17
ATOM 17983 N N . THR A 1 8 ? -12.038 -6.634 6.487 1.00 0.00 8 THR A N 17
ATOM 17984 C CA . THR A 1 8 ? -11.443 -5.876 5.402 1.00 0.00 8 THR A CA 17
ATOM 17985 C C . THR A 1 8 ? -10.987 -6.800 4.281 1.00 0.00 8 THR A C 17
ATOM 17986 O O . THR A 1 8 ? -11.363 -6.620 3.122 1.00 0.00 8 THR A O 17
ATOM 17997 N N . CYS A 1 9 ? -10.180 -7.793 4.630 1.00 0.00 9 CYS A N 17
ATOM 17998 C CA . CYS A 1 9 ? -9.632 -8.704 3.639 1.00 0.00 9 CYS A CA 17
ATOM 17999 C C . CYS A 1 9 ? -9.331 -10.067 4.251 1.00 0.00 9 CYS A C 17
ATOM 18000 O O . CYS A 1 9 ? -8.371 -10.227 5.004 1.00 0.00 9 CYS A O 17
ATOM 18007 N N . SER A 1 10 ? -10.177 -11.036 3.947 1.00 0.00 10 SER A N 17
ATOM 18008 C CA . SER A 1 10 ? -9.964 -12.409 4.372 1.00 0.00 10 SER A CA 17
ATOM 18009 C C . SER A 1 10 ? -10.637 -13.358 3.389 1.00 0.00 10 SER A C 17
ATOM 18010 O O . SER A 1 10 ? -11.698 -13.924 3.667 1.00 0.00 10 SER A O 17
ATOM 18018 N N . ILE A 1 11 ? -10.028 -13.502 2.220 1.00 0.00 11 ILE A N 17
ATOM 18019 C CA . ILE A 1 11 ? -10.555 -14.381 1.184 1.00 0.00 11 ILE A CA 17
ATOM 18020 C C . ILE A 1 11 ? -9.891 -15.751 1.278 1.00 0.00 11 ILE A C 17
ATOM 18021 O O . ILE A 1 11 ? -9.474 -16.163 2.364 1.00 0.00 11 ILE A O 17
ATOM 18037 N N . ASP A 1 12 ? -9.778 -16.446 0.149 1.00 0.00 12 ASP A N 17
ATOM 18038 C CA . ASP A 1 12 ? -9.202 -17.788 0.124 1.00 0.00 12 ASP A CA 17
ATOM 18039 C C . ASP A 1 12 ? -7.723 -17.755 0.483 1.00 0.00 12 ASP A C 17
ATOM 18040 O O . ASP A 1 12 ? -6.867 -17.540 -0.379 1.00 0.00 12 ASP A O 17
ATOM 18049 N N . ASP A 1 13 ? -7.448 -17.976 1.766 1.00 0.00 13 ASP A N 17
ATOM 18050 C CA . ASP A 1 13 ? -6.091 -17.943 2.307 1.00 0.00 13 ASP A CA 17
ATOM 18051 C C . ASP A 1 13 ? -5.405 -16.628 1.979 1.00 0.00 13 ASP A C 17
ATOM 18052 O O . ASP A 1 13 ? -4.206 -16.581 1.706 1.00 0.00 13 ASP A O 17
ATOM 18061 N N . TYR A 1 14 ? -6.177 -15.557 2.015 1.00 0.00 14 TYR A N 17
ATOM 18062 C CA . TYR A 1 14 ? -5.681 -14.246 1.648 1.00 0.00 14 TYR A CA 17
ATOM 18063 C C . TYR A 1 14 ? -5.597 -13.343 2.865 1.00 0.00 14 TYR A C 17
ATOM 18064 O O . TYR A 1 14 ? -6.591 -13.135 3.562 1.00 0.00 14 TYR A O 17
ATOM 18082 N N . LYS A 1 15 ? -4.409 -12.815 3.110 1.00 0.00 15 LYS A N 17
ATOM 18083 C CA . LYS A 1 15 ? -4.193 -11.919 4.233 1.00 0.00 15 LYS A CA 17
ATOM 18084 C C . LYS A 1 15 ? -4.075 -10.483 3.737 1.00 0.00 15 LYS A C 17
ATOM 18085 O O . LYS A 1 15 ? -3.619 -10.246 2.615 1.00 0.00 15 LYS A O 17
ATOM 18104 N N . PRO A 1 16 ? -4.489 -9.511 4.561 1.00 0.00 16 PRO A N 17
ATOM 18105 C CA . PRO A 1 16 ? -4.468 -8.103 4.195 1.00 0.00 16 PRO A CA 17
ATOM 18106 C C . PRO A 1 16 ? -3.070 -7.506 4.280 1.00 0.00 16 PRO A C 17
ATOM 18107 O O . PRO A 1 16 ? -2.309 -7.791 5.207 1.00 0.00 16 PRO A O 17
ATOM 18118 N N . TYR A 1 17 ? -2.737 -6.688 3.302 1.00 0.00 17 TYR A N 17
ATOM 18119 C CA . TYR A 1 17 ? -1.452 -6.017 3.253 1.00 0.00 17 TYR A CA 17
ATOM 18120 C C . TYR A 1 17 ? -1.647 -4.523 3.101 1.00 0.00 17 TYR A C 17
ATOM 18121 O O . TYR A 1 17 ? -2.580 -4.078 2.430 1.00 0.00 17 TYR A O 17
ATOM 18139 N N . CYS A 1 18 ? -0.772 -3.754 3.716 1.00 0.00 18 CYS A N 17
ATOM 18140 C CA . CYS A 1 18 ? -0.798 -2.312 3.566 1.00 0.00 18 CYS A CA 17
ATOM 18141 C C . CYS A 1 18 ? 0.201 -1.907 2.498 1.00 0.00 18 CYS A C 17
ATOM 18142 O O . CYS A 1 18 ? 1.408 -2.080 2.673 1.00 0.00 18 CYS A O 17
ATOM 18149 N N . CYS A 1 19 ? -0.300 -1.399 1.382 1.00 0.00 19 CYS A N 17
ATOM 18150 C CA . CYS A 1 19 ? 0.560 -0.992 0.285 1.00 0.00 19 CYS A CA 17
ATOM 18151 C C . CYS A 1 19 ? -0.121 0.067 -0.570 1.00 0.00 19 CYS A C 17
ATOM 18152 O O . CYS A 1 19 ? -1.332 0.026 -0.787 1.00 0.00 19 CYS A O 17
ATOM 18159 N N . GLN A 1 20 ? 0.654 1.030 -1.034 1.00 0.00 20 GLN A N 17
ATOM 18160 C CA . GLN A 1 20 ? 0.138 2.058 -1.920 1.00 0.00 20 GLN A CA 17
ATOM 18161 C C . GLN A 1 20 ? 0.760 1.912 -3.304 1.00 0.00 20 GLN A C 17
ATOM 18162 O O . GLN A 1 20 ? 1.971 2.072 -3.481 1.00 0.00 20 GLN A O 17
ATOM 18176 N N . SER A 1 21 ? -0.070 1.579 -4.275 1.00 0.00 21 SER A N 17
ATOM 18177 C CA . SER A 1 21 ? 0.386 1.373 -5.638 1.00 0.00 21 SER A CA 17
ATOM 18178 C C . SER A 1 21 ? 0.392 2.693 -6.401 1.00 0.00 21 SER A C 17
ATOM 18179 O O . SER A 1 21 ? -0.548 3.010 -7.130 1.00 0.00 21 SER A O 17
ATOM 18187 N N . MET A 1 22 ? 1.452 3.465 -6.214 1.00 0.00 22 MET A N 17
ATOM 18188 C CA . MET A 1 22 ? 1.570 4.770 -6.849 1.00 0.00 22 MET A CA 17
ATOM 18189 C C . MET A 1 22 ? 2.506 4.691 -8.049 1.00 0.00 22 MET A C 17
ATOM 18190 O O . MET A 1 22 ? 2.413 3.772 -8.863 1.00 0.00 22 MET A O 17
ATOM 18204 N N . SER A 1 23 ? 3.414 5.651 -8.151 1.00 0.00 23 SER A N 17
ATOM 18205 C CA . SER A 1 23 ? 4.384 5.672 -9.229 1.00 0.00 23 SER A CA 17
ATOM 18206 C C . SER A 1 23 ? 5.523 4.700 -8.941 1.00 0.00 23 SER A C 17
ATOM 18207 O O . SER A 1 23 ? 5.870 4.459 -7.781 1.00 0.00 23 SER A O 17
ATOM 18215 N N . GLY A 1 24 ? 6.091 4.139 -9.995 1.00 0.00 24 GLY A N 17
ATOM 18216 C CA . GLY A 1 24 ? 7.166 3.183 -9.847 1.00 0.00 24 GLY A CA 17
ATOM 18217 C C . GLY A 1 24 ? 7.584 2.590 -11.179 1.00 0.00 24 GLY A C 17
ATOM 18218 O O . GLY A 1 24 ? 7.993 3.321 -12.083 1.00 0.00 24 GLY A O 17
ATOM 18222 N N . PRO A 1 25 ? 7.485 1.261 -11.330 1.00 0.00 25 PRO A N 17
ATOM 18223 C CA . PRO A 1 25 ? 7.854 0.562 -12.564 1.00 0.00 25 PRO A CA 17
ATOM 18224 C C . PRO A 1 25 ? 6.839 0.791 -13.681 1.00 0.00 25 PRO A C 17
ATOM 18225 O O . PRO A 1 25 ? 5.874 0.039 -13.825 1.00 0.00 25 PRO A O 17
ATOM 18236 N N . ALA A 1 26 ? 7.052 1.843 -14.455 1.00 0.00 26 ALA A N 17
ATOM 18237 C CA . ALA A 1 26 ? 6.184 2.165 -15.579 1.00 0.00 26 ALA A CA 17
ATOM 18238 C C . ALA A 1 26 ? 6.992 2.816 -16.693 1.00 0.00 26 ALA A C 17
ATOM 18239 O O . ALA A 1 26 ? 7.083 4.044 -16.777 1.00 0.00 26 ALA A O 17
ATOM 18246 N N . GLY A 1 27 ? 7.602 1.985 -17.533 1.00 0.00 27 GLY A N 17
ATOM 18247 C CA . GLY A 1 27 ? 8.453 2.489 -18.594 1.00 0.00 27 GLY A CA 17
ATOM 18248 C C . GLY A 1 27 ? 9.639 3.250 -18.044 1.00 0.00 27 GLY A C 17
ATOM 18249 O O . GLY A 1 27 ? 9.992 4.322 -18.538 1.00 0.00 27 GLY A O 17
ATOM 18253 N N . SER A 1 28 ? 10.231 2.699 -16.996 1.00 0.00 28 SER A N 17
ATOM 18254 C CA . SER A 1 28 ? 11.345 3.328 -16.312 1.00 0.00 28 SER A CA 17
ATOM 18255 C C . SER A 1 28 ? 12.579 3.378 -17.211 1.00 0.00 28 SER A C 17
ATOM 18256 O O . SER A 1 28 ? 12.951 2.372 -17.816 1.00 0.00 28 SER A O 17
ATOM 18264 N N . PRO A 1 29 ? 13.218 4.558 -17.317 1.00 0.00 29 PRO A N 17
ATOM 18265 C CA . PRO A 1 29 ? 14.426 4.751 -18.133 1.00 0.00 29 PRO A CA 17
ATOM 18266 C C . PRO A 1 29 ? 15.651 4.059 -17.534 1.00 0.00 29 PRO A C 17
ATOM 18267 O O . PRO A 1 29 ? 16.657 4.700 -17.226 1.00 0.00 29 PRO A O 17
ATOM 18278 N N . GLY A 1 30 ? 15.553 2.752 -17.365 1.00 0.00 30 GLY A N 17
ATOM 18279 C CA . GLY A 1 30 ? 16.648 1.978 -16.822 1.00 0.00 30 GLY A CA 17
ATOM 18280 C C . GLY A 1 30 ? 16.405 0.491 -16.977 1.00 0.00 30 GLY A C 17
ATOM 18281 O O . GLY A 1 30 ? 16.765 -0.304 -16.108 1.00 0.00 30 GLY A O 17
ATOM 18285 N N . LEU A 1 31 ? 15.798 0.112 -18.097 1.00 0.00 31 LEU A N 17
ATOM 18286 C CA . LEU A 1 31 ? 15.453 -1.283 -18.347 1.00 0.00 31 LEU A CA 17
ATOM 18287 C C . LEU A 1 31 ? 16.639 -2.024 -18.957 1.00 0.00 31 LEU A C 17
ATOM 18288 O O . LEU A 1 31 ? 16.702 -3.251 -18.924 1.00 0.00 31 LEU A O 17
ATOM 18304 N N . LEU A 1 32 ? 17.576 -1.268 -19.511 1.00 0.00 32 LEU A N 17
ATOM 18305 C CA . LEU A 1 32 ? 18.796 -1.855 -20.050 1.00 0.00 32 LEU A CA 17
ATOM 18306 C C . LEU A 1 32 ? 19.894 -1.869 -18.991 1.00 0.00 32 LEU A C 17
ATOM 18307 O O . LEU A 1 32 ? 20.873 -2.604 -19.100 1.00 0.00 32 LEU A O 17
ATOM 18323 N N . ASN A 1 33 ? 19.714 -1.064 -17.952 1.00 0.00 33 ASN A N 17
ATOM 18324 C CA . ASN A 1 33 ? 20.719 -0.941 -16.900 1.00 0.00 33 ASN A CA 17
ATOM 18325 C C . ASN A 1 33 ? 20.633 -2.111 -15.933 1.00 0.00 33 ASN A C 17
ATOM 18326 O O . ASN A 1 33 ? 21.613 -2.468 -15.279 1.00 0.00 33 ASN A O 17
ATOM 18337 N N . LEU A 1 34 ? 19.456 -2.706 -15.853 1.00 0.00 34 LEU A N 17
ATOM 18338 C CA . LEU A 1 34 ? 19.241 -3.880 -15.023 1.00 0.00 34 LEU A CA 17
ATOM 18339 C C . LEU A 1 34 ? 18.685 -5.007 -15.878 1.00 0.00 34 LEU A C 17
ATOM 18340 O O . LEU A 1 34 ? 18.459 -4.823 -17.070 1.00 0.00 34 LEU A O 17
ATOM 18356 N N . ILE A 1 35 ? 18.470 -6.168 -15.283 1.00 0.00 35 ILE A N 17
ATOM 18357 C CA . ILE A 1 35 ? 17.872 -7.279 -16.002 1.00 0.00 35 ILE A CA 17
ATOM 18358 C C . ILE A 1 35 ? 16.496 -7.576 -15.428 1.00 0.00 35 ILE A C 17
ATOM 18359 O O . ILE A 1 35 ? 16.376 -8.171 -14.357 1.00 0.00 35 ILE A O 17
ATOM 18375 N N . PRO A 1 36 ? 15.439 -7.126 -16.111 1.00 0.00 36 PRO A N 17
ATOM 18376 C CA . PRO A 1 36 ? 14.072 -7.320 -15.649 1.00 0.00 36 PRO A CA 17
ATOM 18377 C C . PRO A 1 36 ? 13.610 -8.761 -15.828 1.00 0.00 36 PRO A C 17
ATOM 18378 O O . PRO A 1 36 ? 13.655 -9.307 -16.932 1.00 0.00 36 PRO A O 17
ATOM 18389 N N . VAL A 1 37 ? 13.181 -9.375 -14.735 1.00 0.00 37 VAL A N 17
ATOM 18390 C CA . VAL A 1 37 ? 12.587 -10.702 -14.797 1.00 0.00 37 VAL A CA 17
ATOM 18391 C C . VAL A 1 37 ? 11.204 -10.608 -15.420 1.00 0.00 37 VAL A C 17
ATOM 18392 O O . VAL A 1 37 ? 10.906 -11.259 -16.420 1.00 0.00 37 VAL A O 17
ATOM 18405 N N . ASP A 1 38 ? 10.377 -9.781 -14.811 1.00 0.00 38 ASP A N 17
ATOM 18406 C CA . ASP A 1 38 ? 9.050 -9.470 -15.324 1.00 0.00 38 ASP A CA 17
ATOM 18407 C C . ASP A 1 38 ? 8.560 -8.181 -14.687 1.00 0.00 38 ASP A C 17
ATOM 18408 O O . ASP A 1 38 ? 9.099 -7.750 -13.665 1.00 0.00 38 ASP A O 17
ATOM 18417 N N . LEU A 1 39 ? 7.552 -7.565 -15.282 1.00 0.00 39 LEU A N 17
ATOM 18418 C CA . LEU A 1 39 ? 6.983 -6.348 -14.728 1.00 0.00 39 LEU A CA 17
ATOM 18419 C C . LEU A 1 39 ? 6.040 -6.689 -13.580 1.00 0.00 39 LEU A C 17
ATOM 18420 O O . LEU A 1 39 ? 6.035 -6.024 -12.545 1.00 0.00 39 LEU A O 17
ATOM 18436 N N . SER A 1 40 ? 5.265 -7.747 -13.758 1.00 0.00 40 SER A N 17
ATOM 18437 C CA . SER A 1 40 ? 4.300 -8.172 -12.756 1.00 0.00 40 SER A CA 17
ATOM 18438 C C . SER A 1 40 ? 4.939 -9.135 -11.756 1.00 0.00 40 SER A C 17
ATOM 18439 O O . SER A 1 40 ? 4.481 -10.267 -11.592 1.00 0.00 40 SER A O 17
ATOM 18447 N N . ALA A 1 41 ? 6.002 -8.688 -11.098 1.00 0.00 41 ALA A N 17
ATOM 18448 C CA . ALA A 1 41 ? 6.701 -9.520 -10.125 1.00 0.00 41 ALA A CA 17
ATOM 18449 C C . ALA A 1 41 ? 7.465 -8.661 -9.128 1.00 0.00 41 ALA A C 17
ATOM 18450 O O . ALA A 1 41 ? 8.668 -8.838 -8.929 1.00 0.00 41 ALA A O 17
ATOM 18457 N N . SER A 1 42 ? 6.778 -7.708 -8.517 1.00 0.00 42 SER A N 17
ATOM 18458 C CA . SER A 1 42 ? 7.410 -6.815 -7.556 1.00 0.00 42 SER A CA 17
ATOM 18459 C C . SER A 1 42 ? 6.419 -6.344 -6.499 1.00 0.00 42 SER A C 17
ATOM 18460 O O . SER A 1 42 ? 5.711 -5.357 -6.698 1.00 0.00 42 SER A O 17
ATOM 18468 N N . LEU A 1 43 ? 6.361 -7.058 -5.384 1.00 0.00 43 LEU A N 17
ATOM 18469 C CA . LEU A 1 43 ? 5.529 -6.645 -4.265 1.00 0.00 43 LEU A CA 17
ATOM 18470 C C . LEU A 1 43 ? 6.319 -6.717 -2.965 1.00 0.00 43 LEU A C 17
ATOM 18471 O O . LEU A 1 43 ? 6.547 -7.796 -2.416 1.00 0.00 43 LEU A O 17
ATOM 18487 N N . GLY A 1 44 ? 6.741 -5.564 -2.484 1.00 0.00 44 GLY A N 17
ATOM 18488 C CA . GLY A 1 44 ? 7.428 -5.500 -1.217 1.00 0.00 44 GLY A CA 17
ATOM 18489 C C . GLY A 1 44 ? 6.713 -4.584 -0.255 1.00 0.00 44 GLY A C 17
ATOM 18490 O O . GLY A 1 44 ? 6.858 -3.363 -0.329 1.00 0.00 44 GLY A O 17
ATOM 18494 N N . CYS A 1 45 ? 5.931 -5.170 0.635 1.00 0.00 45 CYS A N 17
ATOM 18495 C CA . CYS A 1 45 ? 5.137 -4.402 1.581 1.00 0.00 45 CYS A CA 17
ATOM 18496 C C . CYS A 1 45 ? 4.876 -5.227 2.836 1.00 0.00 45 CYS A C 17
ATOM 18497 O O . CYS A 1 45 ? 5.375 -6.344 2.961 1.00 0.00 45 CYS A O 17
ATOM 18504 N N . VAL A 1 46 ? 4.074 -4.702 3.748 1.00 0.00 46 VAL A N 17
ATOM 18505 C CA . VAL A 1 46 ? 3.919 -5.321 5.059 1.00 0.00 46 VAL A CA 17
ATOM 18506 C C . VAL A 1 46 ? 2.490 -5.782 5.302 1.00 0.00 46 VAL A C 17
ATOM 18507 O O . VAL A 1 46 ? 1.539 -5.243 4.728 1.00 0.00 46 VAL A O 17
ATOM 18520 N N . VAL A 1 47 ? 2.358 -6.784 6.160 1.00 0.00 47 VAL A N 17
ATOM 18521 C CA . VAL A 1 47 ? 1.060 -7.333 6.517 1.00 0.00 47 VAL A CA 17
ATOM 18522 C C . VAL A 1 47 ? 0.242 -6.313 7.296 1.00 0.00 47 VAL A C 17
ATOM 18523 O O . VAL A 1 47 ? 0.787 -5.531 8.080 1.00 0.00 47 VAL A O 17
ATOM 18536 N N . GLY A 1 48 ? -1.057 -6.319 7.070 1.00 0.00 48 GLY A N 17
ATOM 18537 C CA . GLY A 1 48 ? -1.938 -5.434 7.789 1.00 0.00 48 GLY A CA 17
ATOM 18538 C C . GLY A 1 48 ? -2.397 -6.052 9.089 1.00 0.00 48 GLY A C 17
ATOM 18539 O O . GLY A 1 48 ? -3.350 -6.831 9.111 1.00 0.00 48 GLY A O 17
ATOM 18543 N N . VAL A 1 49 ? -1.702 -5.725 10.167 1.00 0.00 49 VAL A N 17
ATOM 18544 C CA . VAL A 1 49 ? -2.046 -6.241 11.483 1.00 0.00 49 VAL A CA 17
ATOM 18545 C C . VAL A 1 49 ? -3.424 -5.745 11.908 1.00 0.00 49 VAL A C 17
ATOM 18546 O O . VAL A 1 49 ? -3.696 -4.539 11.885 1.00 0.00 49 VAL A O 17
ATOM 18559 N N . ILE A 1 50 ? -4.283 -6.686 12.286 1.00 0.00 50 ILE A N 17
ATOM 18560 C CA . ILE A 1 50 ? -5.678 -6.397 12.595 1.00 0.00 50 ILE A CA 17
ATOM 18561 C C . ILE A 1 50 ? -5.803 -5.344 13.693 1.00 0.00 50 ILE A C 17
ATOM 18562 O O . ILE A 1 50 ? -5.281 -5.507 14.800 1.00 0.00 50 ILE A O 17
ATOM 18578 N N . GLY A 1 51 ? -6.484 -4.257 13.366 1.00 0.00 51 GLY A N 17
ATOM 18579 C CA . GLY A 1 51 ? -6.681 -3.182 14.318 1.00 0.00 51 GLY A CA 17
ATOM 18580 C C . GLY A 1 51 ? -5.937 -1.924 13.924 1.00 0.00 51 GLY A C 17
ATOM 18581 O O . GLY A 1 51 ? -6.097 -0.875 14.548 1.00 0.00 51 GLY A O 17
ATOM 18585 N N . SER A 1 52 ? -5.121 -2.027 12.887 1.00 0.00 52 SER A N 17
ATOM 18586 C CA . SER A 1 52 ? -4.356 -0.890 12.404 1.00 0.00 52 SER A CA 17
ATOM 18587 C C . SER A 1 52 ? -5.043 -0.254 11.203 1.00 0.00 52 SER A C 17
ATOM 18588 O O . SER A 1 52 ? -5.821 -0.906 10.512 1.00 0.00 52 SER A O 17
ATOM 18596 N N . GLN A 1 53 ? -4.763 1.017 10.960 1.00 0.00 53 GLN A N 17
ATOM 18597 C CA . GLN A 1 53 ? -5.324 1.713 9.811 1.00 0.00 53 GLN A CA 17
ATOM 18598 C C . GLN A 1 53 ? -4.207 2.179 8.894 1.00 0.00 53 GLN A C 17
ATOM 18599 O O . GLN A 1 53 ? -3.073 2.370 9.332 1.00 0.00 53 GLN A O 17
ATOM 18613 N N . CYS A 1 54 ? -4.523 2.343 7.627 1.00 0.00 54 CYS A N 17
ATOM 18614 C CA . CYS A 1 54 ? -3.545 2.782 6.652 1.00 0.00 54 CYS A CA 17
ATOM 18615 C C . CYS A 1 54 ? -4.114 3.878 5.762 1.00 0.00 54 CYS A C 17
ATOM 18616 O O . CYS A 1 54 ? -5.309 3.880 5.453 1.00 0.00 54 CYS A O 17
ATOM 18623 N N . GLY A 1 55 ? -3.258 4.812 5.367 1.00 0.00 55 GLY A N 17
ATOM 18624 C CA . GLY A 1 55 ? -3.646 5.805 4.388 1.00 0.00 55 GLY A CA 17
ATOM 18625 C C . GLY A 1 55 ? -3.476 5.264 2.986 1.00 0.00 55 GLY A C 17
ATOM 18626 O O . GLY A 1 55 ? -3.912 5.870 2.004 1.00 0.00 55 GLY A O 17
ATOM 18630 N N . ALA A 1 56 ? -2.820 4.115 2.911 1.00 0.00 56 ALA A N 17
ATOM 18631 C CA . ALA A 1 56 ? -2.631 3.408 1.661 1.00 0.00 56 ALA A CA 17
ATOM 18632 C C . ALA A 1 56 ? -3.789 2.450 1.421 1.00 0.00 56 ALA A C 17
ATOM 18633 O O . ALA A 1 56 ? -4.748 2.420 2.194 1.00 0.00 56 ALA A O 17
ATOM 18640 N N . SER A 1 57 ? -3.692 1.658 0.366 1.00 0.00 57 SER A N 17
ATOM 18641 C CA . SER A 1 57 ? -4.746 0.724 0.022 1.00 0.00 57 SER A CA 17
ATOM 18642 C C . SER A 1 57 ? -4.473 -0.641 0.648 1.00 0.00 57 SER A C 17
ATOM 18643 O O . SER A 1 57 ? -3.340 -0.943 1.035 1.00 0.00 57 SER A O 17
ATOM 18651 N N . VAL A 1 58 ? -5.510 -1.454 0.762 1.00 0.00 58 VAL A N 17
ATOM 18652 C CA . VAL A 1 58 ? -5.364 -2.784 1.322 1.00 0.00 58 VAL A CA 17
ATOM 18653 C C . VAL A 1 58 ? -5.331 -3.826 0.216 1.00 0.00 58 VAL A C 17
ATOM 18654 O O . VAL A 1 58 ? -6.184 -3.838 -0.669 1.00 0.00 58 VAL A O 17
ATOM 18667 N N . LYS A 1 59 ? -4.323 -4.675 0.255 1.00 0.00 59 LYS A N 17
ATOM 18668 C CA . LYS A 1 59 ? -4.193 -5.744 -0.717 1.00 0.00 59 LYS A CA 17
ATOM 18669 C C . LYS A 1 59 ? -4.400 -7.088 -0.037 1.00 0.00 59 LYS A C 17
ATOM 18670 O O . LYS A 1 59 ? -4.181 -7.219 1.161 1.00 0.00 59 LYS A O 17
ATOM 18689 N N . CYS A 1 60 ? -4.836 -8.072 -0.795 1.00 0.00 60 CYS A N 17
ATOM 18690 C CA . CYS A 1 60 ? -4.977 -9.423 -0.280 1.00 0.00 60 CYS A CA 17
ATOM 18691 C C . CYS A 1 60 ? -3.962 -10.323 -0.958 1.00 0.00 60 CYS A C 17
ATOM 18692 O O . CYS A 1 60 ? -4.113 -10.663 -2.129 1.00 0.00 60 CYS A O 17
ATOM 18699 N N . CYS A 1 61 ? -2.925 -10.702 -0.232 1.00 0.00 61 CYS A N 17
ATOM 18700 C CA . CYS A 1 61 ? -1.836 -11.453 -0.831 1.00 0.00 61 CYS A CA 17
ATOM 18701 C C . CYS A 1 61 ? -1.637 -12.795 -0.139 1.00 0.00 61 CYS A C 17
ATOM 18702 O O . CYS A 1 61 ? -1.900 -12.948 1.056 1.00 0.00 61 CYS A O 17
ATOM 18709 N N . LYS A 1 62 ? -1.202 -13.766 -0.925 1.00 0.00 62 LYS A N 17
ATOM 18710 C CA . LYS A 1 62 ? -0.883 -15.093 -0.449 1.00 0.00 62 LYS A CA 17
ATOM 18711 C C . LYS A 1 62 ? 0.403 -15.557 -1.118 1.00 0.00 62 LYS A C 17
ATOM 18712 O O . LYS A 1 62 ? 0.604 -15.320 -2.321 1.00 0.00 62 LYS A O 17
ATOM 18731 N N . ASP A 1 63 ? 1.231 -16.240 -0.329 1.00 0.00 63 ASP A N 17
ATOM 18732 C CA . ASP A 1 63 ? 2.603 -16.614 -0.698 1.00 0.00 63 ASP A CA 17
ATOM 18733 C C . ASP A 1 63 ? 3.524 -15.424 -0.478 1.00 0.00 63 ASP A C 17
ATOM 18734 O O . ASP A 1 63 ? 3.886 -14.706 -1.409 1.00 0.00 63 ASP A O 17
ATOM 18743 N N . ASP A 1 64 ? 3.881 -15.216 0.779 1.00 0.00 64 ASP A N 17
ATOM 18744 C CA . ASP A 1 64 ? 4.658 -14.054 1.185 1.00 0.00 64 ASP A CA 17
ATOM 18745 C C . ASP A 1 64 ? 6.141 -14.399 1.315 1.00 0.00 64 ASP A C 17
ATOM 18746 O O . ASP A 1 64 ? 6.823 -14.636 0.316 1.00 0.00 64 ASP A O 17
ATOM 18755 N N . VAL A 1 65 ? 6.635 -14.432 2.547 1.00 0.00 65 VAL A N 17
ATOM 18756 C CA . VAL A 1 65 ? 8.052 -14.680 2.795 1.00 0.00 65 VAL A CA 17
ATOM 18757 C C . VAL A 1 65 ? 8.272 -16.069 3.378 1.00 0.00 65 VAL A C 17
ATOM 18758 O O . VAL A 1 65 ? 7.554 -16.499 4.283 1.00 0.00 65 VAL A O 17
ATOM 18771 N N . THR A 1 66 ? 9.262 -16.768 2.845 1.00 0.00 66 THR A N 17
ATOM 18772 C CA . THR A 1 66 ? 9.647 -18.069 3.358 1.00 0.00 66 THR A CA 17
ATOM 18773 C C . THR A 1 66 ? 10.552 -17.911 4.562 1.00 0.00 66 THR A C 17
ATOM 18774 O O . THR A 1 66 ? 10.247 -18.357 5.666 1.00 0.00 66 THR A O 17
ATOM 18785 N N . ASN A 1 67 ? 11.662 -17.258 4.324 1.00 0.00 67 ASN A N 17
ATOM 18786 C CA . ASN A 1 67 ? 12.636 -16.967 5.366 1.00 0.00 67 ASN A CA 17
ATOM 18787 C C . ASN A 1 67 ? 12.734 -15.465 5.568 1.00 0.00 67 ASN A C 17
ATOM 18788 O O . ASN A 1 67 ? 12.719 -14.702 4.600 1.00 0.00 67 ASN A O 17
ATOM 18799 N N . THR A 1 68 ? 12.834 -15.037 6.817 1.00 0.00 68 THR A N 17
ATOM 18800 C CA . THR A 1 68 ? 12.946 -13.624 7.131 1.00 0.00 68 THR A CA 17
ATOM 18801 C C . THR A 1 68 ? 14.382 -13.130 6.960 1.00 0.00 68 THR A C 17
ATOM 18802 O O . THR A 1 68 ? 14.955 -12.515 7.859 1.00 0.00 68 THR A O 17
ATOM 18813 N N . GLY A 1 69 ? 14.958 -13.407 5.795 1.00 0.00 69 GLY A N 17
ATOM 18814 C CA . GLY A 1 69 ? 16.305 -12.953 5.497 1.00 0.00 69 GLY A CA 17
ATOM 18815 C C . GLY A 1 69 ? 16.305 -11.580 4.863 1.00 0.00 69 GLY A C 17
ATOM 18816 O O . GLY A 1 69 ? 17.030 -11.315 3.899 1.00 0.00 69 GLY A O 17
ATOM 18820 N N . ASN A 1 70 ? 15.467 -10.708 5.402 1.00 0.00 70 ASN A N 17
ATOM 18821 C CA . ASN A 1 70 ? 15.296 -9.362 4.884 1.00 0.00 70 ASN A CA 17
ATOM 18822 C C . ASN A 1 70 ? 14.963 -8.413 6.024 1.00 0.00 70 ASN A C 17
ATOM 18823 O O . ASN A 1 70 ? 14.630 -8.852 7.128 1.00 0.00 70 ASN A O 17
ATOM 18834 N N . SER A 1 71 ? 15.078 -7.122 5.766 1.00 0.00 71 SER A N 17
ATOM 18835 C CA . SER A 1 71 ? 14.759 -6.114 6.760 1.00 0.00 71 SER A CA 17
ATOM 18836 C C . SER A 1 71 ? 13.249 -5.981 6.920 1.00 0.00 71 SER A C 17
ATOM 18837 O O . SER A 1 71 ? 12.701 -6.176 8.008 1.00 0.00 71 SER A O 17
ATOM 18845 N N . PHE A 1 72 ? 12.582 -5.661 5.821 1.00 0.00 72 PHE A N 17
ATOM 18846 C CA . PHE A 1 72 ? 11.138 -5.507 5.815 1.00 0.00 72 PHE A CA 17
ATOM 18847 C C . PHE A 1 72 ? 10.480 -6.728 5.178 1.00 0.00 72 PHE A C 17
ATOM 18848 O O . PHE A 1 72 ? 11.162 -7.581 4.606 1.00 0.00 72 PHE A O 17
ATOM 18865 N N . LEU A 1 73 ? 9.161 -6.807 5.276 1.00 0.00 73 LEU A N 17
ATOM 18866 C CA . LEU A 1 73 ? 8.421 -7.938 4.736 1.00 0.00 73 LEU A CA 17
ATOM 18867 C C . LEU A 1 73 ? 8.415 -7.915 3.211 1.00 0.00 73 LEU A C 17
ATOM 18868 O O . LEU A 1 73 ? 8.138 -6.887 2.595 1.00 0.00 73 LEU A O 17
ATOM 18884 N N . ILE A 1 74 ? 8.732 -9.050 2.610 1.00 0.00 74 ILE A N 17
ATOM 18885 C CA . ILE A 1 74 ? 8.729 -9.174 1.159 1.00 0.00 74 ILE A CA 17
ATOM 18886 C C . ILE A 1 74 ? 7.710 -10.223 0.727 1.00 0.00 74 ILE A C 17
ATOM 18887 O O . ILE A 1 74 ? 7.648 -11.310 1.298 1.00 0.00 74 ILE A O 17
ATOM 18903 N N . ILE A 1 75 ? 6.907 -9.890 -0.270 1.00 0.00 75 ILE A N 17
ATOM 18904 C CA . ILE A 1 75 ? 5.884 -10.799 -0.753 1.00 0.00 75 ILE A CA 17
ATOM 18905 C C . ILE A 1 75 ? 6.330 -11.452 -2.059 1.00 0.00 75 ILE A C 17
ATOM 18906 O O . ILE A 1 75 ? 6.958 -10.810 -2.902 1.00 0.00 75 ILE A O 17
ATOM 18922 N N . ASN A 1 76 ? 6.001 -12.725 -2.221 1.00 0.00 76 ASN A N 17
ATOM 18923 C CA . ASN A 1 76 ? 6.423 -13.490 -3.390 1.00 0.00 76 ASN A CA 17
ATOM 18924 C C . ASN A 1 76 ? 5.419 -13.339 -4.524 1.00 0.00 76 ASN A C 17
ATOM 18925 O O . ASN A 1 76 ? 5.511 -14.028 -5.543 1.00 0.00 76 ASN A O 17
ATOM 18936 N N . ALA A 1 77 ? 4.464 -12.431 -4.329 1.00 0.00 77 ALA A N 17
ATOM 18937 C CA . ALA A 1 77 ? 3.378 -12.224 -5.276 1.00 0.00 77 ALA A CA 17
ATOM 18938 C C . ALA A 1 77 ? 2.592 -13.519 -5.459 1.00 0.00 77 ALA A C 17
ATOM 18939 O O . ALA A 1 77 ? 2.121 -14.093 -4.477 1.00 0.00 77 ALA A O 17
ATOM 18946 N N . ALA A 1 78 ? 2.467 -13.973 -6.708 1.00 0.00 78 ALA A N 17
ATOM 18947 C CA . ALA A 1 78 ? 1.780 -15.227 -7.039 1.00 0.00 78 ALA A CA 17
ATOM 18948 C C . ALA A 1 78 ? 0.277 -15.116 -6.805 1.00 0.00 78 ALA A C 17
ATOM 18949 O O . ALA A 1 78 ? -0.507 -15.146 -7.756 1.00 0.00 78 ALA A O 17
ATOM 18956 N N . ASN A 1 79 ? -0.131 -14.980 -5.552 1.00 0.00 79 ASN A N 17
ATOM 18957 C CA . ASN A 1 79 ? -1.538 -14.828 -5.233 1.00 0.00 79 ASN A CA 17
ATOM 18958 C C . ASN A 1 79 ? -1.775 -13.468 -4.607 1.00 0.00 79 ASN A C 17
ATOM 18959 O O . ASN A 1 79 ? -1.464 -13.257 -3.448 1.00 0.00 79 ASN A O 17
ATOM 18970 N N . CYS A 1 80 ? -2.299 -12.536 -5.374 1.00 0.00 80 CYS A N 17
ATOM 18971 C CA . CYS A 1 80 ? -2.617 -11.224 -4.834 1.00 0.00 80 CYS A CA 17
ATOM 18972 C C . CYS A 1 80 ? -3.834 -10.641 -5.529 1.00 0.00 80 CYS A C 17
ATOM 18973 O O . CYS A 1 80 ? -3.925 -10.651 -6.756 1.00 0.00 80 CYS A O 17
ATOM 18980 N N . VAL A 1 81 ? -4.778 -10.164 -4.734 1.00 0.00 81 VAL A N 17
ATOM 18981 C CA . VAL A 1 81 ? -5.983 -9.538 -5.251 1.00 0.00 81 VAL A CA 17
ATOM 18982 C C . VAL A 1 81 ? -6.291 -8.271 -4.465 1.00 0.00 81 VAL A C 17
ATOM 18983 O O . VAL A 1 81 ? -5.807 -8.095 -3.345 1.00 0.00 81 VAL A O 17
ATOM 18996 N N . ALA A 1 82 ? -7.082 -7.388 -5.050 1.00 0.00 82 ALA A N 17
ATOM 18997 C CA . ALA A 1 82 ? -7.478 -6.162 -4.380 1.00 0.00 82 ALA A CA 17
ATOM 18998 C C . ALA A 1 82 ? -8.945 -5.874 -4.645 1.00 0.00 82 ALA A C 17
ATOM 18999 O O . ALA A 1 82 ? -9.756 -5.970 -3.699 1.00 0.00 82 ALA A O 17
ATOM 19007 N N . ALA A 1 1 ? -7.875 7.180 5.635 1.00 0.00 1 ALA A N 18
ATOM 19008 C CA . ALA A 1 1 ? -7.268 6.075 6.407 1.00 0.00 1 ALA A CA 18
ATOM 19009 C C . ALA A 1 1 ? -8.093 4.805 6.248 1.00 0.00 1 ALA A C 18
ATOM 19010 O O . ALA A 1 1 ? -9.322 4.827 6.364 1.00 0.00 1 ALA A O 18
ATOM 19019 N N . THR A 1 2 ? -7.420 3.704 5.968 1.00 0.00 2 THR A N 18
ATOM 19020 C CA . THR A 1 2 ? -8.092 2.433 5.768 1.00 0.00 2 THR A CA 18
ATOM 19021 C C . THR A 1 2 ? -7.822 1.483 6.928 1.00 0.00 2 THR A C 18
ATOM 19022 O O . THR A 1 2 ? -6.699 1.015 7.112 1.00 0.00 2 THR A O 18
ATOM 19033 N N . THR A 1 3 ? -8.846 1.217 7.725 1.00 0.00 3 THR A N 18
ATOM 19034 C CA . THR A 1 3 ? -8.731 0.269 8.819 1.00 0.00 3 THR A CA 18
ATOM 19035 C C . THR A 1 3 ? -8.832 -1.153 8.285 1.00 0.00 3 THR A C 18
ATOM 19036 O O . THR A 1 3 ? -9.834 -1.526 7.672 1.00 0.00 3 THR A O 18
ATOM 19047 N N . ILE A 1 4 ? -7.790 -1.935 8.505 1.00 0.00 4 ILE A N 18
ATOM 19048 C CA . ILE A 1 4 ? -7.733 -3.289 7.987 1.00 0.00 4 ILE A CA 18
ATOM 19049 C C . ILE A 1 4 ? -8.464 -4.249 8.916 1.00 0.00 4 ILE A C 18
ATOM 19050 O O . ILE A 1 4 ? -8.230 -4.254 10.125 1.00 0.00 4 ILE A O 18
ATOM 19066 N N . GLY A 1 5 ? -9.370 -5.032 8.353 1.00 0.00 5 GLY A N 18
ATOM 19067 C CA . GLY A 1 5 ? -10.106 -6.001 9.138 1.00 0.00 5 GLY A CA 18
ATOM 19068 C C . GLY A 1 5 ? -9.468 -7.371 9.074 1.00 0.00 5 GLY A C 18
ATOM 19069 O O . GLY A 1 5 ? -8.488 -7.555 8.353 1.00 0.00 5 GLY A O 18
ATOM 19073 N N . PRO A 1 6 ? -9.999 -8.354 9.819 1.00 0.00 6 PRO A N 18
ATOM 19074 C CA . PRO A 1 6 ? -9.481 -9.728 9.813 1.00 0.00 6 PRO A CA 18
ATOM 19075 C C . PRO A 1 6 ? -9.481 -10.334 8.416 1.00 0.00 6 PRO A C 18
ATOM 19076 O O . PRO A 1 6 ? -8.619 -11.141 8.073 1.00 0.00 6 PRO A O 18
ATOM 19087 N N . ASN A 1 7 ? -10.457 -9.940 7.612 1.00 0.00 7 ASN A N 18
ATOM 19088 C CA . ASN A 1 7 ? -10.540 -10.389 6.231 1.00 0.00 7 ASN A CA 18
ATOM 19089 C C . ASN A 1 7 ? -11.092 -9.272 5.359 1.00 0.00 7 ASN A C 18
ATOM 19090 O O . ASN A 1 7 ? -12.305 -9.155 5.169 1.00 0.00 7 ASN A O 18
ATOM 19101 N N . THR A 1 8 ? -10.195 -8.426 4.867 1.00 0.00 8 THR A N 18
ATOM 19102 C CA . THR A 1 8 ? -10.567 -7.337 3.972 1.00 0.00 8 THR A CA 18
ATOM 19103 C C . THR A 1 8 ? -11.177 -7.871 2.681 1.00 0.00 8 THR A C 18
ATOM 19104 O O . THR A 1 8 ? -12.104 -7.287 2.122 1.00 0.00 8 THR A O 18
ATOM 19115 N N . CYS A 1 9 ? -10.644 -8.986 2.221 1.00 0.00 9 CYS A N 18
ATOM 19116 C CA . CYS A 1 9 ? -11.109 -9.614 1.003 1.00 0.00 9 CYS A CA 18
ATOM 19117 C C . CYS A 1 9 ? -11.973 -10.825 1.339 1.00 0.00 9 CYS A C 18
ATOM 19118 O O . CYS A 1 9 ? -11.847 -11.403 2.420 1.00 0.00 9 CYS A O 18
ATOM 19125 N N . SER A 1 10 ? -12.844 -11.208 0.425 1.00 0.00 10 SER A N 18
ATOM 19126 C CA . SER A 1 10 ? -13.724 -12.345 0.642 1.00 0.00 10 SER A CA 18
ATOM 19127 C C . SER A 1 10 ? -13.114 -13.614 0.053 1.00 0.00 10 SER A C 18
ATOM 19128 O O . SER A 1 10 ? -13.748 -14.321 -0.728 1.00 0.00 10 SER A O 18
ATOM 19136 N N . ILE A 1 11 ? -11.866 -13.880 0.420 1.00 0.00 11 ILE A N 18
ATOM 19137 C CA . ILE A 1 11 ? -11.172 -15.077 -0.031 1.00 0.00 11 ILE A CA 18
ATOM 19138 C C . ILE A 1 11 ? -10.702 -15.874 1.175 1.00 0.00 11 ILE A C 18
ATOM 19139 O O . ILE A 1 11 ? -10.458 -15.305 2.242 1.00 0.00 11 ILE A O 18
ATOM 19155 N N . ASP A 1 12 ? -10.589 -17.183 1.012 1.00 0.00 12 ASP A N 18
ATOM 19156 C CA . ASP A 1 12 ? -10.249 -18.063 2.124 1.00 0.00 12 ASP A CA 18
ATOM 19157 C C . ASP A 1 12 ? -8.777 -17.958 2.499 1.00 0.00 12 ASP A C 18
ATOM 19158 O O . ASP A 1 12 ? -7.901 -18.300 1.703 1.00 0.00 12 ASP A O 18
ATOM 19167 N N . ASP A 1 13 ? -8.531 -17.476 3.717 1.00 0.00 13 ASP A N 18
ATOM 19168 C CA . ASP A 1 13 ? -7.187 -17.420 4.305 1.00 0.00 13 ASP A CA 18
ATOM 19169 C C . ASP A 1 13 ? -6.216 -16.609 3.452 1.00 0.00 13 ASP A C 18
ATOM 19170 O O . ASP A 1 13 ? -5.318 -17.163 2.814 1.00 0.00 13 ASP A O 18
ATOM 19179 N N . TYR A 1 14 ? -6.391 -15.296 3.446 1.00 0.00 14 TYR A N 18
ATOM 19180 C CA . TYR A 1 14 ? -5.500 -14.411 2.710 1.00 0.00 14 TYR A CA 18
ATOM 19181 C C . TYR A 1 14 ? -4.946 -13.335 3.633 1.00 0.00 14 TYR A C 18
ATOM 19182 O O . TYR A 1 14 ? -5.658 -12.830 4.501 1.00 0.00 14 TYR A O 18
ATOM 19200 N N . LYS A 1 15 ? -3.676 -12.994 3.447 1.00 0.00 15 LYS A N 18
ATOM 19201 C CA . LYS A 1 15 ? -3.022 -12.007 4.295 1.00 0.00 15 LYS A CA 18
ATOM 19202 C C . LYS A 1 15 ? -3.172 -10.610 3.706 1.00 0.00 15 LYS A C 18
ATOM 19203 O O . LYS A 1 15 ? -2.817 -10.375 2.548 1.00 0.00 15 LYS A O 18
ATOM 19222 N N . PRO A 1 16 ? -3.722 -9.676 4.489 1.00 0.00 16 PRO A N 18
ATOM 19223 C CA . PRO A 1 16 ? -3.877 -8.284 4.080 1.00 0.00 16 PRO A CA 18
ATOM 19224 C C . PRO A 1 16 ? -2.554 -7.525 4.142 1.00 0.00 16 PRO A C 18
ATOM 19225 O O . PRO A 1 16 ? -1.768 -7.703 5.071 1.00 0.00 16 PRO A O 18
ATOM 19236 N N . TYR A 1 17 ? -2.313 -6.690 3.149 1.00 0.00 17 TYR A N 18
ATOM 19237 C CA . TYR A 1 17 ? -1.086 -5.912 3.081 1.00 0.00 17 TYR A CA 18
ATOM 19238 C C . TYR A 1 17 ? -1.404 -4.435 2.903 1.00 0.00 17 TYR A C 18
ATOM 19239 O O . TYR A 1 17 ? -2.362 -4.084 2.212 1.00 0.00 17 TYR A O 18
ATOM 19257 N N . CYS A 1 18 ? -0.609 -3.577 3.525 1.00 0.00 18 CYS A N 18
ATOM 19258 C CA . CYS A 1 18 ? -0.721 -2.143 3.297 1.00 0.00 18 CYS A CA 18
ATOM 19259 C C . CYS A 1 18 ? 0.228 -1.741 2.174 1.00 0.00 18 CYS A C 18
ATOM 19260 O O . CYS A 1 18 ? 1.449 -1.809 2.332 1.00 0.00 18 CYS A O 18
ATOM 19267 N N . CYS A 1 19 ? -0.328 -1.336 1.040 1.00 0.00 19 CYS A N 18
ATOM 19268 C CA . CYS A 1 19 ? 0.488 -0.941 -0.095 1.00 0.00 19 CYS A CA 18
ATOM 19269 C C . CYS A 1 19 ? 0.230 0.509 -0.479 1.00 0.00 19 CYS A C 18
ATOM 19270 O O . CYS A 1 19 ? -0.910 0.909 -0.715 1.00 0.00 19 CYS A O 18
ATOM 19277 N N . GLN A 1 20 ? 1.293 1.297 -0.525 1.00 0.00 20 GLN A N 18
ATOM 19278 C CA . GLN A 1 20 ? 1.190 2.684 -0.946 1.00 0.00 20 GLN A CA 18
ATOM 19279 C C . GLN A 1 20 ? 1.605 2.798 -2.397 1.00 0.00 20 GLN A C 18
ATOM 19280 O O . GLN A 1 20 ? 2.787 2.710 -2.730 1.00 0.00 20 GLN A O 18
ATOM 19294 N N . SER A 1 21 ? 0.626 2.980 -3.255 1.00 0.00 21 SER A N 18
ATOM 19295 C CA . SER A 1 21 ? 0.864 2.989 -4.688 1.00 0.00 21 SER A CA 18
ATOM 19296 C C . SER A 1 21 ? 0.751 4.396 -5.266 1.00 0.00 21 SER A C 18
ATOM 19297 O O . SER A 1 21 ? 1.157 4.642 -6.402 1.00 0.00 21 SER A O 18
ATOM 19305 N N . MET A 1 22 ? 0.212 5.321 -4.482 1.00 0.00 22 MET A N 18
ATOM 19306 C CA . MET A 1 22 ? 0.087 6.696 -4.934 1.00 0.00 22 MET A CA 18
ATOM 19307 C C . MET A 1 22 ? 1.324 7.489 -4.570 1.00 0.00 22 MET A C 18
ATOM 19308 O O . MET A 1 22 ? 1.374 8.182 -3.552 1.00 0.00 22 MET A O 18
ATOM 19322 N N . SER A 1 23 ? 2.318 7.365 -5.406 1.00 0.00 23 SER A N 18
ATOM 19323 C CA . SER A 1 23 ? 3.562 8.088 -5.236 1.00 0.00 23 SER A CA 18
ATOM 19324 C C . SER A 1 23 ? 3.528 9.390 -6.025 1.00 0.00 23 SER A C 18
ATOM 19325 O O . SER A 1 23 ? 4.381 10.261 -5.857 1.00 0.00 23 SER A O 18
ATOM 19333 N N . GLY A 1 24 ? 2.520 9.519 -6.875 1.00 0.00 24 GLY A N 18
ATOM 19334 C CA . GLY A 1 24 ? 2.384 10.693 -7.708 1.00 0.00 24 GLY A CA 18
ATOM 19335 C C . GLY A 1 24 ? 1.796 10.346 -9.058 1.00 0.00 24 GLY A C 18
ATOM 19336 O O . GLY A 1 24 ? 1.998 9.233 -9.547 1.00 0.00 24 GLY A O 18
ATOM 19340 N N . PRO A 1 25 ? 1.050 11.274 -9.678 1.00 0.00 25 PRO A N 18
ATOM 19341 C CA . PRO A 1 25 ? 0.443 11.053 -10.994 1.00 0.00 25 PRO A CA 18
ATOM 19342 C C . PRO A 1 25 ? 1.484 10.737 -12.062 1.00 0.00 25 PRO A C 18
ATOM 19343 O O . PRO A 1 25 ? 2.395 11.531 -12.316 1.00 0.00 25 PRO A O 18
ATOM 19354 N N . ALA A 1 26 ? 1.345 9.576 -12.682 1.00 0.00 26 ALA A N 18
ATOM 19355 C CA . ALA A 1 26 ? 2.300 9.120 -13.681 1.00 0.00 26 ALA A CA 18
ATOM 19356 C C . ALA A 1 26 ? 1.652 9.034 -15.059 1.00 0.00 26 ALA A C 18
ATOM 19357 O O . ALA A 1 26 ? 1.942 8.127 -15.843 1.00 0.00 26 ALA A O 18
ATOM 19364 N N . GLY A 1 27 ? 0.770 9.981 -15.345 1.00 0.00 27 GLY A N 18
ATOM 19365 C CA . GLY A 1 27 ? 0.129 10.036 -16.641 1.00 0.00 27 GLY A CA 18
ATOM 19366 C C . GLY A 1 27 ? 0.782 11.064 -17.535 1.00 0.00 27 GLY A C 18
ATOM 19367 O O . GLY A 1 27 ? 0.146 11.624 -18.429 1.00 0.00 27 GLY A O 18
ATOM 19371 N N . SER A 1 28 ? 2.053 11.328 -17.268 1.00 0.00 28 SER A N 18
ATOM 19372 C CA . SER A 1 28 ? 2.822 12.313 -18.009 1.00 0.00 28 SER A CA 18
ATOM 19373 C C . SER A 1 28 ? 3.018 11.877 -19.460 1.00 0.00 28 SER A C 18
ATOM 19374 O O . SER A 1 28 ? 3.515 10.778 -19.727 1.00 0.00 28 SER A O 18
ATOM 19382 N N . PRO A 1 29 ? 2.632 12.735 -20.419 1.00 0.00 29 PRO A N 18
ATOM 19383 C CA . PRO A 1 29 ? 2.762 12.453 -21.852 1.00 0.00 29 PRO A CA 18
ATOM 19384 C C . PRO A 1 29 ? 4.200 12.614 -22.353 1.00 0.00 29 PRO A C 18
ATOM 19385 O O . PRO A 1 29 ? 4.441 13.135 -23.442 1.00 0.00 29 PRO A O 18
ATOM 19396 N N . GLY A 1 30 ? 5.154 12.158 -21.552 1.00 0.00 30 GLY A N 18
ATOM 19397 C CA . GLY A 1 30 ? 6.550 12.239 -21.932 1.00 0.00 30 GLY A CA 18
ATOM 19398 C C . GLY A 1 30 ? 7.089 10.892 -22.357 1.00 0.00 30 GLY A C 18
ATOM 19399 O O . GLY A 1 30 ? 8.298 10.655 -22.338 1.00 0.00 30 GLY A O 18
ATOM 19403 N N . LEU A 1 31 ? 6.182 10.001 -22.735 1.00 0.00 31 LEU A N 18
ATOM 19404 C CA . LEU A 1 31 ? 6.550 8.656 -23.145 1.00 0.00 31 LEU A CA 18
ATOM 19405 C C . LEU A 1 31 ? 6.824 8.600 -24.644 1.00 0.00 31 LEU A C 18
ATOM 19406 O O . LEU A 1 31 ? 5.963 8.205 -25.434 1.00 0.00 31 LEU A O 18
ATOM 19422 N N . LEU A 1 32 ? 8.018 9.017 -25.029 1.00 0.00 32 LEU A N 18
ATOM 19423 C CA . LEU A 1 32 ? 8.454 8.919 -26.412 1.00 0.00 32 LEU A CA 18
ATOM 19424 C C . LEU A 1 32 ? 9.190 7.600 -26.610 1.00 0.00 32 LEU A C 18
ATOM 19425 O O . LEU A 1 32 ? 9.486 7.188 -27.732 1.00 0.00 32 LEU A O 18
ATOM 19441 N N . ASN A 1 33 ? 9.493 6.956 -25.493 1.00 0.00 33 ASN A N 18
ATOM 19442 C CA . ASN A 1 33 ? 10.076 5.627 -25.495 1.00 0.00 33 ASN A CA 18
ATOM 19443 C C . ASN A 1 33 ? 9.042 4.636 -24.975 1.00 0.00 33 ASN A C 18
ATOM 19444 O O . ASN A 1 33 ? 8.451 4.847 -23.915 1.00 0.00 33 ASN A O 18
ATOM 19455 N N . LEU A 1 34 ? 8.809 3.573 -25.728 1.00 0.00 34 LEU A N 18
ATOM 19456 C CA . LEU A 1 34 ? 7.760 2.623 -25.392 1.00 0.00 34 LEU A CA 18
ATOM 19457 C C . LEU A 1 34 ? 8.177 1.697 -24.257 1.00 0.00 34 LEU A C 18
ATOM 19458 O O . LEU A 1 34 ? 8.666 0.589 -24.486 1.00 0.00 34 LEU A O 18
ATOM 19474 N N . ILE A 1 35 ? 7.993 2.162 -23.031 1.00 0.00 35 ILE A N 18
ATOM 19475 C CA . ILE A 1 35 ? 8.230 1.338 -21.855 1.00 0.00 35 ILE A CA 18
ATOM 19476 C C . ILE A 1 35 ? 6.950 1.227 -21.036 1.00 0.00 35 ILE A C 18
ATOM 19477 O O . ILE A 1 35 ? 6.653 2.100 -20.221 1.00 0.00 35 ILE A O 18
ATOM 19493 N N . PRO A 1 36 ? 6.161 0.163 -21.263 1.00 0.00 36 PRO A N 18
ATOM 19494 C CA . PRO A 1 36 ? 4.898 -0.052 -20.553 1.00 0.00 36 PRO A CA 18
ATOM 19495 C C . PRO A 1 36 ? 5.100 -0.168 -19.047 1.00 0.00 36 PRO A C 18
ATOM 19496 O O . PRO A 1 36 ? 5.864 -1.014 -18.572 1.00 0.00 36 PRO A O 18
ATOM 19507 N N . VAL A 1 37 ? 4.403 0.673 -18.300 1.00 0.00 37 VAL A N 18
ATOM 19508 C CA . VAL A 1 37 ? 4.562 0.719 -16.856 1.00 0.00 37 VAL A CA 18
ATOM 19509 C C . VAL A 1 37 ? 3.685 -0.333 -16.175 1.00 0.00 37 VAL A C 18
ATOM 19510 O O . VAL A 1 37 ? 2.458 -0.319 -16.295 1.00 0.00 37 VAL A O 18
ATOM 19523 N N . ASP A 1 38 ? 4.328 -1.266 -15.489 1.00 0.00 38 ASP A N 18
ATOM 19524 C CA . ASP A 1 38 ? 3.623 -2.283 -14.720 1.00 0.00 38 ASP A CA 18
ATOM 19525 C C . ASP A 1 38 ? 4.301 -2.482 -13.372 1.00 0.00 38 ASP A C 18
ATOM 19526 O O . ASP A 1 38 ? 5.516 -2.309 -13.241 1.00 0.00 38 ASP A O 18
ATOM 19535 N N . LEU A 1 39 ? 3.512 -2.822 -12.369 1.00 0.00 39 LEU A N 18
ATOM 19536 C CA . LEU A 1 39 ? 4.028 -3.043 -11.026 1.00 0.00 39 LEU A CA 18
ATOM 19537 C C . LEU A 1 39 ? 3.504 -4.362 -10.479 1.00 0.00 39 LEU A C 18
ATOM 19538 O O . LEU A 1 39 ? 3.497 -4.592 -9.272 1.00 0.00 39 LEU A O 18
ATOM 19554 N N . SER A 1 40 ? 3.092 -5.241 -11.378 1.00 0.00 40 SER A N 18
ATOM 19555 C CA . SER A 1 40 ? 2.466 -6.494 -10.991 1.00 0.00 40 SER A CA 18
ATOM 19556 C C . SER A 1 40 ? 3.509 -7.544 -10.611 1.00 0.00 40 SER A C 18
ATOM 19557 O O . SER A 1 40 ? 3.198 -8.527 -9.939 1.00 0.00 40 SER A O 18
ATOM 19565 N N . ALA A 1 41 ? 4.746 -7.328 -11.036 1.00 0.00 41 ALA A N 18
ATOM 19566 C CA . ALA A 1 41 ? 5.823 -8.264 -10.741 1.00 0.00 41 ALA A CA 18
ATOM 19567 C C . ALA A 1 41 ? 6.731 -7.725 -9.643 1.00 0.00 41 ALA A C 18
ATOM 19568 O O . ALA A 1 41 ? 7.759 -8.323 -9.322 1.00 0.00 41 ALA A O 18
ATOM 19575 N N . SER A 1 42 ? 6.342 -6.598 -9.060 1.00 0.00 42 SER A N 18
ATOM 19576 C CA . SER A 1 42 ? 7.144 -5.958 -8.027 1.00 0.00 42 SER A CA 18
ATOM 19577 C C . SER A 1 42 ? 6.273 -5.556 -6.845 1.00 0.00 42 SER A C 18
ATOM 19578 O O . SER A 1 42 ? 5.703 -4.463 -6.824 1.00 0.00 42 SER A O 18
ATOM 19586 N N . LEU A 1 43 ? 6.176 -6.430 -5.858 1.00 0.00 43 LEU A N 18
ATOM 19587 C CA . LEU A 1 43 ? 5.322 -6.167 -4.713 1.00 0.00 43 LEU A CA 18
ATOM 19588 C C . LEU A 1 43 ? 6.136 -6.089 -3.431 1.00 0.00 43 LEU A C 18
ATOM 19589 O O . LEU A 1 43 ? 6.569 -7.105 -2.883 1.00 0.00 43 LEU A O 18
ATOM 19605 N N . GLY A 1 44 ? 6.338 -4.871 -2.963 1.00 0.00 44 GLY A N 18
ATOM 19606 C CA . GLY A 1 44 ? 7.033 -4.654 -1.717 1.00 0.00 44 GLY A CA 18
ATOM 19607 C C . GLY A 1 44 ? 6.155 -3.939 -0.721 1.00 0.00 44 GLY A C 18
ATOM 19608 O O . GLY A 1 44 ? 6.065 -2.711 -0.734 1.00 0.00 44 GLY A O 18
ATOM 19612 N N . CYS A 1 45 ? 5.491 -4.701 0.129 1.00 0.00 45 CYS A N 18
ATOM 19613 C CA . CYS A 1 45 ? 4.572 -4.132 1.098 1.00 0.00 45 CYS A CA 18
ATOM 19614 C C . CYS A 1 45 ? 4.752 -4.782 2.458 1.00 0.00 45 CYS A C 18
ATOM 19615 O O . CYS A 1 45 ? 5.562 -5.690 2.620 1.00 0.00 45 CYS A O 18
ATOM 19622 N N . VAL A 1 46 ? 3.996 -4.310 3.434 1.00 0.00 46 VAL A N 18
ATOM 19623 C CA . VAL A 1 46 ? 4.030 -4.878 4.768 1.00 0.00 46 VAL A CA 18
ATOM 19624 C C . VAL A 1 46 ? 2.653 -5.395 5.145 1.00 0.00 46 VAL A C 18
ATOM 19625 O O . VAL A 1 46 ? 1.639 -4.854 4.693 1.00 0.00 46 VAL A O 18
ATOM 19638 N N . VAL A 1 47 ? 2.620 -6.444 5.956 1.00 0.00 47 VAL A N 18
ATOM 19639 C CA . VAL A 1 47 ? 1.361 -7.053 6.364 1.00 0.00 47 VAL A CA 18
ATOM 19640 C C . VAL A 1 47 ? 0.549 -6.086 7.211 1.00 0.00 47 VAL A C 18
ATOM 19641 O O . VAL A 1 47 ? 1.098 -5.338 8.021 1.00 0.00 47 VAL A O 18
ATOM 19654 N N . GLY A 1 48 ? -0.754 -6.096 7.008 1.00 0.00 48 GLY A N 18
ATOM 19655 C CA . GLY A 1 48 ? -1.618 -5.207 7.740 1.00 0.00 48 GLY A CA 18
ATOM 19656 C C . GLY A 1 48 ? -2.045 -5.790 9.066 1.00 0.00 48 GLY A C 18
ATOM 19657 O O . GLY A 1 48 ? -2.386 -6.972 9.154 1.00 0.00 48 GLY A O 18
ATOM 19661 N N . VAL A 1 49 ? -2.016 -4.969 10.102 1.00 0.00 49 VAL A N 18
ATOM 19662 C CA . VAL A 1 49 ? -2.446 -5.393 11.422 1.00 0.00 49 VAL A CA 18
ATOM 19663 C C . VAL A 1 49 ? -3.964 -5.343 11.505 1.00 0.00 49 VAL A C 18
ATOM 19664 O O . VAL A 1 49 ? -4.563 -4.267 11.430 1.00 0.00 49 VAL A O 18
ATOM 19677 N N . ILE A 1 50 ? -4.582 -6.506 11.646 1.00 0.00 50 ILE A N 18
ATOM 19678 C CA . ILE A 1 50 ? -6.032 -6.597 11.671 1.00 0.00 50 ILE A CA 18
ATOM 19679 C C . ILE A 1 50 ? -6.598 -5.839 12.869 1.00 0.00 50 ILE A C 18
ATOM 19680 O O . ILE A 1 50 ? -6.328 -6.170 14.023 1.00 0.00 50 ILE A O 18
ATOM 19696 N N . GLY A 1 51 ? -7.349 -4.787 12.577 1.00 0.00 51 GLY A N 18
ATOM 19697 C CA . GLY A 1 51 ? -7.901 -3.940 13.615 1.00 0.00 51 GLY A CA 18
ATOM 19698 C C . GLY A 1 51 ? -7.229 -2.586 13.657 1.00 0.00 51 GLY A C 18
ATOM 19699 O O . GLY A 1 51 ? -7.709 -1.666 14.313 1.00 0.00 51 GLY A O 18
ATOM 19703 N N . SER A 1 52 ? -6.116 -2.460 12.952 1.00 0.00 52 SER A N 18
ATOM 19704 C CA . SER A 1 52 ? -5.384 -1.207 12.905 1.00 0.00 52 SER A CA 18
ATOM 19705 C C . SER A 1 52 ? -5.643 -0.478 11.590 1.00 0.00 52 SER A C 18
ATOM 19706 O O . SER A 1 52 ? -6.240 -1.038 10.667 1.00 0.00 52 SER A O 18
ATOM 19714 N N . GLN A 1 53 ? -5.195 0.768 11.505 1.00 0.00 53 GLN A N 18
ATOM 19715 C CA . GLN A 1 53 ? -5.424 1.574 10.316 1.00 0.00 53 GLN A CA 18
ATOM 19716 C C . GLN A 1 53 ? -4.147 1.718 9.506 1.00 0.00 53 GLN A C 18
ATOM 19717 O O . GLN A 1 53 ? -3.057 1.862 10.058 1.00 0.00 53 GLN A O 18
ATOM 19731 N N . CYS A 1 54 ? -4.298 1.668 8.199 1.00 0.00 54 CYS A N 18
ATOM 19732 C CA . CYS A 1 54 ? -3.188 1.877 7.288 1.00 0.00 54 CYS A CA 18
ATOM 19733 C C . CYS A 1 54 ? -3.559 2.955 6.278 1.00 0.00 54 CYS A C 18
ATOM 19734 O O . CYS A 1 54 ? -4.588 2.857 5.607 1.00 0.00 54 CYS A O 18
ATOM 19741 N N . GLY A 1 55 ? -2.747 3.998 6.197 1.00 0.00 55 GLY A N 18
ATOM 19742 C CA . GLY A 1 55 ? -2.980 5.057 5.229 1.00 0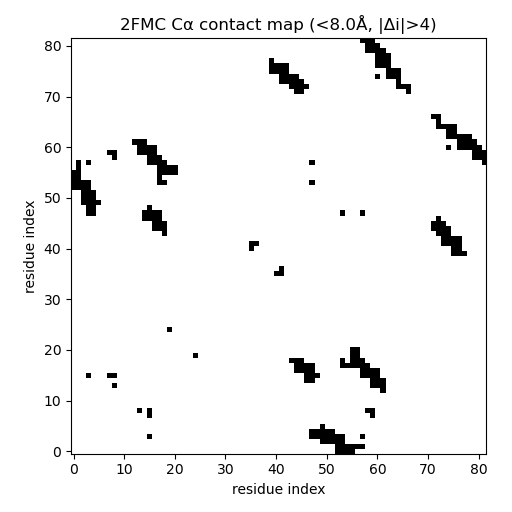.00 55 GLY A CA 18
ATOM 19743 C C . GLY A 1 55 ? -2.536 4.662 3.835 1.00 0.00 55 GLY A C 18
ATOM 19744 O O . GLY A 1 55 ? -1.776 5.378 3.184 1.00 0.00 55 GLY A O 18
ATOM 19748 N N . ALA A 1 56 ? -3.021 3.524 3.376 1.00 0.00 56 ALA A N 18
ATOM 19749 C CA . ALA A 1 56 ? -2.628 2.981 2.091 1.00 0.00 56 ALA A CA 18
ATOM 19750 C C . ALA A 1 56 ? -3.737 2.108 1.532 1.00 0.00 56 ALA A C 18
ATOM 19751 O O . ALA A 1 56 ? -4.769 1.912 2.177 1.00 0.00 56 ALA A O 18
ATOM 19758 N N . SER A 1 57 ? -3.518 1.578 0.342 1.00 0.00 57 SER A N 18
ATOM 19759 C CA . SER A 1 57 ? -4.474 0.686 -0.278 1.00 0.00 57 SER A CA 18
ATOM 19760 C C . SER A 1 57 ? -4.209 -0.751 0.162 1.00 0.00 57 SER A C 18
ATOM 19761 O O . SER A 1 57 ? -3.094 -1.260 0.025 1.00 0.00 57 SER A O 18
ATOM 19769 N N . VAL A 1 58 ? -5.231 -1.390 0.710 1.00 0.00 58 VAL A N 18
ATOM 19770 C CA . VAL A 1 58 ? -5.088 -2.739 1.237 1.00 0.00 58 VAL A CA 18
ATOM 19771 C C . VAL A 1 58 ? -5.212 -3.778 0.132 1.00 0.00 58 VAL A C 18
ATOM 19772 O O . VAL A 1 58 ? -6.139 -3.735 -0.679 1.00 0.00 58 VAL A O 18
ATOM 19785 N N . LYS A 1 59 ? -4.261 -4.694 0.095 1.00 0.00 59 LYS A N 18
ATOM 19786 C CA . LYS A 1 59 ? -4.292 -5.795 -0.852 1.00 0.00 59 LYS A CA 18
ATOM 19787 C C . LYS A 1 59 ? -4.308 -7.114 -0.096 1.00 0.00 59 LYS A C 18
ATOM 19788 O O . LYS A 1 59 ? -4.009 -7.153 1.096 1.00 0.00 59 LYS A O 18
ATOM 19807 N N . CYS A 1 60 ? -4.667 -8.182 -0.778 1.00 0.00 60 CYS A N 18
ATOM 19808 C CA . CYS A 1 60 ? -4.696 -9.500 -0.167 1.00 0.00 60 CYS A CA 18
ATOM 19809 C C . CYS A 1 60 ? -3.741 -10.432 -0.893 1.00 0.00 60 CYS A C 18
ATOM 19810 O O . CYS A 1 60 ? -3.919 -10.708 -2.076 1.00 0.00 60 CYS A O 18
ATOM 19817 N N . CYS A 1 61 ? -2.729 -10.912 -0.196 1.00 0.00 61 CYS A N 18
ATOM 19818 C CA . CYS A 1 61 ? -1.727 -11.750 -0.825 1.00 0.00 61 CYS A CA 18
ATOM 19819 C C . CYS A 1 61 ? -1.547 -13.068 -0.079 1.00 0.00 61 CYS A C 18
ATOM 19820 O O . CYS A 1 61 ? -1.470 -13.107 1.151 1.00 0.00 61 CYS A O 18
ATOM 19827 N N . LYS A 1 62 ? -1.531 -14.145 -0.845 1.00 0.00 62 LYS A N 18
ATOM 19828 C CA . LYS A 1 62 ? -1.179 -15.458 -0.345 1.00 0.00 62 LYS A CA 18
ATOM 19829 C C . LYS A 1 62 ? 0.201 -15.818 -0.870 1.00 0.00 62 LYS A C 18
ATOM 19830 O O . LYS A 1 62 ? 0.418 -15.891 -2.087 1.00 0.00 62 LYS A O 18
ATOM 19849 N N . ASP A 1 63 ? 1.126 -16.010 0.050 1.00 0.00 63 ASP A N 18
ATOM 19850 C CA . ASP A 1 63 ? 2.522 -16.249 -0.281 1.00 0.00 63 ASP A CA 18
ATOM 19851 C C . ASP A 1 63 ? 3.288 -16.634 0.977 1.00 0.00 63 ASP A C 18
ATOM 19852 O O . ASP A 1 63 ? 2.726 -16.617 2.073 1.00 0.00 63 ASP A O 18
ATOM 19861 N N . ASP A 1 64 ? 4.555 -16.981 0.826 1.00 0.00 64 ASP A N 18
ATOM 19862 C CA . ASP A 1 64 ? 5.386 -17.309 1.973 1.00 0.00 64 ASP A CA 18
ATOM 19863 C C . ASP A 1 64 ? 6.627 -16.437 2.004 1.00 0.00 64 ASP A C 18
ATOM 19864 O O . ASP A 1 64 ? 7.563 -16.634 1.225 1.00 0.00 64 ASP A O 18
ATOM 19873 N N . VAL A 1 65 ? 6.622 -15.469 2.909 1.00 0.00 65 VAL A N 18
ATOM 19874 C CA . VAL A 1 65 ? 7.733 -14.541 3.045 1.00 0.00 65 VAL A CA 18
ATOM 19875 C C . VAL A 1 65 ? 8.950 -15.249 3.609 1.00 0.00 65 VAL A C 18
ATOM 19876 O O . VAL A 1 65 ? 8.937 -15.726 4.747 1.00 0.00 65 VAL A O 18
ATOM 19889 N N . THR A 1 66 ? 9.996 -15.320 2.814 1.00 0.00 66 THR A N 18
ATOM 19890 C CA . THR A 1 66 ? 11.218 -15.971 3.233 1.00 0.00 66 THR A CA 18
ATOM 19891 C C . THR A 1 66 ? 12.243 -14.947 3.708 1.00 0.00 66 THR A C 18
ATOM 19892 O O . THR A 1 66 ? 12.988 -14.369 2.913 1.00 0.00 66 THR A O 18
ATOM 19903 N N . ASN A 1 67 ? 12.262 -14.713 5.012 1.00 0.00 67 ASN A N 18
ATOM 19904 C CA . ASN A 1 67 ? 13.172 -13.745 5.611 1.00 0.00 67 ASN A CA 18
ATOM 19905 C C . ASN A 1 67 ? 14.567 -14.344 5.770 1.00 0.00 67 ASN A C 18
ATOM 19906 O O . ASN A 1 67 ? 14.913 -14.906 6.809 1.00 0.00 67 ASN A O 18
ATOM 19917 N N . THR A 1 68 ? 15.364 -14.230 4.720 1.00 0.00 68 THR A N 18
ATOM 19918 C CA . THR A 1 68 ? 16.724 -14.742 4.730 1.00 0.00 68 THR A CA 18
ATOM 19919 C C . THR A 1 68 ? 17.718 -13.634 4.362 1.00 0.00 68 THR A C 18
ATOM 19920 O O . THR A 1 68 ? 18.545 -13.782 3.464 1.00 0.00 68 THR A O 18
ATOM 19931 N N . GLY A 1 69 ? 17.623 -12.517 5.069 1.00 0.00 69 GLY A N 18
ATOM 19932 C CA . GLY A 1 69 ? 18.521 -11.405 4.821 1.00 0.00 69 GLY A CA 18
ATOM 19933 C C . GLY A 1 69 ? 17.785 -10.135 4.444 1.00 0.00 69 GLY A C 18
ATOM 19934 O O . GLY A 1 69 ? 18.299 -9.317 3.680 1.00 0.00 69 GLY A O 18
ATOM 19938 N N . ASN A 1 70 ? 16.584 -9.964 4.974 1.00 0.00 70 ASN A N 18
ATOM 19939 C CA . ASN A 1 70 ? 15.789 -8.784 4.678 1.00 0.00 70 ASN A CA 18
ATOM 19940 C C . ASN A 1 70 ? 15.072 -8.290 5.923 1.00 0.00 70 ASN A C 18
ATOM 19941 O O . ASN A 1 70 ? 14.709 -9.079 6.793 1.00 0.00 70 ASN A O 18
ATOM 19952 N N . SER A 1 71 ? 14.867 -6.984 5.999 1.00 0.00 71 SER A N 18
ATOM 19953 C CA . SER A 1 71 ? 14.216 -6.377 7.151 1.00 0.00 71 SER A CA 18
ATOM 19954 C C . SER A 1 71 ? 12.723 -6.166 6.893 1.00 0.00 71 SER A C 18
ATOM 19955 O O . SER A 1 71 ? 11.942 -5.969 7.831 1.00 0.00 71 SER A O 18
ATOM 19963 N N . PHE A 1 72 ? 12.325 -6.213 5.629 1.00 0.00 72 PHE A N 18
ATOM 19964 C CA . PHE A 1 72 ? 10.928 -6.019 5.268 1.00 0.00 72 PHE A CA 18
ATOM 19965 C C . PHE A 1 72 ? 10.357 -7.296 4.657 1.00 0.00 72 PHE A C 18
ATOM 19966 O O . PHE A 1 72 ? 11.097 -8.136 4.138 1.00 0.00 72 PHE A O 18
ATOM 19983 N N . LEU A 1 73 ? 9.045 -7.447 4.736 1.00 0.00 73 LEU A N 18
ATOM 19984 C CA . LEU A 1 73 ? 8.384 -8.648 4.250 1.00 0.00 73 LEU A CA 18
ATOM 19985 C C . LEU A 1 73 ? 8.146 -8.567 2.748 1.00 0.00 73 LEU A C 18
ATOM 19986 O O . LEU A 1 73 ? 7.148 -8.006 2.296 1.00 0.00 73 LEU A O 18
ATOM 20002 N N . ILE A 1 74 ? 9.074 -9.114 1.981 1.00 0.00 74 ILE A N 18
ATOM 20003 C CA . ILE A 1 74 ? 8.941 -9.146 0.534 1.00 0.00 74 ILE A CA 18
ATOM 20004 C C . ILE A 1 74 ? 7.911 -10.193 0.126 1.00 0.00 74 ILE A C 18
ATOM 20005 O O . ILE A 1 74 ? 7.940 -11.328 0.604 1.00 0.00 74 ILE A O 18
ATOM 20021 N N . ILE A 1 75 ? 6.999 -9.803 -0.750 1.00 0.00 75 ILE A N 18
ATOM 20022 C CA . ILE A 1 75 ? 5.918 -10.678 -1.161 1.00 0.00 75 ILE A CA 18
ATOM 20023 C C . ILE A 1 75 ? 6.309 -11.451 -2.410 1.00 0.00 75 ILE A C 18
ATOM 20024 O O . ILE A 1 75 ? 6.872 -10.888 -3.350 1.00 0.00 75 ILE A O 18
ATOM 20040 N N . ASN A 1 76 ? 6.014 -12.743 -2.410 1.00 0.00 76 ASN A N 18
ATOM 20041 C CA . ASN A 1 76 ? 6.282 -13.591 -3.564 1.00 0.00 76 ASN A CA 18
ATOM 20042 C C . ASN A 1 76 ? 5.422 -13.174 -4.748 1.00 0.00 76 ASN A C 18
ATOM 20043 O O . ASN A 1 76 ? 5.717 -13.525 -5.892 1.00 0.00 76 ASN A O 18
ATOM 20054 N N . ALA A 1 77 ? 4.353 -12.427 -4.455 1.00 0.00 77 ALA A N 18
ATOM 20055 C CA . ALA A 1 77 ? 3.418 -11.951 -5.472 1.00 0.00 77 ALA A CA 18
ATOM 20056 C C . ALA A 1 77 ? 2.850 -13.116 -6.276 1.00 0.00 77 ALA A C 18
ATOM 20057 O O . ALA A 1 77 ? 2.651 -13.019 -7.485 1.00 0.00 77 ALA A O 18
ATOM 20064 N N . ALA A 1 78 ? 2.597 -14.221 -5.586 1.00 0.00 78 ALA A N 18
ATOM 20065 C CA . ALA A 1 78 ? 2.073 -15.416 -6.227 1.00 0.00 78 ALA A CA 18
ATOM 20066 C C . ALA A 1 78 ? 0.553 -15.369 -6.302 1.00 0.00 78 ALA A C 18
ATOM 20067 O O . ALA A 1 78 ? -0.031 -15.546 -7.370 1.00 0.00 78 ALA A O 18
ATOM 20074 N N . ASN A 1 79 ? -0.083 -15.133 -5.160 1.00 0.00 79 ASN A N 18
ATOM 20075 C CA . ASN A 1 79 ? -1.536 -15.065 -5.100 1.00 0.00 79 ASN A CA 18
ATOM 20076 C C . ASN A 1 79 ? -1.978 -13.735 -4.513 1.00 0.00 79 ASN A C 18
ATOM 20077 O O . ASN A 1 79 ? -2.286 -13.654 -3.328 1.00 0.00 79 ASN A O 18
ATOM 20088 N N . CYS A 1 80 ? -2.003 -12.692 -5.318 1.00 0.00 80 CYS A N 18
ATOM 20089 C CA . CYS A 1 80 ? -2.376 -11.381 -4.816 1.00 0.00 80 CYS A CA 18
ATOM 20090 C C . CYS A 1 80 ? -3.657 -10.887 -5.483 1.00 0.00 80 CYS A C 18
ATOM 20091 O O . CYS A 1 80 ? -3.790 -10.909 -6.709 1.00 0.00 80 CYS A O 18
ATOM 20098 N N . VAL A 1 81 ? -4.597 -10.451 -4.659 1.00 0.00 81 VAL A N 18
ATOM 20099 C CA . VAL A 1 81 ? -5.893 -9.978 -5.126 1.00 0.00 81 VAL A CA 18
ATOM 20100 C C . VAL A 1 81 ? -6.262 -8.673 -4.431 1.00 0.00 81 VAL A C 18
ATOM 20101 O O . VAL A 1 81 ? -5.718 -8.348 -3.372 1.00 0.00 81 VAL A O 18
ATOM 20114 N N . ALA A 1 82 ? -7.176 -7.927 -5.027 1.00 0.00 82 ALA A N 18
ATOM 20115 C CA . ALA A 1 82 ? -7.615 -6.666 -4.461 1.00 0.00 82 ALA A CA 18
ATOM 20116 C C . ALA A 1 82 ? -9.128 -6.652 -4.313 1.00 0.00 82 ALA A C 18
ATOM 20117 O O . ALA A 1 82 ? -9.777 -7.611 -4.784 1.00 0.00 82 ALA A O 18
ATOM 20125 N N . ALA A 1 1 ? -8.255 7.169 7.875 1.00 0.00 1 ALA A N 19
ATOM 20126 C CA . ALA A 1 1 ? -7.463 6.110 7.211 1.00 0.00 1 ALA A CA 19
ATOM 20127 C C . ALA A 1 1 ? -8.276 4.831 7.129 1.00 0.00 1 ALA A C 19
ATOM 20128 O O . ALA A 1 1 ? -9.264 4.672 7.846 1.00 0.00 1 ALA A O 19
ATOM 20137 N N . THR A 1 2 ? -7.866 3.917 6.266 1.00 0.00 2 THR A N 19
ATOM 20138 C CA . THR A 1 2 ? -8.567 2.656 6.120 1.00 0.00 2 THR A CA 19
ATOM 20139 C C . THR A 1 2 ? -8.183 1.697 7.237 1.00 0.00 2 THR A C 19
ATOM 20140 O O . THR A 1 2 ? -7.016 1.331 7.385 1.00 0.00 2 THR A O 19
ATOM 20151 N N . THR A 1 3 ? -9.169 1.323 8.035 1.00 0.00 3 THR A N 19
ATOM 20152 C CA . THR A 1 3 ? -8.966 0.364 9.102 1.00 0.00 3 THR A CA 19
ATOM 20153 C C . THR A 1 3 ? -9.181 -1.048 8.575 1.00 0.00 3 THR A C 19
ATOM 20154 O O . THR A 1 3 ? -10.285 -1.400 8.158 1.00 0.00 3 THR A O 19
ATOM 20165 N N . ILE A 1 4 ? -8.122 -1.839 8.575 1.00 0.00 4 ILE A N 19
ATOM 20166 C CA . ILE A 1 4 ? -8.175 -3.187 8.038 1.00 0.00 4 ILE A CA 19
ATOM 20167 C C . ILE A 1 4 ? -9.037 -4.094 8.911 1.00 0.00 4 ILE A C 19
ATOM 20168 O O . ILE A 1 4 ? -8.673 -4.407 10.042 1.00 0.00 4 ILE A O 19
ATOM 20184 N N . GLY A 1 5 ? -10.186 -4.494 8.386 1.00 0.00 5 GLY A N 19
ATOM 20185 C CA . GLY A 1 5 ? -11.054 -5.394 9.112 1.00 0.00 5 GLY A CA 19
ATOM 20186 C C . GLY A 1 5 ? -10.530 -6.815 9.103 1.00 0.00 5 GLY A C 19
ATOM 20187 O O . GLY A 1 5 ? -9.820 -7.203 8.173 1.00 0.00 5 GLY A O 19
ATOM 20191 N N . PRO A 1 6 ? -10.868 -7.617 10.129 1.00 0.00 6 PRO A N 19
ATOM 20192 C CA . PRO A 1 6 ? -10.401 -9.006 10.248 1.00 0.00 6 PRO A CA 19
ATOM 20193 C C . PRO A 1 6 ? -10.766 -9.845 9.027 1.00 0.00 6 PRO A C 19
ATOM 20194 O O . PRO A 1 6 ? -9.987 -10.684 8.577 1.00 0.00 6 PRO A O 19
ATOM 20205 N N . ASN A 1 7 ? -11.948 -9.601 8.492 1.00 0.00 7 ASN A N 19
ATOM 20206 C CA . ASN A 1 7 ? -12.402 -10.278 7.287 1.00 0.00 7 ASN A CA 19
ATOM 20207 C C . ASN A 1 7 ? -12.419 -9.297 6.123 1.00 0.00 7 ASN A C 19
ATOM 20208 O O . ASN A 1 7 ? -13.477 -8.821 5.707 1.00 0.00 7 ASN A O 19
ATOM 20219 N N . THR A 1 8 ? -11.240 -8.986 5.614 1.00 0.00 8 THR A N 19
ATOM 20220 C CA . THR A 1 8 ? -11.098 -8.036 4.524 1.00 0.00 8 THR A CA 19
ATOM 20221 C C . THR A 1 8 ? -11.550 -8.651 3.201 1.00 0.00 8 THR A C 19
ATOM 20222 O O . THR A 1 8 ? -12.238 -8.012 2.405 1.00 0.00 8 THR A O 19
ATOM 20233 N N . CYS A 1 9 ? -11.161 -9.897 2.982 1.00 0.00 9 CYS A N 19
ATOM 20234 C CA . CYS A 1 9 ? -11.526 -10.613 1.772 1.00 0.00 9 CYS A CA 19
ATOM 20235 C C . CYS A 1 9 ? -12.174 -11.947 2.129 1.00 0.00 9 CYS A C 19
ATOM 20236 O O . CYS A 1 9 ? -11.798 -12.585 3.115 1.00 0.00 9 CYS A O 19
ATOM 20243 N N . SER A 1 10 ? -13.143 -12.368 1.330 1.00 0.00 10 SER A N 19
ATOM 20244 C CA . SER A 1 10 ? -13.862 -13.605 1.590 1.00 0.00 10 SER A CA 19
ATOM 20245 C C . SER A 1 10 ? -13.287 -14.742 0.752 1.00 0.00 10 SER A C 19
ATOM 20246 O O . SER A 1 10 ? -13.915 -15.218 -0.192 1.00 0.00 10 SER A O 19
ATOM 20254 N N . ILE A 1 11 ? -12.074 -15.155 1.093 1.00 0.00 11 ILE A N 19
ATOM 20255 C CA . ILE A 1 11 ? -11.408 -16.244 0.392 1.00 0.00 11 ILE A CA 19
ATOM 20256 C C . ILE A 1 11 ? -10.765 -17.195 1.396 1.00 0.00 11 ILE A C 19
ATOM 20257 O O . ILE A 1 11 ? -11.287 -17.394 2.492 1.00 0.00 11 ILE A O 19
ATOM 20273 N N . ASP A 1 12 ? -9.628 -17.764 1.019 1.00 0.00 12 ASP A N 19
ATOM 20274 C CA . ASP A 1 12 ? -8.898 -18.671 1.898 1.00 0.00 12 ASP A CA 19
ATOM 20275 C C . ASP A 1 12 ? -8.086 -17.877 2.916 1.00 0.00 12 ASP A C 19
ATOM 20276 O O . ASP A 1 12 ? -8.317 -16.681 3.108 1.00 0.00 12 ASP A O 19
ATOM 20285 N N . ASP A 1 13 ? -7.140 -18.543 3.568 1.00 0.00 13 ASP A N 19
ATOM 20286 C CA . ASP A 1 13 ? -6.248 -17.883 4.512 1.00 0.00 13 ASP A CA 19
ATOM 20287 C C . ASP A 1 13 ? -5.365 -16.884 3.775 1.00 0.00 13 ASP A C 19
ATOM 20288 O O . ASP A 1 13 ? -4.359 -17.244 3.160 1.00 0.00 13 ASP A O 19
ATOM 20297 N N . TYR A 1 14 ? -5.770 -15.627 3.811 1.00 0.00 14 TYR A N 19
ATOM 20298 C CA . TYR A 1 14 ? -5.052 -14.572 3.125 1.00 0.00 14 TYR A CA 19
ATOM 20299 C C . TYR A 1 14 ? -4.717 -13.458 4.095 1.00 0.00 14 TYR A C 19
ATOM 20300 O O . TYR A 1 14 ? -5.488 -13.174 5.017 1.00 0.00 14 TYR A O 19
ATOM 20318 N N . LYS A 1 15 ? -3.570 -12.839 3.897 1.00 0.00 15 LYS A N 19
ATOM 20319 C CA . LYS A 1 15 ? -3.160 -11.736 4.740 1.00 0.00 15 LYS A CA 19
ATOM 20320 C C . LYS A 1 15 ? -3.420 -10.415 4.036 1.00 0.00 15 LYS A C 19
ATOM 20321 O O . LYS A 1 15 ? -3.082 -10.253 2.863 1.00 0.00 15 LYS A O 19
ATOM 20340 N N . PRO A 1 16 ? -4.058 -9.470 4.733 1.00 0.00 16 PRO A N 19
ATOM 20341 C CA . PRO A 1 16 ? -4.214 -8.111 4.239 1.00 0.00 16 PRO A CA 19
ATOM 20342 C C . PRO A 1 16 ? -2.882 -7.373 4.264 1.00 0.00 16 PRO A C 19
ATOM 20343 O O . PRO A 1 16 ? -2.172 -7.393 5.264 1.00 0.00 16 PRO A O 19
ATOM 20354 N N . TYR A 1 17 ? -2.533 -6.745 3.158 1.00 0.00 17 TYR A N 19
ATOM 20355 C CA . TYR A 1 17 ? -1.243 -6.087 3.029 1.00 0.00 17 TYR A CA 19
ATOM 20356 C C . TYR A 1 17 ? -1.411 -4.589 2.888 1.00 0.00 17 TYR A C 19
ATOM 20357 O O . TYR A 1 17 ? -2.308 -4.119 2.191 1.00 0.00 17 TYR A O 19
ATOM 20375 N N . CYS A 1 18 ? -0.537 -3.849 3.543 1.00 0.00 18 CYS A N 19
ATOM 20376 C CA . CYS A 1 18 ? -0.518 -2.409 3.411 1.00 0.00 18 CYS A CA 19
ATOM 20377 C C . CYS A 1 18 ? 0.483 -2.030 2.335 1.00 0.00 18 CYS A C 19
ATOM 20378 O O . CYS A 1 18 ? 1.688 -2.247 2.493 1.00 0.00 18 CYS A O 19
ATOM 20385 N N . CYS A 1 19 ? -0.012 -1.494 1.233 1.00 0.00 19 CYS A N 19
ATOM 20386 C CA . CYS A 1 19 ? 0.837 -1.151 0.107 1.00 0.00 19 CYS A CA 19
ATOM 20387 C C . CYS A 1 19 ? 0.306 0.078 -0.608 1.00 0.00 19 CYS A C 19
ATOM 20388 O O . CYS A 1 19 ? -0.866 0.424 -0.478 1.00 0.00 19 CYS A O 19
ATOM 20395 N N . GLN A 1 20 ? 1.171 0.748 -1.352 1.00 0.00 20 GLN A N 19
ATOM 20396 C CA . GLN A 1 20 ? 0.763 1.894 -2.142 1.00 0.00 20 GLN A CA 19
ATOM 20397 C C . GLN A 1 20 ? 1.484 1.895 -3.484 1.00 0.00 20 GLN A C 19
ATOM 20398 O O . GLN A 1 20 ? 2.681 2.176 -3.568 1.00 0.00 20 GLN A O 19
ATOM 20412 N N . SER A 1 21 ? 0.753 1.558 -4.527 1.00 0.00 21 SER A N 19
ATOM 20413 C CA . SER A 1 21 ? 1.293 1.575 -5.875 1.00 0.00 21 SER A CA 19
ATOM 20414 C C . SER A 1 21 ? 1.243 2.991 -6.434 1.00 0.00 21 SER A C 19
ATOM 20415 O O . SER A 1 21 ? 0.417 3.311 -7.290 1.00 0.00 21 SER A O 19
ATOM 20423 N N . MET A 1 22 ? 2.115 3.845 -5.919 1.00 0.00 22 MET A N 19
ATOM 20424 C CA . MET A 1 22 ? 2.146 5.240 -6.316 1.00 0.00 22 MET A CA 19
ATOM 20425 C C . MET A 1 22 ? 3.473 5.581 -6.970 1.00 0.00 22 MET A C 19
ATOM 20426 O O . MET A 1 22 ? 4.500 4.969 -6.670 1.00 0.00 22 MET A O 19
ATOM 20440 N N . SER A 1 23 ? 3.438 6.543 -7.874 1.00 0.00 23 SER A N 19
ATOM 20441 C CA . SER A 1 23 ? 4.631 6.992 -8.566 1.00 0.00 23 SER A CA 19
ATOM 20442 C C . SER A 1 23 ? 5.421 7.973 -7.698 1.00 0.00 23 SER A C 19
ATOM 20443 O O . SER A 1 23 ? 4.972 8.363 -6.614 1.00 0.00 23 SER A O 19
ATOM 20451 N N . GLY A 1 24 ? 6.590 8.381 -8.177 1.00 0.00 24 GLY A N 19
ATOM 20452 C CA . GLY A 1 24 ? 7.425 9.288 -7.422 1.00 0.00 24 GLY A CA 19
ATOM 20453 C C . GLY A 1 24 ? 7.466 10.672 -8.035 1.00 0.00 24 GLY A C 19
ATOM 20454 O O . GLY A 1 24 ? 6.465 11.388 -8.020 1.00 0.00 24 GLY A O 19
ATOM 20458 N N . PRO A 1 25 ? 8.617 11.072 -8.592 1.00 0.00 25 PRO A N 19
ATOM 20459 C CA . PRO A 1 25 ? 8.795 12.393 -9.186 1.00 0.00 25 PRO A CA 19
ATOM 20460 C C . PRO A 1 25 ? 8.376 12.445 -10.656 1.00 0.00 25 PRO A C 19
ATOM 20461 O O . PRO A 1 25 ? 9.202 12.670 -11.547 1.00 0.00 25 PRO A O 19
ATOM 20472 N N . ALA A 1 26 ? 7.096 12.236 -10.909 1.00 0.00 26 ALA A N 19
ATOM 20473 C CA . ALA A 1 26 ? 6.568 12.304 -12.263 1.00 0.00 26 ALA A CA 19
ATOM 20474 C C . ALA A 1 26 ? 6.142 13.727 -12.595 1.00 0.00 26 ALA A C 19
ATOM 20475 O O . ALA A 1 26 ? 4.987 14.106 -12.394 1.00 0.00 26 ALA A O 19
ATOM 20482 N N . GLY A 1 27 ? 7.087 14.514 -13.077 1.00 0.00 27 GLY A N 19
ATOM 20483 C CA . GLY A 1 27 ? 6.807 15.887 -13.424 1.00 0.00 27 GLY A CA 19
ATOM 20484 C C . GLY A 1 27 ? 8.069 16.719 -13.481 1.00 0.00 27 GLY A C 19
ATOM 20485 O O . GLY A 1 27 ? 8.749 16.743 -14.506 1.00 0.00 27 GLY A O 19
ATOM 20489 N N . SER A 1 28 ? 8.389 17.379 -12.379 1.00 0.00 28 SER A N 19
ATOM 20490 C CA . SER A 1 28 ? 9.584 18.204 -12.293 1.00 0.00 28 SER A CA 19
ATOM 20491 C C . SER A 1 28 ? 10.846 17.343 -12.397 1.00 0.00 28 SER A C 19
ATOM 20492 O O . SER A 1 28 ? 10.889 16.223 -11.879 1.00 0.00 28 SER A O 19
ATOM 20500 N N . PRO A 1 29 ? 11.880 17.852 -13.082 1.00 0.00 29 PRO A N 19
ATOM 20501 C CA . PRO A 1 29 ? 13.137 17.124 -13.279 1.00 0.00 29 PRO A CA 19
ATOM 20502 C C . PRO A 1 29 ? 13.903 16.899 -11.978 1.00 0.00 29 PRO A C 19
ATOM 20503 O O . PRO A 1 29 ? 14.233 17.845 -11.264 1.00 0.00 29 PRO A O 19
ATOM 20514 N N . GLY A 1 30 ? 14.180 15.636 -11.681 1.00 0.00 30 GLY A N 19
ATOM 20515 C CA . GLY A 1 30 ? 14.964 15.299 -10.509 1.00 0.00 30 GLY A CA 19
ATOM 20516 C C . GLY A 1 30 ? 16.450 15.383 -10.783 1.00 0.00 30 GLY A C 19
ATOM 20517 O O . GLY A 1 30 ? 17.269 15.123 -9.899 1.00 0.00 30 GLY A O 19
ATOM 20521 N N . LEU A 1 31 ? 16.787 15.742 -12.020 1.00 0.00 31 LEU A N 19
ATOM 20522 C CA . LEU A 1 31 ? 18.173 15.916 -12.450 1.00 0.00 31 LEU A CA 19
ATOM 20523 C C . LEU A 1 31 ? 18.961 14.613 -12.331 1.00 0.00 31 LEU A C 19
ATOM 20524 O O . LEU A 1 31 ? 20.044 14.581 -11.739 1.00 0.00 31 LEU A O 19
ATOM 20540 N N . LEU A 1 32 ? 18.387 13.549 -12.895 1.00 0.00 32 LEU A N 19
ATOM 20541 C CA . LEU A 1 32 ? 19.016 12.230 -12.949 1.00 0.00 32 LEU A CA 19
ATOM 20542 C C . LEU A 1 32 ? 19.135 11.598 -11.564 1.00 0.00 32 LEU A C 19
ATOM 20543 O O . LEU A 1 32 ? 18.699 12.163 -10.559 1.00 0.00 32 LEU A O 19
ATOM 20559 N N . ASN A 1 33 ? 19.717 10.410 -11.533 1.00 0.00 33 ASN A N 19
ATOM 20560 C CA . ASN A 1 33 ? 19.926 9.670 -10.302 1.00 0.00 33 ASN A CA 19
ATOM 20561 C C . ASN A 1 33 ? 21.280 8.980 -10.365 1.00 0.00 33 ASN A C 19
ATOM 20562 O O . ASN A 1 33 ? 22.057 9.232 -11.290 1.00 0.00 33 ASN A O 19
ATOM 20573 N N . LEU A 1 34 ? 21.570 8.125 -9.396 1.00 0.00 34 LEU A N 19
ATOM 20574 C CA . LEU A 1 34 ? 22.798 7.345 -9.423 1.00 0.00 34 LEU A CA 19
ATOM 20575 C C . LEU A 1 34 ? 22.594 6.087 -10.261 1.00 0.00 34 LEU A C 19
ATOM 20576 O O . LEU A 1 34 ? 22.967 6.044 -11.431 1.00 0.00 34 LEU A O 19
ATOM 20592 N N . ILE A 1 35 ? 21.988 5.073 -9.665 1.00 0.00 35 ILE A N 19
ATOM 20593 C CA . ILE A 1 35 ? 21.693 3.835 -10.370 1.00 0.00 35 ILE A CA 19
ATOM 20594 C C . ILE A 1 35 ? 20.229 3.466 -10.179 1.00 0.00 35 ILE A C 19
ATOM 20595 O O . ILE A 1 35 ? 19.804 3.139 -9.067 1.00 0.00 35 ILE A O 19
ATOM 20611 N N . PRO A 1 36 ? 19.432 3.546 -11.254 1.00 0.00 36 PRO A N 19
ATOM 20612 C CA . PRO A 1 36 ? 18.010 3.213 -11.209 1.00 0.00 36 PRO A CA 19
ATOM 20613 C C . PRO A 1 36 ? 17.781 1.724 -10.973 1.00 0.00 36 PRO A C 19
ATOM 20614 O O . PRO A 1 36 ? 18.287 0.879 -11.713 1.00 0.00 36 PRO A O 19
ATOM 20625 N N . VAL A 1 37 ? 17.028 1.408 -9.932 1.00 0.00 37 VAL A N 19
ATOM 20626 C CA . VAL A 1 37 ? 16.690 0.030 -9.627 1.00 0.00 37 VAL A CA 19
ATOM 20627 C C . VAL A 1 37 ? 15.258 -0.251 -10.053 1.00 0.00 37 VAL A C 19
ATOM 20628 O O . VAL A 1 37 ? 14.317 0.312 -9.498 1.00 0.00 37 VAL A O 19
ATOM 20641 N N . ASP A 1 38 ? 15.098 -1.121 -11.037 1.00 0.00 38 ASP A N 19
ATOM 20642 C CA . ASP A 1 38 ? 13.783 -1.404 -11.612 1.00 0.00 38 ASP A CA 19
ATOM 20643 C C . ASP A 1 38 ? 13.053 -2.475 -10.807 1.00 0.00 38 ASP A C 19
ATOM 20644 O O . ASP A 1 38 ? 12.261 -3.246 -11.351 1.00 0.00 38 ASP A O 19
ATOM 20653 N N . LEU A 1 39 ? 13.301 -2.496 -9.503 1.00 0.00 39 LEU A N 19
ATOM 20654 C CA . LEU A 1 39 ? 12.765 -3.532 -8.630 1.00 0.00 39 LEU A CA 19
ATOM 20655 C C . LEU A 1 39 ? 11.308 -3.261 -8.263 1.00 0.00 39 LEU A C 19
ATOM 20656 O O . LEU A 1 39 ? 10.652 -4.094 -7.639 1.00 0.00 39 LEU A O 19
ATOM 20672 N N . SER A 1 40 ? 10.799 -2.105 -8.670 1.00 0.00 40 SER A N 19
ATOM 20673 C CA . SER A 1 40 ? 9.418 -1.737 -8.384 1.00 0.00 40 SER A CA 19
ATOM 20674 C C . SER A 1 40 ? 8.456 -2.440 -9.340 1.00 0.00 40 SER A C 19
ATOM 20675 O O . SER A 1 40 ? 7.275 -2.104 -9.417 1.00 0.00 40 SER A O 19
ATOM 20683 N N . ALA A 1 41 ? 8.976 -3.419 -10.073 1.00 0.00 41 ALA A N 19
ATOM 20684 C CA . ALA A 1 41 ? 8.157 -4.235 -10.955 1.00 0.00 41 ALA A CA 19
ATOM 20685 C C . ALA A 1 41 ? 7.411 -5.296 -10.155 1.00 0.00 41 ALA A C 19
ATOM 20686 O O . ALA A 1 41 ? 6.388 -5.818 -10.595 1.00 0.00 41 ALA A O 19
ATOM 20693 N N . SER A 1 42 ? 7.934 -5.611 -8.976 1.00 0.00 42 SER A N 19
ATOM 20694 C CA . SER A 1 42 ? 7.301 -6.572 -8.091 1.00 0.00 42 SER A CA 19
ATOM 20695 C C . SER A 1 42 ? 6.689 -5.863 -6.886 1.00 0.00 42 SER A C 19
ATOM 20696 O O . SER A 1 42 ? 6.558 -4.637 -6.878 1.00 0.00 42 SER A O 19
ATOM 20704 N N . LEU A 1 43 ? 6.319 -6.626 -5.866 1.00 0.00 43 LEU A N 19
ATOM 20705 C CA . LEU A 1 43 ? 5.646 -6.064 -4.705 1.00 0.00 43 LEU A CA 19
ATOM 20706 C C . LEU A 1 43 ? 6.559 -6.084 -3.483 1.00 0.00 43 LEU A C 19
ATOM 20707 O O . LEU A 1 43 ? 7.094 -7.129 -3.110 1.00 0.00 43 LEU A O 19
ATOM 20723 N N . GLY A 1 44 ? 6.739 -4.928 -2.862 1.00 0.00 44 GLY A N 19
ATOM 20724 C CA . GLY A 1 44 ? 7.581 -4.843 -1.688 1.00 0.00 44 GLY A CA 19
ATOM 20725 C C . GLY A 1 44 ? 6.870 -4.185 -0.528 1.00 0.00 44 GLY A C 19
ATOM 20726 O O . GLY A 1 44 ? 7.246 -3.091 -0.102 1.00 0.00 44 GLY A O 19
ATOM 20730 N N . CYS A 1 45 ? 5.852 -4.851 -0.008 1.00 0.00 45 CYS A N 19
ATOM 20731 C CA . CYS A 1 45 ? 5.058 -4.296 1.072 1.00 0.00 45 CYS A CA 19
ATOM 20732 C C . CYS A 1 45 ? 4.822 -5.331 2.166 1.00 0.00 45 CYS A C 19
ATOM 20733 O O . CYS A 1 45 ? 5.131 -6.508 1.988 1.00 0.00 45 CYS A O 19
ATOM 20740 N N . VAL A 1 46 ? 4.253 -4.894 3.284 1.00 0.00 46 VAL A N 19
ATOM 20741 C CA . VAL A 1 46 ? 4.149 -5.736 4.467 1.00 0.00 46 VAL A CA 19
ATOM 20742 C C . VAL A 1 46 ? 2.685 -5.977 4.862 1.00 0.00 46 VAL A C 19
ATOM 20743 O O . VAL A 1 46 ? 1.777 -5.301 4.370 1.00 0.00 46 VAL A O 19
ATOM 20756 N N . VAL A 1 47 ? 2.472 -6.958 5.737 1.00 0.00 47 VAL A N 19
ATOM 20757 C CA . VAL A 1 47 ? 1.136 -7.315 6.200 1.00 0.00 47 VAL A CA 19
ATOM 20758 C C . VAL A 1 47 ? 0.558 -6.213 7.082 1.00 0.00 47 VAL A C 19
ATOM 20759 O O . VAL A 1 47 ? 1.249 -5.666 7.941 1.00 0.00 47 VAL A O 19
ATOM 20772 N N . GLY A 1 48 ? -0.706 -5.895 6.858 1.00 0.00 48 GLY A N 19
ATOM 20773 C CA . GLY A 1 48 ? -1.381 -4.901 7.659 1.00 0.00 48 GLY A CA 19
ATOM 20774 C C . GLY A 1 48 ? -2.160 -5.542 8.787 1.00 0.00 48 GLY A C 19
ATOM 20775 O O . GLY A 1 48 ? -2.880 -6.519 8.571 1.00 0.00 48 GLY A O 19
ATOM 20779 N N . VAL A 1 49 ? -2.010 -5.007 9.986 1.00 0.00 49 VAL A N 19
ATOM 20780 C CA . VAL A 1 49 ? -2.665 -5.565 11.161 1.00 0.00 49 VAL A CA 19
ATOM 20781 C C . VAL A 1 49 ? -4.162 -5.265 11.150 1.00 0.00 49 VAL A C 19
ATOM 20782 O O . VAL A 1 49 ? -4.586 -4.153 10.829 1.00 0.00 49 VAL A O 19
ATOM 20795 N N . ILE A 1 50 ? -4.957 -6.270 11.494 1.00 0.00 50 ILE A N 19
ATOM 20796 C CA . ILE A 1 50 ? -6.405 -6.119 11.523 1.00 0.00 50 ILE A CA 19
ATOM 20797 C C . ILE A 1 50 ? -6.830 -5.289 12.727 1.00 0.00 50 ILE A C 19
ATOM 20798 O O . ILE A 1 50 ? -6.184 -5.317 13.777 1.00 0.00 50 ILE A O 19
ATOM 20814 N N . GLY A 1 51 ? -7.905 -4.534 12.565 1.00 0.00 51 GLY A N 19
ATOM 20815 C CA . GLY A 1 51 ? -8.364 -3.655 13.619 1.00 0.00 51 GLY A CA 19
ATOM 20816 C C . GLY A 1 51 ? -7.465 -2.446 13.767 1.00 0.00 51 GLY A C 19
ATOM 20817 O O . GLY A 1 51 ? -7.550 -1.711 14.749 1.00 0.00 51 GLY A O 19
ATOM 20821 N N . SER A 1 52 ? -6.597 -2.247 12.787 1.00 0.00 52 SER A N 19
ATOM 20822 C CA . SER A 1 52 ? -5.652 -1.147 12.814 1.00 0.00 52 SER A CA 19
ATOM 20823 C C . SER A 1 52 ? -5.749 -0.334 11.527 1.00 0.00 52 SER A C 19
ATOM 20824 O O . SER A 1 52 ? -6.138 -0.857 10.479 1.00 0.00 52 SER A O 19
ATOM 20832 N N . GLN A 1 53 ? -5.411 0.944 11.616 1.00 0.00 53 GLN A N 19
ATOM 20833 C CA . GLN A 1 53 ? -5.510 1.841 10.473 1.00 0.00 53 GLN A CA 19
ATOM 20834 C C . GLN A 1 53 ? -4.232 1.829 9.651 1.00 0.00 53 GLN A C 19
ATOM 20835 O O . GLN A 1 53 ? -3.134 1.686 10.190 1.00 0.00 53 GLN A O 19
ATOM 20849 N N . CYS A 1 54 ? -4.384 1.979 8.347 1.00 0.00 54 CYS A N 19
ATOM 20850 C CA . CYS A 1 54 ? -3.250 2.055 7.445 1.00 0.00 54 CYS A CA 19
ATOM 20851 C C . CYS A 1 54 ? -3.490 3.138 6.400 1.00 0.00 54 CYS A C 19
ATOM 20852 O O . CYS A 1 54 ? -4.506 3.119 5.706 1.00 0.00 54 CYS A O 19
ATOM 20859 N N . GLY A 1 55 ? -2.563 4.084 6.300 1.00 0.00 55 GLY A N 19
ATOM 20860 C CA . GLY A 1 55 ? -2.715 5.180 5.360 1.00 0.00 55 GLY A CA 19
ATOM 20861 C C . GLY A 1 55 ? -2.252 4.821 3.962 1.00 0.00 55 GLY A C 19
ATOM 20862 O O . GLY A 1 55 ? -1.420 5.514 3.374 1.00 0.00 55 GLY A O 19
ATOM 20866 N N . ALA A 1 56 ? -2.792 3.736 3.434 1.00 0.00 56 ALA A N 19
ATOM 20867 C CA . ALA A 1 56 ? -2.449 3.271 2.103 1.00 0.00 56 ALA A CA 19
ATOM 20868 C C . ALA A 1 56 ? -3.547 2.357 1.583 1.00 0.00 56 ALA A C 19
ATOM 20869 O O . ALA A 1 56 ? -4.656 2.349 2.124 1.00 0.00 56 ALA A O 19
ATOM 20876 N N . SER A 1 57 ? -3.247 1.594 0.544 1.00 0.00 57 SER A N 19
ATOM 20877 C CA . SER A 1 57 ? -4.198 0.643 -0.005 1.00 0.00 57 SER A CA 19
ATOM 20878 C C . SER A 1 57 ? -4.009 -0.720 0.655 1.00 0.00 57 SER A C 19
ATOM 20879 O O . SER A 1 57 ? -2.890 -1.087 1.031 1.00 0.00 57 SER A O 19
ATOM 20887 N N . VAL A 1 58 ? -5.096 -1.467 0.801 1.00 0.00 58 VAL A N 19
ATOM 20888 C CA . VAL A 1 58 ? -5.039 -2.773 1.437 1.00 0.00 58 VAL A CA 19
ATOM 20889 C C . VAL A 1 58 ? -5.299 -3.878 0.424 1.00 0.00 58 VAL A C 19
ATOM 20890 O O . VAL A 1 58 ? -6.346 -3.911 -0.223 1.00 0.00 58 VAL A O 19
ATOM 20903 N N . LYS A 1 59 ? -4.333 -4.764 0.278 1.00 0.00 59 LYS A N 19
ATOM 20904 C CA . LYS A 1 59 ? -4.458 -5.891 -0.634 1.00 0.00 59 LYS A CA 19
ATOM 20905 C C . LYS A 1 59 ? -4.618 -7.179 0.157 1.00 0.00 59 LYS A C 19
ATOM 20906 O O . LYS A 1 59 ? -4.435 -7.194 1.370 1.00 0.00 59 LYS A O 19
ATOM 20925 N N . CYS A 1 60 ? -4.961 -8.253 -0.528 1.00 0.00 60 CYS A N 19
ATOM 20926 C CA . CYS A 1 60 ? -5.041 -9.562 0.101 1.00 0.00 60 CYS A CA 19
ATOM 20927 C C . CYS A 1 60 ? -4.058 -10.497 -0.581 1.00 0.00 60 CYS A C 19
ATOM 20928 O O . CYS A 1 60 ? -4.280 -10.931 -1.711 1.00 0.00 60 CYS A O 19
ATOM 20935 N N . CYS A 1 61 ? -2.963 -10.793 0.089 1.00 0.00 61 CYS A N 19
ATOM 20936 C CA . CYS A 1 61 ? -1.897 -11.548 -0.537 1.00 0.00 61 CYS A CA 19
ATOM 20937 C C . CYS A 1 61 ? -1.467 -12.735 0.309 1.00 0.00 61 CYS A C 19
ATOM 20938 O O . CYS A 1 61 ? -1.399 -12.659 1.538 1.00 0.00 61 CYS A O 19
ATOM 20945 N N . LYS A 1 62 ? -1.223 -13.838 -0.370 1.00 0.00 62 LYS A N 19
ATOM 20946 C CA . LYS A 1 62 ? -0.592 -14.998 0.218 1.00 0.00 62 LYS A CA 19
ATOM 20947 C C . LYS A 1 62 ? 0.678 -15.294 -0.564 1.00 0.00 62 LYS A C 19
ATOM 20948 O O . LYS A 1 62 ? 0.639 -15.489 -1.782 1.00 0.00 62 LYS A O 19
ATOM 20967 N N . ASP A 1 63 ? 1.802 -15.286 0.114 1.00 0.00 63 ASP A N 19
ATOM 20968 C CA . ASP A 1 63 ? 3.073 -15.504 -0.551 1.00 0.00 63 ASP A CA 19
ATOM 20969 C C . ASP A 1 63 ? 3.965 -16.424 0.258 1.00 0.00 63 ASP A C 19
ATOM 20970 O O . ASP A 1 63 ? 3.662 -16.747 1.410 1.00 0.00 63 ASP A O 19
ATOM 20979 N N . ASP A 1 64 ? 5.072 -16.824 -0.346 1.00 0.00 64 ASP A N 19
ATOM 20980 C CA . ASP A 1 64 ? 5.976 -17.785 0.256 1.00 0.00 64 ASP A CA 19
ATOM 20981 C C . ASP A 1 64 ? 7.187 -17.082 0.848 1.00 0.00 64 ASP A C 19
ATOM 20982 O O . ASP A 1 64 ? 8.316 -17.261 0.391 1.00 0.00 64 ASP A O 19
ATOM 20991 N N . VAL A 1 65 ? 6.943 -16.253 1.848 1.00 0.00 65 VAL A N 19
ATOM 20992 C CA . VAL A 1 65 ? 8.021 -15.556 2.526 1.00 0.00 65 VAL A CA 19
ATOM 20993 C C . VAL A 1 65 ? 8.510 -16.372 3.713 1.00 0.00 65 VAL A C 19
ATOM 20994 O O . VAL A 1 65 ? 7.817 -16.497 4.724 1.00 0.00 65 VAL A O 19
ATOM 21007 N N . THR A 1 66 ? 9.688 -16.947 3.570 1.00 0.00 66 THR A N 19
ATOM 21008 C CA . THR A 1 66 ? 10.277 -17.751 4.620 1.00 0.00 66 THR A CA 19
ATOM 21009 C C . THR A 1 66 ? 11.240 -16.927 5.464 1.00 0.00 66 THR A C 19
ATOM 21010 O O . THR A 1 66 ? 11.561 -15.784 5.127 1.00 0.00 66 THR A O 19
ATOM 21021 N N . ASN A 1 67 ? 11.698 -17.507 6.560 1.00 0.00 67 ASN A N 19
ATOM 21022 C CA . ASN A 1 67 ? 12.632 -16.834 7.452 1.00 0.00 67 ASN A CA 19
ATOM 21023 C C . ASN A 1 67 ? 14.070 -17.081 7.007 1.00 0.00 67 ASN A C 19
ATOM 21024 O O . ASN A 1 67 ? 14.934 -17.434 7.811 1.00 0.00 67 ASN A O 19
ATOM 21035 N N . THR A 1 68 ? 14.318 -16.864 5.721 1.00 0.00 68 THR A N 19
ATOM 21036 C CA . THR A 1 68 ? 15.621 -17.114 5.127 1.00 0.00 68 THR A CA 19
ATOM 21037 C C . THR A 1 68 ? 16.599 -15.985 5.440 1.00 0.00 68 THR A C 19
ATOM 21038 O O . THR A 1 68 ? 17.806 -16.112 5.237 1.00 0.00 68 THR A O 19
ATOM 21049 N N . GLY A 1 69 ? 16.064 -14.890 5.944 1.00 0.00 69 GLY A N 19
ATOM 21050 C CA . GLY A 1 69 ? 16.882 -13.739 6.273 1.00 0.00 69 GLY A CA 19
ATOM 21051 C C . GLY A 1 69 ? 16.420 -12.495 5.551 1.00 0.00 69 GLY A C 19
ATOM 21052 O O . GLY A 1 69 ? 16.811 -12.250 4.412 1.00 0.00 69 GLY A O 19
ATOM 21056 N N . ASN A 1 70 ? 15.576 -11.717 6.209 1.00 0.00 70 ASN A N 19
ATOM 21057 C CA . ASN A 1 70 ? 15.022 -10.516 5.601 1.00 0.00 70 ASN A CA 19
ATOM 21058 C C . ASN A 1 70 ? 14.664 -9.489 6.666 1.00 0.00 70 ASN A C 19
ATOM 21059 O O . ASN A 1 70 ? 14.395 -9.842 7.816 1.00 0.00 70 ASN A O 19
ATOM 21070 N N . SER A 1 71 ? 14.685 -8.223 6.279 1.00 0.00 71 SER A N 19
ATOM 21071 C CA . SER A 1 71 ? 14.264 -7.141 7.155 1.00 0.00 71 SER A CA 19
ATOM 21072 C C . SER A 1 71 ? 12.740 -7.089 7.203 1.00 0.00 71 SER A C 19
ATOM 21073 O O . SER A 1 71 ? 12.135 -7.004 8.276 1.00 0.00 71 SER A O 19
ATOM 21081 N N . PHE A 1 72 ? 12.131 -7.165 6.031 1.00 0.00 72 PHE A N 19
ATOM 21082 C CA . PHE A 1 72 ? 10.683 -7.208 5.914 1.00 0.00 72 PHE A CA 19
ATOM 21083 C C . PHE A 1 72 ? 10.294 -8.273 4.895 1.00 0.00 72 PHE A C 19
ATOM 21084 O O . PHE A 1 72 ? 11.137 -8.734 4.124 1.00 0.00 72 PHE A O 19
ATOM 21101 N N . LEU A 1 73 ? 9.033 -8.670 4.898 1.00 0.00 73 LEU A N 19
ATOM 21102 C CA . LEU A 1 73 ? 8.570 -9.714 3.999 1.00 0.00 73 LEU A CA 19
ATOM 21103 C C . LEU A 1 73 ? 8.295 -9.154 2.609 1.00 0.00 73 LEU A C 19
ATOM 21104 O O . LEU A 1 73 ? 7.499 -8.234 2.446 1.00 0.00 73 LEU A O 19
ATOM 21120 N N . ILE A 1 74 ? 8.969 -9.709 1.616 1.00 0.00 74 ILE A N 19
ATOM 21121 C CA . ILE A 1 74 ? 8.762 -9.302 0.238 1.00 0.00 74 ILE A CA 19
ATOM 21122 C C . ILE A 1 74 ? 7.670 -10.158 -0.403 1.00 0.00 74 ILE A C 19
ATOM 21123 O O . ILE A 1 74 ? 7.524 -11.338 -0.078 1.00 0.00 74 ILE A O 19
ATOM 21139 N N . ILE A 1 75 ? 6.893 -9.557 -1.293 1.00 0.00 75 ILE A N 19
ATOM 21140 C CA . ILE A 1 75 ? 5.782 -10.253 -1.924 1.00 0.00 75 ILE A CA 19
ATOM 21141 C C . ILE A 1 75 ? 6.079 -10.527 -3.392 1.00 0.00 75 ILE A C 19
ATOM 21142 O O . ILE A 1 75 ? 6.366 -9.615 -4.167 1.00 0.00 75 ILE A O 19
ATOM 21158 N N . ASN A 1 76 ? 6.002 -11.790 -3.767 1.00 0.00 76 ASN A N 19
ATOM 21159 C CA . ASN A 1 76 ? 6.278 -12.204 -5.135 1.00 0.00 76 ASN A CA 19
ATOM 21160 C C . ASN A 1 76 ? 5.036 -12.038 -5.991 1.00 0.00 76 ASN A C 19
ATOM 21161 O O . ASN A 1 76 ? 5.068 -12.279 -7.199 1.00 0.00 76 ASN A O 19
ATOM 21172 N N . ALA A 1 77 ? 3.943 -11.636 -5.340 1.00 0.00 77 ALA A N 19
ATOM 21173 C CA . ALA A 1 77 ? 2.640 -11.521 -5.982 1.00 0.00 77 ALA A CA 19
ATOM 21174 C C . ALA A 1 77 ? 2.183 -12.889 -6.460 1.00 0.00 77 ALA A C 19
ATOM 21175 O O . ALA A 1 77 ? 1.518 -13.025 -7.490 1.00 0.00 77 ALA A O 19
ATOM 21182 N N . ALA A 1 78 ? 2.572 -13.907 -5.703 1.00 0.00 78 ALA A N 19
ATOM 21183 C CA . ALA A 1 78 ? 2.218 -15.278 -6.022 1.00 0.00 78 ALA A CA 19
ATOM 21184 C C . ALA A 1 78 ? 0.712 -15.465 -5.938 1.00 0.00 78 ALA A C 19
ATOM 21185 O O . ALA A 1 78 ? 0.078 -15.908 -6.894 1.00 0.00 78 ALA A O 19
ATOM 21192 N N . ASN A 1 79 ? 0.147 -15.115 -4.793 1.00 0.00 79 ASN A N 19
ATOM 21193 C CA . ASN A 1 79 ? -1.292 -15.182 -4.597 1.00 0.00 79 ASN A CA 19
ATOM 21194 C C . ASN A 1 79 ? -1.796 -13.836 -4.096 1.00 0.00 79 ASN A C 19
ATOM 21195 O O . ASN A 1 79 ? -2.034 -13.658 -2.906 1.00 0.00 79 ASN A O 19
ATOM 21206 N N . CYS A 1 80 ? -1.931 -12.876 -4.996 1.00 0.00 80 CYS A N 19
ATOM 21207 C CA . CYS A 1 80 ? -2.360 -11.538 -4.613 1.00 0.00 80 CYS A CA 19
ATOM 21208 C C . CYS A 1 80 ? -3.689 -11.181 -5.262 1.00 0.00 80 CYS A C 19
ATOM 21209 O O . CYS A 1 80 ? -3.871 -11.351 -6.470 1.00 0.00 80 CYS A O 19
ATOM 21216 N N . VAL A 1 81 ? -4.617 -10.702 -4.448 1.00 0.00 81 VAL A N 19
ATOM 21217 C CA . VAL A 1 81 ? -5.932 -10.292 -4.915 1.00 0.00 81 VAL A CA 19
ATOM 21218 C C . VAL A 1 81 ? -6.311 -8.942 -4.313 1.00 0.00 81 VAL A C 19
ATOM 21219 O O . VAL A 1 81 ? -5.706 -8.512 -3.323 1.00 0.00 81 VAL A O 19
ATOM 21232 N N . ALA A 1 82 ? -7.278 -8.280 -4.947 1.00 0.00 82 ALA A N 19
ATOM 21233 C CA . ALA A 1 82 ? -7.794 -6.983 -4.505 1.00 0.00 82 ALA A CA 19
ATOM 21234 C C . ALA A 1 82 ? -6.844 -5.858 -4.887 1.00 0.00 82 ALA A C 19
ATOM 21235 O O . ALA A 1 82 ? -6.975 -4.744 -4.340 1.00 0.00 82 ALA A O 19
ATOM 21243 N N . ALA A 1 1 ? -9.078 7.213 7.033 1.00 0.00 1 ALA A N 20
ATOM 21244 C CA . ALA A 1 1 ? -8.184 6.057 6.789 1.00 0.00 1 ALA A CA 20
ATOM 21245 C C . ALA A 1 1 ? -8.969 4.755 6.813 1.00 0.00 1 ALA A C 20
ATOM 21246 O O . ALA A 1 1 ? -10.048 4.680 7.404 1.00 0.00 1 ALA A O 20
ATOM 21255 N N . THR A 1 2 ? -8.431 3.735 6.168 1.00 0.00 2 THR A N 20
ATOM 21256 C CA . THR A 1 2 ? -9.047 2.424 6.172 1.00 0.00 2 THR A CA 20
ATOM 21257 C C . THR A 1 2 ? -8.546 1.609 7.354 1.00 0.00 2 THR A C 20
ATOM 21258 O O . THR A 1 2 ? -7.385 1.200 7.394 1.00 0.00 2 THR A O 20
ATOM 21269 N N . THR A 1 3 ? -9.416 1.405 8.328 1.00 0.00 3 THR A N 20
ATOM 21270 C CA . THR A 1 3 ? -9.090 0.584 9.478 1.00 0.00 3 THR A CA 20
ATOM 21271 C C . THR A 1 3 ? -9.230 -0.890 9.123 1.00 0.00 3 THR A C 20
ATOM 21272 O O . THR A 1 3 ? -10.332 -1.370 8.841 1.00 0.00 3 THR A O 20
ATOM 21283 N N . ILE A 1 4 ? -8.106 -1.597 9.112 1.00 0.00 4 ILE A N 20
ATOM 21284 C CA . ILE A 1 4 ? -8.095 -3.003 8.740 1.00 0.00 4 ILE A CA 20
ATOM 21285 C C . ILE A 1 4 ? -8.759 -3.848 9.819 1.00 0.00 4 ILE A C 20
ATOM 21286 O O . ILE A 1 4 ? -8.230 -4.001 10.923 1.00 0.00 4 ILE A O 20
ATOM 21302 N N . GLY A 1 5 ? -9.936 -4.370 9.500 1.00 0.00 5 GLY A N 20
ATOM 21303 C CA . GLY A 1 5 ? -10.653 -5.212 10.430 1.00 0.00 5 GLY A CA 20
ATOM 21304 C C . GLY A 1 5 ? -10.478 -6.683 10.114 1.00 0.00 5 GLY A C 20
ATOM 21305 O O . GLY A 1 5 ? -9.708 -7.038 9.220 1.00 0.00 5 GLY A O 20
ATOM 21309 N N . PRO A 1 6 ? -11.203 -7.566 10.815 1.00 0.00 6 PRO A N 20
ATOM 21310 C CA . PRO A 1 6 ? -11.053 -9.014 10.669 1.00 0.00 6 PRO A CA 20
ATOM 21311 C C . PRO A 1 6 ? -11.850 -9.593 9.502 1.00 0.00 6 PRO A C 20
ATOM 21312 O O . PRO A 1 6 ? -11.947 -10.810 9.350 1.00 0.00 6 PRO A O 20
ATOM 21323 N N . ASN A 1 7 ? -12.428 -8.728 8.685 1.00 0.00 7 ASN A N 20
ATOM 21324 C CA . ASN A 1 7 ? -13.215 -9.171 7.541 1.00 0.00 7 ASN A CA 20
ATOM 21325 C C . ASN A 1 7 ? -12.789 -8.421 6.290 1.00 0.00 7 ASN A C 20
ATOM 21326 O O . ASN A 1 7 ? -13.609 -8.097 5.430 1.00 0.00 7 ASN A O 20
ATOM 21337 N N . THR A 1 8 ? -11.496 -8.152 6.202 1.00 0.00 8 THR A N 20
ATOM 21338 C CA . THR A 1 8 ? -10.934 -7.387 5.102 1.00 0.00 8 THR A CA 20
ATOM 21339 C C . THR A 1 8 ? -10.972 -8.177 3.800 1.00 0.00 8 THR A C 20
ATOM 21340 O O . THR A 1 8 ? -11.407 -7.674 2.759 1.00 0.00 8 THR A O 20
ATOM 21351 N N . CYS A 1 9 ? -10.520 -9.417 3.874 1.00 0.00 9 CYS A N 20
ATOM 21352 C CA . CYS A 1 9 ? -10.415 -10.266 2.702 1.00 0.00 9 CYS A CA 20
ATOM 21353 C C . CYS A 1 9 ? -11.670 -11.109 2.520 1.00 0.00 9 CYS A C 20
ATOM 21354 O O . CYS A 1 9 ? -12.074 -11.840 3.426 1.00 0.00 9 CYS A O 20
ATOM 21361 N N . SER A 1 10 ? -12.285 -11.001 1.349 1.00 0.00 10 SER A N 20
ATOM 21362 C CA . SER A 1 10 ? -13.434 -11.824 0.999 1.00 0.00 10 SER A CA 20
ATOM 21363 C C . SER A 1 10 ? -12.981 -13.172 0.432 1.00 0.00 10 SER A C 20
ATOM 21364 O O . SER A 1 10 ? -13.740 -13.881 -0.232 1.00 0.00 10 SER A O 20
ATOM 21372 N N . ILE A 1 11 ? -11.725 -13.506 0.692 1.00 0.00 11 ILE A N 20
ATOM 21373 C CA . ILE A 1 11 ? -11.155 -14.776 0.280 1.00 0.00 11 ILE A CA 20
ATOM 21374 C C . ILE A 1 11 ? -10.626 -15.502 1.509 1.00 0.00 11 ILE A C 20
ATOM 21375 O O . ILE A 1 11 ? -10.376 -14.870 2.536 1.00 0.00 11 ILE A O 20
ATOM 21391 N N . ASP A 1 12 ? -10.449 -16.814 1.403 1.00 0.00 12 ASP A N 20
ATOM 21392 C CA . ASP A 1 12 ? -10.123 -17.640 2.565 1.00 0.00 12 ASP A CA 20
ATOM 21393 C C . ASP A 1 12 ? -8.713 -17.380 3.096 1.00 0.00 12 ASP A C 20
ATOM 21394 O O . ASP A 1 12 ? -8.512 -16.517 3.954 1.00 0.00 12 ASP A O 20
ATOM 21403 N N . ASP A 1 13 ? -7.739 -18.116 2.582 1.00 0.00 13 ASP A N 20
ATOM 21404 C CA . ASP A 1 13 ? -6.378 -18.063 3.112 1.00 0.00 13 ASP A CA 20
ATOM 21405 C C . ASP A 1 13 ? -5.596 -16.912 2.504 1.00 0.00 13 ASP A C 20
ATOM 21406 O O . ASP A 1 13 ? -4.787 -17.097 1.592 1.00 0.00 13 ASP A O 20
ATOM 21415 N N . TYR A 1 14 ? -5.843 -15.721 3.016 1.00 0.00 14 TYR A N 20
ATOM 21416 C CA . TYR A 1 14 ? -5.174 -14.528 2.530 1.00 0.00 14 TYR A CA 20
ATOM 21417 C C . TYR A 1 14 ? -4.917 -13.565 3.672 1.00 0.00 14 TYR A C 20
ATOM 21418 O O . TYR A 1 14 ? -5.765 -13.387 4.548 1.00 0.00 14 TYR A O 20
ATOM 21436 N N . LYS A 1 15 ? -3.742 -12.957 3.667 1.00 0.00 15 LYS A N 20
ATOM 21437 C CA . LYS A 1 15 ? -3.396 -11.982 4.684 1.00 0.00 15 LYS A CA 20
ATOM 21438 C C . LYS A 1 15 ? -3.422 -10.583 4.090 1.00 0.00 15 LYS A C 20
ATOM 21439 O O . LYS A 1 15 ? -2.991 -10.380 2.951 1.00 0.00 15 LYS A O 20
ATOM 21458 N N . PRO A 1 16 ? -3.954 -9.608 4.836 1.00 0.00 16 PRO A N 20
ATOM 21459 C CA . PRO A 1 16 ? -4.022 -8.222 4.390 1.00 0.00 16 PRO A CA 20
ATOM 21460 C C . PRO A 1 16 ? -2.646 -7.575 4.367 1.00 0.00 16 PRO A C 20
ATOM 21461 O O . PRO A 1 16 ? -1.858 -7.721 5.304 1.00 0.00 16 PRO A O 20
ATOM 21472 N N . TYR A 1 17 ? -2.350 -6.889 3.286 1.00 0.00 17 TYR A N 20
ATOM 21473 C CA . TYR A 1 17 ? -1.090 -6.190 3.142 1.00 0.00 17 TYR A CA 20
ATOM 21474 C C . TYR A 1 17 ? -1.339 -4.737 2.796 1.00 0.00 17 TYR A C 20
ATOM 21475 O O . TYR A 1 17 ? -2.173 -4.428 1.940 1.00 0.00 17 TYR A O 20
ATOM 21493 N N . CYS A 1 18 ? -0.618 -3.850 3.449 1.00 0.00 18 CYS A N 20
ATOM 21494 C CA . CYS A 1 18 ? -0.749 -2.434 3.176 1.00 0.00 18 CYS A CA 20
ATOM 21495 C C . CYS A 1 18 ? 0.253 -2.032 2.107 1.00 0.00 18 CYS A C 20
ATOM 21496 O O . CYS A 1 18 ? 1.466 -2.046 2.337 1.00 0.00 18 CYS A O 20
ATOM 21503 N N . CYS A 1 19 ? -0.257 -1.679 0.942 1.00 0.00 19 CYS A N 20
ATOM 21504 C CA . CYS A 1 19 ? 0.586 -1.359 -0.193 1.00 0.00 19 CYS A CA 20
ATOM 21505 C C . CYS A 1 19 ? 0.433 0.099 -0.587 1.00 0.00 19 CYS A C 20
ATOM 21506 O O . CYS A 1 19 ? -0.678 0.591 -0.788 1.00 0.00 19 CYS A O 20
ATOM 21513 N N . GLN A 1 20 ? 1.555 0.790 -0.690 1.00 0.00 20 GLN A N 20
ATOM 21514 C CA . GLN A 1 20 ? 1.549 2.200 -1.040 1.00 0.00 20 GLN A CA 20
ATOM 21515 C C . GLN A 1 20 ? 1.535 2.372 -2.551 1.00 0.00 20 GLN A C 20
ATOM 21516 O O . GLN A 1 20 ? 2.491 2.009 -3.238 1.00 0.00 20 GLN A O 20
ATOM 21530 N N . SER A 1 21 ? 0.435 2.904 -3.060 1.00 0.00 21 SER A N 20
ATOM 21531 C CA . SER A 1 21 ? 0.307 3.211 -4.475 1.00 0.00 21 SER A CA 20
ATOM 21532 C C . SER A 1 21 ? 1.298 4.300 -4.854 1.00 0.00 21 SER A C 20
ATOM 21533 O O . SER A 1 21 ? 2.006 4.210 -5.858 1.00 0.00 21 SER A O 20
ATOM 21541 N N . MET A 1 22 ? 1.344 5.317 -4.014 1.00 0.00 22 MET A N 20
ATOM 21542 C CA . MET A 1 22 ? 2.286 6.411 -4.161 1.00 0.00 22 MET A CA 20
ATOM 21543 C C . MET A 1 22 ? 2.871 6.755 -2.801 1.00 0.00 22 MET A C 20
ATOM 21544 O O . MET A 1 22 ? 2.135 6.920 -1.824 1.00 0.00 22 MET A O 20
ATOM 21558 N N . SER A 1 23 ? 4.192 6.840 -2.736 1.00 0.00 23 SER A N 20
ATOM 21559 C CA . SER A 1 23 ? 4.882 7.150 -1.491 1.00 0.00 23 SER A CA 20
ATOM 21560 C C . SER A 1 23 ? 4.847 8.649 -1.220 1.00 0.00 23 SER A C 20
ATOM 21561 O O . SER A 1 23 ? 5.151 9.106 -0.117 1.00 0.00 23 SER A O 20
ATOM 21569 N N . GLY A 1 24 ? 4.462 9.401 -2.236 1.00 0.00 24 GLY A N 20
ATOM 21570 C CA . GLY A 1 24 ? 4.389 10.837 -2.115 1.00 0.00 24 GLY A CA 20
ATOM 21571 C C . GLY A 1 24 ? 5.322 11.523 -3.086 1.00 0.00 24 GLY A C 20
ATOM 21572 O O . GLY A 1 24 ? 5.791 10.896 -4.035 1.00 0.00 24 GLY A O 20
ATOM 21576 N N . PRO A 1 25 ? 5.618 12.812 -2.873 1.00 0.00 25 PRO A N 20
ATOM 21577 C CA . PRO A 1 25 ? 6.530 13.570 -3.734 1.00 0.00 25 PRO A CA 20
ATOM 21578 C C . PRO A 1 25 ? 7.998 13.246 -3.453 1.00 0.00 25 PRO A C 20
ATOM 21579 O O . PRO A 1 25 ? 8.903 13.801 -4.081 1.00 0.00 25 PRO A O 20
ATOM 21590 N N . ALA A 1 26 ? 8.224 12.341 -2.514 1.00 0.00 26 ALA A N 20
ATOM 21591 C CA . ALA A 1 26 ? 9.572 11.958 -2.122 1.00 0.00 26 ALA A CA 20
ATOM 21592 C C . ALA A 1 26 ? 10.029 10.715 -2.880 1.00 0.00 26 ALA A C 20
ATOM 21593 O O . ALA A 1 26 ? 9.277 10.149 -3.679 1.00 0.00 26 ALA A O 20
ATOM 21600 N N . GLY A 1 27 ? 11.262 10.297 -2.629 1.00 0.00 27 GLY A N 20
ATOM 21601 C CA . GLY A 1 27 ? 11.799 9.125 -3.289 1.00 0.00 27 GLY A CA 20
ATOM 21602 C C . GLY A 1 27 ? 13.245 9.312 -3.701 1.00 0.00 27 GLY A C 20
ATOM 21603 O O . GLY A 1 27 ? 13.843 10.351 -3.412 1.00 0.00 27 GLY A O 20
ATOM 21607 N N . SER A 1 28 ? 13.800 8.301 -4.369 1.00 0.00 28 SER A N 20
ATOM 21608 C CA . SER A 1 28 ? 15.182 8.331 -4.850 1.00 0.00 28 SER A CA 20
ATOM 21609 C C . SER A 1 28 ? 16.172 8.558 -3.706 1.00 0.00 28 SER A C 20
ATOM 21610 O O . SER A 1 28 ? 16.656 9.671 -3.501 1.00 0.00 28 SER A O 20
ATOM 21618 N N . PRO A 1 29 ? 16.474 7.502 -2.935 1.00 0.00 29 PRO A N 20
ATOM 21619 C CA . PRO A 1 29 ? 17.411 7.588 -1.821 1.00 0.00 29 PRO A CA 20
ATOM 21620 C C . PRO A 1 29 ? 18.865 7.470 -2.276 1.00 0.00 29 PRO A C 20
ATOM 21621 O O . PRO A 1 29 ? 19.173 6.766 -3.242 1.00 0.00 29 PRO A O 20
ATOM 21632 N N . GLY A 1 30 ? 19.751 8.171 -1.589 1.00 0.00 30 GLY A N 20
ATOM 21633 C CA . GLY A 1 30 ? 21.165 8.074 -1.880 1.00 0.00 30 GLY A CA 20
ATOM 21634 C C . GLY A 1 30 ? 21.958 7.766 -0.633 1.00 0.00 30 GLY A C 20
ATOM 21635 O O . GLY A 1 30 ? 22.641 8.631 -0.090 1.00 0.00 30 GLY A O 20
ATOM 21639 N N . LEU A 1 31 ? 21.853 6.531 -0.167 1.00 0.00 31 LEU A N 20
ATOM 21640 C CA . LEU A 1 31 ? 22.476 6.129 1.085 1.00 0.00 31 LEU A CA 20
ATOM 21641 C C . LEU A 1 31 ? 23.721 5.292 0.828 1.00 0.00 31 LEU A C 20
ATOM 21642 O O . LEU A 1 31 ? 24.795 5.569 1.363 1.00 0.00 31 LEU A O 20
ATOM 21658 N N . LEU A 1 32 ? 23.569 4.267 0.005 1.00 0.00 32 LEU A N 20
ATOM 21659 C CA . LEU A 1 32 ? 24.667 3.358 -0.292 1.00 0.00 32 LEU A CA 20
ATOM 21660 C C . LEU A 1 32 ? 24.757 3.102 -1.787 1.00 0.00 32 LEU A C 20
ATOM 21661 O O . LEU A 1 32 ? 23.865 3.489 -2.548 1.00 0.00 32 LEU A O 20
ATOM 21677 N N . ASN A 1 33 ? 25.832 2.453 -2.199 1.00 0.00 33 ASN A N 20
ATOM 21678 C CA . ASN A 1 33 ? 26.049 2.142 -3.604 1.00 0.00 33 ASN A CA 20
ATOM 21679 C C . ASN A 1 33 ? 25.230 0.925 -4.011 1.00 0.00 33 ASN A C 20
ATOM 21680 O O . ASN A 1 33 ? 25.744 -0.189 -4.111 1.00 0.00 33 ASN A O 20
ATOM 21691 N N . LEU A 1 34 ? 23.946 1.148 -4.238 1.00 0.00 34 LEU A N 20
ATOM 21692 C CA . LEU A 1 34 ? 23.030 0.079 -4.598 1.00 0.00 34 LEU A CA 20
ATOM 21693 C C . LEU A 1 34 ? 22.328 0.406 -5.907 1.00 0.00 34 LEU A C 20
ATOM 21694 O O . LEU A 1 34 ? 21.853 1.527 -6.101 1.00 0.00 34 LEU A O 20
ATOM 21710 N N . ILE A 1 35 ? 22.268 -0.567 -6.799 1.00 0.00 35 ILE A N 20
ATOM 21711 C CA . ILE A 1 35 ? 21.630 -0.377 -8.090 1.00 0.00 35 ILE A CA 20
ATOM 21712 C C . ILE A 1 35 ? 20.329 -1.171 -8.159 1.00 0.00 35 ILE A C 20
ATOM 21713 O O . ILE A 1 35 ? 20.197 -2.209 -7.507 1.00 0.00 35 ILE A O 20
ATOM 21729 N N . PRO A 1 36 ? 19.347 -0.684 -8.927 1.00 0.00 36 PRO A N 20
ATOM 21730 C CA . PRO A 1 36 ? 18.060 -1.362 -9.082 1.00 0.00 36 PRO A CA 20
ATOM 21731 C C . PRO A 1 36 ? 18.184 -2.642 -9.905 1.00 0.00 36 PRO A C 20
ATOM 21732 O O . PRO A 1 36 ? 18.674 -2.624 -11.033 1.00 0.00 36 PRO A O 20
ATOM 21743 N N . VAL A 1 37 ? 17.743 -3.749 -9.329 1.00 0.00 37 VAL A N 20
ATOM 21744 C CA . VAL A 1 37 ? 17.753 -5.032 -10.021 1.00 0.00 37 VAL A CA 20
ATOM 21745 C C . VAL A 1 37 ? 16.327 -5.449 -10.348 1.00 0.00 37 VAL A C 20
ATOM 21746 O O . VAL A 1 37 ? 16.057 -6.069 -11.376 1.00 0.00 37 VAL A O 20
ATOM 21759 N N . ASP A 1 38 ? 15.415 -5.084 -9.466 1.00 0.00 38 ASP A N 20
ATOM 21760 C CA . ASP A 1 38 ? 14.004 -5.375 -9.654 1.00 0.00 38 ASP A CA 20
ATOM 21761 C C . ASP A 1 38 ? 13.204 -4.084 -9.654 1.00 0.00 38 ASP A C 20
ATOM 21762 O O . ASP A 1 38 ? 13.626 -3.083 -9.069 1.00 0.00 38 ASP A O 20
ATOM 21771 N N . LEU A 1 39 ? 12.054 -4.108 -10.306 1.00 0.00 39 LEU A N 20
ATOM 21772 C CA . LEU A 1 39 ? 11.205 -2.929 -10.407 1.00 0.00 39 LEU A CA 20
ATOM 21773 C C . LEU A 1 39 ? 9.863 -3.198 -9.737 1.00 0.00 39 LEU A C 20
ATOM 21774 O O . LEU A 1 39 ? 9.784 -3.990 -8.795 1.00 0.00 39 LEU A O 20
ATOM 21790 N N . SER A 1 40 ? 8.809 -2.561 -10.231 1.00 0.00 40 SER A N 20
ATOM 21791 C CA . SER A 1 40 ? 7.466 -2.753 -9.692 1.00 0.00 40 SER A CA 20
ATOM 21792 C C . SER A 1 40 ? 6.854 -4.060 -10.202 1.00 0.00 40 SER A C 20
ATOM 21793 O O . SER A 1 40 ? 5.697 -4.098 -10.620 1.00 0.00 40 SER A O 20
ATOM 21801 N N . ALA A 1 41 ? 7.642 -5.128 -10.168 1.00 0.00 41 ALA A N 20
ATOM 21802 C CA . ALA A 1 41 ? 7.196 -6.429 -10.639 1.00 0.00 41 ALA A CA 20
ATOM 21803 C C . ALA A 1 41 ? 6.798 -7.317 -9.467 1.00 0.00 41 ALA A C 20
ATOM 21804 O O . ALA A 1 41 ? 5.876 -8.125 -9.571 1.00 0.00 41 ALA A O 20
ATOM 21811 N N . SER A 1 42 ? 7.497 -7.169 -8.352 1.00 0.00 42 SER A N 20
ATOM 21812 C CA . SER A 1 42 ? 7.162 -7.909 -7.148 1.00 0.00 42 SER A CA 20
ATOM 21813 C C . SER A 1 42 ? 6.543 -6.971 -6.118 1.00 0.00 42 SER A C 20
ATOM 21814 O O . SER A 1 42 ? 6.461 -5.762 -6.342 1.00 0.00 42 SER A O 20
ATOM 21822 N N . LEU A 1 43 ? 6.116 -7.519 -4.992 1.00 0.00 43 LEU A N 20
ATOM 21823 C CA . LEU A 1 43 ? 5.410 -6.735 -3.994 1.00 0.00 43 LEU A CA 20
ATOM 21824 C C . LEU A 1 43 ? 6.311 -6.425 -2.805 1.00 0.00 43 LEU A C 20
ATOM 21825 O O . LEU A 1 43 ? 6.966 -7.311 -2.257 1.00 0.00 43 LEU A O 20
ATOM 21841 N N . GLY A 1 44 ? 6.340 -5.160 -2.419 1.00 0.00 44 GLY A N 20
ATOM 21842 C CA . GLY A 1 44 ? 7.122 -4.749 -1.271 1.00 0.00 44 GLY A CA 20
ATOM 21843 C C . GLY A 1 44 ? 6.256 -4.089 -0.224 1.00 0.00 44 GLY A C 20
ATOM 21844 O O . GLY A 1 44 ? 6.399 -2.898 0.055 1.00 0.00 44 GLY A O 20
ATOM 21848 N N . CYS A 1 45 ? 5.350 -4.865 0.352 1.00 0.00 45 CYS A N 20
ATOM 21849 C CA . CYS A 1 45 ? 4.403 -4.344 1.322 1.00 0.00 45 CYS A CA 20
ATOM 21850 C C . CYS A 1 45 ? 4.559 -5.031 2.671 1.00 0.00 45 CYS A C 20
ATOM 21851 O O . CYS A 1 45 ? 5.293 -6.007 2.802 1.00 0.00 45 CYS A O 20
ATOM 21858 N N . VAL A 1 46 ? 3.853 -4.518 3.667 1.00 0.00 46 VAL A N 20
ATOM 21859 C CA . VAL A 1 46 ? 3.912 -5.073 5.009 1.00 0.00 46 VAL A CA 20
ATOM 21860 C C . VAL A 1 46 ? 2.537 -5.567 5.429 1.00 0.00 46 VAL A C 20
ATOM 21861 O O . VAL A 1 46 ? 1.520 -5.131 4.883 1.00 0.00 46 VAL A O 20
ATOM 21874 N N . VAL A 1 47 ? 2.512 -6.472 6.394 1.00 0.00 47 VAL A N 20
ATOM 21875 C CA . VAL A 1 47 ? 1.269 -7.089 6.835 1.00 0.00 47 VAL A CA 20
ATOM 21876 C C . VAL A 1 47 ? 0.374 -6.086 7.550 1.00 0.00 47 VAL A C 20
ATOM 21877 O O . VAL A 1 47 ? 0.794 -5.406 8.487 1.00 0.00 47 VAL A O 20
ATOM 21890 N N . GLY A 1 48 ? -0.861 -5.998 7.093 1.00 0.00 48 GLY A N 20
ATOM 21891 C CA . GLY A 1 48 ? -1.822 -5.127 7.722 1.00 0.00 48 GLY A CA 20
ATOM 21892 C C . GLY A 1 48 ? -2.674 -5.887 8.709 1.00 0.00 48 GLY A C 20
ATOM 21893 O O . GLY A 1 48 ? -3.808 -6.248 8.410 1.00 0.00 48 GLY A O 20
ATOM 21897 N N . VAL A 1 49 ? -2.110 -6.156 9.880 1.00 0.00 49 VAL A N 20
ATOM 21898 C CA . VAL A 1 49 ? -2.811 -6.901 10.914 1.00 0.00 49 VAL A CA 20
ATOM 21899 C C . VAL A 1 49 ? -4.063 -6.152 11.374 1.00 0.00 49 VAL A C 20
ATOM 21900 O O . VAL A 1 49 ? -4.127 -4.919 11.301 1.00 0.00 49 VAL A O 20
ATOM 21913 N N . ILE A 1 50 ? -5.060 -6.904 11.823 1.00 0.00 50 ILE A N 20
ATOM 21914 C CA . ILE A 1 50 ? -6.321 -6.330 12.278 1.00 0.00 50 ILE A CA 20
ATOM 21915 C C . ILE A 1 50 ? -6.088 -5.313 13.396 1.00 0.00 50 ILE A C 20
ATOM 21916 O O . ILE A 1 50 ? -5.427 -5.609 14.394 1.00 0.00 50 ILE A O 20
ATOM 21932 N N . GLY A 1 51 ? -6.621 -4.113 13.211 1.00 0.00 51 GLY A N 20
ATOM 21933 C CA . GLY A 1 51 ? -6.453 -3.060 14.192 1.00 0.00 51 GLY A CA 20
ATOM 21934 C C . GLY A 1 51 ? -5.644 -1.902 13.649 1.00 0.00 51 GLY A C 20
ATOM 21935 O O . GLY A 1 51 ? -5.773 -0.768 14.118 1.00 0.00 51 GLY A O 20
ATOM 21939 N N . SER A 1 52 ? -4.814 -2.183 12.652 1.00 0.00 52 SER A N 20
ATOM 21940 C CA . SER A 1 52 ? -3.981 -1.156 12.050 1.00 0.00 52 SER A CA 20
ATOM 21941 C C . SER A 1 52 ? -4.788 -0.321 11.061 1.00 0.00 52 SER A C 20
ATOM 21942 O O . SER A 1 52 ? -5.673 -0.838 10.374 1.00 0.00 52 SER A O 20
ATOM 21950 N N . GLN A 1 53 ? -4.496 0.967 11.006 1.00 0.00 53 GLN A N 20
ATOM 21951 C CA . GLN A 1 53 ? -5.139 1.852 10.050 1.00 0.00 53 GLN A CA 20
ATOM 21952 C C . GLN A 1 53 ? -4.222 2.070 8.862 1.00 0.00 53 GLN A C 20
ATOM 21953 O O . GLN A 1 53 ? -3.005 2.150 9.016 1.00 0.00 53 GLN A O 20
ATOM 21967 N N . CYS A 1 54 ? -4.803 2.155 7.685 1.00 0.00 54 CYS A N 20
ATOM 21968 C CA . CYS A 1 54 ? -4.027 2.336 6.475 1.00 0.00 54 CYS A CA 20
ATOM 21969 C C . CYS A 1 54 ? -4.554 3.503 5.655 1.00 0.00 54 CYS A C 20
ATOM 21970 O O . CYS A 1 54 ? -5.762 3.672 5.499 1.00 0.00 54 CYS A O 20
ATOM 21977 N N . GLY A 1 55 ? -3.638 4.318 5.157 1.00 0.00 55 GLY A N 20
ATOM 21978 C CA . GLY A 1 55 ? -4.003 5.393 4.256 1.00 0.00 55 GLY A CA 20
ATOM 21979 C C . GLY A 1 55 ? -3.615 5.066 2.834 1.00 0.00 55 GLY A C 20
ATOM 21980 O O . GLY A 1 55 ? -3.533 5.943 1.974 1.00 0.00 55 GLY A O 20
ATOM 21984 N N . ALA A 1 56 ? -3.362 3.790 2.594 1.00 0.00 56 ALA A N 20
ATOM 21985 C CA . ALA A 1 56 ? -2.942 3.319 1.290 1.00 0.00 56 ALA A CA 20
ATOM 21986 C C . ALA A 1 56 ? -3.828 2.168 0.834 1.00 0.00 56 ALA A C 20
ATOM 21987 O O . ALA A 1 56 ? -4.836 1.859 1.476 1.00 0.00 56 ALA A O 20
ATOM 21994 N N . SER A 1 57 ? -3.446 1.537 -0.263 1.00 0.00 57 SER A N 20
ATOM 21995 C CA . SER A 1 57 ? -4.213 0.437 -0.822 1.00 0.00 57 SER A CA 20
ATOM 21996 C C . SER A 1 57 ? -3.945 -0.861 -0.068 1.00 0.00 57 SER A C 20
ATOM 21997 O O . SER A 1 57 ? -2.846 -1.417 -0.133 1.00 0.00 57 SER A O 20
ATOM 22005 N N . VAL A 1 58 ? -4.944 -1.334 0.657 1.00 0.00 58 VAL A N 20
ATOM 22006 C CA . VAL A 1 58 ? -4.848 -2.613 1.339 1.00 0.00 58 VAL A CA 20
ATOM 22007 C C . VAL A 1 58 ? -5.338 -3.724 0.421 1.00 0.00 58 VAL A C 20
ATOM 22008 O O . VAL A 1 58 ? -6.444 -3.653 -0.110 1.00 0.00 58 VAL A O 20
ATOM 22021 N N . LYS A 1 59 ? -4.504 -4.725 0.221 1.00 0.00 59 LYS A N 20
ATOM 22022 C CA . LYS A 1 59 ? -4.857 -5.856 -0.622 1.00 0.00 59 LYS A CA 20
ATOM 22023 C C . LYS A 1 59 ? -4.553 -7.159 0.101 1.00 0.00 59 LYS A C 20
ATOM 22024 O O . LYS A 1 59 ? -3.895 -7.157 1.137 1.00 0.00 59 LYS A O 20
ATOM 22043 N N . CYS A 1 60 ? -5.027 -8.262 -0.445 1.00 0.00 60 CYS A N 20
ATOM 22044 C CA . CYS A 1 60 ? -4.803 -9.561 0.160 1.00 0.00 60 CYS A CA 20
ATOM 22045 C C . CYS A 1 60 ? -3.781 -10.338 -0.646 1.00 0.00 60 CYS A C 20
ATOM 22046 O O . CYS A 1 60 ? -3.989 -10.618 -1.829 1.00 0.00 60 CYS A O 20
ATOM 22053 N N . CYS A 1 61 ? -2.674 -10.677 -0.015 1.00 0.00 61 CYS A N 20
ATOM 22054 C CA . CYS A 1 61 ? -1.607 -11.381 -0.702 1.00 0.00 61 CYS A CA 20
ATOM 22055 C C . CYS A 1 61 ? -1.308 -12.708 -0.022 1.00 0.00 61 CYS A C 20
ATOM 22056 O O . CYS A 1 61 ? -1.580 -12.889 1.172 1.00 0.00 61 CYS A O 20
ATOM 22063 N N . LYS A 1 62 ? -0.775 -13.637 -0.797 1.00 0.00 62 LYS A N 20
ATOM 22064 C CA . LYS A 1 62 ? -0.406 -14.946 -0.303 1.00 0.00 62 LYS A CA 20
ATOM 22065 C C . LYS A 1 62 ? 0.758 -15.503 -1.117 1.00 0.00 62 LYS A C 20
ATOM 22066 O O . LYS A 1 62 ? 0.786 -15.395 -2.354 1.00 0.00 62 LYS A O 20
ATOM 22085 N N . ASP A 1 63 ? 1.723 -16.057 -0.397 1.00 0.00 63 ASP A N 20
ATOM 22086 C CA . ASP A 1 63 ? 2.878 -16.737 -0.976 1.00 0.00 63 ASP A CA 20
ATOM 22087 C C . ASP A 1 63 ? 3.790 -17.219 0.142 1.00 0.00 63 ASP A C 20
ATOM 22088 O O . ASP A 1 63 ? 3.471 -17.042 1.320 1.00 0.00 63 ASP A O 20
ATOM 22097 N N . ASP A 1 64 ? 4.921 -17.800 -0.217 1.00 0.00 64 ASP A N 20
ATOM 22098 C CA . ASP A 1 64 ? 5.841 -18.340 0.770 1.00 0.00 64 ASP A CA 20
ATOM 22099 C C . ASP A 1 64 ? 6.855 -17.292 1.192 1.00 0.00 64 ASP A C 20
ATOM 22100 O O . ASP A 1 64 ? 7.852 -17.064 0.507 1.00 0.00 64 ASP A O 20
ATOM 22109 N N . VAL A 1 65 ? 6.577 -16.635 2.300 1.00 0.00 65 VAL A N 20
ATOM 22110 C CA . VAL A 1 65 ? 7.542 -15.732 2.900 1.00 0.00 65 VAL A CA 20
ATOM 22111 C C . VAL A 1 65 ? 8.288 -16.468 3.997 1.00 0.00 65 VAL A C 20
ATOM 22112 O O . VAL A 1 65 ? 7.765 -16.670 5.093 1.00 0.00 65 VAL A O 20
ATOM 22125 N N . THR A 1 66 ? 9.485 -16.913 3.677 1.00 0.00 66 THR A N 20
ATOM 22126 C CA . THR A 1 66 ? 10.288 -17.680 4.610 1.00 0.00 66 THR A CA 20
ATOM 22127 C C . THR A 1 66 ? 11.253 -16.775 5.379 1.00 0.00 66 THR A C 20
ATOM 22128 O O . THR A 1 66 ? 11.067 -15.554 5.424 1.00 0.00 66 THR A O 20
ATOM 22139 N N . ASN A 1 67 ? 12.294 -17.360 5.960 1.00 0.00 67 ASN A N 20
ATOM 22140 C CA . ASN A 1 67 ? 13.204 -16.620 6.829 1.00 0.00 67 ASN A CA 20
ATOM 22141 C C . ASN A 1 67 ? 14.265 -15.877 6.020 1.00 0.00 67 ASN A C 20
ATOM 22142 O O . ASN A 1 67 ? 15.464 -16.100 6.179 1.00 0.00 67 ASN A O 20
ATOM 22153 N N . THR A 1 68 ? 13.807 -15.006 5.138 1.00 0.00 68 THR A N 20
ATOM 22154 C CA . THR A 1 68 ? 14.695 -14.152 4.366 1.00 0.00 68 THR A CA 20
ATOM 22155 C C . THR A 1 68 ? 14.160 -12.723 4.352 1.00 0.00 68 THR A C 20
ATOM 22156 O O . THR A 1 68 ? 14.432 -11.943 3.441 1.00 0.00 68 THR A O 20
ATOM 22167 N N . GLY A 1 69 ? 13.397 -12.391 5.383 1.00 0.00 69 GLY A N 20
ATOM 22168 C CA . GLY A 1 69 ? 12.805 -11.076 5.478 1.00 0.00 69 GLY A CA 20
ATOM 22169 C C . GLY A 1 69 ? 13.709 -10.089 6.187 1.00 0.00 69 GLY A C 20
ATOM 22170 O O . GLY A 1 69 ? 13.589 -9.885 7.396 1.00 0.00 69 GLY A O 20
ATOM 22174 N N . ASN A 1 70 ? 14.628 -9.495 5.440 1.00 0.00 70 ASN A N 20
ATOM 22175 C CA . ASN A 1 70 ? 15.511 -8.471 5.986 1.00 0.00 70 ASN A CA 20
ATOM 22176 C C . ASN A 1 70 ? 14.772 -7.143 6.063 1.00 0.00 70 ASN A C 20
ATOM 22177 O O . ASN A 1 70 ? 14.305 -6.631 5.040 1.00 0.00 70 ASN A O 20
ATOM 22188 N N . SER A 1 71 ? 14.649 -6.613 7.281 1.00 0.00 71 SER A N 20
ATOM 22189 C CA . SER A 1 71 ? 13.921 -5.370 7.548 1.00 0.00 71 SER A CA 20
ATOM 22190 C C . SER A 1 71 ? 12.408 -5.576 7.420 1.00 0.00 71 SER A C 20
ATOM 22191 O O . SER A 1 71 ? 11.651 -5.218 8.323 1.00 0.00 71 SER A O 20
ATOM 22199 N N . PHE A 1 72 ? 11.974 -6.160 6.313 1.00 0.00 72 PHE A N 20
ATOM 22200 C CA . PHE A 1 72 ? 10.561 -6.427 6.091 1.00 0.00 72 PHE A CA 20
ATOM 22201 C C . PHE A 1 72 ? 10.387 -7.669 5.217 1.00 0.00 72 PHE A C 20
ATOM 22202 O O . PHE A 1 72 ? 11.346 -8.150 4.610 1.00 0.00 72 PHE A O 20
ATOM 22219 N N . LEU A 1 73 ? 9.168 -8.183 5.167 1.00 0.00 73 LEU A N 20
ATOM 22220 C CA . LEU A 1 73 ? 8.874 -9.397 4.419 1.00 0.00 73 LEU A CA 20
ATOM 22221 C C . LEU A 1 73 ? 8.502 -9.077 2.974 1.00 0.00 73 LEU A C 20
ATOM 22222 O O . LEU A 1 73 ? 7.425 -8.545 2.705 1.00 0.00 73 LEU A O 20
ATOM 22238 N N . ILE A 1 74 ? 9.400 -9.390 2.050 1.00 0.00 74 ILE A N 20
ATOM 22239 C CA . ILE A 1 74 ? 9.131 -9.201 0.631 1.00 0.00 74 ILE A CA 20
ATOM 22240 C C . ILE A 1 74 ? 8.066 -10.192 0.169 1.00 0.00 74 ILE A C 20
ATOM 22241 O O . ILE A 1 74 ? 8.056 -11.352 0.591 1.00 0.00 74 ILE A O 20
ATOM 22257 N N . ILE A 1 75 ? 7.158 -9.732 -0.677 1.00 0.00 75 ILE A N 20
ATOM 22258 C CA . ILE A 1 75 ? 6.054 -10.565 -1.125 1.00 0.00 75 ILE A CA 20
ATOM 22259 C C . ILE A 1 75 ? 6.183 -10.905 -2.601 1.00 0.00 75 ILE A C 20
ATOM 22260 O O . ILE A 1 75 ? 6.479 -10.043 -3.435 1.00 0.00 75 ILE A O 20
ATOM 22276 N N . ASN A 1 76 ? 5.964 -12.169 -2.919 1.00 0.00 76 ASN A N 20
ATOM 22277 C CA . ASN A 1 76 ? 5.964 -12.619 -4.298 1.00 0.00 76 ASN A CA 20
ATOM 22278 C C . ASN A 1 76 ? 4.628 -12.285 -4.945 1.00 0.00 76 ASN A C 20
ATOM 22279 O O . ASN A 1 76 ? 3.575 -12.436 -4.323 1.00 0.00 76 ASN A O 20
ATOM 22290 N N . ALA A 1 77 ? 4.671 -11.840 -6.192 1.00 0.00 77 ALA A N 20
ATOM 22291 C CA . ALA A 1 77 ? 3.472 -11.391 -6.888 1.00 0.00 77 ALA A CA 20
ATOM 22292 C C . ALA A 1 77 ? 2.707 -12.564 -7.492 1.00 0.00 77 ALA A C 20
ATOM 22293 O O . ALA A 1 77 ? 2.376 -12.564 -8.680 1.00 0.00 77 ALA A O 20
ATOM 22300 N N . ALA A 1 78 ? 2.428 -13.566 -6.670 1.00 0.00 78 ALA A N 20
ATOM 22301 C CA . ALA A 1 78 ? 1.704 -14.738 -7.126 1.00 0.00 78 ALA A CA 20
ATOM 22302 C C . ALA A 1 78 ? 0.235 -14.653 -6.741 1.00 0.00 78 ALA A C 20
ATOM 22303 O O . ALA A 1 78 ? -0.624 -14.430 -7.593 1.00 0.00 78 ALA A O 20
ATOM 22310 N N . ASN A 1 79 ? -0.057 -14.810 -5.457 1.00 0.00 79 ASN A N 20
ATOM 22311 C CA . ASN A 1 79 ? -1.440 -14.813 -5.008 1.00 0.00 79 ASN A CA 20
ATOM 22312 C C . ASN A 1 79 ? -1.796 -13.482 -4.367 1.00 0.00 79 ASN A C 20
ATOM 22313 O O . ASN A 1 79 ? -1.977 -13.396 -3.161 1.00 0.00 79 ASN A O 20
ATOM 22324 N N . CYS A 1 80 ? -1.882 -12.440 -5.172 1.00 0.00 80 CYS A N 20
ATOM 22325 C CA . CYS A 1 80 ? -2.284 -11.139 -4.662 1.00 0.00 80 CYS A CA 20
ATOM 22326 C C . CYS A 1 80 ? -3.575 -10.692 -5.333 1.00 0.00 80 CYS A C 20
ATOM 22327 O O . CYS A 1 80 ? -3.675 -10.678 -6.560 1.00 0.00 80 CYS A O 20
ATOM 22334 N N . VAL A 1 81 ? -4.549 -10.307 -4.521 1.00 0.00 81 VAL A N 20
ATOM 22335 C CA . VAL A 1 81 ? -5.864 -9.929 -5.019 1.00 0.00 81 VAL A CA 20
ATOM 22336 C C . VAL A 1 81 ? -6.428 -8.769 -4.212 1.00 0.00 81 VAL A C 20
ATOM 22337 O O . VAL A 1 81 ? -5.991 -8.517 -3.086 1.00 0.00 81 VAL A O 20
ATOM 22350 N N . ALA A 1 82 ? -7.389 -8.069 -4.791 1.00 0.00 82 ALA A N 20
ATOM 22351 C CA . ALA A 1 82 ? -8.018 -6.937 -4.138 1.00 0.00 82 ALA A CA 20
ATOM 22352 C C . ALA A 1 82 ? -9.464 -6.828 -4.590 1.00 0.00 82 ALA A C 20
ATOM 22353 O O . ALA A 1 82 ? -9.979 -7.813 -5.160 1.00 0.00 82 ALA A O 20
#